Protein AF-0000000080186546 (afdb_homodimer)

pLDDT: mean 91.92, std 8.45, range [25.89, 98.88]

Radius of gyration: 38.59 Å; Cα contacts (8 Å, |Δi|>4): 4621; chains: 2; bounding box: 95×131×88 Å

Organism: NCBI:txid1233

Sequence (1816 aa):
MAQLLGSESTSFTLDNMGRFLCNTLQEALDSAAQTVAGHKRDFDTIIIGGGTFGAVMAEHLFLTDITRSRRVLVLEAGPFVLPEHVQNMPFMGGAPDLRVPWVNHPALSYLGLIFAVGGRSLTWGGWSPEMLDEEMAAWPQSVQTALRPPAGEGYFAQASRQISVKETNDFIYGPLHIALRKQLHAGLNMPGNETGFTFAQLLEHPAVRYPDPGEPPLTVSLLRNWLGLPDTDTTPETVLHELFKLEAPLAVQSTTLPGFFPTNKFSAIPGLISAARLANKEADGVGPVADARKRLMVVPDCHVQELITETQPDNWVRVTGVRVWQNGVSQDILLAPPQNGRQSAAIIALGTVETTRMALTTFQQSLAGRAAQRMGTNLIAHLRTNLTIRVPRAAIVANLPPTTIPSLQSSALLIKGKSPNNKTFHFQITASGLGKLGIDSEAELFKKIPDLELIEAMRRANDSTVVITIRGIGEMTPRNPDSFIDLSTQESDFERPKAVVHLGNAKASPQEFSGSVQTNNDRTTWDAMDAVADKIALIFAGNEPFEILPNAASAIPVPAGLRAQRLAILAAFRNRRDDLGTTHHDAGTMRMGDDIADAVTNDFGRIHDTTNCYVASPALFPSLGSPNPMLTGVALGRRTGDLLNSGVLFTPDPIVSPQDETGFQPLFDGTASTFKNWTLVGPPGGGMLHLNGEMVSYGDGALRLFYYSQQAFGDFTLRLQFRIWDAANHNSGVFVRFPRPTLGLTPALQARISQRPSPEPAFDPGNPAWKPVVAGFEVQIDDNARGDAGKDFYGIKPEPDGLFKNRTGAIYKIQAGDRVWHLNFNEPAVQNYIPGPALVPGIWFEYEIVVQGNNYTVFLTNIDTGERKQTTAFQNTDPDRGLTPGFIGIQAYPGSIVAWRHIRIRTAMAQLLGSESTSFTLDNMGRFLCNTLQEALDSAAQTVAGHKRDFDTIIIGGGTFGAVMAEHLFLTDITRSRRVLVLEAGPFVLPEHVQNMPFMGGAPDLRVPWVNHPALSYLGLIFAVGGRSLTWGGWSPEMLDEEMAAWPQSVQTALRPPAGEGYFAQASRQISVKETNDFIYGPLHIALRKQLHAGLNMPGNETGFTFAQLLEHPAVRYPDPGEPPLTVSLLRNWLGLPDTDTTPETVLHELFKLEAPLAVQSTTLPGFFPTNKFSAIPGLISAARLANKEADGVGPVADARKRLMVVPDCHVQELITETQPDNWVRVTGVRVWQNGVSQDILLAPPQNGRQSAAIIALGTVETTRMALTTFQQSLAGRAAQRMGTNLIAHLRTNLTIRVPRAAIVANLPPTTIPSLQSSALLIKGKSPNNKTFHFQITASGLGKLGIDSEAELFKKIPDLELIEAMRRANDSTVVITIRGIGEMTPRNPDSFIDLSTQESDFERPKAVVHLGNAKASPQEFSGSVQTNNDRTTWDAMDAVADKIALIFAGNEPFEILPNAASAIPVPAGLRAQRLAILAAFRNRRDDLGTTHHDAGTMRMGDDIADAVTNDFGRIHDTTNCYVASPALFPSLGSPNPMLTGVALGRRTGDLLNSGVLFTPDPIVSPQDETGFQPLFDGTASTFKNWTLVGPPGGGMLHLNGEMVSYGDGALRLFYYSQQAFGDFTLRLQFRIWDAANHNSGVFVRFPRPTLGLTPALQARISQRPSPEPAFDPGNPAWKPVVAGFEVQIDDNARGDAGKDFYGIKPEPDGLFKNRTGAIYKIQAGDRVWHLNFNEPAVQNYIPGPALVPGIWFEYEIVVQGNNYTVFLTNIDTGERKQTTAFQNTDPDRGLTPGFIGIQAYPGSIVAWRHIRIRTA

Structure (mmCIF, N/CA/C/O backbone):
data_AF-0000000080186546-model_v1
#
loop_
_entity.id
_entity.type
_entity.pdbx_description
1 polymer 'Choline dehydrogenase'
#
loop_
_atom_site.group_PDB
_atom_site.id
_atom_site.type_symbol
_atom_site.label_atom_id
_atom_site.label_alt_id
_atom_site.label_comp_id
_atom_site.label_asym_id
_atom_site.label_entity_id
_atom_site.label_seq_id
_atom_site.pdbx_PDB_ins_code
_atom_site.Cartn_x
_atom_site.Cartn_y
_atom_site.Cartn_z
_atom_site.occupancy
_atom_site.B_iso_or_equiv
_atom_site.auth_seq_id
_atom_site.auth_comp_id
_atom_site.auth_asym_id
_atom_site.auth_atom_id
_atom_site.pdbx_PDB_model_num
ATOM 1 N N . MET A 1 1 ? 4.719 -32.281 10.891 1 25.89 1 MET A N 1
ATOM 2 C CA . MET A 1 1 ? 4.977 -31.031 10.211 1 25.89 1 MET A CA 1
ATOM 3 C C . MET A 1 1 ? 5.27 -29.922 11.211 1 25.89 1 MET A C 1
ATOM 5 O O . MET A 1 1 ? 4.52 -29.734 12.172 1 25.89 1 MET A O 1
ATOM 9 N N . ALA A 1 2 ? 6.555 -29.703 11.484 1 31.33 2 ALA A N 1
ATOM 10 C CA . ALA A 1 2 ? 6.809 -28.594 12.406 1 31.33 2 ALA A CA 1
ATOM 11 C C . ALA A 1 2 ? 5.828 -27.453 12.18 1 31.33 2 ALA A C 1
ATOM 13 O O . ALA A 1 2 ? 5.527 -27.109 11.039 1 31.33 2 ALA A O 1
ATOM 14 N N . GLN A 1 3 ? 5.09 -27.078 13.062 1 39.81 3 GLN A N 1
ATOM 15 C CA . GLN A 1 3 ? 4.004 -26.094 13.008 1 39.81 3 GLN A CA 1
ATOM 16 C C . GLN A 1 3 ? 4.516 -24.734 12.562 1 39.81 3 GLN A C 1
ATOM 18 O O . GLN A 1 3 ? 5.496 -24.219 13.102 1 39.81 3 GLN A O 1
ATOM 23 N N . LEU A 1 4 ? 4.527 -24.438 11.281 1 49.19 4 LEU A N 1
ATOM 24 C CA . LEU A 1 4 ? 4.812 -23.078 10.828 1 49.19 4 LEU A CA 1
ATOM 25 C C . LEU A 1 4 ? 4.48 -22.062 11.914 1 49.19 4 LEU A C 1
ATOM 27 O O . LEU A 1 4 ? 3.486 -22.203 12.625 1 49.19 4 LEU A O 1
ATOM 31 N N . LEU A 1 5 ? 5.578 -21.469 12.367 1 58.19 5 LEU A N 1
ATOM 32 C CA . LEU A 1 5 ? 5.199 -20.391 13.273 1 58.19 5 LEU A CA 1
ATOM 33 C C . LEU A 1 5 ? 3.975 -19.641 12.758 1 58.19 5 LEU A C 1
ATOM 35 O O . LEU A 1 5 ? 3.949 -19.203 11.602 1 58.19 5 LEU A O 1
ATOM 39 N N . GLY A 1 6 ? 2.955 -19.891 13.32 1 74.88 6 GLY A N 1
ATOM 40 C CA . GLY A 1 6 ? 1.718 -19.188 13.023 1 74.88 6 GLY A CA 1
ATOM 41 C C . GLY A 1 6 ? 1.828 -17.688 13.211 1 74.88 6 GLY A C 1
ATOM 42 O O . GLY A 1 6 ? 2.801 -17.203 13.789 1 74.88 6 GLY A O 1
ATOM 43 N N . SER A 1 7 ? 1.084 -16.922 12.578 1 80.75 7 SER A N 1
ATOM 44 C CA . SER A 1 7 ? 1.006 -15.477 12.797 1 80.75 7 SER A CA 1
ATOM 45 C C . SER A 1 7 ? 0.816 -15.148 14.273 1 80.75 7 SER A C 1
ATOM 47 O O . SER A 1 7 ? 0.149 -15.891 15 1 80.75 7 SER A O 1
ATOM 49 N N . GLU A 1 8 ? 1.599 -14.164 14.719 1 89.19 8 GLU A N 1
ATOM 50 C CA . GLU A 1 8 ? 1.498 -13.672 16.094 1 89.19 8 GLU A CA 1
ATOM 51 C C . GLU A 1 8 ? 0.544 -12.484 16.188 1 89.19 8 GLU A C 1
ATOM 53 O O . GLU A 1 8 ? 0.238 -11.852 15.18 1 89.19 8 GLU A O 1
ATOM 58 N N . SER A 1 9 ? 0.007 -12.281 17.406 1 91.81 9 SER A N 1
ATOM 59 C CA . SER A 1 9 ? -0.94 -11.188 17.594 1 91.81 9 SER A CA 1
ATOM 60 C C . SER A 1 9 ? -0.403 -10.148 18.562 1 91.81 9 SER A C 1
ATOM 62 O O . SER A 1 9 ? 0.367 -10.477 19.469 1 91.81 9 SER A O 1
ATOM 64 N N . THR A 1 10 ? -0.692 -8.875 18.344 1 93.5 10 THR A N 1
ATOM 65 C CA . THR A 1 10 ? -0.627 -7.824 19.344 1 93.5 10 THR A CA 1
ATOM 66 C C . THR A 1 10 ? -2.023 -7.477 19.859 1 93.5 10 THR A C 1
ATOM 68 O O . THR A 1 10 ? -2.994 -8.172 19.547 1 93.5 10 THR A O 1
ATOM 71 N N . SER A 1 11 ? -2.086 -6.383 20.672 1 92.81 11 SER A N 1
ATOM 72 C CA . SER A 1 11 ? -3.389 -5.938 21.156 1 92.81 11 SER A CA 1
ATOM 73 C C . SER A 1 11 ? -4.281 -5.484 20.016 1 92.81 11 SER A C 1
ATOM 75 O O . SER A 1 11 ? -5.508 -5.441 20.156 1 92.81 11 SER A O 1
ATOM 77 N N . PHE A 1 12 ? -3.721 -5.23 18.859 1 93.75 12 PHE A N 1
ATOM 78 C CA . PHE A 1 12 ? -4.477 -4.598 17.797 1 93.75 12 PHE A CA 1
ATOM 79 C C . PHE A 1 12 ? -4.391 -5.418 16.516 1 93.75 12 PHE A C 1
ATOM 81 O O . PHE A 1 12 ? -5.301 -5.379 15.68 1 93.75 12 PHE A O 1
ATOM 88 N N . THR A 1 13 ? -3.221 -6.121 16.328 1 92.81 13 THR A N 1
ATOM 89 C CA . THR A 1 13 ? -2.867 -6.578 14.992 1 92.81 13 THR A CA 1
ATOM 90 C C . THR A 1 13 ? -2.605 -8.078 14.984 1 92.81 13 THR A C 1
ATOM 92 O O . THR A 1 13 ? -2.004 -8.617 15.914 1 92.81 13 THR A O 1
ATOM 95 N N . LEU A 1 14 ? -3.139 -8.789 13.992 1 92.38 14 LEU A N 1
ATOM 96 C CA . LEU A 1 14 ? -2.611 -10.086 13.594 1 92.38 14 LEU A CA 1
ATOM 97 C C . LEU A 1 14 ? -1.461 -9.93 12.609 1 92.38 14 LEU A C 1
ATOM 99 O O . LEU A 1 14 ? -1.655 -9.438 11.492 1 92.38 14 LEU A O 1
ATOM 103 N N . ASP A 1 15 ? -0.272 -10.375 13.016 1 90 15 ASP A N 1
ATOM 104 C CA . ASP A 1 15 ? 0.947 -10.125 12.258 1 90 15 ASP A CA 1
ATOM 105 C C . ASP A 1 15 ? 1.146 -11.188 11.172 1 90 15 ASP A C 1
ATOM 107 O O . ASP A 1 15 ? 2.09 -11.977 11.242 1 90 15 ASP A O 1
ATOM 111 N N . ASN A 1 16 ? 0.411 -11.133 10.125 1 86.06 16 ASN A N 1
ATOM 112 C CA . ASN A 1 16 ? 0.56 -12.008 8.961 1 86.06 16 ASN A CA 1
ATOM 113 C C . ASN A 1 16 ? 1.695 -11.547 8.055 1 86.06 16 ASN A C 1
ATOM 115 O O . ASN A 1 16 ? 2.438 -12.367 7.516 1 86.06 16 ASN A O 1
ATOM 119 N N . MET A 1 17 ? 1.895 -10.289 7.961 1 88.06 17 MET A N 1
ATOM 120 C CA . MET A 1 17 ? 2.881 -9.766 7.023 1 88.06 17 MET A CA 1
ATOM 121 C C . MET A 1 17 ? 4.297 -10.07 7.496 1 88.06 17 MET A C 1
ATOM 123 O O . MET A 1 17 ? 5.145 -10.484 6.707 1 88.06 17 MET A O 1
ATOM 127 N N . GLY A 1 18 ? 4.539 -9.859 8.789 1 90.44 18 GLY A N 1
ATOM 128 C CA . GLY A 1 18 ? 5.855 -10.172 9.32 1 90.44 18 GLY A CA 1
ATOM 129 C C . GLY A 1 18 ? 6.223 -11.641 9.172 1 90.44 18 GLY A C 1
ATOM 130 O O . GLY A 1 18 ? 7.352 -11.969 8.797 1 90.44 18 GLY A O 1
ATOM 131 N N . ARG A 1 19 ? 5.285 -12.484 9.391 1 88.25 19 ARG A N 1
ATOM 132 C CA . ARG A 1 19 ? 5.535 -13.914 9.281 1 88.25 19 ARG A CA 1
ATOM 133 C C . ARG A 1 19 ? 5.77 -14.32 7.824 1 88.25 19 ARG A C 1
ATOM 135 O O . ARG A 1 19 ? 6.574 -15.203 7.543 1 88.25 19 ARG A O 1
ATOM 142 N N . PHE A 1 20 ? 5.094 -13.711 6.945 1 85.44 20 PHE A N 1
ATOM 143 C CA . PHE A 1 20 ? 5.211 -14.016 5.523 1 85.44 20 PHE A CA 1
ATOM 144 C C . PHE A 1 20 ? 6.57 -13.586 4.988 1 85.44 20 PHE A C 1
ATOM 146 O O . PHE A 1 20 ? 7.117 -14.219 4.086 1 85.44 20 PHE A O 1
ATOM 153 N N . LEU A 1 21 ? 7.113 -12.562 5.527 1 91.31 21 LEU A N 1
ATOM 154 C CA . LEU A 1 21 ? 8.359 -11.992 5.027 1 91.31 21 LEU A CA 1
ATOM 155 C C . LEU A 1 21 ? 9.562 -12.609 5.734 1 91.31 21 LEU A C 1
ATOM 157 O O . LEU A 1 21 ? 10.57 -12.914 5.098 1 91.31 21 LEU A O 1
ATOM 161 N N . CYS A 1 22 ? 9.422 -12.828 7.004 1 95.06 22 CYS A N 1
ATOM 162 C CA . CYS A 1 22 ? 10.609 -13.047 7.82 1 95.06 22 CYS A CA 1
ATOM 163 C C . CYS A 1 22 ? 10.688 -14.484 8.305 1 95.06 22 CYS A C 1
ATOM 165 O O . CYS A 1 22 ? 9.734 -15.25 8.156 1 95.06 22 CYS A O 1
ATOM 167 N N . ASN A 1 23 ? 11.82 -14.828 8.812 1 95.81 23 ASN A N 1
ATOM 168 C CA . ASN A 1 23 ? 12.141 -16.078 9.484 1 95.81 23 ASN A CA 1
ATOM 169 C C . ASN A 1 23 ? 12.781 -15.836 10.844 1 95.81 23 ASN A C 1
ATOM 171 O O . ASN A 1 23 ? 13.352 -14.766 11.086 1 95.81 23 ASN A O 1
ATOM 175 N N . THR A 1 24 ? 12.695 -16.766 11.75 1 95.12 24 THR A N 1
ATOM 176 C CA . THR A 1 24 ? 13.477 -16.703 12.977 1 95.12 24 THR A CA 1
ATOM 177 C C . THR A 1 24 ? 14.922 -17.109 12.727 1 95.12 24 THR A C 1
ATOM 179 O O . THR A 1 24 ? 15.227 -17.75 11.719 1 95.12 24 THR A O 1
ATOM 182 N N . LEU A 1 25 ? 15.812 -16.688 13.609 1 96.62 25 LEU A N 1
ATOM 183 C CA . LEU A 1 25 ? 17.203 -17.125 13.539 1 96.62 25 LEU A CA 1
ATOM 184 C C . LEU A 1 25 ? 17.312 -18.641 13.609 1 96.62 25 LEU A C 1
ATOM 186 O O . LEU A 1 25 ? 18.109 -19.25 12.891 1 96.62 25 LEU A O 1
ATOM 190 N N . GLN A 1 26 ? 16.516 -19.266 14.414 1 95.25 26 GLN A N 1
ATOM 191 C CA . GLN A 1 26 ? 16.547 -20.719 14.562 1 95.25 26 GLN A CA 1
ATOM 192 C C . GLN A 1 26 ? 16.156 -21.406 13.258 1 95.25 26 GLN A C 1
ATOM 194 O O . GLN A 1 26 ? 16.766 -22.422 12.883 1 95.25 26 GLN A O 1
ATOM 199 N N . GLU A 1 27 ? 15.094 -20.906 12.578 1 95.38 27 GLU A N 1
ATOM 200 C CA . GLU A 1 27 ? 14.711 -21.469 11.281 1 95.38 27 GLU A CA 1
ATOM 201 C C . GLU A 1 27 ? 15.867 -21.406 10.289 1 95.38 27 GLU A C 1
ATOM 203 O O . GLU A 1 27 ? 16.094 -22.359 9.539 1 95.38 27 GLU A O 1
ATOM 208 N N . ALA A 1 28 ? 16.578 -20.297 10.273 1 96.94 28 ALA A N 1
ATOM 209 C CA . ALA A 1 28 ? 17.719 -20.141 9.383 1 96.94 28 ALA A CA 1
ATOM 210 C C . ALA A 1 28 ? 18.812 -21.156 9.711 1 96.94 28 ALA A C 1
ATOM 212 O O . ALA A 1 28 ? 19.344 -21.812 8.812 1 96.94 28 ALA A O 1
ATOM 213 N N . LEU A 1 29 ? 19.125 -21.344 11.016 1 96.75 29 LEU A N 1
ATOM 214 C CA . LEU A 1 29 ? 20.172 -22.266 11.445 1 96.75 29 LEU A CA 1
ATOM 215 C C . LEU A 1 29 ? 19.781 -23.703 11.148 1 96.75 29 LEU A C 1
ATOM 217 O O . LEU A 1 29 ? 20.594 -24.484 10.633 1 96.75 29 LEU A O 1
ATOM 221 N N . ASP A 1 30 ? 18.562 -24.047 11.406 1 96.62 30 ASP A N 1
ATOM 222 C CA . ASP A 1 30 ? 18.078 -25.406 11.172 1 96.62 30 ASP A CA 1
ATOM 223 C C . ASP A 1 30 ? 18.094 -25.75 9.688 1 96.62 30 ASP A C 1
ATOM 225 O O . ASP A 1 30 ? 18.406 -26.875 9.305 1 96.62 30 ASP A O 1
ATOM 229 N N . SER A 1 31 ? 17.703 -24.812 8.906 1 96.62 31 SER A N 1
ATOM 230 C CA . SER A 1 31 ? 17.672 -25.047 7.465 1 96.62 31 SER A CA 1
ATOM 231 C C . SER A 1 31 ? 19.078 -25.281 6.918 1 96.62 31 SER A C 1
ATOM 233 O O . SER A 1 31 ? 19.266 -26.125 6.031 1 96.62 31 SER A O 1
ATOM 235 N N . ALA A 1 32 ? 20.078 -24.562 7.438 1 96.56 32 ALA A N 1
ATOM 236 C CA . ALA A 1 32 ? 21.453 -24.641 6.953 1 96.56 32 ALA A CA 1
ATOM 237 C C . ALA A 1 32 ? 22.094 -25.969 7.352 1 96.56 32 ALA A C 1
ATOM 239 O O . ALA A 1 32 ? 23.078 -26.391 6.75 1 96.56 32 ALA A O 1
ATOM 240 N N . ALA A 1 33 ? 21.547 -26.625 8.328 1 95.56 33 ALA A N 1
ATOM 241 C CA . ALA A 1 33 ? 22.078 -27.906 8.812 1 95.56 33 ALA A CA 1
ATOM 242 C C . ALA A 1 33 ? 21.562 -29.062 7.969 1 95.56 33 ALA A C 1
ATOM 244 O O . ALA A 1 33 ? 21.969 -30.219 8.164 1 95.56 33 ALA A O 1
ATOM 245 N N . GLN A 1 34 ? 20.734 -28.781 6.988 1 94.88 34 GLN A N 1
ATOM 246 C CA . GLN A 1 34 ? 20.109 -29.812 6.176 1 94.88 34 GLN A CA 1
ATOM 247 C C . GLN A 1 34 ? 20.922 -30.109 4.922 1 94.88 34 GLN A C 1
ATOM 249 O O . GLN A 1 34 ? 21.859 -29.375 4.605 1 94.88 34 GLN A O 1
ATOM 254 N N . THR A 1 35 ? 20.562 -31.234 4.312 1 93.69 35 THR A N 1
ATOM 255 C CA . THR A 1 35 ? 21 -31.594 2.973 1 93.69 35 THR A CA 1
ATOM 256 C C . THR A 1 35 ? 19.812 -31.812 2.043 1 93.69 35 THR A C 1
ATOM 258 O O . THR A 1 35 ? 18.797 -32.375 2.455 1 93.69 35 THR A O 1
ATOM 261 N N . VAL A 1 36 ? 19.953 -31.328 0.838 1 92.56 36 VAL A N 1
ATOM 262 C CA . VAL A 1 36 ? 18.953 -31.594 -0.201 1 92.56 36 VAL A CA 1
ATOM 263 C C . VAL A 1 36 ? 19.609 -32.312 -1.373 1 92.56 36 VAL A C 1
ATOM 265 O O . VAL A 1 36 ? 20.453 -31.75 -2.076 1 92.56 36 VAL A O 1
ATOM 268 N N . ALA A 1 37 ? 19.234 -33.531 -1.537 1 91.69 37 ALA A N 1
ATOM 269 C CA . ALA A 1 37 ? 19.797 -34.375 -2.605 1 91.69 37 ALA A CA 1
ATOM 270 C C . ALA A 1 37 ? 21.312 -34.375 -2.549 1 91.69 37 ALA A C 1
ATOM 272 O O . ALA A 1 37 ? 21.984 -34.094 -3.549 1 91.69 37 ALA A O 1
ATOM 273 N N . GLY A 1 38 ? 21.812 -34.562 -1.387 1 88.62 38 GLY A N 1
ATOM 274 C CA . GLY A 1 38 ? 23.25 -34.719 -1.193 1 88.62 38 GLY A CA 1
ATOM 275 C C . GLY A 1 38 ? 23.969 -33.375 -1.129 1 88.62 38 GLY A C 1
ATOM 276 O O . GLY A 1 38 ? 25.172 -33.312 -0.86 1 88.62 38 GLY A O 1
ATOM 277 N N . HIS A 1 39 ? 23.297 -32.281 -1.363 1 89.75 39 HIS A N 1
ATOM 278 C CA . HIS A 1 39 ? 23.922 -30.969 -1.336 1 89.75 39 HIS A CA 1
ATOM 279 C C . HIS A 1 39 ? 23.719 -30.297 0.015 1 89.75 39 HIS A C 1
ATOM 281 O O . HIS A 1 39 ? 22.578 -30.125 0.469 1 89.75 39 HIS A O 1
ATOM 287 N N . LYS A 1 40 ? 24.781 -29.844 0.587 1 92.38 40 LYS A N 1
ATOM 288 C CA . LYS A 1 40 ? 24.688 -29.047 1.803 1 92.38 40 LYS A CA 1
ATOM 289 C C . LYS A 1 40 ? 24 -27.719 1.527 1 92.38 40 LYS A C 1
ATOM 291 O O . LYS A 1 40 ? 24.125 -27.156 0.438 1 92.38 40 LYS A O 1
ATOM 296 N N . ARG A 1 41 ? 23.328 -27.234 2.51 1 96.31 41 ARG A N 1
ATOM 297 C CA . ARG A 1 41 ? 22.484 -26.062 2.27 1 96.31 41 ARG A CA 1
ATOM 298 C C . ARG A 1 41 ? 22.938 -24.891 3.131 1 96.31 41 ARG A C 1
ATOM 300 O O . ARG A 1 41 ? 22.094 -24.141 3.637 1 96.31 41 ARG A O 1
ATOM 307 N N . ASP A 1 42 ? 24.25 -24.781 3.334 1 96.94 42 ASP A N 1
ATOM 308 C CA . ASP A 1 42 ? 24.828 -23.594 3.957 1 96.94 42 ASP A CA 1
ATOM 309 C C . ASP A 1 42 ? 24.531 -22.344 3.127 1 96.94 42 ASP A C 1
ATOM 311 O O . ASP A 1 42 ? 24.172 -22.438 1.95 1 96.94 42 ASP A O 1
ATOM 315 N N . PHE A 1 43 ? 24.641 -21.234 3.752 1 98.31 43 PHE A N 1
ATOM 316 C CA . PHE A 1 43 ? 24.391 -20 3.029 1 98.31 43 PHE A CA 1
ATOM 317 C C . PHE A 1 43 ? 25.594 -19.609 2.174 1 98.31 43 PHE A C 1
ATOM 319 O O . PHE A 1 43 ? 26.734 -19.641 2.648 1 98.31 43 PHE A O 1
ATOM 326 N N . ASP A 1 44 ? 25.312 -19.281 0.927 1 97.94 44 ASP A N 1
ATOM 327 C CA . ASP A 1 44 ? 26.344 -18.859 -0.012 1 97.94 44 ASP A CA 1
ATOM 328 C C . ASP A 1 44 ? 26.656 -17.375 0.165 1 97.94 44 ASP A C 1
ATOM 330 O O . ASP A 1 44 ? 27.75 -16.922 -0.169 1 97.94 44 ASP A O 1
ATOM 334 N N . THR A 1 45 ? 25.688 -16.641 0.58 1 98.62 45 THR A N 1
ATOM 335 C CA . THR A 1 45 ? 25.875 -15.211 0.859 1 98.62 45 THR A CA 1
ATOM 336 C C . THR A 1 45 ? 25.156 -14.82 2.146 1 98.62 45 THR A C 1
ATOM 338 O O . THR A 1 45 ? 24.031 -15.258 2.395 1 98.62 45 THR A O 1
ATOM 341 N N . ILE A 1 46 ? 25.812 -14.086 2.977 1 98.88 46 ILE A N 1
ATOM 342 C CA . ILE A 1 46 ? 25.188 -13.422 4.113 1 98.88 46 ILE A CA 1
ATOM 343 C C . ILE A 1 46 ? 25.25 -11.906 3.924 1 98.88 46 ILE A C 1
ATOM 345 O O . ILE A 1 46 ? 26.328 -11.336 3.758 1 98.88 46 ILE A O 1
ATOM 349 N N . ILE A 1 47 ? 24.094 -11.289 3.869 1 98.88 47 ILE A N 1
ATOM 350 C CA . ILE A 1 47 ? 23.984 -9.844 3.771 1 98.88 47 ILE A CA 1
ATOM 351 C C . ILE A 1 47 ? 23.734 -9.25 5.156 1 98.88 47 ILE A C 1
ATOM 353 O O . ILE A 1 47 ? 22.734 -9.578 5.809 1 98.88 47 ILE A O 1
ATOM 357 N N . ILE A 1 48 ? 24.625 -8.422 5.582 1 98.75 48 ILE A N 1
ATOM 358 C CA . ILE A 1 48 ? 24.516 -7.742 6.871 1 98.75 48 ILE A CA 1
ATOM 359 C C . ILE A 1 48 ? 23.797 -6.41 6.695 1 98.75 48 ILE A C 1
ATOM 361 O O . ILE A 1 48 ? 24.391 -5.43 6.242 1 98.75 48 ILE A O 1
ATOM 365 N N . GLY A 1 49 ? 22.516 -6.398 7.164 1 98.25 49 GLY A N 1
ATOM 366 C CA . GLY A 1 49 ? 21.641 -5.258 6.969 1 98.25 49 GLY A CA 1
ATOM 367 C C . GLY A 1 49 ? 20.578 -5.496 5.906 1 98.25 49 GLY A C 1
ATOM 368 O O . GLY A 1 49 ? 20.906 -5.711 4.738 1 98.25 49 GLY A O 1
ATOM 369 N N . GLY A 1 50 ? 19.359 -5.52 6.324 1 97.94 50 GLY A N 1
ATOM 370 C CA . GLY A 1 50 ? 18.234 -5.605 5.41 1 97.94 50 GLY A CA 1
ATOM 371 C C . GLY A 1 50 ? 17.625 -4.258 5.074 1 97.94 50 GLY A C 1
ATOM 372 O O . GLY A 1 50 ? 16.438 -4.16 4.773 1 97.94 50 GLY A O 1
ATOM 373 N N . GLY A 1 51 ? 18.453 -3.164 5.199 1 96.94 51 GLY A N 1
ATOM 374 C CA . GLY A 1 51 ? 18 -1.836 4.809 1 96.94 51 GLY A CA 1
ATOM 375 C C . GLY A 1 51 ? 17.906 -1.657 3.305 1 96.94 51 GLY A C 1
ATOM 376 O O . GLY A 1 51 ? 17.609 -2.611 2.578 1 96.94 51 GLY A O 1
ATOM 377 N N . THR A 1 52 ? 18.141 -0.492 2.773 1 96.75 52 THR A N 1
ATOM 378 C CA . THR A 1 52 ? 17.938 -0.14 1.374 1 96.75 52 THR A CA 1
ATOM 379 C C . THR A 1 52 ? 18.797 -1.017 0.463 1 96.75 52 THR A C 1
ATOM 381 O O . THR A 1 52 ? 18.266 -1.766 -0.361 1 96.75 52 THR A O 1
ATOM 384 N N . PHE A 1 53 ? 20.016 -0.961 0.647 1 97.88 53 PHE A N 1
ATOM 385 C CA . PHE A 1 53 ? 20.922 -1.548 -0.336 1 97.88 53 PHE A CA 1
ATOM 386 C C . PHE A 1 53 ? 21.094 -3.045 -0.097 1 97.88 53 PHE A C 1
ATOM 388 O O . PHE A 1 53 ? 21.359 -3.801 -1.03 1 97.88 53 PHE A O 1
ATOM 395 N N . GLY A 1 54 ? 20.906 -3.457 1.189 1 98.38 54 GLY A N 1
ATOM 396 C CA . GLY A 1 54 ? 20.844 -4.891 1.434 1 98.38 54 GLY A CA 1
ATOM 397 C C . GLY A 1 54 ? 19.672 -5.559 0.756 1 98.38 54 GLY A C 1
ATOM 398 O O . GLY A 1 54 ? 19.797 -6.652 0.208 1 98.38 54 GLY A O 1
ATOM 399 N N . ALA A 1 55 ? 18.562 -4.918 0.816 1 97.69 55 ALA A N 1
ATOM 400 C CA . ALA A 1 55 ? 17.359 -5.438 0.164 1 97.69 55 ALA A CA 1
ATOM 401 C C . ALA A 1 55 ? 17.547 -5.492 -1.351 1 97.69 55 ALA A C 1
ATOM 403 O O . ALA A 1 55 ? 17.141 -6.465 -1.995 1 97.69 55 ALA A O 1
ATOM 404 N N . VAL A 1 56 ? 18.125 -4.465 -1.907 1 96.81 56 VAL A N 1
ATOM 405 C CA . VAL A 1 56 ? 18.391 -4.402 -3.342 1 96.81 56 VAL A CA 1
ATOM 406 C C . VAL A 1 56 ? 19.312 -5.547 -3.748 1 96.81 56 VAL A C 1
ATOM 408 O O . VAL A 1 56 ? 19.062 -6.234 -4.742 1 96.81 56 VAL A O 1
ATOM 411 N N . MET A 1 57 ? 20.359 -5.742 -2.943 1 97.31 57 MET A N 1
ATOM 412 C CA . MET A 1 57 ? 21.328 -6.809 -3.205 1 97.31 57 MET A CA 1
ATOM 413 C C . MET A 1 57 ? 20.656 -8.18 -3.115 1 97.31 57 MET A C 1
ATOM 415 O O . MET A 1 57 ? 20.859 -9.031 -3.98 1 97.31 57 MET A O 1
ATOM 419 N N . ALA A 1 58 ? 19.891 -8.367 -2.119 1 98.38 58 ALA A N 1
ATOM 420 C CA . ALA A 1 58 ? 19.219 -9.648 -1.899 1 98.38 58 ALA A CA 1
ATOM 421 C C . ALA A 1 58 ? 18.297 -9.992 -3.061 1 98.38 58 ALA A C 1
ATOM 423 O O . ALA A 1 58 ? 18.312 -11.117 -3.566 1 98.38 58 ALA A O 1
ATOM 424 N N . GLU A 1 59 ? 17.484 -9.047 -3.463 1 96.69 59 GLU A N 1
ATOM 425 C CA . GLU A 1 59 ? 16.562 -9.242 -4.578 1 96.69 59 GLU A CA 1
ATOM 426 C C . GLU A 1 59 ? 17.312 -9.602 -5.855 1 96.69 59 GLU A C 1
ATOM 428 O O . GLU A 1 59 ? 16.938 -10.547 -6.559 1 96.69 59 GLU A O 1
ATOM 433 N N . HIS A 1 60 ? 18.344 -8.805 -6.133 1 97.38 60 HIS A N 1
ATOM 434 C CA . HIS A 1 60 ? 19.078 -8.984 -7.379 1 97.38 60 HIS A CA 1
ATOM 435 C C . HIS A 1 60 ? 19.781 -10.336 -7.41 1 97.38 60 HIS A C 1
ATOM 437 O O . HIS A 1 60 ? 19.734 -11.039 -8.422 1 97.38 60 HIS A O 1
ATOM 443 N N . LEU A 1 61 ? 20.484 -10.688 -6.309 1 97.94 61 LEU A N 1
ATOM 444 C CA . LEU A 1 61 ? 21.172 -11.969 -6.223 1 97.94 61 LEU A CA 1
ATOM 445 C C . LEU A 1 61 ? 20.188 -13.125 -6.406 1 97.94 61 LEU A C 1
ATOM 447 O O . LEU A 1 61 ? 20.484 -14.094 -7.109 1 97.94 61 LEU A O 1
ATOM 451 N N . PHE A 1 62 ? 19.047 -13.023 -5.785 1 97.19 62 PHE A N 1
ATOM 452 C CA . PHE A 1 62 ? 18.031 -14.07 -5.855 1 97.19 62 PHE A CA 1
ATOM 453 C C . PHE A 1 62 ? 17.516 -14.227 -7.277 1 97.19 62 PHE A C 1
ATOM 455 O O . PHE A 1 62 ? 17.484 -15.336 -7.809 1 97.19 62 PHE A O 1
ATOM 462 N N . LEU A 1 63 ? 17.109 -13.141 -7.949 1 94.75 63 LEU A N 1
ATOM 463 C CA . LEU A 1 63 ? 16.406 -13.18 -9.227 1 94.75 63 LEU A CA 1
ATOM 464 C C . LEU A 1 63 ? 17.359 -13.586 -10.352 1 94.75 63 LEU A C 1
ATOM 466 O O . LEU A 1 63 ? 16.922 -14.211 -11.328 1 94.75 63 LEU A O 1
ATOM 470 N N . THR A 1 64 ? 18.641 -13.289 -10.195 1 94.06 64 THR A N 1
ATOM 471 C CA . THR A 1 64 ? 19.547 -13.523 -11.312 1 94.06 64 THR A CA 1
ATOM 472 C C . THR A 1 64 ? 20.406 -14.766 -11.062 1 94.06 64 THR A C 1
ATOM 474 O O . THR A 1 64 ? 21.375 -15.008 -11.781 1 94.06 64 THR A O 1
ATOM 477 N N . ASP A 1 65 ? 20.141 -15.477 -10.023 1 95.5 65 ASP A N 1
ATOM 478 C CA . ASP A 1 65 ? 20.812 -16.75 -9.758 1 95.5 65 ASP A CA 1
ATOM 479 C C . ASP A 1 65 ? 20.469 -17.797 -10.812 1 95.5 65 ASP A C 1
ATOM 481 O O . ASP A 1 65 ? 19.406 -18.406 -10.75 1 95.5 65 ASP A O 1
ATOM 485 N N . ILE A 1 66 ? 21.391 -18.156 -11.695 1 91.12 66 ILE A N 1
ATOM 486 C CA . ILE A 1 66 ? 21.125 -19.078 -12.789 1 91.12 66 ILE A CA 1
ATOM 487 C C . ILE A 1 66 ? 21.172 -20.516 -12.281 1 91.12 66 ILE A C 1
ATOM 489 O O . ILE A 1 66 ? 20.719 -21.438 -12.953 1 91.12 66 ILE A O 1
ATOM 493 N N . THR A 1 67 ? 21.797 -20.734 -11.086 1 92.94 67 THR A N 1
ATOM 494 C CA . THR A 1 67 ? 21.922 -22.094 -10.547 1 92.94 67 THR A CA 1
ATOM 495 C C . THR A 1 67 ? 20.625 -22.547 -9.891 1 92.94 67 THR A C 1
ATOM 497 O O . THR A 1 67 ? 20.391 -23.734 -9.695 1 92.94 67 THR A O 1
ATOM 500 N N . ARG A 1 68 ? 19.828 -21.562 -9.461 1 93.88 68 ARG A N 1
ATOM 501 C CA . ARG A 1 68 ? 18.594 -21.812 -8.727 1 93.88 68 ARG A CA 1
ATOM 502 C C . ARG A 1 68 ? 18.859 -22.594 -7.453 1 93.88 68 ARG A C 1
ATOM 504 O O . ARG A 1 68 ? 18.031 -23.422 -7.043 1 93.88 68 ARG A O 1
ATOM 511 N N . SER A 1 69 ? 20.031 -22.391 -6.867 1 94.88 69 SER A N 1
ATOM 512 C CA . SER A 1 69 ? 20.406 -23.188 -5.711 1 94.88 69 SER A CA 1
ATOM 513 C C . SER A 1 69 ? 20.984 -22.328 -4.602 1 94.88 69 SER A C 1
ATOM 515 O O . SER A 1 69 ? 20.938 -22.703 -3.428 1 94.88 69 SER A O 1
ATOM 517 N N . ARG A 1 70 ? 21.625 -21.266 -4.965 1 96.56 70 ARG A N 1
ATOM 518 C CA . ARG A 1 70 ? 22.359 -20.453 -3.996 1 96.56 70 ARG A CA 1
ATOM 519 C C . ARG A 1 70 ? 21.422 -19.891 -2.932 1 96.56 70 ARG A C 1
ATOM 521 O O . ARG A 1 70 ? 20.281 -19.516 -3.227 1 96.56 70 ARG A O 1
ATOM 528 N N . ARG A 1 71 ? 21.984 -19.828 -1.755 1 97.75 71 ARG A N 1
ATOM 529 C CA . ARG A 1 71 ? 21.156 -19.391 -0.631 1 97.75 71 ARG A CA 1
ATOM 530 C C . ARG A 1 71 ? 21.672 -18.047 -0.087 1 97.75 71 ARG A C 1
ATOM 532 O O . ARG A 1 71 ? 22.859 -17.891 0.179 1 97.75 71 ARG A O 1
ATOM 539 N N . VAL A 1 72 ? 20.734 -17.109 0.067 1 98.75 72 VAL A N 1
ATOM 540 C CA . VAL A 1 72 ? 21.016 -15.766 0.573 1 98.75 72 VAL A CA 1
ATOM 541 C C . VAL A 1 72 ? 20.359 -15.586 1.944 1 98.75 72 VAL A C 1
ATOM 543 O O . VAL A 1 72 ? 19.172 -15.828 2.107 1 98.75 72 VAL A O 1
ATOM 546 N N . LEU A 1 73 ? 21.125 -15.258 2.938 1 98.88 73 LEU A N 1
ATOM 547 C CA . LEU A 1 73 ? 20.609 -14.906 4.258 1 98.88 73 LEU A CA 1
ATOM 548 C C . LEU A 1 73 ? 20.734 -13.406 4.504 1 98.88 73 LEU A C 1
ATOM 550 O O . LEU A 1 73 ? 21.828 -12.844 4.41 1 98.88 73 LEU A O 1
ATOM 554 N N . VAL A 1 74 ? 19.609 -12.727 4.742 1 98.88 74 VAL A N 1
ATOM 555 C CA . VAL A 1 74 ? 19.594 -11.312 5.082 1 98.88 74 VAL A CA 1
ATOM 556 C C . VAL A 1 74 ? 19.375 -11.141 6.586 1 98.88 74 VAL A C 1
ATOM 558 O O . VAL A 1 74 ? 18.375 -11.602 7.133 1 98.88 74 VAL A O 1
ATOM 561 N N . LEU A 1 75 ? 20.312 -10.531 7.242 1 98.75 75 LEU A N 1
ATOM 562 C CA . LEU A 1 75 ? 20.234 -10.242 8.672 1 98.75 75 LEU A CA 1
ATOM 563 C C . LEU A 1 75 ? 19.953 -8.758 8.906 1 98.75 75 LEU A C 1
ATOM 565 O O . LEU A 1 75 ? 20.672 -7.902 8.391 1 98.75 75 LEU A O 1
ATOM 569 N N . GLU A 1 76 ? 18.891 -8.422 9.609 1 97.94 76 GLU A N 1
ATOM 570 C CA . GLU A 1 76 ? 18.516 -7.043 9.906 1 97.94 76 GLU A CA 1
ATOM 571 C C . GLU A 1 76 ? 18.375 -6.816 11.406 1 97.94 76 GLU A C 1
ATOM 573 O O . GLU A 1 76 ? 17.703 -7.59 12.094 1 97.94 76 GLU A O 1
ATOM 578 N N . ALA A 1 77 ? 19 -5.723 11.906 1 96.75 77 ALA A N 1
ATOM 579 C CA . ALA A 1 77 ? 19.016 -5.414 13.328 1 96.75 77 ALA A CA 1
ATOM 580 C C . ALA A 1 77 ? 17.641 -4.973 13.812 1 96.75 77 ALA A C 1
ATOM 582 O O . ALA A 1 77 ? 17.281 -5.164 14.984 1 96.75 77 ALA A O 1
ATOM 583 N N . GLY A 1 78 ? 16.859 -4.332 12.969 1 95.5 78 GLY A N 1
ATOM 584 C CA . GLY A 1 78 ? 15.539 -3.844 13.344 1 95.5 78 GLY A CA 1
ATOM 585 C C . GLY A 1 78 ? 14.414 -4.762 12.914 1 95.5 78 GLY A C 1
ATOM 586 O O . GLY A 1 78 ? 14.641 -5.727 12.172 1 95.5 78 GLY A O 1
ATOM 587 N N . PRO A 1 79 ? 13.195 -4.531 13.367 1 95.44 79 PRO A N 1
ATOM 588 C CA . PRO A 1 79 ? 12.016 -5.324 13.023 1 95.44 79 PRO A CA 1
ATOM 589 C C . PRO A 1 79 ? 11.43 -4.961 11.656 1 95.44 79 PRO A C 1
ATOM 591 O O . PRO A 1 79 ? 11.914 -4.035 11.008 1 95.44 79 PRO A O 1
ATOM 594 N N . PHE A 1 80 ? 10.453 -5.773 11.227 1 94.69 80 PHE A N 1
ATOM 595 C CA . PHE A 1 80 ? 9.531 -5.34 10.188 1 94.69 80 PHE A CA 1
ATOM 596 C C . PHE A 1 80 ? 8.57 -4.277 10.719 1 94.69 80 PHE A C 1
ATOM 598 O O . PHE A 1 80 ? 8.031 -4.418 11.82 1 94.69 80 PHE A O 1
ATOM 605 N N . VAL A 1 81 ? 8.359 -3.178 9.922 1 92.19 81 VAL A N 1
ATOM 606 C CA . VAL A 1 81 ? 7.496 -2.109 10.406 1 92.19 81 VAL A CA 1
ATOM 607 C C . VAL A 1 81 ? 6.453 -1.768 9.344 1 92.19 81 VAL A C 1
ATOM 609 O O . VAL A 1 81 ? 5.258 -1.678 9.641 1 92.19 81 VAL A O 1
ATOM 612 N N . LEU A 1 82 ? 6.887 -1.567 8.094 1 91.12 82 LEU A N 1
ATOM 613 C CA . LEU A 1 82 ? 6.027 -1.19 6.973 1 91.12 82 LEU A CA 1
ATOM 614 C C . LEU A 1 82 ? 6.32 -2.049 5.75 1 91.12 82 LEU A C 1
ATOM 616 O O . LEU A 1 82 ? 7.473 -2.391 5.484 1 91.12 82 LEU A O 1
ATOM 620 N N . PRO A 1 83 ? 5.324 -2.324 4.945 1 90.5 83 PRO A N 1
ATOM 621 C CA . PRO A 1 83 ? 5.531 -3.168 3.768 1 90.5 83 PRO A CA 1
ATOM 622 C C . PRO A 1 83 ? 5.93 -2.365 2.531 1 90.5 83 PRO A C 1
ATOM 624 O O . PRO A 1 83 ? 6.27 -2.945 1.497 1 90.5 83 PRO A O 1
ATOM 627 N N . GLU A 1 84 ? 5.887 -1.058 2.564 1 92 84 GLU A N 1
ATOM 628 C CA . GLU A 1 84 ? 6.242 -0.155 1.473 1 92 84 GLU A CA 1
ATOM 629 C C . GLU A 1 84 ? 6.578 1.239 1.996 1 92 84 GLU A C 1
ATOM 631 O O . GLU A 1 84 ? 6.609 1.462 3.209 1 92 84 GLU A O 1
ATOM 636 N N . HIS A 1 85 ? 6.918 2.16 1.096 1 93 85 HIS A N 1
ATOM 637 C CA . HIS A 1 85 ? 7.188 3.537 1.498 1 93 85 HIS A CA 1
ATOM 638 C C . HIS A 1 85 ? 6.031 4.113 2.307 1 93 85 HIS A C 1
ATOM 640 O O . HIS A 1 85 ? 4.863 3.891 1.972 1 93 85 HIS A O 1
ATOM 646 N N . VAL A 1 86 ? 6.348 4.859 3.328 1 91.5 86 VAL A N 1
ATOM 647 C CA . VAL A 1 86 ? 5.355 5.383 4.258 1 91.5 86 VAL A CA 1
ATOM 648 C C . VAL A 1 86 ? 4.316 6.211 3.5 1 91.5 86 VAL A C 1
ATOM 650 O O . VAL A 1 86 ? 3.133 6.195 3.838 1 91.5 86 VAL A O 1
ATOM 653 N N . GLN A 1 87 ? 4.719 6.906 2.432 1 90.06 87 GLN A N 1
ATOM 654 C CA . GLN A 1 87 ? 3.84 7.805 1.689 1 90.06 87 GLN A CA 1
ATOM 655 C C . GLN A 1 87 ? 2.908 7.023 0.767 1 90.06 87 GLN A C 1
ATOM 657 O O . GLN A 1 87 ? 1.941 7.578 0.24 1 90.06 87 GLN A O 1
ATOM 662 N N . ASN A 1 88 ? 3.184 5.715 0.534 1 89.81 88 ASN A N 1
ATOM 663 C CA . ASN A 1 88 ? 2.297 4.863 -0.248 1 89.81 88 ASN A CA 1
ATOM 664 C C . ASN A 1 88 ? 1.141 4.336 0.597 1 89.81 88 ASN A C 1
ATOM 666 O O . ASN A 1 88 ? 0.267 3.629 0.089 1 89.81 88 ASN A O 1
ATOM 670 N N . MET A 1 89 ? 1.106 4.629 1.806 1 85.81 89 MET A N 1
ATOM 671 C CA . MET A 1 89 ? 0.102 4.121 2.734 1 85.81 89 MET A CA 1
ATOM 672 C C . MET A 1 89 ? -0.878 5.219 3.133 1 85.81 89 MET A C 1
ATOM 674 O O . MET A 1 89 ? -0.556 6.402 3.051 1 85.81 89 MET A O 1
ATOM 678 N N . PRO A 1 90 ? -2.053 4.641 3.426 1 74.56 90 PRO A N 1
ATOM 679 C CA . PRO A 1 90 ? -2.959 5.695 3.881 1 74.56 90 PRO A CA 1
ATOM 680 C C . PRO A 1 90 ? -2.375 6.523 5.023 1 74.56 90 PRO A C 1
ATOM 682 O O . PRO A 1 90 ? -1.433 6.086 5.688 1 74.56 90 PRO A O 1
ATOM 685 N N . PHE A 1 91 ? -2.627 7.801 5.078 1 60.09 91 PHE A N 1
ATOM 686 C CA . PHE A 1 91 ? -2.014 8.805 5.941 1 60.09 91 PHE A CA 1
ATOM 687 C C . PHE A 1 91 ? -1.718 8.219 7.316 1 60.09 91 PHE A C 1
ATOM 689 O O . PHE A 1 91 ? -2.613 8.125 8.164 1 60.09 91 PHE A O 1
ATOM 696 N N . MET A 1 92 ? -0.822 7.145 7.285 1 59.41 92 MET A N 1
ATOM 697 C CA . MET A 1 92 ? -0.495 6.613 8.609 1 59.41 92 MET A CA 1
ATOM 698 C C . MET A 1 92 ? 0.61 7.43 9.266 1 59.41 92 MET A C 1
ATOM 700 O O . MET A 1 92 ? 1.453 8.008 8.578 1 59.41 92 MET A O 1
ATOM 704 N N . GLY A 1 93 ? 0.451 8.406 10.031 1 54.19 93 GLY A N 1
ATOM 705 C CA . GLY A 1 93 ? 1.223 9.289 10.891 1 54.19 93 GLY A CA 1
ATOM 706 C C . GLY A 1 93 ? 2.598 8.742 11.227 1 54.19 93 GLY A C 1
ATOM 707 O O . GLY A 1 93 ? 3.424 9.445 11.812 1 54.19 93 GLY A O 1
ATOM 708 N N . GLY A 1 94 ? 3.152 7.574 10.844 1 58.72 94 GLY A N 1
ATOM 709 C CA . GLY A 1 94 ? 4.336 7.422 11.672 1 58.72 94 GLY A CA 1
ATOM 710 C C . GLY A 1 94 ? 5.438 6.621 11.008 1 58.72 94 GLY A C 1
ATOM 711 O O . GLY A 1 94 ? 5.328 5.398 10.875 1 58.72 94 GLY A O 1
ATOM 712 N N . ALA A 1 95 ? 6.309 7.496 10.32 1 65.25 95 ALA A N 1
ATOM 713 C CA . ALA A 1 95 ? 7.59 6.887 9.969 1 65.25 95 ALA A CA 1
ATOM 714 C C . ALA A 1 95 ? 8.25 6.262 11.195 1 65.25 95 ALA A C 1
ATOM 716 O O . ALA A 1 95 ? 8.062 6.73 12.32 1 65.25 95 ALA A O 1
ATOM 717 N N . PRO A 1 96 ? 8.758 5.062 10.969 1 73.19 96 PRO A N 1
ATOM 718 C CA . PRO A 1 96 ? 9.562 4.566 12.086 1 73.19 96 PRO A CA 1
ATOM 719 C C . PRO A 1 96 ? 10.594 5.59 12.57 1 73.19 96 PRO A C 1
ATOM 721 O O . PRO A 1 96 ? 11.102 6.379 11.766 1 73.19 96 PRO A O 1
ATOM 724 N N . ASP A 1 97 ? 10.852 5.543 13.781 1 74 97 ASP A N 1
ATOM 725 C CA . ASP A 1 97 ? 11.797 6.488 14.375 1 74 97 ASP A CA 1
ATOM 726 C C . ASP A 1 97 ? 13.219 6.219 13.898 1 74 97 ASP A C 1
ATOM 728 O O . ASP A 1 97 ? 13.586 5.066 13.656 1 74 97 ASP A O 1
ATOM 732 N N . LEU A 1 98 ? 13.898 7.324 13.766 1 72.94 98 LEU A N 1
ATOM 733 C CA . LEU A 1 98 ? 15.336 7.223 13.547 1 72.94 98 LEU A CA 1
ATOM 734 C C . LEU A 1 98 ? 16.062 6.902 14.844 1 72.94 98 LEU A C 1
ATOM 736 O O . LEU A 1 98 ? 15.664 7.363 15.914 1 72.94 98 LEU A O 1
ATOM 740 N N . ARG A 1 99 ? 17.047 6.129 14.719 1 84.19 99 ARG A N 1
ATOM 741 C CA . ARG A 1 99 ? 17.953 5.824 15.82 1 84.19 99 ARG A CA 1
ATOM 742 C C . ARG A 1 99 ? 19.375 6.266 15.508 1 84.19 99 ARG A C 1
ATOM 744 O O . ARG A 1 99 ? 19.828 6.172 14.359 1 84.19 99 ARG A O 1
ATOM 751 N N . VAL A 1 100 ? 20.016 6.852 16.5 1 83.25 100 VAL A N 1
ATOM 752 C CA . VAL A 1 100 ? 21.422 7.238 16.359 1 83.25 100 VAL A CA 1
ATOM 753 C C . VAL A 1 100 ? 22.297 6.293 17.172 1 83.25 100 VAL A C 1
ATOM 755 O O . VAL A 1 100 ? 22.547 6.523 18.359 1 83.25 100 VAL A O 1
ATOM 758 N N . PRO A 1 101 ? 22.875 5.266 16.516 1 86.25 101 PRO A N 1
ATOM 759 C CA . PRO A 1 101 ? 23.656 4.277 17.266 1 86.25 101 PRO A CA 1
ATOM 760 C C . PRO A 1 101 ? 25.125 4.668 17.438 1 86.25 101 PRO A C 1
ATOM 762 O O . PRO A 1 101 ? 25.938 3.854 17.859 1 86.25 101 PRO A O 1
ATOM 765 N N . TRP A 1 102 ? 25.531 5.891 17.062 1 92.5 102 TRP A N 1
ATOM 766 C CA . TRP A 1 102 ? 26.922 6.355 17.125 1 92.5 102 TRP A CA 1
ATOM 767 C C . TRP A 1 102 ? 27.031 7.613 17.984 1 92.5 102 TRP A C 1
ATOM 769 O O . TRP A 1 102 ? 26.031 8.141 18.469 1 92.5 102 TRP A O 1
ATOM 779 N N . VAL A 1 103 ? 28.281 7.965 18.156 1 91.38 103 VAL A N 1
ATOM 780 C CA . VAL A 1 103 ? 28.578 9.203 18.875 1 91.38 103 VAL A CA 1
ATOM 781 C C . VAL A 1 103 ? 29 10.281 17.891 1 91.38 103 VAL A C 1
ATOM 783 O O . VAL A 1 103 ? 29.734 10.008 16.938 1 91.38 103 VAL A O 1
ATOM 786 N N . ASN A 1 104 ? 28.547 11.406 18 1 86.69 104 ASN A N 1
ATOM 787 C CA . ASN A 1 104 ? 29 12.539 17.203 1 86.69 104 ASN A CA 1
ATOM 788 C C . ASN A 1 104 ? 29.016 13.828 18.016 1 86.69 104 ASN A C 1
ATOM 790 O O . ASN A 1 104 ? 28.406 13.891 19.094 1 86.69 104 ASN A O 1
ATOM 794 N N . HIS A 1 105 ? 29.812 14.727 17.5 1 77.81 105 HIS A N 1
ATOM 795 C CA . HIS A 1 105 ? 29.844 16.031 18.156 1 77.81 105 HIS A CA 1
ATOM 796 C C . HIS A 1 105 ? 28.453 16.656 18.188 1 77.81 105 HIS A C 1
ATOM 798 O O . HIS A 1 105 ? 27.703 16.578 17.219 1 77.81 105 HIS A O 1
ATOM 804 N N . PRO A 1 106 ? 28.172 17.297 19.281 1 71.81 106 PRO A N 1
ATOM 805 C CA . PRO A 1 106 ? 26.828 17.859 19.453 1 71.81 106 PRO A CA 1
ATOM 806 C C . PRO A 1 106 ? 26.484 18.906 18.391 1 71.81 106 PRO A C 1
ATOM 808 O O . PRO A 1 106 ? 25.312 19.109 18.078 1 71.81 106 PRO A O 1
ATOM 811 N N . ALA A 1 107 ? 27.531 19.531 17.875 1 72.31 107 ALA A N 1
ATOM 812 C CA . ALA A 1 107 ? 27.281 20.547 16.859 1 72.31 107 ALA A CA 1
ATOM 813 C C . ALA A 1 107 ? 26.781 19.938 15.562 1 72.31 107 ALA A C 1
ATOM 815 O O . ALA A 1 107 ? 26.266 20.641 14.688 1 72.31 107 ALA A O 1
ATOM 816 N N . LEU A 1 108 ? 26.969 18.594 15.656 1 77.62 108 LEU A N 1
ATOM 817 C CA . LEU A 1 108 ? 26.5 17.859 14.477 1 77.62 108 LEU A CA 1
ATOM 818 C C . LEU A 1 108 ? 25.125 17.266 14.727 1 77.62 108 LEU A C 1
ATOM 820 O O . LEU A 1 108 ? 24.844 16.75 15.805 1 77.62 108 LEU A O 1
ATOM 824 N N . SER A 1 109 ? 24.016 17.594 14.203 1 79.81 109 SER A N 1
ATOM 825 C CA . SER A 1 109 ? 22.719 16.938 14.266 1 79.81 109 SER A CA 1
ATOM 826 C C . SER A 1 109 ? 22.641 15.75 13.312 1 79.81 109 SER A C 1
ATOM 828 O O . SER A 1 109 ? 21.719 15.648 12.5 1 79.81 109 SER A O 1
ATOM 830 N N . TYR A 1 110 ? 23.75 14.977 13.523 1 80.56 110 TYR A N 1
ATOM 831 C CA . TYR A 1 110 ? 23.844 13.852 12.602 1 80.56 110 TYR A CA 1
ATOM 832 C C . TYR A 1 110 ? 22.766 12.82 12.891 1 80.56 110 TYR A C 1
ATOM 834 O O . TYR A 1 110 ? 22.891 12.016 13.82 1 80.56 110 TYR A O 1
ATOM 842 N N . LEU A 1 111 ? 21.719 12.891 12.07 1 77.31 111 LEU A N 1
ATOM 843 C CA . LEU A 1 111 ? 20.531 12.062 12.281 1 77.31 111 LEU A CA 1
ATOM 844 C C . LEU A 1 111 ? 20.828 10.602 11.961 1 77.31 111 LEU A C 1
ATOM 846 O O . LEU A 1 111 ? 21.844 10.297 11.336 1 77.31 111 LEU A O 1
ATOM 850 N N . GLY A 1 112 ? 20.094 9.688 12.602 1 82.25 112 GLY A N 1
ATOM 851 C CA . GLY A 1 112 ? 20.406 8.273 12.727 1 82.25 112 GLY A CA 1
ATOM 852 C C . GLY A 1 112 ? 19.781 7.43 11.633 1 82.25 112 GLY A C 1
ATOM 853 O O . GLY A 1 112 ? 19.672 7.863 10.484 1 82.25 112 GLY A O 1
ATOM 854 N N . LEU A 1 113 ? 19.75 6.215 11.773 1 87.12 113 LEU A N 1
ATOM 855 C CA . LEU A 1 113 ? 19.297 5.141 10.898 1 87.12 113 LEU A CA 1
ATOM 856 C C . LEU A 1 113 ? 17.891 4.688 11.273 1 87.12 113 LEU A C 1
ATOM 858 O O . LEU A 1 113 ? 17.438 4.914 12.398 1 87.12 113 LEU A O 1
ATOM 862 N N . ILE A 1 114 ? 17.219 4.312 10.328 1 91.12 114 ILE A N 1
ATOM 863 C CA . ILE A 1 114 ? 16 3.557 10.594 1 91.12 114 ILE A CA 1
ATOM 864 C C . ILE A 1 114 ? 16.344 2.078 10.773 1 91.12 114 ILE A C 1
ATOM 866 O O . ILE A 1 114 ? 16.75 1.41 9.828 1 91.12 114 ILE A O 1
ATOM 870 N N . PHE A 1 115 ? 16.219 1.658 11.984 1 92.5 115 PHE A N 1
ATOM 871 C CA . PHE A 1 115 ? 16.391 0.234 12.258 1 92.5 115 PHE A CA 1
ATOM 872 C C . PHE A 1 115 ? 15.117 -0.532 11.914 1 92.5 115 PHE A C 1
ATOM 874 O O . PHE A 1 115 ? 14.273 -0.772 12.781 1 92.5 115 PHE A O 1
ATOM 881 N N . ALA A 1 116 ? 14.992 -0.967 10.719 1 95.06 116 ALA A N 1
ATOM 882 C CA . ALA A 1 116 ? 13.859 -1.739 10.211 1 95.06 116 ALA A CA 1
ATOM 883 C C . ALA A 1 116 ? 14.195 -2.381 8.867 1 95.06 116 ALA A C 1
ATOM 885 O O . ALA A 1 116 ? 15.055 -1.884 8.133 1 95.06 116 ALA A O 1
ATOM 886 N N . VAL A 1 117 ? 13.508 -3.463 8.547 1 96.31 117 VAL A N 1
ATOM 887 C CA . VAL A 1 117 ? 13.625 -4.023 7.203 1 96.31 117 VAL A CA 1
ATOM 888 C C . VAL A 1 117 ? 13.227 -2.973 6.168 1 96.31 117 VAL A C 1
ATOM 890 O O . VAL A 1 117 ? 12.172 -2.352 6.277 1 96.31 117 VAL A O 1
ATOM 893 N N . GLY A 1 118 ? 14.047 -2.686 5.238 1 95.75 118 GLY A N 1
ATOM 894 C CA . GLY A 1 118 ? 13.836 -1.651 4.238 1 95.75 118 GLY A CA 1
ATOM 895 C C . GLY A 1 118 ? 14.641 -0.393 4.5 1 95.75 118 GLY A C 1
ATOM 896 O O . GLY A 1 118 ? 14.898 0.388 3.582 1 95.75 118 GLY A O 1
ATOM 897 N N . GLY A 1 119 ? 14.984 -0.142 5.801 1 95.75 119 GLY A N 1
ATOM 898 C CA . GLY A 1 119 ? 15.844 0.967 6.184 1 95.75 119 GLY A CA 1
ATOM 899 C C . GLY A 1 119 ? 15.312 2.316 5.742 1 95.75 119 GLY A C 1
ATOM 900 O O . GLY A 1 119 ? 14.109 2.562 5.805 1 95.75 119 GLY A O 1
ATOM 901 N N . ARG A 1 120 ? 16.156 3.168 5.359 1 94 120 ARG A N 1
ATOM 902 C CA . ARG A 1 120 ? 15.805 4.562 5.098 1 94 120 ARG A CA 1
ATOM 903 C C . ARG A 1 120 ? 14.977 4.688 3.82 1 94 120 ARG A C 1
ATOM 905 O O . ARG A 1 120 ? 14.352 5.723 3.578 1 94 120 ARG A O 1
ATOM 912 N N . SER A 1 121 ? 14.945 3.617 2.949 1 95.75 121 SER A N 1
ATOM 913 C CA . SER A 1 121 ? 14.102 3.678 1.761 1 95.75 121 SER A CA 1
ATOM 914 C C . SER A 1 121 ? 12.625 3.752 2.135 1 95.75 121 SER A C 1
ATOM 916 O O . SER A 1 121 ? 11.781 4.082 1.296 1 95.75 121 SER A O 1
ATOM 918 N N . LEU A 1 122 ? 12.273 3.486 3.391 1 93.81 122 LEU A N 1
ATOM 919 C CA . LEU A 1 122 ? 10.898 3.539 3.871 1 93.81 122 LEU A CA 1
ATOM 920 C C . LEU A 1 122 ? 10.391 4.977 3.916 1 93.81 122 LEU A C 1
ATOM 922 O O . LEU A 1 122 ? 9.18 5.211 3.881 1 93.81 122 LEU A O 1
ATOM 926 N N . THR A 1 123 ? 11.359 5.992 3.992 1 92.56 123 THR A N 1
ATOM 927 C CA . THR A 1 123 ? 10.891 7.344 4.266 1 92.56 123 THR A CA 1
ATOM 928 C C . THR A 1 123 ? 11.633 8.359 3.4 1 92.56 123 THR A C 1
ATOM 930 O O . THR A 1 123 ? 11.438 9.57 3.545 1 92.56 123 THR A O 1
ATOM 933 N N . TRP A 1 124 ? 12.5 7.953 2.521 1 94 124 TRP A N 1
ATOM 934 C CA . TRP A 1 124 ? 13.328 8.883 1.764 1 94 124 TRP A CA 1
ATOM 935 C C . TRP A 1 124 ? 12.477 9.75 0.841 1 94 124 TRP A C 1
ATOM 937 O O . TRP A 1 124 ? 11.281 9.484 0.654 1 94 124 TRP A O 1
ATOM 947 N N . GLY A 1 125 ? 13.039 10.781 0.265 1 92 125 GLY A N 1
ATOM 948 C CA . GLY A 1 125 ? 12.281 11.789 -0.474 1 92 125 GLY A CA 1
ATOM 949 C C . GLY A 1 125 ? 12.039 11.398 -1.921 1 92 125 GLY A C 1
ATOM 950 O O . GLY A 1 125 ? 11.188 11.984 -2.588 1 92 125 GLY A O 1
ATOM 951 N N . GLY A 1 126 ? 12.758 10.484 -2.502 1 94.06 126 GLY A N 1
ATOM 952 C CA . GLY A 1 126 ? 12.492 9.969 -3.836 1 94.06 126 GLY A CA 1
ATOM 953 C C . GLY A 1 126 ? 13.281 10.688 -4.918 1 94.06 126 GLY A C 1
ATOM 954 O O . GLY A 1 126 ? 13.242 10.297 -6.086 1 94.06 126 GLY A O 1
ATOM 955 N N . TRP A 1 127 ? 14.023 11.789 -4.613 1 95.62 127 TRP A N 1
ATOM 956 C CA . TRP A 1 127 ? 14.797 12.539 -5.594 1 95.62 127 TRP A CA 1
ATOM 957 C C . TRP A 1 127 ? 15.977 11.711 -6.109 1 95.62 127 TRP A C 1
ATOM 959 O O . TRP A 1 127 ? 16.766 11.195 -5.324 1 95.62 127 TRP A O 1
ATOM 969 N N . SER A 1 128 ? 16.094 11.602 -7.453 1 95.75 128 SER A N 1
ATOM 970 C CA . SER A 1 128 ? 17.062 10.648 -7.98 1 95.75 128 SER A CA 1
ATOM 971 C C . SER A 1 128 ? 17.812 11.234 -9.18 1 95.75 128 SER A C 1
ATOM 973 O O . SER A 1 128 ? 17.875 10.602 -10.234 1 95.75 128 SER A O 1
ATOM 975 N N . PRO A 1 129 ? 18.391 12.391 -9 1 96 129 PRO A N 1
ATOM 976 C CA . PRO A 1 129 ? 19.25 12.867 -10.094 1 96 129 PRO A CA 1
ATOM 977 C C . PRO A 1 129 ? 20.453 11.961 -10.336 1 96 129 PRO A C 1
ATOM 979 O O . PRO A 1 129 ? 20.984 11.367 -9.391 1 96 129 PRO A O 1
ATOM 982 N N . GLU A 1 130 ? 20.875 11.906 -11.523 1 96.06 130 GLU A N 1
ATOM 983 C CA . GLU A 1 130 ? 22.031 11.094 -11.898 1 96.06 130 GLU A CA 1
ATOM 984 C C . GLU A 1 130 ? 23.312 11.914 -11.852 1 96.06 130 GLU A C 1
ATOM 986 O O . GLU A 1 130 ? 23.312 13.109 -12.133 1 96.06 130 GLU A O 1
ATOM 991 N N . MET A 1 131 ? 24.453 11.312 -11.555 1 97 131 MET A N 1
ATOM 992 C CA . MET A 1 131 ? 25.75 11.969 -11.5 1 97 131 MET A CA 1
ATOM 993 C C . MET A 1 131 ? 26.203 12.414 -12.883 1 97 131 MET A C 1
ATOM 995 O O . MET A 1 131 ? 26.031 11.68 -13.859 1 97 131 MET A O 1
ATOM 999 N N . LEU A 1 132 ? 26.797 13.602 -12.906 1 96.44 132 LEU A N 1
ATOM 1000 C CA . LEU A 1 132 ? 27.516 14.055 -14.094 1 96.44 132 LEU A CA 1
ATOM 1001 C C . LEU A 1 132 ? 28.891 13.391 -14.172 1 96.44 132 LEU A C 1
ATOM 1003 O O . LEU A 1 132 ? 29.406 12.883 -13.172 1 96.44 132 LEU A O 1
ATOM 1007 N N . ASP A 1 133 ? 29.5 13.438 -15.344 1 94.5 133 ASP A N 1
ATOM 1008 C CA . ASP A 1 133 ? 30.828 12.867 -15.508 1 94.5 133 ASP A CA 1
ATOM 1009 C C . ASP A 1 133 ? 31.828 13.555 -14.586 1 94.5 133 ASP A C 1
ATOM 1011 O O . ASP A 1 133 ? 32.688 12.891 -13.992 1 94.5 133 ASP A O 1
ATOM 1015 N N . GLU A 1 134 ? 31.75 14.758 -14.477 1 94.06 134 GLU A N 1
ATOM 1016 C CA . GLU A 1 134 ? 32.688 15.508 -13.641 1 94.06 134 GLU A CA 1
ATOM 1017 C C . GLU A 1 134 ? 32.531 15.141 -12.172 1 94.06 134 GLU A C 1
ATOM 1019 O O . GLU A 1 134 ? 33.469 15.203 -11.406 1 94.06 134 GLU A O 1
ATOM 1024 N N . GLU A 1 135 ? 31.328 14.758 -11.758 1 96.69 135 GLU A N 1
ATOM 1025 C CA . GLU A 1 135 ? 31.062 14.359 -10.375 1 96.69 135 GLU A CA 1
ATOM 1026 C C . GLU A 1 135 ? 31.672 12.984 -10.078 1 96.69 135 GLU A C 1
ATOM 1028 O O . GLU A 1 135 ? 31.922 12.648 -8.914 1 96.69 135 GLU A O 1
ATOM 1033 N N . MET A 1 136 ? 31.984 12.203 -11.125 1 95.75 136 MET A N 1
ATOM 1034 C CA . MET A 1 136 ? 32.562 10.875 -10.977 1 95.75 136 MET A CA 1
ATOM 1035 C C . MET A 1 136 ? 34.031 10.875 -11.359 1 95.75 136 MET A C 1
ATOM 1037 O O . MET A 1 136 ? 34.625 9.812 -11.539 1 95.75 136 MET A O 1
ATOM 1041 N N . ALA A 1 137 ? 34.625 11.984 -11.508 1 93.94 137 ALA A N 1
ATOM 1042 C CA . ALA A 1 137 ? 36 12.094 -12.039 1 93.94 137 ALA A CA 1
ATOM 1043 C C . ALA A 1 137 ? 36.969 11.266 -11.219 1 93.94 137 ALA A C 1
ATOM 1045 O O . ALA A 1 137 ? 37.938 10.719 -11.758 1 93.94 137 ALA A O 1
ATOM 1046 N N . ALA A 1 138 ? 36.781 11.172 -9.922 1 92.94 138 ALA A N 1
ATOM 1047 C CA . ALA A 1 138 ? 37.688 10.484 -9.023 1 92.94 138 ALA A CA 1
ATOM 1048 C C . ALA A 1 138 ? 37.375 8.992 -8.953 1 92.94 138 ALA A C 1
ATOM 1050 O O . ALA A 1 138 ? 38.094 8.234 -8.289 1 92.94 138 ALA A O 1
ATOM 1051 N N . TRP A 1 139 ? 36.375 8.539 -9.602 1 97.56 139 TRP A N 1
ATOM 1052 C CA . TRP A 1 139 ? 35.969 7.145 -9.555 1 97.56 139 TRP A CA 1
ATOM 1053 C C . TRP A 1 139 ? 36.812 6.281 -10.469 1 97.56 139 TRP A C 1
ATOM 1055 O O . TRP A 1 139 ? 37.406 6.785 -11.438 1 97.56 139 TRP A O 1
ATOM 1065 N N . PRO A 1 140 ? 36.938 4.973 -10.172 1 97.25 140 PRO A N 1
ATOM 1066 C CA . PRO A 1 140 ? 37.625 4.098 -11.117 1 97.25 140 PRO A CA 1
ATOM 1067 C C . PRO A 1 140 ? 3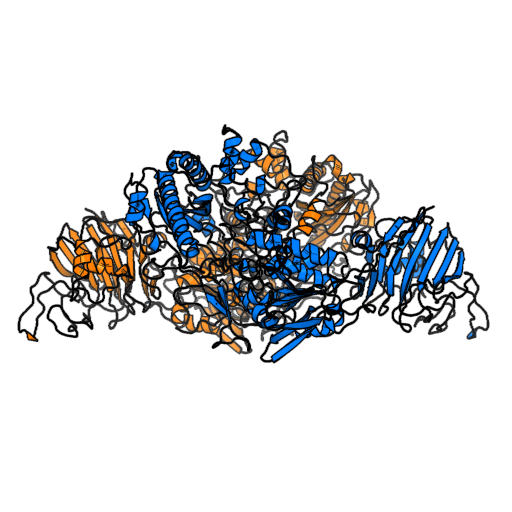7 4.141 -12.516 1 97.25 140 PRO A C 1
ATOM 1069 O O . PRO A 1 140 ? 35.781 4.18 -12.656 1 97.25 140 PRO A O 1
ATOM 1072 N N . GLN A 1 141 ? 37.875 4.102 -13.484 1 96.31 141 GLN A N 1
ATOM 1073 C CA . GLN A 1 141 ? 37.406 4.199 -14.867 1 96.31 141 GLN A CA 1
ATOM 1074 C C . GLN A 1 141 ? 36.469 3.047 -15.227 1 96.31 141 GLN A C 1
ATOM 1076 O O . GLN A 1 141 ? 35.5 3.229 -15.969 1 96.31 141 GLN A O 1
ATOM 1081 N N . SER A 1 142 ? 36.781 1.921 -14.742 1 96.62 142 SER A N 1
ATOM 1082 C CA . SER A 1 142 ? 35.938 0.751 -15.008 1 96.62 142 SER A CA 1
ATOM 1083 C C . SER A 1 142 ? 34.531 0.948 -14.477 1 96.62 142 SER A C 1
ATOM 1085 O O . SER A 1 142 ? 33.562 0.513 -15.102 1 96.62 142 SER A O 1
ATOM 1087 N N . VAL A 1 143 ? 34.406 1.596 -13.344 1 97.81 143 VAL A N 1
ATOM 1088 C CA . VAL A 1 143 ? 33.094 1.846 -12.734 1 97.81 143 VAL A CA 1
ATOM 1089 C C . VAL A 1 143 ? 32.344 2.885 -13.555 1 97.81 143 VAL A C 1
ATOM 1091 O O . VAL A 1 143 ? 31.156 2.705 -13.852 1 97.81 143 VAL A O 1
ATOM 1094 N N . GLN A 1 144 ? 33 3.951 -13.945 1 97.38 144 GLN A N 1
ATOM 1095 C CA . GLN A 1 144 ? 32.406 4.992 -14.758 1 97.38 144 GLN A CA 1
ATOM 1096 C C . GLN A 1 144 ? 31.797 4.41 -16.031 1 97.38 144 GLN A C 1
ATOM 1098 O O . GLN A 1 144 ? 30.641 4.691 -16.375 1 97.38 144 GLN A O 1
ATOM 1103 N N . THR A 1 145 ? 32.594 3.562 -16.672 1 97.06 145 THR A N 1
ATOM 1104 C CA . THR A 1 145 ? 32.188 2.955 -17.938 1 97.06 145 THR A CA 1
ATOM 1105 C C . THR A 1 145 ? 31 2.008 -17.734 1 97.06 145 THR A C 1
ATOM 1107 O O . THR A 1 145 ? 30.109 1.929 -18.578 1 97.06 145 THR A O 1
ATOM 1110 N N . ALA A 1 146 ? 31.016 1.305 -16.656 1 97.25 146 ALA A N 1
ATOM 1111 C CA . ALA A 1 146 ? 29.938 0.364 -16.375 1 97.25 146 ALA A CA 1
ATOM 1112 C C . ALA A 1 146 ? 28.641 1.101 -16.062 1 97.25 146 ALA A C 1
ATOM 1114 O O . ALA A 1 146 ? 27.562 0.651 -16.438 1 97.25 146 ALA A O 1
ATOM 1115 N N . LEU A 1 147 ? 28.75 2.146 -15.312 1 97.56 147 LEU A N 1
ATOM 1116 C CA . LEU A 1 147 ? 27.562 2.906 -14.914 1 97.56 147 LEU A CA 1
ATOM 1117 C C . LEU A 1 147 ? 26.906 3.572 -16.125 1 97.56 147 LEU A C 1
ATOM 1119 O O . LEU A 1 147 ? 25.688 3.512 -16.281 1 97.56 147 LEU A O 1
ATOM 1123 N N . ARG A 1 148 ? 27.688 4.18 -16.969 1 95.62 148 ARG A N 1
ATOM 1124 C CA . ARG A 1 148 ? 27.219 4.84 -18.188 1 95.62 148 ARG A CA 1
ATOM 1125 C C . ARG A 1 148 ? 28.125 4.508 -19.375 1 95.62 148 ARG A C 1
ATOM 1127 O O . ARG A 1 148 ? 28.953 5.324 -19.766 1 95.62 148 ARG A O 1
ATOM 1134 N N . PRO A 1 149 ? 27.875 3.432 -20.031 1 94.25 149 PRO A N 1
ATOM 1135 C CA . PRO A 1 149 ? 28.703 3.068 -21.172 1 94.25 149 PRO A CA 1
ATOM 1136 C C . PRO A 1 149 ? 28.453 3.955 -22.391 1 94.25 149 PRO A C 1
ATOM 1138 O O . PRO A 1 149 ? 27.359 4.523 -22.531 1 94.25 149 PRO A O 1
ATOM 1141 N N . PRO A 1 150 ? 29.438 4.051 -23.172 1 88.56 150 PRO A N 1
ATOM 1142 C CA . PRO A 1 150 ? 29.25 4.836 -24.406 1 88.56 150 PRO A CA 1
ATOM 1143 C C . PRO A 1 150 ? 28.141 4.289 -25.297 1 88.56 150 PRO A C 1
ATOM 1145 O O . PRO A 1 150 ? 27.5 5.051 -26.016 1 88.56 150 PRO A O 1
ATOM 1148 N N . ALA A 1 151 ? 28.031 3.012 -25.234 1 81.94 151 ALA A N 1
ATOM 1149 C CA . ALA A 1 151 ? 26.969 2.35 -25.984 1 81.94 151 ALA A CA 1
ATOM 1150 C C . ALA A 1 151 ? 26.297 1.257 -25.156 1 81.94 151 ALA A C 1
ATOM 1152 O O . ALA A 1 151 ? 26.953 0.613 -24.328 1 81.94 151 ALA A O 1
ATOM 1153 N N . GLY A 1 152 ? 25.062 1.178 -25.375 1 78.56 152 GLY A N 1
ATOM 1154 C CA . GLY A 1 152 ? 24.328 0.142 -24.672 1 78.56 152 GLY A CA 1
ATOM 1155 C C . GLY A 1 152 ? 23.766 0.602 -23.344 1 78.56 152 GLY A C 1
ATOM 1156 O O . GLY A 1 152 ? 23.875 1.776 -22.984 1 78.56 152 GLY A O 1
ATOM 1157 N N . GLU A 1 153 ? 23.188 -0.398 -22.672 1 87 153 GLU A N 1
ATOM 1158 C CA . GLU A 1 153 ? 22.547 -0.108 -21.391 1 87 153 GLU A CA 1
ATOM 1159 C C . GLU A 1 153 ? 23.516 -0.266 -20.234 1 87 153 GLU A C 1
ATOM 1161 O O . GLU A 1 153 ? 24.156 -1.315 -20.078 1 87 153 GLU A O 1
ATOM 1166 N N . GLY A 1 154 ? 23.797 0.713 -19.484 1 94.44 154 GLY A N 1
ATOM 1167 C CA . GLY A 1 154 ? 24.609 0.646 -18.281 1 94.44 154 GLY A CA 1
ATOM 1168 C C . GLY A 1 154 ? 23.797 0.468 -17.016 1 94.44 154 GLY A C 1
ATOM 1169 O O . GLY A 1 154 ? 22.594 0.251 -17.078 1 94.44 154 GLY A O 1
ATOM 1170 N N . TYR A 1 155 ? 24.438 0.5 -15.891 1 97.12 155 TYR A N 1
ATOM 1171 C CA . TYR A 1 155 ? 23.781 0.207 -14.617 1 97.12 155 TYR A CA 1
ATOM 1172 C C . TYR A 1 155 ? 22.938 1.388 -14.164 1 97.12 155 TYR A C 1
ATOM 1174 O O . TYR A 1 155 ? 21.984 1.217 -13.391 1 97.12 155 TYR A O 1
ATOM 1182 N N . PHE A 1 156 ? 23.219 2.641 -14.609 1 96.56 156 PHE A N 1
ATOM 1183 C CA . PHE A 1 156 ? 22.328 3.764 -14.328 1 96.56 156 PHE A CA 1
ATOM 1184 C C . PHE A 1 156 ? 20.969 3.559 -14.984 1 96.56 156 PHE A C 1
ATOM 1186 O O . PHE A 1 156 ? 19.938 3.834 -14.383 1 96.56 156 PHE A O 1
ATOM 1193 N N . ALA A 1 157 ? 21.016 3.094 -16.219 1 93.69 157 ALA A N 1
ATOM 1194 C CA . ALA A 1 157 ? 19.75 2.824 -16.922 1 93.69 157 ALA A CA 1
ATOM 1195 C C . ALA A 1 157 ? 18.953 1.751 -16.203 1 93.69 157 ALA A C 1
ATOM 1197 O O . ALA A 1 157 ? 17.75 1.907 -15.992 1 93.69 157 ALA A O 1
ATOM 1198 N N . GLN A 1 158 ? 19.578 0.667 -15.789 1 92.88 158 GLN A N 1
ATOM 1199 C CA . GLN A 1 158 ? 18.922 -0.419 -15.078 1 92.88 158 GLN A CA 1
ATOM 1200 C C . GLN A 1 158 ? 18.344 0.062 -13.75 1 92.88 158 GLN A C 1
ATOM 1202 O O . GLN A 1 158 ? 17.203 -0.247 -13.414 1 92.88 158 GLN A O 1
ATOM 1207 N N . ALA A 1 159 ? 19.188 0.766 -13.023 1 95.5 159 ALA A N 1
ATOM 1208 C CA . ALA A 1 159 ? 18.766 1.275 -11.727 1 95.5 159 ALA A CA 1
ATOM 1209 C C . ALA A 1 159 ? 17.609 2.262 -11.875 1 95.5 159 ALA A C 1
ATOM 1211 O O . ALA A 1 159 ? 16.719 2.305 -11.031 1 95.5 159 ALA A O 1
ATOM 1212 N N . SER A 1 160 ? 17.656 3.094 -12.93 1 93.56 160 SER A N 1
ATOM 1213 C CA . SER A 1 160 ? 16.578 4.051 -13.188 1 93.56 160 SER A CA 1
ATOM 1214 C C . SER A 1 160 ? 15.242 3.344 -13.406 1 93.56 160 SER A C 1
ATOM 1216 O O . SER A 1 160 ? 14.203 3.822 -12.961 1 93.56 160 SER A O 1
ATOM 1218 N N . ARG A 1 161 ? 15.266 2.205 -14.047 1 89.88 161 ARG A N 1
ATOM 1219 C CA . ARG A 1 161 ? 14.055 1.416 -14.25 1 89.88 161 ARG A CA 1
ATOM 1220 C C . ARG A 1 161 ? 13.602 0.763 -12.945 1 89.88 161 ARG A C 1
ATOM 1222 O O . ARG A 1 161 ? 12.414 0.75 -12.633 1 89.88 161 ARG A O 1
ATOM 1229 N N . GLN A 1 162 ? 14.531 0.289 -12.242 1 91.38 162 GLN A N 1
ATOM 1230 C CA . GLN A 1 162 ? 14.203 -0.422 -11.008 1 91.38 162 GLN A CA 1
ATOM 1231 C C . GLN A 1 162 ? 13.523 0.503 -10 1 91.38 162 GLN A C 1
ATOM 1233 O O . GLN A 1 162 ? 12.57 0.106 -9.336 1 91.38 162 GLN A O 1
ATOM 1238 N N . ILE A 1 163 ? 14.055 1.747 -9.883 1 92.94 163 ILE A N 1
ATOM 1239 C CA . ILE A 1 163 ? 13.484 2.625 -8.867 1 92.94 163 ILE A CA 1
ATOM 1240 C C . ILE A 1 163 ? 12.414 3.514 -9.484 1 92.94 163 ILE A C 1
ATOM 1242 O O . ILE A 1 163 ? 11.875 4.402 -8.828 1 92.94 163 ILE A O 1
ATOM 1246 N N . SER A 1 164 ? 12.164 3.398 -10.844 1 88.12 164 SER A N 1
ATOM 1247 C CA . SER A 1 164 ? 11.039 3.963 -11.586 1 88.12 164 SER A CA 1
ATOM 1248 C C . SER A 1 164 ? 11.273 5.438 -11.906 1 88.12 164 SER A C 1
ATOM 1250 O O . SER A 1 164 ? 10.32 6.188 -12.125 1 88.12 164 SER A O 1
ATOM 1252 N N . VAL A 1 165 ? 12.43 5.879 -11.852 1 87.12 165 VAL A N 1
ATOM 1253 C CA . VAL A 1 165 ? 12.695 7.281 -12.156 1 87.12 165 VAL A CA 1
ATOM 1254 C C . VAL A 1 165 ? 12.641 7.508 -13.664 1 87.12 165 VAL A C 1
ATOM 1256 O O . VAL A 1 165 ? 12.492 8.641 -14.125 1 87.12 165 VAL A O 1
ATOM 1259 N N . LYS A 1 166 ? 12.766 6.453 -14.422 1 75.06 166 LYS A N 1
ATOM 1260 C CA . LYS A 1 166 ? 12.695 6.531 -15.883 1 75.06 166 LYS A CA 1
ATOM 1261 C C . LYS A 1 166 ? 11.266 6.793 -16.344 1 75.06 166 LYS A C 1
ATOM 1263 O O . LYS A 1 166 ? 11.055 7.246 -17.469 1 75.06 166 LYS A O 1
ATOM 1268 N N . GLU A 1 167 ? 10.352 6.547 -15.414 1 63.56 167 GLU A N 1
ATOM 1269 C CA . GLU A 1 167 ? 8.961 6.676 -15.844 1 63.56 167 GLU A CA 1
ATOM 1270 C C . GLU A 1 167 ? 8.625 8.125 -16.203 1 63.56 167 GLU A C 1
ATOM 1272 O O . GLU A 1 167 ? 9.25 9.055 -15.688 1 63.56 167 GLU A O 1
ATOM 1277 N N . THR A 1 168 ? 7.699 8.18 -17.141 1 61.44 168 THR A N 1
ATOM 1278 C CA . THR A 1 168 ? 7.355 9.492 -17.688 1 61.44 168 THR A CA 1
ATOM 1279 C C . THR A 1 168 ? 6.875 10.422 -16.578 1 61.44 168 THR A C 1
ATOM 1281 O O . THR A 1 168 ? 6.453 9.969 -15.516 1 61.44 168 THR A O 1
ATOM 1284 N N . ASN A 1 169 ? 7.129 11.641 -16.766 1 65.06 169 ASN A N 1
ATOM 1285 C CA . ASN A 1 169 ? 6.73 12.688 -15.836 1 65.06 169 ASN A CA 1
ATOM 1286 C C . ASN A 1 169 ? 5.211 12.75 -15.688 1 65.06 169 ASN A C 1
ATOM 1288 O O . ASN A 1 169 ? 4.617 13.82 -15.797 1 65.06 169 ASN A O 1
ATOM 1292 N N . ASP A 1 170 ? 4.699 11.594 -15.438 1 76 170 ASP A N 1
ATOM 1293 C CA . ASP A 1 170 ? 3.24 11.562 -15.406 1 76 170 ASP A CA 1
ATOM 1294 C C . ASP A 1 170 ? 2.715 11.75 -13.984 1 76 170 ASP A C 1
ATOM 1296 O O . ASP A 1 170 ? 1.502 11.789 -13.766 1 76 170 ASP A O 1
ATOM 1300 N N . PHE A 1 171 ? 3.555 11.93 -13.078 1 85.19 171 PHE A N 1
ATOM 1301 C CA . PHE A 1 171 ? 3.176 12.109 -11.688 1 85.19 171 PHE A CA 1
ATOM 1302 C C . PHE A 1 171 ? 2.947 13.586 -11.375 1 85.19 171 PHE A C 1
ATOM 1304 O O . PHE A 1 171 ? 2.061 13.93 -10.586 1 85.19 171 PHE A O 1
ATOM 1311 N N . ILE A 1 172 ? 3.762 14.406 -11.977 1 90.62 172 ILE A N 1
ATOM 1312 C CA . ILE A 1 172 ? 3.643 15.844 -11.781 1 90.62 172 ILE A CA 1
ATOM 1313 C C . ILE A 1 172 ? 3.238 16.516 -13.094 1 90.62 172 ILE A C 1
ATOM 1315 O O . ILE A 1 172 ? 3.969 16.438 -14.086 1 90.62 172 ILE A O 1
ATOM 1319 N N . TYR A 1 173 ? 2.193 17.203 -13.102 1 88.75 173 TYR A N 1
ATOM 1320 C CA . TYR A 1 173 ? 1.657 17.938 -14.25 1 88.75 173 TYR A CA 1
ATOM 1321 C C . TYR A 1 173 ? 0.69 19.031 -13.797 1 88.75 173 TYR A C 1
ATOM 1323 O O . TYR A 1 173 ? 0.526 19.266 -12.602 1 88.75 173 TYR A O 1
ATOM 1331 N N . GLY A 1 174 ? 0.107 19.734 -14.75 1 88.5 174 GLY A N 1
ATOM 1332 C CA . GLY A 1 174 ? -0.903 20.719 -14.406 1 88.5 174 GLY A CA 1
ATOM 1333 C C . GLY A 1 174 ? -0.429 22.156 -14.594 1 88.5 174 GLY A C 1
ATOM 1334 O O . GLY A 1 174 ? 0.697 22.375 -15.039 1 88.5 174 GLY A O 1
ATOM 1335 N N . PRO A 1 175 ? -1.254 23.062 -14.25 1 91.69 175 PRO A N 1
ATOM 1336 C CA . PRO A 1 175 ? -0.997 24.469 -14.602 1 91.69 175 PRO A CA 1
ATOM 1337 C C . PRO A 1 175 ? 0.202 25.047 -13.859 1 91.69 175 PRO A C 1
ATOM 1339 O O . PRO A 1 175 ? 1.021 25.75 -14.453 1 91.69 175 PRO A O 1
ATOM 1342 N N . LEU A 1 176 ? 0.288 24.75 -12.578 1 94.88 176 LEU A N 1
ATOM 1343 C CA . LEU A 1 176 ? 1.393 25.297 -11.805 1 94.88 176 LEU A CA 1
ATOM 1344 C C . LEU A 1 176 ? 2.732 24.797 -12.328 1 94.88 176 LEU A C 1
ATOM 1346 O O . LEU A 1 176 ? 3.691 25.562 -12.438 1 94.88 176 LEU A O 1
ATOM 1350 N N . HIS A 1 177 ? 2.766 23.516 -12.648 1 95.25 177 HIS A N 1
ATOM 1351 C CA . HIS A 1 177 ? 3.996 22.891 -13.125 1 95.25 177 HIS A CA 1
ATOM 1352 C C . HIS A 1 177 ? 4.43 23.484 -14.469 1 95.25 177 HIS A C 1
ATOM 1354 O O . HIS A 1 177 ? 5.605 23.797 -14.656 1 95.25 177 HIS A O 1
ATOM 1360 N N . ILE A 1 178 ? 3.502 23.656 -15.352 1 94.25 178 ILE A N 1
ATOM 1361 C CA . ILE A 1 178 ? 3.77 24.234 -16.672 1 94.25 178 ILE A CA 1
ATOM 1362 C C . ILE A 1 178 ? 4.273 25.672 -16.5 1 94.25 178 ILE A C 1
ATOM 1364 O O . ILE A 1 178 ? 5.27 26.062 -17.125 1 94.25 178 ILE A O 1
ATOM 1368 N N . ALA A 1 179 ? 3.664 26.391 -15.664 1 96.06 179 ALA A N 1
ATOM 1369 C CA . ALA A 1 179 ? 3.988 27.812 -15.484 1 96.06 179 ALA A CA 1
ATOM 1370 C C . ALA A 1 179 ? 5.379 27.969 -14.875 1 96.06 179 ALA A C 1
ATOM 1372 O O . ALA A 1 179 ? 6.184 28.766 -15.367 1 96.06 179 ALA A O 1
ATOM 1373 N N . LEU A 1 180 ? 5.625 27.234 -13.844 1 97.69 180 LEU A N 1
ATOM 1374 C CA . LEU A 1 180 ? 6.898 27.391 -13.148 1 97.69 180 LEU A CA 1
ATOM 1375 C C . LEU A 1 180 ? 8.055 26.891 -14.008 1 97.69 180 LEU A C 1
ATOM 1377 O O . LEU A 1 180 ? 9.141 27.484 -13.992 1 97.69 180 LEU A O 1
ATOM 1381 N N . ARG A 1 181 ? 7.844 25.797 -14.703 1 97.19 181 ARG A N 1
ATOM 1382 C CA . ARG A 1 181 ? 8.883 25.281 -15.602 1 97.19 181 ARG A CA 1
ATOM 1383 C C . ARG A 1 181 ? 9.242 26.312 -16.656 1 97.19 181 ARG A C 1
ATOM 1385 O O . ARG A 1 181 ? 10.422 26.562 -16.922 1 97.19 181 ARG A O 1
ATOM 1392 N N . LYS A 1 182 ? 8.242 26.891 -17.281 1 96.31 182 LYS A N 1
ATOM 1393 C CA . LYS A 1 182 ? 8.453 27.922 -18.297 1 96.31 182 LYS A CA 1
ATOM 1394 C C . LYS A 1 182 ? 9.164 29.125 -17.703 1 96.31 182 LYS A C 1
ATOM 1396 O O . LYS A 1 182 ? 10.078 29.672 -18.328 1 96.31 182 LYS A O 1
ATOM 1401 N N . GLN A 1 183 ? 8.75 29.547 -16.594 1 97.81 183 GLN A N 1
ATOM 1402 C CA . GLN A 1 183 ? 9.328 30.719 -15.945 1 97.81 183 GLN A CA 1
ATOM 1403 C C . GLN A 1 183 ? 10.781 30.484 -15.562 1 97.81 183 GLN A C 1
ATOM 1405 O O . GLN A 1 183 ? 11.625 31.359 -15.727 1 97.81 183 GLN A O 1
ATOM 1410 N N . LEU A 1 184 ? 11.039 29.359 -15 1 98.44 184 LEU A N 1
ATOM 1411 C CA . LEU A 1 184 ? 12.406 29.016 -14.625 1 98.44 184 LEU A CA 1
ATOM 1412 C C . LEU A 1 184 ? 13.312 28.969 -15.852 1 98.44 184 LEU A C 1
ATOM 1414 O O . LEU A 1 184 ? 14.422 29.5 -15.82 1 98.44 184 LEU A O 1
ATOM 1418 N N . HIS A 1 185 ? 12.852 28.328 -16.922 1 98.19 185 HIS A N 1
ATOM 1419 C CA . HIS A 1 185 ? 13.625 28.25 -18.156 1 98.19 185 HIS A CA 1
ATOM 1420 C C . HIS A 1 185 ? 13.953 29.641 -18.688 1 98.19 185 HIS A C 1
ATOM 1422 O O . HIS A 1 185 ? 15.102 29.922 -19 1 98.19 185 HIS A O 1
ATOM 1428 N N . ALA A 1 186 ? 12.953 30.484 -18.781 1 97.12 186 ALA A N 1
ATOM 1429 C CA . ALA A 1 186 ? 13.148 31.844 -19.297 1 97.12 186 ALA A CA 1
ATOM 1430 C C . ALA A 1 186 ? 14.102 32.625 -18.406 1 97.12 186 ALA A C 1
ATOM 1432 O O . ALA A 1 186 ? 14.984 33.344 -18.891 1 97.12 186 ALA A O 1
ATOM 1433 N N . GLY A 1 187 ? 13.883 32.5 -17.125 1 97.62 187 GLY A N 1
ATOM 1434 C CA . GLY A 1 187 ? 14.711 33.219 -16.172 1 97.62 187 GLY A CA 1
ATOM 1435 C C . GLY A 1 187 ? 16.172 32.812 -16.234 1 97.62 187 GLY A C 1
ATOM 1436 O O . GLY A 1 187 ? 17.062 33.656 -16.141 1 97.62 187 GLY A O 1
ATOM 1437 N N . LEU A 1 188 ? 16.453 31.547 -16.344 1 97.5 188 LEU A N 1
ATOM 1438 C CA . LEU A 1 188 ? 17.828 31.031 -16.359 1 97.5 188 LEU A CA 1
ATOM 1439 C C . LEU A 1 188 ? 18.547 31.438 -17.625 1 97.5 188 LEU A C 1
ATOM 1441 O O . LEU A 1 188 ? 19.781 31.391 -17.688 1 97.5 188 LEU A O 1
ATOM 1445 N N . ASN A 1 189 ? 17.812 31.781 -18.656 1 95.81 189 ASN A N 1
ATOM 1446 C CA . ASN A 1 189 ? 18.422 32.219 -19.906 1 95.81 189 ASN A CA 1
ATOM 1447 C C . ASN A 1 189 ? 18.672 33.719 -19.906 1 95.81 189 ASN A C 1
ATOM 1449 O O . ASN A 1 189 ? 19.25 34.25 -20.859 1 95.81 189 ASN A O 1
ATOM 1453 N N . MET A 1 190 ? 18.344 34.406 -18.875 1 95.12 190 MET A N 1
ATOM 1454 C CA . MET A 1 190 ? 18.641 35.844 -18.75 1 95.12 190 MET A CA 1
ATOM 1455 C C . MET A 1 190 ? 20.047 36.031 -18.188 1 95.12 190 MET A C 1
ATOM 1457 O O . MET A 1 190 ? 20.469 35.344 -17.281 1 95.12 190 MET A O 1
ATOM 1461 N N . PRO A 1 191 ? 20.75 37.062 -18.734 1 93.88 191 PRO A N 1
ATOM 1462 C CA . PRO A 1 191 ? 22.078 37.344 -18.188 1 93.88 191 PRO A CA 1
ATOM 1463 C C . PRO A 1 191 ? 22.062 37.656 -16.703 1 93.88 191 PRO A C 1
ATOM 1465 O O . PRO A 1 191 ? 21.156 38.344 -16.219 1 93.88 191 PRO A O 1
ATOM 1468 N N . GLY A 1 192 ? 23 37.094 -16.031 1 91.94 192 GLY A N 1
ATOM 1469 C CA . GLY A 1 192 ? 23.109 37.344 -14.602 1 91.94 192 GLY A CA 1
ATOM 1470 C C . GLY A 1 192 ? 22.531 36.219 -13.758 1 91.94 192 GLY A C 1
ATOM 1471 O O . GLY A 1 192 ? 22.75 36.188 -12.547 1 91.94 192 GLY A O 1
ATOM 1472 N N . ASN A 1 193 ? 21.797 35.281 -14.383 1 95.12 193 ASN A N 1
ATOM 1473 C CA . ASN A 1 193 ? 21.156 34.219 -13.648 1 95.12 193 ASN A CA 1
ATOM 1474 C C . ASN A 1 193 ? 21.844 32.875 -13.883 1 95.12 193 ASN A C 1
ATOM 1476 O O . ASN A 1 193 ? 21.234 31.812 -13.742 1 95.12 193 ASN A O 1
ATOM 1480 N N . GLU A 1 194 ? 23.109 32.938 -14.273 1 94 194 GLU A N 1
ATOM 1481 C CA . GLU A 1 194 ? 23.859 31.719 -14.57 1 94 194 GLU A CA 1
ATOM 1482 C C . GLU A 1 194 ? 24 30.844 -13.328 1 94 194 GLU A C 1
ATOM 1484 O O . GLU A 1 194 ? 24.234 31.344 -12.227 1 94 194 GLU A O 1
ATOM 1489 N N . THR A 1 195 ? 23.859 29.531 -13.516 1 96.62 195 THR A N 1
ATOM 1490 C CA . THR A 1 195 ? 24.016 28.578 -12.43 1 96.62 195 THR A CA 1
ATOM 1491 C C . THR A 1 195 ? 25.406 27.938 -12.469 1 96.62 195 THR A C 1
ATOM 1493 O O . THR A 1 195 ? 25.766 27.172 -11.57 1 96.62 195 THR A O 1
ATOM 1496 N N . GLY A 1 196 ? 26.172 28.25 -13.453 1 95.94 196 GLY A N 1
ATOM 1497 C CA . GLY A 1 196 ? 27.469 27.609 -13.656 1 95.94 196 GLY A CA 1
ATOM 1498 C C . GLY A 1 196 ? 27.438 26.531 -14.719 1 95.94 196 GLY A C 1
ATOM 1499 O O . GLY A 1 196 ? 28.5 26.125 -15.227 1 95.94 196 GLY A O 1
ATOM 1500 N N . PHE A 1 197 ? 26.297 26 -15.117 1 96.56 197 PHE A N 1
ATOM 1501 C CA . PHE A 1 197 ? 26.109 25.062 -16.219 1 96.56 197 PHE A CA 1
ATOM 1502 C C . PHE A 1 197 ? 25.203 25.656 -17.281 1 96.56 197 PHE A C 1
ATOM 1504 O O . PHE A 1 197 ? 24.25 26.375 -16.969 1 96.56 197 PHE A O 1
ATOM 1511 N N . THR A 1 198 ? 25.531 25.328 -18.562 1 95.38 198 THR A N 1
ATOM 1512 C CA . THR A 1 198 ? 24.562 25.531 -19.625 1 95.38 198 THR A CA 1
ATOM 1513 C C . THR A 1 198 ? 23.609 24.328 -19.75 1 95.38 198 THR A C 1
ATOM 1515 O O . THR A 1 198 ? 23.906 23.25 -19.234 1 95.38 198 THR A O 1
ATOM 1518 N N . PHE A 1 199 ? 22.484 24.578 -20.359 1 96.44 199 PHE A N 1
ATOM 1519 C CA . PHE A 1 199 ? 21.547 23.469 -20.562 1 96.44 199 PHE A CA 1
ATOM 1520 C C . PHE A 1 199 ? 22.203 22.344 -21.344 1 96.44 199 PHE A C 1
ATOM 1522 O O . PHE A 1 199 ? 21.906 21.172 -21.125 1 96.44 199 PHE A O 1
ATOM 1529 N N . ALA A 1 200 ? 23.125 22.625 -22.219 1 94.94 200 ALA A N 1
ATOM 1530 C CA . ALA A 1 200 ? 23.812 21.625 -23.047 1 94.94 200 ALA A CA 1
ATOM 1531 C C . ALA A 1 200 ? 24.688 20.719 -22.172 1 94.94 200 ALA A C 1
ATOM 1533 O O . ALA A 1 200 ? 24.922 19.562 -22.531 1 94.94 200 ALA A O 1
ATOM 1534 N N . GLN A 1 201 ? 25.094 21.188 -21.078 1 95.5 201 GLN A N 1
ATOM 1535 C CA . GLN A 1 201 ? 26 20.438 -20.203 1 95.5 201 GLN A CA 1
ATOM 1536 C C . GLN A 1 201 ? 25.219 19.547 -19.234 1 95.5 201 GLN A C 1
ATOM 1538 O O . GLN A 1 201 ? 25.797 18.703 -18.562 1 95.5 201 GLN A O 1
ATOM 1543 N N . LEU A 1 202 ? 23.969 19.766 -19.172 1 95.94 202 LEU A N 1
ATOM 1544 C CA . LEU A 1 202 ? 23.125 18.969 -18.297 1 95.94 202 LEU A CA 1
ATOM 1545 C C . LEU A 1 202 ? 22.656 17.688 -19 1 95.94 202 LEU A C 1
ATOM 1547 O O . LEU A 1 202 ? 22.594 17.641 -20.219 1 95.94 202 LEU A O 1
ATOM 1551 N N . LEU A 1 203 ? 22.344 16.688 -18.203 1 93.81 203 LEU A N 1
ATOM 1552 C CA . LEU A 1 203 ? 21.844 15.414 -18.734 1 93.81 203 LEU A CA 1
ATOM 1553 C C . LEU A 1 203 ? 20.375 15.523 -19.109 1 93.81 203 LEU A C 1
ATOM 1555 O O . LEU A 1 203 ? 19.609 16.234 -18.453 1 93.81 203 LEU A O 1
ATOM 1559 N N . GLU A 1 204 ? 20.047 14.75 -20.094 1 92.25 204 GLU A N 1
ATOM 1560 C CA . GLU A 1 204 ? 18.625 14.555 -20.359 1 92.25 204 GLU A CA 1
ATOM 1561 C C . GLU A 1 204 ? 17.922 13.852 -19.203 1 92.25 204 GLU A C 1
ATOM 1563 O O . GLU A 1 204 ? 18.547 13.047 -18.5 1 92.25 204 GLU A O 1
ATOM 1568 N N . HIS A 1 205 ? 16.625 14.211 -19.031 1 92 205 HIS A N 1
ATOM 1569 C CA . HIS A 1 205 ? 15.82 13.438 -18.094 1 92 205 HIS A CA 1
ATOM 1570 C C . HIS A 1 205 ? 15.859 11.945 -18.438 1 92 205 HIS A C 1
ATOM 1572 O O . HIS A 1 205 ? 15.867 11.578 -19.609 1 92 205 HIS A O 1
ATOM 1578 N N . PRO A 1 206 ? 15.82 11.031 -17.391 1 89.81 206 PRO A N 1
ATOM 1579 C CA . PRO A 1 206 ? 15.953 9.594 -17.656 1 89.81 206 PRO A CA 1
ATOM 1580 C C . PRO A 1 206 ? 14.891 9.07 -18.609 1 89.81 206 PRO A C 1
ATOM 1582 O O . PRO A 1 206 ? 15.156 8.148 -19.391 1 89.81 206 PRO A O 1
ATOM 1585 N N . ALA A 1 207 ? 13.727 9.586 -18.641 1 86.56 207 ALA A N 1
ATOM 1586 C CA . ALA A 1 207 ? 12.648 9.156 -19.531 1 86.56 207 ALA A CA 1
ATOM 1587 C C . ALA A 1 207 ? 13.039 9.344 -21 1 86.56 207 ALA A C 1
ATOM 1589 O O . ALA A 1 207 ? 12.602 8.578 -21.875 1 86.56 207 ALA A O 1
ATOM 1590 N N . VAL A 1 208 ? 13.852 10.344 -21.25 1 88.94 208 VAL A N 1
ATOM 1591 C CA . VAL A 1 208 ? 14.297 10.664 -22.594 1 88.94 208 VAL A CA 1
ATOM 1592 C C . VAL A 1 208 ? 15.602 9.922 -22.891 1 88.94 208 VAL A C 1
ATOM 1594 O O . VAL A 1 208 ? 15.812 9.445 -24.016 1 88.94 208 VAL A O 1
ATOM 1597 N N . ARG A 1 209 ? 16.406 9.773 -21.922 1 88.38 209 ARG A N 1
ATOM 1598 C CA . ARG A 1 209 ? 17.766 9.266 -22.078 1 88.38 209 ARG A CA 1
ATOM 1599 C C . ARG A 1 209 ? 17.766 7.746 -22.234 1 88.38 209 ARG A C 1
ATOM 1601 O O . ARG A 1 209 ? 18.578 7.191 -22.969 1 88.38 209 ARG A O 1
ATOM 1608 N N . TYR A 1 210 ? 16.812 7.07 -21.5 1 88.12 210 TYR A N 1
ATOM 1609 C CA . TYR A 1 210 ? 16.844 5.613 -21.422 1 88.12 210 TYR A CA 1
ATOM 1610 C C . TYR A 1 210 ? 15.547 5.027 -21.984 1 88.12 210 TYR A C 1
ATOM 1612 O O . TYR A 1 210 ? 14.773 4.406 -21.234 1 88.12 210 TYR A O 1
ATOM 1620 N N . PRO A 1 211 ? 15.312 5.082 -23.219 1 77.94 211 PRO A N 1
ATOM 1621 C CA . PRO A 1 211 ? 14.102 4.465 -23.766 1 77.94 211 PRO A CA 1
ATOM 1622 C C . PRO A 1 211 ? 14.062 2.953 -23.547 1 77.94 211 PRO A C 1
ATOM 1624 O O . PRO A 1 211 ? 15.102 2.289 -23.641 1 77.94 211 PRO A O 1
ATOM 1627 N N . ASP A 1 212 ? 12.867 2.451 -23.188 1 71.25 212 ASP A N 1
ATOM 1628 C CA . ASP A 1 212 ? 12.703 1.008 -23.047 1 71.25 212 ASP A CA 1
ATOM 1629 C C . ASP A 1 212 ? 12.664 0.315 -24.406 1 71.25 212 ASP A C 1
ATOM 1631 O O . ASP A 1 212 ? 12.258 0.913 -25.406 1 71.25 212 ASP A O 1
ATOM 1635 N N . PRO A 1 213 ? 13.164 -0.923 -24.391 1 63.5 213 PRO A N 1
ATOM 1636 C CA . PRO A 1 213 ? 13.031 -1.667 -25.641 1 63.5 213 PRO A CA 1
ATOM 1637 C C . PRO A 1 213 ? 11.586 -1.783 -26.109 1 63.5 213 PRO A C 1
ATOM 1639 O O . PRO A 1 213 ? 10.695 -2.086 -25.312 1 63.5 213 PRO A O 1
ATOM 1642 N N . GLY A 1 214 ? 11.336 -1.429 -27.328 1 64.69 214 GLY A N 1
ATOM 1643 C CA . GLY A 1 214 ? 10.008 -1.548 -27.891 1 64.69 214 GLY A CA 1
ATOM 1644 C C . GLY A 1 214 ? 9.219 -0.252 -27.859 1 64.69 214 GLY A C 1
ATOM 1645 O O . GLY A 1 214 ? 8.141 -0.153 -28.453 1 64.69 214 GLY A O 1
ATOM 1646 N N . GLU A 1 215 ? 9.711 0.703 -27.078 1 71.44 215 GLU A N 1
ATOM 1647 C CA . GLU A 1 215 ? 9.039 1.997 -27.047 1 71.44 215 GLU A CA 1
ATOM 1648 C C . GLU A 1 215 ? 9.18 2.727 -28.375 1 71.44 215 GLU A C 1
ATOM 1650 O O . GLU A 1 215 ? 10.203 2.59 -29.062 1 71.44 215 GLU A O 1
ATOM 1655 N N . PRO A 1 216 ? 8.125 3.387 -28.75 1 72.19 216 PRO A N 1
ATOM 1656 C CA . PRO A 1 216 ? 8.25 4.18 -29.969 1 72.19 216 PRO A CA 1
ATOM 1657 C C . PRO A 1 216 ? 9.352 5.234 -29.875 1 72.19 216 PRO A C 1
ATOM 1659 O O . PRO A 1 216 ? 9.711 5.664 -28.781 1 72.19 216 PRO A O 1
ATOM 1662 N N . PRO A 1 217 ? 9.859 5.547 -31.062 1 78.75 217 PRO A N 1
ATOM 1663 C CA . PRO A 1 217 ? 10.875 6.602 -31.062 1 78.75 217 PRO A CA 1
ATOM 1664 C C . PRO A 1 217 ? 10.352 7.922 -30.484 1 78.75 217 PRO A C 1
ATOM 1666 O O . PRO A 1 217 ? 9.172 8.234 -30.641 1 78.75 217 PRO A O 1
ATOM 1669 N N . LEU A 1 218 ? 11.242 8.586 -29.875 1 83.81 218 LEU A N 1
ATOM 1670 C CA . LEU A 1 218 ? 10.898 9.883 -29.297 1 83.81 218 LEU A CA 1
ATOM 1671 C C . LEU A 1 218 ? 10.641 10.914 -30.391 1 83.81 218 LEU A C 1
ATOM 1673 O O . LEU A 1 218 ? 11.5 11.148 -31.25 1 83.81 218 LEU A O 1
ATOM 1677 N N . THR A 1 219 ? 9.445 11.469 -30.5 1 89.31 219 THR A N 1
ATOM 1678 C CA . THR A 1 219 ? 9.07 12.492 -31.469 1 89.31 219 THR A CA 1
ATOM 1679 C C . THR A 1 219 ? 8.812 13.828 -30.766 1 89.31 219 THR A C 1
ATOM 1681 O O . THR A 1 219 ? 8.641 13.867 -29.547 1 89.31 219 THR A O 1
ATOM 1684 N N . VAL A 1 220 ? 8.773 14.844 -31.562 1 92.25 220 VAL A N 1
ATOM 1685 C CA . VAL A 1 220 ? 8.469 16.188 -31.062 1 92.25 220 VAL A CA 1
ATOM 1686 C C . VAL A 1 220 ? 7.062 16.203 -30.469 1 92.25 220 VAL A C 1
ATOM 1688 O O . VAL A 1 220 ? 6.824 16.844 -29.438 1 92.25 220 VAL A O 1
ATOM 1691 N N . SER A 1 221 ? 6.215 15.477 -31.078 1 88.94 221 SER A N 1
ATOM 1692 C CA . SER A 1 221 ? 4.836 15.406 -30.609 1 88.94 221 SER A CA 1
ATOM 1693 C C . SER A 1 221 ? 4.754 14.719 -29.25 1 88.94 221 SER A C 1
ATOM 1695 O O . SER A 1 221 ? 3.98 15.133 -28.391 1 88.94 221 SER A O 1
ATOM 1697 N N . LEU A 1 222 ? 5.508 13.711 -29.109 1 85.94 222 LEU A N 1
ATOM 1698 C CA . LEU A 1 222 ? 5.523 12.984 -27.828 1 85.94 222 LEU A CA 1
ATOM 1699 C C . LEU A 1 222 ? 6.109 13.852 -26.719 1 85.94 222 LEU A C 1
ATOM 1701 O O . LEU A 1 222 ? 5.613 13.836 -25.594 1 85.94 222 LEU A O 1
ATOM 1705 N N . LEU A 1 223 ? 7.18 14.547 -27.047 1 89.88 223 LEU A N 1
ATOM 1706 C CA . LEU A 1 223 ? 7.801 15.438 -26.062 1 89.88 223 LEU A CA 1
ATOM 1707 C C . LEU A 1 223 ? 6.816 16.516 -25.609 1 89.88 223 LEU A C 1
ATOM 1709 O O . LEU A 1 223 ? 6.73 16.812 -24.422 1 89.88 223 LEU A O 1
ATOM 1713 N N . ARG A 1 224 ? 6.062 17.062 -26.562 1 91.5 224 ARG A N 1
ATOM 1714 C CA . ARG A 1 224 ? 5.07 18.078 -26.234 1 91.5 224 ARG A CA 1
ATOM 1715 C C . ARG A 1 224 ? 3.992 17.531 -25.312 1 91.5 224 ARG A C 1
ATOM 1717 O O . ARG A 1 224 ? 3.607 18.172 -24.344 1 91.5 224 ARG A O 1
ATOM 1724 N N . ASN A 1 225 ? 3.598 16.359 -25.656 1 86.25 225 ASN A N 1
ATOM 1725 C CA . ASN A 1 225 ? 2.578 15.703 -24.844 1 86.25 225 ASN A CA 1
ATOM 1726 C C . ASN A 1 225 ? 3.068 15.453 -23.422 1 86.25 225 ASN A C 1
ATOM 1728 O O . ASN A 1 225 ? 2.34 15.695 -22.469 1 86.25 225 ASN A O 1
ATOM 1732 N N . TRP A 1 226 ? 4.277 15.008 -23.297 1 87.38 226 TRP A N 1
ATOM 1733 C CA . TRP A 1 226 ? 4.848 14.688 -22 1 87.38 226 TRP A CA 1
ATOM 1734 C C . TRP A 1 226 ? 5.023 15.945 -21.156 1 87.38 226 TRP A C 1
ATOM 1736 O O . TRP A 1 226 ? 4.988 15.891 -19.922 1 87.38 226 TRP A O 1
ATOM 1746 N N . LEU A 1 227 ? 5.152 17.047 -21.797 1 91.62 227 LEU A N 1
ATOM 1747 C CA . LEU A 1 227 ? 5.375 18.312 -21.109 1 91.62 227 LEU A CA 1
ATOM 1748 C C . LEU A 1 227 ? 4.055 19.016 -20.828 1 91.62 227 LEU A C 1
ATOM 1750 O O . LEU A 1 227 ? 4.035 20.078 -20.219 1 91.62 227 LEU A O 1
ATOM 1754 N N . GLY A 1 228 ? 2.945 18.438 -21.297 1 87.12 228 GLY A N 1
ATOM 1755 C CA . GLY A 1 228 ? 1.627 19.016 -21.078 1 87.12 228 GLY A CA 1
ATOM 1756 C C . GLY A 1 228 ? 1.34 20.219 -21.953 1 87.12 228 GLY A C 1
ATOM 1757 O O . GLY A 1 228 ? 0.573 21.109 -21.578 1 87.12 228 GLY A O 1
ATOM 1758 N N . LEU A 1 229 ? 1.972 20.281 -23.062 1 90 229 LEU A N 1
ATOM 1759 C CA . LEU A 1 229 ? 1.758 21.391 -24 1 90 229 LEU A CA 1
ATOM 1760 C C . LEU A 1 229 ? 0.713 21 -25.047 1 90 229 LEU A C 1
ATOM 1762 O O . LEU A 1 229 ? 0.613 19.844 -25.453 1 90 229 LEU A O 1
ATOM 1766 N N . PRO A 1 230 ? -0.041 21.984 -25.484 1 86.94 230 PRO A N 1
ATOM 1767 C CA . PRO A 1 230 ? -1.055 21.688 -26.5 1 86.94 230 PRO A CA 1
ATOM 1768 C C . PRO A 1 230 ? -0.447 21.312 -27.859 1 86.94 230 PRO A C 1
ATOM 1770 O O . PRO A 1 230 ? 0.693 21.688 -28.141 1 86.94 230 PRO A O 1
ATOM 1773 N N . ASP A 1 231 ? -1.199 20.766 -28.656 1 82.88 231 ASP A N 1
ATOM 1774 C CA . ASP A 1 231 ? -0.762 20.328 -29.984 1 82.88 231 ASP A CA 1
ATOM 1775 C C . ASP A 1 231 ? -0.39 21.531 -30.859 1 82.88 231 ASP A C 1
ATOM 1777 O O . ASP A 1 231 ? 0.422 21.406 -31.781 1 82.88 231 ASP A O 1
ATOM 1781 N N . THR A 1 232 ? -0.946 22.641 -30.562 1 87.31 232 THR A N 1
ATOM 1782 C CA . THR A 1 232 ? -0.728 23.844 -31.359 1 87.31 232 THR A CA 1
ATOM 1783 C C . THR A 1 232 ? 0.557 24.547 -30.938 1 87.31 232 THR A C 1
ATOM 1785 O O . THR A 1 232 ? 0.975 25.516 -31.578 1 87.31 232 THR A O 1
ATOM 1788 N N . ASP A 1 233 ? 1.207 23.969 -29.875 1 89.94 233 ASP A N 1
ATOM 1789 C CA . ASP A 1 233 ? 2.441 24.578 -29.375 1 89.94 233 ASP A CA 1
ATOM 1790 C C . ASP A 1 233 ? 3.551 24.484 -30.422 1 89.94 233 ASP A C 1
ATOM 1792 O O . ASP A 1 233 ? 3.682 23.469 -31.109 1 89.94 233 ASP A O 1
ATOM 1796 N N . THR A 1 234 ? 4.32 25.609 -30.625 1 91.75 234 THR A N 1
ATOM 1797 C CA . THR A 1 234 ? 5.348 25.672 -31.672 1 91.75 234 THR A CA 1
ATOM 1798 C C . THR A 1 234 ? 6.738 25.75 -31.047 1 91.75 234 THR A C 1
ATOM 1800 O O . THR A 1 234 ? 7.695 26.156 -31.703 1 91.75 234 THR A O 1
ATOM 1803 N N . THR A 1 235 ? 6.902 25.391 -29.812 1 94.31 235 THR A N 1
ATOM 1804 C CA . THR A 1 235 ? 8.203 25.391 -29.156 1 94.31 235 THR A CA 1
ATOM 1805 C C . THR A 1 235 ? 9.188 24.5 -29.922 1 94.31 235 THR A C 1
ATOM 1807 O O . THR A 1 235 ? 8.875 23.344 -30.219 1 94.31 235 THR A O 1
ATOM 1810 N N . PRO A 1 236 ? 10.422 25 -30.266 1 95.31 236 PRO A N 1
ATOM 1811 C CA . PRO A 1 236 ? 11.406 24.203 -30.984 1 95.31 236 PRO A CA 1
ATOM 1812 C C . PRO A 1 236 ? 11.859 22.969 -30.188 1 95.31 236 PRO A C 1
ATOM 1814 O O . PRO A 1 236 ? 11.914 23.016 -28.953 1 95.31 236 PRO A O 1
ATOM 1817 N N . GLU A 1 237 ? 12.281 21.984 -30.891 1 95.12 237 GLU A N 1
ATOM 1818 C CA . GLU A 1 237 ? 12.664 20.719 -30.281 1 95.12 237 GLU A CA 1
ATOM 1819 C C . GLU A 1 237 ? 13.789 20.906 -29.266 1 95.12 237 GLU A C 1
ATOM 1821 O O . GLU A 1 237 ? 13.773 20.297 -28.188 1 95.12 237 GLU A O 1
ATOM 1826 N N . THR A 1 238 ? 14.758 21.719 -29.594 1 95.31 238 THR A N 1
ATOM 1827 C CA . THR A 1 238 ? 15.883 21.969 -28.703 1 95.31 238 THR A CA 1
ATOM 1828 C C . THR A 1 238 ? 15.406 22.531 -27.375 1 95.31 238 THR A C 1
ATOM 1830 O O . THR A 1 238 ? 15.914 22.156 -26.312 1 95.31 238 THR A O 1
ATOM 1833 N N . VAL A 1 239 ? 14.406 23.359 -27.453 1 96.25 239 VAL A N 1
ATOM 1834 C CA . VAL A 1 239 ? 13.875 24 -26.234 1 96.25 239 VAL A CA 1
ATOM 1835 C C . VAL A 1 239 ? 13.039 22.984 -25.469 1 96.25 239 VAL A C 1
ATOM 1837 O O . VAL A 1 239 ? 13.031 22.984 -24.234 1 96.25 239 VAL A O 1
ATOM 1840 N N . LEU A 1 240 ? 12.352 22.094 -26.219 1 95.25 240 LEU A N 1
ATOM 1841 C CA . LEU A 1 240 ? 11.602 21.031 -25.547 1 95.25 240 LEU A CA 1
ATOM 1842 C C . LEU A 1 240 ? 12.531 20.172 -24.703 1 95.25 240 LEU A C 1
ATOM 1844 O O . LEU A 1 240 ? 12.188 19.797 -23.578 1 95.25 240 LEU A O 1
ATOM 1848 N N . HIS A 1 241 ? 13.68 19.891 -25.203 1 95 241 HIS A N 1
ATOM 1849 C CA . HIS A 1 241 ? 14.664 19.109 -24.469 1 95 241 HIS A CA 1
ATOM 1850 C C . HIS A 1 241 ? 15.148 19.859 -23.234 1 95 241 HIS A C 1
ATOM 1852 O O . HIS A 1 241 ? 15.344 19.266 -22.172 1 95 241 HIS A O 1
ATOM 1858 N N . GLU A 1 242 ? 15.367 21.141 -23.406 1 96.56 242 GLU A N 1
ATOM 1859 C CA . GLU A 1 242 ? 15.797 21.953 -22.266 1 96.56 242 GLU A CA 1
ATOM 1860 C C . GLU A 1 242 ? 14.734 21.969 -21.172 1 96.56 242 GLU A C 1
ATOM 1862 O O . GLU A 1 242 ? 15.055 21.875 -19.984 1 96.56 242 GLU A O 1
ATOM 1867 N N . LEU A 1 243 ? 13.445 22.078 -21.594 1 95.19 243 LEU A N 1
ATOM 1868 C CA . LEU A 1 243 ? 12.352 22.031 -20.641 1 95.19 243 LEU A CA 1
ATOM 1869 C C . LEU A 1 243 ? 12.312 20.703 -19.906 1 95.19 243 LEU A C 1
ATOM 1871 O O . LEU A 1 243 ? 12.055 20.656 -18.688 1 95.19 243 LEU A O 1
ATOM 1875 N N . PHE A 1 244 ? 12.633 19.672 -20.609 1 92.69 244 PHE A N 1
ATOM 1876 C CA . PHE A 1 244 ? 12.617 18.344 -20 1 92.69 244 PHE A CA 1
ATOM 1877 C C . PHE A 1 244 ? 13.742 18.203 -18.984 1 92.69 244 PHE A C 1
ATOM 1879 O O . PHE A 1 244 ? 13.609 17.484 -18 1 92.69 244 PHE A O 1
ATOM 1886 N N . LYS A 1 245 ? 14.836 18.875 -19.234 1 95.12 245 LYS A N 1
ATOM 1887 C CA . LYS A 1 245 ? 15.977 18.812 -18.328 1 95.12 245 LYS A CA 1
ATOM 1888 C C . LYS A 1 245 ? 15.641 19.453 -16.984 1 95.12 245 LYS A C 1
ATOM 1890 O O . LYS A 1 245 ? 16.344 19.234 -15.992 1 95.12 245 LYS A O 1
ATOM 1895 N N . LEU A 1 246 ? 14.523 20.219 -16.938 1 96.38 246 LEU A N 1
ATOM 1896 C CA . LEU A 1 246 ? 14.102 20.891 -15.703 1 96.38 246 LEU A CA 1
ATOM 1897 C C . LEU A 1 246 ? 13.141 20 -14.914 1 96.38 246 LEU A C 1
ATOM 1899 O O . LEU A 1 246 ? 12.836 20.297 -13.75 1 96.38 246 LEU A O 1
ATOM 1903 N N . GLU A 1 247 ? 12.617 18.906 -15.531 1 95.31 247 GLU A N 1
ATOM 1904 C CA . GLU A 1 247 ? 11.727 17.984 -14.828 1 95.31 247 GLU A CA 1
ATOM 1905 C C . GLU A 1 247 ? 12.453 17.266 -13.703 1 95.31 247 GLU A C 1
ATOM 1907 O O . GLU A 1 247 ? 13.57 16.781 -13.891 1 95.31 247 GLU A O 1
ATOM 1912 N N . ALA A 1 248 ? 11.828 17.219 -12.516 1 94.94 248 ALA A N 1
ATOM 1913 C CA . ALA A 1 248 ? 12.43 16.531 -11.383 1 94.94 248 ALA A CA 1
ATOM 1914 C C . ALA A 1 248 ? 12.484 15.023 -11.633 1 94.94 248 ALA A C 1
ATOM 1916 O O . ALA A 1 248 ? 11.469 14.391 -11.914 1 94.94 248 ALA A O 1
ATOM 1917 N N . PRO A 1 249 ? 13.672 14.43 -11.641 1 95.19 249 PRO A N 1
ATOM 1918 C CA . PRO A 1 249 ? 13.734 12.961 -11.656 1 95.19 249 PRO A CA 1
ATOM 1919 C C . PRO A 1 249 ? 13.312 12.344 -10.32 1 95.19 249 PRO A C 1
ATOM 1921 O O . PRO A 1 249 ? 14.094 12.336 -9.367 1 95.19 249 PRO A O 1
ATOM 1924 N N . LEU A 1 250 ? 12.109 11.852 -10.234 1 94.38 250 LEU A N 1
ATOM 1925 C CA . LEU A 1 250 ? 11.539 11.305 -9.008 1 94.38 250 LEU A CA 1
ATOM 1926 C C . LEU A 1 250 ? 11.359 9.797 -9.125 1 94.38 250 LEU A C 1
ATOM 1928 O O . LEU A 1 250 ? 10.969 9.289 -10.18 1 94.38 250 LEU A O 1
ATOM 1932 N N . ALA A 1 251 ? 11.695 9.062 -8.055 1 94.25 251 ALA A N 1
ATOM 1933 C CA . ALA A 1 251 ? 11.516 7.617 -8 1 94.25 251 ALA A CA 1
ATOM 1934 C C . ALA A 1 251 ? 10.062 7.254 -7.727 1 94.25 251 ALA A C 1
ATOM 1936 O O . ALA A 1 251 ? 9.75 6.648 -6.695 1 94.25 251 ALA A O 1
ATOM 1937 N N . VAL A 1 252 ? 9.18 7.605 -8.625 1 91.75 252 VAL A N 1
ATOM 1938 C CA . VAL A 1 252 ? 7.734 7.41 -8.523 1 91.75 252 VAL A CA 1
ATOM 1939 C C . VAL A 1 252 ? 7.207 6.777 -9.812 1 91.75 252 VAL A C 1
ATOM 1941 O O . VAL A 1 252 ? 7.527 7.23 -10.914 1 91.75 252 VAL A O 1
ATOM 1944 N N . GLN A 1 253 ? 6.438 5.691 -9.641 1 86.88 253 GLN A N 1
ATOM 1945 C CA . GLN A 1 253 ? 5.719 5.07 -10.75 1 86.88 253 GLN A CA 1
ATOM 1946 C C . GLN A 1 253 ? 4.223 5.371 -10.672 1 86.88 253 GLN A C 1
ATOM 1948 O O . GLN A 1 253 ? 3.547 4.934 -9.734 1 86.88 253 GLN A O 1
ATOM 1953 N N . SER A 1 254 ? 3.715 6.074 -11.586 1 80.81 254 SER A N 1
ATOM 1954 C CA . SER A 1 254 ? 2.297 6.414 -11.539 1 80.81 254 SER A CA 1
ATOM 1955 C C . SER A 1 254 ? 1.496 5.574 -12.531 1 80.81 254 SER A C 1
ATOM 1957 O O . SER A 1 254 ? 0.272 5.477 -12.414 1 80.81 254 SER A O 1
ATOM 1959 N N . THR A 1 255 ? 2.107 4.996 -13.531 1 77.31 255 THR A N 1
ATOM 1960 C CA . THR A 1 255 ? 1.497 4.094 -14.508 1 77.31 255 THR A CA 1
ATOM 1961 C C . THR A 1 255 ? 2.416 2.91 -14.797 1 77.31 255 THR A C 1
ATOM 1963 O O . THR A 1 255 ? 3.639 3.029 -14.703 1 77.31 255 THR A O 1
ATOM 1966 N N . THR A 1 256 ? 1.825 1.764 -15.117 1 81.5 256 THR A N 1
ATOM 1967 C CA . THR A 1 256 ? 2.566 0.561 -15.477 1 81.5 256 THR A CA 1
ATOM 1968 C C . THR A 1 256 ? 1.845 -0.21 -16.578 1 81.5 256 THR A C 1
ATOM 1970 O O . THR A 1 256 ? 1.168 0.386 -17.422 1 81.5 256 THR A O 1
ATOM 1973 N N . LEU A 1 257 ? 2.02 -1.538 -16.719 1 80.88 257 LEU A N 1
ATOM 1974 C CA . LEU A 1 257 ? 1.383 -2.355 -17.75 1 80.88 257 LEU A CA 1
ATOM 1975 C C . LEU A 1 257 ? -0.104 -2.531 -17.469 1 80.88 257 LEU A C 1
ATOM 1977 O O . LEU A 1 257 ? -0.527 -2.482 -16.312 1 80.88 257 LEU A O 1
ATOM 1981 N N . PRO A 1 258 ? -0.842 -2.711 -18.594 1 85 258 PRO A N 1
ATOM 1982 C CA . PRO A 1 258 ? -2.281 -2.893 -18.391 1 85 258 PRO A CA 1
ATOM 1983 C C . PRO A 1 258 ? -2.598 -4 -17.375 1 85 258 PRO A C 1
ATOM 1985 O O . PRO A 1 258 ? -2 -5.078 -17.438 1 85 258 PRO A O 1
ATOM 1988 N N . GLY A 1 259 ? -3.41 -3.678 -16.516 1 87.19 259 GLY A N 1
ATOM 1989 C CA . GLY A 1 259 ? -3.881 -4.664 -15.547 1 87.19 259 GLY A CA 1
ATOM 1990 C C . GLY A 1 259 ? -3.055 -4.695 -14.281 1 87.19 259 GLY A C 1
ATOM 1991 O O . GLY A 1 259 ? -3.439 -5.34 -13.297 1 87.19 259 GLY A O 1
ATOM 1992 N N . PHE A 1 260 ? -1.972 -3.955 -14.234 1 87.25 260 PHE A N 1
ATOM 1993 C CA . PHE A 1 260 ? -1.119 -3.951 -13.047 1 87.25 260 PHE A CA 1
ATOM 1994 C C . PHE A 1 260 ? -1.213 -2.619 -12.32 1 87.25 260 PHE A C 1
ATOM 1996 O O . PHE A 1 260 ? -1.475 -1.583 -12.938 1 87.25 260 PHE A O 1
ATOM 2003 N N . PHE A 1 261 ? -0.983 -2.666 -11.008 1 89.25 261 PHE A N 1
ATOM 2004 C CA . PHE A 1 261 ? -0.979 -1.464 -10.18 1 89.25 261 PHE A CA 1
ATOM 2005 C C . PHE A 1 261 ? 0.421 -0.869 -10.094 1 89.25 261 PHE A C 1
ATOM 2007 O O . PHE A 1 261 ? 1.405 -1.601 -9.969 1 89.25 261 PHE A O 1
ATOM 2014 N N . PRO A 1 262 ? 0.495 0.49 -10.195 1 87.5 262 PRO A N 1
ATOM 2015 C CA . PRO A 1 262 ? 1.807 1.107 -9.984 1 87.5 262 PRO A CA 1
ATOM 2016 C C . PRO A 1 262 ? 2.303 0.964 -8.547 1 87.5 262 PRO A C 1
ATOM 2018 O O . PRO A 1 262 ? 1.497 0.862 -7.621 1 87.5 262 PRO A O 1
ATOM 2021 N N . THR A 1 263 ? 3.604 1.025 -8.367 1 86.12 263 THR A N 1
ATOM 2022 C CA . THR A 1 263 ? 4.199 0.89 -7.043 1 86.12 263 THR A CA 1
ATOM 2023 C C . THR A 1 263 ? 4.219 2.232 -6.316 1 86.12 263 THR A C 1
ATOM 2025 O O . THR A 1 263 ? 4.449 2.289 -5.109 1 86.12 263 THR A O 1
ATOM 2028 N N . ASN A 1 264 ? 3.91 3.383 -7.047 1 90.38 264 ASN A N 1
ATOM 2029 C CA . ASN A 1 264 ? 3.986 4.723 -6.477 1 90.38 264 ASN A CA 1
ATOM 2030 C C . ASN A 1 264 ? 5.414 5.078 -6.074 1 90.38 264 ASN A C 1
ATOM 2032 O O . ASN A 1 264 ? 6.336 4.988 -6.887 1 90.38 264 ASN A O 1
ATOM 2036 N N . LYS A 1 265 ? 5.727 5.426 -4.883 1 94.38 265 LYS A N 1
ATOM 2037 C CA . LYS A 1 265 ? 7.086 5.793 -4.492 1 94.38 265 LYS A CA 1
ATOM 2038 C C . LYS A 1 265 ? 7.922 4.555 -4.18 1 94.38 265 LYS A C 1
ATOM 2040 O O . LYS A 1 265 ? 7.465 3.646 -3.482 1 94.38 265 LYS A O 1
ATOM 2045 N N . PHE A 1 266 ? 9.078 4.637 -4.625 1 94.12 266 PHE A N 1
ATOM 2046 C CA . PHE A 1 266 ? 9.969 3.49 -4.48 1 94.12 266 PHE A CA 1
ATOM 2047 C C . PHE A 1 266 ? 10.422 3.334 -3.037 1 94.12 266 PHE A C 1
ATOM 2049 O O . PHE A 1 266 ? 10.766 4.32 -2.379 1 94.12 266 PHE A O 1
ATOM 2056 N N . SER A 1 267 ? 10.43 2.123 -2.596 1 94.75 267 SER A N 1
ATOM 2057 C CA . SER A 1 267 ? 11.195 1.588 -1.473 1 94.75 267 SER A CA 1
ATOM 2058 C C . SER A 1 267 ? 11.75 0.202 -1.79 1 94.75 267 SER A C 1
ATOM 2060 O O . SER A 1 267 ? 11.219 -0.497 -2.66 1 94.75 267 SER A O 1
ATOM 2062 N N . ALA A 1 268 ? 12.789 -0.183 -1.142 1 96.12 268 ALA A N 1
ATOM 2063 C CA . ALA A 1 268 ? 13.461 -1.436 -1.478 1 96.12 268 ALA A CA 1
ATOM 2064 C C . ALA A 1 268 ? 12.695 -2.635 -0.92 1 96.12 268 ALA A C 1
ATOM 2066 O O . ALA A 1 268 ? 12.922 -3.771 -1.34 1 96.12 268 ALA A O 1
ATOM 2067 N N . ILE A 1 269 ? 11.773 -2.436 -0.046 1 94.56 269 ILE A N 1
ATOM 2068 C CA . ILE A 1 269 ? 11.188 -3.523 0.729 1 94.56 269 ILE A CA 1
ATOM 2069 C C . ILE A 1 269 ? 10.25 -4.344 -0.157 1 94.56 269 ILE A C 1
ATOM 2071 O O . ILE A 1 269 ? 10.195 -5.57 -0.047 1 94.56 269 ILE A O 1
ATOM 2075 N N . PRO A 1 270 ? 9.398 -3.719 -1.069 1 93.62 270 PRO A N 1
ATOM 2076 C CA . PRO A 1 270 ? 8.531 -4.551 -1.911 1 93.62 270 PRO A CA 1
ATOM 2077 C C . PRO A 1 270 ? 9.312 -5.57 -2.734 1 93.62 270 PRO A C 1
ATOM 2079 O O . PRO A 1 270 ? 8.867 -6.707 -2.906 1 93.62 270 PRO A O 1
ATOM 2082 N N . GLY A 1 271 ? 10.461 -5.141 -3.256 1 93.5 271 GLY A N 1
ATOM 2083 C CA . GLY A 1 271 ? 11.305 -6.082 -3.971 1 93.5 271 GLY A CA 1
ATOM 2084 C C . GLY A 1 271 ? 11.781 -7.23 -3.105 1 93.5 271 GLY A C 1
ATOM 2085 O O . GLY A 1 271 ? 11.797 -8.383 -3.545 1 93.5 271 GLY A O 1
ATOM 2086 N N . LEU A 1 272 ? 12.195 -6.918 -1.895 1 96.25 272 LEU A N 1
ATOM 2087 C CA . LEU A 1 272 ? 12.633 -7.949 -0.964 1 96.25 272 LEU A CA 1
ATOM 2088 C C . LEU A 1 272 ? 11.492 -8.898 -0.625 1 96.25 272 LEU A C 1
ATOM 2090 O O . LEU A 1 272 ? 11.695 -10.117 -0.561 1 96.25 272 LEU A O 1
ATOM 2094 N N . ILE A 1 273 ? 10.312 -8.367 -0.407 1 93.56 273 ILE A N 1
ATOM 2095 C CA . ILE A 1 273 ? 9.141 -9.188 -0.107 1 93.56 273 ILE A CA 1
ATOM 2096 C C . ILE A 1 273 ? 8.852 -10.125 -1.275 1 93.56 273 ILE A C 1
ATOM 2098 O O . ILE A 1 273 ? 8.617 -11.32 -1.077 1 93.56 273 ILE A O 1
ATOM 2102 N N . SER A 1 274 ? 8.867 -9.594 -2.465 1 91.69 274 SER A N 1
ATOM 2103 C CA . SER A 1 274 ? 8.625 -10.414 -3.646 1 91.69 274 SER A CA 1
ATOM 2104 C C . SER A 1 274 ? 9.609 -11.57 -3.73 1 91.69 274 SER A C 1
ATOM 2106 O O . SER A 1 274 ? 9.219 -12.711 -3.986 1 91.69 274 SER A O 1
ATOM 2108 N N . ALA A 1 275 ? 10.891 -11.266 -3.51 1 94.31 275 ALA A N 1
ATOM 2109 C CA . ALA A 1 275 ? 11.922 -12.297 -3.547 1 94.31 275 ALA A CA 1
ATOM 2110 C C . ALA A 1 275 ? 11.688 -13.352 -2.465 1 94.31 275 ALA A C 1
ATOM 2112 O O . ALA A 1 275 ? 11.789 -14.547 -2.721 1 94.31 275 ALA A O 1
ATOM 2113 N N . ALA A 1 276 ? 11.391 -12.883 -1.293 1 93.75 276 ALA A N 1
ATOM 2114 C CA . ALA A 1 276 ? 11.156 -13.797 -0.178 1 93.75 276 ALA A CA 1
ATOM 2115 C C . ALA A 1 276 ? 9.953 -14.695 -0.454 1 93.75 276 ALA A C 1
ATOM 2117 O O . ALA A 1 276 ? 9.961 -15.883 -0.119 1 93.75 276 ALA A O 1
ATOM 2118 N N . ARG A 1 277 ? 8.953 -14.18 -1.037 1 90.19 277 ARG A N 1
ATOM 2119 C CA . ARG A 1 277 ? 7.75 -14.961 -1.327 1 90.19 277 ARG A CA 1
ATOM 2120 C C . ARG A 1 277 ? 8.008 -15.969 -2.439 1 90.19 277 ARG A C 1
ATOM 2122 O O . ARG A 1 277 ? 7.469 -17.078 -2.416 1 90.19 277 ARG A O 1
ATOM 2129 N N . LEU A 1 278 ? 8.734 -15.547 -3.424 1 90.38 278 LEU A N 1
ATOM 2130 C CA . LEU A 1 278 ? 9.133 -16.5 -4.461 1 90.38 278 LEU A CA 1
ATOM 2131 C C . LEU A 1 278 ? 9.953 -17.641 -3.871 1 90.38 278 LEU A C 1
ATOM 2133 O O . LEU A 1 278 ? 9.766 -18.797 -4.242 1 90.38 278 LEU A O 1
ATOM 2137 N N . ALA A 1 279 ? 10.836 -17.25 -2.963 1 94.56 279 ALA A N 1
ATOM 2138 C CA . ALA A 1 279 ? 11.625 -18.281 -2.293 1 94.56 279 ALA A CA 1
ATOM 2139 C C . ALA A 1 279 ? 10.727 -19.25 -1.533 1 94.56 279 ALA A C 1
ATOM 2141 O O . ALA A 1 279 ? 10.969 -20.453 -1.537 1 94.56 279 ALA A O 1
ATOM 2142 N N . ASN A 1 280 ? 9.75 -18.734 -0.908 1 91 280 ASN A N 1
ATOM 2143 C CA . ASN A 1 280 ? 8.805 -19.578 -0.181 1 91 280 ASN A CA 1
ATOM 2144 C C . ASN A 1 280 ? 8.023 -20.484 -1.125 1 91 280 ASN A C 1
ATOM 2146 O O . ASN A 1 280 ? 7.785 -21.656 -0.811 1 91 280 ASN A O 1
ATOM 2150 N N . LYS A 1 281 ? 7.609 -19.938 -2.201 1 86.69 281 LYS A N 1
ATOM 2151 C CA . LYS A 1 281 ? 6.883 -20.734 -3.182 1 86.69 281 LYS A CA 1
ATOM 2152 C C . LYS A 1 281 ? 7.754 -21.875 -3.719 1 86.69 281 LYS A C 1
ATOM 2154 O O . LYS A 1 281 ? 7.285 -23 -3.879 1 86.69 281 LYS A O 1
ATOM 2159 N N . GLU A 1 282 ? 8.945 -21.594 -3.984 1 90.06 282 GLU A N 1
ATOM 2160 C CA . GLU A 1 282 ? 9.891 -22.594 -4.48 1 90.06 282 GLU A CA 1
ATOM 2161 C C . GLU A 1 282 ? 10.133 -23.688 -3.441 1 90.06 282 GLU A C 1
ATOM 2163 O O . GLU A 1 282 ? 10.312 -24.844 -3.791 1 90.06 282 GLU A O 1
ATOM 2168 N N . ALA A 1 283 ? 10.18 -23.234 -2.227 1 91.31 283 ALA A N 1
ATOM 2169 C CA . ALA A 1 283 ? 10.445 -24.188 -1.152 1 91.31 283 ALA A CA 1
ATOM 2170 C C . ALA A 1 283 ? 9.289 -25.172 -1.006 1 91.31 283 ALA A C 1
ATOM 2172 O O . ALA A 1 283 ? 9.508 -26.344 -0.645 1 91.31 283 ALA A O 1
ATOM 2173 N N . ASP A 1 284 ? 8.023 -24.656 -1.244 1 88.38 284 ASP A N 1
ATOM 2174 C CA . ASP A 1 284 ? 6.809 -25.469 -1.234 1 88.38 284 ASP A CA 1
ATOM 2175 C C . ASP A 1 284 ? 6.664 -26.219 0.088 1 88.38 284 ASP A C 1
ATOM 2177 O O . ASP A 1 284 ? 6.562 -27.453 0.103 1 88.38 284 ASP A O 1
ATOM 2181 N N . GLY A 1 285 ? 6.566 -25.641 1.164 1 85.31 285 GLY A N 1
ATOM 2182 C CA . GLY A 1 285 ? 6.379 -26.25 2.471 1 85.31 285 GLY A CA 1
ATOM 2183 C C . GLY A 1 285 ? 6.922 -25.406 3.607 1 85.31 285 GLY A C 1
ATOM 2184 O O . GLY A 1 285 ? 7.328 -24.25 3.396 1 85.31 285 GLY A O 1
ATOM 2185 N N . VAL A 1 286 ? 6.84 -25.953 4.812 1 85.19 286 VAL A N 1
ATOM 2186 C CA . VAL A 1 286 ? 7.324 -25.297 6.02 1 85.19 286 VAL A CA 1
ATOM 2187 C C . VAL A 1 286 ? 8.211 -26.25 6.816 1 85.19 286 VAL A C 1
ATOM 2189 O O . VAL A 1 286 ? 8.203 -27.453 6.566 1 85.19 286 VAL A O 1
ATOM 2192 N N . GLY A 1 287 ? 9.031 -25.672 7.723 1 89.88 287 GLY A N 1
ATOM 2193 C CA . GLY A 1 287 ? 9.914 -26.484 8.547 1 89.88 287 GLY A CA 1
ATOM 2194 C C . GLY A 1 287 ? 11.32 -26.609 7.977 1 89.88 287 GLY A C 1
ATOM 2195 O O . GLY A 1 287 ? 11.578 -26.141 6.863 1 89.88 287 GLY A O 1
ATOM 2196 N N . PRO A 1 288 ? 12.156 -27.25 8.688 1 92.75 288 PRO A N 1
ATOM 2197 C CA . PRO A 1 288 ? 13.578 -27.25 8.328 1 92.75 288 PRO A CA 1
ATOM 2198 C C . PRO A 1 288 ? 13.836 -27.859 6.949 1 92.75 288 PRO A C 1
ATOM 2200 O O . PRO A 1 288 ? 14.672 -27.344 6.195 1 92.75 288 PRO A O 1
ATOM 2203 N N . VAL A 1 289 ? 13.156 -28.891 6.574 1 90.88 289 VAL A N 1
ATOM 2204 C CA . VAL A 1 289 ? 13.391 -29.578 5.312 1 90.88 289 VAL A CA 1
ATOM 2205 C C . VAL A 1 289 ? 12.938 -28.703 4.148 1 90.88 289 VAL A C 1
ATOM 2207 O O . VAL A 1 289 ? 13.656 -28.547 3.156 1 90.88 289 VAL A O 1
ATOM 2210 N N . ALA A 1 290 ? 11.758 -28.141 4.285 1 92.25 290 ALA A N 1
ATOM 2211 C CA . ALA A 1 290 ? 11.273 -27.234 3.254 1 92.25 290 ALA A CA 1
ATOM 2212 C C . ALA A 1 290 ? 12.117 -25.969 3.199 1 92.25 290 ALA A C 1
ATOM 2214 O O . ALA A 1 290 ? 12.445 -25.469 2.113 1 92.25 290 ALA A O 1
ATOM 2215 N N . ASP A 1 291 ? 12.531 -25.484 4.387 1 95 291 ASP A N 1
ATOM 2216 C CA . ASP A 1 291 ? 13.32 -24.25 4.465 1 95 291 ASP A CA 1
ATOM 2217 C C . ASP A 1 291 ? 14.695 -24.438 3.828 1 95 291 ASP A C 1
ATOM 2219 O O . ASP A 1 291 ? 15.297 -23.484 3.344 1 95 291 ASP A O 1
ATOM 2223 N N . ALA A 1 292 ? 15.133 -25.641 3.848 1 96.12 292 ALA A N 1
ATOM 2224 C CA . ALA A 1 292 ? 16.422 -25.938 3.225 1 96.12 292 ALA A CA 1
ATOM 2225 C C . ALA A 1 292 ? 16.359 -25.703 1.717 1 96.12 292 ALA A C 1
ATOM 2227 O O . ALA A 1 292 ? 17.406 -25.531 1.072 1 96.12 292 ALA A O 1
ATOM 2228 N N . ARG A 1 293 ? 15.203 -25.703 1.166 1 95.38 293 ARG A N 1
ATOM 2229 C CA . ARG A 1 293 ? 15.031 -25.453 -0.263 1 95.38 293 ARG A CA 1
ATOM 2230 C C . ARG A 1 293 ? 14.836 -23.969 -0.549 1 95.38 293 ARG A C 1
ATOM 2232 O O . ARG A 1 293 ? 14.82 -23.547 -1.709 1 95.38 293 ARG A O 1
ATOM 2239 N N . LYS A 1 294 ? 14.734 -23.141 0.527 1 95.75 294 LYS A N 1
ATOM 2240 C CA . LYS A 1 294 ? 14.602 -21.688 0.345 1 95.75 294 LYS A CA 1
ATOM 2241 C C . LYS A 1 294 ? 15.93 -21.062 -0.086 1 95.75 294 LYS A C 1
ATOM 2243 O O . LYS A 1 294 ? 16.953 -21.266 0.566 1 95.75 294 LYS A O 1
ATOM 2248 N N . ARG A 1 295 ? 15.812 -20.266 -1.083 1 97.38 295 ARG A N 1
ATOM 2249 C CA . ARG A 1 295 ? 17.031 -19.641 -1.578 1 97.38 295 ARG A CA 1
ATOM 2250 C C . ARG A 1 295 ? 17.266 -18.297 -0.921 1 97.38 295 ARG A C 1
ATOM 2252 O O . ARG A 1 295 ? 18.344 -17.703 -1.051 1 97.38 295 ARG A O 1
ATOM 2259 N N . LEU A 1 296 ? 16.234 -17.75 -0.225 1 98.19 296 LEU A N 1
ATOM 2260 C CA . LEU A 1 296 ? 16.359 -16.469 0.447 1 98.19 296 LEU A CA 1
ATOM 2261 C C . LEU A 1 296 ? 15.609 -16.469 1.773 1 98.19 296 LEU A C 1
ATOM 2263 O O . LEU A 1 296 ? 14.453 -16.891 1.838 1 98.19 296 LEU A O 1
ATOM 2267 N N . MET A 1 297 ? 16.25 -16.125 2.812 1 98.12 297 MET A N 1
ATOM 2268 C CA . MET A 1 297 ? 15.648 -15.992 4.137 1 98.12 297 MET A CA 1
ATOM 2269 C C . MET A 1 297 ? 15.992 -14.641 4.75 1 98.12 297 MET A C 1
ATOM 2271 O O . MET A 1 297 ? 17.109 -14.156 4.613 1 98.12 297 MET A O 1
ATOM 2275 N N . VAL A 1 298 ? 15.039 -13.984 5.387 1 98.19 298 VAL A N 1
ATOM 2276 C CA . VAL A 1 298 ? 15.211 -12.711 6.082 1 98.19 298 VAL A CA 1
ATOM 2277 C C . VAL A 1 298 ? 15 -12.914 7.582 1 98.19 298 VAL A C 1
ATOM 2279 O O . VAL A 1 298 ? 13.969 -13.43 8.008 1 98.19 298 VAL A O 1
ATOM 2282 N N . VAL A 1 299 ? 15.969 -12.531 8.398 1 98.12 299 VAL A N 1
ATOM 2283 C CA . VAL A 1 299 ? 15.883 -12.633 9.852 1 98.12 299 VAL A CA 1
ATOM 2284 C C . VAL A 1 299 ? 15.93 -11.242 10.469 1 98.12 299 VAL A C 1
ATOM 2286 O O . VAL A 1 299 ? 16.984 -10.594 10.484 1 98.12 299 VAL A O 1
ATOM 2289 N N . PRO A 1 300 ? 14.828 -10.742 10.992 1 97.12 300 PRO A N 1
ATOM 2290 C CA . PRO A 1 300 ? 14.812 -9.445 11.664 1 97.12 300 PRO A CA 1
ATOM 2291 C C . PRO A 1 300 ? 15.281 -9.523 13.117 1 97.12 300 PRO A C 1
ATOM 2293 O O . PRO A 1 300 ? 15.516 -10.617 13.633 1 97.12 300 PRO A O 1
ATOM 2296 N N . ASP A 1 301 ? 15.484 -8.336 13.758 1 95.5 301 ASP A N 1
ATOM 2297 C CA . ASP A 1 301 ? 15.898 -8.227 15.148 1 95.5 301 ASP A CA 1
ATOM 2298 C C . ASP A 1 301 ? 17.141 -9.07 15.43 1 95.5 301 ASP A C 1
ATOM 2300 O O . ASP A 1 301 ? 17.188 -9.812 16.406 1 95.5 301 ASP A O 1
ATOM 2304 N N . CYS A 1 302 ? 18.062 -9.047 14.539 1 96.94 302 CYS A N 1
ATOM 2305 C CA . CYS A 1 302 ? 19.297 -9.797 14.609 1 96.94 302 CYS A CA 1
ATOM 2306 C C . CYS A 1 302 ? 20.5 -8.891 14.32 1 96.94 302 CYS A C 1
ATOM 2308 O O . CYS A 1 302 ? 20.781 -8.586 13.164 1 96.94 302 CYS A O 1
ATOM 2310 N N . HIS A 1 303 ? 21.203 -8.562 15.352 1 96.94 303 HIS A N 1
ATOM 2311 C CA . HIS A 1 303 ? 22.328 -7.625 15.227 1 96.94 303 HIS A CA 1
ATOM 2312 C C . HIS A 1 303 ? 23.641 -8.367 14.984 1 96.94 303 HIS A C 1
ATOM 2314 O O . HIS A 1 303 ? 24 -9.266 15.742 1 96.94 303 HIS A O 1
ATOM 2320 N N . VAL A 1 304 ? 24.344 -8.023 13.953 1 98.31 304 VAL A N 1
ATOM 2321 C CA . VAL A 1 304 ? 25.656 -8.609 13.695 1 98.31 304 VAL A CA 1
ATOM 2322 C C . VAL A 1 304 ? 26.734 -7.84 14.469 1 98.31 304 VAL A C 1
ATOM 2324 O O . VAL A 1 304 ? 26.891 -6.633 14.281 1 98.31 304 VAL A O 1
ATOM 2327 N N . GLN A 1 305 ? 27.484 -8.516 15.273 1 97.62 305 GLN A N 1
ATOM 2328 C CA . GLN A 1 305 ? 28.531 -7.91 16.094 1 97.62 305 GLN A CA 1
ATOM 2329 C C . GLN A 1 305 ? 29.828 -7.746 15.312 1 97.62 305 GLN A C 1
ATOM 2331 O O . GLN A 1 305 ? 30.5 -6.723 15.438 1 97.62 305 GLN A O 1
ATOM 2336 N N . GLU A 1 306 ? 30.234 -8.719 14.586 1 97.75 306 GLU A N 1
ATOM 2337 C CA . GLU A 1 306 ? 31.453 -8.742 13.789 1 97.75 306 GLU A CA 1
ATOM 2338 C C . GLU A 1 306 ? 31.453 -9.914 12.812 1 97.75 306 GLU A C 1
ATOM 2340 O O . GLU A 1 306 ? 30.594 -10.789 12.891 1 97.75 306 GLU A O 1
ATOM 2345 N N . LEU A 1 307 ? 32.406 -9.852 11.836 1 98.44 307 LEU A N 1
ATOM 2346 C CA . LEU A 1 307 ? 32.625 -10.977 10.938 1 98.44 307 LEU A CA 1
ATOM 2347 C C . LEU A 1 307 ? 33.688 -11.922 11.492 1 98.44 307 LEU A C 1
ATOM 2349 O O . LEU A 1 307 ? 34.594 -11.492 12.203 1 98.44 307 LEU A O 1
ATOM 2353 N N . ILE A 1 308 ? 33.469 -13.172 11.211 1 98.19 308 ILE A N 1
ATOM 2354 C CA . ILE A 1 308 ? 34.5 -14.172 11.562 1 98.19 308 ILE A CA 1
ATOM 2355 C C . ILE A 1 308 ? 35.5 -14.32 10.414 1 98.19 308 ILE A C 1
ATOM 2357 O O . ILE A 1 308 ? 35.094 -14.609 9.281 1 98.19 308 ILE A O 1
ATOM 2361 N N . THR A 1 309 ? 36.781 -14.141 10.688 1 97.31 309 THR A N 1
ATOM 2362 C CA . THR A 1 309 ? 37.781 -14.094 9.633 1 97.31 309 THR A CA 1
ATOM 2363 C C . THR A 1 309 ? 38.844 -15.172 9.844 1 97.31 309 THR A C 1
ATOM 2365 O O . THR A 1 309 ? 39.031 -15.656 10.969 1 97.31 309 THR A O 1
ATOM 2368 N N . GLU A 1 310 ? 39.406 -15.555 8.734 1 95.62 310 GLU A N 1
ATOM 2369 C CA . GLU A 1 310 ? 40.531 -16.453 8.688 1 95.62 310 GLU A CA 1
ATOM 2370 C C . GLU A 1 310 ? 41.625 -15.93 7.758 1 95.62 310 GLU A C 1
ATOM 2372 O O . GLU A 1 310 ? 41.375 -15.609 6.598 1 95.62 310 GLU A O 1
ATOM 2377 N N . THR A 1 311 ? 42.875 -15.805 8.281 1 95.12 311 THR A N 1
ATOM 2378 C CA . THR A 1 311 ? 44 -15.43 7.43 1 95.12 311 THR A CA 1
ATOM 2379 C C . THR A 1 311 ? 44.5 -16.625 6.633 1 95.12 311 THR A C 1
ATOM 2381 O O . THR A 1 311 ? 44.875 -17.656 7.215 1 95.12 311 THR A O 1
ATOM 2384 N N . GLN A 1 312 ? 44.625 -16.406 5.402 1 93.62 312 GLN A N 1
ATOM 2385 C CA . GLN A 1 312 ? 45.062 -17.469 4.508 1 93.62 312 GLN A CA 1
ATOM 2386 C C . GLN A 1 312 ? 46.562 -17.531 4.406 1 93.62 312 GLN A C 1
ATOM 2388 O O . GLN A 1 312 ? 47.25 -16.609 4.82 1 93.62 312 GLN A O 1
ATOM 2393 N N . PRO A 1 313 ? 47.094 -18.609 3.836 1 92.56 313 PRO A N 1
ATOM 2394 C CA . PRO A 1 313 ? 48.531 -18.734 3.719 1 92.56 313 PRO A CA 1
ATOM 2395 C C . PRO A 1 313 ? 49.188 -17.641 2.875 1 92.56 313 PRO A C 1
ATOM 2397 O O . PRO A 1 313 ? 50.312 -17.25 3.109 1 92.56 313 PRO A O 1
ATOM 2400 N N . ASP A 1 314 ? 48.469 -17.125 1.985 1 92.5 314 ASP A N 1
ATOM 2401 C CA . ASP A 1 314 ? 48.969 -16.062 1.139 1 92.5 314 ASP A CA 1
ATOM 2402 C C . ASP A 1 314 ? 48.75 -14.695 1.783 1 92.5 314 ASP A C 1
ATOM 2404 O O . ASP A 1 314 ? 48.938 -13.664 1.132 1 92.5 314 ASP A O 1
ATOM 2408 N N . ASN A 1 315 ? 48.281 -14.688 2.986 1 91.56 315 ASN A N 1
ATOM 2409 C CA . ASN A 1 315 ? 48.094 -13.516 3.84 1 91.56 315 ASN A CA 1
ATOM 2410 C C . ASN A 1 315 ? 46.781 -12.789 3.527 1 91.56 315 ASN A C 1
ATOM 2412 O O . ASN A 1 315 ? 46.438 -11.797 4.176 1 91.56 315 ASN A O 1
ATOM 2416 N N . TRP A 1 316 ? 46.094 -13.305 2.498 1 94.75 316 TRP A N 1
ATOM 2417 C CA . TRP A 1 316 ? 44.75 -12.773 2.301 1 94.75 316 TRP A CA 1
ATOM 2418 C C . TRP A 1 316 ? 43.812 -13.203 3.434 1 94.75 316 TRP A C 1
ATOM 2420 O O . TRP A 1 316 ? 44.062 -14.195 4.113 1 94.75 316 TRP A O 1
ATOM 2430 N N . VAL A 1 317 ? 42.812 -12.375 3.709 1 97.12 317 VAL A N 1
ATOM 2431 C CA . VAL A 1 317 ? 41.844 -12.664 4.773 1 97.12 317 VAL A CA 1
ATOM 2432 C C . VAL A 1 317 ? 40.531 -13.141 4.172 1 97.12 317 VAL A C 1
ATOM 2434 O O . VAL A 1 317 ? 40 -12.508 3.264 1 97.12 317 VAL A O 1
ATOM 2437 N N . ARG A 1 318 ? 40.062 -14.219 4.641 1 97.19 318 ARG A N 1
ATOM 2438 C CA . ARG A 1 318 ? 38.781 -14.75 4.223 1 97.19 318 ARG A CA 1
ATOM 2439 C C . ARG A 1 318 ? 37.75 -14.648 5.344 1 97.19 318 ARG A C 1
ATOM 2441 O O . ARG A 1 318 ? 38.062 -14.914 6.508 1 97.19 318 ARG A O 1
ATOM 2448 N N . VAL A 1 319 ? 36.562 -14.18 5.02 1 98.31 319 VAL A N 1
ATOM 2449 C CA . VAL A 1 319 ? 35.438 -14.211 5.953 1 98.31 319 VAL A CA 1
ATOM 2450 C C . VAL A 1 319 ? 34.781 -15.578 5.918 1 98.31 319 VAL A C 1
ATOM 2452 O O . VAL A 1 319 ? 34.406 -16.062 4.848 1 98.31 319 VAL A O 1
ATOM 2455 N N . THR A 1 320 ? 34.562 -16.203 7.086 1 98.19 320 THR A N 1
ATOM 2456 C CA . THR A 1 320 ? 34.031 -17.562 7.145 1 98.19 320 THR A CA 1
ATOM 2457 C C . THR A 1 320 ? 32.625 -17.547 7.762 1 98.19 320 THR A C 1
ATOM 2459 O O . THR A 1 320 ? 31.953 -18.578 7.766 1 98.19 320 THR A O 1
ATOM 2462 N N . GLY A 1 321 ? 32.219 -16.516 8.289 1 98.31 321 GLY A N 1
ATOM 2463 C CA . GLY A 1 321 ? 30.891 -16.375 8.898 1 98.31 321 GLY A CA 1
ATOM 2464 C C . GLY A 1 321 ? 30.703 -15.055 9.617 1 98.31 321 GLY A C 1
ATOM 2465 O O . GLY A 1 321 ? 31.453 -14.109 9.398 1 98.31 321 GLY A O 1
ATOM 2466 N N . VAL A 1 322 ? 29.547 -14.969 10.375 1 98.62 322 VAL A N 1
ATOM 2467 C CA . VAL A 1 322 ? 29.25 -13.773 11.164 1 98.62 322 VAL A CA 1
ATOM 2468 C C . VAL A 1 322 ? 28.891 -14.172 12.594 1 98.62 322 VAL A C 1
ATOM 2470 O O . VAL A 1 322 ? 28.391 -15.273 12.828 1 98.62 322 VAL A O 1
ATOM 2473 N N . ARG A 1 323 ? 29.234 -13.289 13.586 1 97.75 323 ARG A N 1
ATOM 2474 C CA . ARG A 1 323 ? 28.766 -13.398 14.969 1 97.75 323 ARG A CA 1
ATOM 2475 C C . ARG A 1 323 ? 27.594 -12.461 15.227 1 97.75 323 ARG A C 1
ATOM 2477 O O . ARG A 1 323 ? 27.703 -11.25 15.008 1 97.75 323 ARG A O 1
ATOM 2484 N N . VAL A 1 324 ? 26.391 -13.008 15.633 1 98.25 324 VAL A N 1
ATOM 2485 C CA . VAL A 1 324 ? 25.188 -12.211 15.797 1 98.25 324 VAL A CA 1
ATOM 2486 C C . VAL A 1 324 ? 24.797 -12.148 17.266 1 98.25 324 VAL A C 1
ATOM 2488 O O . VAL A 1 324 ? 25.219 -12.992 18.062 1 98.25 324 VAL A O 1
ATOM 2491 N N . TRP A 1 325 ? 24.172 -11.062 17.594 1 96.12 325 TRP A N 1
ATOM 2492 C CA . TRP A 1 325 ? 23.594 -10.836 18.906 1 96.12 325 TRP A CA 1
ATOM 2493 C C . TRP A 1 325 ? 22.062 -10.828 18.844 1 96.12 325 TRP A C 1
ATOM 2495 O O . TRP A 1 325 ? 21.469 -9.992 18.156 1 96.12 325 TRP A O 1
ATOM 2505 N N . GLN A 1 326 ? 21.406 -11.75 19.406 1 90.75 326 GLN A N 1
ATOM 2506 C CA . GLN A 1 326 ? 19.938 -11.781 19.531 1 90.75 326 GLN A CA 1
ATOM 2507 C C . GLN A 1 326 ? 19.516 -12.328 20.891 1 90.75 326 GLN A C 1
ATOM 2509 O O . GLN A 1 326 ? 20.062 -13.312 21.375 1 90.75 326 GLN A O 1
ATOM 2514 N N . ASN A 1 327 ? 18.578 -11.703 21.469 1 88.94 327 ASN A N 1
ATOM 2515 C CA . ASN A 1 327 ? 18 -12.078 22.75 1 88.94 327 ASN A CA 1
ATOM 2516 C C . ASN A 1 327 ? 19.078 -12.195 23.828 1 88.94 327 ASN A C 1
ATOM 2518 O O . ASN A 1 327 ? 19.094 -13.156 24.609 1 88.94 327 ASN A O 1
ATOM 2522 N N . GLY A 1 328 ? 20.109 -11.484 23.844 1 90.38 328 GLY A N 1
ATOM 2523 C CA . GLY A 1 328 ? 21.094 -11.391 24.906 1 90.38 328 GLY A CA 1
ATOM 2524 C C . GLY A 1 328 ? 22.25 -12.375 24.75 1 90.38 328 GLY A C 1
ATOM 2525 O O . GLY A 1 328 ? 23.078 -12.508 25.641 1 90.38 328 GLY A O 1
ATOM 2526 N N . VAL A 1 329 ? 22.312 -13.023 23.641 1 93.31 329 VAL A N 1
ATOM 2527 C CA . VAL A 1 329 ? 23.359 -14.031 23.469 1 93.31 329 VAL A CA 1
ATOM 2528 C C . VAL A 1 329 ? 24.016 -13.859 22.109 1 93.31 329 VAL A C 1
ATOM 2530 O O . VAL A 1 329 ? 23.375 -13.438 21.156 1 93.31 329 VAL A O 1
ATOM 2533 N N . SER A 1 330 ? 25.375 -14.195 22.047 1 96.06 330 SER A N 1
ATOM 2534 C CA . SER A 1 330 ? 26.125 -14.227 20.797 1 96.06 330 SER A CA 1
ATOM 2535 C C . SER A 1 330 ? 26.078 -15.617 20.156 1 96.06 330 SER A C 1
ATOM 2537 O O . SER A 1 330 ? 26.156 -16.625 20.859 1 96.06 330 SER A O 1
ATOM 2539 N N . GLN A 1 331 ? 25.891 -15.625 18.891 1 95.69 331 GLN A N 1
ATOM 2540 C CA . GLN A 1 331 ? 25.875 -16.875 18.125 1 95.69 331 GLN A CA 1
ATOM 2541 C C . GLN A 1 331 ? 26.562 -16.688 16.781 1 95.69 331 GLN A C 1
ATOM 2543 O O . GLN A 1 331 ? 26.438 -15.641 16.141 1 95.69 331 GLN A O 1
ATOM 2548 N N . ASP A 1 332 ? 27.234 -17.781 16.328 1 97.56 332 ASP A N 1
ATOM 2549 C CA . ASP A 1 332 ? 27.922 -17.719 15.047 1 97.56 332 ASP A CA 1
ATOM 2550 C C . ASP A 1 332 ? 27.078 -18.344 13.938 1 97.56 332 ASP A C 1
ATOM 2552 O O . ASP A 1 332 ? 26.391 -19.344 14.148 1 97.56 332 ASP A O 1
ATOM 2556 N N . ILE A 1 333 ? 26.969 -17.75 12.805 1 98.06 333 ILE A N 1
ATOM 2557 C CA . ILE A 1 333 ? 26.422 -18.281 11.562 1 98.06 333 ILE A CA 1
ATOM 2558 C C . ILE A 1 333 ? 27.531 -18.422 10.523 1 98.06 333 ILE A C 1
ATOM 2560 O O . ILE A 1 333 ? 28.172 -17.438 10.156 1 98.06 333 ILE A O 1
ATOM 2564 N N . LEU A 1 334 ? 27.719 -19.531 10.008 1 97.62 334 LEU A N 1
ATOM 2565 C CA . LEU A 1 334 ? 28.844 -19.781 9.117 1 97.62 334 LEU A CA 1
ATOM 2566 C C . LEU A 1 334 ? 28.422 -19.719 7.656 1 97.62 334 LEU A C 1
ATOM 2568 O O . LEU A 1 334 ? 27.25 -19.984 7.332 1 97.62 334 LEU A O 1
ATOM 2572 N N . LEU A 1 335 ? 29.344 -19.328 6.781 1 98.12 335 LEU A N 1
ATOM 2573 C CA . LEU A 1 335 ? 29.203 -19.375 5.332 1 98.12 335 LEU A CA 1
ATOM 2574 C C . LEU A 1 335 ? 29.578 -20.75 4.781 1 98.12 335 LEU A C 1
ATOM 2576 O O . LEU A 1 335 ? 30.328 -21.484 5.41 1 98.12 335 LEU A O 1
ATOM 2580 N N . ALA A 1 336 ? 29.031 -20.984 3.598 1 97.06 336 ALA A N 1
ATOM 2581 C CA . ALA A 1 336 ? 29.422 -22.188 2.893 1 97.06 336 ALA A CA 1
ATOM 2582 C C . ALA A 1 336 ? 30.922 -22.188 2.609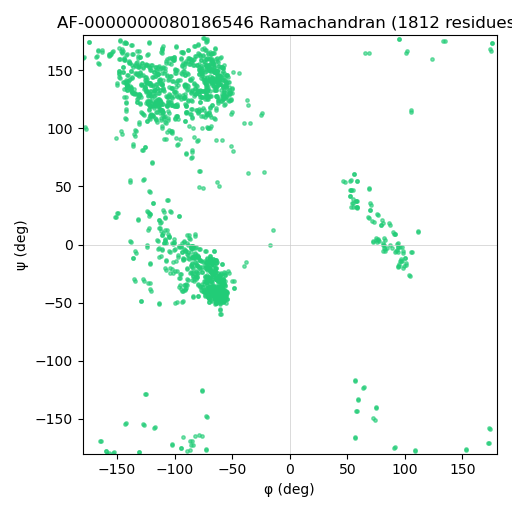 1 97.06 336 ALA A C 1
ATOM 2584 O O . ALA A 1 336 ? 31.5 -21.156 2.268 1 97.06 336 ALA A O 1
ATOM 2585 N N . PRO A 1 337 ? 31.578 -23.297 2.775 1 94.81 337 PRO A N 1
ATOM 2586 C CA . PRO A 1 337 ? 33 -23.359 2.459 1 94.81 337 PRO A CA 1
ATOM 2587 C C . PRO A 1 337 ? 33.281 -23.219 0.964 1 94.81 337 PRO A C 1
ATOM 2589 O O . PRO A 1 337 ? 32.406 -23.438 0.142 1 94.81 337 PRO A O 1
ATOM 2592 N N . PRO A 1 338 ? 34.5 -22.812 0.615 1 93.62 338 PRO A N 1
ATOM 2593 C CA . PRO A 1 338 ? 34.844 -22.719 -0.803 1 93.62 338 PRO A CA 1
ATOM 2594 C C . PRO A 1 338 ? 34.781 -24.062 -1.524 1 93.62 338 PRO A C 1
ATOM 2596 O O . PRO A 1 338 ? 35.094 -25.094 -0.936 1 93.62 338 PRO A O 1
ATOM 2599 N N . GLN A 1 339 ? 34.375 -23.969 -2.785 1 87.44 339 GLN A N 1
ATOM 2600 C CA . GLN A 1 339 ? 34.281 -25.141 -3.637 1 87.44 339 GLN A CA 1
ATOM 2601 C C . GLN A 1 339 ? 34.531 -24.781 -5.102 1 87.44 339 GLN A C 1
ATOM 2603 O O . GLN A 1 339 ? 34 -23.781 -5.594 1 87.44 339 GLN A O 1
ATOM 2608 N N . ASN A 1 340 ? 35.281 -25.625 -5.828 1 81.5 340 ASN A N 1
ATOM 2609 C CA . ASN A 1 340 ? 35.5 -25.5 -7.266 1 81.5 340 ASN A CA 1
ATOM 2610 C C . ASN A 1 340 ? 36.062 -24.125 -7.641 1 81.5 340 ASN A C 1
ATOM 2612 O O . ASN A 1 340 ? 35.562 -23.484 -8.562 1 81.5 340 ASN A O 1
ATOM 2616 N N . GLY A 1 341 ? 36.969 -23.562 -6.859 1 86.88 341 GLY A N 1
ATOM 2617 C CA . GLY A 1 341 ? 37.594 -22.281 -7.152 1 86.88 341 GLY A CA 1
ATOM 2618 C C . GLY A 1 341 ? 36.656 -21.109 -6.887 1 86.88 341 GLY A C 1
ATOM 2619 O O . GLY A 1 341 ? 36.969 -19.969 -7.238 1 86.88 341 GLY A O 1
ATOM 2620 N N . ARG A 1 342 ? 35.531 -21.391 -6.395 1 94.06 342 ARG A N 1
ATOM 2621 C CA . ARG A 1 342 ? 34.531 -20.375 -6.035 1 94.06 342 ARG A CA 1
ATOM 2622 C C . ARG A 1 342 ? 34.375 -20.281 -4.52 1 94.06 342 ARG A C 1
ATOM 2624 O O . ARG A 1 342 ? 34.938 -21.078 -3.779 1 94.06 342 ARG A O 1
ATOM 2631 N N . GLN A 1 343 ? 33.688 -19.328 -4.043 1 94.69 343 GLN A N 1
ATOM 2632 C CA . GLN A 1 343 ? 33.562 -19.172 -2.602 1 94.69 343 GLN A CA 1
ATOM 2633 C C . GLN A 1 343 ? 32.281 -18.391 -2.26 1 94.69 343 GLN A C 1
ATOM 2635 O O . GLN A 1 343 ? 31.641 -17.828 -3.146 1 94.69 343 GLN A O 1
ATOM 2640 N N . SER A 1 344 ? 31.922 -18.5 -0.995 1 97.75 344 SER A N 1
ATOM 2641 C CA . SER A 1 344 ? 30.812 -17.703 -0.444 1 97.75 344 SER A CA 1
ATOM 2642 C C . SER A 1 344 ? 31.234 -16.266 -0.211 1 97.75 344 SER A C 1
ATOM 2644 O O . SER A 1 344 ? 32.406 -15.922 -0.34 1 97.75 344 SER A O 1
ATOM 2646 N N . ALA A 1 345 ? 30.203 -15.422 0.06 1 98.5 345 ALA A N 1
ATOM 2647 C CA . ALA A 1 345 ? 30.531 -14.008 0.225 1 98.5 345 ALA A CA 1
ATOM 2648 C C . ALA A 1 345 ? 29.75 -13.398 1.384 1 98.5 345 ALA A C 1
ATOM 2650 O O . ALA A 1 345 ? 28.594 -13.766 1.617 1 98.5 345 ALA A O 1
ATOM 2651 N N . ALA A 1 346 ? 30.391 -12.539 2.094 1 98.75 346 ALA A N 1
ATOM 2652 C CA . ALA A 1 346 ? 29.734 -11.648 3.047 1 98.75 346 ALA A CA 1
ATOM 2653 C C . ALA A 1 346 ? 29.594 -10.242 2.475 1 98.75 346 ALA A C 1
ATOM 2655 O O . ALA A 1 346 ? 30.516 -9.719 1.855 1 98.75 346 ALA A O 1
ATOM 2656 N N . ILE A 1 347 ? 28.422 -9.617 2.613 1 98.88 347 ILE A N 1
ATOM 2657 C CA . ILE A 1 347 ? 28.156 -8.289 2.082 1 98.88 347 ILE A CA 1
ATOM 2658 C C . ILE A 1 347 ? 27.734 -7.352 3.215 1 98.88 347 ILE A C 1
ATOM 2660 O O . ILE A 1 347 ? 26.719 -7.574 3.861 1 98.88 347 ILE A O 1
ATOM 2664 N N . ILE A 1 348 ? 28.5 -6.332 3.494 1 98.75 348 ILE A N 1
ATOM 2665 C CA . ILE A 1 348 ? 28.156 -5.32 4.488 1 98.75 348 ILE A CA 1
ATOM 2666 C C . ILE A 1 348 ? 27.297 -4.238 3.846 1 98.75 348 ILE A C 1
ATOM 2668 O O . ILE A 1 348 ? 27.766 -3.48 2.996 1 98.75 348 ILE A O 1
ATOM 2672 N N . ALA A 1 349 ? 26.047 -4.137 4.23 1 98.5 349 ALA A N 1
ATOM 2673 C CA . ALA A 1 349 ? 25.094 -3.176 3.68 1 98.5 349 ALA A CA 1
ATOM 2674 C C . ALA A 1 349 ? 24.422 -2.363 4.789 1 98.5 349 ALA A C 1
ATOM 2676 O O . ALA A 1 349 ? 23.203 -2.281 4.852 1 98.5 349 ALA A O 1
ATOM 2677 N N . LEU A 1 350 ? 25.219 -1.722 5.602 1 97.25 350 LEU A N 1
ATOM 2678 C CA . LEU A 1 350 ? 24.75 -1.054 6.812 1 97.25 350 LEU A CA 1
ATOM 2679 C C . LEU A 1 350 ? 24.828 0.461 6.66 1 97.25 350 LEU A C 1
ATOM 2681 O O . LEU A 1 350 ? 25.047 1.176 7.645 1 97.25 350 LEU A O 1
ATOM 2685 N N . GLY A 1 351 ? 24.734 0.984 5.461 1 94.94 351 GLY A N 1
ATOM 2686 C CA . GLY A 1 351 ? 24.969 2.406 5.258 1 94.94 351 GLY A CA 1
ATOM 2687 C C . GLY A 1 351 ? 26.422 2.795 5.344 1 94.94 351 GLY A C 1
ATOM 2688 O O . GLY A 1 351 ? 27.297 2.025 4.945 1 94.94 351 GLY A O 1
ATOM 2689 N N . THR A 1 352 ? 26.703 4 5.754 1 96.56 352 THR A N 1
ATOM 2690 C CA . THR A 1 352 ? 28.094 4.453 5.742 1 96.56 352 THR A CA 1
ATOM 2691 C C . THR A 1 352 ? 28.719 4.316 7.125 1 96.56 352 THR A C 1
ATOM 2693 O O . THR A 1 352 ? 29.766 3.684 7.281 1 96.56 352 THR A O 1
ATOM 2696 N N . VAL A 1 353 ? 28.047 4.809 8.156 1 96.06 353 VAL A N 1
ATOM 2697 C CA . VAL A 1 353 ? 28.625 4.867 9.492 1 96.06 353 VAL A CA 1
ATOM 2698 C C . VAL A 1 353 ? 28.75 3.459 10.07 1 96.06 353 VAL A C 1
ATOM 2700 O O . VAL A 1 353 ? 29.828 3.039 10.484 1 96.06 353 VAL A O 1
ATOM 2703 N N . GLU A 1 354 ? 27.672 2.719 9.992 1 96.75 354 GLU A N 1
ATOM 2704 C CA . GLU A 1 354 ? 27.688 1.392 10.594 1 96.75 354 GLU A CA 1
ATOM 2705 C C . GLU A 1 354 ? 28.516 0.411 9.773 1 96.75 354 GLU A C 1
ATOM 2707 O O . GLU A 1 354 ? 29.125 -0.508 10.328 1 96.75 354 GLU A O 1
ATOM 2712 N N . THR A 1 355 ? 28.562 0.584 8.484 1 97.69 355 THR A N 1
ATOM 2713 C CA . THR A 1 355 ? 29.484 -0.2 7.664 1 97.69 355 THR A CA 1
ATOM 2714 C C . THR A 1 355 ? 30.922 0.003 8.117 1 97.69 355 THR A C 1
ATOM 2716 O O . THR A 1 355 ? 31.672 -0.96 8.25 1 97.69 355 THR A O 1
ATOM 2719 N N . THR A 1 356 ? 31.281 1.242 8.328 1 97.56 356 THR A N 1
ATOM 2720 C CA . THR A 1 356 ? 32.625 1.577 8.773 1 97.56 356 THR A CA 1
ATOM 2721 C C . THR A 1 356 ? 32.906 0.996 10.156 1 97.56 356 THR A C 1
ATOM 2723 O O . THR A 1 356 ? 33.969 0.416 10.391 1 97.56 356 THR A O 1
ATOM 2726 N N . ARG A 1 357 ? 31.922 1.162 11.031 1 97.19 357 ARG A N 1
ATOM 2727 C CA . ARG A 1 357 ? 32.062 0.597 12.367 1 97.19 357 ARG A CA 1
ATOM 2728 C C . ARG A 1 357 ? 32.312 -0.903 12.305 1 97.19 357 ARG A C 1
ATOM 2730 O O . ARG A 1 357 ? 33.25 -1.403 12.953 1 97.19 357 ARG A O 1
ATOM 2737 N N . MET A 1 358 ? 31.531 -1.597 11.547 1 97 358 MET A N 1
ATOM 2738 C CA . MET A 1 358 ? 31.656 -3.045 11.398 1 97 358 MET A CA 1
ATOM 2739 C C . MET A 1 358 ? 33 -3.426 10.812 1 97 358 MET A C 1
ATOM 2741 O O . MET A 1 358 ? 33.656 -4.355 11.297 1 97 358 MET A O 1
ATOM 2745 N N . ALA A 1 359 ? 33.406 -2.738 9.797 1 97.88 359 ALA A N 1
ATOM 2746 C CA . ALA A 1 359 ? 34.656 -3.023 9.141 1 97.88 359 ALA A CA 1
ATOM 2747 C C . ALA A 1 359 ? 35.844 -2.814 10.086 1 97.88 359 ALA A C 1
ATOM 2749 O O . ALA A 1 359 ? 36.719 -3.668 10.195 1 97.88 359 ALA A O 1
ATOM 2750 N N . LEU A 1 360 ? 35.875 -1.686 10.789 1 96.94 360 LEU A N 1
ATOM 2751 C CA . LEU A 1 360 ? 36.938 -1.388 11.727 1 96.94 360 LEU A CA 1
ATOM 2752 C C . LEU A 1 360 ? 36.969 -2.414 12.859 1 96.94 360 LEU A C 1
ATOM 2754 O O . LEU A 1 360 ? 38.062 -2.873 13.25 1 96.94 360 LEU A O 1
ATOM 2758 N N . THR A 1 361 ? 35.844 -2.711 13.367 1 96.56 361 THR A N 1
ATOM 2759 C CA . THR A 1 361 ? 35.719 -3.686 14.445 1 96.56 361 THR A CA 1
ATOM 2760 C C . THR A 1 361 ? 36.25 -5.047 14 1 96.56 361 THR A C 1
ATOM 2762 O O . THR A 1 361 ? 36.938 -5.734 14.766 1 96.56 361 THR A O 1
ATOM 2765 N N . THR A 1 362 ? 36 -5.445 12.828 1 97.5 362 THR A N 1
ATOM 2766 C CA . THR A 1 362 ? 36.344 -6.766 12.305 1 97.5 362 THR A CA 1
ATOM 2767 C C . THR A 1 362 ? 37.812 -6.832 11.891 1 97.5 362 THR A C 1
ATOM 2769 O O . THR A 1 362 ? 38.5 -7.805 12.195 1 97.5 362 THR A O 1
ATOM 2772 N N . PHE A 1 363 ? 38.344 -5.797 11.18 1 96.31 363 PHE A N 1
ATOM 2773 C CA . PHE A 1 363 ? 39.562 -5.953 10.398 1 96.31 363 PHE A CA 1
ATOM 2774 C C . PHE A 1 363 ? 40.719 -5.164 11.016 1 96.31 363 PHE A C 1
ATOM 2776 O O . PHE A 1 363 ? 41.844 -5.195 10.516 1 96.31 363 PHE A O 1
ATOM 2783 N N . GLN A 1 364 ? 40.406 -4.453 12.055 1 89.19 364 GLN A N 1
ATOM 2784 C CA . GLN A 1 364 ? 41.438 -3.605 12.648 1 89.19 364 GLN A CA 1
ATOM 2785 C C . GLN A 1 364 ? 42.75 -4.387 12.859 1 89.19 364 GLN A C 1
ATOM 2787 O O . GLN A 1 364 ? 43.844 -3.842 12.695 1 89.19 364 GLN A O 1
ATOM 2792 N N . GLN A 1 365 ? 42.656 -5.617 13.219 1 86.88 365 GLN A N 1
ATOM 2793 C CA . GLN A 1 365 ? 43.844 -6.434 13.484 1 86.88 365 GLN A CA 1
ATOM 2794 C C . GLN A 1 365 ? 44.25 -7.211 12.234 1 86.88 365 GLN A C 1
ATOM 2796 O O . GLN A 1 365 ? 45.375 -7.086 11.773 1 86.88 365 GLN A O 1
ATOM 2801 N N . SER A 1 366 ? 43.375 -7.871 11.602 1 85.5 366 SER A N 1
ATOM 2802 C CA . SER A 1 366 ? 43.688 -8.805 10.523 1 85.5 366 SER A CA 1
ATOM 2803 C C . SER A 1 366 ? 44.188 -8.062 9.281 1 85.5 366 SER A C 1
ATOM 2805 O O . SER A 1 366 ? 44.875 -8.641 8.445 1 85.5 366 SER A O 1
ATOM 2807 N N . LEU A 1 367 ? 43.875 -6.809 9.148 1 90.25 367 LEU A N 1
ATOM 2808 C CA . LEU A 1 367 ? 44.344 -6.02 8.008 1 90.25 367 LEU A CA 1
ATOM 2809 C C . LEU A 1 367 ? 45.125 -4.812 8.469 1 90.25 367 LEU A C 1
ATOM 2811 O O . LEU A 1 367 ? 45.156 -3.779 7.793 1 90.25 367 LEU A O 1
ATOM 2815 N N . ALA A 1 368 ? 45.688 -4.973 9.602 1 85.06 368 ALA A N 1
ATOM 2816 C CA . ALA A 1 368 ? 46.531 -3.91 10.156 1 85.06 368 ALA A CA 1
ATOM 2817 C C . ALA A 1 368 ? 47.656 -3.52 9.188 1 85.06 368 ALA A C 1
ATOM 2819 O O . ALA A 1 368 ? 48.25 -4.383 8.555 1 85.06 368 ALA A O 1
ATOM 2820 N N . GLY A 1 369 ? 47.875 -2.164 9.047 1 83.25 369 GLY A N 1
ATOM 2821 C CA . GLY A 1 369 ? 48.875 -1.651 8.141 1 83.25 369 GLY A CA 1
ATOM 2822 C C . GLY A 1 369 ? 48.469 -1.726 6.684 1 83.25 369 GLY A C 1
ATOM 2823 O O . GLY A 1 369 ? 49.281 -1.428 5.797 1 83.25 369 GLY A O 1
ATOM 2824 N N . ARG A 1 370 ? 47.344 -2.098 6.383 1 92.12 370 ARG A N 1
ATOM 2825 C CA . ARG A 1 370 ? 46.781 -2.219 5.047 1 92.12 370 ARG A CA 1
ATOM 2826 C C . ARG A 1 370 ? 45.469 -1.431 4.938 1 92.12 370 ARG A C 1
ATOM 2828 O O . ARG A 1 370 ? 45.438 -0.237 5.246 1 92.12 370 ARG A O 1
ATOM 2835 N N . ALA A 1 371 ? 44.5 -2.156 4.461 1 91.5 371 ALA A N 1
ATOM 2836 C CA . ALA A 1 371 ? 43.25 -1.441 4.199 1 91.5 371 ALA A CA 1
ATOM 2837 C C . ALA A 1 371 ? 42.688 -0.833 5.48 1 91.5 371 ALA A C 1
ATOM 2839 O O . ALA A 1 371 ? 42.031 0.216 5.441 1 91.5 371 ALA A O 1
ATOM 2840 N N . ALA A 1 372 ? 42.875 -1.483 6.652 1 92.56 372 ALA A N 1
ATOM 2841 C CA . ALA A 1 372 ? 42.312 -1.047 7.926 1 92.56 372 ALA A CA 1
ATOM 2842 C C . ALA A 1 372 ? 42.719 0.379 8.258 1 92.56 372 ALA A C 1
ATOM 2844 O O . ALA A 1 372 ? 41.969 1.134 8.875 1 92.56 372 ALA A O 1
ATOM 2845 N N . GLN A 1 373 ? 43.938 0.799 7.809 1 92.38 373 GLN A N 1
ATOM 2846 C CA . GLN A 1 373 ? 44.469 2.119 8.117 1 92.38 373 GLN A CA 1
ATOM 2847 C C . GLN A 1 373 ? 43.719 3.209 7.344 1 92.38 373 GLN A C 1
ATOM 2849 O O . GLN A 1 373 ? 43.781 4.387 7.711 1 92.38 373 GLN A O 1
ATOM 2854 N N . ARG A 1 374 ? 43.125 2.814 6.316 1 95 374 ARG A N 1
ATOM 2855 C CA . ARG A 1 374 ? 42.438 3.781 5.445 1 95 374 ARG A CA 1
ATOM 2856 C C . ARG A 1 374 ? 40.938 3.82 5.715 1 95 374 ARG A C 1
ATOM 2858 O O . ARG A 1 374 ? 40.25 4.758 5.305 1 95 374 ARG A O 1
ATOM 2865 N N . MET A 1 375 ? 40.438 2.812 6.434 1 96.94 375 MET A N 1
ATOM 2866 C CA . MET A 1 375 ? 39.031 2.768 6.754 1 96.94 375 MET A CA 1
ATOM 2867 C C . MET A 1 375 ? 38.625 3.967 7.605 1 96.94 375 MET A C 1
ATOM 2869 O O . MET A 1 375 ? 39.344 4.371 8.508 1 96.94 375 MET A O 1
ATOM 2873 N N . GLY A 1 376 ? 37.406 4.527 7.227 1 97.31 376 GLY A N 1
ATOM 2874 C CA . GLY A 1 376 ? 36.844 5.598 8.031 1 97.31 376 GLY A CA 1
ATOM 2875 C C . GLY A 1 376 ? 37.219 6.98 7.523 1 97.31 376 GLY A C 1
ATOM 2876 O O . GLY A 1 376 ? 36.562 7.969 7.871 1 97.31 376 GLY A O 1
ATOM 2877 N N . THR A 1 377 ? 38.25 7.09 6.727 1 96.75 377 THR A N 1
ATOM 2878 C CA . THR A 1 377 ? 38.625 8.383 6.16 1 96.75 377 THR A CA 1
ATOM 2879 C C . THR A 1 377 ? 37.719 8.719 4.969 1 96.75 377 THR A C 1
ATOM 2881 O O . THR A 1 377 ? 37 7.859 4.473 1 96.75 377 THR A O 1
ATOM 2884 N N . ASN A 1 378 ? 37.719 10.008 4.547 1 97.44 378 ASN A N 1
ATOM 2885 C CA . ASN A 1 378 ? 36.969 10.5 3.385 1 97.44 378 ASN A CA 1
ATOM 2886 C C . ASN A 1 378 ? 35.469 10.492 3.631 1 97.44 378 ASN A C 1
ATOM 2888 O O . ASN A 1 378 ? 34.688 10.211 2.719 1 97.44 378 ASN A O 1
ATOM 2892 N N . LEU A 1 379 ? 35.094 10.656 4.887 1 96.56 379 LEU A N 1
ATOM 2893 C CA . LEU A 1 379 ? 33.656 10.836 5.125 1 96.56 379 LEU A CA 1
ATOM 2894 C C . LEU A 1 379 ? 33.156 12.086 4.422 1 96.56 379 LEU A C 1
ATOM 2896 O O . LEU A 1 379 ? 33.719 13.172 4.566 1 96.56 379 LEU A O 1
ATOM 2900 N N . ILE A 1 380 ? 32.156 11.898 3.619 1 95.5 380 ILE A N 1
ATOM 2901 C CA . ILE A 1 380 ? 31.516 12.992 2.896 1 95.5 380 ILE A CA 1
ATOM 2902 C C . ILE A 1 380 ? 30.016 12.992 3.182 1 95.5 380 ILE A C 1
ATOM 2904 O O . ILE A 1 380 ? 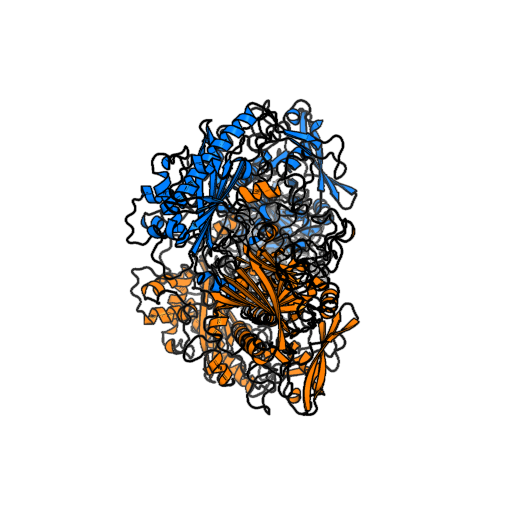29.406 11.938 3.373 1 95.5 380 ILE A O 1
ATOM 2908 N N . ALA A 1 381 ? 29.406 14.141 3.33 1 94.75 381 ALA A N 1
ATOM 2909 C CA . ALA A 1 381 ? 27.969 14.359 3.4 1 94.75 381 ALA A CA 1
ATOM 2910 C C . ALA A 1 381 ? 27.516 15.398 2.377 1 94.75 381 ALA A C 1
ATOM 2912 O O . ALA A 1 381 ? 28.109 15.523 1.304 1 94.75 381 ALA A O 1
ATOM 2913 N N . HIS A 1 382 ? 26.391 16.078 2.615 1 96.88 382 HIS A N 1
ATOM 2914 C CA . HIS A 1 382 ? 25.938 17.141 1.727 1 96.88 382 HIS A CA 1
ATOM 2915 C C . HIS A 1 382 ? 25.719 18.438 2.492 1 96.88 382 HIS A C 1
ATOM 2917 O O . HIS A 1 382 ? 25.359 18.422 3.672 1 96.88 382 HIS A O 1
ATOM 2923 N N . LEU A 1 383 ? 26.047 19.469 1.772 1 97.25 383 LEU A N 1
ATOM 2924 C CA . LEU A 1 383 ? 25.578 20.781 2.182 1 97.25 383 LEU A CA 1
ATOM 2925 C C . LEU A 1 383 ? 24.109 20.969 1.81 1 97.25 383 LEU A C 1
ATOM 2927 O O . LEU A 1 383 ? 23.688 20.594 0.713 1 97.25 383 LEU A O 1
ATOM 2931 N N . ARG A 1 384 ? 23.328 21.438 2.752 1 97.12 384 ARG A N 1
ATOM 2932 C CA . ARG A 1 384 ? 21.922 21.625 2.404 1 97.12 384 ARG A CA 1
ATOM 2933 C C . ARG A 1 384 ? 21.406 22.984 2.873 1 97.12 384 ARG A C 1
ATOM 2935 O O . ARG A 1 384 ? 21.688 23.391 4 1 97.12 384 ARG A O 1
ATOM 2942 N N . THR A 1 385 ? 20.797 23.688 1.991 1 96.44 385 THR A N 1
ATOM 2943 C CA . THR A 1 385 ? 20.094 24.922 2.266 1 96.44 385 THR A CA 1
ATOM 2944 C C . THR A 1 385 ? 18.625 24.812 1.863 1 96.44 385 THR A C 1
ATOM 2946 O O . THR A 1 385 ? 18.297 24.219 0.833 1 96.44 385 THR A O 1
ATOM 2949 N N . ASN A 1 386 ? 17.75 25.344 2.688 1 96.31 386 ASN A N 1
ATOM 2950 C CA . ASN A 1 386 ? 16.328 25.438 2.354 1 96.31 386 ASN A CA 1
ATOM 2951 C C . ASN A 1 386 ? 15.844 26.875 2.312 1 96.31 386 ASN A C 1
ATOM 2953 O O . ASN A 1 386 ? 15.789 27.547 3.346 1 96.31 386 ASN A O 1
ATOM 2957 N N . LEU A 1 387 ? 15.539 27.344 1.145 1 96.88 387 LEU A N 1
ATOM 2958 C CA . LEU A 1 387 ? 14.914 28.656 0.971 1 96.88 387 LEU A CA 1
ATOM 2959 C C . LEU A 1 387 ? 13.461 28.516 0.526 1 96.88 387 LEU A C 1
ATOM 2961 O O . LEU A 1 387 ? 13.195 28.047 -0.586 1 96.88 387 LEU A O 1
ATOM 2965 N N . THR A 1 388 ? 12.539 28.812 1.396 1 97.06 388 THR A N 1
ATOM 2966 C CA . THR A 1 388 ? 11.117 28.75 1.078 1 97.06 388 THR A CA 1
ATOM 2967 C C . THR A 1 388 ? 10.531 30.156 0.92 1 97.06 388 THR A C 1
ATOM 2969 O O . THR A 1 388 ? 10.719 31.016 1.786 1 97.06 388 THR A O 1
ATOM 2972 N N . ILE A 1 389 ? 9.898 30.344 -0.168 1 97.06 389 ILE A N 1
ATOM 2973 C CA . ILE A 1 389 ? 9.289 31.641 -0.418 1 97.06 389 ILE A CA 1
ATOM 2974 C C . ILE A 1 389 ? 7.805 31.469 -0.718 1 97.06 389 ILE A C 1
ATOM 2976 O O . ILE A 1 389 ? 7.363 30.391 -1.098 1 97.06 389 ILE A O 1
ATOM 2980 N N . ARG A 1 390 ? 7.051 32.406 -0.491 1 96.75 390 ARG A N 1
ATOM 2981 C CA . ARG A 1 390 ? 5.652 32.5 -0.901 1 96.75 390 ARG A CA 1
ATOM 2982 C C . ARG A 1 390 ? 5.453 33.688 -1.859 1 96.75 390 ARG A C 1
ATOM 2984 O O . ARG A 1 390 ? 5.75 34.844 -1.518 1 96.75 390 ARG A O 1
ATOM 2991 N N . VAL A 1 391 ? 4.992 33.438 -3.047 1 97.25 391 VAL A N 1
ATOM 2992 C CA . VAL A 1 391 ? 4.75 34.469 -4.051 1 97.25 391 VAL A CA 1
ATOM 2993 C C . VAL A 1 391 ? 3.258 34.562 -4.363 1 97.25 391 VAL A C 1
ATOM 2995 O O . VAL A 1 391 ? 2.535 33.562 -4.223 1 97.25 391 VAL A O 1
ATOM 2998 N N . PRO A 1 392 ? 2.789 35.75 -4.719 1 96.19 392 PRO A N 1
ATOM 2999 C CA . PRO A 1 392 ? 1.391 35.844 -5.148 1 96.19 392 PRO A CA 1
ATOM 3000 C C . PRO A 1 392 ? 1.149 35.156 -6.5 1 96.19 392 PRO A C 1
ATOM 3002 O O . PRO A 1 392 ? 2.062 35.094 -7.328 1 96.19 392 PRO A O 1
ATOM 3005 N N . ARG A 1 393 ? -0.019 34.688 -6.699 1 95.06 393 ARG A N 1
ATOM 3006 C CA . ARG A 1 393 ? -0.41 34.094 -7.977 1 95.06 393 ARG A CA 1
ATOM 3007 C C . ARG A 1 393 ? -0.036 35.031 -9.133 1 95.06 393 ARG A C 1
ATOM 3009 O O . ARG A 1 393 ? 0.334 34.531 -10.211 1 95.06 393 ARG A O 1
ATOM 3016 N N . ALA A 1 394 ? -0.04 36.312 -8.953 1 95.38 394 ALA A N 1
ATOM 3017 C CA . ALA A 1 394 ? 0.269 37.312 -9.961 1 95.38 394 ALA A CA 1
ATOM 3018 C C . ALA A 1 394 ? 1.685 37.125 -10.5 1 95.38 394 ALA A C 1
ATOM 3020 O O . ALA A 1 394 ? 1.964 37.469 -11.656 1 95.38 394 ALA A O 1
ATOM 3021 N N . ALA A 1 395 ? 2.535 36.562 -9.727 1 96.94 395 ALA A N 1
ATOM 3022 C CA . ALA A 1 395 ? 3.938 36.406 -10.102 1 96.94 395 ALA A CA 1
ATOM 3023 C C . ALA A 1 395 ? 4.086 35.406 -11.25 1 96.94 395 ALA A C 1
ATOM 3025 O O . ALA A 1 395 ? 5.082 35.438 -11.977 1 96.94 395 ALA A O 1
ATOM 3026 N N . ILE A 1 396 ? 3.123 34.531 -11.445 1 96.19 396 ILE A N 1
ATOM 3027 C CA . ILE A 1 396 ? 3.299 33.469 -12.422 1 96.19 396 ILE A CA 1
ATOM 3028 C C . ILE A 1 396 ? 2.162 33.5 -13.445 1 96.19 396 ILE A C 1
ATOM 3030 O O . ILE A 1 396 ? 2.111 32.688 -14.359 1 96.19 396 ILE A O 1
ATOM 3034 N N . VAL A 1 397 ? 1.209 34.406 -13.352 1 94.62 397 VAL A N 1
ATOM 3035 C CA . VAL A 1 397 ? -0.049 34.438 -14.094 1 94.62 397 VAL A CA 1
ATOM 3036 C C . VAL A 1 397 ? 0.232 34.469 -15.594 1 94.62 397 VAL A C 1
ATOM 3038 O O . VAL A 1 397 ? -0.511 33.875 -16.391 1 94.62 397 VAL A O 1
ATOM 3041 N N . ALA A 1 398 ? 1.271 35.125 -15.984 1 93.75 398 ALA A N 1
ATOM 3042 C CA . ALA A 1 398 ? 1.605 35.25 -17.406 1 93.75 398 ALA A CA 1
ATOM 3043 C C . ALA A 1 398 ? 1.946 33.906 -18.031 1 93.75 398 ALA A C 1
ATOM 3045 O O . ALA A 1 398 ? 1.839 33.75 -19.25 1 93.75 398 ALA A O 1
ATOM 3046 N N . ASN A 1 399 ? 2.365 32.969 -17.234 1 94.19 399 ASN A N 1
ATOM 3047 C CA . ASN A 1 399 ? 2.816 31.672 -17.734 1 94.19 399 ASN A CA 1
ATOM 3048 C C . ASN A 1 399 ? 1.776 30.578 -17.5 1 94.19 399 ASN A C 1
ATOM 3050 O O . ASN A 1 399 ? 1.954 29.438 -17.922 1 94.19 399 ASN A O 1
ATOM 3054 N N . LEU A 1 400 ? 0.699 30.891 -16.781 1 93.88 400 LEU A N 1
ATOM 3055 C CA . LEU A 1 400 ? -0.331 29.906 -16.484 1 93.88 400 LEU A CA 1
ATOM 3056 C C . LEU A 1 400 ? -1.123 29.547 -17.734 1 93.88 400 LEU A C 1
ATOM 3058 O O . LEU A 1 400 ? -1.597 30.438 -18.453 1 93.88 400 LEU A O 1
ATOM 3062 N N . PRO A 1 401 ? -1.239 28.281 -18.016 1 90.88 401 PRO A N 1
ATOM 3063 C CA . PRO A 1 401 ? -2.125 27.906 -19.125 1 90.88 401 PRO A CA 1
ATOM 3064 C C . PRO A 1 401 ? -3.602 28.094 -18.781 1 90.88 401 PRO A C 1
ATOM 3066 O O . PRO A 1 401 ? -3.961 28.219 -17.609 1 90.88 401 PRO A O 1
ATOM 3069 N N . PRO A 1 402 ? -4.395 28.156 -19.859 1 83.19 402 PRO A N 1
ATOM 3070 C CA . PRO A 1 402 ? -5.832 28.188 -19.578 1 83.19 402 PRO A CA 1
ATOM 3071 C C . PRO A 1 402 ? -6.316 26.922 -18.859 1 83.19 402 PRO A C 1
ATOM 3073 O O . PRO A 1 402 ? -5.902 25.812 -19.203 1 83.19 402 PRO A O 1
ATOM 3076 N N . THR A 1 403 ? -6.887 27.172 -17.766 1 77.62 403 THR A N 1
ATOM 3077 C CA . THR A 1 403 ? -7.391 26.016 -17.031 1 77.62 403 THR A CA 1
ATOM 3078 C C . THR A 1 403 ? -8.828 26.25 -16.578 1 77.62 403 THR A C 1
ATOM 3080 O O . THR A 1 403 ? -9.266 27.391 -16.422 1 77.62 403 THR A O 1
ATOM 3083 N N . THR A 1 404 ? -9.562 25.109 -16.422 1 74.06 404 THR A N 1
ATOM 3084 C CA . THR A 1 404 ? -10.961 25.172 -16 1 74.06 404 THR A CA 1
ATOM 3085 C C . THR A 1 404 ? -11.07 25.031 -14.492 1 74.06 404 THR A C 1
ATOM 3087 O O . THR A 1 404 ? -12.156 25.188 -13.93 1 74.06 404 THR A O 1
ATOM 3090 N N . ILE A 1 405 ? -9.945 24.734 -13.773 1 76.88 405 ILE A N 1
ATOM 3091 C CA . ILE A 1 405 ? -10.008 24.594 -12.32 1 76.88 405 ILE A CA 1
ATOM 3092 C C . ILE A 1 405 ? -9.203 25.703 -11.656 1 76.88 405 ILE A C 1
ATOM 3094 O O . ILE A 1 405 ? -8.164 26.125 -12.172 1 76.88 405 ILE A O 1
ATOM 3098 N N . PRO A 1 406 ? -9.695 26.109 -10.508 1 81.19 406 PRO A N 1
ATOM 3099 C CA . PRO A 1 406 ? -9.023 27.219 -9.836 1 81.19 406 PRO A CA 1
ATOM 3100 C C . PRO A 1 406 ? -7.742 26.797 -9.125 1 81.19 406 PRO A C 1
ATOM 3102 O O . PRO A 1 406 ? -6.852 27.609 -8.898 1 81.19 406 PRO A O 1
ATOM 3105 N N . SER A 1 407 ? -7.688 25.516 -8.859 1 87.44 407 SER A N 1
ATOM 3106 C CA . SER A 1 407 ? -6.527 25.031 -8.125 1 87.44 407 SER A CA 1
ATOM 3107 C C . SER A 1 407 ? -5.27 25.062 -8.984 1 87.44 407 SER A C 1
ATOM 3109 O O . SER A 1 407 ? -5.301 24.703 -10.164 1 87.44 407 SER A O 1
ATOM 3111 N N . LEU A 1 408 ? -4.219 25.578 -8.414 1 89.62 408 LEU A N 1
ATOM 3112 C CA . LEU A 1 408 ? -2.943 25.625 -9.125 1 89.62 408 LEU A CA 1
ATOM 3113 C C . LEU A 1 408 ? -2.23 24.281 -9.055 1 89.62 408 LEU A C 1
ATOM 3115 O O . LEU A 1 408 ? -1.374 23.984 -9.891 1 89.62 408 LEU A O 1
ATOM 3119 N N . GLN A 1 409 ? -2.486 23.547 -8.008 1 90.19 409 GLN A N 1
ATOM 3120 C CA . GLN A 1 409 ? -1.954 22.203 -7.848 1 90.19 409 GLN A CA 1
ATOM 3121 C C . GLN A 1 409 ? -0.473 22.234 -7.484 1 90.19 409 GLN A C 1
ATOM 3123 O O . GLN A 1 409 ? -0.058 23 -6.613 1 90.19 409 GLN A O 1
ATOM 3128 N N . SER A 1 410 ? 0.416 21.312 -8.023 1 93.31 410 SER A N 1
ATOM 3129 C CA . SER A 1 410 ? 1.771 21.156 -7.5 1 93.31 410 SER A CA 1
ATOM 3130 C C . SER A 1 410 ? 2.799 21.172 -8.625 1 93.31 410 SER A C 1
ATOM 3132 O O . SER A 1 410 ? 2.439 21.109 -9.805 1 93.31 410 SER A O 1
ATOM 3134 N N . SER A 1 411 ? 4.004 21.312 -8.25 1 95.5 411 SER A N 1
ATOM 3135 C CA . SER A 1 411 ? 5.133 21.297 -9.172 1 95.5 411 SER A CA 1
ATOM 3136 C C . SER A 1 411 ? 6.383 20.719 -8.508 1 95.5 411 SER A C 1
ATOM 3138 O O . SER A 1 411 ? 6.535 20.812 -7.289 1 95.5 411 SER A O 1
ATOM 3140 N N . ALA A 1 412 ? 7.227 20.094 -9.242 1 95.81 412 ALA A N 1
ATOM 3141 C CA . ALA A 1 412 ? 8.555 19.656 -8.844 1 95.81 412 ALA A CA 1
ATOM 3142 C C . ALA A 1 412 ? 9.555 19.812 -9.984 1 95.81 412 ALA A C 1
ATOM 3144 O O . ALA A 1 412 ? 9.359 19.266 -11.07 1 95.81 412 ALA A O 1
ATOM 3145 N N . LEU A 1 413 ? 10.602 20.547 -9.797 1 96.94 413 LEU A N 1
ATOM 3146 C CA . LEU A 1 413 ? 11.625 20.844 -10.789 1 96.94 413 LEU A CA 1
ATOM 3147 C C . LEU A 1 413 ? 13.023 20.625 -10.219 1 96.94 413 LEU A C 1
ATOM 3149 O O . LEU A 1 413 ? 13.188 20.5 -9 1 96.94 413 LEU A O 1
ATOM 3153 N N . LEU A 1 414 ? 13.969 20.484 -11.062 1 97.25 414 LEU A N 1
ATOM 3154 C CA . LEU A 1 414 ? 15.367 20.344 -10.664 1 97.25 414 LEU A CA 1
ATOM 3155 C C . LEU A 1 414 ? 16.281 21.109 -11.609 1 97.25 414 LEU A C 1
ATOM 3157 O O . LEU A 1 414 ? 16.078 21.094 -12.828 1 97.25 414 LEU A O 1
ATOM 3161 N N . ILE A 1 415 ? 17.297 21.766 -11.094 1 97.94 415 ILE A N 1
ATOM 3162 C CA . ILE A 1 415 ? 18.344 22.391 -11.898 1 97.94 415 ILE A CA 1
ATOM 3163 C C . ILE A 1 415 ? 19.688 22.234 -11.203 1 97.94 415 ILE A C 1
ATOM 3165 O O . ILE A 1 415 ? 19.781 22.344 -9.977 1 97.94 415 ILE A O 1
ATOM 3169 N N . LYS A 1 416 ? 20.719 21.859 -11.914 1 97.75 416 LYS A N 1
ATOM 3170 C CA . LYS A 1 416 ? 22.062 21.719 -11.383 1 97.75 416 LYS A CA 1
ATOM 3171 C C . LYS A 1 416 ? 22.875 23 -11.578 1 97.75 416 LYS A C 1
ATOM 3173 O O . LYS A 1 416 ? 22.562 23.797 -12.469 1 97.75 416 LYS A O 1
ATOM 3178 N N . GLY A 1 417 ? 23.859 23.203 -10.719 1 97.88 417 GLY A N 1
ATOM 3179 C CA . GLY A 1 417 ? 24.797 24.297 -10.82 1 97.88 417 GLY A CA 1
ATOM 3180 C C . GLY A 1 417 ? 26.203 23.906 -10.43 1 97.88 417 GLY A C 1
ATOM 3181 O O . GLY A 1 417 ? 26.469 22.766 -10.062 1 97.88 417 GLY A O 1
ATOM 3182 N N . LYS A 1 418 ? 27.078 24.859 -10.648 1 97.69 418 LYS A N 1
ATOM 3183 C CA . LYS A 1 418 ? 28.5 24.656 -10.375 1 97.69 418 LYS A CA 1
ATOM 3184 C C . LYS A 1 418 ? 29.125 25.922 -9.781 1 97.69 418 LYS A C 1
ATOM 3186 O O . LYS A 1 418 ? 28.859 27.031 -10.258 1 97.69 418 LYS A O 1
ATOM 3191 N N . SER A 1 419 ? 29.859 25.734 -8.758 1 97.25 419 SER A N 1
ATOM 3192 C CA . SER A 1 419 ? 30.578 26.828 -8.102 1 97.25 419 SER A CA 1
ATOM 3193 C C . SER A 1 419 ? 31.875 27.141 -8.828 1 97.25 419 SER A C 1
ATOM 3195 O O . SER A 1 419 ? 32.406 26.312 -9.57 1 97.25 419 SER A O 1
ATOM 3197 N N . PRO A 1 420 ? 32.438 28.359 -8.547 1 94.44 420 PRO A N 1
ATOM 3198 C CA . PRO A 1 420 ? 33.688 28.75 -9.188 1 94.44 420 PRO A CA 1
ATOM 3199 C C . PRO A 1 420 ? 34.844 27.812 -8.828 1 94.44 420 PRO A C 1
ATOM 3201 O O . PRO A 1 420 ? 35.812 27.688 -9.602 1 94.44 420 PRO A O 1
ATOM 3204 N N . ASN A 1 421 ? 34.812 27.188 -7.707 1 95.94 421 ASN A N 1
ATOM 3205 C CA . ASN A 1 421 ? 35.844 26.234 -7.312 1 95.94 421 ASN A CA 1
ATOM 3206 C C . ASN A 1 421 ? 35.594 24.859 -7.922 1 95.94 421 ASN A C 1
ATOM 3208 O O . ASN A 1 421 ? 36.156 23.859 -7.457 1 95.94 421 ASN A O 1
ATOM 3212 N N . ASN A 1 422 ? 34.688 24.703 -8.797 1 94.88 422 ASN A N 1
ATOM 3213 C CA . ASN A 1 422 ? 34.406 23.547 -9.641 1 94.88 422 ASN A CA 1
ATOM 3214 C C . ASN A 1 422 ? 33.656 22.484 -8.875 1 94.88 422 ASN A C 1
ATOM 3216 O O . ASN A 1 422 ? 33.625 21.312 -9.281 1 94.88 422 ASN A O 1
ATOM 3220 N N . LYS A 1 423 ? 33.062 22.797 -7.738 1 97.06 423 LYS A N 1
ATOM 3221 C CA . LYS A 1 423 ? 32.188 21.891 -7.027 1 97.06 423 LYS A CA 1
ATOM 3222 C C . LYS A 1 423 ? 30.734 22.062 -7.5 1 97.06 423 LYS A C 1
ATOM 3224 O O . LYS A 1 423 ? 30.328 23.172 -7.887 1 97.06 423 LYS A O 1
ATOM 3229 N N . THR A 1 424 ? 30.016 21 -7.473 1 98.06 424 THR A N 1
ATOM 3230 C CA . THR A 1 424 ? 28.688 21.016 -8.062 1 98.06 424 THR A CA 1
ATOM 3231 C C . THR A 1 424 ? 27.625 21.062 -6.973 1 98.06 424 THR A C 1
ATOM 3233 O O . THR A 1 424 ? 27.891 20.719 -5.816 1 98.06 424 THR A O 1
ATOM 3236 N N . PHE A 1 425 ? 26.484 21.531 -7.258 1 98.44 425 PHE A N 1
ATOM 3237 C CA . PHE A 1 425 ? 25.266 21.516 -6.453 1 98.44 425 PHE A CA 1
ATOM 3238 C C . PHE A 1 425 ? 24.031 21.391 -7.34 1 98.44 425 PHE A C 1
ATOM 3240 O O . PHE A 1 425 ? 24.141 21.406 -8.57 1 98.44 425 PHE A O 1
ATOM 3247 N N . HIS A 1 426 ? 22.891 21.094 -6.777 1 98.56 426 HIS A N 1
ATOM 3248 C CA . HIS A 1 426 ? 21.609 21.156 -7.492 1 98.56 426 HIS A CA 1
ATOM 3249 C C . HIS A 1 426 ? 20.5 21.672 -6.594 1 98.56 426 HIS A C 1
ATOM 3251 O O . HIS A 1 426 ? 20.688 21.797 -5.379 1 98.56 426 HIS A O 1
ATOM 3257 N N . PHE A 1 427 ? 19.422 22.078 -7.23 1 98.56 427 PHE A N 1
ATOM 3258 C CA . PHE A 1 427 ? 18.25 22.562 -6.508 1 98.56 427 PHE A CA 1
ATOM 3259 C C . PHE A 1 427 ? 17.031 21.672 -6.762 1 98.56 427 PHE A C 1
ATOM 3261 O O . PHE A 1 427 ? 16.672 21.438 -7.914 1 98.56 427 PHE A O 1
ATOM 3268 N N . GLN A 1 428 ? 16.516 21.156 -5.672 1 97.69 428 GLN A N 1
ATOM 3269 C CA . GLN A 1 428 ? 15.203 20.516 -5.668 1 97.69 428 GLN A CA 1
ATOM 3270 C C . GLN A 1 428 ? 14.094 21.531 -5.367 1 97.69 428 GLN A C 1
ATOM 3272 O O . GLN A 1 428 ? 13.984 22.016 -4.242 1 97.69 428 GLN A O 1
ATOM 3277 N N . ILE A 1 429 ? 13.266 21.75 -6.367 1 98.12 429 ILE A N 1
ATOM 3278 C CA . ILE A 1 429 ? 12.273 22.812 -6.246 1 98.12 429 ILE A CA 1
ATOM 3279 C C . ILE A 1 429 ? 10.875 22.219 -6.18 1 98.12 429 ILE A C 1
ATOM 3281 O O . ILE A 1 429 ? 10.438 21.531 -7.109 1 98.12 429 ILE A O 1
ATOM 3285 N N . THR A 1 430 ? 10.188 22.391 -5.078 1 96.88 430 THR A N 1
ATOM 3286 C CA . THR A 1 430 ? 8.797 21.984 -4.922 1 96.88 430 THR A CA 1
ATOM 3287 C C . THR A 1 430 ? 7.891 23.188 -4.727 1 96.88 430 THR A C 1
ATOM 3289 O O . THR A 1 430 ? 8.305 24.188 -4.148 1 96.88 430 THR A O 1
ATOM 3292 N N . ALA A 1 431 ? 6.719 23.047 -5.23 1 97.12 431 ALA A N 1
ATOM 3293 C CA . ALA A 1 431 ? 5.773 24.156 -5.105 1 97.12 431 ALA A CA 1
ATOM 3294 C C . ALA A 1 431 ? 4.34 23.641 -5 1 97.12 431 ALA A C 1
ATOM 3296 O O . ALA A 1 431 ? 4.004 22.609 -5.566 1 97.12 431 ALA A O 1
ATOM 3297 N N . SER A 1 432 ? 3.561 24.344 -4.277 1 94.94 432 SER A N 1
ATOM 3298 C CA . SER A 1 432 ? 2.129 24.094 -4.148 1 94.94 432 SER A CA 1
ATOM 3299 C C . SER A 1 432 ? 1.332 25.391 -4.176 1 94.94 432 SER A C 1
ATOM 3301 O O . SER A 1 432 ? 1.743 26.391 -3.582 1 94.94 432 SER A O 1
ATOM 3303 N N . GLY A 1 433 ? 0.286 25.328 -4.918 1 92.81 433 GLY A N 1
ATOM 3304 C CA . GLY A 1 433 ? -0.688 26.406 -4.773 1 92.81 433 GLY A CA 1
ATOM 3305 C C . GLY A 1 433 ? -1.468 26.328 -3.475 1 92.81 433 GLY A C 1
ATOM 3306 O O . GLY A 1 433 ? -1.987 25.266 -3.115 1 92.81 433 GLY A O 1
ATOM 3307 N N . LEU A 1 434 ? -1.498 27.422 -2.789 1 89.12 434 LEU A N 1
ATOM 3308 C CA . LEU A 1 434 ? -2.15 27.453 -1.485 1 89.12 434 LEU A CA 1
ATOM 3309 C C . LEU A 1 434 ? -2.871 28.781 -1.271 1 89.12 434 LEU A C 1
ATOM 3311 O O . LEU A 1 434 ? -2.758 29.703 -2.092 1 89.12 434 LEU A O 1
ATOM 3315 N N . GLY A 1 435 ? -3.562 28.812 -0.195 1 83.56 435 GLY A N 1
ATOM 3316 C CA . GLY A 1 435 ? -4.184 30.062 0.212 1 83.56 435 GLY A CA 1
ATOM 3317 C C . GLY A 1 435 ? -3.193 31.078 0.739 1 83.56 435 GLY A C 1
ATOM 3318 O O . GLY A 1 435 ? -1.985 30.828 0.744 1 83.56 435 GLY A O 1
ATOM 3319 N N . LYS A 1 436 ? -3.686 32.156 1.178 1 77.81 436 LYS A N 1
ATOM 3320 C CA . LYS A 1 436 ? -2.918 33.344 1.504 1 77.81 436 LYS A CA 1
ATOM 3321 C C . LYS A 1 436 ? -1.851 33.062 2.553 1 77.81 436 LYS A C 1
ATOM 3323 O O . LYS A 1 436 ? -0.786 33.656 2.555 1 77.81 436 LYS A O 1
ATOM 3328 N N . LEU A 1 437 ? -2.084 32.125 3.424 1 72 437 LEU A N 1
ATOM 3329 C CA . LEU A 1 437 ? -1.113 31.891 4.488 1 72 437 LEU A CA 1
ATOM 3330 C C . LEU A 1 437 ? -0.592 30.469 4.445 1 72 437 LEU A C 1
ATOM 3332 O O . LEU A 1 437 ? -0.116 29.938 5.457 1 72 437 LEU A O 1
ATOM 3336 N N . GLY A 1 438 ? -0.648 29.922 3.256 1 81.12 438 GLY A N 1
ATOM 3337 C CA . GLY A 1 438 ? -0.059 28.594 3.098 1 81.12 438 GLY A CA 1
ATOM 3338 C C . GLY A 1 438 ? 1.443 28.578 3.309 1 81.12 438 GLY A C 1
ATOM 3339 O O . GLY A 1 438 ? 2.125 29.562 3.01 1 81.12 438 GLY A O 1
ATOM 3340 N N . ILE A 1 439 ? 1.976 27.422 3.844 1 84.44 439 ILE A N 1
ATOM 3341 C CA . ILE A 1 439 ? 3.396 27.438 4.172 1 84.44 439 ILE A CA 1
ATOM 3342 C C . ILE A 1 439 ? 4.066 26.172 3.643 1 84.44 439 ILE A C 1
ATOM 3344 O O . ILE A 1 439 ? 5.289 26.031 3.723 1 84.44 439 ILE A O 1
ATOM 3348 N N . ASP A 1 440 ? 3.328 25.219 3.127 1 86.62 440 ASP A N 1
ATOM 3349 C CA . ASP A 1 440 ? 3.891 23.922 2.77 1 86.62 440 ASP A CA 1
ATOM 3350 C C . ASP A 1 440 ? 3.98 23.766 1.254 1 86.62 440 ASP A C 1
ATOM 3352 O O . ASP A 1 440 ? 2.967 23.547 0.585 1 86.62 440 ASP A O 1
ATOM 3356 N N . SER A 1 441 ? 5.129 23.766 0.786 1 86.19 441 SER A N 1
ATOM 3357 C CA . SER A 1 441 ? 5.344 23.625 -0.652 1 86.19 441 SER A CA 1
ATOM 3358 C C . SER A 1 441 ? 5.027 22.219 -1.13 1 86.19 441 SER A C 1
ATOM 3360 O O . SER A 1 441 ? 4.922 21.969 -2.334 1 86.19 441 SER A O 1
ATOM 3362 N N . GLU A 1 442 ? 4.887 21.266 -0.214 1 83.81 442 GLU A N 1
ATOM 3363 C CA . GLU A 1 442 ? 4.594 19.891 -0.58 1 83.81 442 GLU A CA 1
ATOM 3364 C C . GLU A 1 442 ? 3.205 19.469 -0.1 1 83.81 442 GLU A C 1
ATOM 3366 O O . GLU A 1 442 ? 2.939 18.281 0.09 1 83.81 442 GLU A O 1
ATOM 3371 N N . ALA A 1 443 ? 2.375 20.406 0.149 1 77.5 443 ALA A N 1
ATOM 3372 C CA . ALA A 1 443 ? 1.027 20.156 0.653 1 77.5 443 ALA A CA 1
ATOM 3373 C C . ALA A 1 443 ? 0.261 19.219 -0.272 1 77.5 443 ALA A C 1
ATOM 3375 O O . ALA A 1 443 ? -0.59 18.453 0.181 1 77.5 443 ALA A O 1
ATOM 3376 N N . GLU A 1 444 ? 0.602 19.188 -1.512 1 78.56 444 GLU A N 1
ATOM 3377 C CA . GLU A 1 444 ? -0.116 18.406 -2.508 1 78.56 444 GLU A CA 1
ATOM 3378 C C . GLU A 1 444 ? 0.821 17.438 -3.225 1 78.56 444 GLU A C 1
ATOM 3380 O O . GLU A 1 444 ? 0.647 17.156 -4.414 1 78.56 444 GLU A O 1
ATOM 3385 N N . LEU A 1 445 ? 1.829 17.047 -2.527 1 84.5 445 LEU A N 1
ATOM 3386 C CA . LEU A 1 445 ? 2.773 16.125 -3.148 1 84.5 445 LEU A CA 1
ATOM 3387 C C . LEU A 1 445 ? 2.926 14.852 -2.312 1 84.5 445 LEU A C 1
ATOM 3389 O O . LEU A 1 445 ? 2.898 14.906 -1.081 1 84.5 445 LEU A O 1
ATOM 3393 N N . PHE A 1 446 ? 2.996 13.711 -2.975 1 86.56 446 PHE A N 1
ATOM 3394 C CA . PHE A 1 446 ? 3.512 12.461 -2.432 1 86.56 446 PHE A CA 1
ATOM 3395 C C . PHE A 1 446 ? 2.584 11.914 -1.354 1 86.56 446 PHE A C 1
ATOM 3397 O O . PHE A 1 446 ? 3.035 11.531 -0.272 1 86.56 446 PHE A O 1
ATOM 3404 N N . LYS A 1 447 ? 1.32 11.859 -1.648 1 84.38 447 LYS A N 1
ATOM 3405 C CA . LYS A 1 447 ? 0.37 11.352 -0.664 1 84.38 447 LYS A CA 1
ATOM 3406 C C . LYS A 1 447 ? -0.754 10.57 -1.339 1 84.38 447 LYS A C 1
ATOM 3408 O O . LYS A 1 447 ? -1.153 10.891 -2.461 1 84.38 447 LYS A O 1
ATOM 3413 N N . LYS A 1 448 ? -1.296 9.656 -0.605 1 84.5 448 LYS A N 1
ATOM 3414 C CA . LYS A 1 448 ? -2.525 8.953 -0.954 1 84.5 448 LYS A CA 1
ATOM 3415 C C . LYS A 1 448 ? -3.729 9.555 -0.231 1 84.5 448 LYS A C 1
ATOM 3417 O O . LYS A 1 448 ? -3.734 9.648 0.998 1 84.5 448 LYS A O 1
ATOM 3422 N N . ILE A 1 449 ? -4.676 10.016 -1.031 1 80.19 449 ILE A N 1
ATOM 3423 C CA . ILE A 1 449 ? -5.875 10.602 -0.439 1 80.19 449 ILE A CA 1
ATOM 3424 C C . ILE A 1 449 ? -7.074 9.695 -0.71 1 80.19 449 ILE A C 1
ATOM 3426 O O . ILE A 1 449 ? -7.703 9.789 -1.767 1 80.19 449 ILE A O 1
ATOM 3430 N N . PRO A 1 450 ? -7.43 8.93 0.267 1 72.88 450 PRO A N 1
ATOM 3431 C CA . PRO A 1 450 ? -8.523 7.984 0.022 1 72.88 450 PRO A CA 1
ATOM 3432 C C . PRO A 1 450 ? -9.898 8.625 0.159 1 72.88 450 PRO A C 1
ATOM 3434 O O . PRO A 1 450 ? -10.906 8.039 -0.245 1 72.88 450 PRO A O 1
ATOM 3437 N N . ASP A 1 451 ? -9.977 9.867 0.714 1 82.19 451 ASP A N 1
ATOM 3438 C CA . ASP A 1 451 ? -11.25 10.523 1.029 1 82.19 451 ASP A CA 1
ATOM 3439 C C . ASP A 1 451 ? -11.734 11.367 -0.146 1 82.19 451 ASP A C 1
ATOM 3441 O O . ASP A 1 451 ? -11.023 12.25 -0.62 1 82.19 451 ASP A O 1
ATOM 3445 N N . LEU A 1 452 ? -12.992 11.086 -0.523 1 76.25 452 LEU A N 1
ATOM 3446 C CA . LEU A 1 452 ? -13.594 11.805 -1.645 1 76.25 452 LEU A CA 1
ATOM 3447 C C . LEU A 1 452 ? -13.719 13.289 -1.342 1 76.25 452 LEU A C 1
ATOM 3449 O O . LEU A 1 452 ? -13.422 14.125 -2.197 1 76.25 452 LEU A O 1
ATOM 3453 N N . GLU A 1 453 ? -14.117 13.57 -0.182 1 77.88 453 GLU A N 1
ATOM 3454 C CA . GLU A 1 453 ? -14.375 14.945 0.214 1 77.88 453 GLU A CA 1
ATOM 3455 C C . GLU A 1 453 ? -13.094 15.781 0.168 1 77.88 453 GLU A C 1
ATOM 3457 O O . GLU A 1 453 ? -13.102 16.906 -0.328 1 77.88 453 GLU A O 1
ATOM 3462 N N . LEU A 1 454 ? -12.031 15.188 0.581 1 79.75 454 LEU A N 1
ATOM 3463 C CA . LEU A 1 454 ? -10.75 15.883 0.576 1 79.75 454 LEU A CA 1
ATOM 3464 C C . LEU A 1 454 ? -10.25 16.078 -0.849 1 79.75 454 LEU A C 1
ATOM 3466 O O . LEU A 1 454 ? -9.727 17.141 -1.185 1 79.75 454 LEU A O 1
ATOM 3470 N N . ILE A 1 455 ? -10.375 15.148 -1.683 1 78.81 455 ILE A N 1
ATOM 3471 C CA . ILE A 1 455 ? -9.938 15.25 -3.072 1 78.81 455 ILE A CA 1
ATOM 3472 C C . ILE A 1 455 ? -10.719 16.359 -3.777 1 78.81 455 ILE A C 1
ATOM 3474 O O . ILE A 1 455 ? -10.148 17.141 -4.543 1 78.81 455 ILE A O 1
ATOM 3478 N N . GLU A 1 456 ? -12.008 16.375 -3.516 1 79.81 456 GLU A N 1
ATOM 3479 C CA . GLU A 1 456 ? -12.852 17.391 -4.133 1 79.81 456 GLU A CA 1
ATOM 3480 C C . GLU A 1 456 ? -12.484 18.797 -3.629 1 79.81 456 GLU A C 1
ATOM 3482 O O . GLU A 1 456 ? -12.469 19.75 -4.398 1 79.81 456 GLU A O 1
ATOM 3487 N N . ALA A 1 457 ? -12.172 18.859 -2.367 1 79.31 457 ALA A N 1
ATOM 3488 C CA . ALA A 1 457 ? -11.742 20.141 -1.797 1 79.31 457 ALA A CA 1
ATOM 3489 C C . ALA A 1 457 ? -10.445 20.625 -2.441 1 79.31 457 ALA A C 1
ATOM 3491 O O . ALA A 1 457 ? -10.297 21.812 -2.727 1 79.31 457 ALA A O 1
ATOM 3492 N N . MET A 1 458 ? -9.57 19.781 -2.709 1 80.69 458 MET A N 1
ATOM 3493 C CA . MET A 1 458 ? -8.297 20.125 -3.338 1 80.69 458 MET A CA 1
ATOM 3494 C C . MET A 1 458 ? -8.508 20.578 -4.777 1 80.69 458 MET A C 1
ATOM 3496 O O . MET A 1 458 ? -7.863 21.531 -5.23 1 80.69 458 MET A O 1
ATOM 3500 N N . ARG A 1 459 ? -9.375 19.938 -5.406 1 78.12 459 ARG A N 1
ATOM 3501 C CA . ARG A 1 459 ? -9.688 20.281 -6.789 1 78.12 459 ARG A CA 1
ATOM 3502 C C . ARG A 1 459 ? -10.281 21.688 -6.875 1 78.12 459 ARG A C 1
ATOM 3504 O O . ARG A 1 459 ? -10.047 22.406 -7.848 1 78.12 459 ARG A O 1
ATOM 3511 N N . ARG A 1 460 ? -10.992 22.156 -5.801 1 79.31 460 ARG A N 1
ATOM 3512 C CA . ARG A 1 460 ? -11.734 23.422 -5.836 1 79.31 460 ARG A CA 1
ATOM 3513 C C . ARG A 1 460 ? -10.961 24.531 -5.129 1 79.31 460 ARG A C 1
ATOM 3515 O O . ARG A 1 460 ? -11.43 25.656 -5.043 1 79.31 460 ARG A O 1
ATOM 3522 N N . ALA A 1 461 ? -9.875 24.156 -4.68 1 81.19 461 ALA A N 1
ATOM 3523 C CA . ALA A 1 461 ? -9.109 25.156 -3.934 1 81.19 461 ALA A CA 1
ATOM 3524 C C . ALA A 1 461 ? -8.844 26.391 -4.785 1 81.19 461 ALA A C 1
ATOM 3526 O O . ALA A 1 461 ? -8.547 26.281 -5.977 1 81.19 461 ALA A O 1
ATOM 3527 N N . ASN A 1 462 ? -9.125 27.547 -4.219 1 82.62 462 ASN A N 1
ATOM 3528 C CA . ASN A 1 462 ? -8.844 28.828 -4.867 1 82.62 462 ASN A CA 1
ATOM 3529 C C . ASN A 1 462 ? -7.527 29.422 -4.375 1 82.62 462 ASN A C 1
ATOM 3531 O O . ASN A 1 462 ? -7.523 30.328 -3.539 1 82.62 462 ASN A O 1
ATOM 3535 N N . ASP A 1 463 ? -6.48 29.016 -5.012 1 88.31 463 ASP A N 1
ATOM 3536 C CA . ASP A 1 463 ? -5.129 29.359 -4.578 1 88.31 463 ASP A CA 1
ATOM 3537 C C . ASP A 1 463 ? -4.777 30.797 -4.934 1 88.31 463 ASP A C 1
ATOM 3539 O O . ASP A 1 463 ? -4.918 31.203 -6.09 1 88.31 463 ASP A O 1
ATOM 3543 N N . SER A 1 464 ? -4.355 31.531 -3.965 1 92.06 464 SER A N 1
ATOM 3544 C CA . SER A 1 464 ? -3.984 32.938 -4.207 1 92.06 464 SER A CA 1
ATOM 3545 C C . SER A 1 464 ? -2.473 33.125 -4.141 1 92.06 464 SER A C 1
ATOM 3547 O O . SER A 1 464 ? -1.95 34.156 -4.566 1 92.06 464 SER A O 1
ATOM 3549 N N . THR A 1 465 ? -1.808 32.156 -3.629 1 94.75 465 THR A N 1
ATOM 3550 C CA . THR A 1 465 ? -0.354 32.188 -3.52 1 94.75 465 THR A CA 1
ATOM 3551 C C . THR A 1 465 ? 0.263 30.859 -3.922 1 94.75 465 THR A C 1
ATOM 3553 O O . THR A 1 465 ? -0.451 29.875 -4.113 1 94.75 465 THR A O 1
ATOM 3556 N N . VAL A 1 466 ? 1.529 30.875 -4.172 1 96.38 466 VAL A N 1
ATOM 3557 C CA . VAL A 1 466 ? 2.342 29.688 -4.41 1 96.38 466 VAL A CA 1
ATOM 3558 C C . VAL A 1 466 ? 3.5 29.641 -3.416 1 96.38 466 VAL A C 1
ATOM 3560 O O . VAL A 1 466 ? 4.23 30.625 -3.262 1 96.38 466 VAL A O 1
ATOM 3563 N N . VAL A 1 467 ? 3.543 28.578 -2.689 1 97.06 467 VAL A N 1
ATOM 3564 C CA . VAL A 1 467 ? 4.703 28.375 -1.831 1 97.06 467 VAL A CA 1
ATOM 3565 C C . VAL A 1 467 ? 5.73 27.5 -2.553 1 97.06 467 VAL A C 1
ATOM 3567 O O . VAL A 1 467 ? 5.395 26.422 -3.057 1 97.06 467 VAL A O 1
ATOM 3570 N N . ILE A 1 468 ? 6.926 28 -2.643 1 98 468 ILE A N 1
ATOM 3571 C CA . ILE A 1 468 ? 8.008 27.344 -3.377 1 98 468 ILE A CA 1
ATOM 3572 C C . ILE A 1 468 ? 9.188 27.094 -2.443 1 98 468 ILE A C 1
ATOM 3574 O O . ILE A 1 468 ? 9.688 28.031 -1.806 1 98 468 ILE A O 1
ATOM 3578 N N . THR A 1 469 ? 9.578 25.891 -2.34 1 98.06 469 THR A N 1
ATOM 3579 C CA . THR A 1 469 ? 10.812 25.578 -1.629 1 98.06 469 THR A CA 1
ATOM 3580 C C . THR A 1 469 ? 11.938 25.266 -2.611 1 98.06 469 THR A C 1
ATOM 3582 O O . THR A 1 469 ? 11.797 24.391 -3.467 1 98.06 469 THR A O 1
ATOM 3585 N N . ILE A 1 470 ? 12.992 26.016 -2.506 1 98.19 470 ILE A N 1
ATOM 3586 C CA . ILE A 1 470 ? 14.227 25.812 -3.25 1 98.19 470 ILE A CA 1
ATOM 3587 C C . ILE A 1 470 ? 15.273 25.172 -2.344 1 98.19 470 ILE A C 1
ATOM 3589 O O . ILE A 1 470 ? 15.992 25.875 -1.624 1 98.19 470 ILE A O 1
ATOM 3593 N N . ARG A 1 471 ? 15.391 23.891 -2.455 1 98 471 ARG A N 1
ATOM 3594 C CA . ARG A 1 471 ? 16.312 23.141 -1.618 1 98 471 ARG A CA 1
ATOM 3595 C C . ARG A 1 471 ? 17.625 22.859 -2.359 1 98 471 ARG A C 1
ATOM 3597 O O . ARG A 1 471 ? 17.641 22.094 -3.332 1 98 471 ARG A O 1
ATOM 3604 N N . GLY A 1 472 ? 18.625 23.531 -1.853 1 98.12 472 GLY A N 1
ATOM 3605 C CA . GLY A 1 472 ? 19.938 23.312 -2.432 1 98.12 472 GLY A CA 1
ATOM 3606 C C . GLY A 1 472 ? 20.703 22.172 -1.777 1 98.12 472 GLY A C 1
ATOM 3607 O O . GLY A 1 472 ? 20.703 22.047 -0.551 1 98.12 472 GLY A O 1
ATOM 3608 N N . ILE A 1 473 ? 21.266 21.328 -2.604 1 98.31 473 ILE A N 1
ATOM 3609 C CA . ILE A 1 473 ? 22.125 20.25 -2.168 1 98.31 473 ILE A CA 1
ATOM 3610 C C . ILE A 1 473 ? 23.5 20.391 -2.826 1 98.31 473 ILE A C 1
ATOM 3612 O O . ILE A 1 473 ? 23.609 20.359 -4.055 1 98.31 473 ILE A O 1
ATOM 3616 N N . GLY A 1 474 ? 24.5 20.547 -1.983 1 98.06 474 GLY A N 1
ATOM 3617 C CA . GLY A 1 474 ? 25.844 20.75 -2.5 1 98.06 474 GLY A CA 1
ATOM 3618 C C . GLY A 1 474 ? 26.812 19.656 -2.09 1 98.06 474 GLY A C 1
ATOM 3619 O O . GLY A 1 474 ? 26.719 19.109 -0.986 1 98.06 474 GLY A O 1
ATOM 3620 N N . GLU A 1 475 ? 27.734 19.422 -2.969 1 97.19 475 GLU A N 1
ATOM 3621 C CA . GLU A 1 475 ? 28.719 18.391 -2.674 1 97.19 475 GLU A CA 1
ATOM 3622 C C . GLU A 1 475 ? 29.75 18.891 -1.659 1 97.19 475 GLU A C 1
ATOM 3624 O O . GLU A 1 475 ? 30.016 20.078 -1.579 1 97.19 475 GLU A O 1
ATOM 3629 N N . MET A 1 476 ? 30.234 18.016 -0.862 1 96.94 476 MET A N 1
ATOM 3630 C CA . MET A 1 476 ? 31.359 18.281 0.031 1 96.94 476 MET A CA 1
ATOM 3631 C C . MET A 1 476 ? 32.656 17.75 -0.565 1 96.94 476 MET A C 1
ATOM 3633 O O . MET A 1 476 ? 32.656 16.766 -1.301 1 96.94 476 MET A O 1
ATOM 3637 N N . THR A 1 477 ? 33.719 18.422 -0.217 1 97.38 477 THR A N 1
ATOM 3638 C CA . THR A 1 477 ? 35.031 18.078 -0.758 1 97.38 477 THR A CA 1
ATOM 3639 C C . THR A 1 477 ? 35.531 16.766 -0.19 1 97.38 477 THR A C 1
ATOM 3641 O O . THR A 1 477 ? 35.562 16.578 1.029 1 97.38 477 THR A O 1
ATOM 3644 N N . PRO A 1 478 ? 35.906 15.828 -1.054 1 96.69 478 PRO A N 1
ATOM 3645 C CA . PRO A 1 478 ? 36.438 14.555 -0.576 1 96.69 478 PRO A CA 1
ATOM 3646 C C . PRO A 1 478 ? 37.812 14.695 0.073 1 96.69 478 PRO A C 1
ATOM 3648 O O . PRO A 1 478 ? 38.438 15.75 -0.04 1 96.69 478 PRO A O 1
ATOM 3651 N N . ARG A 1 479 ? 38.219 13.633 0.794 1 96.44 479 ARG A N 1
ATOM 3652 C CA . ARG A 1 479 ? 39.531 13.523 1.422 1 96.44 479 ARG A CA 1
ATOM 3653 C C . ARG A 1 479 ? 39.75 14.672 2.402 1 96.44 479 ARG A C 1
ATOM 3655 O O . ARG A 1 479 ? 40.844 15.242 2.453 1 96.44 479 ARG A O 1
ATOM 3662 N N . ASN A 1 480 ? 38.75 15.094 2.984 1 97.56 480 ASN A N 1
ATOM 3663 C CA . ASN A 1 480 ? 38.844 16.109 4.027 1 97.56 480 ASN A CA 1
ATOM 3664 C C . ASN A 1 480 ? 39.375 15.539 5.336 1 97.56 480 ASN A C 1
ATOM 3666 O O . ASN A 1 480 ? 38.719 14.68 5.945 1 97.56 480 ASN A O 1
ATOM 3670 N N . PRO A 1 481 ? 40.531 16 5.809 1 97.31 481 PRO A N 1
ATOM 3671 C CA . PRO A 1 481 ? 41.094 15.43 7.031 1 97.31 481 PRO A CA 1
ATOM 3672 C C . PRO A 1 481 ? 40.25 15.719 8.266 1 97.31 481 PRO A C 1
ATOM 3674 O O . PRO A 1 481 ? 40.406 15.086 9.312 1 97.31 481 PRO A O 1
ATOM 3677 N N . ASP A 1 482 ? 39.25 16.641 8.195 1 96.44 482 ASP A N 1
ATOM 3678 C CA . ASP A 1 482 ? 38.344 16.938 9.305 1 96.44 482 ASP A CA 1
ATOM 3679 C C . ASP A 1 482 ? 37.188 15.953 9.359 1 96.44 482 ASP A C 1
ATOM 3681 O O . ASP A 1 482 ? 36.406 15.953 10.312 1 96.44 482 ASP A O 1
ATOM 3685 N N . SER A 1 483 ? 37.031 15.141 8.352 1 96.12 483 SER A N 1
ATOM 3686 C CA . SER A 1 483 ? 35.844 14.289 8.195 1 96.12 483 SER A CA 1
ATOM 3687 C C . SER A 1 483 ? 36.219 12.812 8.125 1 96.12 483 SER A C 1
ATOM 3689 O O . SER A 1 483 ? 36.719 12.352 7.102 1 96.12 483 SER A O 1
ATOM 3691 N N . PHE A 1 484 ? 35.938 12.094 9.133 1 96.44 484 PHE A N 1
ATOM 3692 C CA . PHE A 1 484 ? 36.312 10.688 9.227 1 96.44 484 PHE A CA 1
ATOM 3693 C C . PHE A 1 484 ? 35.5 9.992 10.32 1 96.44 484 PHE A C 1
ATOM 3695 O O . PHE A 1 484 ? 34.75 10.648 11.047 1 96.44 484 PHE A O 1
ATOM 3702 N N . ILE A 1 485 ? 35.5 8.688 10.352 1 96.44 485 ILE A N 1
ATOM 3703 C CA . ILE A 1 485 ? 34.844 7.879 11.375 1 96.44 485 ILE A CA 1
ATOM 3704 C C . ILE A 1 485 ? 35.875 7.008 12.086 1 96.44 485 ILE A C 1
ATOM 3706 O O . ILE A 1 485 ? 36.719 6.402 11.438 1 96.44 485 ILE A O 1
ATOM 3710 N N . ASP A 1 486 ? 35.844 6.988 13.367 1 95.12 486 ASP A N 1
ATOM 3711 C CA . ASP A 1 486 ? 36.688 6.07 14.141 1 95.12 486 ASP A CA 1
ATOM 3712 C C . ASP A 1 486 ? 35.844 5.34 15.195 1 95.12 486 ASP A C 1
ATOM 3714 O O . ASP A 1 486 ? 34.625 5.398 15.18 1 95.12 486 ASP A O 1
ATOM 3718 N N . LEU A 1 487 ? 36.438 4.477 16.016 1 96.31 487 LEU A N 1
ATOM 3719 C CA . LEU A 1 487 ? 35.75 3.709 17.047 1 96.31 487 LEU A CA 1
ATOM 3720 C C . LEU A 1 487 ? 35.844 4.402 18.391 1 96.31 487 LEU A C 1
ATOM 3722 O O . LEU A 1 487 ? 36.906 4.973 18.719 1 96.31 487 LEU A O 1
ATOM 3726 N N . SER A 1 488 ? 34.812 4.328 19.062 1 96.19 488 SER A N 1
ATOM 3727 C CA . SER A 1 488 ? 34.781 4.891 20.406 1 96.19 488 SER A CA 1
ATOM 3728 C C . SER A 1 488 ? 35.625 4.062 21.375 1 96.19 488 SER A C 1
ATOM 3730 O O . SER A 1 488 ? 35.625 2.83 21.297 1 96.19 488 SER A O 1
ATOM 3732 N N . THR A 1 489 ? 36.344 4.711 22.297 1 94.44 489 THR A N 1
ATOM 3733 C CA . THR A 1 489 ? 37.062 4.02 23.359 1 94.44 489 THR A CA 1
ATOM 3734 C C . THR A 1 489 ? 36.219 3.99 24.641 1 94.44 489 THR A C 1
ATOM 3736 O O . THR A 1 489 ? 36.594 3.328 25.609 1 94.44 489 THR A O 1
ATOM 3739 N N . GLN A 1 490 ? 35.094 4.562 24.672 1 93.75 490 GLN A N 1
ATOM 3740 C CA . GLN A 1 490 ? 34.344 4.766 25.906 1 93.75 490 GLN A CA 1
ATOM 3741 C C . GLN A 1 490 ? 32.969 4.09 25.828 1 93.75 490 GLN A C 1
ATOM 3743 O O . GLN A 1 490 ? 32.469 3.598 26.828 1 93.75 490 GLN A O 1
ATOM 3748 N N . GLU A 1 491 ? 32.375 4.164 24.656 1 94.81 491 GLU A N 1
ATOM 3749 C CA . GLU A 1 491 ? 30.984 3.684 24.531 1 94.81 491 GLU A CA 1
ATOM 3750 C C . GLU A 1 491 ? 30.922 2.432 23.656 1 94.81 491 GLU A C 1
ATOM 3752 O O . GLU A 1 491 ? 31.672 2.305 22.688 1 94.81 491 GLU A O 1
ATOM 3757 N N . SER A 1 492 ? 30.062 1.505 24.062 1 94.31 492 SER A N 1
ATOM 3758 C CA . SER A 1 492 ? 29.859 0.272 23.297 1 94.31 492 SER A CA 1
ATOM 3759 C C . SER A 1 492 ? 28.375 0.009 23.078 1 94.31 492 SER A C 1
ATOM 3761 O O . SER A 1 492 ? 27.516 0.591 23.766 1 94.31 492 SER A O 1
ATOM 3763 N N . ASP A 1 493 ? 28.062 -0.64 22.125 1 93 493 ASP A N 1
ATOM 3764 C CA . ASP A 1 493 ? 26.75 -1.19 21.812 1 93 493 ASP A CA 1
ATOM 3765 C C . ASP A 1 493 ? 26.859 -2.633 21.328 1 93 493 ASP A C 1
ATOM 3767 O O . ASP A 1 493 ? 27.688 -2.943 20.469 1 93 493 ASP A O 1
ATOM 3771 N N . PHE A 1 494 ? 26.078 -3.549 21.875 1 94.19 494 PHE A N 1
ATOM 3772 C CA . PHE A 1 494 ? 26.109 -4.977 21.594 1 94.19 494 PHE A CA 1
ATOM 3773 C C . PHE A 1 494 ? 27.516 -5.539 21.797 1 94.19 494 PHE A C 1
ATOM 3775 O O . PHE A 1 494 ? 28 -6.324 20.984 1 94.19 494 PHE A O 1
ATOM 3782 N N . GLU A 1 495 ? 28.188 -5 22.781 1 94 495 GLU A N 1
ATOM 3783 C CA . GLU A 1 495 ? 29.484 -5.441 23.266 1 94 495 GLU A CA 1
ATOM 3784 C C . GLU A 1 495 ? 30.594 -5.105 22.281 1 94 495 GLU A C 1
ATOM 3786 O O . GLU A 1 495 ? 31.641 -5.766 22.25 1 94 495 GLU A O 1
ATOM 3791 N N . ARG A 1 496 ? 30.391 -4.207 21.422 1 96.06 496 ARG A N 1
ATOM 3792 C CA . ARG A 1 496 ? 31.391 -3.668 20.5 1 96.06 496 ARG A CA 1
ATOM 3793 C C . ARG A 1 496 ? 31.438 -2.146 20.578 1 96.06 496 ARG A C 1
ATOM 3795 O O . ARG A 1 496 ? 30.422 -1.501 20.859 1 96.06 496 ARG A O 1
ATOM 3802 N N . PRO A 1 497 ? 32.594 -1.546 20.281 1 96.56 497 PRO A N 1
ATOM 3803 C CA . PRO A 1 497 ? 32.688 -0.085 20.344 1 96.56 497 PRO A CA 1
ATOM 3804 C C . PRO A 1 497 ? 31.719 0.601 19.375 1 96.56 497 PRO A C 1
ATOM 3806 O O . PRO A 1 497 ? 31.547 0.139 18.25 1 96.56 497 PRO A O 1
ATOM 3809 N N . LYS A 1 498 ? 31.141 1.702 19.797 1 96.69 498 LYS A N 1
ATOM 3810 C CA . LYS A 1 498 ? 30.359 2.539 18.891 1 96.69 498 LYS A CA 1
ATOM 3811 C C . LYS A 1 498 ? 31.266 3.293 17.922 1 96.69 498 LYS A C 1
ATOM 3813 O O . LYS A 1 498 ? 32.469 3.445 18.172 1 96.69 498 LYS A O 1
ATOM 3818 N N . ALA A 1 499 ? 30.703 3.732 16.828 1 96.38 499 ALA A N 1
ATOM 3819 C CA . ALA A 1 499 ? 31.406 4.641 15.938 1 96.38 499 ALA A CA 1
ATOM 3820 C C . ALA A 1 499 ? 31.422 6.059 16.484 1 96.38 499 ALA A C 1
ATOM 3822 O O . ALA A 1 499 ? 30.5 6.465 17.203 1 96.38 499 ALA A O 1
ATOM 3823 N N . VAL A 1 500 ? 32.438 6.781 16.219 1 96.19 500 VAL A N 1
ATOM 3824 C CA . VAL A 1 500 ? 32.531 8.219 16.453 1 96.19 500 VAL A CA 1
ATOM 3825 C C . VAL A 1 500 ? 32.594 8.961 15.125 1 96.19 500 VAL A C 1
ATOM 3827 O O . VAL A 1 500 ? 33.531 8.742 14.344 1 96.19 500 VAL A O 1
ATOM 3830 N N . VAL A 1 501 ? 31.703 9.844 14.891 1 95.62 501 VAL A N 1
ATOM 3831 C CA . VAL A 1 501 ? 31.594 10.523 13.602 1 95.62 501 VAL A CA 1
ATOM 3832 C C . VAL A 1 501 ? 32.188 11.93 13.719 1 95.62 501 VAL A C 1
ATOM 3834 O O . VAL A 1 501 ? 31.75 12.719 14.562 1 95.62 501 VAL A O 1
ATOM 3837 N N . HIS A 1 502 ? 33.125 12.219 12.82 1 93.94 502 HIS A N 1
ATOM 3838 C CA . HIS A 1 502 ? 33.719 13.547 12.695 1 93.94 502 HIS A CA 1
ATOM 3839 C C . HIS A 1 502 ? 33.406 14.156 11.328 1 93.94 502 HIS A C 1
ATOM 3841 O O . HIS A 1 502 ? 33.625 13.508 10.297 1 93.94 502 HIS A O 1
ATOM 3847 N N . LEU A 1 503 ? 33 15.367 11.344 1 93.44 503 LEU A N 1
ATOM 3848 C CA . LEU A 1 503 ? 32.719 16.078 10.102 1 93.44 503 LEU A CA 1
ATOM 3849 C C . LEU A 1 503 ? 33.25 17.5 10.164 1 93.44 503 LEU A C 1
ATOM 3851 O O . LEU A 1 503 ? 33.125 18.172 11.188 1 93.44 503 LEU A O 1
ATOM 3855 N N . GLY A 1 504 ? 33.969 17.859 9.031 1 93.62 504 GLY A N 1
ATOM 3856 C CA . GLY A 1 504 ? 34.344 19.266 8.938 1 93.62 504 GLY A CA 1
ATOM 3857 C C . GLY A 1 504 ? 33.125 20.188 9.023 1 93.62 504 GLY A C 1
ATOM 3858 O O . GLY A 1 504 ? 32.25 20.156 8.156 1 93.62 504 GLY A O 1
ATOM 3859 N N . ASN A 1 505 ? 33.094 21.062 9.992 1 92.81 505 ASN A N 1
ATOM 3860 C CA . ASN A 1 505 ? 31.938 21.891 10.258 1 92.81 505 ASN A CA 1
ATOM 3861 C C . ASN A 1 505 ? 31.922 23.156 9.406 1 92.81 505 ASN A C 1
ATOM 3863 O O . ASN A 1 505 ? 32.156 24.25 9.906 1 92.81 505 ASN A O 1
ATOM 3867 N N . ALA A 1 506 ? 31.516 23 8.234 1 94.94 506 ALA A N 1
ATOM 3868 C CA . ALA A 1 506 ? 31.5 24.109 7.285 1 94.94 506 ALA A CA 1
ATOM 3869 C C . ALA A 1 506 ? 30.438 25.125 7.656 1 94.94 506 ALA A C 1
ATOM 3871 O O . ALA A 1 506 ? 30.469 26.266 7.18 1 94.94 506 ALA A O 1
ATOM 3872 N N . LYS A 1 507 ? 29.469 24.75 8.438 1 94.06 507 LYS A N 1
ATOM 3873 C CA . LYS A 1 507 ? 28.422 25.688 8.836 1 94.06 507 LYS A CA 1
ATOM 3874 C C . LYS A 1 507 ? 28.953 26.719 9.836 1 94.06 507 LYS A C 1
ATOM 3876 O O . LYS A 1 507 ? 28.516 27.875 9.844 1 94.06 507 LYS A O 1
ATOM 3881 N N . ALA A 1 508 ? 29.906 26.297 10.648 1 93 508 ALA A N 1
ATOM 3882 C CA . ALA A 1 508 ? 30.516 27.203 11.625 1 93 508 ALA A CA 1
ATOM 3883 C C . ALA A 1 508 ? 31.375 28.25 10.93 1 93 508 ALA A C 1
ATOM 3885 O O . ALA A 1 508 ? 31.969 27.984 9.891 1 93 508 ALA A O 1
ATOM 3886 N N . SER A 1 509 ? 31.453 29.422 11.555 1 91.94 509 SER A N 1
ATOM 3887 C CA . SER A 1 509 ? 32.344 30.438 11.031 1 91.94 509 SER A CA 1
ATOM 3888 C C . SER A 1 509 ? 33.812 30.016 11.156 1 91.94 509 SER A C 1
ATOM 3890 O O . SER A 1 509 ? 34.156 29.188 12.008 1 91.94 509 SER A O 1
ATOM 3892 N N . PRO A 1 510 ? 34.625 30.594 10.258 1 92.69 510 PRO A N 1
ATOM 3893 C CA . PRO A 1 510 ? 36.062 30.266 10.359 1 92.69 510 PRO A CA 1
ATOM 3894 C C . PRO A 1 510 ? 36.625 30.578 11.734 1 92.69 510 PRO A C 1
ATOM 3896 O O . PRO A 1 510 ? 37.594 29.938 12.156 1 92.69 510 PRO A O 1
ATOM 3899 N N . GLN A 1 511 ? 36.062 31.469 12.484 1 93.31 511 GLN A N 1
ATOM 3900 C CA . GLN A 1 511 ? 36.531 31.797 13.836 1 93.31 511 GLN A CA 1
ATOM 3901 C C . GLN A 1 511 ? 36.156 30.688 14.82 1 93.31 511 GLN A C 1
ATOM 3903 O O . GLN A 1 511 ? 36.938 30.359 15.711 1 93.31 511 GLN A O 1
ATOM 3908 N N . GLU A 1 512 ? 34.969 30.156 14.633 1 91.62 512 GLU A N 1
ATOM 3909 C CA . GLU A 1 512 ? 34.5 29.094 15.5 1 91.62 512 GLU A CA 1
ATOM 3910 C C . GLU A 1 512 ? 35.156 27.766 15.156 1 91.62 512 GLU A C 1
ATOM 3912 O O . GLU A 1 512 ? 35.469 26.969 16.047 1 91.62 512 GLU A O 1
ATOM 3917 N N . PHE A 1 513 ? 35.406 27.484 13.875 1 94 513 PHE A N 1
ATOM 3918 C CA . PHE A 1 513 ? 36.031 26.281 13.344 1 94 513 PHE A CA 1
ATOM 3919 C C . PHE A 1 513 ? 36.875 26.609 12.117 1 94 513 PHE A C 1
ATOM 3921 O O . PHE A 1 513 ? 36.344 26.734 11.008 1 94 513 PHE A O 1
ATOM 3928 N N . SER A 1 514 ? 38.156 26.812 12.312 1 94.94 514 SER A N 1
ATOM 3929 C CA . SER A 1 514 ? 39 27.219 11.211 1 94.94 514 SER A CA 1
ATOM 3930 C C . SER A 1 514 ? 38.938 26.234 10.047 1 94.94 514 SER A C 1
ATOM 3932 O O . SER A 1 514 ? 38.781 26.641 8.891 1 94.94 514 SER A O 1
ATOM 3934 N N . GLY A 1 515 ? 38.906 24.953 10.375 1 94.12 515 GLY A N 1
ATOM 3935 C CA . GLY A 1 515 ? 38.75 23.875 9.414 1 94.12 515 GLY A CA 1
ATOM 3936 C C . GLY A 1 515 ? 39.906 23.734 8.453 1 94.12 515 GLY A C 1
ATOM 3937 O O . GLY A 1 515 ? 40.719 24.656 8.312 1 94.12 515 GLY A O 1
ATOM 3938 N N . SER A 1 516 ? 40.031 22.672 7.773 1 97.56 516 SER A N 1
ATOM 3939 C CA . SER A 1 516 ? 41 22.375 6.73 1 97.56 516 SER A CA 1
ATOM 3940 C C . SER A 1 516 ? 40.688 23.141 5.453 1 97.56 516 SER A C 1
ATOM 3942 O O . SER A 1 516 ? 39.719 23.906 5.395 1 97.56 516 SER A O 1
ATOM 3944 N N . VAL A 1 517 ? 41.625 22.969 4.453 1 97.38 517 VAL A N 1
ATOM 3945 C CA . VAL A 1 517 ? 41.438 23.562 3.137 1 97.38 517 VAL A CA 1
ATOM 3946 C C . VAL A 1 517 ? 40.156 23.016 2.52 1 97.38 517 VAL A C 1
ATOM 3948 O O . VAL A 1 517 ? 39.406 23.766 1.878 1 97.38 517 VAL A O 1
ATOM 3951 N N . GLN A 1 518 ? 39.906 21.797 2.742 1 97.31 518 GLN A N 1
ATOM 3952 C CA . GLN A 1 518 ? 38.688 21.141 2.211 1 97.31 518 GLN A CA 1
ATOM 3953 C C . GLN A 1 518 ? 37.438 21.719 2.85 1 97.31 518 GLN A C 1
ATOM 3955 O O . GLN A 1 518 ? 36.438 21.969 2.16 1 97.31 518 GLN A O 1
ATOM 3960 N N . THR A 1 519 ? 37.438 21.922 4.16 1 97.38 519 THR A N 1
ATOM 3961 C CA . THR A 1 519 ? 36.281 22.516 4.855 1 97.38 519 THR A CA 1
ATOM 3962 C C . THR A 1 519 ? 36.031 23.922 4.344 1 97.38 519 THR A C 1
ATOM 3964 O O . THR A 1 519 ? 34.875 24.312 4.164 1 97.38 519 THR A O 1
ATOM 3967 N N . ASN A 1 520 ? 37.062 24.625 4.117 1 97.5 520 ASN A N 1
ATOM 3968 C CA . ASN A 1 520 ? 36.875 25.984 3.607 1 97.5 520 ASN A CA 1
ATOM 3969 C C . ASN A 1 520 ? 36.406 25.984 2.162 1 97.5 520 ASN A C 1
ATOM 3971 O O . ASN A 1 520 ? 35.656 26.875 1.754 1 97.5 520 ASN A O 1
ATOM 3975 N N . ASN A 1 521 ? 36.844 25.047 1.35 1 97.75 521 ASN A N 1
ATOM 3976 C CA . ASN A 1 521 ? 36.281 24.859 0.015 1 97.75 521 ASN A CA 1
ATOM 3977 C C . ASN A 1 521 ? 34.781 24.609 0.069 1 97.75 521 ASN A C 1
ATOM 3979 O O . ASN A 1 521 ? 34.062 25.094 -0.783 1 97.75 521 ASN A O 1
ATOM 3983 N N . ASP A 1 522 ? 34.375 23.812 1.042 1 97.81 522 ASP A N 1
ATOM 3984 C CA . ASP A 1 522 ? 32.938 23.547 1.235 1 97.81 522 ASP A CA 1
ATOM 3985 C C . ASP A 1 522 ? 32.188 24.844 1.55 1 97.81 522 ASP A C 1
ATOM 3987 O O . ASP A 1 522 ? 31.062 25.031 1.08 1 97.81 522 ASP A O 1
ATOM 3991 N N . ARG A 1 523 ? 32.781 25.719 2.355 1 97.56 523 ARG A N 1
ATOM 3992 C CA . ARG A 1 523 ? 32.156 27.016 2.65 1 97.56 523 ARG A CA 1
ATOM 3993 C C . ARG A 1 523 ? 31.969 27.828 1.377 1 97.56 523 ARG A C 1
ATOM 3995 O O . ARG A 1 523 ? 30.906 28.438 1.181 1 97.56 523 ARG A O 1
ATOM 4002 N N . THR A 1 524 ? 32.938 27.781 0.517 1 97.69 524 THR A N 1
ATOM 4003 C CA . THR A 1 524 ? 32.875 28.5 -0.749 1 97.69 524 THR A CA 1
ATOM 4004 C C . THR A 1 524 ? 31.766 27.953 -1.632 1 97.69 524 THR A C 1
ATOM 4006 O O . THR A 1 524 ? 31.016 28.719 -2.238 1 97.69 524 THR A O 1
ATOM 4009 N N . THR A 1 525 ? 31.719 26.688 -1.69 1 98 525 THR A N 1
ATOM 4010 C CA . THR A 1 525 ? 30.672 26.031 -2.461 1 98 525 THR A CA 1
ATOM 4011 C C . THR A 1 525 ? 29.281 26.406 -1.924 1 98 525 THR A C 1
ATOM 4013 O O . THR A 1 525 ? 28.375 26.688 -2.697 1 98 525 THR A O 1
ATOM 4016 N N . TRP A 1 526 ? 29.172 26.359 -0.595 1 98.06 526 TRP A N 1
ATOM 4017 C CA . TRP A 1 526 ? 27.891 26.641 0.053 1 98.06 526 TRP A CA 1
ATOM 4018 C C . TRP A 1 526 ? 27.438 28.062 -0.23 1 98.06 526 TRP A C 1
ATOM 4020 O O . TRP A 1 526 ? 26.266 28.297 -0.526 1 98.06 526 TRP A O 1
ATOM 4030 N N . ASP A 1 527 ? 28.328 29.016 -0.232 1 97.06 527 ASP A N 1
ATOM 4031 C CA . ASP A 1 527 ? 28.031 30.422 -0.535 1 97.06 527 ASP A CA 1
ATOM 4032 C C . ASP A 1 527 ? 27.562 30.578 -1.978 1 97.06 527 ASP A C 1
ATOM 4034 O O . ASP A 1 527 ? 26.594 31.297 -2.244 1 97.06 527 ASP A O 1
ATOM 4038 N N . ALA A 1 528 ? 28.266 29.906 -2.861 1 97.5 528 ALA A N 1
ATOM 4039 C CA . ALA A 1 528 ? 27.891 29.984 -4.27 1 97.5 528 ALA A CA 1
ATOM 4040 C C . ALA A 1 528 ? 26.5 29.406 -4.496 1 97.5 528 ALA A C 1
ATOM 4042 O O . ALA A 1 528 ? 25.703 29.953 -5.262 1 97.5 528 ALA A O 1
ATOM 4043 N N . MET A 1 529 ? 26.25 28.25 -3.867 1 98.06 529 MET A N 1
ATOM 4044 C CA . MET A 1 529 ? 24.953 27.594 -3.963 1 98.06 529 MET A CA 1
ATOM 4045 C C . MET A 1 529 ? 23.844 28.5 -3.439 1 98.06 529 MET A C 1
ATOM 4047 O O . MET A 1 529 ? 22.797 28.641 -4.074 1 98.06 529 MET A O 1
ATOM 4051 N N . ASP A 1 530 ? 24.062 29.156 -2.309 1 97.5 530 ASP A N 1
ATOM 4052 C CA . ASP A 1 530 ? 23.078 30.047 -1.702 1 97.5 530 ASP A CA 1
ATOM 4053 C C . ASP A 1 530 ? 22.812 31.25 -2.594 1 97.5 530 ASP A C 1
ATOM 4055 O O . ASP A 1 530 ? 21.672 31.703 -2.699 1 97.5 530 ASP A O 1
ATOM 4059 N N . ALA A 1 531 ? 23.812 31.734 -3.205 1 96.12 531 ALA A N 1
ATOM 4060 C CA . ALA A 1 531 ? 23.656 32.875 -4.105 1 96.12 531 ALA A CA 1
ATOM 4061 C C . ALA A 1 531 ? 22.766 32.5 -5.297 1 96.12 531 ALA A C 1
ATOM 4063 O O . ALA A 1 531 ? 21.953 33.312 -5.746 1 96.12 531 ALA A O 1
ATOM 4064 N N . VAL A 1 532 ? 22.984 31.344 -5.812 1 97 532 VAL A N 1
ATOM 4065 C CA . VAL A 1 532 ? 22.172 30.906 -6.938 1 97 532 VAL A CA 1
ATOM 4066 C C . VAL A 1 532 ? 20.719 30.703 -6.48 1 97 532 VAL A C 1
ATOM 4068 O O . VAL A 1 532 ? 19.781 31 -7.223 1 97 532 VAL A O 1
ATOM 4071 N N . ALA A 1 533 ? 20.531 30.172 -5.285 1 97.38 533 ALA A N 1
ATOM 4072 C CA . ALA A 1 533 ? 19.188 30.016 -4.742 1 97.38 533 ALA A CA 1
ATOM 4073 C C . ALA A 1 533 ? 18.453 31.344 -4.723 1 97.38 533 ALA A C 1
ATOM 4075 O O . ALA A 1 533 ? 17.25 31.406 -5.012 1 97.38 533 ALA A O 1
ATOM 4076 N N . ASP A 1 534 ? 19.125 32.406 -4.371 1 96.5 534 ASP A N 1
ATOM 4077 C CA . ASP A 1 534 ? 18.531 33.719 -4.363 1 96.5 534 ASP A CA 1
ATOM 4078 C C . ASP A 1 534 ? 18.078 34.125 -5.762 1 96.5 534 ASP A C 1
ATOM 4080 O O . ASP A 1 534 ? 17 34.719 -5.926 1 96.5 534 ASP A O 1
ATOM 4084 N N . LYS A 1 535 ? 18.922 33.875 -6.746 1 95.94 535 LYS A N 1
ATOM 4085 C CA . LYS A 1 535 ? 18.578 34.188 -8.125 1 95.94 535 LYS A CA 1
ATOM 4086 C C . LYS A 1 535 ? 17.297 33.438 -8.547 1 95.94 535 LYS A C 1
ATOM 4088 O O . LYS A 1 535 ? 16.422 34.031 -9.188 1 95.94 535 LYS A O 1
ATOM 4093 N N . ILE A 1 536 ? 17.203 32.156 -8.211 1 97.56 536 ILE A N 1
ATOM 4094 C CA . ILE A 1 536 ? 16.047 31.344 -8.57 1 97.56 536 ILE A CA 1
ATOM 4095 C C . ILE A 1 536 ? 14.797 31.875 -7.879 1 97.56 536 ILE A C 1
ATOM 4097 O O . ILE A 1 536 ? 13.727 31.953 -8.484 1 97.56 536 ILE A O 1
ATOM 4101 N N . ALA A 1 537 ? 14.93 32.219 -6.602 1 97.25 537 ALA A N 1
ATOM 4102 C CA . ALA A 1 537 ? 13.812 32.812 -5.871 1 97.25 537 ALA A CA 1
ATOM 4103 C C . ALA A 1 537 ? 13.281 34.062 -6.59 1 97.25 537 ALA A C 1
ATOM 4105 O O . ALA A 1 537 ? 12.07 34.25 -6.723 1 97.25 537 ALA A O 1
ATOM 4106 N N . LEU A 1 538 ? 14.164 34.875 -7.043 1 96.31 538 LEU A N 1
ATOM 4107 C CA . LEU A 1 538 ? 13.789 36.125 -7.719 1 96.31 538 LEU A CA 1
ATOM 4108 C C . LEU A 1 538 ? 13.156 35.844 -9.078 1 96.31 538 LEU A C 1
ATOM 4110 O O . LEU A 1 538 ? 12.258 36.562 -9.516 1 96.31 538 LEU A O 1
ATOM 4114 N N . ILE A 1 539 ? 13.664 34.812 -9.742 1 97.19 539 ILE A N 1
ATOM 4115 C CA . ILE A 1 539 ? 13.039 34.406 -10.992 1 97.19 539 ILE A CA 1
ATOM 4116 C C . ILE A 1 539 ? 11.57 34.062 -10.75 1 97.19 539 ILE A C 1
ATOM 4118 O O . ILE A 1 539 ? 10.695 34.531 -11.484 1 97.19 539 ILE A O 1
ATOM 4122 N N . PHE A 1 540 ? 11.266 33.312 -9.719 1 97.88 540 PHE A N 1
ATOM 4123 C CA . PHE A 1 540 ? 9.906 32.875 -9.445 1 97.88 540 PHE A CA 1
ATOM 4124 C C . PHE A 1 540 ? 9.062 34.062 -8.938 1 97.88 540 PHE A C 1
ATOM 4126 O O . PHE A 1 540 ? 7.859 34.125 -9.203 1 97.88 540 PHE A O 1
ATOM 4133 N N . ALA A 1 541 ? 9.672 34.969 -8.234 1 96.62 541 ALA A N 1
ATOM 4134 C CA . ALA A 1 541 ? 8.938 36.094 -7.703 1 96.62 541 ALA A CA 1
ATOM 4135 C C . ALA A 1 541 ? 8.578 37.094 -8.812 1 96.62 541 ALA A C 1
ATOM 4137 O O . ALA A 1 541 ? 7.594 37.812 -8.703 1 96.62 541 ALA A O 1
ATOM 4138 N N . GLY A 1 542 ? 9.438 37.062 -9.828 1 93.31 542 GLY A N 1
ATOM 4139 C CA . GLY A 1 542 ? 9.234 38.062 -10.867 1 93.31 542 GLY A CA 1
ATOM 4140 C C . GLY A 1 542 ? 9.32 39.5 -10.344 1 93.31 542 GLY A C 1
ATOM 4141 O O . GLY A 1 542 ? 10.273 39.844 -9.648 1 93.31 542 GLY A O 1
ATOM 4142 N N . ASN A 1 543 ? 8.359 40.312 -10.742 1 91.56 543 ASN A N 1
ATOM 4143 C CA . ASN A 1 543 ? 8.344 41.719 -10.297 1 91.56 543 ASN A CA 1
ATOM 4144 C C . ASN A 1 543 ? 7.309 41.938 -9.203 1 91.56 543 ASN A C 1
ATOM 4146 O O . ASN A 1 543 ? 6.789 43.062 -9.055 1 91.56 543 ASN A O 1
ATOM 4150 N N . GLU A 1 544 ? 7.031 40.906 -8.461 1 96 544 GLU A N 1
ATOM 4151 C CA . GLU A 1 544 ? 6.051 41 -7.383 1 96 544 GLU A CA 1
ATOM 4152 C C . GLU A 1 544 ? 6.723 40.969 -6.016 1 96 544 GLU A C 1
ATOM 4154 O O . GLU A 1 544 ? 7.797 40.375 -5.867 1 96 544 GLU A O 1
ATOM 4159 N N . PRO A 1 545 ? 6.105 41.656 -5.02 1 95.06 545 PRO A N 1
ATOM 4160 C CA . PRO A 1 545 ? 6.582 41.406 -3.658 1 95.06 545 PRO A CA 1
ATOM 4161 C C . PRO A 1 545 ? 6.34 39.969 -3.213 1 95.06 545 PRO A C 1
ATOM 4163 O O . PRO A 1 545 ? 5.422 39.312 -3.707 1 95.06 545 PRO A O 1
ATOM 4166 N N . PHE A 1 546 ? 7.148 39.469 -2.402 1 95.5 546 PHE A N 1
ATOM 4167 C CA . PHE A 1 546 ? 6.988 38.125 -1.908 1 95.5 546 PHE A CA 1
ATOM 4168 C C . PHE A 1 546 ? 7.504 38 -0.479 1 95.5 546 PHE A C 1
ATOM 4170 O O . PHE A 1 546 ? 7.844 39 0.151 1 95.5 546 PHE A O 1
ATOM 4177 N N . GLU A 1 547 ? 7.352 36.844 0.152 1 95.44 547 GLU A N 1
ATOM 4178 C CA . GLU A 1 547 ? 7.816 36.562 1.512 1 95.44 547 GLU A CA 1
ATOM 4179 C C . GLU A 1 547 ? 8.805 35.406 1.55 1 95.44 547 GLU A C 1
ATOM 4181 O O . GLU A 1 547 ? 8.641 34.438 0.815 1 95.44 547 GLU A O 1
ATOM 4186 N N . ILE A 1 548 ? 9.867 35.562 2.318 1 95.56 548 ILE A N 1
ATOM 4187 C CA . ILE A 1 548 ? 10.695 34.438 2.717 1 95.56 548 ILE A CA 1
ATOM 4188 C C . ILE A 1 548 ? 10.117 33.781 3.969 1 95.56 548 ILE A C 1
ATOM 4190 O O . ILE A 1 548 ? 9.742 34.5 4.918 1 95.56 548 ILE A O 1
ATOM 4194 N N . LEU A 1 549 ? 9.984 32.469 3.928 1 94.75 549 LEU A N 1
ATOM 4195 C CA . LEU A 1 549 ? 9.438 31.719 5.051 1 94.75 549 LEU A CA 1
ATOM 4196 C C . LEU A 1 549 ? 10.539 30.906 5.738 1 94.75 549 LEU A C 1
ATOM 4198 O O . LEU A 1 549 ? 10.758 29.75 5.406 1 94.75 549 LEU A O 1
ATOM 4202 N N . PRO A 1 550 ? 11.18 31.547 6.766 1 90.44 550 PRO A N 1
ATOM 4203 C CA . PRO A 1 550 ? 12.25 30.812 7.453 1 90.44 550 PRO A CA 1
ATOM 4204 C C . PRO A 1 550 ? 11.734 29.578 8.195 1 90.44 550 PRO A C 1
ATOM 4206 O O . PRO A 1 550 ? 12.453 28.594 8.312 1 90.44 550 PRO A O 1
ATOM 4209 N N . ASN A 1 551 ? 10.648 29.641 8.773 1 85.88 551 ASN A N 1
ATOM 4210 C CA . ASN A 1 551 ? 9.945 28.562 9.461 1 85.88 551 ASN A CA 1
ATOM 4211 C C . ASN A 1 551 ? 8.438 28.781 9.469 1 85.88 551 ASN A C 1
ATOM 4213 O O . ASN A 1 551 ? 7.949 29.75 8.867 1 85.88 551 ASN A O 1
ATOM 4217 N N . ALA A 1 552 ? 7.789 27.875 10.086 1 77.88 552 ALA A N 1
ATOM 4218 C CA . ALA A 1 552 ? 6.328 27.922 10.062 1 77.88 552 ALA A CA 1
ATOM 4219 C C . ALA A 1 552 ? 5.801 29.125 10.82 1 77.88 552 ALA A C 1
ATOM 4221 O O . ALA A 1 552 ? 4.688 29.594 10.562 1 77.88 552 ALA A O 1
ATOM 4222 N N . ALA A 1 553 ? 6.566 29.734 11.648 1 80.25 553 ALA A N 1
ATOM 4223 C CA . ALA A 1 553 ? 6.086 30.766 12.562 1 80.25 553 ALA A CA 1
ATOM 4224 C C . ALA A 1 553 ? 6.574 32.156 12.148 1 80.25 553 ALA A C 1
ATOM 4226 O O . ALA A 1 553 ? 6.277 33.156 12.805 1 80.25 553 ALA A O 1
ATOM 4227 N N . SER A 1 554 ? 7.246 32.188 11 1 87.5 554 SER A N 1
ATOM 4228 C CA . SER A 1 554 ? 7.863 33.469 10.664 1 87.5 554 SER A CA 1
ATOM 4229 C C . SER A 1 554 ? 7.836 33.719 9.164 1 87.5 554 SER A C 1
ATOM 4231 O O . SER A 1 554 ? 7.895 32.781 8.367 1 87.5 554 SER A O 1
ATOM 4233 N N . ALA A 1 555 ? 7.742 35 8.797 1 91.75 555 ALA A N 1
ATOM 4234 C CA . ALA A 1 555 ? 7.805 35.469 7.41 1 91.75 555 ALA A CA 1
ATOM 4235 C C . ALA A 1 555 ? 8.578 36.781 7.301 1 91.75 555 ALA A C 1
ATOM 4237 O O . ALA A 1 555 ? 8.461 37.656 8.164 1 91.75 555 ALA A O 1
ATOM 4238 N N . ILE A 1 556 ? 9.398 36.906 6.332 1 93.44 556 ILE A N 1
ATOM 4239 C CA . ILE A 1 556 ? 10.156 38.094 6.027 1 93.44 556 ILE A CA 1
ATOM 4240 C C . ILE A 1 556 ? 9.664 38.719 4.715 1 93.44 556 ILE A C 1
ATOM 4242 O O . ILE A 1 556 ? 9.906 38.156 3.639 1 93.44 556 ILE A O 1
ATOM 4246 N N . PRO A 1 557 ? 8.961 39.844 4.762 1 92.75 557 PRO A N 1
ATOM 4247 C CA . PRO A 1 557 ? 8.5 40.469 3.523 1 92.75 557 PRO A CA 1
ATOM 4248 C C . PRO A 1 557 ? 9.648 41 2.662 1 92.75 557 PRO A C 1
ATOM 4250 O O . PRO A 1 557 ? 10.617 41.531 3.189 1 92.75 557 PRO A O 1
ATOM 4253 N N . VAL A 1 558 ? 9.555 40.75 1.427 1 95 558 VAL A N 1
ATOM 4254 C CA . VAL A 1 558 ? 10.516 41.25 0.445 1 95 558 VAL A CA 1
ATOM 4255 C C . VAL A 1 558 ? 9.812 42.156 -0.568 1 95 558 VAL A C 1
ATOM 4257 O O . VAL A 1 558 ? 8.898 41.719 -1.268 1 95 558 VAL A O 1
ATOM 4260 N N . PRO A 1 559 ? 10.203 43.406 -0.664 1 92.25 559 PRO A N 1
ATOM 4261 C CA . PRO A 1 559 ? 9.547 44.312 -1.616 1 92.25 559 PRO A CA 1
ATOM 4262 C C . PRO A 1 559 ? 9.828 43.938 -3.07 1 92.25 559 PRO A C 1
ATOM 4264 O O . PRO A 1 559 ? 10.812 43.25 -3.357 1 92.25 559 PRO A O 1
ATOM 4267 N N . ALA A 1 560 ? 8.953 44.406 -3.941 1 91.69 560 ALA A N 1
ATOM 4268 C CA . ALA A 1 560 ? 9.125 44.188 -5.375 1 91.69 560 ALA A CA 1
ATOM 4269 C C . ALA A 1 560 ? 10.422 44.812 -5.875 1 91.69 560 ALA A C 1
ATOM 4271 O O . ALA A 1 560 ? 10.805 45.906 -5.418 1 91.69 560 ALA A O 1
ATOM 4272 N N . GLY A 1 561 ? 11.016 44.156 -6.828 1 84.19 561 GLY A N 1
ATOM 4273 C CA . GLY A 1 561 ? 12.148 44.75 -7.527 1 84.19 561 GLY A CA 1
ATOM 4274 C C . GLY A 1 561 ? 13.453 44.594 -6.77 1 84.19 561 GLY A C 1
ATOM 4275 O O . GLY A 1 561 ? 14.484 45.094 -7.195 1 84.19 561 GLY A O 1
ATOM 4276 N N . LEU A 1 562 ? 13.391 43.969 -5.613 1 82.12 562 LEU A N 1
ATOM 4277 C CA . LEU A 1 562 ? 14.617 43.781 -4.855 1 82.12 562 LEU A CA 1
ATOM 4278 C C . LEU A 1 562 ? 15.602 42.906 -5.637 1 82.12 562 LEU A C 1
ATOM 4280 O O . LEU A 1 562 ? 15.203 41.969 -6.312 1 82.12 562 LEU A O 1
ATOM 4284 N N . ARG A 1 563 ? 16.906 43.281 -5.527 1 78.12 563 ARG A N 1
ATOM 4285 C CA . ARG A 1 563 ? 17.969 42.531 -6.184 1 78.12 563 ARG A CA 1
ATOM 4286 C C . ARG A 1 563 ? 18.484 41.406 -5.281 1 78.12 563 ARG A C 1
ATOM 4288 O O . ARG A 1 563 ? 18.344 41.469 -4.059 1 78.12 563 ARG A O 1
ATOM 4295 N N . ALA A 1 564 ? 19.172 40.375 -5.82 1 75.88 564 ALA A N 1
ATOM 4296 C CA . ALA A 1 564 ? 19.609 39.188 -5.133 1 75.88 564 ALA A CA 1
ATOM 4297 C C . ALA A 1 564 ? 20.531 39.5 -3.959 1 75.88 564 ALA A C 1
ATOM 4299 O O . ALA A 1 564 ? 20.406 38.906 -2.883 1 75.88 564 ALA A O 1
ATOM 4300 N N . GLN A 1 565 ? 21.391 40.406 -4.078 1 73.38 565 GLN A N 1
ATOM 4301 C CA . GLN A 1 565 ? 22.359 40.75 -3.039 1 73.38 565 GLN A CA 1
ATOM 4302 C C . GLN A 1 565 ? 21.656 41.281 -1.8 1 73.38 565 GLN A C 1
ATOM 4304 O O . GLN A 1 565 ? 22.078 41.031 -0.673 1 73.38 565 GLN A O 1
ATOM 4309 N N . ARG A 1 566 ? 20.625 41.844 -2.012 1 79 566 ARG A N 1
ATOM 4310 C CA . ARG A 1 566 ? 19.859 42.406 -0.9 1 79 566 ARG A CA 1
ATOM 4311 C C . ARG A 1 566 ? 19.031 41.344 -0.207 1 79 566 ARG A C 1
ATOM 4313 O O . ARG A 1 566 ? 18.734 41.469 0.983 1 79 566 ARG A O 1
ATOM 4320 N N . LEU A 1 567 ? 18.766 40.344 -0.913 1 86.19 567 LEU A N 1
ATOM 4321 C CA . LEU A 1 567 ? 18.031 39.219 -0.315 1 86.19 567 LEU A CA 1
ATOM 4322 C C . LEU A 1 567 ? 18.844 38.531 0.766 1 86.19 567 LEU A C 1
ATOM 4324 O O . LEU A 1 567 ? 18.312 38.156 1.808 1 86.19 567 LEU A O 1
ATOM 4328 N N . ALA A 1 568 ? 20.125 38.438 0.549 1 86.94 568 ALA A N 1
ATOM 4329 C CA . ALA A 1 568 ? 21.031 37.781 1.491 1 86.94 568 ALA A CA 1
ATOM 4330 C C . ALA A 1 568 ? 21.156 38.594 2.783 1 86.94 568 ALA A C 1
ATOM 4332 O O . ALA A 1 568 ? 21.469 38.031 3.84 1 86.94 568 ALA A O 1
ATOM 4333 N N . ILE A 1 569 ? 20.875 39.875 2.629 1 85.81 569 ILE A N 1
ATOM 4334 C CA . ILE A 1 569 ? 20.906 40.719 3.809 1 85.81 569 ILE A CA 1
ATOM 4335 C C . ILE A 1 569 ? 19.641 40.5 4.633 1 85.81 569 ILE A C 1
ATOM 4337 O O . ILE A 1 569 ? 19.703 40.438 5.863 1 85.81 569 ILE A O 1
ATOM 4341 N N . LEU A 1 570 ? 18.562 40.344 3.99 1 85.75 570 LEU A N 1
ATOM 4342 C CA . LEU A 1 570 ? 17.281 40.156 4.66 1 85.75 570 LEU A CA 1
ATOM 4343 C C . LEU A 1 570 ? 17.219 38.781 5.281 1 85.75 570 LEU A C 1
ATOM 4345 O O . LEU A 1 570 ? 16.656 38.594 6.367 1 85.75 570 LEU A O 1
ATOM 4349 N N . ALA A 1 571 ? 17.766 37.844 4.617 1 89 571 ALA A N 1
ATOM 4350 C CA . ALA A 1 571 ? 17.797 36.438 5.07 1 89 571 ALA A CA 1
ATOM 4351 C C . ALA A 1 571 ? 19.188 35.844 4.891 1 89 571 ALA A C 1
ATOM 4353 O O . ALA A 1 571 ? 19.484 35.25 3.854 1 89 571 ALA A O 1
ATOM 4354 N N . ALA A 1 572 ? 19.844 35.969 5.965 1 91.19 572 ALA A N 1
ATOM 4355 C CA . ALA A 1 572 ? 21.25 35.562 5.91 1 91.19 572 ALA A CA 1
ATOM 4356 C C . ALA A 1 572 ? 21.375 34.062 5.547 1 91.19 572 ALA A C 1
ATOM 4358 O O . ALA A 1 572 ? 20.578 33.25 5.996 1 91.19 572 ALA A O 1
ATOM 4359 N N . PHE A 1 573 ? 22.422 33.75 4.762 1 93.38 573 PHE A N 1
ATOM 4360 C CA . PHE A 1 573 ? 22.672 32.375 4.305 1 93.38 573 PHE A CA 1
ATOM 4361 C C . PHE A 1 573 ? 22.734 31.422 5.484 1 93.38 573 PHE A C 1
ATOM 4363 O O . PHE A 1 573 ? 22.125 30.344 5.445 1 93.38 573 PHE A O 1
ATOM 4370 N N . ARG A 1 574 ? 23.328 31.75 6.512 1 90.75 574 ARG A N 1
ATOM 4371 C CA . ARG A 1 574 ? 23.562 30.875 7.656 1 90.75 574 ARG A CA 1
ATOM 4372 C C . ARG A 1 574 ? 22.25 30.422 8.281 1 90.75 574 ARG A C 1
ATOM 4374 O O . ARG A 1 574 ? 22.156 29.312 8.82 1 90.75 574 ARG A O 1
ATOM 4381 N N . ASN A 1 575 ? 21.234 31.234 8.172 1 90.88 575 ASN A N 1
ATOM 4382 C CA . ASN A 1 575 ? 19.953 30.953 8.82 1 90.88 575 ASN A CA 1
ATOM 4383 C C . ASN A 1 575 ? 19.109 29.969 8.016 1 90.88 575 ASN A C 1
ATOM 4385 O O . ASN A 1 575 ? 18.078 29.484 8.492 1 90.88 575 ASN A O 1
ATOM 4389 N N . ARG A 1 576 ? 19.469 29.641 6.875 1 94.44 576 ARG A N 1
ATOM 4390 C CA . ARG A 1 576 ? 18.703 28.719 6.031 1 94.44 576 ARG A CA 1
ATOM 4391 C C . ARG A 1 576 ? 19.469 27.422 5.785 1 94.44 576 ARG A C 1
ATOM 4393 O O . ARG A 1 576 ? 19.031 26.562 5.023 1 94.44 576 ARG A O 1
ATOM 4400 N N . ARG A 1 577 ? 20.609 27.312 6.391 1 95.38 577 ARG A N 1
ATOM 4401 C CA . ARG A 1 577 ? 21.469 26.141 6.223 1 95.38 577 ARG A CA 1
ATOM 4402 C C . ARG A 1 577 ? 21.156 25.078 7.281 1 95.38 577 ARG A C 1
ATOM 4404 O O . ARG A 1 577 ? 21.047 25.406 8.469 1 95.38 577 ARG A O 1
ATOM 4411 N N . ASP A 1 578 ? 20.953 23.891 6.871 1 93.5 578 ASP A N 1
ATOM 4412 C CA . ASP A 1 578 ? 20.797 22.781 7.801 1 93.5 578 ASP A CA 1
ATOM 4413 C C . ASP A 1 578 ? 22.141 22.375 8.406 1 93.5 578 ASP A C 1
ATOM 4415 O O . ASP A 1 578 ? 23.188 22.625 7.812 1 93.5 578 ASP A O 1
ATOM 4419 N N . ASP A 1 579 ? 22.031 21.781 9.57 1 91.69 579 ASP A N 1
ATOM 4420 C CA . ASP A 1 579 ? 23.234 21.188 10.148 1 91.69 579 ASP A CA 1
ATOM 4421 C C . ASP A 1 579 ? 23.75 20.047 9.281 1 91.69 579 ASP A C 1
ATOM 4423 O O . ASP A 1 579 ? 22.969 19.359 8.617 1 91.69 579 ASP A O 1
ATOM 4427 N N . LEU A 1 580 ? 25.078 19.938 9.32 1 90.19 580 LEU A N 1
ATOM 4428 C CA . LEU A 1 580 ? 25.672 18.844 8.555 1 90.19 580 LEU A CA 1
ATOM 4429 C C . LEU A 1 580 ? 25.266 17.5 9.133 1 90.19 580 LEU A C 1
ATOM 4431 O O . LEU A 1 580 ? 25.188 17.328 10.352 1 90.19 580 LEU A O 1
ATOM 4435 N N . GLY A 1 581 ? 24.984 16.562 8.297 1 86.31 581 GLY A N 1
ATOM 4436 C CA . GLY A 1 581 ? 24.594 15.227 8.703 1 86.31 581 GLY A CA 1
ATOM 4437 C C . GLY A 1 581 ? 23.094 15.008 8.688 1 86.31 581 GLY A C 1
ATOM 4438 O O . GLY A 1 581 ? 22.625 13.875 8.82 1 86.31 581 GLY A O 1
ATOM 4439 N N . THR A 1 582 ? 22.297 16.016 8.43 1 87.06 582 THR A N 1
ATOM 4440 C CA . THR A 1 582 ? 20.844 15.906 8.5 1 87.06 582 THR A CA 1
ATOM 4441 C C . THR A 1 582 ? 20.266 15.438 7.164 1 87.06 582 THR A C 1
ATOM 4443 O O . THR A 1 582 ? 19.078 15.102 7.074 1 87.06 582 THR A O 1
ATOM 4446 N N . THR A 1 583 ? 21.016 15.305 6.102 1 84.88 583 THR A N 1
ATOM 4447 C CA . THR A 1 583 ? 20.547 14.891 4.789 1 84.88 583 THR A CA 1
ATOM 4448 C C . THR A 1 583 ? 20.484 13.367 4.691 1 84.88 583 THR A C 1
ATOM 4450 O O . THR A 1 583 ? 19.859 12.82 3.771 1 84.88 583 THR A O 1
ATOM 4453 N N . HIS A 1 584 ? 21.172 12.672 5.52 1 85.38 584 HIS A N 1
ATOM 4454 C CA . HIS A 1 584 ? 21.234 11.211 5.523 1 85.38 584 HIS A CA 1
ATOM 4455 C C . HIS A 1 584 ? 21.969 10.695 4.289 1 85.38 584 HIS A C 1
ATOM 4457 O O . HIS A 1 584 ? 21.719 9.578 3.838 1 85.38 584 HIS A O 1
ATOM 4463 N N . HIS A 1 585 ? 22.828 11.539 3.668 1 92.81 585 HIS A N 1
ATOM 4464 C CA . HIS A 1 585 ? 23.578 11.195 2.459 1 92.81 585 HIS A CA 1
ATOM 4465 C C . HIS A 1 585 ? 25.047 10.945 2.771 1 92.81 585 HIS A C 1
ATOM 4467 O O . HIS A 1 585 ? 25.922 11.375 2.023 1 92.81 585 HIS A O 1
ATOM 4473 N N . ASP A 1 586 ? 25.359 10.328 3.855 1 93.94 586 ASP A N 1
ATOM 4474 C CA . ASP A 1 586 ? 26.75 10.055 4.195 1 93.94 586 ASP A CA 1
ATOM 4475 C C . ASP A 1 586 ? 27.344 8.992 3.27 1 93.94 586 ASP A C 1
ATOM 4477 O O . ASP A 1 586 ? 26.672 8.031 2.902 1 93.94 586 ASP A O 1
ATOM 4481 N N . ALA A 1 587 ? 28.656 9.219 2.902 1 97 587 ALA A N 1
ATOM 4482 C CA . ALA A 1 587 ? 29.297 8.328 1.942 1 97 587 ALA A CA 1
ATOM 4483 C C . ALA A 1 587 ? 30.812 8.359 2.092 1 97 587 ALA A C 1
ATOM 4485 O O . ALA A 1 587 ? 31.359 9.211 2.799 1 97 587 ALA A O 1
ATOM 4486 N N . GLY A 1 588 ? 31.5 7.363 1.541 1 97.75 588 GLY A N 1
ATOM 4487 C CA . GLY A 1 588 ? 32.875 7.504 1.091 1 97.75 588 GLY A CA 1
ATOM 4488 C C . GLY A 1 588 ? 33.875 6.832 2.014 1 97.75 588 GLY A C 1
ATOM 4489 O O . GLY A 1 588 ? 35.031 6.699 1.671 1 97.75 588 GLY A O 1
ATOM 4490 N N . THR A 1 589 ? 33.5 6.289 3.184 1 97.94 589 THR A N 1
ATOM 4491 C CA . THR A 1 589 ? 34.438 5.883 4.219 1 97.94 589 THR A CA 1
ATOM 4492 C C . THR A 1 589 ? 35.062 4.527 3.887 1 97.94 589 THR A C 1
ATOM 4494 O O . THR A 1 589 ? 36 4.078 4.57 1 97.94 589 THR A O 1
ATOM 4497 N N . MET A 1 590 ? 34.531 3.865 2.914 1 98.31 590 MET A N 1
ATOM 4498 C CA . MET A 1 590 ? 35.062 2.633 2.352 1 98.31 590 MET A CA 1
ATOM 4499 C C . MET A 1 590 ? 35.344 2.793 0.861 1 98.31 590 MET A C 1
ATOM 4501 O O . MET A 1 590 ? 35.094 1.883 0.074 1 98.31 590 MET A O 1
ATOM 4505 N N . ARG A 1 591 ? 35.938 3.861 0.483 1 97.44 591 ARG A N 1
ATOM 4506 C CA . ARG A 1 591 ? 36 4.336 -0.897 1 97.44 591 ARG A CA 1
ATOM 4507 C C . ARG A 1 591 ? 36.688 3.332 -1.8 1 97.44 591 ARG A C 1
ATOM 4509 O O . ARG A 1 591 ? 37.719 2.742 -1.408 1 97.44 591 ARG A O 1
ATOM 4516 N N . MET A 1 592 ? 36.219 3.25 -3.021 1 97.25 592 MET A N 1
ATOM 4517 C CA . MET A 1 592 ? 36.781 2.379 -4.055 1 97.25 592 MET A CA 1
ATOM 4518 C C . MET A 1 592 ? 37.969 3.049 -4.75 1 97.25 592 MET A C 1
ATOM 4520 O O . MET A 1 592 ? 38.031 4.277 -4.832 1 97.25 592 MET A O 1
ATOM 4524 N N . GLY A 1 593 ? 38.75 2.219 -5.234 1 95.75 593 GLY A N 1
ATOM 4525 C CA . GLY A 1 593 ? 39.875 2.662 -6.047 1 95.75 593 GLY A CA 1
ATOM 4526 C C . GLY A 1 593 ? 40.719 1.517 -6.574 1 95.75 593 GLY A C 1
ATOM 4527 O O . GLY A 1 593 ? 40.688 0.415 -6.023 1 95.75 593 GLY A O 1
ATOM 4528 N N . ASP A 1 594 ? 41.438 1.838 -7.582 1 91.19 594 ASP A N 1
ATOM 4529 C CA . ASP A 1 594 ? 42.281 0.83 -8.227 1 91.19 594 ASP A CA 1
ATOM 4530 C C . ASP A 1 594 ? 43.625 0.688 -7.504 1 91.19 594 ASP A C 1
ATOM 4532 O O . ASP A 1 594 ? 44.281 -0.351 -7.602 1 91.19 594 ASP A O 1
ATOM 4536 N N . ASP A 1 595 ? 43.969 1.702 -6.832 1 92.25 595 ASP A N 1
ATOM 4537 C CA . ASP A 1 595 ? 45.25 1.694 -6.102 1 92.25 595 ASP A CA 1
ATOM 4538 C C . ASP A 1 595 ? 45.062 1.155 -4.688 1 92.25 595 ASP A C 1
ATOM 4540 O O . ASP A 1 595 ? 44.5 1.835 -3.826 1 92.25 595 ASP A O 1
ATOM 4544 N N . ILE A 1 596 ? 45.656 0.04 -4.441 1 91.31 596 ILE A N 1
ATOM 4545 C CA . ILE A 1 596 ? 45.5 -0.662 -3.17 1 91.31 596 ILE A CA 1
ATOM 4546 C C . ILE A 1 596 ? 46.094 0.164 -2.045 1 91.31 596 ILE A C 1
ATOM 4548 O O . ILE A 1 596 ? 45.688 0.06 -0.889 1 91.31 596 ILE A O 1
ATOM 4552 N N . ALA A 1 597 ? 47.031 0.99 -2.363 1 92.06 597 ALA A N 1
ATOM 4553 C CA . ALA A 1 597 ? 47.719 1.784 -1.349 1 92.06 597 ALA A CA 1
ATOM 4554 C C . ALA A 1 597 ? 46.906 3.016 -0.968 1 92.06 597 ALA A C 1
ATOM 4556 O O . ALA A 1 597 ? 47.188 3.66 0.047 1 92.06 597 ALA A O 1
ATOM 4557 N N . ASP A 1 598 ? 45.938 3.227 -1.699 1 93.31 598 ASP A N 1
ATOM 4558 C CA . ASP A 1 598 ? 45.188 4.461 -1.478 1 93.31 598 ASP A CA 1
ATOM 4559 C C . ASP A 1 598 ? 43.719 4.168 -1.152 1 93.31 598 ASP A C 1
ATOM 4561 O O . ASP A 1 598 ? 43.062 4.953 -0.471 1 93.31 598 ASP A O 1
ATOM 4565 N N . ALA A 1 599 ? 43.188 3.096 -1.746 1 96.06 599 ALA A N 1
ATOM 4566 C CA . ALA A 1 599 ? 41.75 2.803 -1.636 1 96.06 599 ALA A CA 1
ATOM 4567 C C . ALA A 1 599 ? 41.5 1.723 -0.589 1 96.06 599 ALA A C 1
ATOM 4569 O O . ALA A 1 599 ? 42.438 1.063 -0.124 1 96.06 599 ALA A O 1
ATOM 4570 N N . VAL A 1 600 ? 40.219 1.653 -0.125 1 97.75 600 VAL A N 1
ATOM 4571 C CA . VAL A 1 600 ? 39.812 0.641 0.849 1 97.75 600 VAL A CA 1
ATOM 4572 C C . VAL A 1 600 ? 39.25 -0.58 0.126 1 97.75 600 VAL A C 1
ATOM 4574 O O . VAL A 1 600 ? 39.5 -1.718 0.541 1 97.75 600 VAL A O 1
ATOM 4577 N N . THR A 1 601 ? 38.469 -0.387 -0.942 1 98.19 601 THR A N 1
ATOM 4578 C CA . THR A 1 601 ? 37.844 -1.456 -1.711 1 98.19 601 THR A CA 1
ATOM 4579 C C . THR A 1 601 ? 38.25 -1.364 -3.184 1 98.19 601 THR A C 1
ATOM 4581 O O . THR A 1 601 ? 38.75 -0.33 -3.637 1 98.19 601 THR A O 1
ATOM 4584 N N . ASN A 1 602 ? 38.031 -2.432 -3.906 1 97.56 602 ASN A N 1
ATOM 4585 C CA . ASN A 1 602 ? 38.25 -2.406 -5.348 1 97.56 602 ASN A CA 1
ATOM 4586 C C . ASN A 1 602 ? 37 -1.885 -6.094 1 97.56 602 ASN A C 1
ATOM 4588 O O . ASN A 1 602 ? 36.062 -1.393 -5.473 1 97.56 602 ASN A O 1
ATOM 4592 N N . ASP A 1 603 ? 37.031 -1.959 -7.375 1 97.38 603 ASP A N 1
ATOM 4593 C CA . ASP A 1 603 ? 36.031 -1.314 -8.203 1 97.38 603 ASP A CA 1
ATOM 4594 C C . ASP A 1 603 ? 34.688 -2.061 -8.117 1 97.38 603 ASP A C 1
ATOM 4596 O O . ASP A 1 603 ? 33.656 -1.578 -8.617 1 97.38 603 ASP A O 1
ATOM 4600 N N . PHE A 1 604 ? 34.625 -3.229 -7.422 1 97.88 604 PHE A N 1
ATOM 4601 C CA . PHE A 1 604 ? 33.375 -3.951 -7.227 1 97.88 604 PHE A CA 1
ATOM 4602 C C . PHE A 1 604 ? 32.906 -3.873 -5.773 1 97.88 604 PHE A C 1
ATOM 4604 O O . PHE A 1 604 ? 31.922 -4.5 -5.391 1 97.88 604 PHE A O 1
ATOM 4611 N N . GLY A 1 605 ? 33.625 -3.18 -4.938 1 98.19 605 GLY A N 1
ATOM 4612 C CA . GLY A 1 605 ? 33.281 -2.986 -3.543 1 98.19 605 GLY A CA 1
ATOM 4613 C C . GLY A 1 605 ? 33.844 -4.047 -2.623 1 98.19 605 GLY A C 1
ATOM 4614 O O . GLY A 1 605 ? 33.406 -4.18 -1.475 1 98.19 605 GLY A O 1
ATOM 4615 N N . ARG A 1 606 ? 34.75 -4.891 -3.121 1 98.19 606 ARG A N 1
ATOM 4616 C CA . ARG A 1 606 ? 35.406 -5.84 -2.25 1 98.19 606 ARG A CA 1
ATOM 4617 C C . ARG A 1 606 ? 36.5 -5.148 -1.432 1 98.19 606 ARG A C 1
ATOM 4619 O O . ARG A 1 606 ? 37.344 -4.422 -1.98 1 98.19 606 ARG A O 1
ATOM 4626 N N . ILE A 1 607 ? 36.562 -5.375 -0.153 1 98.12 607 ILE A N 1
ATOM 4627 C CA . ILE A 1 607 ? 37.594 -4.805 0.69 1 98.12 607 ILE A CA 1
ATOM 4628 C C . ILE A 1 607 ? 38.969 -5.355 0.272 1 98.12 607 ILE A C 1
ATOM 4630 O O . ILE A 1 607 ? 39.125 -6.574 0.177 1 98.12 607 ILE A O 1
ATOM 4634 N N . HIS A 1 608 ? 39.906 -4.492 0.023 1 96.69 608 HIS A N 1
ATOM 4635 C CA . HIS A 1 608 ? 41.25 -4.918 -0.392 1 96.69 608 HIS A CA 1
ATOM 4636 C C . HIS A 1 608 ? 41.844 -5.883 0.619 1 96.69 608 HIS A C 1
ATOM 4638 O O . HIS A 1 608 ? 41.625 -5.75 1.824 1 96.69 608 HIS A O 1
ATOM 4644 N N . ASP A 1 609 ? 42.531 -6.926 0.171 1 93.56 609 ASP A N 1
ATOM 4645 C CA . ASP A 1 609 ? 43.281 -7.93 0.938 1 93.56 609 ASP A CA 1
ATOM 4646 C C . ASP A 1 609 ? 42.312 -8.945 1.558 1 93.56 609 ASP A C 1
ATOM 4648 O O . ASP A 1 609 ? 42.719 -9.789 2.359 1 93.56 609 ASP A O 1
ATOM 4652 N N . THR A 1 610 ? 41 -8.852 1.295 1 97.19 610 THR A N 1
ATOM 4653 C CA . THR A 1 610 ? 40.062 -9.93 1.57 1 97.19 610 THR A CA 1
ATOM 4654 C C . THR A 1 610 ? 39.719 -10.688 0.292 1 97.19 610 THR A C 1
ATOM 4656 O O . THR A 1 610 ? 39.906 -10.164 -0.811 1 97.19 610 THR A O 1
ATOM 4659 N N . THR A 1 611 ? 39.25 -11.906 0.451 1 96.25 611 THR A N 1
ATOM 4660 C CA . THR A 1 611 ? 38.938 -12.695 -0.738 1 96.25 611 THR A CA 1
ATOM 4661 C C . THR A 1 611 ? 37.438 -12.625 -1.053 1 96.25 611 THR A C 1
ATOM 4663 O O . THR A 1 611 ? 37.031 -12.844 -2.195 1 96.25 611 THR A O 1
ATOM 4666 N N . ASN A 1 612 ? 36.625 -12.32 -0.02 1 98.12 612 ASN A N 1
ATOM 4667 C CA . ASN A 1 612 ? 35.188 -12.539 -0.257 1 98.12 612 ASN A CA 1
ATOM 4668 C C . ASN A 1 612 ? 34.312 -11.578 0.564 1 98.12 612 ASN A C 1
ATOM 4670 O O . ASN A 1 612 ? 33.188 -11.906 0.917 1 98.12 612 ASN A O 1
ATOM 4674 N N . CYS A 1 613 ? 34.812 -10.406 0.991 1 98.56 613 CYS A N 1
ATOM 4675 C CA . CYS A 1 613 ? 34.031 -9.445 1.754 1 98.56 613 CYS A CA 1
ATOM 4676 C C . CYS A 1 613 ? 33.75 -8.195 0.925 1 98.56 613 CYS A C 1
ATOM 4678 O O . CYS A 1 613 ? 34.656 -7.508 0.493 1 98.56 613 CYS A O 1
ATOM 4680 N N . TYR A 1 614 ? 32.469 -7.906 0.731 1 98.75 614 TYR A N 1
ATOM 4681 C CA . TYR A 1 614 ? 32.062 -6.812 -0.138 1 98.75 614 TYR A CA 1
ATOM 4682 C C . TYR A 1 614 ? 31.234 -5.781 0.637 1 98.75 614 TYR A C 1
ATOM 4684 O O . TYR A 1 614 ? 30.625 -6.102 1.658 1 98.75 614 TYR A O 1
ATOM 4692 N N . VAL A 1 615 ? 31.25 -4.559 0.146 1 98.69 615 VAL A N 1
ATOM 4693 C CA . VAL A 1 615 ? 30.453 -3.463 0.675 1 98.69 615 VAL A CA 1
ATOM 4694 C C . VAL A 1 615 ? 29.391 -3.049 -0.354 1 98.69 615 VAL A C 1
ATOM 4696 O O . VAL A 1 615 ? 29.688 -2.971 -1.55 1 98.69 615 VAL A O 1
ATOM 4699 N N . ALA A 1 616 ? 28.156 -2.895 0.098 1 97.81 616 ALA A N 1
ATOM 4700 C CA . ALA A 1 616 ? 27.062 -2.406 -0.749 1 97.81 616 ALA A CA 1
ATOM 4701 C C . ALA A 1 616 ? 26.375 -1.209 -0.11 1 97.81 616 ALA A C 1
ATOM 4703 O O . ALA A 1 616 ? 25.328 -1.359 0.529 1 97.81 616 ALA A O 1
ATOM 4704 N N . SER A 1 617 ? 26.844 -0.089 -0.27 1 96.56 617 SER A N 1
ATOM 4705 C CA . SER A 1 617 ? 26.297 1.158 0.265 1 96.56 617 SER A CA 1
ATOM 4706 C C . SER A 1 617 ? 27.078 2.363 -0.253 1 96.56 617 SER A C 1
ATOM 4708 O O . SER A 1 617 ? 28.109 2.207 -0.91 1 96.56 617 SER A O 1
ATOM 4710 N N . PRO A 1 618 ? 26.594 3.562 0.07 1 97.5 618 PRO A N 1
ATOM 4711 C CA . PRO A 1 618 ? 27.297 4.773 -0.361 1 97.5 618 PRO A CA 1
ATOM 4712 C C . PRO A 1 618 ? 28.672 4.926 0.292 1 97.5 618 PRO A C 1
ATOM 4714 O O . PRO A 1 618 ? 29.469 5.77 -0.125 1 97.5 618 PRO A O 1
ATOM 4717 N N . ALA A 1 619 ? 29 4.035 1.227 1 98.19 619 ALA A N 1
ATOM 4718 C CA . ALA A 1 619 ? 30.344 4.039 1.799 1 98.19 619 ALA A CA 1
ATOM 4719 C C . ALA A 1 619 ? 31.406 3.834 0.717 1 98.19 619 ALA A C 1
ATOM 4721 O O . ALA A 1 619 ? 32.562 4.207 0.897 1 98.19 619 ALA A O 1
ATOM 4722 N N . LEU A 1 620 ? 31.031 3.391 -0.381 1 98.31 620 LEU A N 1
ATOM 4723 C CA . LEU A 1 620 ? 31.922 3.02 -1.472 1 98.31 620 LEU A CA 1
ATOM 4724 C C . LEU A 1 620 ? 32.344 4.246 -2.273 1 98.31 620 LEU A C 1
ATOM 4726 O O . LEU A 1 620 ? 33.281 4.188 -3.057 1 98.31 620 LEU A O 1
ATOM 4730 N N . PHE A 1 621 ? 31.688 5.383 -2.152 1 98.38 621 PHE A N 1
ATOM 4731 C CA . PHE A 1 621 ? 31.797 6.48 -3.102 1 98.38 621 PHE A CA 1
ATOM 4732 C C . PHE A 1 621 ? 33.094 7.258 -2.883 1 98.38 621 PHE A C 1
ATOM 4734 O O . PHE A 1 621 ? 33.281 7.84 -1.815 1 98.38 621 PHE A O 1
ATOM 4741 N N . PRO A 1 622 ? 33.906 7.344 -3.945 1 97.69 622 PRO A N 1
ATOM 4742 C CA . PRO A 1 622 ? 35.062 8.242 -3.814 1 97.69 622 PRO A CA 1
ATOM 4743 C C . PRO A 1 622 ? 34.656 9.703 -3.672 1 97.69 622 PRO A C 1
ATOM 4745 O O . PRO A 1 622 ? 35.312 10.469 -2.973 1 97.69 622 PRO A O 1
ATOM 4748 N N . SER A 1 623 ? 33.719 10.062 -4.383 1 97.5 623 SER A N 1
ATOM 4749 C CA . SER A 1 623 ? 33.031 11.352 -4.324 1 97.5 623 SER A CA 1
ATOM 4750 C C . SER A 1 623 ? 31.531 11.195 -4.414 1 97.5 623 SER A C 1
ATOM 4752 O O . SER A 1 623 ? 31.031 10.18 -4.914 1 97.5 623 SER A O 1
ATOM 4754 N N . LEU A 1 624 ? 30.875 12.125 -3.854 1 96.06 624 LEU A N 1
ATOM 4755 C CA . LEU A 1 624 ? 29.422 11.992 -3.793 1 96.06 624 LEU A CA 1
ATOM 4756 C C . LEU A 1 624 ? 28.75 12.852 -4.859 1 96.06 624 LEU A C 1
ATOM 4758 O O . LEU A 1 624 ? 27.672 12.531 -5.332 1 96.06 624 LEU A O 1
ATOM 4762 N N . GLY A 1 625 ? 29.453 13.938 -5.316 1 96.5 625 GLY A N 1
ATOM 4763 C CA . GLY A 1 625 ? 28.719 14.906 -6.121 1 96.5 625 GLY A CA 1
ATOM 4764 C C . GLY A 1 625 ? 27.5 15.477 -5.418 1 96.5 625 GLY A C 1
ATOM 4765 O O . GLY A 1 625 ? 27.359 15.336 -4.199 1 96.5 625 GLY A O 1
ATOM 4766 N N . SER A 1 626 ? 26.641 16.141 -6.172 1 97.44 626 SER A N 1
ATOM 4767 C CA . SER A 1 626 ? 25.469 16.75 -5.551 1 97.44 626 SER A CA 1
ATOM 4768 C C . SER A 1 626 ? 24.297 15.781 -5.516 1 97.44 626 SER A C 1
ATOM 4770 O O . SER A 1 626 ? 23.359 15.961 -4.734 1 97.44 626 SER A O 1
ATOM 4772 N N . PRO A 1 627 ? 24.281 14.695 -6.379 1 97.38 627 PRO A N 1
ATOM 4773 C CA . PRO A 1 627 ? 23.094 13.828 -6.441 1 97.38 627 PRO A CA 1
ATOM 4774 C C . PRO A 1 627 ? 22.906 13 -5.172 1 97.38 627 PRO A C 1
ATOM 4776 O O . PRO A 1 627 ? 23.875 12.641 -4.512 1 97.38 627 PRO A O 1
ATOM 4779 N N . ASN A 1 628 ? 21.656 12.719 -4.883 1 96 628 ASN A N 1
ATOM 4780 C CA . ASN A 1 628 ? 21.328 11.758 -3.84 1 96 628 ASN A CA 1
ATOM 4781 C C . ASN A 1 628 ? 21.938 10.391 -4.121 1 96 628 ASN A C 1
ATOM 4783 O O . ASN A 1 628 ? 22.078 9.992 -5.277 1 96 628 ASN A O 1
ATOM 4787 N N . PRO A 1 629 ? 22.203 9.664 -3.1 1 96.62 629 PRO A N 1
ATOM 4788 C CA . PRO A 1 629 ? 23.016 8.461 -3.287 1 96.62 629 PRO A CA 1
ATOM 4789 C C . PRO A 1 629 ? 22.203 7.25 -3.729 1 96.62 629 PRO A C 1
ATOM 4791 O O . PRO A 1 629 ? 22.766 6.227 -4.117 1 96.62 629 PRO A O 1
ATOM 4794 N N . MET A 1 630 ? 20.906 7.289 -3.701 1 96.5 630 MET A N 1
ATOM 4795 C CA . MET A 1 630 ? 20.047 6.125 -3.908 1 96.5 630 MET A CA 1
ATOM 4796 C C . MET A 1 630 ? 20.281 5.516 -5.285 1 96.5 630 MET A C 1
ATOM 4798 O O . MET A 1 630 ? 20.547 4.32 -5.406 1 96.5 630 MET A O 1
ATOM 4802 N N . LEU A 1 631 ? 20.141 6.297 -6.363 1 97.12 631 LEU A N 1
ATOM 4803 C CA . LEU A 1 631 ? 20.25 5.797 -7.727 1 97.12 631 LEU A CA 1
ATOM 4804 C C . LEU A 1 631 ? 21.609 5.137 -7.953 1 97.12 631 LEU A C 1
ATOM 4806 O O . LEU A 1 631 ? 21.672 4.02 -8.469 1 97.12 631 LEU A O 1
ATOM 4810 N N . THR A 1 632 ? 22.625 5.805 -7.539 1 98 632 THR A N 1
ATOM 4811 C CA . THR A 1 632 ? 23.984 5.309 -7.738 1 98 632 THR A CA 1
ATOM 4812 C C . THR A 1 632 ? 24.234 4.066 -6.887 1 98 632 THR A C 1
ATOM 4814 O O . THR A 1 632 ? 24.859 3.107 -7.344 1 98 632 THR A O 1
ATOM 4817 N N . GLY A 1 633 ? 23.75 4.156 -5.641 1 97.88 633 GLY A N 1
ATOM 4818 C CA . GLY A 1 633 ? 23.891 2.988 -4.781 1 97.88 633 GLY A CA 1
ATOM 4819 C C . GLY A 1 633 ? 23.219 1.749 -5.344 1 97.88 633 GLY A C 1
ATOM 4820 O O . GLY A 1 633 ? 23.781 0.653 -5.281 1 97.88 633 GLY A O 1
ATOM 4821 N N . VAL A 1 634 ? 22.047 1.863 -5.875 1 97.5 634 VAL A N 1
ATOM 4822 C CA . VAL A 1 634 ? 21.328 0.752 -6.473 1 97.5 634 VAL A CA 1
ATOM 4823 C C . VAL A 1 634 ? 22.078 0.238 -7.699 1 97.5 634 VAL A C 1
ATOM 4825 O O . VAL A 1 634 ? 22.203 -0.974 -7.891 1 97.5 634 VAL A O 1
ATOM 4828 N N . ALA A 1 635 ? 22.578 1.175 -8.508 1 97.94 635 ALA A N 1
ATOM 4829 C CA . ALA A 1 635 ? 23.359 0.801 -9.688 1 97.94 635 ALA A CA 1
ATOM 4830 C C . ALA A 1 635 ? 24.578 -0.028 -9.305 1 97.94 635 ALA A C 1
ATOM 4832 O O . ALA A 1 635 ? 24.859 -1.062 -9.914 1 97.94 635 ALA A O 1
ATOM 4833 N N . LEU A 1 636 ? 25.297 0.412 -8.289 1 98.25 636 LEU A N 1
ATOM 4834 C CA . LEU A 1 636 ? 26.484 -0.303 -7.832 1 98.25 636 LEU A CA 1
ATOM 4835 C C . LEU A 1 636 ? 26.109 -1.662 -7.25 1 98.25 636 LEU A C 1
ATOM 4837 O O . LEU A 1 636 ? 26.828 -2.643 -7.434 1 98.25 636 LEU A O 1
ATOM 4841 N N . GLY A 1 637 ? 25.031 -1.661 -6.504 1 97.5 637 GLY A N 1
ATOM 4842 C CA . GLY A 1 637 ? 24.547 -2.932 -5.98 1 97.5 637 GLY A CA 1
ATOM 4843 C C . GLY A 1 637 ? 24.281 -3.959 -7.062 1 97.5 637 GLY A C 1
ATOM 4844 O O . GLY A 1 637 ? 24.656 -5.121 -6.93 1 97.5 637 GLY A O 1
ATOM 4845 N N . ARG A 1 638 ? 23.625 -3.562 -8.109 1 96.88 638 ARG A N 1
ATOM 4846 C CA . ARG A 1 638 ? 23.359 -4.465 -9.227 1 96.88 638 ARG A CA 1
ATOM 4847 C C . ARG A 1 638 ? 24.641 -4.949 -9.875 1 96.88 638 ARG A C 1
ATOM 4849 O O . ARG A 1 638 ? 24.781 -6.133 -10.195 1 96.88 638 ARG A O 1
ATOM 4856 N N . ARG A 1 639 ? 25.594 -4.027 -10.039 1 98 639 ARG A N 1
ATOM 4857 C CA . ARG A 1 639 ? 26.875 -4.379 -10.633 1 98 639 ARG A CA 1
ATOM 4858 C C . ARG A 1 639 ? 27.609 -5.422 -9.781 1 98 639 ARG A C 1
ATOM 4860 O O . ARG A 1 639 ? 28.094 -6.422 -10.312 1 98 639 ARG A O 1
ATOM 4867 N N . THR A 1 640 ? 27.688 -5.172 -8.492 1 98.38 640 THR A N 1
ATOM 4868 C CA . THR A 1 640 ? 28.312 -6.117 -7.578 1 98.38 640 THR A CA 1
ATOM 4869 C C . THR A 1 640 ? 27.578 -7.453 -7.59 1 98.38 640 THR A C 1
ATOM 4871 O O . THR A 1 640 ? 28.203 -8.516 -7.574 1 98.38 640 THR A O 1
ATOM 4874 N N . GLY A 1 641 ? 26.297 -7.41 -7.578 1 97.88 641 GLY A N 1
ATOM 4875 C CA . GLY A 1 641 ? 25.516 -8.633 -7.645 1 97.88 641 GLY A CA 1
ATOM 4876 C C . GLY A 1 641 ? 25.812 -9.461 -8.883 1 97.88 641 GLY A C 1
ATOM 4877 O O . GLY A 1 641 ? 25.906 -10.688 -8.805 1 97.88 641 GLY A O 1
ATOM 4878 N N . ASP A 1 642 ? 25.938 -8.781 -10.008 1 97.5 642 ASP A N 1
ATOM 4879 C CA . ASP A 1 642 ? 26.25 -9.477 -11.25 1 97.5 642 ASP A CA 1
ATOM 4880 C C . ASP A 1 642 ? 27.609 -10.164 -11.156 1 97.5 642 ASP A C 1
ATOM 4882 O O . ASP A 1 642 ? 27.781 -11.297 -11.609 1 97.5 642 ASP A O 1
ATOM 4886 N N . LEU A 1 643 ? 28.562 -9.5 -10.586 1 97.62 643 LEU A N 1
ATOM 4887 C CA . LEU A 1 643 ? 29.891 -10.102 -10.391 1 97.62 643 LEU A CA 1
ATOM 4888 C C . LEU A 1 643 ? 29.781 -11.344 -9.516 1 97.62 643 LEU A C 1
ATOM 4890 O O . LEU A 1 643 ? 30.359 -12.391 -9.836 1 97.62 643 LEU A O 1
ATOM 4894 N N . LEU A 1 644 ? 29.125 -11.211 -8.375 1 98.12 644 LEU A N 1
ATOM 4895 C CA . LEU A 1 644 ? 29.016 -12.312 -7.426 1 98.12 644 LEU A CA 1
ATOM 4896 C C . LEU A 1 644 ? 28.359 -13.531 -8.086 1 98.12 644 LEU A C 1
ATOM 4898 O O . LEU A 1 644 ? 28.891 -14.641 -8.008 1 98.12 644 LEU A O 1
ATOM 4902 N N . ASN A 1 645 ? 27.312 -13.344 -8.758 1 96.5 645 ASN A N 1
ATOM 4903 C CA . ASN A 1 645 ? 26.578 -14.438 -9.383 1 96.5 645 ASN A CA 1
ATOM 4904 C C . ASN A 1 645 ? 27.344 -15.047 -10.539 1 96.5 645 ASN A C 1
ATOM 4906 O O . ASN A 1 645 ? 27.234 -16.25 -10.82 1 96.5 645 ASN A O 1
ATOM 4910 N N . SER A 1 646 ? 28.172 -14.281 -11.203 1 94.69 646 SER A N 1
ATOM 4911 C CA . SER A 1 646 ? 28.828 -14.773 -12.414 1 94.69 646 SER A CA 1
ATOM 4912 C C . SER A 1 646 ? 30.219 -15.32 -12.109 1 94.69 646 SER A C 1
ATOM 4914 O O . SER A 1 646 ? 30.703 -16.219 -12.789 1 94.69 646 SER A O 1
ATOM 4916 N N . GLY A 1 647 ? 30.844 -14.766 -11.047 1 93.88 647 GLY A N 1
ATOM 4917 C CA . GLY A 1 647 ? 32.281 -15.07 -10.992 1 93.88 647 GLY A CA 1
ATOM 4918 C C . GLY A 1 647 ? 32.75 -15.445 -9.602 1 93.88 647 GLY A C 1
ATOM 4919 O O . GLY A 1 647 ? 33.875 -15.93 -9.438 1 93.88 647 GLY A O 1
ATOM 4920 N N . VAL A 1 648 ? 31.984 -15.258 -8.586 1 96.94 648 VAL A N 1
ATOM 4921 C CA . VAL A 1 648 ? 32.5 -15.445 -7.23 1 96.94 648 VAL A CA 1
ATOM 4922 C C . VAL A 1 648 ? 31.797 -16.641 -6.574 1 96.94 648 VAL A C 1
ATOM 4924 O O . VAL A 1 648 ? 32.469 -17.562 -6.082 1 96.94 648 VAL A O 1
ATOM 4927 N N . LEU A 1 649 ? 30.531 -16.641 -6.621 1 97 649 LEU A N 1
ATOM 4928 C CA . LEU A 1 649 ? 29.75 -17.672 -5.938 1 97 649 LEU A CA 1
ATOM 4929 C C . LEU A 1 649 ? 29.812 -18.984 -6.691 1 97 649 LEU A C 1
ATOM 4931 O O . LEU A 1 649 ? 30.156 -19.016 -7.879 1 97 649 LEU A O 1
ATOM 4935 N N . PHE A 1 650 ? 29.469 -19.938 -5.98 1 92 650 PHE A N 1
ATOM 4936 C CA . PHE A 1 650 ? 29.547 -21.297 -6.508 1 92 650 PHE A CA 1
ATOM 4937 C C . PHE A 1 650 ? 28.766 -21.422 -7.809 1 92 650 PHE A C 1
ATOM 4939 O O . PHE A 1 650 ? 27.688 -20.844 -7.945 1 92 650 PHE A O 1
ATOM 4946 N N . THR A 1 651 ? 29.328 -22.094 -8.773 1 86.94 651 THR A N 1
ATOM 4947 C CA . THR A 1 651 ? 28.672 -22.484 -10.023 1 86.94 651 THR A CA 1
ATOM 4948 C C . THR A 1 651 ? 28.891 -23.969 -10.312 1 86.94 651 THR A C 1
ATOM 4950 O O . THR A 1 651 ? 30.031 -24.453 -10.242 1 86.94 651 THR A O 1
ATOM 4953 N N . PRO A 1 652 ? 27.844 -24.578 -10.57 1 82.31 652 PRO A N 1
ATOM 4954 C CA . PRO A 1 652 ? 28.016 -26 -10.891 1 82.31 652 PRO A CA 1
ATOM 4955 C C . PRO A 1 652 ? 28.703 -26.219 -12.234 1 82.31 652 PRO A C 1
ATOM 4957 O O . PRO A 1 652 ? 28.719 -25.328 -13.078 1 82.31 652 PRO A O 1
ATOM 4960 N N . ASP A 1 653 ? 29.25 -27.406 -12.367 1 77.75 653 ASP A N 1
ATOM 4961 C CA . ASP A 1 653 ? 29.828 -27.797 -13.648 1 77.75 653 ASP A CA 1
ATOM 4962 C C . ASP A 1 653 ? 28.75 -27.859 -14.734 1 77.75 653 ASP A C 1
ATOM 4964 O O . ASP A 1 653 ? 27.609 -28.266 -14.469 1 77.75 653 ASP A O 1
ATOM 4968 N N . PRO A 1 654 ? 29.078 -27.328 -15.898 1 74.31 654 PRO A N 1
ATOM 4969 C CA . PRO A 1 654 ? 28.094 -27.406 -16.984 1 74.31 654 PRO A CA 1
ATOM 4970 C C . PRO A 1 654 ? 27.641 -28.844 -17.266 1 74.31 654 PRO A C 1
ATOM 4972 O O . PRO A 1 654 ? 28.453 -29.766 -17.188 1 74.31 654 PRO A O 1
ATOM 4975 N N . ILE A 1 655 ? 26.453 -29.125 -17.281 1 69.81 655 ILE A N 1
ATOM 4976 C CA . ILE A 1 655 ? 25.891 -30.453 -17.5 1 69.81 655 ILE A CA 1
ATOM 4977 C C . ILE A 1 655 ? 26.094 -30.875 -18.953 1 69.81 655 ILE A C 1
ATOM 4979 O O . ILE A 1 655 ? 26.391 -32.031 -19.219 1 69.81 655 ILE A O 1
ATOM 4983 N N . VAL A 1 656 ? 25.781 -29.969 -20.016 1 60.97 656 VAL A N 1
ATOM 4984 C CA . VAL A 1 656 ? 25.672 -30.453 -21.391 1 60.97 656 VAL A CA 1
ATOM 4985 C C . VAL A 1 656 ? 27.062 -30.797 -21.922 1 60.97 656 VAL A C 1
ATOM 4987 O O . VAL A 1 656 ? 28 -30.016 -21.766 1 60.97 656 VAL A O 1
ATOM 4990 N N . SER A 1 657 ? 27.141 -32.094 -22.078 1 57.19 657 SER A N 1
ATOM 4991 C CA . SER A 1 657 ? 28.328 -32.562 -22.781 1 57.19 657 SER A CA 1
ATOM 4992 C C . SER A 1 657 ? 28.531 -31.812 -24.094 1 57.19 657 SER A C 1
ATOM 4994 O O . SER A 1 657 ? 27.578 -31.641 -24.859 1 57.19 657 SER A O 1
ATOM 4996 N N . PRO A 1 658 ? 29.547 -31.047 -24.156 1 52.03 658 PRO A N 1
ATOM 4997 C CA . PRO A 1 658 ? 29.984 -30.406 -25.406 1 52.03 658 PRO A CA 1
ATOM 4998 C C . PRO A 1 658 ? 29.828 -31.328 -26.625 1 52.03 658 PRO A C 1
ATOM 5000 O O . PRO A 1 658 ? 30.047 -30.891 -27.75 1 52.03 658 PRO A O 1
ATOM 5003 N N . GLN A 1 659 ? 29.641 -32.562 -26.359 1 51.53 659 GLN A N 1
ATOM 5004 C CA . GLN A 1 659 ? 29.734 -33.375 -27.578 1 51.53 659 GLN A CA 1
ATOM 5005 C C . GLN A 1 659 ? 28.469 -33.25 -28.406 1 51.53 659 GLN A C 1
ATOM 5007 O O . GLN A 1 659 ? 27.359 -33.375 -27.875 1 51.53 659 GLN A O 1
ATOM 5012 N N . ASP A 1 660 ? 28.594 -32.656 -29.438 1 60.25 660 ASP A N 1
ATOM 5013 C CA . ASP A 1 660 ? 27.578 -32.5 -30.484 1 60.25 660 ASP A CA 1
ATOM 5014 C C . ASP A 1 660 ? 26.969 -33.844 -30.844 1 60.25 660 ASP A C 1
ATOM 5016 O O . ASP A 1 660 ? 27.641 -34.719 -31.438 1 60.25 660 ASP A O 1
ATOM 5020 N N . GLU A 1 661 ? 26 -34.312 -30.016 1 81.19 661 GLU A N 1
ATOM 5021 C CA . GLU A 1 661 ? 25.234 -35.469 -30.469 1 81.19 661 GLU A CA 1
ATOM 5022 C C . GLU A 1 661 ? 24.297 -35.125 -31.609 1 81.19 661 GLU A C 1
ATOM 5024 O O . GLU A 1 661 ? 23.281 -34.469 -31.406 1 81.19 661 GLU A O 1
ATOM 5029 N N . THR A 1 662 ? 24.812 -35.5 -32.75 1 83.19 662 THR A N 1
ATOM 5030 C CA . THR A 1 662 ? 24.125 -35.125 -33.969 1 83.19 662 THR A CA 1
ATOM 5031 C C . THR A 1 662 ? 22.656 -35.531 -33.906 1 83.19 662 THR A C 1
ATOM 5033 O O . THR A 1 662 ? 22.328 -36.688 -33.594 1 83.19 662 THR A O 1
ATOM 5036 N N . GLY A 1 663 ? 21.828 -34.594 -34.094 1 90.31 663 GLY A N 1
ATOM 5037 C CA . GLY A 1 663 ? 20.391 -34.844 -34.219 1 90.31 663 GLY A CA 1
ATOM 5038 C C . GLY A 1 663 ? 19.641 -34.688 -32.938 1 90.31 663 GLY A C 1
ATOM 5039 O O . GLY A 1 663 ? 18.406 -34.594 -32.938 1 90.31 663 GLY A O 1
ATOM 5040 N N . PHE A 1 664 ? 20.344 -34.719 -31.766 1 94 664 PHE A N 1
ATOM 5041 C CA . PHE A 1 664 ? 19.641 -34.625 -30.484 1 94 664 PHE A CA 1
ATOM 5042 C C . PHE A 1 664 ? 19.328 -33.156 -30.156 1 94 664 PHE A C 1
ATOM 5044 O O . PHE A 1 664 ? 20.156 -32.281 -30.391 1 94 664 PHE A O 1
ATOM 5051 N N . GLN A 1 665 ? 18.156 -32.938 -29.688 1 92.56 665 GLN A N 1
ATOM 5052 C CA . GLN A 1 665 ? 17.734 -31.641 -29.141 1 92.56 665 GLN A CA 1
ATOM 5053 C C . GLN A 1 665 ? 17.516 -31.719 -27.625 1 92.56 665 GLN A C 1
ATOM 5055 O O . GLN A 1 665 ? 16.969 -32.719 -27.141 1 92.56 665 GLN A O 1
ATOM 5060 N N . PRO A 1 666 ? 17.984 -30.703 -26.922 1 93.56 666 PRO A N 1
ATOM 5061 C CA . PRO A 1 666 ? 17.812 -30.75 -25.469 1 93.56 666 PRO A CA 1
ATOM 5062 C C . PRO A 1 666 ? 16.359 -30.531 -25.047 1 93.56 666 PRO A C 1
ATOM 5064 O O . PRO A 1 666 ? 15.672 -29.656 -25.578 1 93.56 666 PRO A O 1
ATOM 5067 N N . LEU A 1 667 ? 15.906 -31.344 -24.125 1 96.06 667 LEU A N 1
ATOM 5068 C CA . LEU A 1 667 ? 14.656 -31.109 -23.406 1 96.06 667 LEU A CA 1
ATOM 5069 C C . LEU A 1 667 ? 14.914 -30.422 -22.078 1 96.06 667 LEU A C 1
ATOM 5071 O O . LEU A 1 667 ? 14.078 -29.672 -21.594 1 96.06 667 LEU A O 1
ATOM 5075 N N . PHE A 1 668 ? 16.016 -30.781 -21.438 1 95.56 668 PHE A N 1
ATOM 5076 C CA . PHE A 1 668 ? 16.516 -30.125 -20.234 1 95.56 668 PHE A CA 1
ATOM 5077 C C . PHE A 1 668 ? 18.047 -30.047 -20.266 1 95.56 668 PHE A C 1
ATOM 5079 O O . PHE A 1 668 ? 18.734 -31.062 -20.234 1 95.56 668 PHE A O 1
ATOM 5086 N N . ASP A 1 669 ? 18.531 -28.812 -20.297 1 92.56 669 ASP A N 1
ATOM 5087 C CA . ASP A 1 669 ? 19.969 -28.609 -20.438 1 92.56 669 ASP A CA 1
ATOM 5088 C C . ASP A 1 669 ? 20.547 -28.031 -19.156 1 92.56 669 ASP A C 1
ATOM 5090 O O . ASP A 1 669 ? 21.672 -27.5 -19.156 1 92.56 669 ASP A O 1
ATOM 5094 N N . GLY A 1 670 ? 19.75 -28.031 -18.094 1 92.88 670 GLY A N 1
ATOM 5095 C CA . GLY A 1 670 ? 20.219 -27.547 -16.812 1 92.88 670 GLY A CA 1
ATOM 5096 C C . GLY A 1 670 ? 19.859 -26.094 -16.547 1 92.88 670 GLY A C 1
ATOM 5097 O O . GLY A 1 670 ? 20.062 -25.594 -15.438 1 92.88 670 GLY A O 1
ATOM 5098 N N . THR A 1 671 ? 19.219 -25.438 -17.5 1 91.69 671 THR A N 1
ATOM 5099 C CA . THR A 1 671 ? 18.906 -24.016 -17.359 1 91.69 671 THR A CA 1
ATOM 5100 C C . THR A 1 671 ? 17.438 -23.828 -16.938 1 91.69 671 THR A C 1
ATOM 5102 O O . THR A 1 671 ? 16.609 -24.719 -17.141 1 91.69 671 THR A O 1
ATOM 5105 N N . ALA A 1 672 ? 17.219 -22.672 -16.375 1 89.81 672 ALA A N 1
ATOM 5106 C CA . ALA A 1 672 ? 15.852 -22.312 -15.992 1 89.81 672 ALA A CA 1
ATOM 5107 C C . ALA A 1 672 ? 14.93 -22.234 -17.203 1 89.81 672 ALA A C 1
ATOM 5109 O O . ALA A 1 672 ? 13.75 -22.578 -17.125 1 89.81 672 ALA A O 1
ATOM 5110 N N . SER A 1 673 ? 15.477 -21.859 -18.328 1 89.5 673 SER A N 1
ATOM 5111 C CA . SER A 1 673 ? 14.695 -21.703 -19.547 1 89.5 673 SER A CA 1
ATOM 5112 C C . SER A 1 673 ? 14.117 -23.047 -20 1 89.5 673 SER A C 1
ATOM 5114 O O . SER A 1 673 ? 12.969 -23.109 -20.438 1 89.5 673 SER A O 1
ATOM 5116 N N . THR A 1 674 ? 14.922 -24.062 -19.891 1 93.12 674 THR A N 1
ATOM 5117 C CA . THR A 1 674 ? 14.43 -25.375 -20.312 1 93.12 674 THR A CA 1
ATOM 5118 C C . THR A 1 674 ? 13.656 -26.062 -19.188 1 93.12 674 THR A C 1
ATOM 5120 O O . THR A 1 674 ? 12.797 -26.906 -19.438 1 93.12 674 THR A O 1
ATOM 5123 N N . PHE A 1 675 ? 13.953 -25.672 -17.938 1 94.5 675 PHE A N 1
ATOM 5124 C CA . PHE A 1 675 ? 13.203 -26.219 -16.812 1 94.5 675 PHE A CA 1
ATOM 5125 C C . PHE A 1 675 ? 11.734 -25.812 -16.891 1 94.5 675 PHE A C 1
ATOM 5127 O O . PHE A 1 675 ? 10.852 -26.609 -16.578 1 94.5 675 PHE A O 1
ATOM 5134 N N . LYS A 1 676 ? 11.484 -24.672 -17.344 1 90.31 676 LYS A N 1
ATOM 5135 C CA . LYS A 1 676 ? 10.133 -24.125 -17.406 1 90.31 676 LYS A CA 1
ATOM 5136 C C . LYS A 1 676 ? 9.289 -24.844 -18.438 1 90.31 676 LYS A C 1
ATOM 5138 O O . LYS A 1 676 ? 8.062 -24.719 -18.453 1 90.31 676 LYS A O 1
ATOM 5143 N N . ASN A 1 677 ? 9.922 -25.594 -19.297 1 93.56 677 ASN A N 1
ATOM 5144 C CA . ASN A 1 677 ? 9.211 -26.344 -20.344 1 93.56 677 ASN A CA 1
ATOM 5145 C C . ASN A 1 677 ? 8.562 -27.609 -19.781 1 93.56 677 ASN A C 1
ATOM 5147 O O . ASN A 1 677 ? 7.852 -28.312 -20.5 1 93.56 677 ASN A O 1
ATOM 5151 N N . TRP A 1 678 ? 8.836 -27.797 -18.547 1 95.62 678 TRP A N 1
ATOM 5152 C CA . TRP A 1 678 ? 8.266 -28.953 -17.875 1 95.62 678 TRP A CA 1
ATOM 5153 C C . TRP A 1 678 ? 7.152 -28.547 -16.922 1 95.62 678 TRP A C 1
ATOM 5155 O O . TRP A 1 678 ? 7.203 -27.469 -16.328 1 95.62 678 TRP A O 1
ATOM 5165 N N . THR A 1 679 ? 6.133 -29.359 -16.797 1 93.31 679 THR A N 1
ATOM 5166 C CA . THR A 1 679 ? 4.973 -29.047 -15.969 1 93.31 679 THR A CA 1
ATOM 5167 C C . THR A 1 679 ? 4.727 -30.156 -14.945 1 93.31 679 THR A C 1
ATOM 5169 O O . THR A 1 679 ? 4.742 -31.344 -15.289 1 93.31 679 THR A O 1
ATOM 5172 N N . LEU A 1 680 ? 4.539 -29.734 -13.703 1 93.12 680 LEU A N 1
ATOM 5173 C CA . LEU A 1 680 ? 4.211 -30.672 -12.633 1 93.12 680 LEU A CA 1
ATOM 5174 C C . LEU A 1 680 ? 2.713 -30.938 -12.586 1 93.12 680 LEU A C 1
ATOM 5176 O O . LEU A 1 680 ? 1.905 -30.016 -12.672 1 93.12 680 LEU A O 1
ATOM 5180 N N . VAL A 1 681 ? 2.34 -32.188 -12.516 1 91.62 681 VAL A N 1
ATOM 5181 C CA . VAL A 1 681 ? 0.947 -32.594 -12.336 1 91.62 681 VAL A CA 1
ATOM 5182 C C . VAL A 1 681 ? 0.828 -33.531 -11.141 1 91.62 681 VAL A C 1
ATOM 5184 O O . VAL A 1 681 ? 1.702 -34.375 -10.922 1 91.62 681 VAL A O 1
ATOM 5187 N N . GLY A 1 682 ? -0.175 -33.344 -10.375 1 89.44 682 GLY A N 1
ATOM 5188 C CA . GLY A 1 682 ? -0.401 -34.125 -9.18 1 89.44 682 GLY A CA 1
ATOM 5189 C C . GLY A 1 682 ? -0.756 -33.312 -7.965 1 89.44 682 GLY A C 1
ATOM 5190 O O . GLY A 1 682 ? -0.808 -32.062 -8.039 1 89.44 682 GLY A O 1
ATOM 5191 N N . PRO A 1 683 ? -1.078 -33.938 -6.855 1 87.5 683 PRO A N 1
ATOM 5192 C CA . PRO A 1 683 ? -1.472 -33.219 -5.645 1 87.5 683 PRO A CA 1
ATOM 5193 C C . PRO A 1 683 ? -0.3 -32.5 -4.98 1 87.5 683 PRO A C 1
ATOM 5195 O O . PRO A 1 683 ? 0.859 -32.781 -5.293 1 87.5 683 PRO A O 1
ATOM 5198 N N . PRO A 1 684 ? -0.576 -31.594 -4.098 1 84.5 684 PRO A N 1
ATOM 5199 C CA . PRO A 1 684 ? 0.489 -30.891 -3.379 1 84.5 684 PRO A CA 1
ATOM 5200 C C . PRO A 1 684 ? 1.285 -31.797 -2.455 1 84.5 684 PRO A C 1
ATOM 5202 O O . PRO A 1 684 ? 0.84 -32.906 -2.146 1 84.5 684 PRO A O 1
ATOM 5205 N N . GLY A 1 685 ? 2.389 -31.344 -2.043 1 84.06 685 GLY A N 1
ATOM 5206 C CA . GLY A 1 685 ? 3.199 -32.062 -1.065 1 84.06 685 GLY A CA 1
ATOM 5207 C C . GLY A 1 685 ? 4.488 -32.594 -1.646 1 84.06 685 GLY A C 1
ATOM 5208 O O . GLY A 1 685 ? 5.18 -33.406 -0.999 1 84.06 685 GLY A O 1
ATOM 5209 N N . GLY A 1 686 ? 4.816 -32.188 -2.811 1 89.94 686 GLY A N 1
ATOM 5210 C CA . GLY A 1 686 ? 6.047 -32.594 -3.473 1 89.94 686 GLY A CA 1
ATOM 5211 C C . GLY A 1 686 ? 6.16 -32.062 -4.891 1 89.94 686 GLY A C 1
ATOM 5212 O O . GLY A 1 686 ? 5.227 -31.453 -5.41 1 89.94 686 GLY A O 1
ATOM 5213 N N . GLY A 1 687 ? 7.32 -32.312 -5.43 1 92.94 687 GLY A N 1
ATOM 5214 C CA . GLY A 1 687 ? 7.52 -31.828 -6.789 1 92.94 687 GLY A CA 1
ATOM 5215 C C . GLY A 1 687 ? 8.938 -32 -7.285 1 92.94 687 GLY A C 1
ATOM 5216 O O . GLY A 1 687 ? 9.594 -33 -6.953 1 92.94 687 GLY A O 1
ATOM 5217 N N . MET A 1 688 ? 9.281 -31.219 -8.25 1 95.5 688 MET A N 1
ATOM 5218 C CA . MET A 1 688 ? 10.602 -31.219 -8.867 1 95.5 688 MET A CA 1
ATOM 5219 C C . MET A 1 688 ? 11.305 -29.875 -8.648 1 95.5 688 MET A C 1
ATOM 5221 O O . MET A 1 688 ? 10.758 -28.828 -8.992 1 95.5 688 MET A O 1
ATOM 5225 N N . LEU A 1 689 ? 12.445 -29.953 -8.039 1 95.19 689 LEU A N 1
ATOM 5226 C CA . LEU A 1 689 ? 13.227 -28.781 -7.711 1 95.19 689 LEU A CA 1
ATOM 5227 C C . LEU A 1 689 ? 14.336 -28.562 -8.734 1 95.19 689 LEU A C 1
ATOM 5229 O O . LEU A 1 689 ? 15 -29.516 -9.156 1 95.19 689 LEU A O 1
ATOM 5233 N N . HIS A 1 690 ? 14.508 -27.312 -9.281 1 95 690 HIS A N 1
ATOM 5234 C CA . HIS A 1 690 ? 15.695 -26.953 -10.039 1 95 690 HIS A CA 1
ATOM 5235 C C . HIS A 1 690 ? 16.859 -26.625 -9.109 1 95 690 HIS A C 1
ATOM 5237 O O . HIS A 1 690 ? 16.797 -25.672 -8.336 1 95 690 HIS A O 1
ATOM 5243 N N . LEU A 1 691 ? 17.859 -27.391 -9.125 1 94.81 691 LEU A N 1
ATOM 5244 C CA . LEU A 1 691 ? 18.953 -27.297 -8.18 1 94.81 691 LEU A CA 1
ATOM 5245 C C . LEU A 1 691 ? 20.297 -27.578 -8.867 1 94.81 691 LEU A C 1
ATOM 5247 O O . LEU A 1 691 ? 20.562 -28.703 -9.266 1 94.81 691 LEU A O 1
ATOM 5251 N N . ASN A 1 692 ? 21.109 -26.516 -9.047 1 93.19 692 ASN A N 1
ATOM 5252 C CA . ASN A 1 692 ? 22.453 -26.656 -9.617 1 93.19 692 ASN A CA 1
ATOM 5253 C C . ASN A 1 692 ? 22.406 -27.297 -11 1 93.19 692 ASN A C 1
ATOM 5255 O O . ASN A 1 692 ? 23.203 -28.203 -11.289 1 93.19 692 ASN A O 1
ATOM 5259 N N . GLY A 1 693 ? 21.406 -26.938 -11.75 1 92 693 GLY A N 1
ATOM 5260 C CA . GLY A 1 693 ? 21.281 -27.453 -13.102 1 92 693 GLY A CA 1
ATOM 5261 C C . GLY A 1 693 ? 20.641 -28.828 -13.164 1 92 693 GLY A C 1
ATOM 5262 O O . GLY A 1 693 ? 20.578 -29.438 -14.234 1 92 693 GLY A O 1
ATOM 5263 N N . GLU A 1 694 ? 20.219 -29.344 -12.086 1 94.5 694 GLU A N 1
ATOM 5264 C CA . GLU A 1 694 ? 19.531 -30.641 -12 1 94.5 694 GLU A CA 1
ATOM 5265 C C . GLU A 1 694 ? 18.047 -30.469 -11.711 1 94.5 694 GLU A C 1
ATOM 5267 O O . GLU A 1 694 ? 17.625 -29.422 -11.234 1 94.5 694 GLU A O 1
ATOM 5272 N N . MET A 1 695 ? 17.281 -31.531 -12.078 1 95.56 695 MET A N 1
ATOM 5273 C CA . MET A 1 695 ? 15.922 -31.703 -11.578 1 95.56 695 MET A CA 1
ATOM 5274 C C . MET A 1 695 ? 15.883 -32.719 -10.438 1 95.56 695 MET A C 1
ATOM 5276 O O . MET A 1 695 ? 16.25 -33.875 -10.609 1 95.56 695 MET A O 1
ATOM 5280 N N . VAL A 1 696 ? 15.453 -32.25 -9.328 1 96.19 696 VAL A N 1
ATOM 5281 C CA . VAL A 1 696 ? 15.508 -33.125 -8.156 1 96.19 696 VAL A CA 1
ATOM 5282 C C . VAL A 1 696 ? 14.102 -33.312 -7.594 1 96.19 696 VAL A C 1
ATOM 5284 O O . VAL A 1 696 ? 13.438 -32.344 -7.223 1 96.19 696 VAL A O 1
ATOM 5287 N N . SER A 1 697 ? 13.688 -34.531 -7.508 1 95.88 697 SER A N 1
ATOM 5288 C CA . SER A 1 697 ? 12.383 -34.781 -6.91 1 95.88 697 SER A CA 1
ATOM 5289 C C . SER A 1 697 ? 12.43 -34.656 -5.395 1 95.88 697 SER A C 1
ATOM 5291 O O . SER A 1 697 ? 13.461 -34.875 -4.773 1 95.88 697 SER A O 1
ATOM 5293 N N . TYR A 1 698 ? 11.367 -34.156 -4.828 1 93.31 698 TYR A N 1
ATOM 5294 C CA . TYR A 1 698 ? 11.242 -34.031 -3.381 1 93.31 698 TYR A CA 1
ATOM 5295 C C . TYR A 1 698 ? 9.797 -34.25 -2.941 1 93.31 698 TYR A C 1
ATOM 5297 O O . TYR A 1 698 ? 8.883 -34.281 -3.768 1 93.31 698 TYR A O 1
ATOM 5305 N N . GLY A 1 699 ? 9.602 -34.469 -1.58 1 90 699 GLY A N 1
ATOM 5306 C CA . GLY A 1 699 ? 8.273 -34.562 -0.988 1 90 699 GLY A CA 1
ATOM 5307 C C . GLY A 1 699 ? 7.824 -36 -0.723 1 90 699 GLY A C 1
ATOM 5308 O O . GLY A 1 699 ? 8.438 -36.938 -1.214 1 90 699 GLY A O 1
ATOM 5309 N N . ASP A 1 700 ? 6.789 -36.125 0.086 1 85.12 700 ASP A N 1
ATOM 5310 C CA . ASP A 1 700 ? 6.309 -37.438 0.499 1 85.12 700 ASP A CA 1
ATOM 5311 C C . ASP A 1 700 ? 4.84 -37.625 0.122 1 85.12 700 ASP A C 1
ATOM 5313 O O . ASP A 1 700 ? 4.211 -38.625 0.529 1 85.12 700 ASP A O 1
ATOM 5317 N N . GLY A 1 701 ? 4.457 -36.781 -0.667 1 77.44 701 GLY A N 1
ATOM 5318 C CA . GLY A 1 701 ? 3.053 -36.844 -1.039 1 77.44 701 GLY A CA 1
ATOM 5319 C C . GLY A 1 701 ? 2.746 -37.906 -2.059 1 77.44 701 GLY A C 1
ATOM 5320 O O . GLY A 1 701 ? 3.578 -38.781 -2.311 1 77.44 701 GLY A O 1
ATOM 5321 N N . ALA A 1 702 ? 1.598 -37.875 -2.729 1 84 702 ALA A N 1
ATOM 5322 C CA . ALA A 1 702 ? 1.073 -38.875 -3.678 1 84 702 ALA A CA 1
ATOM 5323 C C . ALA A 1 702 ? 1.852 -38.812 -4.992 1 84 702 ALA A C 1
ATOM 5325 O O . ALA A 1 702 ? 2.834 -38.094 -5.117 1 84 702 ALA A O 1
ATOM 5326 N N . LEU A 1 703 ? 1.494 -39.812 -5.902 1 89.25 703 LEU A N 1
ATOM 5327 C CA . LEU A 1 703 ? 2.127 -39.906 -7.215 1 89.25 703 LEU A CA 1
ATOM 5328 C C . LEU A 1 703 ? 2.07 -38.562 -7.945 1 89.25 703 LEU A C 1
ATOM 5330 O O . LEU A 1 703 ? 1.019 -37.906 -7.988 1 89.25 703 LEU A O 1
ATOM 5334 N N . ARG A 1 704 ? 3.238 -38.156 -8.438 1 94.19 704 ARG A N 1
ATOM 5335 C CA . ARG A 1 704 ? 3.318 -36.938 -9.227 1 94.19 704 ARG A CA 1
ATOM 5336 C C . ARG A 1 704 ? 4.129 -37.188 -10.5 1 94.19 704 ARG A C 1
ATOM 5338 O O . ARG A 1 704 ? 4.863 -38.156 -10.609 1 94.19 704 ARG A O 1
ATOM 5345 N N . LEU A 1 705 ? 3.844 -36.312 -11.461 1 95.38 705 LEU A N 1
ATOM 5346 C CA . LEU A 1 705 ? 4.48 -36.406 -12.766 1 95.38 705 LEU A CA 1
ATOM 5347 C C . LEU A 1 705 ? 5.031 -35.031 -13.18 1 95.38 705 LEU A C 1
ATOM 5349 O O . LEU A 1 705 ? 4.348 -34.031 -13.047 1 95.38 705 LEU A O 1
ATOM 5353 N N . PHE A 1 706 ? 6.266 -35.031 -13.523 1 97.12 706 PHE A N 1
ATOM 5354 C CA . PHE A 1 706 ? 6.883 -33.844 -14.156 1 97.12 706 PHE A CA 1
ATOM 5355 C C . PHE A 1 706 ? 7.145 -34.125 -15.633 1 97.12 706 PHE A C 1
ATOM 5357 O O . PHE A 1 706 ? 8.07 -34.844 -15.984 1 97.12 706 PHE A O 1
ATOM 5364 N N . TYR A 1 707 ? 6.336 -33.562 -16.562 1 96.94 707 TYR A N 1
ATOM 5365 C CA . TYR A 1 707 ? 6.434 -33.969 -17.969 1 96.94 707 TYR A CA 1
ATOM 5366 C C . TYR A 1 707 ? 6.785 -32.781 -18.859 1 96.94 707 TYR A C 1
ATOM 5368 O O . TYR A 1 707 ? 6.516 -31.641 -18.516 1 96.94 707 TYR A O 1
ATOM 5376 N N . TYR A 1 708 ? 7.492 -33.031 -19.984 1 97.19 708 TYR A N 1
ATOM 5377 C CA . TYR A 1 708 ? 7.777 -32.031 -21 1 97.19 708 TYR A CA 1
ATOM 5378 C C . TYR A 1 708 ? 6.508 -31.609 -21.734 1 97.19 708 TYR A C 1
ATOM 5380 O O . TYR A 1 708 ? 6.02 -32.312 -22.609 1 97.19 708 TYR A O 1
ATOM 5388 N N . SER A 1 709 ? 6.07 -30.391 -21.5 1 93.56 709 SER A N 1
ATOM 5389 C CA . SER A 1 709 ? 4.699 -30.031 -21.828 1 93.56 709 SER A CA 1
ATOM 5390 C C . SER A 1 709 ? 4.637 -29.266 -23.156 1 93.56 709 SER A C 1
ATOM 5392 O O . SER A 1 709 ? 3.559 -28.875 -23.609 1 93.56 709 SER A O 1
ATOM 5394 N N . GLN A 1 710 ? 5.727 -29.062 -23.844 1 91.62 710 GLN A N 1
ATOM 5395 C CA . GLN A 1 710 ? 5.758 -28.188 -25.016 1 91.62 710 GLN A CA 1
ATOM 5396 C C . GLN A 1 710 ? 5.25 -28.922 -26.266 1 91.62 710 GLN A C 1
ATOM 5398 O O . GLN A 1 710 ? 4.738 -28.297 -27.188 1 91.62 710 GLN A O 1
ATOM 5403 N N . GLN A 1 711 ? 5.406 -30.25 -26.281 1 92.62 711 GLN A N 1
ATOM 5404 C CA . GLN A 1 711 ? 4.961 -31.016 -27.438 1 92.62 711 GLN A CA 1
ATOM 5405 C C . GLN A 1 711 ? 4.957 -32.5 -27.156 1 92.62 711 GLN A C 1
ATOM 5407 O O . GLN A 1 711 ? 5.582 -32.969 -26.203 1 92.62 711 GLN A O 1
ATOM 5412 N N . ALA A 1 712 ? 4.227 -33.219 -27.984 1 95.75 712 ALA A N 1
ATOM 5413 C CA . ALA A 1 712 ? 4.273 -34.688 -28.031 1 95.75 712 ALA A CA 1
ATOM 5414 C C . ALA A 1 712 ? 5.25 -35.156 -29.109 1 95.75 712 ALA A C 1
ATOM 5416 O O . ALA A 1 712 ? 5.625 -34.406 -30 1 95.75 712 ALA A O 1
ATOM 5417 N N . PHE A 1 713 ? 5.668 -36.406 -28.953 1 97.38 713 PHE A N 1
ATOM 5418 C CA . PHE A 1 713 ? 6.691 -36.938 -29.859 1 97.38 713 PHE A CA 1
ATOM 5419 C C . PHE A 1 713 ? 6.23 -38.219 -30.531 1 97.38 713 PHE A C 1
ATOM 5421 O O . PHE A 1 713 ? 5.574 -39.062 -29.906 1 97.38 713 PHE A O 1
ATOM 5428 N N . GLY A 1 714 ? 6.578 -38.312 -31.812 1 97.19 714 GLY A N 1
ATOM 5429 C CA . GLY A 1 714 ? 6.43 -39.594 -32.469 1 97.19 714 GLY A CA 1
ATOM 5430 C C . GLY A 1 714 ? 7.504 -40.594 -32.094 1 97.19 714 GLY A C 1
ATOM 5431 O O . GLY A 1 714 ? 7.711 -40.875 -30.906 1 97.19 714 GLY A O 1
ATOM 5432 N N . ASP A 1 715 ? 8.25 -41.188 -33.094 1 98 715 ASP A N 1
ATOM 5433 C CA . ASP A 1 715 ? 9.383 -42.062 -32.844 1 98 715 ASP A CA 1
ATOM 5434 C C . ASP A 1 715 ? 10.602 -41.281 -32.375 1 98 715 ASP A C 1
ATOM 5436 O O . ASP A 1 715 ? 10.867 -40.188 -32.906 1 98 715 ASP A O 1
ATOM 5440 N N . PHE A 1 716 ? 11.32 -41.844 -31.391 1 98.12 716 PHE A N 1
ATOM 5441 C CA . PHE A 1 716 ? 12.445 -41.062 -30.875 1 98.12 716 PHE A CA 1
ATOM 5442 C C . PHE A 1 716 ? 13.469 -42 -30.219 1 98.12 716 PHE A C 1
ATOM 5444 O O . PHE A 1 716 ? 13.18 -43.156 -29.938 1 98.12 716 PHE A O 1
ATOM 5451 N N . THR A 1 717 ? 14.641 -41.5 -30.031 1 98 717 THR A N 1
ATOM 5452 C CA . THR A 1 717 ? 15.648 -41.938 -29.078 1 98 717 THR A CA 1
ATOM 5453 C C . THR A 1 717 ? 15.828 -40.875 -27.969 1 98 717 THR A C 1
ATOM 5455 O O . THR A 1 717 ? 16.172 -39.719 -28.25 1 98 717 THR A O 1
ATOM 5458 N N . LEU A 1 718 ? 15.5 -41.25 -26.734 1 98 718 LEU A N 1
ATOM 5459 C CA . LEU A 1 718 ? 15.594 -40.375 -25.562 1 98 718 LEU A CA 1
ATOM 5460 C C . LEU A 1 718 ? 16.781 -40.781 -24.688 1 98 718 LEU A C 1
ATOM 5462 O O . LEU A 1 718 ? 16.953 -41.938 -24.359 1 98 718 LEU A O 1
ATOM 5466 N N . ARG A 1 719 ? 17.594 -39.844 -24.406 1 97 719 ARG A N 1
ATOM 5467 C CA . ARG A 1 719 ? 18.688 -40.031 -23.453 1 97 719 ARG A CA 1
ATOM 5468 C C . ARG A 1 719 ? 18.531 -39.125 -22.25 1 97 719 ARG A C 1
ATOM 5470 O O . ARG A 1 719 ? 18.203 -37.938 -22.391 1 97 719 ARG A O 1
ATOM 5477 N N . LEU A 1 720 ? 18.609 -39.688 -21.062 1 97.06 720 LEU A N 1
ATOM 5478 C CA . LEU A 1 720 ? 18.578 -38.875 -19.859 1 97.06 720 LEU A CA 1
ATOM 5479 C C . LEU A 1 720 ? 19.422 -39.5 -18.75 1 97.06 720 LEU A C 1
ATOM 5481 O O . LEU A 1 720 ? 19.531 -40.719 -18.672 1 97.06 720 LEU A O 1
ATOM 5485 N N . GLN A 1 721 ? 20.031 -38.688 -18.031 1 96.81 721 GLN A N 1
ATOM 5486 C CA . GLN A 1 721 ? 20.859 -39.156 -16.922 1 96.81 721 GLN A CA 1
ATOM 5487 C C . GLN A 1 721 ? 20.125 -38.969 -15.586 1 96.81 721 GLN A C 1
ATOM 5489 O O . GLN A 1 721 ? 19.391 -38 -15.391 1 96.81 721 GLN A O 1
ATOM 5494 N N . PHE A 1 722 ? 20.281 -39.969 -14.672 1 97.88 722 PHE A N 1
ATOM 5495 C CA . PHE A 1 722 ? 19.688 -39.906 -13.344 1 97.88 722 PHE A CA 1
ATOM 5496 C C . PHE A 1 722 ? 20.641 -40.406 -12.281 1 97.88 722 PHE A C 1
ATOM 5498 O O . PHE A 1 722 ? 21.609 -41.125 -12.594 1 97.88 722 PHE A O 1
ATOM 5505 N N . ARG A 1 723 ? 20.391 -39.938 -11.055 1 96.38 723 ARG A N 1
ATOM 5506 C CA . ARG A 1 723 ? 21.203 -40.312 -9.898 1 96.38 723 ARG A CA 1
ATOM 5507 C C . ARG A 1 723 ? 20.328 -40.5 -8.664 1 96.38 723 ARG A C 1
ATOM 5509 O O . ARG A 1 723 ? 19.391 -39.719 -8.43 1 96.38 723 ARG A O 1
ATOM 5516 N N . ILE A 1 724 ? 20.594 -41.562 -7.887 1 97.19 724 ILE A N 1
ATOM 5517 C CA . ILE A 1 724 ? 19.859 -41.781 -6.648 1 97.19 724 ILE A CA 1
ATOM 5518 C C . ILE A 1 724 ? 20.719 -41.375 -5.453 1 97.19 724 ILE A C 1
ATOM 5520 O O . ILE A 1 724 ? 21.938 -41.281 -5.57 1 97.19 724 ILE A O 1
ATOM 5524 N N . TRP A 1 725 ? 20.062 -41.156 -4.367 1 94.25 725 TRP A N 1
ATOM 5525 C CA . TRP A 1 725 ? 20.797 -40.719 -3.18 1 94.25 725 TRP A CA 1
ATOM 5526 C C . TRP A 1 725 ? 20.594 -41.688 -2.025 1 94.25 725 TRP A C 1
ATOM 5528 O O . TRP A 1 725 ? 21.344 -41.688 -1.045 1 94.25 725 TRP A O 1
ATOM 5538 N N . ASP A 1 726 ? 19.594 -42.531 -2.146 1 94.25 726 ASP A N 1
ATOM 5539 C CA . ASP A 1 726 ? 19.25 -43.5 -1.119 1 94.25 726 ASP A CA 1
ATOM 5540 C C . ASP A 1 726 ? 19.031 -44.906 -1.727 1 94.25 726 ASP A C 1
ATOM 5542 O O . ASP A 1 726 ? 18.109 -45.094 -2.523 1 94.25 726 ASP A O 1
ATOM 5546 N N . ALA A 1 727 ? 19.75 -45.875 -1.283 1 94.56 727 ALA A N 1
ATOM 5547 C CA . ALA A 1 727 ? 19.672 -47.25 -1.827 1 94.56 727 ALA A CA 1
ATOM 5548 C C . ALA A 1 727 ? 18.359 -47.906 -1.418 1 94.56 727 ALA A C 1
ATOM 5550 O O . ALA A 1 727 ? 17.859 -48.781 -2.131 1 94.56 727 ALA A O 1
ATOM 5551 N N . ALA A 1 728 ? 17.922 -47.438 -0.318 1 93.31 728 ALA A N 1
ATOM 5552 C CA . ALA A 1 728 ? 16.703 -48.062 0.2 1 93.31 728 ALA A CA 1
ATOM 5553 C C . ALA A 1 728 ? 15.453 -47.469 -0.437 1 93.31 728 ALA A C 1
ATOM 5555 O O . ALA A 1 728 ? 14.445 -48.125 -0.619 1 93.31 728 ALA A O 1
ATOM 5556 N N . ASN A 1 729 ? 15.516 -46.188 -0.801 1 92.5 729 ASN A N 1
ATOM 5557 C CA . ASN A 1 729 ? 14.359 -45.469 -1.348 1 92.5 729 ASN A CA 1
ATOM 5558 C C . ASN A 1 729 ? 14.727 -44.656 -2.592 1 92.5 729 ASN A C 1
ATOM 5560 O O . ASN A 1 729 ? 15.141 -43.5 -2.488 1 92.5 729 ASN A O 1
ATOM 5564 N N . HIS A 1 730 ? 14.484 -45.188 -3.721 1 96.38 730 HIS A N 1
ATOM 5565 C CA . HIS A 1 730 ? 14.859 -44.5 -4.953 1 96.38 730 HIS A CA 1
ATOM 5566 C C . HIS A 1 730 ? 13.906 -44.844 -6.09 1 96.38 730 HIS A C 1
ATOM 5568 O O . HIS A 1 730 ? 14.312 -44.906 -7.254 1 96.38 730 HIS A O 1
ATOM 5574 N N . ASN A 1 731 ? 12.672 -45.188 -5.672 1 95.56 731 ASN A N 1
ATOM 5575 C CA . ASN A 1 731 ? 11.664 -45.5 -6.684 1 95.56 731 ASN A CA 1
ATOM 5576 C C . ASN A 1 731 ? 11.352 -44.281 -7.555 1 95.56 731 ASN A C 1
ATOM 5578 O O . ASN A 1 731 ? 11.156 -43.188 -7.043 1 95.56 731 ASN A O 1
ATOM 5582 N N . SER A 1 732 ? 11.422 -44.406 -8.836 1 96.94 732 SER A N 1
ATOM 5583 C CA . SER A 1 732 ? 11.078 -43.438 -9.859 1 96.94 732 SER A CA 1
ATOM 5584 C C . SER A 1 732 ? 10.953 -44.094 -11.234 1 96.94 732 SER A C 1
ATOM 5586 O O . SER A 1 732 ? 10.922 -45.312 -11.344 1 96.94 732 SER A O 1
ATOM 5588 N N . GLY A 1 733 ? 10.867 -43.25 -12.266 1 97.88 733 GLY A N 1
ATOM 5589 C CA . GLY A 1 733 ? 10.75 -43.812 -13.602 1 97.88 733 GLY A CA 1
ATOM 5590 C C . GLY A 1 733 ? 10.523 -42.781 -14.672 1 97.88 733 GLY A C 1
ATOM 5591 O O . GLY A 1 733 ? 10.328 -41.594 -14.359 1 97.88 733 GLY A O 1
ATOM 5592 N N . VAL A 1 734 ? 10.664 -43.25 -15.906 1 98.62 734 VAL A N 1
ATOM 5593 C CA . VAL A 1 734 ? 10.445 -42.406 -17.078 1 98.62 734 VAL A CA 1
ATOM 5594 C C . VAL A 1 734 ? 9.219 -42.906 -17.844 1 98.62 734 VAL A C 1
ATOM 5596 O O . VAL A 1 734 ? 9.188 -44.031 -18.297 1 98.62 734 VAL A O 1
ATOM 5599 N N . PHE A 1 735 ? 8.25 -42.031 -17.953 1 98.44 735 PHE A N 1
ATOM 5600 C CA . PHE A 1 735 ? 7.051 -42.375 -18.719 1 98.44 735 PHE A CA 1
ATOM 5601 C C . PHE A 1 735 ? 7.199 -41.938 -20.172 1 98.44 735 PHE A C 1
ATOM 5603 O O . PHE A 1 735 ? 7.723 -40.844 -20.453 1 98.44 735 PHE A O 1
ATOM 5610 N N . VAL A 1 736 ? 6.789 -42.781 -21.078 1 98.31 736 VAL A N 1
ATOM 5611 C CA . VAL A 1 736 ? 6.848 -42.438 -22.5 1 98.31 736 VAL A CA 1
ATOM 5612 C C . VAL A 1 736 ? 5.523 -42.812 -23.172 1 98.31 736 VAL A C 1
ATOM 5614 O O . VAL A 1 736 ? 4.789 -43.656 -22.688 1 98.31 736 VAL A O 1
ATOM 5617 N N . ARG A 1 737 ? 5.188 -42.156 -24.234 1 97.75 737 ARG A N 1
ATOM 5618 C CA . ARG A 1 737 ? 4.07 -42.438 -25.125 1 97.75 737 ARG A CA 1
ATOM 5619 C C . ARG A 1 737 ? 2.744 -42.406 -24.375 1 97.75 737 ARG A C 1
ATOM 5621 O O . ARG A 1 737 ? 1.958 -43.375 -24.484 1 97.75 737 ARG A O 1
ATOM 5628 N N . PHE A 1 738 ? 2.473 -41.312 -23.703 1 96.94 738 PHE A N 1
ATOM 5629 C CA . PHE A 1 738 ? 1.187 -41.094 -23.047 1 96.94 738 PHE A CA 1
ATOM 5630 C C . PHE A 1 738 ? 0.56 -39.781 -23.531 1 96.94 738 PHE A C 1
ATOM 5632 O O . PHE A 1 738 ? 1.261 -38.906 -24.031 1 96.94 738 PHE A O 1
ATOM 5639 N N . PRO A 1 739 ? -0.74 -39.688 -23.469 1 94.81 739 PRO A N 1
ATOM 5640 C CA . PRO A 1 739 ? -1.386 -38.438 -23.859 1 94.81 739 PRO A CA 1
ATOM 5641 C C . PRO A 1 739 ? -1.18 -37.312 -22.828 1 94.81 739 PRO A C 1
ATOM 5643 O O . PRO A 1 739 ? -0.705 -37.594 -21.719 1 94.81 739 PRO A O 1
ATOM 5646 N N . ARG A 1 740 ? -1.53 -36.062 -23.266 1 93.31 740 ARG A N 1
ATOM 5647 C CA . ARG A 1 740 ? -1.477 -34.969 -22.312 1 93.31 740 ARG A CA 1
ATOM 5648 C C . ARG A 1 740 ? -2.275 -35.281 -21.062 1 93.31 740 ARG A C 1
ATOM 5650 O O . ARG A 1 740 ? -3.461 -35.594 -21.141 1 93.31 740 ARG A O 1
ATOM 5657 N N . PRO A 1 741 ? -1.635 -35.094 -19.938 1 92.19 741 PRO A N 1
ATOM 5658 C CA . PRO A 1 741 ? -2.256 -35.562 -18.688 1 92.19 741 PRO A CA 1
ATOM 5659 C C . PRO A 1 741 ? -3.559 -34.812 -18.375 1 92.19 741 PRO A C 1
ATOM 5661 O O . PRO A 1 741 ? -4.406 -35.344 -17.656 1 92.19 741 PRO A O 1
ATOM 5664 N N . THR A 1 742 ? -3.754 -33.656 -18.875 1 88.38 742 THR A N 1
ATOM 5665 C CA . THR A 1 742 ? -4.938 -32.875 -18.562 1 88.38 742 THR A CA 1
ATOM 5666 C C . THR A 1 742 ? -6.137 -33.344 -19.375 1 88.38 742 THR A C 1
ATOM 5668 O O . THR A 1 742 ? -7.27 -32.938 -19.125 1 88.38 742 THR A O 1
ATOM 5671 N N . LEU A 1 743 ? -5.895 -34.156 -20.328 1 90.5 743 LEU A N 1
ATOM 5672 C CA . LEU A 1 743 ? -6.98 -34.688 -21.156 1 90.5 743 LEU A CA 1
ATOM 5673 C C . LEU A 1 743 ? -7.559 -35.938 -20.562 1 90.5 743 LEU A C 1
ATOM 5675 O O . LEU A 1 743 ? -6.871 -36.656 -19.812 1 90.5 743 LEU A O 1
ATOM 5679 N N . GLY A 1 744 ? -8.773 -36.281 -20.906 1 87.25 744 GLY A N 1
ATOM 5680 C CA . GLY A 1 744 ? -9.398 -37.531 -20.438 1 87.25 744 GLY A CA 1
ATOM 5681 C C . GLY A 1 744 ? -8.867 -38.75 -21.125 1 87.25 744 GLY A C 1
ATOM 5682 O O . GLY A 1 744 ? -8.281 -38.688 -22.203 1 87.25 744 GLY A O 1
ATOM 5683 N N . LEU A 1 745 ? -9.047 -39.906 -20.438 1 91.75 745 LEU A N 1
ATOM 5684 C CA . LEU A 1 745 ? -8.688 -41.188 -21.047 1 91.75 745 LEU A CA 1
ATOM 5685 C C . LEU A 1 745 ? -9.625 -41.531 -22.188 1 91.75 745 LEU A C 1
ATOM 5687 O O . LEU A 1 745 ? -10.766 -41.062 -22.219 1 91.75 745 LEU A O 1
ATOM 5691 N N . THR A 1 746 ? -9.164 -42.344 -23.125 1 91.62 746 THR A N 1
ATOM 5692 C CA . THR A 1 746 ? -10.039 -42.875 -24.172 1 91.62 746 THR A CA 1
ATOM 5693 C C . THR A 1 746 ? -11.148 -43.75 -23.562 1 91.62 746 THR A C 1
ATOM 5695 O O . THR A 1 746 ? -10.992 -44.281 -22.469 1 91.62 746 THR A O 1
ATOM 5698 N N . PRO A 1 747 ? -12.203 -43.875 -24.312 1 91.19 747 PRO A N 1
ATOM 5699 C CA . PRO A 1 747 ? -13.289 -44.719 -23.812 1 91.19 747 PRO A CA 1
ATOM 5700 C C . PRO A 1 747 ? -12.844 -46.156 -23.516 1 91.19 747 PRO A C 1
ATOM 5702 O O . PRO A 1 747 ? -13.281 -46.75 -22.516 1 91.19 747 PRO A O 1
ATOM 5705 N N . ALA A 1 748 ? -12 -46.688 -24.312 1 94.06 748 ALA A N 1
ATOM 5706 C CA . ALA A 1 748 ? -11.516 -48.062 -24.125 1 94.06 748 ALA A CA 1
ATOM 5707 C C . ALA A 1 748 ? -10.734 -48.188 -22.812 1 94.06 748 ALA A C 1
ATOM 5709 O O . ALA A 1 748 ? -10.922 -49.125 -22.062 1 94.06 748 ALA A O 1
ATOM 5710 N N . LEU A 1 749 ? -9.859 -47.25 -22.562 1 94.56 749 LEU A N 1
ATOM 5711 C CA . LEU A 1 749 ? -9.055 -47.281 -21.359 1 94.56 749 LEU A CA 1
ATOM 5712 C C . LEU A 1 749 ? -9.906 -47 -20.125 1 94.56 749 LEU A C 1
ATOM 5714 O O . LEU A 1 749 ? -9.68 -47.562 -19.062 1 94.56 749 LEU A O 1
ATOM 5718 N N . GLN A 1 750 ? -10.867 -46.094 -20.281 1 92.06 750 GLN A N 1
ATOM 5719 C CA . GLN A 1 750 ? -11.797 -45.812 -19.188 1 92.06 750 GLN A CA 1
ATOM 5720 C C . GLN A 1 750 ? -12.586 -47.062 -18.812 1 92.06 750 GLN A C 1
ATOM 5722 O O . GLN A 1 750 ? -12.758 -47.344 -17.625 1 92.06 750 GLN A O 1
ATOM 5727 N N . ALA A 1 751 ? -13.062 -47.781 -19.812 1 93 751 ALA A N 1
ATOM 5728 C CA . ALA A 1 751 ? -13.797 -49 -19.594 1 93 751 ALA A CA 1
ATOM 5729 C C . ALA A 1 751 ? -12.914 -50.031 -18.906 1 93 751 ALA A C 1
ATOM 5731 O O . ALA A 1 751 ? -13.367 -50.781 -18.016 1 93 751 ALA A O 1
ATOM 5732 N N . ARG A 1 752 ? -11.742 -50.094 -19.266 1 93 752 ARG A N 1
ATOM 5733 C CA . ARG A 1 752 ? -10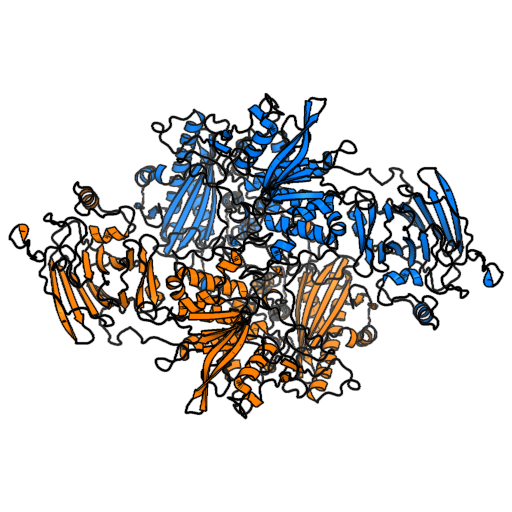.789 -51.062 -18.703 1 93 752 ARG A CA 1
ATOM 5734 C C . ARG A 1 752 ? -10.555 -50.812 -17.219 1 93 752 ARG A C 1
ATOM 5736 O O . ARG A 1 752 ? -10.617 -51.75 -16.406 1 93 752 ARG A O 1
ATOM 5743 N N . ILE A 1 753 ? -10.258 -49.562 -16.859 1 91.94 753 ILE A N 1
ATOM 5744 C CA . ILE A 1 753 ? -9.914 -49.25 -15.477 1 91.94 753 ILE A CA 1
ATOM 5745 C C . ILE A 1 753 ? -11.148 -49.375 -14.594 1 91.94 753 ILE A C 1
ATOM 5747 O O . ILE A 1 753 ? -11.039 -49.562 -13.383 1 91.94 753 ILE A O 1
ATOM 5751 N N . SER A 1 754 ? -12.336 -49.312 -15.242 1 90.31 754 SER A N 1
ATOM 5752 C CA . SER A 1 754 ? -13.586 -49.344 -14.484 1 90.31 754 SER A CA 1
ATOM 5753 C C . SER A 1 754 ? -14.016 -50.781 -14.219 1 90.31 754 SER A C 1
ATOM 5755 O O . SER A 1 754 ? -15.008 -51.031 -13.531 1 90.31 754 SER A O 1
ATOM 5757 N N . GLN A 1 755 ? -13.281 -51.719 -14.695 1 87.94 755 GLN A N 1
ATOM 5758 C CA . GLN A 1 755 ? -13.602 -53.125 -14.453 1 87.94 755 GLN A CA 1
ATOM 5759 C C . GLN A 1 755 ? -13.461 -53.469 -12.969 1 87.94 755 GLN A C 1
ATOM 5761 O O . GLN A 1 755 ? -12.773 -52.781 -12.227 1 87.94 755 GLN A O 1
ATOM 5766 N N . ARG A 1 756 ? -14.32 -54.562 -12.594 1 84.31 756 ARG A N 1
ATOM 5767 C CA . ARG A 1 756 ? -14.258 -55.062 -11.227 1 84.31 756 ARG A CA 1
ATOM 5768 C C . ARG A 1 756 ? -13.906 -56.531 -11.211 1 84.31 7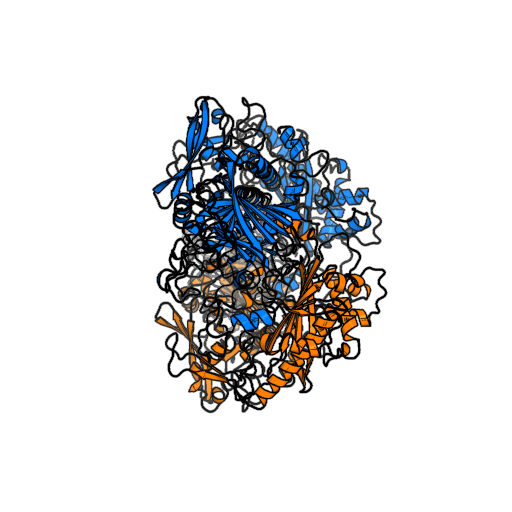56 ARG A C 1
ATOM 5770 O O . ARG A 1 756 ? -14.688 -57.375 -11.68 1 84.31 756 ARG A O 1
ATOM 5777 N N . PRO A 1 757 ? -12.68 -56.938 -10.727 1 79.88 757 PRO A N 1
ATOM 5778 C CA . PRO A 1 757 ? -11.688 -56.031 -10.125 1 79.88 757 PRO A CA 1
ATOM 5779 C C . PRO A 1 757 ? -10.953 -55.219 -11.164 1 79.88 757 PRO A C 1
ATOM 5781 O O . PRO A 1 757 ? -10.719 -55.656 -12.289 1 79.88 757 PRO A O 1
ATOM 5784 N N . SER A 1 758 ? -10.523 -54.031 -10.719 1 82.5 758 SER A N 1
ATOM 5785 C CA . SER A 1 758 ? -9.797 -53.156 -11.633 1 82.5 758 SER A CA 1
ATOM 5786 C C . SER A 1 758 ? -8.375 -53.656 -11.859 1 82.5 758 SER A C 1
ATOM 5788 O O . SER A 1 758 ? -7.711 -54.094 -10.922 1 82.5 758 SER A O 1
ATOM 5790 N N . PRO A 1 759 ? -7.875 -53.562 -13.047 1 79.69 759 PRO A N 1
ATOM 5791 C CA . PRO A 1 759 ? -6.461 -53.875 -13.281 1 79.69 759 PRO A CA 1
ATOM 5792 C C . PRO A 1 759 ? -5.52 -52.875 -12.617 1 79.69 759 PRO A C 1
ATOM 5794 O O . PRO A 1 759 ? -4.32 -53.125 -12.484 1 79.69 759 PRO A O 1
ATOM 5797 N N . GLU A 1 760 ? -6.047 -51.75 -12.25 1 84.25 760 GLU A N 1
ATOM 5798 C CA . GLU A 1 760 ? -5.309 -50.719 -11.516 1 84.25 760 GLU A CA 1
ATOM 5799 C C . GLU A 1 760 ? -6.051 -50.312 -10.258 1 84.25 760 GLU A C 1
ATOM 5801 O O . GLU A 1 760 ? -6.586 -49.188 -10.188 1 84.25 760 GLU A O 1
ATOM 5806 N N . PRO A 1 761 ? -5.926 -51.062 -9.234 1 78.44 761 PRO A N 1
ATOM 5807 C CA . PRO A 1 761 ? -6.738 -50.812 -8.039 1 78.44 761 PRO A CA 1
ATOM 5808 C C . PRO A 1 761 ? -6.395 -49.5 -7.355 1 78.44 761 PRO A C 1
ATOM 5810 O O . PRO A 1 761 ? -7.238 -48.906 -6.664 1 78.44 761 PRO A O 1
ATOM 5813 N N . ALA A 1 762 ? -5.234 -49.031 -7.535 1 81.19 762 ALA A N 1
ATOM 5814 C CA . ALA A 1 762 ? -4.809 -47.812 -6.848 1 81.19 762 ALA A CA 1
ATOM 5815 C C . ALA A 1 762 ? -5.098 -46.562 -7.688 1 81.19 762 ALA A C 1
ATOM 5817 O O . ALA A 1 762 ? -4.793 -45.438 -7.277 1 81.19 762 ALA A O 1
ATOM 5818 N N . PHE A 1 763 ? -5.715 -46.781 -8.812 1 88.44 763 PHE A N 1
ATOM 5819 C CA . PHE A 1 763 ? -5.977 -45.688 -9.719 1 88.44 763 PHE A CA 1
ATOM 5820 C C . PHE A 1 763 ? -6.828 -44.625 -9.047 1 88.44 763 PHE A C 1
ATOM 5822 O O . PHE A 1 763 ? -7.902 -44.906 -8.516 1 88.44 763 PHE A O 1
ATOM 5829 N N . ASP A 1 764 ? -6.301 -43.375 -9.039 1 88.88 764 ASP A N 1
ATOM 5830 C CA . ASP A 1 764 ? -7.016 -42.188 -8.547 1 88.88 764 ASP A CA 1
ATOM 5831 C C . ASP A 1 764 ? -7.477 -41.312 -9.695 1 88.88 764 ASP A C 1
ATOM 5833 O O . ASP A 1 764 ? -6.668 -40.594 -10.289 1 88.88 764 ASP A O 1
ATOM 5837 N N . PRO A 1 765 ? -8.742 -41.312 -9.961 1 85.31 765 PRO A N 1
ATOM 5838 C CA . PRO A 1 765 ? -9.234 -40.531 -11.086 1 85.31 765 PRO A CA 1
ATOM 5839 C C . PRO A 1 765 ? -9.008 -39.031 -10.891 1 85.31 765 PRO A C 1
ATOM 5841 O O . PRO A 1 765 ? -9.008 -38.281 -11.867 1 85.31 765 PRO A O 1
ATOM 5844 N N . GLY A 1 766 ? -8.812 -38.625 -9.633 1 85.62 766 GLY A N 1
ATOM 5845 C CA . GLY A 1 766 ? -8.609 -37.219 -9.352 1 85.62 766 GLY A CA 1
ATOM 5846 C C . GLY A 1 766 ? -7.164 -36.781 -9.5 1 85.62 766 GLY A C 1
ATOM 5847 O O . GLY A 1 766 ? -6.852 -35.594 -9.406 1 85.62 766 GLY A O 1
ATOM 5848 N N . ASN A 1 767 ? -6.293 -37.688 -9.789 1 90.75 767 ASN A N 1
ATOM 5849 C CA . ASN A 1 767 ? -4.867 -37.406 -9.953 1 90.75 767 ASN A CA 1
ATOM 5850 C C . ASN A 1 767 ? -4.402 -37.688 -11.383 1 90.75 767 ASN A C 1
ATOM 5852 O O . ASN A 1 767 ? -4.168 -38.812 -11.758 1 90.75 767 ASN A O 1
ATOM 5856 N N . PRO A 1 768 ? -4.164 -36.562 -12.094 1 91.75 768 PRO A N 1
ATOM 5857 C CA . PRO A 1 768 ? -3.803 -36.719 -13.5 1 91.75 768 PRO A CA 1
ATOM 5858 C C . PRO A 1 768 ? -2.473 -37.469 -13.695 1 91.75 768 PRO A C 1
ATOM 5860 O O . PRO A 1 768 ? -2.178 -37.938 -14.789 1 91.75 768 PRO A O 1
ATOM 5863 N N . ALA A 1 769 ? -1.725 -37.594 -12.68 1 92.94 769 ALA A N 1
ATOM 5864 C CA . ALA A 1 769 ? -0.429 -38.25 -12.781 1 92.94 769 ALA A CA 1
ATOM 5865 C C . ALA A 1 769 ? -0.6 -39.75 -13.031 1 92.94 769 ALA A C 1
ATOM 5867 O O . ALA A 1 769 ? 0.352 -40.438 -13.422 1 92.94 769 ALA A O 1
ATOM 5868 N N . TRP A 1 770 ? -1.772 -40.25 -12.922 1 92.94 770 TRP A N 1
ATOM 5869 C CA . TRP A 1 770 ? -2.041 -41.656 -13.148 1 92.94 770 TRP A CA 1
ATOM 5870 C C . TRP A 1 770 ? -2.262 -41.938 -14.625 1 92.94 770 TRP A C 1
ATOM 5872 O O . TRP A 1 770 ? -2.215 -43.094 -15.062 1 92.94 770 TRP A O 1
ATOM 5882 N N . LYS A 1 771 ? -2.5 -40.969 -15.375 1 92.88 771 LYS A N 1
ATOM 5883 C CA . LYS A 1 771 ? -2.846 -41.156 -16.781 1 92.88 771 LYS A CA 1
ATOM 5884 C C . LYS A 1 771 ? -1.693 -41.812 -17.547 1 92.88 771 LYS A C 1
ATOM 5886 O O . LYS A 1 771 ? -1.899 -42.75 -18.312 1 92.88 771 LYS A O 1
ATOM 5891 N N . PRO A 1 772 ? -0.489 -41.375 -17.359 1 95.12 772 PRO A N 1
ATOM 5892 C CA . PRO A 1 772 ? 0.613 -42.062 -18.031 1 95.12 772 PRO A CA 1
ATOM 5893 C C . PRO A 1 772 ? 0.744 -43.5 -17.594 1 95.12 772 PRO A C 1
ATOM 5895 O O . PRO A 1 772 ? 1.165 -44.375 -18.375 1 95.12 772 PRO A O 1
ATOM 5898 N N . VAL A 1 773 ? 0.361 -43.812 -16.391 1 93.56 773 VAL A N 1
ATOM 5899 C CA . VAL A 1 773 ? 0.43 -45.188 -15.883 1 93.56 773 VAL A CA 1
ATOM 5900 C C . VAL A 1 773 ? -0.52 -46.094 -16.672 1 93.56 773 VAL A C 1
ATOM 5902 O O . VAL A 1 773 ? -0.172 -47.219 -17 1 93.56 773 VAL A O 1
ATOM 5905 N N . VAL A 1 774 ? -1.631 -45.5 -17 1 94.19 774 VAL A N 1
ATOM 5906 C CA . VAL A 1 774 ? -2.703 -46.25 -17.609 1 94.19 774 VAL A CA 1
ATOM 5907 C C . VAL A 1 774 ? -2.545 -46.25 -19.125 1 94.19 774 VAL A C 1
ATOM 5909 O O . VAL A 1 774 ? -2.855 -47.219 -19.797 1 94.19 774 VAL A O 1
ATOM 5912 N N . ALA A 1 775 ? -2.072 -45.188 -19.641 1 96.69 775 ALA A N 1
ATOM 5913 C CA . ALA A 1 775 ? -2.16 -44.969 -21.094 1 96.69 775 ALA A CA 1
ATOM 5914 C C . ALA A 1 775 ? -0.79 -45.125 -21.75 1 96.69 775 ALA A C 1
ATOM 5916 O O . ALA A 1 775 ? -0.691 -45.281 -22.969 1 96.69 775 ALA A O 1
ATOM 5917 N N . GLY A 1 776 ? 0.227 -44.969 -20.984 1 97.5 776 GLY A N 1
ATOM 5918 C CA . GLY A 1 776 ? 1.583 -45.062 -21.516 1 97.5 776 GLY A CA 1
ATOM 5919 C C . GLY A 1 776 ? 2.381 -46.219 -20.922 1 97.5 776 GLY A C 1
ATOM 5920 O O . GLY A 1 776 ? 1.821 -47.25 -20.609 1 97.5 776 GLY A O 1
ATOM 5921 N N . PHE A 1 777 ? 3.719 -46.094 -20.984 1 98.06 777 PHE A N 1
ATOM 5922 C CA . PHE A 1 777 ? 4.625 -47.094 -20.406 1 98.06 777 PHE A CA 1
ATOM 5923 C C . PHE A 1 777 ? 5.695 -46.406 -19.562 1 98.06 777 PHE A C 1
ATOM 5925 O O . PHE A 1 777 ? 6.102 -45.281 -19.859 1 98.06 777 PHE A O 1
ATOM 5932 N N . GLU A 1 778 ? 6.098 -47.062 -18.5 1 98.06 778 GLU A N 1
ATOM 5933 C CA . GLU A 1 778 ? 7.109 -46.562 -17.578 1 98.06 778 GLU A CA 1
ATOM 5934 C C . GLU A 1 778 ? 8.383 -47.406 -17.641 1 98.06 778 GLU A C 1
ATOM 5936 O O . GLU A 1 778 ? 8.328 -48.625 -17.516 1 98.06 778 GLU A O 1
ATOM 5941 N N . VAL A 1 779 ? 9.461 -46.781 -17.953 1 98.69 779 VAL A N 1
ATOM 5942 C CA . VAL A 1 779 ? 10.75 -47.406 -17.719 1 98.69 779 VAL A CA 1
ATOM 5943 C C . VAL A 1 779 ? 11.156 -47.219 -16.25 1 98.69 779 VAL A C 1
ATOM 5945 O O . VAL A 1 779 ? 11.5 -46.125 -15.828 1 98.69 779 VAL A O 1
ATOM 5948 N N . GLN A 1 780 ? 11.258 -48.25 -15.547 1 97.94 780 GLN A N 1
ATOM 5949 C CA . GLN A 1 780 ? 11.305 -48.25 -14.094 1 97.94 780 GLN A CA 1
ATOM 5950 C C . GLN A 1 780 ? 12.688 -47.875 -13.578 1 97.94 780 GLN A C 1
ATOM 5952 O O . GLN A 1 780 ? 13.695 -48.156 -14.242 1 97.94 780 GLN A O 1
ATOM 5957 N N . ILE A 1 781 ? 12.688 -47.219 -12.453 1 98.38 781 ILE A N 1
ATOM 5958 C CA . ILE A 1 781 ? 13.852 -47.062 -11.594 1 98.38 781 ILE A CA 1
ATOM 5959 C C . ILE A 1 781 ? 13.531 -47.562 -10.188 1 98.38 781 ILE A C 1
ATOM 5961 O O . ILE A 1 781 ? 12.781 -46.906 -9.453 1 98.38 781 ILE A O 1
ATOM 5965 N N . ASP A 1 782 ? 14.016 -48.656 -9.812 1 97.56 782 ASP A N 1
ATOM 5966 C CA . ASP A 1 782 ? 13.93 -49.281 -8.492 1 97.56 782 ASP A CA 1
ATOM 5967 C C . ASP A 1 782 ? 14.719 -50.594 -8.453 1 97.56 782 ASP A C 1
ATOM 5969 O O . ASP A 1 782 ? 14.195 -51.656 -8.789 1 97.56 782 ASP A O 1
ATOM 5973 N N . ASP A 1 783 ? 15.82 -50.562 -7.934 1 96 783 ASP A N 1
ATOM 5974 C CA . ASP A 1 783 ? 16.641 -51.75 -7.887 1 96 783 ASP A CA 1
ATOM 5975 C C . ASP A 1 783 ? 16.109 -52.75 -6.863 1 96 783 ASP A C 1
ATOM 5977 O O . ASP A 1 783 ? 16.453 -53.938 -6.898 1 96 783 ASP A O 1
ATOM 5981 N N . ASN A 1 784 ? 15.336 -52.25 -5.961 1 94 784 ASN A N 1
ATOM 5982 C CA . ASN A 1 784 ? 14.742 -53.125 -4.969 1 94 784 ASN A CA 1
ATOM 5983 C C . ASN A 1 784 ? 13.508 -53.844 -5.52 1 94 784 ASN A C 1
ATOM 5985 O O . ASN A 1 784 ? 13.062 -54.844 -4.957 1 94 784 ASN A O 1
ATOM 5989 N N . ALA A 1 785 ? 12.984 -53.312 -6.578 1 94.75 785 ALA A N 1
ATOM 5990 C CA . ALA A 1 785 ? 11.797 -53.906 -7.211 1 94.75 785 ALA A CA 1
ATOM 5991 C C . ALA A 1 785 ? 10.719 -54.219 -6.176 1 94.75 785 ALA A C 1
ATOM 5993 O O . ALA A 1 785 ? 10.227 -55.344 -6.09 1 94.75 785 ALA A O 1
ATOM 5994 N N . ARG A 1 786 ? 10.414 -53.156 -5.438 1 90.5 786 ARG A N 1
ATOM 5995 C CA . ARG A 1 786 ? 9.43 -53.344 -4.379 1 90.5 786 ARG A CA 1
ATOM 5996 C C . ARG A 1 786 ? 8.062 -53.719 -4.961 1 90.5 786 ARG A C 1
ATOM 5998 O O . ARG A 1 786 ? 7.625 -53.094 -5.938 1 90.5 786 ARG A O 1
ATOM 6005 N N . GLY A 1 787 ? 7.523 -54.719 -4.344 1 86.25 787 GLY A N 1
ATOM 6006 C CA . GLY A 1 787 ? 6.203 -55.156 -4.773 1 86.25 787 GLY A CA 1
ATOM 6007 C C . GLY A 1 787 ? 5.086 -54.281 -4.246 1 86.25 787 GLY A C 1
ATOM 6008 O O . GLY A 1 787 ? 5.254 -53.594 -3.238 1 86.25 787 GLY A O 1
ATOM 6009 N N . ASP A 1 788 ? 3.98 -54.188 -4.969 1 79.19 788 ASP A N 1
ATOM 6010 C CA . ASP A 1 788 ? 2.809 -53.438 -4.539 1 79.19 788 ASP A CA 1
ATOM 6011 C C . ASP A 1 788 ? 2.17 -54.062 -3.303 1 79.19 788 ASP A C 1
ATOM 6013 O O . ASP A 1 788 ? 2.207 -55.312 -3.135 1 79.19 788 ASP A O 1
ATOM 6017 N N . ALA A 1 789 ? 1.69 -53.219 -2.418 1 71.12 789 ALA A N 1
ATOM 6018 C CA . ALA A 1 789 ? 1 -53.719 -1.226 1 71.12 789 ALA A CA 1
ATOM 6019 C C . ALA A 1 789 ? -0.247 -54.5 -1.599 1 71.12 789 ALA A C 1
ATOM 6021 O O . ALA A 1 789 ? -0.677 -55.375 -0.849 1 71.12 789 ALA A O 1
ATOM 6022 N N . GLY A 1 790 ? -0.758 -54.156 -2.812 1 65.56 790 GLY A N 1
ATOM 6023 C CA . GLY A 1 790 ? -1.921 -54.906 -3.268 1 65.56 790 GLY A CA 1
ATOM 6024 C C . GLY A 1 790 ? -1.561 -56.188 -4.016 1 65.56 790 GLY A C 1
ATOM 6025 O O . GLY A 1 790 ? -0.401 -56.594 -4.016 1 65.56 790 GLY A O 1
ATOM 6026 N N . LYS A 1 791 ? -2.609 -56.938 -4.547 1 60.62 791 LYS A N 1
ATOM 6027 C CA . LYS A 1 791 ? -2.455 -58.219 -5.199 1 60.62 791 LYS A CA 1
ATOM 6028 C C . LYS A 1 791 ? -1.824 -58.062 -6.578 1 60.62 791 LYS A C 1
ATOM 6030 O O . LYS A 1 791 ? -2.088 -57.094 -7.285 1 60.62 791 LYS A O 1
ATOM 6035 N N . ASP A 1 792 ? -0.833 -58.938 -6.801 1 64.44 792 ASP A N 1
ATOM 6036 C CA . ASP A 1 792 ? -0.303 -58.969 -8.156 1 64.44 792 ASP A CA 1
ATOM 6037 C C . ASP A 1 792 ? -1.268 -59.688 -9.102 1 64.44 792 ASP A C 1
ATOM 6039 O O . ASP A 1 792 ? -2.359 -60.094 -8.688 1 64.44 792 ASP A O 1
ATOM 6043 N N . PHE A 1 793 ? -0.987 -59.781 -10.43 1 64.69 793 PHE A N 1
ATOM 6044 C CA . PHE A 1 793 ? -1.779 -60.375 -11.492 1 64.69 793 PHE A CA 1
ATOM 6045 C C . PHE A 1 793 ? -2.15 -61.812 -11.133 1 64.69 793 PHE A C 1
ATOM 6047 O O . PHE A 1 793 ? -3.219 -62.312 -11.508 1 64.69 793 PHE A O 1
ATOM 6054 N N . TYR A 1 794 ? -1.335 -62.469 -10.211 1 73.12 794 TYR A N 1
ATOM 6055 C CA . TYR A 1 794 ? -1.52 -63.875 -9.953 1 73.12 794 TYR A CA 1
ATOM 6056 C C . TYR A 1 794 ? -2.066 -64.125 -8.555 1 73.12 794 TYR A C 1
ATOM 6058 O O . TYR A 1 794 ? -2.121 -65.25 -8.086 1 73.12 794 TYR A O 1
ATOM 6066 N N . GLY A 1 795 ? -2.436 -63.031 -7.891 1 69.56 795 GLY A N 1
ATOM 6067 C CA . GLY A 1 795 ? -3.197 -63.156 -6.656 1 69.56 795 GLY A CA 1
ATOM 6068 C C . GLY A 1 795 ? -2.328 -63.156 -5.414 1 69.56 795 GLY A C 1
ATOM 6069 O O . GLY A 1 795 ? -2.82 -63.375 -4.305 1 69.56 795 GLY A O 1
ATOM 6070 N N . ILE A 1 796 ? -1.019 -63.094 -5.598 1 73.75 796 ILE A N 1
ATOM 6071 C CA . ILE A 1 796 ? -0.14 -63.031 -4.438 1 73.75 796 ILE A CA 1
ATOM 6072 C C . ILE A 1 796 ? -0.229 -61.625 -3.797 1 73.75 796 ILE A C 1
ATOM 6074 O O . ILE A 1 796 ? -0.128 -60.625 -4.488 1 73.75 796 ILE A O 1
ATOM 6078 N N . LYS A 1 797 ? -0.539 -61.531 -2.463 1 77 797 LYS A N 1
ATOM 6079 C CA . LYS A 1 797 ? -0.62 -60.312 -1.675 1 77 797 LYS A CA 1
ATOM 6080 C C . LYS A 1 797 ? 0.21 -60.406 -0.399 1 77 797 LYS A C 1
ATOM 6082 O O . LYS A 1 797 ? -0.048 -61.281 0.443 1 77 797 LYS A O 1
ATOM 6087 N N . PRO A 1 798 ? 1.306 -59.562 -0.337 1 80.12 798 PRO A N 1
ATOM 6088 C CA . PRO A 1 798 ? 1.76 -58.531 -1.278 1 80.12 798 PRO A CA 1
ATOM 6089 C C . PRO A 1 798 ? 2.604 -59.094 -2.414 1 80.12 798 PRO A C 1
ATOM 6091 O O . PRO A 1 798 ? 3.113 -60.219 -2.307 1 80.12 798 PRO A O 1
ATOM 6094 N N . GLU A 1 799 ? 2.637 -58.344 -3.402 1 83.12 799 GLU A N 1
ATOM 6095 C CA . GLU A 1 799 ? 3.543 -58.719 -4.48 1 83.12 799 GLU A CA 1
ATOM 6096 C C . GLU A 1 799 ? 4.98 -58.844 -3.98 1 83.12 799 GLU A C 1
ATOM 6098 O O . GLU A 1 799 ? 5.457 -57.969 -3.248 1 83.12 799 GLU A O 1
ATOM 6103 N N . PRO A 1 800 ? 5.688 -59.938 -4.336 1 85.31 800 PRO A N 1
ATOM 6104 C CA . PRO A 1 800 ? 7.059 -60.094 -3.842 1 85.31 800 PRO A CA 1
ATOM 6105 C C . PRO A 1 800 ? 8.016 -59.031 -4.391 1 85.31 800 PRO A C 1
ATOM 6107 O O . PRO A 1 800 ? 7.871 -58.625 -5.539 1 85.31 800 PRO A O 1
ATOM 6110 N N . ASP A 1 801 ? 8.984 -58.688 -3.605 1 89.81 801 ASP A N 1
ATOM 6111 C CA . ASP A 1 801 ? 10.07 -57.812 -4.055 1 89.81 801 ASP A CA 1
ATOM 6112 C C . ASP A 1 801 ? 10.992 -58.531 -5.031 1 89.81 801 ASP A C 1
ATOM 6114 O O . ASP A 1 801 ? 10.992 -59.75 -5.094 1 89.81 801 ASP A O 1
ATOM 6118 N N . GLY A 1 802 ? 11.641 -57.781 -5.859 1 91.31 802 GLY A N 1
ATOM 6119 C CA . GLY A 1 802 ? 12.742 -58.344 -6.637 1 91.31 802 GLY A CA 1
ATOM 6120 C C . GLY A 1 802 ? 12.328 -58.844 -8 1 91.31 802 GLY A C 1
ATOM 6121 O O . GLY A 1 802 ? 13.148 -59.375 -8.75 1 91.31 802 GLY A O 1
ATOM 6122 N N . LEU A 1 803 ? 11.086 -58.719 -8.328 1 93.38 803 LEU A N 1
ATOM 6123 C CA . LEU A 1 803 ? 10.609 -59.188 -9.625 1 93.38 803 LEU A CA 1
ATOM 6124 C C . LEU A 1 803 ? 11.242 -58.406 -10.766 1 93.38 803 LEU A C 1
ATOM 6126 O O . LEU A 1 803 ? 11.43 -57.188 -10.664 1 93.38 803 LEU A O 1
ATOM 6130 N N . PHE A 1 804 ? 11.547 -59.094 -11.844 1 95.38 804 PHE A N 1
ATOM 6131 C CA . PHE A 1 804 ? 12.148 -58.5 -13.016 1 95.38 804 PHE A CA 1
ATOM 6132 C C . PHE A 1 804 ? 11.258 -57.375 -13.57 1 95.38 804 PHE A C 1
ATOM 6134 O O . PHE A 1 804 ? 11.734 -56.312 -13.922 1 95.38 804 PHE A O 1
ATOM 6141 N N . LYS A 1 805 ? 9.992 -57.562 -13.609 1 95.44 805 LYS A N 1
ATOM 6142 C CA . LYS A 1 805 ? 9.047 -56.625 -14.219 1 95.44 805 LYS A CA 1
ATOM 6143 C C . LYS A 1 805 ? 8.953 -55.344 -13.406 1 95.44 805 LYS A C 1
ATOM 6145 O O . LYS A 1 805 ? 8.406 -54.344 -13.883 1 95.44 805 LYS A O 1
ATOM 6150 N N . ASN A 1 806 ? 9.516 -55.344 -12.164 1 95.25 806 ASN A N 1
ATOM 6151 C CA . ASN A 1 806 ? 9.469 -54.156 -11.297 1 95.25 806 ASN A CA 1
ATOM 6152 C C . ASN A 1 806 ? 10.852 -53.562 -11.094 1 95.25 806 ASN A C 1
ATOM 6154 O O . ASN A 1 806 ? 11.031 -52.688 -10.25 1 95.25 806 ASN A O 1
ATOM 6158 N N . ARG A 1 807 ? 11.773 -53.938 -11.852 1 96.94 807 ARG A N 1
ATOM 6159 C CA . ARG A 1 807 ? 13.156 -53.562 -11.57 1 96.94 807 ARG A CA 1
ATOM 6160 C C . ARG A 1 807 ? 13.641 -52.5 -12.531 1 96.94 807 ARG A C 1
ATOM 6162 O O . ARG A 1 807 ? 13.07 -52.312 -13.609 1 96.94 807 ARG A O 1
ATOM 6169 N N . THR A 1 808 ? 14.688 -51.781 -12.172 1 98.38 808 THR A N 1
ATOM 6170 C CA . THR A 1 808 ? 15.281 -50.719 -12.969 1 98.38 808 THR A CA 1
ATOM 6171 C C . THR A 1 808 ? 15.555 -51.188 -14.391 1 98.38 808 THR A C 1
ATOM 6173 O O . THR A 1 808 ? 16.203 -52.219 -14.594 1 98.38 808 THR A O 1
ATOM 6176 N N . GLY A 1 809 ? 14.984 -50.438 -15.32 1 98.38 809 GLY A N 1
ATOM 6177 C CA . GLY A 1 809 ? 15.242 -50.719 -16.719 1 98.38 809 GLY A CA 1
ATOM 6178 C C . GLY A 1 809 ? 14.133 -51.531 -17.375 1 98.38 809 GLY A C 1
ATOM 6179 O O . GLY A 1 809 ? 14.07 -51.625 -18.594 1 98.38 809 GLY A O 1
ATOM 6180 N N . ALA A 1 810 ? 13.312 -52.188 -16.625 1 98.38 810 ALA A N 1
ATOM 6181 C CA . ALA A 1 810 ? 12.172 -52.906 -17.156 1 98.38 810 ALA A CA 1
ATOM 6182 C C . ALA A 1 810 ? 11.031 -51.969 -17.531 1 98.38 810 ALA A C 1
ATOM 6184 O O . ALA A 1 810 ? 10.977 -50.844 -17.062 1 98.38 810 ALA A O 1
ATOM 6185 N N . ILE A 1 811 ? 10.258 -52.375 -18.516 1 98.38 811 ILE A N 1
ATOM 6186 C CA . ILE A 1 811 ? 8.945 -51.75 -18.641 1 98.38 811 ILE A CA 1
ATOM 6187 C C . ILE A 1 811 ? 8.055 -52.219 -17.484 1 98.38 811 ILE A C 1
ATOM 6189 O O . ILE A 1 811 ? 7.676 -53.375 -17.406 1 98.38 811 ILE A O 1
ATOM 6193 N N . TYR A 1 812 ? 7.695 -51.344 -16.625 1 96.12 812 TYR A N 1
ATOM 6194 C CA . TYR A 1 812 ? 7.074 -51.625 -15.344 1 96.12 812 TYR A CA 1
ATOM 6195 C C . TYR A 1 812 ? 5.785 -52.406 -15.516 1 96.12 812 TYR A C 1
ATOM 6197 O O . TYR A 1 812 ? 4.926 -52.031 -16.328 1 96.12 812 TYR A O 1
ATOM 6205 N N . LYS A 1 813 ? 5.605 -53.5 -14.867 1 92.12 813 LYS A N 1
ATOM 6206 C CA . LYS A 1 813 ? 4.449 -54.375 -14.703 1 92.12 813 LYS A CA 1
ATOM 6207 C C . LYS A 1 813 ? 4.164 -55.156 -15.992 1 92.12 813 LYS A C 1
ATOM 6209 O O . LYS A 1 813 ? 3.143 -55.812 -16.094 1 92.12 813 LYS A O 1
ATOM 6214 N N . ILE A 1 814 ? 4.973 -55 -17.016 1 95 814 ILE A N 1
ATOM 6215 C CA . ILE A 1 814 ? 4.906 -55.906 -18.156 1 95 814 ILE A CA 1
ATOM 6216 C C . ILE A 1 814 ? 5.633 -57.219 -17.844 1 95 814 ILE A C 1
ATOM 6218 O O . ILE A 1 814 ? 6.781 -57.188 -17.391 1 95 814 ILE A O 1
ATOM 6222 N N . GLN A 1 815 ? 5.051 -58.281 -18.109 1 94.44 815 GLN A N 1
ATOM 6223 C CA . GLN A 1 815 ? 5.582 -59.594 -17.734 1 94.44 815 GLN A CA 1
ATOM 6224 C C . GLN A 1 815 ? 6.973 -59.812 -18.328 1 94.44 815 GLN A C 1
ATOM 6226 O O . GLN A 1 815 ? 7.191 -59.562 -19.516 1 94.44 815 GLN A O 1
ATOM 6231 N N . ALA A 1 816 ? 7.859 -60.344 -17.469 1 96 816 ALA A N 1
ATOM 6232 C CA . ALA A 1 816 ? 9.258 -60.469 -17.859 1 96 816 ALA A CA 1
ATOM 6233 C C . ALA A 1 816 ? 9.789 -61.844 -17.562 1 96 816 ALA A C 1
ATOM 6235 O O . ALA A 1 816 ? 10.992 -62.031 -17.344 1 96 816 ALA A O 1
ATOM 6236 N N . GLY A 1 817 ? 8.906 -62.844 -17.422 1 93.94 817 GLY A N 1
ATOM 6237 C CA . GLY A 1 817 ? 9.312 -64.188 -17.203 1 93.94 817 GLY A CA 1
ATOM 6238 C C . GLY A 1 817 ? 9.547 -64.562 -15.75 1 93.94 817 GLY A C 1
ATOM 6239 O O . GLY A 1 817 ? 10.195 -65.562 -15.43 1 93.94 817 GLY A O 1
ATOM 6240 N N . ASP A 1 818 ? 9.055 -63.781 -14.93 1 93.19 818 ASP A N 1
ATOM 6241 C CA . ASP A 1 818 ? 9.234 -64 -13.492 1 93.19 818 ASP A CA 1
ATOM 6242 C C . ASP A 1 818 ? 8.594 -65.312 -13.039 1 93.19 818 ASP A C 1
ATOM 6244 O O . ASP A 1 818 ? 7.578 -65.75 -13.602 1 93.19 818 ASP A O 1
ATOM 6248 N N . ARG A 1 819 ? 9.164 -65.938 -12 1 90.31 819 ARG A N 1
ATOM 6249 C CA . ARG A 1 819 ? 8.633 -67.125 -11.438 1 90.31 819 ARG A CA 1
ATOM 6250 C C . ARG A 1 819 ? 7.426 -66.875 -10.539 1 90.31 819 ARG A C 1
ATOM 6252 O O . ARG A 1 819 ? 7.469 -66 -9.695 1 90.31 819 ARG A O 1
ATOM 6259 N N . VAL A 1 820 ? 6.383 -67.562 -10.82 1 88.5 820 VAL A N 1
ATOM 6260 C CA . VAL A 1 820 ? 5.211 -67.562 -9.945 1 88.5 820 VAL A CA 1
ATOM 6261 C C . VAL A 1 820 ? 5.246 -68.812 -9.062 1 88.5 820 VAL A C 1
ATOM 6263 O O . VAL A 1 820 ? 4.68 -69.875 -9.414 1 88.5 820 VAL A O 1
ATOM 6266 N N . TRP A 1 821 ? 5.789 -68.75 -7.965 1 84.12 821 TRP A N 1
ATOM 6267 C CA . TRP A 1 821 ? 6.195 -69.875 -7.141 1 84.12 821 TRP A CA 1
ATOM 6268 C C . TRP A 1 821 ? 4.98 -70.688 -6.703 1 84.12 821 TRP A C 1
ATOM 6270 O O . TRP A 1 821 ? 4.992 -71.938 -6.777 1 84.12 821 TRP A O 1
ATOM 6280 N N . HIS A 1 822 ? 3.967 -69.938 -6.184 1 81.94 822 HIS A N 1
ATOM 6281 C CA . HIS A 1 822 ? 2.85 -70.688 -5.59 1 81.94 822 HIS A CA 1
ATOM 6282 C C . HIS A 1 822 ? 2.045 -71.438 -6.652 1 81.94 822 HIS A C 1
ATOM 6284 O O . HIS A 1 822 ? 1.28 -72.375 -6.332 1 81.94 822 HIS A O 1
ATOM 6290 N N . LEU A 1 823 ? 2.201 -71.062 -7.871 1 88.81 823 LEU A N 1
ATOM 6291 C CA . LEU A 1 823 ? 1.523 -71.75 -8.953 1 88.81 823 LEU A CA 1
ATOM 6292 C C . LEU A 1 823 ? 2.514 -72.562 -9.766 1 88.81 823 LEU A C 1
ATOM 6294 O O . LEU A 1 823 ? 2.137 -73.188 -10.766 1 88.81 823 LEU A O 1
ATOM 6298 N N . ASN A 1 824 ? 3.717 -72.562 -9.352 1 87.69 824 ASN A N 1
ATOM 6299 C CA . ASN A 1 824 ? 4.816 -73.375 -9.852 1 87.69 824 ASN A CA 1
ATOM 6300 C C . ASN A 1 824 ? 4.988 -73.25 -11.359 1 87.69 824 ASN A C 1
ATOM 6302 O O . ASN A 1 824 ? 5.02 -74.25 -12.086 1 87.69 824 ASN A O 1
ATOM 6306 N N . PHE A 1 825 ? 4.984 -72 -11.906 1 91.5 825 PHE A N 1
ATOM 6307 C CA . PHE A 1 825 ? 5.281 -71.688 -13.312 1 91.5 825 PHE A CA 1
ATOM 6308 C C . PHE A 1 825 ? 5.977 -70.375 -13.461 1 91.5 825 PHE A C 1
ATOM 6310 O O . PHE A 1 825 ? 6.117 -69.625 -12.492 1 91.5 825 PHE A O 1
ATOM 6317 N N . ASN A 1 826 ? 6.484 -70.125 -14.602 1 92.06 826 ASN A N 1
ATOM 6318 C CA . ASN A 1 826 ? 7.012 -68.812 -14.969 1 92.06 826 ASN A CA 1
ATOM 6319 C C . ASN A 1 826 ? 6.02 -68 -15.836 1 92.06 826 ASN A C 1
ATOM 6321 O O . ASN A 1 826 ? 5.402 -68.562 -16.734 1 92.06 826 ASN A O 1
ATOM 6325 N N . GLU A 1 827 ? 5.797 -66.812 -15.484 1 91.38 827 GLU A N 1
ATOM 6326 C CA . GLU A 1 827 ? 4.938 -66 -16.344 1 91.38 827 GLU A CA 1
ATOM 6327 C C . GLU A 1 827 ? 5.566 -65.812 -17.719 1 91.38 827 GLU A C 1
ATOM 6329 O O . GLU A 1 827 ? 6.77 -66 -17.891 1 91.38 827 GLU A O 1
ATOM 6334 N N . PRO A 1 828 ? 4.715 -65.438 -18.719 1 92.81 828 PRO A N 1
ATOM 6335 C CA . PRO A 1 828 ? 5.27 -65.188 -20.047 1 92.81 828 PRO A CA 1
ATOM 6336 C C . PRO A 1 828 ? 6.254 -64.062 -20.078 1 92.81 828 PRO A C 1
ATOM 6338 O O . PRO A 1 828 ? 6.094 -63.062 -19.328 1 92.81 828 PRO A O 1
ATOM 6341 N N . ALA A 1 829 ? 7.242 -64.125 -20.875 1 94.88 829 ALA A N 1
ATOM 6342 C CA . ALA A 1 829 ? 8.18 -63.031 -21.094 1 94.88 829 ALA A CA 1
ATOM 6343 C C . ALA A 1 829 ? 7.707 -62.125 -22.234 1 94.88 829 ALA A C 1
ATOM 6345 O O . ALA A 1 829 ? 8.227 -62.219 -23.344 1 94.88 829 ALA A O 1
ATOM 6346 N N . VAL A 1 830 ? 6.801 -61.344 -21.891 1 96.38 830 VAL A N 1
ATOM 6347 C CA . VAL A 1 830 ? 6.27 -60.375 -22.859 1 96.38 830 VAL A CA 1
ATOM 6348 C C . VAL A 1 830 ? 7.336 -59.344 -23.188 1 96.38 830 VAL A C 1
ATOM 6350 O O . VAL A 1 830 ? 7.371 -58.812 -24.312 1 96.38 830 VAL A O 1
ATOM 6353 N N . GLN A 1 831 ? 8.211 -59 -22.266 1 97.69 831 GLN A N 1
ATOM 6354 C CA . GLN A 1 831 ? 9.445 -58.25 -22.5 1 97.69 831 GLN A CA 1
ATOM 6355 C C . GLN A 1 831 ? 10.672 -59.125 -22.234 1 97.69 831 GLN A C 1
ATOM 6357 O O . GLN A 1 831 ? 10.656 -59.969 -21.344 1 97.69 831 GLN A O 1
ATOM 6362 N N . ASN A 1 832 ? 11.703 -58.938 -23.062 1 98 832 ASN A N 1
ATOM 6363 C CA . ASN A 1 832 ? 12.992 -59.562 -22.75 1 98 832 ASN A CA 1
ATOM 6364 C C . ASN A 1 832 ? 13.828 -58.656 -21.844 1 98 832 ASN A C 1
ATOM 6366 O O . ASN A 1 832 ? 14.367 -57.656 -22.281 1 98 832 ASN A O 1
ATOM 6370 N N . TYR A 1 833 ? 13.836 -59 -20.594 1 97.94 833 TYR A N 1
ATOM 6371 C CA . TYR A 1 833 ? 14.5 -58.156 -19.609 1 97.94 833 TYR A CA 1
ATOM 6372 C C . TYR A 1 833 ? 15.773 -58.844 -19.094 1 97.94 833 TYR A C 1
ATOM 6374 O O . TYR A 1 833 ? 15.766 -60.031 -18.781 1 97.94 833 TYR A O 1
ATOM 6382 N N . ILE A 1 834 ? 16.891 -58.125 -19.031 1 97.12 834 ILE A N 1
ATOM 6383 C CA . ILE A 1 834 ? 18.156 -58.5 -18.406 1 97.12 834 ILE A CA 1
ATOM 6384 C C . ILE A 1 834 ? 18.625 -57.375 -17.484 1 97.12 834 ILE A C 1
ATOM 6386 O O . ILE A 1 834 ? 18.781 -56.219 -17.906 1 97.12 834 ILE A O 1
ATOM 6390 N N . PRO A 1 835 ? 18.812 -57.688 -16.188 1 96.25 835 PRO A N 1
ATOM 6391 C CA . PRO A 1 835 ? 19.219 -56.625 -15.258 1 96.25 835 PRO A CA 1
ATOM 6392 C C . PRO A 1 835 ? 20.484 -55.906 -15.711 1 96.25 835 PRO A C 1
ATOM 6394 O O . PRO A 1 835 ? 21.422 -56.531 -16.219 1 96.25 835 PRO A O 1
ATOM 6397 N N . GLY A 1 836 ? 20.469 -54.625 -15.625 1 96.81 836 GLY A N 1
ATOM 6398 C CA . GLY A 1 836 ? 21.641 -53.812 -15.891 1 96.81 836 GLY A CA 1
ATOM 6399 C C . GLY A 1 836 ? 22.531 -53.625 -14.672 1 96.81 836 GLY A C 1
ATOM 6400 O O . GLY A 1 836 ? 22.391 -54.344 -13.68 1 96.81 836 GLY A O 1
ATOM 6401 N N . PRO A 1 837 ? 23.5 -52.688 -14.805 1 97.38 837 PRO A N 1
ATOM 6402 C CA . PRO A 1 837 ? 24.344 -52.406 -13.641 1 97.38 837 PRO A CA 1
ATOM 6403 C C . PRO A 1 837 ? 23.531 -51.969 -12.43 1 97.38 837 PRO A C 1
ATOM 6405 O O . PRO A 1 837 ? 22.562 -51.219 -12.57 1 97.38 837 PRO A O 1
ATOM 6408 N N . ALA A 1 838 ? 24 -52.406 -11.242 1 96.81 838 ALA A N 1
ATOM 6409 C CA . ALA A 1 838 ? 23.312 -52.031 -10.008 1 96.81 838 ALA A CA 1
ATOM 6410 C C . ALA A 1 838 ? 23.453 -50.531 -9.75 1 96.81 838 ALA A C 1
ATOM 6412 O O . ALA A 1 838 ? 24.516 -49.938 -9.984 1 96.81 838 ALA A O 1
ATOM 6413 N N . LEU A 1 839 ? 22.359 -49.938 -9.305 1 97.25 839 LEU A N 1
ATOM 6414 C CA . LEU A 1 839 ? 22.406 -48.531 -8.984 1 97.25 839 LEU A CA 1
ATOM 6415 C C . LEU A 1 839 ? 23.234 -48.25 -7.738 1 97.25 839 LEU A C 1
ATOM 6417 O O . LEU A 1 839 ? 23.203 -49.031 -6.789 1 97.25 839 LEU A O 1
ATOM 6421 N N . VAL A 1 840 ? 24.031 -47.219 -7.77 1 96.94 840 VAL A N 1
ATOM 6422 C CA . VAL A 1 840 ? 24.891 -46.812 -6.672 1 96.94 840 VAL A CA 1
ATOM 6423 C C . VAL A 1 840 ? 24.594 -45.344 -6.309 1 96.94 840 VAL A C 1
ATOM 6425 O O . VAL A 1 840 ? 24.641 -44.469 -7.168 1 96.94 840 VAL A O 1
ATOM 6428 N N . PRO A 1 841 ? 24.188 -45.094 -4.988 1 96 841 PRO A N 1
ATOM 6429 C CA . PRO A 1 841 ? 23.938 -43.688 -4.594 1 96 841 PRO A CA 1
ATOM 6430 C C . PRO A 1 841 ? 25.078 -42.75 -4.957 1 96 841 PRO A C 1
ATOM 6432 O O . PRO A 1 841 ? 26.25 -43.094 -4.746 1 96 841 PRO A O 1
ATOM 6435 N N . GLY A 1 842 ? 24.703 -41.656 -5.602 1 94.5 842 GLY A N 1
ATOM 6436 C CA . GLY A 1 842 ? 25.688 -40.625 -5.898 1 94.5 842 GLY A CA 1
ATOM 6437 C C . GLY A 1 842 ? 26.266 -40.75 -7.293 1 94.5 842 GLY A C 1
ATOM 6438 O O . GLY A 1 842 ? 26.891 -39.812 -7.793 1 94.5 842 GLY A O 1
ATOM 6439 N N . ILE A 1 843 ? 26.031 -41.938 -7.953 1 95.88 843 ILE A N 1
ATOM 6440 C CA . ILE A 1 843 ? 26.594 -42.188 -9.273 1 95.88 843 ILE A CA 1
ATOM 6441 C C . ILE A 1 843 ? 25.547 -41.906 -10.344 1 95.88 843 ILE A C 1
ATOM 6443 O O . ILE A 1 843 ? 24.375 -42.25 -10.18 1 95.88 843 ILE A O 1
ATOM 6447 N N . TRP A 1 844 ? 26.078 -41.25 -11.461 1 96 844 TRP A N 1
ATOM 6448 C CA . TRP A 1 844 ? 25.172 -40.969 -12.57 1 96 844 TRP A CA 1
ATOM 6449 C C . TRP A 1 844 ? 25.016 -42.188 -13.469 1 96 844 TRP A C 1
ATOM 6451 O O . TRP A 1 844 ? 25.984 -42.875 -13.781 1 96 844 TRP A O 1
ATOM 6461 N N . PHE A 1 845 ? 23.812 -42.438 -13.789 1 97.88 845 PHE A N 1
ATOM 6462 C CA . PHE A 1 845 ? 23.438 -43.438 -14.781 1 97.88 845 PHE A CA 1
ATOM 6463 C C . PHE A 1 845 ? 22.734 -42.781 -15.969 1 97.88 845 PHE A C 1
ATOM 6465 O O . PHE A 1 845 ? 22.203 -41.688 -15.852 1 97.88 845 PHE A O 1
ATOM 6472 N N . GLU A 1 846 ? 22.828 -43.406 -17.125 1 97.19 846 GLU A N 1
ATOM 6473 C CA . GLU A 1 846 ? 22.141 -42.875 -18.297 1 97.19 846 GLU A CA 1
ATOM 6474 C C . GLU A 1 846 ? 21.188 -43.938 -18.891 1 97.19 846 GLU A C 1
ATOM 6476 O O . GLU A 1 846 ? 21.594 -45.062 -19.125 1 97.19 846 GLU A O 1
ATOM 6481 N N . TYR A 1 847 ? 20 -43.594 -19.094 1 98.38 847 TYR A N 1
ATOM 6482 C CA . TYR A 1 847 ? 19.062 -44.375 -19.906 1 98.38 847 TYR A CA 1
ATOM 6483 C C . TYR A 1 847 ? 19.141 -43.938 -21.375 1 98.38 847 TYR A C 1
ATOM 6485 O O . TYR A 1 847 ? 19.297 -42.75 -21.672 1 98.38 847 TYR A O 1
ATOM 6493 N N . GLU A 1 848 ? 19.141 -44.812 -22.203 1 98.25 848 GLU A N 1
ATOM 6494 C CA . GLU A 1 848 ? 18.766 -44.625 -23.609 1 98.25 848 GLU A CA 1
ATOM 6495 C C . GLU A 1 848 ? 17.516 -45.438 -23.953 1 98.25 848 GLU A C 1
ATOM 6497 O O . GLU A 1 848 ? 17.5 -46.656 -23.844 1 98.25 848 GLU A O 1
ATOM 6502 N N . ILE A 1 849 ? 16.5 -44.781 -24.234 1 98.69 849 ILE A N 1
ATOM 6503 C CA . ILE A 1 849 ? 15.203 -45.375 -24.531 1 98.69 849 ILE A CA 1
ATOM 6504 C C . ILE A 1 849 ? 14.844 -45.125 -26 1 98.69 849 ILE A C 1
ATOM 6506 O O . ILE A 1 849 ? 14.68 -44 -26.422 1 98.69 849 ILE A O 1
ATOM 6510 N N . VAL A 1 850 ? 14.734 -46.156 -26.719 1 98.44 850 VAL A N 1
ATOM 6511 C CA . VAL A 1 850 ? 14.398 -46.094 -28.125 1 98.44 850 VAL A CA 1
ATOM 6512 C C . VAL A 1 850 ? 12.969 -46.562 -28.344 1 98.44 850 VAL A C 1
ATOM 6514 O O . VAL A 1 850 ? 12.625 -47.688 -27.984 1 98.44 850 VAL A O 1
ATOM 6517 N N . VAL A 1 851 ? 12.203 -45.719 -28.844 1 98.38 851 VAL A N 1
ATOM 6518 C CA . VAL A 1 851 ? 10.812 -46.062 -29.156 1 98.38 851 VAL A CA 1
ATOM 6519 C C . VAL A 1 851 ? 10.555 -45.875 -30.656 1 98.38 851 VAL A C 1
ATOM 6521 O O . VAL A 1 851 ? 10.562 -44.75 -31.156 1 98.38 851 VAL A O 1
ATOM 6524 N N . GLN A 1 852 ? 10.344 -46.938 -31.328 1 97.19 852 GLN A N 1
ATOM 6525 C CA . GLN A 1 852 ? 10.062 -46.969 -32.75 1 97.19 852 GLN A CA 1
ATOM 6526 C C . GLN A 1 852 ? 8.789 -47.75 -33.031 1 97.19 852 GLN A C 1
ATOM 6528 O O . GLN A 1 852 ? 8.805 -49 -33 1 97.19 852 GLN A O 1
ATOM 6533 N N . GLY A 1 853 ? 7.801 -46.969 -33.469 1 96.31 853 GLY A N 1
ATOM 6534 C CA . GLY A 1 853 ? 6.516 -47.656 -33.531 1 96.31 853 GLY A CA 1
ATOM 6535 C C . GLY A 1 853 ? 6.07 -48.25 -32.219 1 96.31 853 GLY A C 1
ATOM 6536 O O . GLY A 1 853 ? 5.953 -47.531 -31.219 1 96.31 853 GLY A O 1
ATOM 6537 N N . ASN A 1 854 ? 5.957 -49.594 -32.25 1 97.38 854 ASN A N 1
ATOM 6538 C CA . ASN A 1 854 ? 5.523 -50.281 -31.047 1 97.38 854 ASN A CA 1
ATOM 6539 C C . ASN A 1 854 ? 6.688 -51 -30.359 1 97.38 854 ASN A C 1
ATOM 6541 O O . ASN A 1 854 ? 6.484 -51.75 -29.422 1 97.38 854 ASN A O 1
ATOM 6545 N N . ASN A 1 855 ? 7.863 -50.75 -30.828 1 98.12 855 ASN A N 1
ATOM 6546 C CA . ASN A 1 855 ? 9.047 -51.406 -30.266 1 98.12 855 ASN A CA 1
ATOM 6547 C C . ASN A 1 855 ? 9.781 -50.469 -29.297 1 98.12 855 ASN A C 1
ATOM 6549 O O . ASN A 1 855 ? 10.078 -49.312 -29.625 1 98.12 855 ASN A O 1
ATOM 6553 N N . TYR A 1 856 ? 10.047 -50.938 -28.094 1 98.5 856 TYR A N 1
ATOM 6554 C CA . TYR A 1 856 ? 10.766 -50.219 -27.047 1 98.5 856 TYR A CA 1
ATOM 6555 C C . TYR A 1 856 ? 12.07 -50.938 -26.719 1 98.5 856 TYR A C 1
ATOM 6557 O O . TYR A 1 856 ? 12.086 -52.156 -26.469 1 98.5 856 TYR A O 1
ATOM 6565 N N . THR A 1 857 ? 13.156 -50.281 -26.797 1 98.75 857 THR A N 1
ATOM 6566 C CA . THR A 1 857 ? 14.461 -50.781 -26.375 1 98.75 857 THR A CA 1
ATOM 6567 C C . THR A 1 857 ? 15.078 -49.875 -25.312 1 98.75 857 THR A C 1
ATOM 6569 O O . THR A 1 857 ? 15.086 -48.656 -25.484 1 98.75 857 THR A O 1
ATOM 6572 N N . VAL A 1 858 ? 15.539 -50.438 -24.203 1 98.81 858 VAL A N 1
ATOM 6573 C CA . VAL A 1 858 ? 16.094 -49.656 -23.109 1 98.81 858 VAL A CA 1
ATOM 6574 C C . VAL A 1 858 ? 17.531 -50.062 -22.844 1 98.81 858 VAL A C 1
ATOM 6576 O O . VAL A 1 858 ? 17.828 -51.25 -22.734 1 98.81 858 VAL A O 1
ATOM 6579 N N . PHE A 1 859 ? 18.406 -49.125 -22.812 1 98.75 859 PHE A N 1
ATOM 6580 C CA . PHE A 1 859 ? 19.781 -49.312 -22.375 1 98.75 859 PHE A CA 1
ATOM 6581 C C . PHE A 1 859 ? 20.047 -48.562 -21.078 1 98.75 859 PHE A C 1
ATOM 6583 O O . PHE A 1 859 ? 19.531 -47.469 -20.859 1 98.75 859 PHE A O 1
ATOM 6590 N N . LEU A 1 860 ? 20.781 -49.188 -20.172 1 98.69 860 LEU A N 1
ATOM 6591 C CA . LEU A 1 860 ? 21.266 -48.562 -18.953 1 98.69 860 LEU A CA 1
ATOM 6592 C C . LEU A 1 860 ? 22.781 -48.531 -18.906 1 98.69 860 LEU A C 1
ATOM 6594 O O . LEU A 1 860 ? 23.438 -49.562 -19.094 1 98.69 860 LEU A O 1
ATOM 6598 N N . THR A 1 861 ? 23.328 -47.344 -18.672 1 98.25 861 THR A N 1
ATOM 6599 C CA . THR A 1 861 ? 24.766 -47.188 -18.625 1 98.25 861 THR A CA 1
ATOM 6600 C C . THR A 1 861 ? 25.188 -46.594 -17.281 1 98.25 861 THR A C 1
ATOM 6602 O O . THR A 1 861 ? 24.656 -45.562 -16.844 1 98.25 861 THR A O 1
ATOM 6605 N N . ASN A 1 862 ? 26.031 -47.281 -16.609 1 97.94 862 ASN A N 1
ATOM 6606 C CA . ASN A 1 862 ? 26.766 -46.656 -15.523 1 97.94 862 ASN A CA 1
ATOM 6607 C C . ASN A 1 862 ? 27.844 -45.719 -16.031 1 97.94 862 ASN A C 1
ATOM 6609 O O . ASN A 1 862 ? 28.875 -46.188 -16.562 1 97.94 862 ASN A O 1
ATOM 6613 N N . ILE A 1 863 ? 27.703 -44.5 -15.875 1 94.88 863 ILE A N 1
ATOM 6614 C CA . ILE A 1 863 ? 28.562 -43.5 -16.5 1 94.88 863 ILE A CA 1
ATOM 6615 C C . ILE A 1 863 ? 29.969 -43.594 -15.891 1 94.88 863 ILE A C 1
ATOM 6617 O O . ILE A 1 863 ? 30.969 -43.344 -16.562 1 94.88 863 ILE A O 1
ATOM 6621 N N . ASP A 1 864 ? 30.125 -44 -14.656 1 94.81 864 ASP A N 1
ATOM 6622 C CA . ASP A 1 864 ? 31.406 -44.062 -13.953 1 94.81 864 ASP A CA 1
ATOM 6623 C C . ASP A 1 864 ? 32.25 -45.219 -14.461 1 94.81 864 ASP A C 1
ATOM 6625 O O . ASP A 1 864 ? 33.438 -45.031 -14.789 1 94.81 864 ASP A O 1
ATOM 6629 N N . THR A 1 865 ? 31.641 -46.375 -14.641 1 96.31 865 THR A N 1
ATOM 6630 C CA . THR A 1 865 ? 32.375 -47.594 -15.039 1 96.31 865 THR A CA 1
ATOM 6631 C C . THR A 1 865 ? 32.344 -47.781 -16.547 1 96.31 865 THR A C 1
ATOM 6633 O O . THR A 1 865 ? 33.156 -48.5 -17.109 1 96.31 865 THR A O 1
ATOM 6636 N N . GLY A 1 866 ? 31.312 -47.219 -17.141 1 95.38 866 GLY A N 1
ATOM 6637 C CA . GLY A 1 866 ? 31.141 -47.406 -18.578 1 95.38 866 GLY A CA 1
ATOM 6638 C C . GLY A 1 866 ? 30.344 -48.625 -18.922 1 95.38 866 GLY A C 1
ATOM 6639 O O . GLY A 1 866 ? 30.047 -48.875 -20.094 1 95.38 866 GLY A O 1
ATOM 6640 N N . GLU A 1 867 ? 29.938 -49.438 -17.922 1 97.62 867 GLU A N 1
ATOM 6641 C CA . GLU A 1 867 ? 29.156 -50.625 -18.172 1 97.62 867 GLU A CA 1
ATOM 6642 C C . GLU A 1 867 ? 27.797 -50.281 -18.766 1 97.62 867 GLU A C 1
ATOM 6644 O O . GLU A 1 867 ? 27.031 -49.5 -18.188 1 97.62 867 GLU A O 1
ATOM 6649 N N . ARG A 1 868 ? 27.562 -50.719 -19.922 1 97.56 868 ARG A N 1
ATOM 6650 C CA . ARG A 1 868 ? 26.312 -50.5 -20.641 1 97.56 868 ARG A CA 1
ATOM 6651 C C . ARG A 1 868 ? 25.609 -51.844 -20.938 1 97.56 868 ARG A C 1
ATOM 6653 O O . ARG A 1 868 ? 26.266 -52.781 -21.359 1 97.56 868 ARG A O 1
ATOM 6660 N N . LYS A 1 869 ? 24.312 -51.906 -20.672 1 98.12 869 LYS A N 1
ATOM 6661 C CA . LYS A 1 869 ? 23.531 -53.125 -20.906 1 98.12 869 LYS A CA 1
ATOM 6662 C C . LYS A 1 869 ? 22.172 -52.781 -21.531 1 98.12 869 LYS A C 1
ATOM 6664 O O . LYS A 1 869 ? 21.531 -51.812 -21.125 1 98.12 869 LYS A O 1
ATOM 6669 N N . GLN A 1 870 ? 21.828 -53.5 -22.578 1 98.5 870 GLN A N 1
ATOM 6670 C CA . GLN A 1 870 ? 20.422 -53.469 -22.984 1 98.5 870 GLN A CA 1
ATOM 6671 C C . GLN A 1 870 ? 19.547 -54.25 -21.984 1 98.5 870 GLN A C 1
ATOM 6673 O O . GLN A 1 870 ? 19.578 -55.469 -21.938 1 98.5 870 GLN A O 1
ATOM 6678 N N . THR A 1 871 ? 18.75 -53.531 -21.312 1 98.62 871 THR A N 1
ATOM 6679 C CA . THR A 1 871 ? 18 -54.188 -20.234 1 98.62 871 THR A CA 1
ATOM 6680 C C . THR A 1 871 ? 16.688 -54.75 -20.766 1 98.62 871 THR A C 1
ATOM 6682 O O . THR A 1 871 ? 16.156 -55.719 -20.219 1 98.62 871 THR A O 1
ATOM 6685 N N . THR A 1 872 ? 16.172 -54.094 -21.781 1 98.12 872 THR A N 1
ATOM 6686 C CA . THR A 1 872 ? 14.828 -54.5 -22.172 1 98.12 872 THR A CA 1
ATOM 6687 C C . THR A 1 872 ? 14.648 -54.406 -23.688 1 98.12 872 THR A C 1
ATOM 6689 O O . THR A 1 872 ? 15.141 -53.469 -24.328 1 98.12 872 THR A O 1
ATOM 6692 N N . ALA A 1 873 ? 13.984 -55.344 -24.312 1 98.25 873 ALA A N 1
ATOM 6693 C CA . ALA A 1 873 ? 13.305 -55.281 -25.594 1 98.25 873 ALA A CA 1
ATOM 6694 C C . ALA A 1 873 ? 11.828 -55.656 -25.453 1 98.25 873 ALA A C 1
ATOM 6696 O O . ALA A 1 873 ? 11.484 -56.719 -24.969 1 98.25 873 ALA A O 1
ATOM 6697 N N . PHE A 1 874 ? 10.984 -54.75 -25.844 1 98.38 874 PHE A N 1
ATOM 6698 C CA . PHE A 1 874 ? 9.547 -54.906 -25.641 1 98.38 874 PHE A CA 1
ATOM 6699 C C . PHE A 1 874 ? 8.781 -54.469 -26.891 1 98.38 874 PHE A C 1
ATOM 6701 O O . PHE A 1 874 ? 9.062 -53.406 -27.469 1 98.38 874 PHE A O 1
ATOM 6708 N N . GLN A 1 875 ? 7.895 -55.281 -27.344 1 97.88 875 GLN A N 1
ATOM 6709 C CA . GLN A 1 875 ? 6.965 -54.938 -28.422 1 97.88 875 GLN A CA 1
ATOM 6710 C C . GLN A 1 875 ? 5.539 -54.812 -27.891 1 97.88 875 GLN A C 1
ATOM 6712 O O . GLN A 1 875 ? 4.949 -55.781 -27.422 1 97.88 875 GLN A O 1
ATOM 6717 N N . ASN A 1 876 ? 5.051 -53.625 -27.953 1 97.69 876 ASN A N 1
ATOM 6718 C CA . ASN A 1 876 ? 3.699 -53.375 -27.469 1 97.69 876 ASN A CA 1
ATOM 6719 C C . ASN A 1 876 ? 2.645 -53.969 -28.391 1 97.69 876 ASN A C 1
ATOM 6721 O O . ASN A 1 876 ? 2.625 -53.656 -29.594 1 97.69 876 ASN A O 1
ATOM 6725 N N . THR A 1 877 ? 1.765 -54.75 -27.844 1 95.62 877 THR A N 1
ATOM 6726 C CA . THR A 1 877 ? 0.674 -55.312 -28.609 1 95.62 877 THR A CA 1
ATOM 6727 C C . THR A 1 877 ? -0.673 -54.781 -28.141 1 95.62 877 THR A C 1
ATOM 6729 O O . THR A 1 877 ? -1.718 -55.125 -28.688 1 95.62 877 THR A O 1
ATOM 6732 N N . ASP A 1 878 ? -0.643 -54 -27.125 1 95.5 878 ASP A N 1
ATOM 6733 C CA . ASP A 1 878 ? -1.863 -53.344 -26.641 1 95.5 878 ASP A CA 1
ATOM 6734 C C . ASP A 1 878 ? -2.24 -52.156 -27.516 1 95.5 878 ASP A C 1
ATOM 6736 O O . ASP A 1 878 ? -1.548 -51.156 -27.516 1 95.5 878 ASP A O 1
ATOM 6740 N N . PRO A 1 879 ? -3.359 -52.219 -28.172 1 94.81 879 PRO A N 1
ATOM 6741 C CA . PRO A 1 879 ? -3.684 -51.156 -29.109 1 94.81 879 PRO A CA 1
ATOM 6742 C C . PRO A 1 879 ? -4.121 -49.844 -28.422 1 94.81 879 PRO A C 1
ATOM 6744 O O . PRO A 1 879 ? -4.195 -48.812 -29.062 1 94.81 879 PRO A O 1
ATOM 6747 N N . ASP A 1 880 ? -4.438 -49.906 -27.125 1 95.19 880 ASP A N 1
ATOM 6748 C CA . ASP A 1 880 ? -4.969 -48.75 -26.438 1 95.19 880 ASP A CA 1
ATOM 6749 C C . ASP A 1 880 ? -3.863 -48 -25.688 1 95.19 880 ASP A C 1
ATOM 6751 O O . ASP A 1 880 ? -4.066 -46.875 -25.234 1 95.19 880 ASP A O 1
ATOM 6755 N N . ARG A 1 881 ? -2.703 -48.531 -25.562 1 96.38 881 ARG A N 1
ATOM 6756 C CA . ARG A 1 881 ? -1.593 -47.906 -24.844 1 96.38 881 ARG A CA 1
ATOM 6757 C C . ARG A 1 881 ? -0.461 -47.531 -25.797 1 96.38 881 ARG A C 1
ATOM 6759 O O . ARG A 1 881 ? -0.315 -48.125 -26.859 1 96.38 881 ARG A O 1
ATOM 6766 N N . GLY A 1 882 ? 0.298 -46.531 -25.406 1 96.88 882 GLY A N 1
ATOM 6767 C CA . GLY A 1 882 ? 1.496 -46.156 -26.141 1 96.88 882 GLY A CA 1
ATOM 6768 C C . GLY A 1 882 ? 1.197 -45.531 -27.5 1 96.88 882 GLY A C 1
ATOM 6769 O O . GLY A 1 882 ? 1.941 -45.75 -28.453 1 96.88 882 GLY A O 1
ATOM 6770 N N . LEU A 1 883 ? 0.133 -44.781 -27.547 1 94.44 883 LEU A N 1
ATOM 6771 C CA . LEU A 1 883 ? -0.276 -44.188 -28.797 1 94.44 883 LEU A CA 1
ATOM 6772 C C . LEU A 1 883 ? 0.673 -43.062 -29.203 1 94.44 883 LEU A C 1
ATOM 6774 O O . LEU A 1 883 ? 1.188 -42.344 -28.344 1 94.44 883 LEU A O 1
ATOM 6778 N N . THR A 1 884 ? 0.958 -42.875 -30.469 1 94.19 884 THR A N 1
ATOM 6779 C CA . THR A 1 884 ? 1.815 -41.844 -31.031 1 94.19 884 THR A CA 1
ATOM 6780 C C . THR A 1 884 ? 0.981 -40.75 -31.719 1 94.19 884 THR A C 1
ATOM 6782 O O . THR A 1 884 ? -0.042 -41.062 -32.344 1 94.19 884 THR A O 1
ATOM 6785 N N . PRO A 1 885 ? 1.31 -39.5 -31.641 1 95.5 885 PRO A N 1
ATOM 6786 C CA . PRO A 1 885 ? 2.408 -39.031 -30.797 1 95.5 885 PRO A CA 1
ATOM 6787 C C . PRO A 1 885 ? 2.027 -38.969 -29.312 1 95.5 885 PRO A C 1
ATOM 6789 O O . PRO A 1 885 ? 0.841 -38.906 -28.984 1 95.5 885 PRO A O 1
ATOM 6792 N N . GLY A 1 886 ? 3.053 -39.094 -28.406 1 96.88 886 GLY A N 1
ATOM 6793 C CA . GLY A 1 886 ? 2.836 -39 -26.969 1 96.88 886 GLY A CA 1
ATOM 6794 C C . GLY A 1 886 ? 3.887 -38.188 -26.25 1 96.88 886 GLY A C 1
ATOM 6795 O O . GLY A 1 886 ? 4.875 -37.75 -26.859 1 96.88 886 GLY A O 1
ATOM 6796 N N . PHE A 1 887 ? 3.615 -37.938 -24.969 1 97.56 887 PHE A N 1
ATOM 6797 C CA . PHE A 1 887 ? 4.484 -37.125 -24.156 1 97.56 887 PHE A CA 1
ATOM 6798 C C . PHE A 1 887 ? 5.5 -37.969 -23.391 1 97.56 887 PHE A C 1
ATOM 6800 O O . PHE A 1 887 ? 5.418 -39.188 -23.406 1 97.56 887 PHE A O 1
ATOM 6807 N N . ILE A 1 888 ? 6.496 -37.25 -22.875 1 98 888 ILE A N 1
ATOM 6808 C CA . ILE A 1 888 ? 7.52 -37.844 -22.016 1 98 888 ILE A CA 1
ATOM 6809 C C . ILE A 1 888 ? 7.426 -37.219 -20.625 1 98 888 ILE A C 1
ATOM 6811 O O . ILE A 1 888 ? 7.191 -36.031 -20.484 1 98 888 ILE A O 1
ATOM 6815 N N . GLY A 1 889 ? 7.555 -38.031 -19.547 1 98.06 889 GLY A N 1
ATOM 6816 C CA . GLY A 1 889 ? 7.473 -37.5 -18.203 1 98.06 889 GLY A CA 1
ATOM 6817 C C . GLY A 1 889 ? 8.359 -38.25 -17.219 1 98.06 889 GLY A C 1
ATOM 6818 O O . GLY A 1 889 ? 8.805 -39.375 -17.5 1 98.06 889 GLY A O 1
ATOM 6819 N N . ILE A 1 890 ? 8.672 -37.656 -16.141 1 98.12 890 ILE A N 1
ATOM 6820 C CA . ILE A 1 890 ? 9.469 -38.219 -15.055 1 98.12 890 ILE A CA 1
ATOM 6821 C C . ILE A 1 890 ? 8.609 -38.344 -13.797 1 98.12 890 ILE A C 1
ATOM 6823 O O . ILE A 1 890 ? 7.895 -37.406 -13.43 1 98.12 890 ILE A O 1
ATOM 6827 N N . GLN A 1 891 ? 8.711 -39.438 -13.172 1 96.31 891 GLN A N 1
ATOM 6828 C CA . GLN A 1 891 ? 7.953 -39.688 -11.953 1 96.31 891 GLN A CA 1
ATOM 6829 C C . GLN A 1 891 ? 8.641 -39.062 -10.742 1 96.31 891 GLN A C 1
ATOM 6831 O O . GLN A 1 891 ? 9.852 -39.219 -10.562 1 96.31 891 GLN A O 1
ATOM 6836 N N . ALA A 1 892 ? 7.898 -38.344 -9.984 1 94.12 892 ALA A N 1
ATOM 6837 C CA . ALA A 1 892 ? 8.297 -37.969 -8.633 1 94.12 892 ALA A CA 1
ATOM 6838 C C . ALA A 1 892 ? 7.562 -38.812 -7.594 1 94.12 892 ALA A C 1
ATOM 6840 O O . ALA A 1 892 ? 6.438 -38.5 -7.211 1 94.12 892 ALA A O 1
ATOM 6841 N N . TYR A 1 893 ? 8.227 -39.844 -7.16 1 92.12 893 TYR A N 1
ATOM 6842 C CA . TYR A 1 893 ? 7.633 -40.812 -6.238 1 92.12 893 TYR A CA 1
ATOM 6843 C C . TYR A 1 893 ? 7.793 -40.375 -4.793 1 92.12 893 TYR A C 1
ATOM 6845 O O . TYR A 1 893 ? 8.836 -39.812 -4.422 1 92.12 893 TYR A O 1
ATOM 6853 N N . PRO A 1 894 ? 6.77 -40.625 -3.973 1 88.69 894 PRO A N 1
ATOM 6854 C CA . PRO A 1 894 ? 6.828 -40.188 -2.582 1 88.69 894 PRO A CA 1
ATOM 6855 C C . PRO A 1 894 ? 8.039 -40.719 -1.832 1 88.69 894 PRO A C 1
ATOM 6857 O O . PRO A 1 894 ? 8.273 -41.938 -1.838 1 88.69 894 PRO A O 1
ATOM 6860 N N . GLY A 1 895 ? 8.742 -39.781 -1.267 1 89.38 895 GLY A N 1
ATOM 6861 C CA . GLY A 1 895 ? 9.836 -40.156 -0.388 1 89.38 895 GLY A CA 1
ATOM 6862 C C . GLY A 1 895 ? 11.109 -40.531 -1.136 1 89.38 895 GLY A C 1
ATOM 6863 O O . GLY A 1 895 ? 12.117 -40.875 -0.522 1 89.38 895 GLY A O 1
ATOM 6864 N N . SER A 1 896 ? 11.102 -40.5 -2.428 1 93.19 896 SER A N 1
ATOM 6865 C CA . SER A 1 896 ? 12.273 -40.844 -3.236 1 93.19 896 SER A CA 1
ATOM 6866 C C . SER A 1 896 ? 12.922 -39.594 -3.824 1 93.19 896 SER A C 1
ATOM 6868 O O . SER A 1 896 ? 12.281 -38.844 -4.566 1 93.19 896 SER A O 1
ATOM 6870 N N . ILE A 1 897 ? 14.164 -39.406 -3.502 1 94.5 897 ILE A N 1
ATOM 6871 C CA . ILE A 1 897 ? 14.914 -38.312 -4.055 1 94.5 897 ILE A CA 1
ATOM 6872 C C . ILE A 1 897 ? 15.797 -38.781 -5.203 1 94.5 897 ILE A C 1
ATOM 6874 O O . ILE A 1 897 ? 16.781 -39.5 -4.977 1 94.5 897 ILE A O 1
ATOM 6878 N N . VAL A 1 898 ? 15.445 -38.438 -6.391 1 97 898 VAL A N 1
ATOM 6879 C CA . VAL A 1 898 ? 16.188 -38.781 -7.602 1 97 898 VAL A CA 1
ATOM 6880 C C . VAL A 1 898 ? 16.5 -37.5 -8.398 1 97 898 VAL A C 1
ATOM 6882 O O . VAL A 1 898 ? 15.641 -36.625 -8.523 1 97 898 VAL A O 1
ATOM 6885 N N . ALA A 1 899 ? 17.703 -37.375 -8.844 1 96.69 899 ALA A N 1
ATOM 6886 C CA . ALA A 1 899 ? 18.125 -36.219 -9.633 1 96.69 899 ALA A CA 1
ATOM 6887 C C . ALA A 1 899 ? 18.234 -36.562 -11.117 1 96.69 899 ALA A C 1
ATOM 6889 O O . ALA A 1 899 ? 18.594 -37.688 -11.469 1 96.69 899 ALA A O 1
ATOM 6890 N N . TRP A 1 900 ? 17.906 -35.625 -11.977 1 97 900 TRP A N 1
ATOM 6891 C CA . TRP A 1 900 ? 17.953 -35.812 -13.422 1 97 900 TRP A CA 1
ATOM 6892 C C . TRP A 1 900 ? 18.734 -34.656 -14.078 1 97 900 TRP A C 1
ATOM 6894 O O . TRP A 1 900 ? 18.703 -33.531 -13.609 1 97 900 TRP A O 1
ATOM 6904 N N . ARG A 1 901 ? 19.453 -34.938 -15.133 1 95.75 901 ARG A N 1
ATOM 6905 C CA . ARG A 1 901 ? 20.141 -33.938 -15.922 1 95.75 901 ARG A CA 1
ATOM 6906 C C . ARG A 1 901 ? 20.328 -34.406 -17.359 1 95.75 901 ARG A C 1
ATOM 6908 O O . ARG A 1 901 ? 20.047 -35.562 -17.688 1 95.75 901 ARG A O 1
ATOM 6915 N N . HIS A 1 902 ? 20.688 -33.531 -18.266 1 94.69 902 HIS A N 1
ATOM 6916 C CA . HIS A 1 902 ? 21.078 -33.812 -19.641 1 94.69 902 HIS A CA 1
ATOM 6917 C C . HIS A 1 902 ? 20.031 -34.656 -20.359 1 94.69 902 HIS A C 1
ATOM 6919 O O . HIS A 1 902 ? 20.328 -35.719 -20.875 1 94.69 902 HIS A O 1
ATOM 6925 N N . ILE A 1 903 ? 18.859 -34.219 -20.375 1 96.5 903 ILE A N 1
ATOM 6926 C CA . ILE A 1 903 ? 17.766 -34.906 -21.062 1 96.5 903 ILE A CA 1
ATOM 6927 C C . ILE A 1 903 ? 17.672 -34.375 -22.5 1 96.5 903 ILE A C 1
ATOM 6929 O O . ILE A 1 903 ? 17.5 -33.188 -22.734 1 96.5 903 ILE A O 1
ATOM 6933 N N . ARG A 1 904 ? 17.812 -35.219 -23.438 1 95.69 904 ARG A N 1
ATOM 6934 C CA . ARG A 1 904 ? 17.781 -34.844 -24.844 1 95.69 904 ARG A CA 1
ATOM 6935 C C . ARG A 1 904 ? 17.109 -35.938 -25.688 1 95.69 904 ARG A C 1
ATOM 6937 O O . ARG A 1 904 ? 17.031 -37.094 -25.281 1 95.69 904 ARG A O 1
ATOM 6944 N N . ILE A 1 905 ? 16.688 -35.562 -26.828 1 96.94 905 ILE A N 1
ATOM 6945 C CA . ILE A 1 905 ? 15.859 -36.438 -27.641 1 96.94 905 ILE A CA 1
ATOM 6946 C C . ILE A 1 905 ? 16.234 -36.281 -29.125 1 96.94 905 ILE A C 1
ATOM 6948 O O . ILE A 1 905 ? 16.625 -35.219 -29.547 1 96.94 905 ILE A O 1
ATOM 6952 N N . ARG A 1 906 ? 16.25 -37.344 -29.875 1 96.62 906 ARG A N 1
ATOM 6953 C CA . ARG A 1 906 ? 16.375 -37.375 -31.328 1 96.62 906 ARG A CA 1
ATOM 6954 C C . ARG A 1 906 ? 15.133 -38 -31.969 1 96.62 906 ARG A C 1
ATOM 6956 O O . ARG A 1 906 ? 14.82 -39.156 -31.703 1 96.62 906 ARG A O 1
ATOM 6963 N N . THR A 1 907 ? 14.484 -37.156 -32.75 1 94.5 907 THR A N 1
ATOM 6964 C CA . THR A 1 907 ? 13.266 -37.656 -33.375 1 94.5 907 THR A CA 1
ATOM 6965 C C . THR A 1 907 ? 13.578 -38.281 -34.75 1 94.5 907 THR A C 1
ATOM 6967 O O . THR A 1 907 ? 14.578 -37.906 -35.375 1 94.5 907 THR A O 1
ATOM 6970 N N . ALA A 1 908 ? 12.781 -39.156 -35.219 1 85 908 ALA A N 1
ATOM 6971 C CA . ALA A 1 908 ? 12.977 -39.812 -36.531 1 85 908 ALA A CA 1
ATOM 6972 C C . ALA A 1 908 ? 12.203 -39.062 -37.625 1 85 908 ALA A C 1
ATOM 6974 O O . ALA A 1 908 ? 11.156 -38.469 -37.344 1 85 908 ALA A O 1
ATOM 6975 N N . MET B 1 1 ? 2.375 13.172 30.797 1 26.11 1 MET B N 1
ATOM 6976 C CA . MET B 1 1 ? 1.805 12.773 29.516 1 26.11 1 MET B CA 1
ATOM 6977 C C . MET B 1 1 ? 1.523 11.281 29.484 1 26.11 1 MET B C 1
ATOM 6979 O O . MET B 1 1 ? 2.398 10.469 29.812 1 26.11 1 MET B O 1
ATOM 6983 N N . ALA B 1 2 ? 0.298 10.93 29.812 1 31.73 2 ALA B N 1
ATOM 6984 C CA . ALA B 1 2 ? 0.035 9.5 29.766 1 31.73 2 ALA B CA 1
ATOM 6985 C C . ALA B 1 2 ? 0.769 8.844 28.594 1 31.73 2 ALA B C 1
ATOM 6987 O O . ALA B 1 2 ? 0.811 9.398 27.5 1 31.73 2 ALA B O 1
ATOM 6988 N N . GLN B 1 3 ? 1.532 7.906 28.828 1 40.22 3 GLN B N 1
ATOM 6989 C CA . GLN B 1 3 ? 2.416 7.27 27.859 1 40.22 3 GLN B CA 1
ATOM 6990 C C . GLN B 1 3 ? 1.619 6.598 26.75 1 40.22 3 GLN B C 1
ATOM 6992 O O . GLN B 1 3 ? 0.694 5.828 27.016 1 40.22 3 GLN B O 1
ATOM 6997 N N . LEU B 1 4 ? 1.312 7.266 25.688 1 48.75 4 LEU B N 1
ATOM 6998 C CA . LEU B 1 4 ? 0.725 6.625 24.516 1 48.75 4 LEU B CA 1
ATOM 6999 C C . LEU B 1 4 ? 1.087 5.145 24.469 1 48.75 4 LEU B C 1
ATOM 7001 O O . LEU B 1 4 ? 2.203 4.762 24.828 1 48.75 4 LEU B O 1
ATOM 7005 N N . LEU B 1 5 ? 0.013 4.352 24.688 1 57.91 5 LEU B N 1
ATOM 7006 C CA . LEU B 1 5 ? 0.396 2.967 24.422 1 57.91 5 LEU B CA 1
ATOM 7007 C C . LEU B 1 5 ? 1.4 2.891 23.281 1 57.91 5 LEU B C 1
ATOM 7009 O O . LEU B 1 5 ? 1.15 3.42 22.203 1 57.91 5 LEU B O 1
ATOM 7013 N N . GLY B 1 6 ? 2.514 2.688 23.625 1 75 6 GLY B N 1
ATOM 7014 C CA . GLY B 1 6 ? 3.582 2.512 22.656 1 75 6 GLY B CA 1
ATOM 7015 C C . GLY B 1 6 ? 3.334 1.364 21.703 1 75 6 GLY B C 1
ATOM 7016 O O . GLY B 1 6 ? 2.445 0.541 21.922 1 75 6 GLY B O 1
ATOM 7017 N N . SER B 1 7 ? 3.828 1.372 20.562 1 81.75 7 SER B N 1
ATOM 7018 C CA . SER B 1 7 ? 3.777 0.268 19.609 1 81.75 7 SER B CA 1
ATOM 7019 C C . SER B 1 7 ? 4.23 -1.039 20.25 1 81.75 7 SER B C 1
ATOM 7021 O O . SER B 1 7 ? 5.113 -1.038 21.125 1 81.75 7 SER B O 1
ATOM 7023 N N . GLU B 1 8 ? 3.453 -2.09 20 1 89.62 8 GLU B N 1
ATOM 7024 C CA . GLU B 1 8 ? 3.783 -3.43 20.484 1 89.62 8 GLU B CA 1
ATOM 7025 C C . GLU B 1 8 ? 4.613 -4.191 19.453 1 89.62 8 GLU B C 1
ATOM 7027 O O . GLU B 1 8 ? 4.629 -3.84 18.266 1 89.62 8 GLU B O 1
ATOM 7032 N N . SER B 1 9 ? 5.375 -5.184 19.969 1 92.06 9 SER B N 1
ATOM 7033 C CA . SER B 1 9 ? 6.23 -5.945 19.062 1 92.06 9 SER B CA 1
ATOM 7034 C C . SER B 1 9 ? 5.812 -7.414 19.016 1 92.06 9 SER B C 1
ATOM 7036 O O . SER B 1 9 ? 5.281 -7.945 19.984 1 92.06 9 SER B O 1
ATOM 7038 N N . THR B 1 10 ? 5.934 -8.062 17.859 1 93.56 10 THR B N 1
ATOM 7039 C CA . THR B 1 10 ? 5.984 -9.516 17.719 1 93.56 10 THR B CA 1
ATOM 7040 C C . THR B 1 10 ? 7.418 -9.984 17.484 1 93.56 10 THR B C 1
ATOM 7042 O O . THR B 1 10 ? 8.359 -9.203 17.609 1 93.56 10 THR B O 1
ATOM 7045 N N . SER B 1 11 ? 7.543 -11.312 17.172 1 92.94 11 SER B N 1
ATOM 7046 C CA . SER B 1 11 ? 8.875 -11.836 16.875 1 92.94 11 SER B CA 1
ATOM 7047 C C . SER B 1 11 ? 9.453 -11.188 15.617 1 92.94 11 SER B C 1
ATOM 7049 O O . SER B 1 11 ? 10.664 -11.203 15.406 1 92.94 11 SER B O 1
ATOM 7051 N N . PHE B 1 12 ? 8.633 -10.539 14.82 1 93.88 12 PHE B N 1
ATOM 7052 C CA . PHE B 1 12 ? 9.078 -10.078 13.516 1 93.88 12 PHE B CA 1
ATOM 7053 C C . PHE B 1 12 ? 8.789 -8.594 13.328 1 93.88 12 PHE B C 1
ATOM 7055 O O . PHE B 1 12 ? 9.477 -7.914 12.57 1 93.88 12 PHE B O 1
ATOM 7062 N N . THR B 1 13 ? 7.691 -8.117 14.008 1 92.81 13 THR B N 1
ATOM 7063 C CA . THR B 1 13 ? 7.102 -6.852 13.586 1 92.81 13 THR B CA 1
ATOM 7064 C C . THR B 1 13 ? 7 -5.883 14.758 1 92.81 13 THR B C 1
ATOM 7066 O O . THR B 1 13 ? 6.68 -6.285 15.875 1 92.81 13 THR B O 1
ATOM 7069 N N . LEU B 1 14 ? 7.371 -4.621 14.555 1 92.44 14 LEU B N 1
ATOM 7070 C CA . LEU B 1 14 ? 6.902 -3.521 15.383 1 92.44 14 LEU B CA 1
ATOM 7071 C C . LEU B 1 14 ? 5.559 -2.994 14.883 1 92.44 14 LEU B C 1
ATOM 7073 O O . LEU B 1 14 ? 5.469 -2.467 13.773 1 92.44 14 LEU B O 1
ATOM 7077 N N . ASP B 1 15 ? 4.523 -3.125 15.719 1 90.06 15 ASP B N 1
ATOM 7078 C CA . ASP B 1 15 ? 3.154 -2.834 15.305 1 90.06 15 ASP B CA 1
ATOM 7079 C C . ASP B 1 15 ? 2.846 -1.345 15.438 1 90.06 15 ASP B C 1
ATOM 7081 O O . ASP B 1 15 ? 2.023 -0.95 16.266 1 90.06 15 ASP B O 1
ATOM 7085 N N . ASN B 1 16 ? 3.342 -0.541 14.562 1 86.25 16 ASN B N 1
ATOM 7086 C CA . ASN B 1 16 ? 3.037 0.884 14.5 1 86.25 16 ASN B CA 1
ATOM 7087 C C . ASN B 1 16 ? 1.691 1.141 13.828 1 86.25 16 ASN B C 1
ATOM 7089 O O . ASN B 1 16 ? 0.937 2.016 14.25 1 86.25 16 ASN B O 1
ATOM 7093 N N . MET B 1 17 ? 1.373 0.343 12.875 1 88.19 17 MET B N 1
ATOM 7094 C CA . MET B 1 17 ? 0.162 0.59 12.102 1 88.19 17 MET B CA 1
ATOM 7095 C C . MET B 1 17 ? -1.085 0.323 12.938 1 88.19 17 MET B C 1
ATOM 7097 O O . MET B 1 17 ? -2.023 1.121 12.938 1 88.19 17 MET B O 1
ATOM 7101 N N . GLY B 1 18 ? -1.079 -0.792 13.664 1 90.5 18 GLY B N 1
ATOM 7102 C CA . GLY B 1 18 ? -2.213 -1.096 14.523 1 90.5 18 GLY B CA 1
ATOM 7103 C C . GLY B 1 18 ? -2.445 -0.049 15.594 1 90.5 18 GLY B C 1
ATOM 7104 O O . GLY B 1 18 ? -3.586 0.344 15.852 1 90.5 18 GLY B O 1
ATOM 7105 N N . ARG B 1 19 ? -1.4 0.431 16.156 1 88.38 19 ARG B N 1
ATOM 7106 C CA . ARG B 1 19 ? -1.514 1.439 17.219 1 88.38 19 ARG B CA 1
ATOM 7107 C C . ARG B 1 19 ? -2.018 2.764 16.641 1 88.38 19 ARG B C 1
ATOM 7109 O O . ARG B 1 19 ? -2.764 3.484 17.312 1 88.38 19 ARG B O 1
ATOM 7116 N N . PHE B 1 20 ? -1.62 3.098 15.477 1 85.81 20 PHE B N 1
ATOM 7117 C CA . PHE B 1 20 ? -2.01 4.355 14.852 1 85.81 20 PHE B CA 1
ATOM 7118 C C . PHE B 1 20 ? -3.486 4.34 14.477 1 85.81 20 PHE B C 1
ATOM 7120 O O . PHE B 1 20 ? -4.145 5.383 14.469 1 85.81 20 PHE B O 1
ATOM 7127 N N . LEU B 1 21 ? -4.008 3.199 14.195 1 91.5 21 LEU B N 1
ATOM 7128 C CA . LEU B 1 21 ? -5.387 3.072 13.727 1 91.5 21 LEU B CA 1
ATOM 7129 C C . LEU B 1 21 ? -6.336 2.836 14.898 1 91.5 21 LEU B C 1
ATOM 7131 O O . LEU B 1 21 ? -7.418 3.424 14.961 1 91.5 21 LEU B O 1
ATOM 7135 N N . CYS B 1 22 ? -5.918 2.045 15.828 1 94.81 22 CYS B N 1
ATOM 7136 C CA . CYS B 1 22 ? -6.875 1.465 16.766 1 94.81 22 CYS B CA 1
ATOM 7137 C C . CYS B 1 22 ? -6.691 2.047 18.172 1 94.81 22 CYS B C 1
ATOM 7139 O O . CYS B 1 22 ? -5.715 2.756 18.422 1 94.81 22 CYS B O 1
ATOM 7141 N N . ASN B 1 23 ? -7.633 1.775 18.984 1 95.88 23 ASN B N 1
ATOM 7142 C CA . ASN B 1 23 ? -7.66 2.059 20.422 1 95.88 23 ASN B CA 1
ATOM 7143 C C . ASN B 1 23 ? -8.016 0.815 21.234 1 95.88 23 ASN B C 1
ATOM 7145 O O . ASN B 1 23 ? -8.625 -0.119 20.703 1 95.88 23 ASN B O 1
ATOM 7149 N N . THR B 1 24 ? -7.637 0.756 22.469 1 95.12 24 THR B N 1
ATOM 7150 C CA . THR B 1 24 ? -8.133 -0.287 23.375 1 95.12 24 THR B CA 1
ATOM 7151 C C . THR B 1 24 ? -9.547 0.023 23.828 1 95.12 24 THR B C 1
ATOM 7153 O O . THR B 1 24 ? -10 1.17 23.75 1 95.12 24 THR B O 1
ATOM 7156 N N . LEU B 1 25 ? -10.266 -1.001 24.266 1 96.69 25 LEU B N 1
ATOM 7157 C CA . LEU B 1 25 ? -11.586 -0.805 24.859 1 96.69 25 LEU B CA 1
ATOM 7158 C C . LEU B 1 25 ? -11.516 0.13 26.062 1 96.69 25 LEU B C 1
ATOM 7160 O O . LEU B 1 25 ? -12.383 0.988 26.25 1 96.69 25 LEU B O 1
ATOM 7164 N N . GLN B 1 26 ? -10.508 0.022 26.859 1 95.31 26 GLN B N 1
ATOM 7165 C CA . GLN B 1 26 ? -10.352 0.858 28.047 1 95.31 26 GLN B CA 1
ATOM 7166 C C . GLN B 1 26 ? -10.18 2.326 27.656 1 95.31 26 GLN B C 1
ATOM 7168 O O . GLN B 1 26 ? -10.742 3.209 28.312 1 95.31 26 GLN B O 1
ATOM 7173 N N . GLU B 1 27 ? -9.352 2.605 26.625 1 95.44 27 GLU B N 1
ATOM 7174 C CA . GLU B 1 27 ? -9.203 3.977 26.141 1 95.44 27 GLU B CA 1
ATOM 7175 C C . GLU B 1 27 ? -10.547 4.57 25.75 1 95.44 27 GLU B C 1
ATOM 7177 O O . GLU B 1 27 ? -10.828 5.734 26.031 1 95.44 27 GLU B O 1
ATOM 7182 N N . ALA B 1 28 ? -11.359 3.787 25.062 1 97 28 ALA B N 1
ATOM 7183 C CA . ALA B 1 28 ? -12.688 4.238 24.641 1 97 28 ALA B CA 1
ATOM 7184 C C . ALA B 1 28 ? -13.562 4.555 25.844 1 97 28 ALA B C 1
ATOM 7186 O O . ALA B 1 28 ? -14.211 5.602 25.891 1 97 28 ALA B O 1
ATOM 7187 N N . LEU B 1 29 ? -13.562 3.67 26.875 1 96.75 29 LEU B N 1
ATOM 7188 C CA . LEU B 1 29 ? -14.383 3.85 28.062 1 96.75 29 LEU B CA 1
ATOM 7189 C C . LEU B 1 29 ? -13.922 5.055 28.875 1 96.75 29 LEU B C 1
ATOM 7191 O O . LEU B 1 29 ? -14.734 5.867 29.312 1 96.75 29 LEU B O 1
ATOM 7195 N N . ASP B 1 30 ? -12.633 5.195 29.031 1 96.62 30 ASP B N 1
ATOM 7196 C CA . ASP B 1 30 ? -12.078 6.305 29.797 1 96.62 30 ASP B CA 1
ATOM 7197 C C . ASP B 1 30 ? -12.383 7.641 29.125 1 96.62 30 ASP B C 1
ATOM 7199 O O . ASP B 1 30 ? -12.656 8.633 29.797 1 96.62 30 ASP B O 1
ATOM 7203 N N . SER B 1 31 ? -12.273 7.664 27.844 1 96.69 31 SER B N 1
ATOM 7204 C CA . SER B 1 31 ? -12.539 8.898 27.109 1 96.69 31 SER B CA 1
ATOM 7205 C C . SER B 1 31 ? -13.992 9.328 27.266 1 96.69 31 SER B C 1
ATOM 7207 O O . SER B 1 31 ? -14.281 10.523 27.375 1 96.69 31 SER B O 1
ATOM 7209 N N . ALA B 1 32 ? -14.914 8.375 27.266 1 96.62 32 ALA B N 1
ATOM 7210 C CA . ALA B 1 32 ? -16.344 8.656 27.328 1 96.62 32 ALA B CA 1
ATOM 7211 C C . ALA B 1 32 ? -16.75 9.164 28.719 1 96.62 32 ALA B C 1
ATOM 7213 O O . ALA B 1 32 ? -17.797 9.789 28.875 1 96.62 32 ALA B O 1
ATOM 7214 N N . ALA B 1 33 ? -15.938 8.914 29.688 1 95.69 33 ALA B N 1
ATOM 7215 C CA . ALA B 1 33 ? -16.219 9.336 31.062 1 95.69 33 ALA B CA 1
ATOM 7216 C C . ALA B 1 33 ? -15.773 10.781 31.297 1 95.69 33 ALA B C 1
ATOM 7218 O O . ALA B 1 33 ? -16.016 11.344 32.375 1 95.69 33 ALA B O 1
ATOM 7219 N N . GLN B 1 34 ? -15.211 11.406 30.297 1 95.06 34 GLN B N 1
ATOM 7220 C CA . GLN B 1 34 ? -14.672 12.75 30.422 1 95.06 34 GLN B CA 1
ATOM 7221 C C . GLN B 1 34 ? -15.703 13.805 30.031 1 95.06 34 GLN B C 1
ATOM 7223 O O . GLN B 1 34 ? -16.766 13.469 29.484 1 95.06 34 GLN B O 1
ATOM 7228 N N . THR B 1 35 ? -15.375 15.031 30.422 1 93.88 35 THR B N 1
ATOM 7229 C CA . THR B 1 35 ? -16.062 16.219 29.953 1 93.88 35 THR B CA 1
ATOM 7230 C C . THR B 1 35 ? -15.094 17.188 29.266 1 93.88 35 THR B C 1
ATOM 7232 O O . THR B 1 35 ? -13.953 17.328 29.719 1 93.88 35 THR B O 1
ATOM 7235 N N . VAL B 1 36 ? -15.539 17.75 28.188 1 92.75 36 VAL B N 1
ATOM 7236 C CA . VAL B 1 36 ? -14.773 18.797 27.5 1 92.75 36 VAL B CA 1
ATOM 7237 C C . VAL B 1 36 ? -15.586 20.094 27.469 1 92.75 36 VAL B C 1
ATOM 7239 O O . VAL B 1 36 ? -16.609 20.156 26.781 1 92.75 36 VAL B O 1
ATOM 7242 N N . ALA B 1 37 ? -15.117 21.047 28.203 1 91.88 37 ALA B N 1
ATOM 7243 C CA . ALA B 1 37 ? -15.805 22.344 28.266 1 91.88 37 ALA B CA 1
ATOM 7244 C C . ALA B 1 37 ? -17.281 22.156 28.641 1 91.88 37 ALA B C 1
ATOM 7246 O O . ALA B 1 37 ? -18.172 22.656 27.953 1 91.88 37 ALA B O 1
ATOM 7247 N N . GLY B 1 38 ? -17.484 21.359 29.641 1 88.94 38 GLY B N 1
ATOM 7248 C CA . GLY B 1 38 ? -18.828 21.156 30.172 1 88.94 38 GLY B CA 1
ATOM 7249 C C . GLY B 1 38 ? -19.656 20.172 29.375 1 88.94 38 GLY B C 1
ATOM 7250 O O . GLY B 1 38 ? -20.766 19.828 29.781 1 88.94 38 GLY B O 1
ATOM 7251 N N . HIS B 1 39 ? -19.156 19.703 28.266 1 90.12 39 HIS B N 1
ATOM 7252 C CA . HIS B 1 39 ? -19.906 18.766 27.438 1 90.12 39 HIS B CA 1
ATOM 7253 C C . HIS B 1 39 ? -19.484 17.328 27.719 1 90.12 39 HIS B C 1
ATOM 7255 O O . HIS B 1 39 ? -18.297 16.984 27.609 1 90.12 39 HIS B O 1
ATOM 7261 N N . LYS B 1 40 ? -20.422 16.5 28 1 92.56 40 LYS B N 1
ATOM 7262 C CA . LYS B 1 40 ? -20.156 15.078 28.125 1 92.56 40 LYS B CA 1
ATOM 7263 C C . LYS B 1 40 ? -19.688 14.477 26.797 1 92.56 40 LYS B C 1
ATOM 7265 O O . LYS B 1 40 ? -20.125 14.906 25.734 1 92.56 40 LYS B O 1
ATOM 7270 N N . ARG B 1 41 ? -18.875 13.5 26.906 1 96.38 41 ARG B N 1
ATOM 7271 C CA . ARG B 1 41 ? -18.234 12.992 25.688 1 96.38 41 ARG B CA 1
ATOM 7272 C C . ARG B 1 41 ? -18.594 11.539 25.438 1 96.38 41 ARG B C 1
ATOM 7274 O O . ARG B 1 41 ? -17.766 10.742 25.016 1 96.38 41 ARG B O 1
ATOM 7281 N N . ASP B 1 42 ? -19.859 11.18 25.781 1 97 42 ASP B N 1
ATOM 7282 C CA . ASP B 1 42 ? -20.406 9.883 25.406 1 97 42 ASP B CA 1
ATOM 7283 C C . ASP B 1 42 ? -20.422 9.711 23.891 1 97 42 ASP B C 1
ATOM 7285 O O . ASP B 1 42 ? -20.328 10.695 23.156 1 97 42 ASP B O 1
ATOM 7289 N N . PHE B 1 43 ? -20.531 8.508 23.484 1 98.38 43 PHE B N 1
ATOM 7290 C CA . PHE B 1 43 ? -20.562 8.258 22.047 1 98.38 43 PHE B CA 1
ATOM 7291 C C . PHE B 1 43 ? -21.953 8.531 21.484 1 98.38 43 PHE B C 1
ATOM 7293 O O . PHE B 1 43 ? -22.953 8.078 22.047 1 98.38 43 PHE B O 1
ATOM 7300 N N . ASP B 1 44 ? -21.969 9.289 20.406 1 98 44 ASP B N 1
ATOM 7301 C CA . ASP B 1 44 ? -23.219 9.609 19.719 1 98 44 ASP B CA 1
ATOM 7302 C C . ASP B 1 44 ? -23.656 8.477 18.781 1 98 44 ASP B C 1
ATOM 7304 O O . ASP B 1 44 ? -24.828 8.336 18.484 1 98 44 ASP B O 1
ATOM 7308 N N . THR B 1 45 ? -22.703 7.773 18.281 1 98.62 45 THR B N 1
ATOM 7309 C CA . THR B 1 45 ? -22.969 6.617 17.438 1 98.62 45 THR B CA 1
ATOM 7310 C C . THR B 1 45 ? -22.031 5.461 17.781 1 98.62 45 THR B C 1
ATOM 7312 O O . THR B 1 45 ? -20.844 5.668 18.016 1 98.62 45 THR B O 1
ATOM 7315 N N . ILE B 1 46 ? -22.562 4.293 17.891 1 98.88 46 ILE B N 1
ATOM 7316 C CA . ILE B 1 46 ? -21.781 3.062 17.969 1 98.88 46 ILE B CA 1
ATOM 7317 C C . ILE B 1 46 ? -22.047 2.209 16.734 1 98.88 46 ILE B C 1
ATOM 7319 O O . ILE B 1 46 ? -23.203 1.858 16.438 1 98.88 46 ILE B O 1
ATOM 7323 N N . ILE B 1 47 ? -21.016 1.958 15.984 1 98.88 47 ILE B N 1
ATOM 7324 C CA . ILE B 1 47 ? -21.078 1.093 14.812 1 98.88 47 ILE B CA 1
ATOM 7325 C C . ILE B 1 47 ? -20.594 -0.309 15.172 1 98.88 47 ILE B C 1
ATOM 7327 O O . ILE B 1 47 ? -19.453 -0.486 15.617 1 98.88 47 ILE B O 1
ATOM 7331 N N . ILE B 1 48 ? -21.453 -1.261 15.023 1 98.75 48 ILE B N 1
ATOM 7332 C CA . ILE B 1 48 ? -21.141 -2.658 15.297 1 98.75 48 ILE B CA 1
ATOM 7333 C C . ILE B 1 48 ? -20.625 -3.33 14.031 1 98.75 48 ILE B C 1
ATOM 7335 O O . ILE B 1 48 ? -21.391 -3.695 13.148 1 98.75 48 ILE B O 1
ATOM 7339 N N . GLY B 1 49 ? -19.281 -3.568 14.039 1 98.25 49 GLY B N 1
ATOM 7340 C CA . GLY B 1 49 ? -18.578 -4.082 12.867 1 98.25 49 GLY B CA 1
ATOM 7341 C C . GLY B 1 49 ? -17.75 -3.031 12.156 1 98.25 49 GLY B C 1
ATOM 7342 O O . GLY B 1 49 ? -18.297 -2.041 11.656 1 98.25 49 GLY B O 1
ATOM 7343 N N . GLY B 1 50 ? -16.484 -3.215 12.156 1 97.94 50 GLY B N 1
ATOM 7344 C CA . GLY B 1 50 ? -15.578 -2.363 11.406 1 97.94 50 GLY B CA 1
ATOM 7345 C C . GLY B 1 50 ? -15.211 -2.936 10.047 1 97.94 50 GLY B C 1
ATOM 7346 O O . GLY B 1 50 ? -14.125 -2.668 9.531 1 97.94 50 GLY B O 1
ATOM 7347 N N . GLY B 1 51 ? -16.094 -3.816 9.492 1 96.94 51 GLY B N 1
ATOM 7348 C CA . GLY B 1 51 ? -15.891 -4.348 8.156 1 96.94 51 GLY B CA 1
ATOM 7349 C C . GLY B 1 51 ? -16.141 -3.326 7.059 1 96.94 51 GLY B C 1
ATOM 7350 O O . GLY B 1 51 ? -15.922 -2.131 7.262 1 96.94 51 GLY B O 1
ATOM 7351 N N . THR B 1 52 ? -16.609 -3.721 5.906 1 96.81 52 THR B N 1
ATOM 7352 C CA . THR B 1 52 ? -16.75 -2.883 4.723 1 96.81 52 THR B CA 1
ATOM 7353 C C . THR B 1 52 ? -17.672 -1.707 4.992 1 96.81 52 THR B C 1
ATOM 7355 O O . THR B 1 52 ? -17.266 -0.549 4.926 1 96.81 52 THR B O 1
ATOM 7358 N N . PHE B 1 53 ? -18.844 -1.988 5.344 1 97.88 53 PHE B N 1
ATOM 7359 C CA . PHE B 1 53 ? -19.859 -0.952 5.363 1 97.88 53 PHE B CA 1
ATOM 7360 C C . PHE B 1 53 ? -19.812 -0.168 6.672 1 97.88 53 PHE B C 1
ATOM 7362 O O . PHE B 1 53 ? -20.203 1.001 6.715 1 97.88 53 PHE B O 1
ATOM 7369 N N . GLY B 1 54 ? -19.328 -0.847 7.746 1 98.44 54 GLY B N 1
ATOM 7370 C CA . GLY B 1 54 ? -19.062 -0.088 8.961 1 98.44 54 GLY B CA 1
ATOM 7371 C C . GLY B 1 54 ? -18 0.972 8.781 1 98.44 54 GLY B C 1
ATOM 7372 O O . GLY B 1 54 ? -18.125 2.088 9.289 1 98.44 54 GLY B O 1
ATOM 7373 N N . ALA B 1 55 ? -16.969 0.614 8.094 1 97.75 55 ALA B N 1
ATOM 7374 C CA . ALA B 1 55 ? -15.891 1.561 7.812 1 97.75 55 ALA B CA 1
ATOM 7375 C C . ALA B 1 55 ? -16.391 2.715 6.945 1 97.75 55 ALA B C 1
ATOM 7377 O O . ALA B 1 55 ? -16.031 3.873 7.184 1 97.75 55 ALA B O 1
ATOM 7378 N N . VAL B 1 56 ? -17.188 2.406 5.953 1 96.94 56 VAL B N 1
ATOM 7379 C CA . VAL B 1 56 ? -17.75 3.418 5.066 1 96.94 56 VAL B CA 1
ATOM 7380 C C . VAL B 1 56 ? -18.625 4.379 5.875 1 96.94 56 VAL B C 1
ATOM 7382 O O . VAL B 1 56 ? -18.516 5.598 5.715 1 96.94 56 VAL B O 1
ATOM 7385 N N . MET B 1 57 ? -19.453 3.816 6.758 1 97.44 57 MET B N 1
ATOM 7386 C CA . MET B 1 57 ? -20.328 4.617 7.602 1 97.44 57 MET B CA 1
ATOM 7387 C C . MET B 1 57 ? -19.516 5.508 8.539 1 97.44 57 MET B C 1
ATOM 7389 O O . MET B 1 57 ? -19.812 6.695 8.68 1 97.44 57 MET B O 1
ATOM 7393 N N . ALA B 1 58 ? -18.531 4.945 9.133 1 98.38 58 ALA B N 1
ATOM 7394 C CA . ALA B 1 58 ? -17.703 5.684 10.086 1 98.38 58 ALA B CA 1
ATOM 7395 C C . ALA B 1 58 ? -17.016 6.867 9.414 1 98.38 58 ALA B C 1
ATOM 7397 O O . ALA B 1 58 ? -17.016 7.98 9.945 1 98.38 58 ALA B O 1
ATOM 7398 N N . GLU B 1 59 ? -16.406 6.633 8.266 1 96.56 59 GLU B N 1
ATOM 7399 C CA . GLU B 1 59 ? -15.734 7.688 7.516 1 96.56 59 GLU B CA 1
ATOM 7400 C C . GLU B 1 59 ? -16.703 8.805 7.148 1 96.56 59 GLU B C 1
ATOM 7402 O O . GLU B 1 59 ? -16.406 9.984 7.34 1 96.56 59 GLU B O 1
ATOM 7407 N N . HIS B 1 60 ? -17.844 8.398 6.613 1 97.44 60 HIS B N 1
ATOM 7408 C CA . HIS B 1 60 ? -18.812 9.383 6.133 1 97.44 60 HIS B CA 1
ATOM 7409 C C . HIS B 1 60 ? -19.359 10.219 7.281 1 97.44 60 HIS B C 1
ATOM 7411 O O . HIS B 1 60 ? -19.469 11.445 7.168 1 97.44 60 HIS B O 1
ATOM 7417 N N . LEU B 1 61 ? -19.766 9.562 8.391 1 97.94 61 LEU B N 1
ATOM 7418 C CA . LEU B 1 61 ? -20.281 10.273 9.555 1 97.94 61 LEU B CA 1
ATOM 7419 C C . LEU B 1 61 ? -19.25 11.258 10.094 1 97.94 61 LEU B C 1
ATOM 7421 O O . LEU B 1 61 ? -19.578 12.391 10.445 1 97.94 61 LEU B O 1
ATOM 7425 N N . PHE B 1 62 ? -18 10.836 10.141 1 97.12 62 PHE B N 1
ATOM 7426 C CA . PHE B 1 62 ? -16.922 11.672 10.656 1 97.12 62 PHE B CA 1
ATOM 7427 C C . PHE B 1 62 ? -16.719 12.898 9.773 1 97.12 62 PHE B C 1
ATOM 7429 O O . PHE B 1 62 ? -16.688 14.023 10.266 1 97.12 62 PHE B O 1
ATOM 7436 N N . LEU B 1 63 ? -16.578 12.727 8.453 1 94.62 63 LEU B N 1
ATOM 7437 C CA . LEU B 1 63 ? -16.172 13.773 7.527 1 94.62 63 LEU B CA 1
ATOM 7438 C C . LEU B 1 63 ? -17.297 14.797 7.34 1 94.62 63 LEU B C 1
ATOM 7440 O O . LEU B 1 63 ? -17.031 15.977 7.105 1 94.62 63 LEU B O 1
ATOM 7444 N N . THR B 1 64 ? -18.547 14.359 7.504 1 94.06 64 THR B N 1
ATOM 7445 C CA . THR B 1 64 ? -19.641 15.266 7.184 1 94.06 64 THR B CA 1
ATOM 7446 C C . THR B 1 64 ? -20.281 15.805 8.453 1 94.06 64 THR B C 1
ATOM 7448 O O . THR B 1 64 ? -21.359 16.406 8.406 1 94.06 64 THR B O 1
ATOM 7451 N N . ASP B 1 65 ? -19.734 15.516 9.586 1 95.5 65 ASP B N 1
ATOM 7452 C CA . ASP B 1 65 ? -20.203 16.078 10.844 1 95.5 65 ASP B CA 1
ATOM 7453 C C . ASP B 1 65 ? -19.969 17.578 10.898 1 95.5 65 ASP B C 1
ATOM 7455 O O . ASP B 1 65 ? -18.859 18.047 11.172 1 95.5 65 ASP B O 1
ATOM 7459 N N . ILE B 1 66 ? -21.031 18.406 10.812 1 91.19 66 ILE B N 1
ATOM 7460 C CA . ILE B 1 66 ? -20.922 19.859 10.766 1 91.19 66 ILE B CA 1
ATOM 7461 C C . ILE B 1 66 ? -20.703 20.406 12.172 1 91.19 66 ILE B C 1
ATOM 7463 O O . ILE B 1 66 ? -20.297 21.562 12.344 1 91.19 66 ILE B O 1
ATOM 7467 N N . THR B 1 67 ? -21.016 19.594 13.227 1 93.06 67 THR B N 1
ATOM 7468 C CA . THR B 1 67 ? -20.891 20.062 14.602 1 93.06 67 THR B CA 1
ATOM 7469 C C . THR B 1 67 ? -19.438 19.984 15.062 1 93.06 67 THR B C 1
ATOM 7471 O O . THR B 1 67 ? -19.047 20.641 16.031 1 93.06 67 THR B O 1
ATOM 7474 N N . ARG B 1 68 ? -18.688 19.109 14.422 1 94 68 ARG B N 1
ATOM 7475 C CA . ARG B 1 68 ? -17.297 18.828 14.781 1 94 68 ARG B CA 1
ATOM 7476 C C . ARG B 1 68 ? -17.188 18.359 16.234 1 94 68 ARG B C 1
ATOM 7478 O O . ARG B 1 68 ? -16.219 18.672 16.922 1 94 68 ARG B O 1
ATOM 7485 N N . SER B 1 69 ? -18.219 17.672 16.688 1 94.94 69 SER B N 1
ATOM 7486 C CA . SER B 1 69 ? -18.25 17.297 18.109 1 94.94 69 SER B CA 1
ATOM 7487 C C . SER B 1 69 ? -18.672 15.844 18.281 1 94.94 69 SER B C 1
ATOM 7489 O O . SER B 1 69 ? -18.344 15.219 19.281 1 94.94 69 SER B O 1
ATOM 7491 N N . ARG B 1 70 ? -19.469 15.352 17.391 1 96.62 70 ARG B N 1
ATOM 7492 C CA . ARG B 1 70 ? -20.062 14.031 17.562 1 96.62 70 ARG B CA 1
ATOM 7493 C C . ARG B 1 70 ? -18.984 12.945 17.594 1 96.62 70 ARG B C 1
ATOM 7495 O O . ARG B 1 70 ? -17.984 13.039 16.875 1 96.62 70 ARG B O 1
ATOM 7502 N N . ARG B 1 71 ? -19.266 11.977 18.406 1 97.81 71 ARG B N 1
ATOM 7503 C CA . ARG B 1 71 ? -18.281 10.914 18.578 1 97.81 71 ARG B CA 1
ATOM 7504 C C . ARG B 1 71 ? -18.797 9.586 18.031 1 97.81 71 ARG B C 1
ATOM 7506 O O . ARG B 1 71 ? -19.906 9.172 18.344 1 97.81 71 ARG B O 1
ATOM 7513 N N . VAL B 1 72 ? -17.969 8.945 17.219 1 98.75 72 VAL B N 1
ATOM 7514 C CA . VAL B 1 72 ? -18.25 7.664 16.594 1 98.75 72 VAL B CA 1
ATOM 7515 C C . VAL B 1 72 ? -17.344 6.582 17.172 1 98.75 72 VAL B C 1
ATOM 7517 O O . VAL B 1 72 ? -16.125 6.734 17.188 1 98.75 72 VAL B O 1
ATOM 7520 N N . LEU B 1 73 ? -17.906 5.543 17.719 1 98.88 73 LEU B N 1
ATOM 7521 C CA . LEU B 1 73 ? -17.156 4.371 18.156 1 98.88 73 LEU B CA 1
ATOM 7522 C C . LEU B 1 73 ? -17.375 3.193 17.219 1 98.88 73 LEU B C 1
ATOM 7524 O O . LEU B 1 73 ? -18.516 2.791 16.969 1 98.88 73 LEU B O 1
ATOM 7528 N N . VAL B 1 74 ? -16.312 2.68 16.609 1 98.88 74 VAL B N 1
ATOM 7529 C CA . VAL B 1 74 ? -16.375 1.497 15.758 1 98.88 74 VAL B CA 1
ATOM 7530 C C . VAL B 1 74 ? -15.852 0.281 16.531 1 98.88 74 VAL B C 1
ATOM 7532 O O . VAL B 1 74 ? -14.711 0.271 17 1 98.88 74 VAL B O 1
ATOM 7535 N N . LEU B 1 75 ? -16.688 -0.708 16.688 1 98.75 75 LEU B N 1
ATOM 7536 C CA . LEU B 1 75 ? -16.328 -1.959 17.344 1 98.75 75 LEU B CA 1
ATOM 7537 C C . LEU B 1 75 ? -16.172 -3.08 16.312 1 98.75 75 LEU B C 1
ATOM 7539 O O . LEU B 1 75 ? -17.062 -3.322 15.508 1 98.75 75 LEU B O 1
ATOM 7543 N N . GLU B 1 76 ? -15.016 -3.73 16.281 1 97.94 76 GLU B N 1
ATOM 7544 C CA . GLU B 1 76 ? -14.734 -4.82 15.352 1 97.94 76 GLU B CA 1
ATOM 7545 C C . GLU B 1 76 ? -14.297 -6.078 16.094 1 97.94 76 GLU B C 1
ATOM 7547 O O . GLU B 1 76 ? -13.414 -6.023 16.953 1 97.94 76 GLU B O 1
ATOM 7552 N N . ALA B 1 77 ? -14.898 -7.219 15.719 1 96.75 77 ALA B N 1
ATOM 7553 C CA . ALA B 1 77 ? -14.641 -8.492 16.391 1 96.75 77 ALA B CA 1
ATOM 7554 C C . ALA B 1 77 ? -13.25 -9.016 16.047 1 96.75 77 ALA B C 1
ATOM 7556 O O . ALA B 1 77 ? -12.641 -9.727 16.859 1 96.75 77 ALA B O 1
ATOM 7557 N N . GLY B 1 78 ? -12.742 -8.734 14.875 1 95.38 78 GLY B N 1
ATOM 7558 C CA . GLY B 1 78 ? -11.43 -9.211 14.461 1 95.38 78 GLY B CA 1
ATOM 7559 C C . GLY B 1 78 ? -10.336 -8.18 14.633 1 95.38 78 GLY B C 1
ATOM 7560 O O . GLY B 1 78 ? -10.609 -7.02 14.945 1 95.38 78 GLY B O 1
ATOM 7561 N N . PRO B 1 79 ? -9.086 -8.555 14.469 1 95.31 79 PRO B N 1
ATOM 7562 C CA . PRO B 1 79 ? -7.922 -7.664 14.586 1 95.31 79 PRO B CA 1
ATOM 7563 C C . PRO B 1 79 ? -7.699 -6.82 13.336 1 95.31 79 PRO B C 1
ATOM 7565 O O . PRO B 1 79 ? -8.414 -6.984 12.344 1 95.31 79 PRO B O 1
ATOM 7568 N N . PHE B 1 80 ? -6.75 -5.871 13.453 1 94.5 80 PHE B N 1
ATOM 7569 C CA . PHE B 1 80 ? -6.133 -5.281 12.273 1 94.5 80 PHE B CA 1
ATOM 7570 C C . PHE B 1 80 ? -5.191 -6.273 11.602 1 94.5 80 PHE B C 1
ATOM 7572 O O . PHE B 1 80 ? -4.414 -6.953 12.273 1 94.5 80 PHE B O 1
ATOM 7579 N N . VAL B 1 81 ? -5.285 -6.359 10.227 1 92.12 81 VAL B N 1
ATOM 7580 C CA . VAL B 1 81 ? -4.445 -7.332 9.539 1 92.12 81 VAL B CA 1
ATOM 7581 C C . VAL B 1 81 ? -3.701 -6.648 8.391 1 92.12 81 VAL B C 1
ATOM 7583 O O . VAL B 1 81 ? -2.486 -6.805 8.25 1 92.12 81 VAL B O 1
ATOM 7586 N N . LEU B 1 82 ? -4.418 -5.887 7.555 1 91.06 82 LEU B N 1
ATOM 7587 C CA . LEU B 1 82 ? -3.861 -5.207 6.391 1 91.06 82 LEU B CA 1
ATOM 7588 C C . LEU B 1 82 ? -4.324 -3.756 6.332 1 91.06 82 LEU B C 1
ATOM 7590 O O . LEU B 1 82 ? -5.469 -3.451 6.668 1 91.06 82 LEU B O 1
ATOM 7594 N N . PRO B 1 83 ? -3.496 -2.873 5.836 1 90.38 83 PRO B N 1
ATOM 7595 C CA . PRO B 1 83 ? -3.873 -1.46 5.777 1 90.38 83 PRO B CA 1
ATOM 7596 C C . PRO B 1 83 ? -4.613 -1.101 4.488 1 90.38 83 PRO B C 1
ATOM 7598 O O . PRO B 1 83 ? -5.121 0.016 4.355 1 90.38 83 PRO B O 1
ATOM 7601 N N . GLU B 1 84 ? -4.676 -1.98 3.518 1 92.06 84 GLU B N 1
ATOM 7602 C CA . GLU B 1 84 ? -5.352 -1.79 2.24 1 92.06 84 GLU B CA 1
ATOM 7603 C C . GLU B 1 84 ? -5.719 -3.129 1.604 1 92.06 84 GLU B C 1
ATOM 7605 O O . GLU B 1 84 ? -5.516 -4.184 2.207 1 92.06 84 GLU B O 1
ATOM 7610 N N . HIS B 1 85 ? -6.34 -3.084 0.422 1 93.44 85 HIS B N 1
ATOM 7611 C CA . HIS B 1 85 ? -6.656 -4.312 -0.295 1 93.44 85 HIS B CA 1
ATOM 7612 C C . HIS B 1 85 ? -5.422 -5.188 -0.469 1 93.44 85 HIS B C 1
ATOM 7614 O O . HIS B 1 85 ? -4.336 -4.684 -0.766 1 93.44 85 HIS B O 1
ATOM 7620 N N . VAL B 1 86 ? -5.586 -6.477 -0.314 1 91.75 86 VAL B N 1
ATOM 7621 C CA . VAL B 1 86 ? -4.48 -7.426 -0.342 1 91.75 86 VAL B CA 1
ATOM 7622 C C . VAL B 1 86 ? -3.721 -7.297 -1.661 1 91.75 86 VAL B C 1
ATOM 7624 O O . VAL B 1 86 ? -2.494 -7.418 -1.692 1 91.75 86 VAL B O 1
ATOM 7627 N N . GLN B 1 87 ? -4.402 -6.996 -2.76 1 90.31 87 GLN B N 1
ATOM 7628 C CA . GLN B 1 87 ? -3.801 -6.941 -4.09 1 90.31 87 GLN B CA 1
ATOM 7629 C C . GLN B 1 87 ? -3.004 -5.656 -4.277 1 90.31 87 GLN B C 1
ATOM 7631 O O . GLN B 1 87 ? -2.225 -5.535 -5.227 1 90.31 87 GLN B O 1
ATOM 7636 N N . ASN B 1 88 ? -3.186 -4.641 -3.389 1 90.12 88 ASN B N 1
ATOM 7637 C CA . ASN B 1 88 ? -2.395 -3.416 -3.426 1 90.12 88 ASN B CA 1
ATOM 7638 C C . ASN B 1 88 ? -1.041 -3.602 -2.744 1 90.12 88 ASN B C 1
ATOM 7640 O O . ASN B 1 88 ? -0.219 -2.684 -2.725 1 90.12 88 ASN B O 1
ATOM 7644 N N . MET B 1 89 ? -0.794 -4.703 -2.217 1 86.19 89 MET B N 1
ATOM 7645 C CA . MET B 1 89 ? 0.421 -4.984 -1.46 1 86.19 89 MET B CA 1
ATOM 7646 C C . MET B 1 89 ? 1.312 -5.969 -2.207 1 86.19 89 MET B C 1
ATOM 7648 O O . MET B 1 89 ? 0.834 -6.727 -3.055 1 86.19 89 MET B O 1
ATOM 7652 N N . PRO B 1 90 ? 2.555 -5.668 -1.914 1 73.75 90 PRO B N 1
ATOM 7653 C CA . PRO B 1 90 ? 3.4 -6.629 -2.625 1 73.75 90 PRO B CA 1
ATOM 7654 C C . PRO B 1 90 ? 3.004 -8.078 -2.352 1 73.75 90 PRO B C 1
ATOM 7656 O O . PRO B 1 90 ? 2.412 -8.375 -1.31 1 73.75 90 PRO B O 1
ATOM 7659 N N . PHE B 1 91 ? 2.697 -8.914 -3.215 1 59 91 PHE B N 1
ATOM 7660 C CA . PHE B 1 91 ? 2.098 -10.242 -3.221 1 59 91 PHE B CA 1
ATOM 7661 C C . PHE B 1 91 ? 2.285 -10.93 -1.872 1 59 91 PHE B C 1
ATOM 7663 O O . PHE B 1 91 ? 3.352 -11.484 -1.593 1 59 91 PHE B O 1
ATOM 7670 N N . MET B 1 92 ? 1.695 -10.289 -0.854 1 59.59 92 MET B N 1
ATOM 7671 C CA . MET B 1 92 ? 1.836 -10.953 0.437 1 59.59 92 MET B CA 1
ATOM 7672 C C . MET B 1 92 ? 0.963 -12.203 0.502 1 59.59 92 MET B C 1
ATOM 7674 O O . MET B 1 92 ? -0.027 -12.312 -0.223 1 59.59 92 MET B O 1
ATOM 7678 N N . GLY B 1 93 ? 1.422 -13.398 0.846 1 55.12 93 GLY B N 1
ATOM 7679 C CA . GLY B 1 93 ? 1.004 -14.758 1.146 1 55.12 93 GLY B CA 1
ATOM 7680 C C . GLY B 1 93 ? -0.487 -14.891 1.395 1 55.12 93 GLY B C 1
ATOM 7681 O O . GLY B 1 93 ? -0.963 -15.938 1.831 1 55.12 93 GLY B O 1
ATOM 7682 N N . GLY B 1 94 ? -1.325 -13.883 1.084 1 60.94 94 GLY B N 1
ATOM 7683 C CA . GLY B 1 94 ? -2.721 -14.289 1.042 1 60.94 94 GLY B CA 1
ATOM 7684 C C . GLY B 1 94 ? -3.609 -13.477 1.959 1 60.94 94 GLY B C 1
ATOM 7685 O O . GLY B 1 94 ? -3.117 -12.672 2.752 1 60.94 94 GLY B O 1
ATOM 7686 N N . ALA B 1 95 ? -4.773 -13.445 1.778 1 64.81 95 ALA B N 1
ATOM 7687 C CA . ALA B 1 95 ? -5.926 -12.875 2.471 1 64.81 95 ALA B CA 1
ATOM 7688 C C . ALA B 1 95 ? -6.098 -13.5 3.852 1 64.81 95 ALA B C 1
ATOM 7690 O O . ALA B 1 95 ? -5.703 -14.641 4.074 1 64.81 95 ALA B O 1
ATOM 7691 N N . PRO B 1 96 ? -6.391 -12.602 4.844 1 71.06 96 PRO B N 1
ATOM 7692 C CA . PRO B 1 96 ? -6.848 -13.234 6.082 1 71.06 96 PRO B CA 1
ATOM 7693 C C . PRO B 1 96 ? -7.863 -14.352 5.832 1 71.06 96 PRO B C 1
ATOM 7695 O O . PRO B 1 96 ? -8.648 -14.266 4.883 1 71.06 96 PRO B O 1
ATOM 7698 N N . ASP B 1 97 ? -7.812 -15.312 6.664 1 72.5 97 ASP B N 1
ATOM 7699 C CA . ASP B 1 97 ? -8.711 -16.453 6.508 1 72.5 97 ASP B CA 1
ATOM 7700 C C . ASP B 1 97 ? -10.164 -16.047 6.758 1 72.5 97 ASP B C 1
ATOM 7702 O O . ASP B 1 97 ? -10.438 -15.188 7.594 1 72.5 97 ASP B O 1
ATOM 7706 N N . LEU B 1 98 ? -10.977 -16.672 5.988 1 72.31 98 LEU B N 1
ATOM 7707 C CA . LEU B 1 98 ? -12.406 -16.578 6.254 1 72.31 98 LEU B CA 1
ATOM 7708 C C . LEU B 1 98 ? -12.797 -17.438 7.453 1 72.31 98 LEU B C 1
ATOM 7710 O O . LEU B 1 98 ? -12.227 -18.5 7.672 1 72.31 98 LEU B O 1
ATOM 7714 N N . ARG B 1 99 ? -13.695 -16.906 8.195 1 82.94 99 ARG B N 1
ATOM 7715 C CA . ARG B 1 99 ? -14.297 -17.641 9.297 1 82.94 99 ARG B CA 1
ATOM 7716 C C . ARG B 1 99 ? -15.805 -17.812 9.094 1 82.94 99 ARG B C 1
ATOM 7718 O O . ARG B 1 99 ? -16.469 -16.922 8.562 1 82.94 99 ARG B O 1
ATOM 7725 N N . VAL B 1 100 ? -16.281 -19.016 9.375 1 82.62 100 VAL B N 1
ATOM 7726 C CA . VAL B 1 100 ? -17.703 -19.281 9.32 1 82.62 100 VAL B CA 1
ATOM 7727 C C . VAL B 1 100 ? -18.266 -19.359 10.734 1 82.62 100 VAL B C 1
ATOM 7729 O O . VAL B 1 100 ? -18.281 -20.422 11.359 1 82.62 100 VAL B O 1
ATOM 7732 N N . PRO B 1 101 ? -18.875 -18.25 11.219 1 85.88 101 PRO B N 1
ATOM 7733 C CA . PRO B 1 101 ? -19.344 -18.25 12.609 1 85.88 101 PRO B CA 1
ATOM 7734 C C . PRO B 1 101 ? -20.766 -18.766 12.75 1 85.88 101 PRO B C 1
ATOM 7736 O O . PRO B 1 101 ? -21.375 -18.641 13.82 1 85.88 101 PRO B O 1
ATOM 7739 N N . TRP B 1 102 ? -21.391 -19.312 11.695 1 92.38 102 TRP B N 1
ATOM 7740 C CA . TRP B 1 102 ? -22.766 -19.797 11.695 1 92.38 102 TRP B CA 1
ATOM 7741 C C . TRP B 1 102 ? -22.828 -21.266 11.297 1 92.38 102 TRP B C 1
ATOM 7743 O O . TRP B 1 102 ? -21.812 -21.875 10.984 1 92.38 102 TRP B O 1
ATOM 7753 N N . VAL B 1 103 ? -24.047 -21.75 11.43 1 91.69 103 VAL B N 1
ATOM 7754 C CA . VAL B 1 103 ? -24.312 -23.109 11.016 1 91.69 103 VAL B CA 1
ATOM 7755 C C . VAL B 1 103 ? -25.047 -23.125 9.68 1 91.69 103 VAL B C 1
ATOM 7757 O O . VAL B 1 103 ? -25.922 -22.281 9.438 1 91.69 103 VAL B O 1
ATOM 7760 N N . ASN B 1 104 ? -24.688 -23.906 8.797 1 87.31 104 ASN B N 1
ATOM 7761 C CA . ASN B 1 104 ? -25.406 -24.078 7.543 1 87.31 104 ASN B CA 1
ATOM 7762 C C . ASN B 1 104 ? -25.359 -25.547 7.086 1 87.31 104 ASN B C 1
ATOM 7764 O O . ASN B 1 104 ? -24.547 -26.328 7.578 1 87.31 104 ASN B O 1
ATOM 7768 N N . HIS B 1 105 ? -26.344 -25.797 6.242 1 78.81 105 HIS B N 1
ATOM 7769 C CA . HIS B 1 105 ? -26.344 -27.141 5.672 1 78.81 105 HIS B CA 1
ATOM 7770 C C . HIS B 1 105 ? -25.062 -27.438 4.918 1 78.81 105 HIS B C 1
ATOM 7772 O O . HIS B 1 105 ? -24.531 -26.562 4.211 1 78.81 105 HIS B O 1
ATOM 7778 N N . PRO B 1 106 ? -24.594 -28.641 5.051 1 73.31 106 PRO B N 1
ATOM 7779 C CA . PRO B 1 106 ? -23.297 -29 4.441 1 73.31 106 PRO B CA 1
ATOM 7780 C C . PRO B 1 106 ? -23.312 -28.828 2.922 1 73.31 106 PRO B C 1
ATOM 7782 O O . PRO B 1 106 ? -22.25 -28.609 2.318 1 73.31 106 PRO B O 1
ATOM 7785 N N . ALA B 1 107 ? -24.5 -28.953 2.359 1 73.44 107 ALA B N 1
ATOM 7786 C CA . ALA B 1 107 ? -24.578 -28.844 0.905 1 73.44 107 ALA B CA 1
ATOM 7787 C C . ALA B 1 107 ? -24.297 -27.406 0.452 1 73.44 107 ALA B C 1
ATOM 7789 O O . ALA B 1 107 ? -24.062 -27.172 -0.733 1 73.44 107 ALA B O 1
ATOM 7790 N N . LEU B 1 108 ? -24.344 -26.625 1.56 1 78.38 108 LEU B N 1
ATOM 7791 C CA . LEU B 1 108 ? -24.062 -25.219 1.27 1 78.38 108 LEU B CA 1
ATOM 7792 C C . LEU B 1 108 ? -22.594 -24.891 1.547 1 78.38 108 LEU B C 1
ATOM 7794 O O . LEU B 1 108 ? -22.047 -25.328 2.557 1 78.38 108 LEU B O 1
ATOM 7798 N N . SER B 1 109 ? -21.656 -24.656 0.721 1 80.44 109 SER B N 1
ATOM 7799 C CA . SER B 1 109 ? -20.297 -24.172 0.948 1 80.44 109 SER B CA 1
ATOM 7800 C C . SER B 1 109 ? -20.281 -22.672 1.248 1 80.44 109 SER B C 1
ATOM 7802 O O . SER B 1 109 ? -19.547 -21.906 0.619 1 80.44 109 SER B O 1
ATOM 7804 N N . TYR B 1 110 ? -21.234 -22.422 2.217 1 81.44 110 TYR B N 1
ATOM 7805 C CA . TYR B 1 110 ? -21.391 -21 2.523 1 81.44 110 TYR B CA 1
ATOM 7806 C C . TYR B 1 110 ? -20.156 -20.453 3.229 1 81.44 110 TYR B C 1
ATOM 7808 O O . TYR B 1 110 ? -19.953 -20.719 4.418 1 81.44 110 TYR B O 1
ATOM 7816 N N . LEU B 1 111 ? -19.328 -19.734 2.418 1 77.69 111 LEU B N 1
ATOM 7817 C CA . LEU B 1 111 ? -18.047 -19.234 2.908 1 77.69 111 LEU B CA 1
ATOM 7818 C C . LEU B 1 111 ? -18.266 -18.047 3.85 1 77.69 111 LEU B C 1
ATOM 7820 O O . LEU B 1 111 ? -19.312 -17.406 3.826 1 77.69 111 LEU B O 1
ATOM 7824 N N . GLY B 1 112 ? -17.5 -17.922 4.914 1 82.38 112 GLY B N 1
ATOM 7825 C CA . GLY B 1 112 ? -17.625 -17.125 6.121 1 82.38 112 GLY B CA 1
ATOM 7826 C C . GLY B 1 112 ? -17.156 -15.695 5.938 1 82.38 112 GLY B C 1
ATOM 7827 O O . GLY B 1 112 ? -17.359 -15.102 4.879 1 82.38 112 GLY B O 1
ATOM 7828 N N . LEU B 1 113 ? -16.953 -15.016 6.883 1 87.25 113 LEU B N 1
ATOM 7829 C CA . LEU B 1 113 ? -16.578 -13.617 7.039 1 87.25 113 LEU B CA 1
ATOM 7830 C C . LEU B 1 113 ? -15.086 -13.477 7.297 1 87.25 113 LEU B C 1
ATOM 7832 O O . LEU B 1 113 ? -14.43 -14.422 7.734 1 87.25 113 LEU B O 1
ATOM 7836 N N . ILE B 1 114 ? -14.602 -12.453 6.836 1 91.12 114 ILE B N 1
ATOM 7837 C CA . ILE B 1 114 ? -13.281 -12.039 7.301 1 91.12 114 ILE B CA 1
ATOM 7838 C C . ILE B 1 114 ? -13.406 -11.242 8.594 1 91.12 114 ILE B C 1
ATOM 7840 O O . ILE B 1 114 ? -13.953 -10.133 8.602 1 91.12 114 ILE B O 1
ATOM 7844 N N . PHE B 1 115 ? -12.992 -11.859 9.641 1 92.5 115 PHE B N 1
ATOM 7845 C CA . PHE B 1 115 ? -12.938 -11.148 10.906 1 92.5 115 PHE B CA 1
ATOM 7846 C C . PHE B 1 115 ? -11.695 -10.273 10.984 1 92.5 115 PHE B C 1
ATOM 7848 O O . PHE B 1 115 ? -10.664 -10.688 11.516 1 92.5 115 PHE B O 1
ATOM 7855 N N . ALA B 1 116 ? -11.789 -9.07 10.547 1 95.06 116 ALA B N 1
ATOM 7856 C CA . ALA B 1 116 ? -10.719 -8.078 10.555 1 95.06 116 ALA B CA 1
ATOM 7857 C C . ALA B 1 116 ? -11.266 -6.684 10.266 1 95.06 116 ALA B C 1
ATOM 7859 O O . ALA B 1 116 ? -12.305 -6.535 9.625 1 95.06 116 ALA B O 1
ATOM 7860 N N . VAL B 1 117 ? -10.539 -5.66 10.719 1 96.25 117 VAL B N 1
ATOM 7861 C CA . VAL B 1 117 ? -10.883 -4.297 10.32 1 96.25 117 VAL B CA 1
ATOM 7862 C C . VAL B 1 117 ? -10.844 -4.172 8.805 1 96.25 117 VAL B C 1
ATOM 7864 O O . VAL B 1 117 ? -9.852 -4.555 8.172 1 96.25 117 VAL B O 1
ATOM 7867 N N . GLY B 1 118 ? -11.867 -3.74 8.188 1 95.62 118 GLY B N 1
ATOM 7868 C CA . GLY B 1 118 ? -11.984 -3.645 6.742 1 95.62 118 GLY B CA 1
ATOM 7869 C C . GLY B 1 118 ? -12.852 -4.738 6.141 1 95.62 118 GLY B C 1
ATOM 7870 O O . GLY B 1 118 ? -13.383 -4.582 5.039 1 95.62 118 GLY B O 1
ATOM 7871 N N . GLY B 1 119 ? -12.922 -5.914 6.84 1 95.56 119 GLY B N 1
ATOM 7872 C CA . GLY B 1 119 ? -13.797 -7.008 6.438 1 95.56 119 GLY B CA 1
ATOM 7873 C C . GLY B 1 119 ? -13.516 -7.508 5.031 1 95.56 119 GLY B C 1
ATOM 7874 O O . GLY B 1 119 ? -12.359 -7.594 4.617 1 95.56 119 GLY B O 1
ATOM 7875 N N . ARG B 1 120 ? -14.5 -7.863 4.34 1 93.94 120 ARG B N 1
ATOM 7876 C CA . ARG B 1 120 ? -14.367 -8.539 3.053 1 93.94 120 ARG B CA 1
ATOM 7877 C C . ARG B 1 120 ? -13.852 -7.586 1.98 1 93.94 120 ARG B C 1
ATOM 7879 O O . ARG B 1 120 ? -13.406 -8.016 0.917 1 93.94 120 ARG B O 1
ATOM 7886 N N . SER B 1 121 ? -13.906 -6.227 2.24 1 95.69 121 SER B N 1
ATOM 7887 C CA . SER B 1 121 ? -13.352 -5.289 1.266 1 95.69 121 SER B CA 1
ATOM 7888 C C . SER B 1 121 ? -11.844 -5.477 1.119 1 95.69 121 SER B C 1
ATOM 7890 O O . SER B 1 121 ? -11.242 -4.984 0.161 1 95.69 121 SER B O 1
ATOM 7892 N N . LEU B 1 122 ? -11.195 -6.207 2.021 1 93.81 122 LEU B N 1
ATOM 7893 C CA . LEU B 1 122 ? -9.766 -6.469 1.981 1 93.81 122 LEU B CA 1
ATOM 7894 C C . LEU B 1 122 ? -9.414 -7.391 0.82 1 93.81 122 LEU B C 1
ATOM 7896 O O . LEU B 1 122 ? -8.266 -7.406 0.359 1 93.81 122 LEU B O 1
ATOM 7900 N N . THR B 1 123 ? -10.438 -8.203 0.323 1 92.62 123 THR B N 1
ATOM 7901 C CA . THR B 1 123 ? -10.062 -9.25 -0.615 1 92.62 123 THR B CA 1
ATOM 7902 C C . THR B 1 123 ? -11.07 -9.336 -1.762 1 92.62 123 THR B C 1
ATOM 7904 O O . THR B 1 123 ? -10.953 -10.211 -2.629 1 92.62 123 THR B O 1
ATOM 7907 N N . TRP B 1 124 ? -12.055 -8.508 -1.818 1 94 124 TRP B N 1
ATOM 7908 C CA . TRP B 1 124 ? -13.109 -8.633 -2.814 1 94 124 TRP B CA 1
ATOM 7909 C C . TRP B 1 124 ? -12.562 -8.414 -4.219 1 94 124 TRP B C 1
ATOM 7911 O O . TRP B 1 124 ? -11.43 -7.977 -4.391 1 94 124 TRP B O 1
ATOM 7921 N N . GLY B 1 125 ? -13.344 -8.711 -5.23 1 92.44 125 GLY B N 1
ATOM 7922 C CA . GLY B 1 125 ? -12.867 -8.734 -6.605 1 92.44 125 GLY B CA 1
ATOM 7923 C C . GLY B 1 125 ? -12.906 -7.371 -7.273 1 92.44 125 GLY B C 1
ATOM 7924 O O . GLY B 1 125 ? -12.281 -7.16 -8.312 1 92.44 125 GLY B O 1
ATOM 7925 N N . GLY B 1 126 ? -13.625 -6.41 -6.793 1 94.5 126 GLY B N 1
ATOM 7926 C CA . GLY B 1 126 ? -13.609 -5.043 -7.293 1 94.5 126 GLY B CA 1
ATOM 7927 C C . GLY B 1 126 ? -14.672 -4.781 -8.344 1 94.5 126 GLY B C 1
ATOM 7928 O O . GLY B 1 126 ? -14.844 -3.646 -8.797 1 94.5 126 GLY B O 1
ATOM 7929 N N . TRP B 1 127 ? -15.445 -5.797 -8.797 1 95.88 127 TRP B N 1
ATOM 7930 C CA . TRP B 1 127 ? -16.484 -5.629 -9.805 1 95.88 127 TRP B CA 1
ATOM 7931 C C . TRP B 1 127 ? -17.656 -4.82 -9.258 1 95.88 127 TRP B C 1
ATOM 7933 O O . TRP B 1 127 ? -18.219 -5.156 -8.211 1 95.88 127 TRP B O 1
ATOM 7943 N N . SER B 1 128 ? -18.047 -3.754 -9.984 1 96 128 SER B N 1
ATOM 7944 C CA . SER B 1 128 ? -19.016 -2.834 -9.398 1 96 128 SER B CA 1
ATOM 7945 C C . SER B 1 128 ? -20.047 -2.387 -10.422 1 96 128 SER B C 1
ATOM 7947 O O . SER B 1 128 ? -20.297 -1.188 -10.586 1 96 128 SER B O 1
ATOM 7949 N N . PRO B 1 129 ? -20.703 -3.332 -11.039 1 96.19 129 PRO B N 1
ATOM 7950 C CA . PRO B 1 129 ? -21.812 -2.906 -11.898 1 96.19 129 PRO B CA 1
ATOM 7951 C C . PRO B 1 129 ? -22.953 -2.254 -11.109 1 96.19 129 PRO B C 1
ATOM 7953 O O . PRO B 1 129 ? -23.203 -2.623 -9.961 1 96.19 129 PRO B O 1
ATOM 7956 N N . GLU B 1 130 ? -23.594 -1.367 -11.719 1 96.25 130 GLU B N 1
ATOM 7957 C CA . GLU B 1 130 ? -24.719 -0.664 -11.102 1 96.25 130 GLU B CA 1
ATOM 7958 C C . GLU B 1 130 ? -26.047 -1.361 -11.398 1 96.25 130 GLU B C 1
ATOM 7960 O O . GLU B 1 130 ? -26.219 -1.932 -12.477 1 96.25 130 GLU B O 1
ATOM 7965 N N . MET B 1 131 ? -27.031 -1.303 -10.516 1 97.06 131 MET B N 1
ATOM 7966 C CA . MET B 1 131 ? -28.344 -1.908 -10.688 1 97.06 131 MET B CA 1
ATOM 7967 C C . MET B 1 131 ? -29.125 -1.202 -11.789 1 97.06 131 MET B C 1
ATOM 7969 O O . MET B 1 131 ? -29.094 0.025 -11.898 1 97.06 131 MET B O 1
ATOM 7973 N N . LEU B 1 132 ? -29.828 -2.02 -12.57 1 96.44 132 LEU B N 1
ATOM 7974 C CA . LEU B 1 132 ? -30.828 -1.498 -13.492 1 96.44 132 LEU B CA 1
ATOM 7975 C C . LEU B 1 132 ? -32.125 -1.139 -12.75 1 96.44 132 LEU B C 1
ATOM 7977 O O . LEU B 1 132 ? -32.344 -1.608 -11.633 1 96.44 132 LEU B O 1
ATOM 7981 N N . ASP B 1 133 ? -32.938 -0.342 -13.375 1 94.5 133 ASP B N 1
ATOM 7982 C CA . ASP B 1 133 ? -34.219 0.022 -12.766 1 94.5 133 ASP B CA 1
ATOM 7983 C C . ASP B 1 133 ? -35.062 -1.216 -12.477 1 94.5 133 ASP B C 1
ATOM 7985 O O . ASP B 1 133 ? -35.719 -1.312 -11.422 1 94.5 133 ASP B O 1
ATOM 7989 N N . GLU B 1 134 ? -35.094 -2.082 -13.336 1 94.06 134 GLU B N 1
ATOM 7990 C CA . GLU B 1 134 ? -35.875 -3.289 -13.172 1 94.06 134 GLU B CA 1
ATOM 7991 C C . GLU B 1 134 ? -35.375 -4.141 -12.008 1 94.06 134 GLU B C 1
ATOM 7993 O O . GLU B 1 134 ? -36.156 -4.844 -11.359 1 94.06 134 GLU B O 1
ATOM 7998 N N . GLU B 1 135 ? -34.094 -4.074 -11.719 1 96.69 135 GLU B N 1
ATOM 7999 C CA . GLU B 1 135 ? -33.5 -4.824 -10.617 1 96.69 135 GLU B CA 1
ATOM 8000 C C . GLU B 1 135 ? -33.875 -4.211 -9.273 1 96.69 135 GLU B C 1
ATOM 8002 O O . GLU B 1 135 ? -33.844 -4.887 -8.242 1 96.69 135 GLU B O 1
ATOM 8007 N N . MET B 1 136 ? -34.344 -2.947 -9.266 1 95.75 136 MET B N 1
ATOM 8008 C CA . MET B 1 136 ? -34.719 -2.24 -8.047 1 95.75 136 MET B CA 1
ATOM 8009 C C . MET B 1 136 ? -36.25 -2.096 -7.965 1 95.75 136 MET B C 1
ATOM 8011 O O . MET B 1 136 ? -36.75 -1.326 -7.152 1 95.75 136 MET B O 1
ATOM 8015 N N . ALA B 1 137 ? -36.969 -2.775 -8.758 1 93.94 137 ALA B N 1
ATOM 8016 C CA . ALA B 1 137 ? -38.406 -2.582 -8.883 1 93.94 137 ALA B CA 1
ATOM 8017 C C . ALA B 1 137 ? -39.094 -2.75 -7.535 1 93.94 137 ALA B C 1
ATOM 8019 O O . ALA B 1 137 ? -40.094 -2.078 -7.258 1 93.94 137 ALA B O 1
ATOM 8020 N N . ALA B 1 138 ? -38.625 -3.637 -6.695 1 93.06 138 ALA B N 1
ATOM 8021 C CA . ALA B 1 138 ? -39.25 -3.943 -5.418 1 93.06 138 ALA B CA 1
ATOM 8022 C C . ALA B 1 138 ? -38.781 -2.99 -4.324 1 93.06 138 ALA B C 1
ATOM 8024 O O . ALA B 1 138 ? -39.25 -3.062 -3.186 1 93.06 138 ALA B O 1
ATOM 8025 N N . TRP B 1 139 ? -37.906 -2.105 -4.613 1 97.56 139 TRP B N 1
ATOM 8026 C CA . TRP B 1 139 ? -37.344 -1.188 -3.627 1 97.56 139 TRP B CA 1
ATOM 8027 C C . TRP B 1 139 ? -38.281 -0.022 -3.367 1 97.56 139 TRP B C 1
ATOM 8029 O O . TRP B 1 139 ? -39.125 0.314 -4.215 1 97.56 139 TRP B O 1
ATOM 8039 N N . PRO B 1 140 ? -38.188 0.601 -2.172 1 97.25 140 PRO B N 1
ATOM 8040 C CA . PRO B 1 140 ? -38.969 1.819 -1.959 1 97.25 140 PRO B CA 1
ATOM 8041 C C . PRO B 1 140 ? -38.688 2.896 -3.002 1 97.25 140 PRO B C 1
ATOM 8043 O O . PRO B 1 140 ? -37.531 3.096 -3.385 1 97.25 140 PRO B O 1
ATOM 8046 N N . GLN B 1 141 ? -39.719 3.566 -3.396 1 96.31 141 GLN B N 1
ATOM 8047 C CA . GLN B 1 141 ? -39.594 4.582 -4.434 1 96.31 141 GLN B CA 1
ATOM 8048 C C . GLN B 1 141 ? -38.656 5.695 -3.998 1 96.31 141 GLN B C 1
ATOM 8050 O O . GLN B 1 141 ? -37.875 6.23 -4.812 1 96.31 141 GLN B O 1
ATOM 8055 N N . SER B 1 142 ? -38.719 6.043 -2.787 1 96.62 142 SER B N 1
ATOM 8056 C CA . SER B 1 142 ? -37.844 7.09 -2.262 1 96.62 142 SER B CA 1
ATOM 8057 C C . SER B 1 142 ? -36.375 6.703 -2.387 1 96.62 142 SER B C 1
ATOM 8059 O O . SER B 1 142 ? -35.531 7.555 -2.67 1 96.62 142 SER B O 1
ATOM 8061 N N . VAL B 1 143 ? -36.062 5.441 -2.186 1 97.81 143 VAL B N 1
ATOM 8062 C CA . VAL B 1 143 ? -34.688 4.953 -2.279 1 97.81 143 VAL B CA 1
ATOM 8063 C C . VAL B 1 143 ? -34.25 4.961 -3.736 1 97.81 143 VAL B C 1
ATOM 8065 O O . VAL B 1 143 ? -33.156 5.426 -4.047 1 97.81 143 VAL B O 1
ATOM 8068 N N . GLN B 1 144 ? -35.094 4.484 -4.633 1 97.38 144 GLN B N 1
ATOM 8069 C CA . GLN B 1 144 ? -34.781 4.469 -6.055 1 97.38 144 GLN B CA 1
ATOM 8070 C C . GLN B 1 144 ? -34.406 5.867 -6.551 1 97.38 144 GLN B C 1
ATOM 8072 O O . GLN B 1 144 ? -33.406 6.055 -7.223 1 97.38 144 GLN B O 1
ATOM 8077 N N . THR B 1 145 ? -35.25 6.824 -6.141 1 97.06 145 THR B N 1
ATOM 8078 C CA . THR B 1 145 ? -35.062 8.211 -6.566 1 97.06 145 THR B CA 1
ATOM 8079 C C . THR B 1 145 ? -33.781 8.789 -5.988 1 97.06 145 THR B C 1
ATOM 8081 O O . THR B 1 145 ? -33.094 9.562 -6.652 1 97.06 145 THR B O 1
ATOM 8084 N N . ALA B 1 146 ? -33.469 8.445 -4.789 1 97.25 146 ALA B N 1
ATOM 8085 C CA . ALA B 1 146 ? -32.281 8.961 -4.148 1 97.25 146 ALA B CA 1
ATOM 8086 C C . ALA B 1 146 ? -31.016 8.367 -4.781 1 97.25 146 ALA B C 1
ATOM 8088 O O . ALA B 1 146 ? -30 9.047 -4.918 1 97.25 146 ALA B O 1
ATOM 8089 N N . LEU B 1 147 ? -31.062 7.113 -5.066 1 97.62 147 LEU B N 1
ATOM 8090 C CA . LEU B 1 147 ? -29.906 6.43 -5.645 1 97.62 147 LEU B CA 1
ATOM 8091 C C . LEU B 1 147 ? -29.609 6.965 -7.039 1 97.62 147 LEU B C 1
ATOM 8093 O O . LEU B 1 147 ? -28.453 7.246 -7.359 1 97.62 147 LEU B O 1
ATOM 8097 N N . ARG B 1 148 ? -30.594 7.121 -7.859 1 95.69 148 ARG B N 1
ATOM 8098 C CA . ARG B 1 148 ? -30.469 7.645 -9.219 1 95.69 148 ARG B CA 1
ATOM 8099 C C . ARG B 1 148 ? -31.562 8.656 -9.516 1 95.69 148 ARG B C 1
ATOM 8101 O O . ARG B 1 148 ? -32.531 8.344 -10.203 1 95.69 148 ARG B O 1
ATOM 8108 N N . PRO B 1 149 ? -31.375 9.891 -9.164 1 94.44 149 PRO B N 1
ATOM 8109 C CA . PRO B 1 149 ? -32.406 10.906 -9.43 1 94.44 149 PRO B CA 1
ATOM 8110 C C . PRO B 1 149 ? -32.5 11.266 -10.914 1 94.44 149 PRO B C 1
ATOM 8112 O O . PRO B 1 149 ? -31.531 11.094 -11.656 1 94.44 149 PRO B O 1
ATOM 8115 N N . PRO B 1 150 ? -33.625 11.695 -11.266 1 88.81 150 PRO B N 1
ATOM 8116 C CA . PRO B 1 150 ? -33.781 12.117 -12.664 1 88.81 150 PRO B CA 1
ATOM 8117 C C . PRO B 1 150 ? -32.844 13.25 -13.055 1 88.81 150 PRO B C 1
ATOM 8119 O O . PRO B 1 150 ? -32.438 13.352 -14.211 1 88.81 150 PRO B O 1
ATOM 8122 N N . ALA B 1 151 ? -32.594 14.055 -12.086 1 82.69 151 ALA B N 1
ATOM 8123 C CA . ALA B 1 151 ? -31.656 15.156 -12.297 1 82.69 151 ALA B CA 1
ATOM 8124 C C . ALA B 1 151 ? -30.719 15.32 -11.109 1 82.69 151 ALA B C 1
ATOM 8126 O O . ALA B 1 151 ? -31.109 15.062 -9.961 1 82.69 151 ALA B O 1
ATOM 8127 N N . GLY B 1 152 ? -29.562 15.641 -11.445 1 78.88 152 GLY B N 1
ATOM 8128 C CA . GLY B 1 152 ? -28.578 15.875 -10.391 1 78.88 152 GLY B CA 1
ATOM 8129 C C . GLY B 1 152 ? -27.797 14.625 -10.023 1 78.88 152 GLY B C 1
ATOM 8130 O O . GLY B 1 152 ? -27.953 13.578 -10.656 1 78.88 152 GLY B O 1
ATOM 8131 N N . GLU B 1 153 ? -26.984 14.82 -8.984 1 87.06 153 GLU B N 1
ATOM 8132 C CA . GLU B 1 153 ? -26.125 13.734 -8.539 1 87.06 153 GLU B CA 1
ATOM 8133 C C . GLU B 1 153 ? -26.812 12.875 -7.48 1 87.06 153 GLU B C 1
ATOM 8135 O O . GLU B 1 153 ? -27.266 13.391 -6.465 1 87.06 153 GLU B O 1
ATOM 8140 N N . GLY B 1 154 ? -27.016 11.648 -7.684 1 94.56 154 GLY B N 1
ATOM 8141 C CA . GLY B 1 154 ? -27.547 10.711 -6.699 1 94.56 154 GLY B CA 1
ATOM 8142 C C . GLY B 1 154 ? -26.469 9.961 -5.953 1 94.56 154 GLY B C 1
ATOM 8143 O O . GLY B 1 154 ? -25.281 10.273 -6.09 1 94.56 154 GLY B O 1
ATOM 8144 N N . TYR B 1 155 ? -26.844 9.031 -5.129 1 97.25 155 TYR B N 1
ATOM 8145 C CA . TYR B 1 155 ? -25.906 8.336 -4.262 1 97.25 155 TYR B CA 1
ATOM 8146 C C . TYR B 1 155 ? -25.094 7.301 -5.043 1 97.25 155 TYR B C 1
ATOM 8148 O O . TYR B 1 155 ? -24 6.926 -4.641 1 97.25 155 TYR B O 1
ATOM 8156 N N . PHE B 1 156 ? -25.594 6.793 -6.207 1 96.69 156 PHE B N 1
ATOM 8157 C CA . PHE B 1 156 ? -24.781 5.934 -7.066 1 96.69 156 PHE B CA 1
ATOM 8158 C C . PHE B 1 156 ? -23.578 6.691 -7.617 1 96.69 156 PHE B C 1
ATOM 8160 O O . PHE B 1 156 ? -22.469 6.16 -7.664 1 96.69 156 PHE B O 1
ATOM 8167 N N . ALA B 1 157 ? -23.844 7.914 -8.039 1 93.94 157 ALA B N 1
ATOM 8168 C CA . ALA B 1 157 ? -22.75 8.734 -8.539 1 93.94 157 ALA B CA 1
ATOM 8169 C C . ALA B 1 157 ? -21.703 8.977 -7.461 1 93.94 157 ALA B C 1
ATOM 8171 O O . ALA B 1 157 ? -20.5 8.836 -7.711 1 93.94 157 ALA B O 1
ATOM 8172 N N . GLN B 1 158 ? -22.125 9.312 -6.25 1 93.06 158 GLN B N 1
ATOM 8173 C CA . GLN B 1 158 ? -21.203 9.562 -5.141 1 93.06 158 GLN B CA 1
ATOM 8174 C C . GLN B 1 158 ? -20.422 8.305 -4.793 1 93.06 158 GLN B C 1
ATOM 8176 O O . GLN B 1 158 ? -19.203 8.359 -4.602 1 93.06 158 GLN B O 1
ATOM 8181 N N . ALA B 1 159 ? -21.156 7.215 -4.688 1 95.69 159 ALA B N 1
ATOM 8182 C CA . ALA B 1 159 ? -20.516 5.945 -4.348 1 95.69 159 ALA B CA 1
ATOM 8183 C C . ALA B 1 159 ? -19.531 5.523 -5.43 1 95.69 159 ALA B C 1
ATOM 8185 O O . ALA B 1 159 ? -18.484 4.953 -5.133 1 95.69 159 ALA B O 1
ATOM 8186 N N . SER B 1 160 ? -19.875 5.77 -6.707 1 93.94 160 SER B N 1
ATOM 8187 C CA . SER B 1 160 ? -18.984 5.438 -7.82 1 93.94 160 SER B CA 1
ATOM 8188 C C . SER B 1 160 ? -17.672 6.191 -7.715 1 93.94 160 SER B C 1
ATOM 8190 O O . SER B 1 160 ? -16.609 5.641 -8.016 1 93.94 160 SER B O 1
ATOM 8192 N N . ARG B 1 161 ? -17.703 7.414 -7.262 1 90.25 161 ARG B N 1
ATOM 8193 C CA . ARG B 1 161 ? -16.484 8.195 -7.059 1 90.25 161 ARG B CA 1
ATOM 8194 C C . ARG B 1 161 ? -15.711 7.691 -5.852 1 90.25 161 ARG B C 1
ATOM 8196 O O . ARG B 1 161 ? -14.484 7.582 -5.898 1 90.25 161 ARG B O 1
ATOM 8203 N N . GLN B 1 162 ? -16.422 7.383 -4.855 1 91.69 162 GLN B N 1
ATOM 8204 C CA . GLN B 1 162 ? -15.766 6.957 -3.621 1 91.69 162 GLN B CA 1
ATOM 8205 C C . GLN B 1 162 ? -14.992 5.66 -3.828 1 91.69 162 GLN B C 1
ATOM 8207 O O . GLN B 1 162 ? -13.875 5.508 -3.316 1 91.69 162 GLN B O 1
ATOM 8212 N N . ILE B 1 163 ? -15.594 4.711 -4.57 1 93.25 163 ILE B N 1
ATOM 8213 C CA . ILE B 1 163 ? -14.922 3.426 -4.711 1 93.25 163 ILE B CA 1
ATOM 8214 C C . ILE B 1 163 ? -14.094 3.41 -5.996 1 93.25 163 ILE B C 1
ATOM 8216 O O . ILE B 1 163 ? -13.516 2.385 -6.359 1 93.25 163 ILE B O 1
ATOM 8220 N N . SER B 1 164 ? -14.141 4.527 -6.809 1 88.19 164 SER B N 1
ATOM 8221 C CA . SER B 1 164 ? -13.266 4.816 -7.938 1 88.19 164 SER B CA 1
ATOM 8222 C C . SER B 1 164 ? -13.703 4.055 -9.188 1 88.19 164 SER B C 1
ATOM 8224 O O . SER B 1 164 ? -12.891 3.785 -10.07 1 88.19 164 SER B O 1
ATOM 8226 N N . VAL B 1 165 ? -14.867 3.65 -9.25 1 87.88 165 VAL B N 1
ATOM 8227 C CA . VAL B 1 165 ? -15.336 2.938 -10.43 1 87.88 165 VAL B CA 1
ATOM 8228 C C . VAL B 1 165 ? -15.625 3.936 -11.547 1 87.88 165 VAL B C 1
ATOM 8230 O O . VAL B 1 165 ? -15.688 3.561 -12.727 1 87.88 165 VAL B O 1
ATOM 8233 N N . LYS B 1 166 ? -15.805 5.176 -11.219 1 75.56 166 LYS B N 1
ATOM 8234 C CA . LYS B 1 166 ? -16.062 6.23 -12.195 1 75.56 166 LYS B CA 1
ATOM 8235 C C . LYS B 1 166 ? -14.812 6.578 -12.984 1 75.56 166 LYS B C 1
ATOM 8237 O O . LYS B 1 166 ? -14.891 7.168 -14.062 1 75.56 166 LYS B O 1
ATOM 8242 N N . GLU B 1 167 ? -13.672 6.102 -12.445 1 65.81 167 GLU B N 1
ATOM 8243 C CA . GLU B 1 167 ? -12.414 6.488 -13.086 1 65.81 167 GLU B CA 1
ATOM 8244 C C . GLU B 1 167 ? -12.312 5.91 -14.492 1 65.81 167 GLU B C 1
ATOM 8246 O O . GLU B 1 167 ? -12.891 4.863 -14.789 1 65.81 167 GLU B O 1
ATOM 8251 N N . THR B 1 168 ? -11.609 6.648 -15.258 1 63.94 168 THR B N 1
ATOM 8252 C CA . THR B 1 168 ? -11.484 6.293 -16.672 1 63.94 168 THR B CA 1
ATOM 8253 C C . THR B 1 168 ? -10.953 4.871 -16.828 1 63.94 168 THR B C 1
ATOM 8255 O O . THR B 1 168 ? -10.336 4.332 -15.906 1 63.94 168 THR B O 1
ATOM 8258 N N . ASN B 1 169 ? -11.391 4.277 -17.766 1 66.75 169 ASN B N 1
ATOM 8259 C CA . ASN B 1 169 ? -10.953 2.922 -18.094 1 66.75 169 ASN B CA 1
ATOM 8260 C C . ASN B 1 169 ? -9.469 2.875 -18.438 1 66.75 169 ASN B C 1
ATOM 8262 O O . ASN B 1 169 ? -9.078 2.305 -19.453 1 66.75 169 ASN B O 1
ATOM 8266 N N . ASP B 1 170 ? -8.711 3.4 -17.531 1 76.12 170 ASP B N 1
ATOM 8267 C CA . ASP B 1 170 ? -7.289 3.525 -17.828 1 76.12 170 ASP B CA 1
ATOM 8268 C C . ASP B 1 170 ? -6.488 2.412 -17.156 1 76.12 170 ASP B C 1
ATOM 8270 O O . ASP B 1 170 ? -5.258 2.381 -17.25 1 76.12 170 ASP B O 1
ATOM 8274 N N . PHE B 1 171 ? -7.148 1.545 -16.562 1 85.38 171 PHE B N 1
ATOM 8275 C CA . PHE B 1 171 ? -6.496 0.43 -15.883 1 85.38 171 PHE B CA 1
ATOM 8276 C C . PHE B 1 171 ? -6.352 -0.762 -16.828 1 85.38 171 PHE B C 1
ATOM 8278 O O . PHE B 1 171 ? -5.352 -1.478 -16.781 1 85.38 171 PHE B O 1
ATOM 8285 N N . ILE B 1 172 ? -7.348 -0.956 -17.625 1 90.69 172 ILE B N 1
ATOM 8286 C CA . ILE B 1 172 ? -7.328 -2.043 -18.594 1 90.69 172 ILE B CA 1
ATOM 8287 C C . ILE B 1 172 ? -7.297 -1.47 -20 1 90.69 172 ILE B C 1
ATOM 8289 O O . ILE B 1 172 ? -8.227 -0.778 -20.422 1 90.69 172 ILE B O 1
ATOM 8293 N N . TYR B 1 173 ? -6.348 -1.804 -20.75 1 88.81 173 TYR B N 1
ATOM 8294 C CA . TYR B 1 173 ? -6.148 -1.375 -22.125 1 88.81 173 TYR B CA 1
ATOM 8295 C C . TYR B 1 173 ? -5.219 -2.328 -22.875 1 88.81 173 TYR B C 1
ATOM 8297 O O . TYR B 1 173 ? -4.828 -3.367 -22.328 1 88.81 173 TYR B O 1
ATOM 8305 N N . GLY B 1 174 ? -4.922 -2.018 -24.125 1 88.62 174 GLY B N 1
ATOM 8306 C CA . GLY B 1 174 ? -3.963 -2.826 -24.859 1 88.62 174 GLY B CA 1
ATOM 8307 C C . GLY B 1 174 ? -4.605 -3.668 -25.938 1 88.62 174 GLY B C 1
ATOM 8308 O O . GLY B 1 174 ? -5.816 -3.6 -26.156 1 88.62 174 GLY B O 1
ATOM 8309 N N . PRO B 1 175 ? -3.811 -4.445 -26.594 1 91.69 175 PRO B N 1
ATOM 8310 C CA . PRO B 1 175 ? -4.273 -5.129 -27.797 1 91.69 175 PRO B CA 1
ATOM 8311 C C . PRO B 1 175 ? -5.332 -6.188 -27.516 1 91.69 175 PRO B C 1
ATOM 8313 O O . PRO B 1 175 ? -6.328 -6.285 -28.234 1 91.69 175 PRO B O 1
ATOM 8316 N N . LEU B 1 176 ? -5.113 -6.953 -26.469 1 94.88 176 LEU B N 1
ATOM 8317 C CA . LEU B 1 176 ? -6.074 -8.008 -26.156 1 94.88 176 LEU B CA 1
ATOM 8318 C C . LEU B 1 176 ? -7.438 -7.418 -25.812 1 94.88 176 LEU B C 1
ATOM 8320 O O . LEU B 1 176 ? -8.469 -7.934 -26.25 1 94.88 176 LEU B O 1
ATOM 8324 N N . HIS B 1 177 ? -7.414 -6.344 -25.062 1 95.31 177 HIS B N 1
ATOM 8325 C CA . HIS B 1 177 ? -8.648 -5.703 -24.625 1 95.31 177 HIS B CA 1
ATOM 8326 C C . HIS B 1 177 ? -9.422 -5.129 -25.812 1 95.31 177 HIS B C 1
ATOM 8328 O O . HIS B 1 177 ? -10.633 -5.305 -25.922 1 95.31 177 HIS B O 1
ATOM 8334 N N . ILE B 1 178 ? -8.719 -4.484 -26.703 1 94.44 178 ILE B N 1
ATOM 8335 C CA . ILE B 1 178 ? -9.32 -3.912 -27.906 1 94.44 178 ILE B CA 1
ATOM 8336 C C . ILE B 1 178 ? -9.922 -5.023 -28.766 1 94.44 178 ILE B C 1
ATOM 8338 O O . ILE B 1 178 ? -11.062 -4.914 -29.219 1 94.44 178 ILE B O 1
ATOM 8342 N N . ALA B 1 179 ? -9.227 -6.066 -28.906 1 96.12 179 ALA B N 1
ATOM 8343 C CA . ALA B 1 179 ? -9.641 -7.16 -29.781 1 96.12 179 ALA B CA 1
ATOM 8344 C C . ALA B 1 179 ? -10.875 -7.863 -29.234 1 96.12 179 ALA B C 1
ATOM 8346 O O . ALA B 1 179 ? -11.844 -8.094 -29.953 1 96.12 179 ALA B O 1
ATOM 8347 N N . LEU B 1 180 ? -10.82 -8.18 -27.969 1 97.75 180 LEU B N 1
ATOM 8348 C CA . LEU B 1 180 ? -11.922 -8.93 -27.375 1 97.75 180 LEU B CA 1
ATOM 8349 C C . LEU B 1 180 ? -13.18 -8.07 -27.297 1 97.75 180 LEU B C 1
ATOM 8351 O O . LEU B 1 180 ? -14.289 -8.578 -27.484 1 97.75 180 LEU B O 1
ATOM 8355 N N . ARG B 1 181 ? -13.016 -6.805 -26.953 1 97.38 181 ARG B N 1
ATOM 8356 C CA . ARG B 1 181 ? -14.164 -5.906 -26.906 1 97.38 181 ARG B CA 1
ATOM 8357 C C . ARG B 1 181 ? -14.852 -5.82 -28.266 1 97.38 181 ARG B C 1
ATOM 8359 O O . ARG B 1 181 ? -16.078 -5.91 -28.359 1 97.38 181 ARG B O 1
ATOM 8366 N N . LYS B 1 182 ? -14.062 -5.629 -29.297 1 96.38 182 LYS B N 1
ATOM 8367 C CA . LYS B 1 182 ? -14.594 -5.559 -30.656 1 96.38 182 LYS B CA 1
ATOM 8368 C C . LYS B 1 182 ? -15.273 -6.867 -31.047 1 96.38 182 LYS B C 1
ATOM 8370 O O . LYS B 1 182 ? -16.359 -6.852 -31.656 1 96.38 182 LYS B O 1
ATOM 8375 N N . GLN B 1 183 ? -14.688 -7.941 -30.75 1 97.75 183 GLN B N 1
ATOM 8376 C CA . GLN B 1 183 ? -15.219 -9.258 -31.094 1 97.75 183 GLN B CA 1
ATOM 8377 C C . GLN B 1 183 ? -16.531 -9.523 -30.359 1 97.75 183 GLN B C 1
ATOM 8379 O O . GLN B 1 183 ? -17.469 -10.062 -30.938 1 97.75 183 GLN B O 1
ATOM 8384 N N . LEU B 1 184 ? -16.531 -9.234 -29.109 1 98.44 184 LEU B N 1
ATOM 8385 C CA . LEU B 1 184 ? -17.75 -9.43 -28.312 1 98.44 184 LEU B CA 1
ATOM 8386 C C . LEU B 1 184 ? -18.891 -8.578 -28.859 1 98.44 184 LEU B C 1
ATOM 8388 O O . LEU B 1 184 ? -20.016 -9.055 -29 1 98.44 184 LEU B O 1
ATOM 8392 N N . HIS B 1 185 ? -18.609 -7.309 -29.141 1 98.19 185 HIS B N 1
ATOM 8393 C CA . HIS B 1 185 ? -19.625 -6.406 -29.688 1 98.19 185 HIS B CA 1
ATOM 8394 C C . HIS B 1 185 ? -20.203 -6.949 -31 1 98.19 185 HIS B C 1
ATOM 8396 O O . HIS B 1 185 ? -21.422 -7.02 -31.156 1 98.19 185 HIS B O 1
ATOM 8402 N N . ALA B 1 186 ? -19.328 -7.336 -31.906 1 97.12 186 ALA B N 1
ATOM 8403 C CA . ALA B 1 186 ? -19.766 -7.867 -33.188 1 97.12 186 ALA B CA 1
ATOM 8404 C C . ALA B 1 186 ? -20.578 -9.148 -33.031 1 97.12 186 ALA B C 1
ATOM 8406 O O . ALA B 1 186 ? -21.609 -9.328 -33.688 1 97.12 186 ALA B O 1
ATOM 8407 N N . GLY B 1 187 ? -20.078 -9.984 -32.188 1 97.56 187 GLY B N 1
ATOM 8408 C CA . GLY B 1 187 ? -20.75 -11.25 -31.938 1 97.56 187 GLY B CA 1
ATOM 8409 C C . GLY B 1 187 ? -22.141 -11.086 -31.344 1 97.56 187 GLY B C 1
ATOM 8410 O O . GLY B 1 187 ? -23.062 -11.797 -31.734 1 97.56 187 GLY B O 1
ATOM 8411 N N . LEU B 1 188 ? -22.328 -10.195 -30.422 1 97.5 188 LEU B N 1
ATOM 8412 C CA . LEU B 1 188 ? -23.594 -9.992 -29.734 1 97.5 188 LEU B CA 1
ATOM 8413 C C . LEU B 1 188 ? -24.625 -9.375 -30.688 1 97.5 188 LEU B C 1
ATOM 8415 O O . LEU B 1 188 ? -25.828 -9.422 -30.422 1 97.5 188 LEU B O 1
ATOM 8419 N N . ASN B 1 189 ? -24.156 -8.758 -31.75 1 95.81 189 ASN B N 1
ATOM 8420 C CA . ASN B 1 189 ? -25.062 -8.164 -32.719 1 95.81 189 ASN B CA 1
ATOM 8421 C C . ASN B 1 189 ? -25.453 -9.172 -33.812 1 95.81 189 ASN B C 1
ATOM 8423 O O . ASN B 1 189 ? -26.281 -8.867 -34.656 1 95.81 189 ASN B O 1
ATOM 8427 N N . MET B 1 190 ? -24.969 -10.367 -33.719 1 95.12 190 MET B N 1
ATOM 8428 C CA . MET B 1 190 ? -25.391 -11.43 -34.656 1 95.12 190 MET B CA 1
ATOM 8429 C C . MET B 1 190 ? -26.656 -12.117 -34.156 1 95.12 190 MET B C 1
ATOM 8431 O O . MET B 1 190 ? -26.812 -12.359 -32.969 1 95.12 190 MET B O 1
ATOM 8435 N N . PRO B 1 191 ? -27.547 -12.453 -35.094 1 93.81 191 PRO B N 1
ATOM 8436 C CA . PRO B 1 191 ? -28.75 -13.18 -34.688 1 93.81 191 PRO B CA 1
ATOM 8437 C C . PRO B 1 191 ? -28.453 -14.5 -33.969 1 93.81 191 PRO B C 1
ATOM 8439 O O . PRO B 1 191 ? -27.531 -15.219 -34.375 1 93.81 191 PRO B O 1
ATOM 8442 N N . GLY B 1 192 ? -29.156 -14.727 -32.938 1 91.88 192 GLY B N 1
ATOM 8443 C CA . GLY B 1 192 ? -28.969 -15.969 -32.219 1 91.88 192 GLY B CA 1
ATOM 8444 C C . GLY B 1 192 ? -28.109 -15.805 -30.969 1 91.88 192 GLY B C 1
ATOM 8445 O O . GLY B 1 192 ? -28.078 -16.688 -30.109 1 91.88 192 GLY B O 1
ATOM 8446 N N . ASN B 1 193 ? -27.453 -14.656 -30.812 1 95.06 193 ASN B N 1
ATOM 8447 C CA . ASN B 1 193 ? -26.562 -14.43 -29.688 1 95.06 193 ASN B CA 1
ATOM 8448 C C . ASN B 1 193 ? -27.156 -13.445 -28.688 1 95.06 193 ASN B C 1
ATOM 8450 O O . ASN B 1 193 ? -26.422 -12.805 -27.938 1 95.06 193 ASN B O 1
ATOM 8454 N N . GLU B 1 194 ? -28.469 -13.312 -28.703 1 93.94 194 GLU B N 1
ATOM 8455 C CA . GLU B 1 194 ? -29.141 -12.375 -27.812 1 93.94 194 GLU B CA 1
ATOM 8456 C C . GLU B 1 194 ? -28.922 -12.742 -26.344 1 93.94 194 GLU B C 1
ATOM 8458 O O . GLU B 1 194 ? -28.953 -13.922 -25.984 1 93.94 194 GLU B O 1
ATOM 8463 N N . THR B 1 195 ? -28.703 -11.727 -25.516 1 96.62 195 THR B N 1
ATOM 8464 C CA . THR B 1 195 ? -28.516 -11.93 -24.078 1 96.62 195 THR B CA 1
ATOM 8465 C C . THR B 1 195 ? -29.812 -11.617 -23.328 1 96.62 195 THR B C 1
ATOM 8467 O O . THR B 1 195 ? -29.891 -11.828 -22.109 1 96.62 195 THR B O 1
ATOM 8470 N N . GLY B 1 196 ? -30.812 -11.156 -24 1 95.94 196 GLY B N 1
ATOM 8471 C CA . GLY B 1 196 ? -32.062 -10.719 -23.375 1 95.94 196 GLY B CA 1
ATOM 8472 C C . GLY B 1 196 ? -32.156 -9.211 -23.234 1 95.94 196 GLY B C 1
ATOM 8473 O O . GLY B 1 196 ? -33.25 -8.672 -23.031 1 95.94 196 GLY B O 1
ATOM 8474 N N . PHE B 1 197 ? -31.062 -8.453 -23.359 1 96.62 197 PHE B N 1
ATOM 8475 C CA . PHE B 1 197 ? -31.016 -6.992 -23.375 1 96.62 197 PHE B CA 1
ATOM 8476 C C . PHE B 1 197 ? -30.438 -6.488 -24.688 1 96.62 197 PHE B C 1
ATOM 8478 O O . PHE B 1 197 ? -29.516 -7.098 -25.25 1 96.62 197 PHE B O 1
ATOM 8485 N N . THR B 1 198 ? -30.984 -5.352 -25.156 1 95.38 198 THR B N 1
ATOM 8486 C CA . THR B 1 198 ? -30.297 -4.59 -26.203 1 95.38 198 THR B CA 1
ATOM 8487 C C . THR B 1 198 ? -29.281 -3.627 -25.578 1 95.38 198 THR B C 1
ATOM 8489 O O . THR B 1 198 ? -29.359 -3.316 -24.391 1 95.38 198 THR B O 1
ATOM 8492 N N . PHE B 1 199 ? -28.344 -3.209 -26.391 1 96.38 199 PHE B N 1
ATOM 8493 C CA . PHE B 1 199 ? -27.375 -2.25 -25.891 1 96.38 199 PHE B CA 1
ATOM 8494 C C . PHE B 1 199 ? -28.062 -0.984 -25.391 1 96.38 199 PHE B C 1
ATOM 8496 O O . PHE B 1 199 ? -27.594 -0.349 -24.453 1 96.38 199 PHE B O 1
ATOM 8503 N N . ALA B 1 200 ? -29.172 -0.602 -25.953 1 94.94 200 ALA B N 1
ATOM 8504 C CA . ALA B 1 200 ? -29.906 0.597 -25.578 1 94.94 200 ALA B CA 1
ATOM 8505 C C . ALA B 1 200 ? -30.484 0.462 -24.172 1 94.94 200 ALA B C 1
ATOM 8507 O O . ALA B 1 200 ? -30.688 1.461 -23.469 1 94.94 200 ALA B O 1
ATOM 8508 N N . GLN B 1 201 ? -30.703 -0.713 -23.734 1 95.5 201 GLN B N 1
ATOM 8509 C CA . GLN B 1 201 ? -31.312 -0.968 -22.438 1 95.5 201 GLN B CA 1
ATOM 8510 C C . GLN B 1 201 ? -30.25 -1.024 -21.328 1 95.5 201 GLN B C 1
ATOM 8512 O O . GLN B 1 201 ? -30.578 -1.021 -20.141 1 95.5 201 GLN B O 1
ATOM 8517 N N . LEU B 1 202 ? -29.062 -1.085 -21.719 1 95.94 202 LEU B N 1
ATOM 8518 C CA . LEU B 1 202 ? -27.969 -1.143 -20.75 1 95.94 202 LEU B CA 1
ATOM 8519 C C . LEU B 1 202 ? -27.531 0.26 -20.344 1 95.94 202 LEU B C 1
ATOM 8521 O O . LEU B 1 202 ? -27.703 1.217 -21.094 1 95.94 202 LEU B O 1
ATOM 8525 N N . LEU B 1 203 ? -26.953 0.368 -19.156 1 93.88 203 LEU B N 1
ATOM 8526 C CA . LEU B 1 203 ? -26.453 1.646 -18.656 1 93.88 203 LEU B CA 1
ATOM 8527 C C . LEU B 1 203 ? -25.109 1.998 -19.281 1 93.88 203 LEU B C 1
ATOM 8529 O O . LEU B 1 203 ? -24.312 1.11 -19.578 1 93.88 203 LEU B O 1
ATOM 8533 N N . GLU B 1 204 ? -24.922 3.27 -19.391 1 92.44 204 GLU B N 1
ATOM 8534 C CA . GLU B 1 204 ? -23.578 3.73 -19.719 1 92.44 204 GLU B CA 1
ATOM 8535 C C . GLU B 1 204 ? -22.578 3.387 -18.609 1 92.44 204 GLU B C 1
ATOM 8537 O O . GLU B 1 204 ? -22.953 3.322 -17.438 1 92.44 204 GLU B O 1
ATOM 8542 N N . HIS B 1 205 ? -21.328 3.16 -19.078 1 92.31 205 HIS B N 1
ATOM 8543 C CA . HIS B 1 205 ? -20.25 3.041 -18.078 1 92.31 205 HIS B CA 1
ATOM 8544 C C . HIS B 1 205 ? -20.219 4.262 -17.172 1 92.31 205 HIS B C 1
ATOM 8546 O O . HIS B 1 205 ? -20.438 5.387 -17.625 1 92.31 205 HIS B O 1
ATOM 8552 N N . PRO B 1 206 ? -19.859 4.086 -15.852 1 90.25 206 PRO B N 1
ATOM 8553 C CA . PRO B 1 206 ? -19.891 5.203 -14.906 1 90.25 206 PRO B CA 1
ATOM 8554 C C . PRO B 1 206 ? -19.016 6.371 -15.344 1 90.25 206 PRO B C 1
ATOM 8556 O O . PRO B 1 206 ? -19.344 7.531 -15.078 1 90.25 206 PRO B O 1
ATOM 8559 N N . ALA B 1 207 ? -17.938 6.176 -16 1 87.06 207 ALA B N 1
ATOM 8560 C CA . ALA B 1 207 ? -17.031 7.234 -16.469 1 87.06 207 ALA B CA 1
ATOM 8561 C C . ALA B 1 207 ? -17.75 8.172 -17.438 1 87.06 207 ALA B C 1
ATOM 8563 O O . ALA B 1 207 ? -17.422 9.359 -17.516 1 87.06 207 ALA B O 1
ATOM 8564 N N . VAL B 1 208 ? -18.703 7.629 -18.156 1 89.56 208 VAL B N 1
ATOM 8565 C CA . VAL B 1 208 ? -19.453 8.391 -19.141 1 89.56 208 VAL B CA 1
ATOM 8566 C C . VAL B 1 208 ? -20.703 8.969 -18.5 1 89.56 208 VAL B C 1
ATOM 8568 O O . VAL B 1 208 ? -21.094 10.102 -18.797 1 89.56 208 VAL B O 1
ATOM 8571 N N . ARG B 1 209 ? -21.266 8.258 -17.609 1 88.31 209 ARG B N 1
ATOM 8572 C CA . ARG B 1 209 ? -22.562 8.578 -17.031 1 88.31 209 ARG B CA 1
ATOM 8573 C C . ARG B 1 209 ? -22.453 9.688 -15.984 1 88.31 209 ARG B C 1
ATOM 8575 O O . ARG B 1 209 ? -23.344 10.523 -15.852 1 88.31 209 ARG B O 1
ATOM 8582 N N . TYR B 1 210 ? -21.312 9.648 -15.219 1 88.31 210 TYR B N 1
ATOM 8583 C CA . TYR B 1 210 ? -21.156 10.555 -14.086 1 88.31 210 TYR B CA 1
ATOM 8584 C C . TYR B 1 210 ? -19.938 11.461 -14.273 1 88.31 210 TYR B C 1
ATOM 8586 O O . TYR B 1 210 ? -18.969 11.367 -13.523 1 88.31 210 TYR B O 1
ATOM 8594 N N . PRO B 1 211 ? -19.984 12.375 -15.141 1 78.44 211 PRO B N 1
ATOM 8595 C CA . PRO B 1 211 ? -18.844 13.289 -15.281 1 78.44 211 PRO B CA 1
ATOM 8596 C C . PRO B 1 211 ? -18.594 14.109 -14.016 1 78.44 211 PRO B C 1
ATOM 8598 O O . PRO B 1 211 ? -19.531 14.516 -13.336 1 78.44 211 PRO B O 1
ATOM 8601 N N . ASP B 1 212 ? -17.297 14.273 -13.68 1 71.62 212 ASP B N 1
ATOM 8602 C CA . ASP B 1 212 ? -16.938 15.102 -12.539 1 71.62 212 ASP B CA 1
ATOM 8603 C C . ASP B 1 212 ? -17.141 16.578 -12.852 1 71.62 212 ASP B C 1
ATOM 8605 O O . ASP B 1 212 ? -17.031 17 -14.008 1 71.62 212 ASP B O 1
ATOM 8609 N N . PRO B 1 213 ? -17.469 17.328 -11.789 1 63.75 213 PRO B N 1
ATOM 8610 C CA . PRO B 1 213 ? -17.562 18.766 -12.016 1 63.75 213 PRO B CA 1
ATOM 8611 C C . PRO B 1 213 ? -16.25 19.359 -12.555 1 63.75 213 PRO B C 1
ATOM 8613 O O . PRO B 1 213 ? -15.172 19.031 -12.047 1 63.75 213 PRO B O 1
ATOM 8616 N N . GLY B 1 214 ? -16.328 20.078 -13.625 1 64.56 214 GLY B N 1
ATOM 8617 C CA . GLY B 1 214 ? -15.156 20.734 -14.195 1 64.56 214 GLY B CA 1
ATOM 8618 C C . GLY B 1 214 ? -14.516 19.938 -15.32 1 64.56 214 GLY B C 1
ATOM 8619 O O . GLY B 1 214 ? -13.617 20.438 -16 1 64.56 214 GLY B O 1
ATOM 8620 N N . GLU B 1 215 ? -14.93 18.688 -15.453 1 71.62 215 GLU B N 1
ATOM 8621 C CA . GLU B 1 215 ? -14.398 17.891 -16.562 1 71.62 215 GLU B CA 1
ATOM 8622 C C . GLU B 1 215 ? -14.914 18.422 -17.906 1 71.62 215 GLU B C 1
ATOM 8624 O O . GLU B 1 215 ? -16.031 18.922 -17.984 1 71.62 215 GLU B O 1
ATOM 8629 N N . PRO B 1 216 ? -14.039 18.375 -18.859 1 72.12 216 PRO B N 1
ATOM 8630 C CA . PRO B 1 216 ? -14.516 18.781 -20.188 1 72.12 216 PRO B CA 1
ATOM 8631 C C . PRO B 1 216 ? -15.672 17.906 -20.688 1 72.12 216 PRO B C 1
ATOM 8633 O O . PRO B 1 216 ? -15.82 16.766 -20.234 1 72.12 216 PRO B O 1
ATOM 8636 N N . PRO B 1 217 ? -16.469 18.547 -21.531 1 78.75 217 PRO B N 1
ATOM 8637 C CA . PRO B 1 217 ? -17.562 17.75 -22.109 1 78.75 217 PRO B CA 1
ATOM 8638 C C . PRO B 1 217 ? -17.062 16.516 -22.844 1 78.75 217 PRO B C 1
ATOM 8640 O O . PRO B 1 217 ? -15.977 16.531 -23.438 1 78.75 217 PRO B O 1
ATOM 8643 N N . LEU B 1 218 ? -17.859 15.508 -22.781 1 84.06 218 LEU B N 1
ATOM 8644 C CA . LEU B 1 218 ? -17.531 14.266 -23.469 1 84.06 218 LEU B CA 1
ATOM 8645 C C . LEU B 1 218 ? -17.609 14.445 -24.984 1 84.06 218 LEU B C 1
ATOM 8647 O O . LEU B 1 218 ? -18.641 14.867 -25.5 1 84.06 218 LEU B O 1
ATOM 8651 N N . THR B 1 219 ? -16.531 14.266 -25.719 1 89.38 219 THR B N 1
ATOM 8652 C CA . THR B 1 219 ? -16.484 14.359 -27.172 1 89.38 219 THR B CA 1
ATOM 8653 C C . THR B 1 219 ? -16.219 12.992 -27.781 1 89.38 219 THR B C 1
ATOM 8655 O O . THR B 1 219 ? -15.781 12.062 -27.094 1 89.38 219 THR B O 1
ATOM 8658 N N . VAL B 1 220 ? -16.453 12.914 -29.078 1 92.38 220 VAL B N 1
ATOM 8659 C CA . VAL B 1 220 ? -16.188 11.695 -29.828 1 92.38 220 VAL B CA 1
ATOM 8660 C C . VAL B 1 220 ? -14.695 11.375 -29.766 1 92.38 220 VAL B C 1
ATOM 8662 O O . VAL B 1 220 ? -14.312 10.211 -29.656 1 92.38 220 VAL B O 1
ATOM 8665 N N . SER B 1 221 ? -13.93 12.391 -29.781 1 88.94 221 SER B N 1
ATOM 8666 C CA . SER B 1 221 ? -12.477 12.219 -29.734 1 88.94 221 SER B CA 1
ATOM 8667 C C . SER B 1 221 ? -12.039 11.648 -28.391 1 88.94 221 SER B C 1
ATOM 8669 O O . SER B 1 221 ? -11.148 10.805 -28.328 1 88.94 221 SER B O 1
ATOM 8671 N N . LEU B 1 222 ? -12.633 12.125 -27.375 1 86.19 222 LEU B N 1
ATOM 8672 C CA . LEU B 1 222 ? -12.297 11.648 -26.031 1 86.19 222 LEU B CA 1
ATOM 8673 C C . LEU B 1 222 ? -12.719 10.188 -25.859 1 86.19 222 LEU B C 1
ATOM 8675 O O . LEU B 1 222 ? -11.992 9.398 -25.25 1 86.19 222 LEU B O 1
ATOM 8679 N N . LEU B 1 223 ? -13.906 9.867 -26.344 1 90.19 223 LEU B N 1
ATOM 8680 C CA . LEU B 1 223 ? -14.391 8.492 -26.281 1 90.19 223 LEU B CA 1
ATOM 8681 C C . LEU B 1 223 ? -13.445 7.543 -27.016 1 90.19 223 LEU B C 1
ATOM 8683 O O . LEU B 1 223 ? -13.133 6.457 -26.516 1 90.19 223 LEU B O 1
ATOM 8687 N N . ARG B 1 224 ? -12.969 7.969 -28.188 1 91.69 224 ARG B N 1
ATOM 8688 C CA . ARG B 1 224 ? -12.039 7.16 -28.969 1 91.69 224 ARG B CA 1
ATOM 8689 C C . ARG B 1 224 ? -10.742 6.934 -28.203 1 91.69 224 ARG B C 1
ATOM 8691 O O . ARG B 1 224 ? -10.227 5.816 -28.172 1 91.69 224 ARG B O 1
ATOM 8698 N N . ASN B 1 225 ? -10.312 7.996 -27.625 1 86.56 225 ASN B N 1
ATOM 8699 C CA . ASN B 1 225 ? -9.078 7.914 -26.859 1 86.56 225 ASN B CA 1
ATOM 8700 C C . ASN B 1 225 ? -9.227 6.961 -25.672 1 86.56 225 ASN B C 1
ATOM 8702 O O . ASN B 1 225 ? -8.336 6.145 -25.406 1 86.56 225 ASN B O 1
ATOM 8706 N N . TRP B 1 226 ? -10.32 7.043 -24.984 1 87.62 226 TRP B N 1
ATOM 8707 C CA . TRP B 1 226 ? -10.555 6.219 -23.797 1 87.62 226 TRP B CA 1
ATOM 8708 C C . TRP B 1 226 ? -10.688 4.746 -24.188 1 87.62 226 TRP B C 1
ATOM 8710 O O . TRP B 1 226 ? -10.383 3.863 -23.375 1 87.62 226 TRP B O 1
ATOM 8720 N N . LEU B 1 227 ? -11.07 4.504 -25.391 1 91.81 227 LEU B N 1
ATOM 8721 C CA . LEU B 1 227 ? -11.266 3.137 -25.875 1 91.81 227 LEU B CA 1
ATOM 8722 C C . LEU B 1 227 ? -9.984 2.594 -26.5 1 91.81 227 LEU B C 1
ATOM 8724 O O . LEU B 1 227 ? -9.945 1.438 -26.922 1 91.81 227 LEU B O 1
ATOM 8728 N N . GLY B 1 228 ? -8.953 3.424 -26.609 1 87.44 228 GLY B N 1
ATOM 8729 C CA . GLY B 1 228 ? -7.68 3.012 -27.188 1 87.44 228 GLY B CA 1
ATOM 8730 C C . GLY B 1 228 ? -7.711 2.924 -28.703 1 87.44 228 GLY B C 1
ATOM 8731 O O . GLY B 1 228 ? -6.969 2.141 -29.297 1 87.44 228 GLY B O 1
ATOM 8732 N N . LEU B 1 229 ? -8.578 3.652 -29.312 1 90.12 229 LEU B N 1
ATOM 8733 C CA . LEU B 1 229 ? -8.68 3.666 -30.766 1 90.12 229 LEU B CA 1
ATOM 8734 C C . LEU B 1 229 ? -7.855 4.805 -31.359 1 90.12 229 LEU B C 1
ATOM 8736 O O . LEU B 1 229 ? -7.727 5.867 -30.75 1 90.12 229 LEU B O 1
ATOM 8740 N N . PRO B 1 230 ? -7.316 4.574 -32.531 1 87 230 PRO B N 1
ATOM 8741 C CA . PRO B 1 230 ? -6.523 5.641 -33.156 1 87 230 PRO B CA 1
ATOM 8742 C C . PRO B 1 230 ? -7.371 6.828 -33.594 1 87 230 PRO B C 1
ATOM 8744 O O . PRO B 1 230 ? -8.578 6.688 -33.812 1 87 230 PRO B O 1
ATOM 8747 N N . ASP B 1 231 ? -6.758 7.871 -33.844 1 82.94 231 ASP B N 1
ATOM 8748 C CA . ASP B 1 231 ? -7.43 9.102 -34.25 1 82.94 231 ASP B CA 1
ATOM 8749 C C . ASP B 1 231 ? -8.102 8.938 -35.625 1 82.94 231 ASP B C 1
ATOM 8751 O O . ASP B 1 231 ? -9.078 9.625 -35.906 1 82.94 231 ASP B O 1
ATOM 8755 N N . THR B 1 232 ? -7.605 8.039 -36.375 1 87.5 232 THR B N 1
ATOM 8756 C CA . THR B 1 232 ? -8.109 7.84 -37.719 1 87.5 232 THR B CA 1
ATOM 8757 C C . THR B 1 232 ? -9.336 6.93 -37.719 1 87.5 232 THR B C 1
ATOM 8759 O O . THR B 1 232 ? -9.977 6.734 -38.75 1 87.5 232 THR B O 1
ATOM 8762 N N . ASP B 1 233 ? -9.68 6.426 -36.5 1 89.94 233 ASP B N 1
ATOM 8763 C CA . ASP B 1 233 ? -10.828 5.535 -36.375 1 89.94 233 ASP B CA 1
ATOM 8764 C C . ASP B 1 233 ? -12.125 6.266 -36.719 1 89.94 233 ASP B C 1
ATOM 8766 O O . ASP B 1 233 ? -12.305 7.43 -36.344 1 89.94 233 ASP B O 1
ATOM 8770 N N . THR B 1 234 ? -13.031 5.621 -37.531 1 91.81 234 THR B N 1
ATOM 8771 C CA . THR B 1 234 ? -14.258 6.254 -38 1 91.81 234 THR B CA 1
ATOM 8772 C C . THR B 1 234 ? -15.484 5.594 -37.375 1 91.81 234 THR B C 1
ATOM 8774 O O . THR B 1 234 ? -16.594 5.73 -37.875 1 91.81 234 THR B O 1
ATOM 8777 N N . THR B 1 235 ? -15.336 4.891 -36.281 1 94.31 235 THR B N 1
ATOM 8778 C CA . THR B 1 235 ? -16.469 4.273 -35.594 1 94.31 235 THR B CA 1
ATOM 8779 C C . THR B 1 235 ? -17.484 5.328 -35.188 1 94.31 235 THR B C 1
ATOM 8781 O O . THR B 1 235 ? -17.141 6.34 -34.594 1 94.31 235 THR B O 1
ATOM 8784 N N . PRO B 1 236 ? -18.812 5.125 -35.531 1 95.31 236 PRO B N 1
ATOM 8785 C CA . PRO B 1 236 ? -19.844 6.094 -35.156 1 95.31 236 PRO B CA 1
ATOM 8786 C C . PRO B 1 236 ? -19.984 6.258 -33.656 1 95.31 236 PRO B C 1
ATOM 8788 O O . PRO B 1 236 ? -19.781 5.297 -32.906 1 95.31 236 PRO B O 1
ATOM 8791 N N . GLU B 1 237 ? -20.438 7.383 -33.25 1 95.12 237 GLU B N 1
ATOM 8792 C CA . GLU B 1 237 ? -20.562 7.723 -31.828 1 95.12 237 GLU B CA 1
ATOM 8793 C C . GLU B 1 237 ? -21.438 6.723 -31.094 1 95.12 237 GLU B C 1
ATOM 8795 O O . GLU B 1 237 ? -21.141 6.316 -29.969 1 95.12 237 GLU B O 1
ATOM 8800 N N . THR B 1 238 ? -22.531 6.344 -31.703 1 95.31 238 THR B N 1
ATOM 8801 C CA . THR B 1 238 ? -23.469 5.402 -31.078 1 95.31 238 THR B CA 1
ATOM 8802 C C . THR B 1 238 ? -22.766 4.082 -30.766 1 95.31 238 THR B C 1
ATOM 8804 O O . THR B 1 238 ? -23 3.486 -29.719 1 95.31 238 THR B O 1
ATOM 8807 N N . VAL B 1 239 ? -21.906 3.691 -31.672 1 96.25 239 VAL B N 1
ATOM 8808 C CA . VAL B 1 239 ? -21.188 2.432 -31.5 1 96.25 239 VAL B CA 1
ATOM 8809 C C . VAL B 1 239 ? -20.094 2.594 -30.438 1 96.25 239 VAL B C 1
ATOM 8811 O O . VAL B 1 239 ? -19.828 1.665 -29.672 1 96.25 239 VAL B O 1
ATOM 8814 N N . LEU B 1 240 ? -19.516 3.805 -30.391 1 95.5 240 LEU B N 1
ATOM 8815 C CA . LEU B 1 240 ? -18.531 4.07 -29.344 1 95.5 240 LEU B CA 1
ATOM 8816 C C . LEU B 1 240 ? -19.172 3.912 -27.953 1 95.5 240 LEU B C 1
ATOM 8818 O O . LEU B 1 240 ? -18.562 3.34 -27.047 1 95.5 240 LEU B O 1
ATOM 8822 N N . HIS B 1 241 ? -20.359 4.359 -27.812 1 95.12 241 HIS B N 1
ATOM 8823 C CA . HIS B 1 241 ? -21.078 4.219 -26.547 1 95.12 241 HIS B CA 1
ATOM 8824 C C . HIS B 1 241 ? -21.359 2.752 -26.234 1 95.12 241 HIS B C 1
ATOM 8826 O O . HIS B 1 241 ? -21.266 2.328 -25.094 1 95.12 241 HIS B O 1
ATOM 8832 N N . GLU B 1 242 ? -21.734 2.02 -27.266 1 96.69 242 GLU B N 1
ATOM 8833 C CA . GLU B 1 242 ? -21.984 0.596 -27.062 1 96.69 242 GLU B CA 1
ATOM 8834 C C . GLU B 1 242 ? -20.719 -0.13 -26.625 1 96.69 242 GLU B C 1
ATOM 8836 O O . GLU B 1 242 ? -20.766 -0.988 -25.75 1 96.69 242 GLU B O 1
ATOM 8841 N N . LEU B 1 243 ? -19.578 0.244 -27.234 1 95.44 243 LEU B N 1
ATOM 8842 C CA . LEU B 1 243 ? -18.297 -0.344 -26.859 1 95.44 243 LEU B CA 1
ATOM 8843 C C . LEU B 1 243 ? -17.969 -0.018 -25.406 1 95.44 243 LEU B C 1
ATOM 8845 O O . LEU B 1 243 ? -17.453 -0.868 -24.672 1 95.44 243 LEU B O 1
ATOM 8849 N N . PHE B 1 244 ? -18.312 1.156 -25.016 1 92.94 244 PHE B N 1
ATOM 8850 C CA . PHE B 1 244 ? -18.047 1.572 -23.641 1 92.94 244 PHE B CA 1
ATOM 8851 C C . PHE B 1 244 ? -18.906 0.801 -22.656 1 92.94 244 PHE B C 1
ATOM 8853 O O . PHE B 1 244 ? -18.484 0.548 -21.516 1 92.94 244 PHE B O 1
ATOM 8860 N N . LYS B 1 245 ? -20.078 0.433 -23.078 1 95.31 245 LYS B N 1
ATOM 8861 C CA . LYS B 1 245 ? -20.984 -0.324 -22.219 1 95.31 245 LYS B CA 1
ATOM 8862 C C . LYS B 1 245 ? -20.438 -1.717 -21.938 1 95.31 245 LYS B C 1
ATOM 8864 O O . LYS B 1 245 ? -20.891 -2.391 -21 1 95.31 245 LYS B O 1
ATOM 8869 N N . LEU B 1 246 ? -19.406 -2.143 -22.719 1 96.62 246 LEU B N 1
ATOM 8870 C CA . LEU B 1 246 ? -18.812 -3.457 -22.531 1 96.62 246 LEU B CA 1
ATOM 8871 C C . LEU B 1 246 ? -17.609 -3.375 -21.578 1 96.62 246 LEU B C 1
ATOM 8873 O O . LEU B 1 246 ? -17.094 -4.402 -21.141 1 96.62 246 LEU B O 1
ATOM 8877 N N . GLU B 1 247 ? -17.125 -2.139 -21.266 1 95.62 247 GLU B N 1
ATOM 8878 C CA . GLU B 1 247 ? -16.031 -1.973 -20.328 1 95.62 247 GLU B CA 1
ATOM 8879 C C . GLU B 1 247 ? -16.422 -2.414 -18.922 1 95.62 247 GLU B C 1
ATOM 8881 O O . GLU B 1 247 ? -17.5 -2.068 -18.438 1 95.62 247 GLU B O 1
ATOM 8886 N N . ALA B 1 248 ? -15.555 -3.213 -18.281 1 95.19 248 ALA B N 1
ATOM 8887 C CA . ALA B 1 248 ? -15.828 -3.664 -16.922 1 95.19 248 ALA B CA 1
ATOM 8888 C C . ALA B 1 248 ? -15.781 -2.5 -15.938 1 95.19 248 ALA B C 1
ATOM 8890 O O . ALA B 1 248 ? -14.781 -1.779 -15.867 1 95.19 248 ALA B O 1
ATOM 8891 N N . PRO B 1 249 ? -16.875 -2.225 -15.242 1 95.44 249 PRO B N 1
ATOM 8892 C CA . PRO B 1 249 ? -16.797 -1.264 -14.141 1 95.44 249 PRO B CA 1
ATOM 8893 C C . PRO B 1 249 ? -16.031 -1.814 -12.938 1 95.44 249 PRO B C 1
ATOM 8895 O O . PRO B 1 249 ? -16.594 -2.6 -12.164 1 95.44 249 PRO B O 1
ATOM 8898 N N . LEU B 1 250 ? -14.797 -1.444 -12.781 1 94.75 250 LEU B N 1
ATOM 8899 C CA . LEU B 1 250 ? -13.922 -1.945 -11.727 1 94.75 250 LEU B CA 1
ATOM 8900 C C . LEU B 1 250 ? -13.625 -0.853 -10.711 1 94.75 250 LEU B C 1
ATOM 8902 O O . LEU B 1 250 ? -13.422 0.307 -11.078 1 94.75 250 LEU B O 1
ATOM 8906 N N . ALA B 1 251 ? -13.641 -1.213 -9.422 1 94.62 251 ALA B N 1
ATOM 8907 C CA . ALA B 1 251 ? -13.312 -0.286 -8.344 1 94.62 251 ALA B CA 1
ATOM 8908 C C . ALA B 1 251 ? -11.805 -0.106 -8.219 1 94.62 251 ALA B C 1
ATOM 8910 O O . ALA B 1 251 ? -11.219 -0.452 -7.191 1 94.62 251 ALA B O 1
ATOM 8911 N N . VAL B 1 252 ? -11.172 0.429 -9.242 1 92.19 252 VAL B N 1
ATOM 8912 C CA . VAL B 1 252 ? -9.734 0.634 -9.344 1 92.19 252 VAL B CA 1
ATOM 8913 C C . VAL B 1 252 ? -9.445 2.07 -9.773 1 92.19 252 VAL B C 1
ATOM 8915 O O . VAL B 1 252 ? -10.023 2.564 -10.742 1 92.19 252 VAL B O 1
ATOM 8918 N N . GLN B 1 253 ? -8.57 2.736 -9 1 87.44 253 GLN B N 1
ATOM 8919 C CA . GLN B 1 253 ? -8.055 4.051 -9.375 1 87.44 253 GLN B CA 1
ATOM 8920 C C . GLN B 1 253 ? -6.621 3.951 -9.883 1 87.44 253 GLN B C 1
ATOM 8922 O O . GLN B 1 253 ? -5.707 3.619 -9.117 1 87.44 253 GLN B O 1
ATOM 8927 N N . SER B 1 254 ? -6.406 4.215 -11.086 1 81.5 254 SER B N 1
ATOM 8928 C CA . SER B 1 254 ? -5.059 4.105 -11.633 1 81.5 254 SER B CA 1
ATOM 8929 C C . SER B 1 254 ? -4.414 5.48 -11.781 1 81.5 254 SER B C 1
ATOM 8931 O O . SER B 1 254 ? -3.191 5.59 -11.898 1 81.5 254 SER B O 1
ATOM 8933 N N . THR B 1 255 ? -5.172 6.543 -11.836 1 77.94 255 THR B N 1
ATOM 8934 C CA . THR B 1 255 ? -4.703 7.922 -11.898 1 77.94 255 THR B CA 1
ATOM 8935 C C . THR B 1 255 ? -5.531 8.82 -10.984 1 77.94 255 THR B C 1
ATOM 8937 O O . THR B 1 255 ? -6.703 8.539 -10.734 1 77.94 255 THR B O 1
ATOM 8940 N N . THR B 1 256 ? -4.91 9.875 -10.453 1 81.94 256 THR B N 1
ATOM 8941 C CA . THR B 1 256 ? -5.578 10.867 -9.609 1 81.94 256 THR B CA 1
ATOM 8942 C C . THR B 1 256 ? -5.043 12.266 -9.891 1 81.94 256 THR B C 1
ATOM 8944 O O . THR B 1 256 ? -4.652 12.578 -11.016 1 81.94 256 THR B O 1
ATOM 8947 N N . LEU B 1 257 ? -5.086 13.234 -8.938 1 81.38 257 LEU B N 1
ATOM 8948 C CA . LEU B 1 257 ? -4.605 14.602 -9.109 1 81.38 257 LEU B CA 1
ATOM 8949 C C . LEU B 1 257 ? -3.08 14.641 -9.125 1 81.38 257 LEU B C 1
ATOM 8951 O O . LEU B 1 257 ? -2.424 13.781 -8.523 1 81.38 257 LEU B O 1
ATOM 8955 N N . PRO B 1 258 ? -2.59 15.672 -9.859 1 85.38 258 PRO B N 1
ATOM 8956 C CA . PRO B 1 258 ? -1.129 15.766 -9.914 1 85.38 258 PRO B CA 1
ATOM 8957 C C . PRO B 1 258 ? -0.49 15.781 -8.523 1 85.38 258 PRO B C 1
ATOM 8959 O O . PRO B 1 258 ? -0.977 16.469 -7.621 1 85.38 258 PRO B O 1
ATOM 8962 N N . GLY B 1 259 ? 0.449 15 -8.398 1 87.69 259 GLY B N 1
ATOM 8963 C CA . GLY B 1 259 ? 1.216 14.977 -7.164 1 87.69 259 GLY B CA 1
ATOM 8964 C C . GLY B 1 259 ? 0.693 13.969 -6.156 1 87.69 259 GLY B C 1
ATOM 8965 O O . GLY B 1 259 ? 1.345 13.695 -5.145 1 87.69 259 GLY B O 1
ATOM 8966 N N . PHE B 1 260 ? -0.425 13.336 -6.441 1 87.5 260 PHE B N 1
ATOM 8967 C CA . PHE B 1 260 ? -0.992 12.367 -5.516 1 87.5 260 PHE B CA 1
ATOM 8968 C C . PHE B 1 260 ? -0.879 10.953 -6.074 1 87.5 260 PHE B C 1
ATOM 8970 O O . PHE B 1 260 ? -0.854 10.758 -7.293 1 87.5 260 PHE B O 1
ATOM 8977 N N . PHE B 1 261 ? -0.822 9.969 -5.172 1 89.25 261 PHE B N 1
ATOM 8978 C CA . PHE B 1 261 ? -0.766 8.562 -5.555 1 89.25 261 PHE B CA 1
ATOM 8979 C C . PHE B 1 261 ? -2.168 7.969 -5.648 1 89.25 261 PHE B C 1
ATOM 8981 O O . PHE B 1 261 ? -3.023 8.25 -4.809 1 89.25 261 PHE B O 1
ATOM 8988 N N . PRO B 1 262 ? -2.395 7.156 -6.727 1 87.94 262 PRO B N 1
ATOM 8989 C CA . PRO B 1 262 ? -3.684 6.461 -6.777 1 87.94 262 PRO B CA 1
ATOM 8990 C C . PRO B 1 262 ? -3.834 5.418 -5.672 1 87.94 262 PRO B C 1
ATOM 8992 O O . PRO B 1 262 ? -2.838 4.867 -5.195 1 87.94 262 PRO B O 1
ATOM 8995 N N . THR B 1 263 ? -5.07 5.102 -5.32 1 86.56 263 THR B N 1
ATOM 8996 C CA . THR B 1 263 ? -5.344 4.129 -4.27 1 86.56 263 THR B CA 1
ATOM 8997 C C . THR B 1 263 ? -5.336 2.707 -4.828 1 86.56 263 THR B C 1
ATOM 8999 O O . THR B 1 263 ? -5.297 1.737 -4.07 1 86.56 263 THR B O 1
ATOM 9002 N N . ASN B 1 264 ? -5.328 2.541 -6.203 1 90.62 264 ASN B N 1
ATOM 9003 C CA . ASN B 1 264 ? -5.406 1.232 -6.844 1 90.62 264 ASN B CA 1
ATOM 9004 C C . ASN B 1 264 ? -6.738 0.545 -6.555 1 90.62 264 ASN B C 1
ATOM 9006 O O . ASN B 1 264 ? -7.805 1.119 -6.793 1 90.62 264 ASN B O 1
ATOM 9010 N N . LYS B 1 265 ? -6.816 -0.603 -6.008 1 94.5 265 LYS B N 1
ATOM 9011 C CA . LYS B 1 265 ? -8.086 -1.278 -5.746 1 94.5 265 LYS B CA 1
ATOM 9012 C C . LYS B 1 265 ? -8.703 -0.792 -4.441 1 94.5 265 LYS B C 1
ATOM 9014 O O . LYS B 1 265 ? -8.016 -0.681 -3.424 1 94.5 265 LYS B O 1
ATOM 9019 N N . PHE B 1 266 ? -9.938 -0.618 -4.535 1 94.38 266 PHE B N 1
ATOM 9020 C CA . PHE B 1 266 ? -10.656 -0.065 -3.395 1 94.38 266 PHE B CA 1
ATOM 9021 C C . PHE B 1 266 ? -10.766 -1.094 -2.277 1 94.38 266 PHE B C 1
ATOM 9023 O O . PHE B 1 266 ? -11.047 -2.268 -2.533 1 94.38 266 PHE B O 1
ATOM 9030 N N . SER B 1 267 ? -10.562 -0.646 -1.102 1 94.62 267 SER B N 1
ATOM 9031 C CA . SER B 1 267 ? -11.023 -1.213 0.163 1 94.62 267 SER B CA 1
ATOM 9032 C C . SER B 1 267 ? -11.484 -0.122 1.124 1 94.62 267 SER B C 1
ATOM 9034 O O . SER B 1 267 ? -11.086 1.038 0.988 1 94.62 267 SER B O 1
ATOM 9036 N N . ALA B 1 268 ? -12.297 -0.464 2.051 1 96.19 268 ALA B N 1
ATOM 9037 C CA . ALA B 1 268 ? -12.898 0.541 2.926 1 96.19 268 ALA B CA 1
ATOM 9038 C C . ALA B 1 268 ? -11.914 0.984 4.004 1 96.19 268 ALA B C 1
ATOM 9040 O O . ALA B 1 268 ? -12.102 2.023 4.641 1 96.19 268 ALA B O 1
ATOM 9041 N N . ILE B 1 269 ? -10.836 0.301 4.199 1 94.5 269 ILE B N 1
ATOM 9042 C CA . ILE B 1 269 ? -9.984 0.491 5.367 1 94.5 269 ILE B CA 1
ATOM 9043 C C . ILE B 1 269 ? -9.188 1.782 5.219 1 94.5 269 ILE B C 1
ATOM 9045 O O . ILE B 1 269 ? -8.977 2.508 6.195 1 94.5 269 ILE B O 1
ATOM 9049 N N . PRO B 1 270 ? -8.625 2.137 3.992 1 93.62 270 PRO B N 1
ATOM 9050 C CA . PRO B 1 270 ? -7.879 3.396 3.891 1 93.62 270 PRO B CA 1
ATOM 9051 C C . PRO B 1 270 ? -8.711 4.605 4.32 1 93.62 270 PRO B C 1
ATOM 9053 O O . PRO B 1 270 ? -8.188 5.516 4.965 1 93.62 270 PRO B O 1
ATOM 9056 N N . GLY B 1 271 ? -9.977 4.617 3.93 1 93.5 271 GLY B N 1
ATOM 9057 C CA . GLY B 1 271 ? -10.859 5.688 4.379 1 93.5 271 GLY B CA 1
ATOM 9058 C C . GLY B 1 271 ? -11.008 5.742 5.887 1 93.5 271 GLY B C 1
ATOM 9059 O O . GLY B 1 271 ? -10.992 6.82 6.48 1 93.5 271 GLY B O 1
ATOM 9060 N N . LEU B 1 272 ? -11.164 4.586 6.5 1 96.31 272 LEU B N 1
ATOM 9061 C CA . LEU B 1 272 ? -11.273 4.516 7.949 1 96.31 272 LEU B CA 1
ATOM 9062 C C . LEU B 1 272 ? -9.992 4.992 8.617 1 96.31 272 LEU B C 1
ATOM 9064 O O . LEU B 1 272 ? -10.039 5.719 9.617 1 96.31 272 LEU B O 1
ATOM 9068 N N . ILE B 1 273 ? -8.844 4.602 8.078 1 93.62 273 ILE B N 1
ATOM 9069 C CA . ILE B 1 273 ? -7.555 5.02 8.617 1 93.62 273 ILE B CA 1
ATOM 9070 C C . ILE B 1 273 ? -7.434 6.539 8.531 1 93.62 273 ILE B C 1
ATOM 9072 O O . ILE B 1 273 ? -7.031 7.191 9.5 1 93.62 273 ILE B O 1
ATOM 9076 N N . SER B 1 274 ? -7.77 7.09 7.398 1 91.5 274 SER B N 1
ATOM 9077 C CA . SER B 1 274 ? -7.703 8.539 7.227 1 91.5 274 SER B CA 1
ATOM 9078 C C . SER B 1 274 ? -8.555 9.258 8.258 1 91.5 274 SER B C 1
ATOM 9080 O O . SER B 1 274 ? -8.109 10.227 8.875 1 91.5 274 SER B O 1
ATOM 9082 N N . ALA B 1 275 ? -9.781 8.773 8.453 1 94.25 275 ALA B N 1
ATOM 9083 C CA . ALA B 1 275 ? -10.68 9.375 9.43 1 94.25 275 ALA B CA 1
ATOM 9084 C C . ALA B 1 275 ? -10.109 9.266 10.844 1 94.25 275 ALA B C 1
ATOM 9086 O O . ALA B 1 275 ? -10.133 10.234 11.609 1 94.25 275 ALA B O 1
ATOM 9087 N N . ALA B 1 276 ? -9.617 8.109 11.164 1 93.75 276 ALA B N 1
ATOM 9088 C CA . ALA B 1 276 ? -9.055 7.891 12.492 1 93.75 276 ALA B CA 1
ATOM 9089 C C . ALA B 1 276 ? -7.852 8.797 12.727 1 93.75 276 ALA B C 1
ATOM 9091 O O . ALA B 1 276 ? -7.668 9.32 13.828 1 93.75 276 ALA B O 1
ATOM 9092 N N . ARG B 1 277 ? -7.055 9.008 11.742 1 90.44 277 ARG B N 1
ATOM 9093 C CA . ARG B 1 277 ? -5.867 9.844 11.891 1 90.44 277 ARG B CA 1
ATOM 9094 C C . ARG B 1 277 ? -6.246 11.32 11.992 1 90.44 277 ARG B C 1
ATOM 9096 O O . ARG B 1 277 ? -5.594 12.078 12.711 1 90.44 277 ARG B O 1
ATOM 9103 N N . LEU B 1 278 ? -7.219 11.703 11.227 1 90.06 278 LEU B N 1
ATOM 9104 C CA . LEU B 1 278 ? -7.727 13.062 11.375 1 90.06 278 LEU B CA 1
ATOM 9105 C C . LEU B 1 278 ? -8.273 13.289 12.773 1 90.06 278 LEU B C 1
ATOM 9107 O O . LEU B 1 278 ? -8.055 14.352 13.367 1 90.06 278 LEU B O 1
ATOM 9111 N N . ALA B 1 279 ? -8.977 12.266 13.25 1 94.38 279 ALA B N 1
ATOM 9112 C CA . ALA B 1 279 ? -9.492 12.359 14.617 1 94.38 279 ALA B CA 1
ATOM 9113 C C . ALA B 1 279 ? -8.359 12.516 15.625 1 94.38 279 ALA B C 1
ATOM 9115 O O . ALA B 1 279 ? -8.461 13.281 16.578 1 94.38 279 ALA B O 1
ATOM 9116 N N . ASN B 1 280 ? -7.316 11.805 15.406 1 91 280 ASN B N 1
ATOM 9117 C CA . ASN B 1 280 ? -6.156 11.906 16.281 1 91 280 ASN B CA 1
ATOM 9118 C C . ASN B 1 280 ? -5.508 13.289 16.203 1 91 280 ASN B C 1
ATOM 9120 O O . ASN B 1 280 ? -5.078 13.836 17.219 1 91 280 ASN B O 1
ATOM 9124 N N . LYS B 1 281 ? -5.41 13.773 15.031 1 86.5 281 LYS B N 1
ATOM 9125 C CA . LYS B 1 281 ? -4.836 15.102 14.859 1 86.5 281 LYS B CA 1
ATOM 9126 C C . LYS B 1 281 ? -5.68 16.156 15.562 1 86.5 281 LYS B C 1
ATOM 9128 O O . LYS B 1 281 ? -5.141 17.062 16.203 1 86.5 281 LYS B O 1
ATOM 9133 N N . GLU B 1 282 ? -6.926 16.062 15.461 1 89.81 282 GLU B N 1
ATOM 9134 C CA . GLU B 1 282 ? -7.84 17 16.109 1 89.81 282 GLU B CA 1
ATOM 9135 C C . GLU B 1 282 ? -7.738 16.906 17.625 1 89.81 282 GLU B C 1
ATOM 9137 O O . GLU B 1 282 ? -7.867 17.906 18.328 1 89.81 282 GLU B O 1
ATOM 9142 N N . ALA B 1 283 ? -7.559 15.695 18.062 1 91.25 283 ALA B N 1
ATOM 9143 C CA . ALA B 1 283 ? -7.477 15.484 19.5 1 91.25 283 ALA B CA 1
ATOM 9144 C C . ALA B 1 283 ? -6.227 16.141 20.078 1 91.25 283 ALA B C 1
ATOM 9146 O O . ALA B 1 283 ? -6.238 16.609 21.219 1 91.25 283 ALA B O 1
ATOM 9147 N N . ASP B 1 284 ? -5.102 16.109 19.266 1 88.25 284 ASP B N 1
ATOM 9148 C CA . ASP B 1 284 ? -3.84 16.75 19.609 1 88.25 284 ASP B CA 1
ATOM 9149 C C . ASP B 1 284 ? -3.326 16.266 20.969 1 88.25 284 ASP B C 1
ATOM 9151 O O . ASP B 1 284 ? -3.094 17.062 21.875 1 88.25 284 ASP B O 1
ATOM 9155 N N . GLY B 1 285 ? -3.059 15.078 21.172 1 85.38 285 GLY B N 1
ATOM 9156 C CA . GLY B 1 285 ? -2.527 14.516 22.406 1 85.38 285 GLY B CA 1
ATOM 9157 C C . GLY B 1 285 ? -2.889 13.055 22.609 1 85.38 285 GLY B C 1
ATOM 9158 O O . GLY B 1 285 ? -3.447 12.422 21.703 1 85.38 285 GLY B O 1
ATOM 9159 N N . VAL B 1 286 ? -2.498 12.523 23.75 1 85.31 286 VAL B N 1
ATOM 9160 C CA . VAL B 1 286 ? -2.773 11.133 24.125 1 85.31 286 VAL B CA 1
ATOM 9161 C C . VAL B 1 286 ? -3.361 11.086 25.531 1 85.31 286 VAL B C 1
ATOM 9163 O O . VAL B 1 286 ? -3.287 12.062 26.281 1 85.31 286 VAL B O 1
ATOM 9166 N N . GLY B 1 287 ? -4.012 9.953 25.844 1 90 287 GLY B N 1
ATOM 9167 C CA . GLY B 1 287 ? -4.613 9.781 27.156 1 90 287 GLY B CA 1
ATOM 9168 C C . GLY B 1 287 ? -6.086 10.141 27.203 1 90 287 GLY B C 1
ATOM 9169 O O . GLY B 1 287 ? -6.629 10.648 26.219 1 90 287 GLY B O 1
ATOM 9170 N N . PRO B 1 288 ? -6.688 9.953 28.312 1 92.88 288 PRO B N 1
ATOM 9171 C CA . PRO B 1 288 ? -8.141 10.086 28.406 1 92.88 288 PRO B CA 1
ATOM 9172 C C . PRO B 1 288 ? -8.633 11.484 28.047 1 92.88 288 PRO B C 1
ATOM 9174 O O . PRO B 1 288 ? -9.656 11.633 27.375 1 92.88 288 PRO B O 1
ATOM 9177 N N . VAL B 1 289 ? -7.949 12.508 28.438 1 91 289 VAL B N 1
ATOM 9178 C CA . VAL B 1 289 ? -8.383 13.883 28.219 1 91 289 VAL B CA 1
ATOM 9179 C C . VAL B 1 289 ? -8.281 14.227 26.734 1 91 289 VAL B C 1
ATOM 9181 O O . VAL B 1 289 ? -9.211 14.805 26.156 1 91 289 VAL B O 1
ATOM 9184 N N . ALA B 1 290 ? -7.16 13.875 26.141 1 92.38 290 ALA B N 1
ATOM 9185 C CA . ALA B 1 290 ? -7.004 14.094 24.703 1 92.38 290 ALA B CA 1
ATOM 9186 C C . ALA B 1 290 ? -7.969 13.227 23.906 1 92.38 290 ALA B C 1
ATOM 9188 O O . ALA B 1 290 ? -8.57 13.688 22.938 1 92.38 290 ALA B O 1
ATOM 9189 N N . ASP B 1 291 ? -8.164 11.977 24.375 1 95.06 291 ASP B N 1
ATOM 9190 C CA . ASP B 1 291 ? -9.039 11.039 23.688 1 95.06 291 ASP B CA 1
ATOM 9191 C C . ASP B 1 291 ? -10.492 11.508 23.719 1 95.06 291 ASP B C 1
ATOM 9193 O O . ASP B 1 291 ? -11.281 11.18 22.828 1 95.06 291 ASP B O 1
ATOM 9197 N N . ALA B 1 292 ? -10.797 12.242 24.734 1 96.19 292 ALA B N 1
ATOM 9198 C CA . ALA B 1 292 ? -12.156 12.773 24.844 1 96.19 292 ALA B CA 1
ATOM 9199 C C . ALA B 1 292 ? -12.453 13.758 23.719 1 96.19 292 ALA B C 1
ATOM 9201 O O . ALA B 1 292 ? -13.609 14.023 23.406 1 96.19 292 ALA B O 1
ATOM 9202 N N . ARG B 1 293 ? -11.445 14.281 23.125 1 95.38 293 ARG B N 1
ATOM 9203 C CA . ARG B 1 293 ? -11.609 15.211 22.016 1 95.38 293 ARG B CA 1
ATOM 9204 C C . ARG B 1 293 ? -11.633 14.477 20.672 1 95.38 293 ARG B C 1
ATOM 9206 O O . ARG B 1 293 ? -11.914 15.078 19.625 1 95.38 293 ARG B O 1
ATOM 9213 N N . LYS B 1 294 ? -11.391 13.125 20.688 1 95.75 294 LYS B N 1
ATOM 9214 C CA . LYS B 1 294 ? -11.453 12.336 19.469 1 95.75 294 LYS B CA 1
ATOM 9215 C C . LYS B 1 294 ? -12.898 12.117 19.016 1 95.75 294 LYS B C 1
ATOM 9217 O O . LYS B 1 294 ? -13.734 11.656 19.812 1 95.75 294 LYS B O 1
ATOM 9222 N N . ARG B 1 295 ? -13.086 12.359 17.781 1 97.38 295 ARG B N 1
ATOM 9223 C CA . ARG B 1 295 ? -14.453 12.203 17.281 1 97.38 295 ARG B CA 1
ATOM 9224 C C . ARG B 1 295 ? -14.672 10.805 16.719 1 97.38 295 ARG B C 1
ATOM 9226 O O . ARG B 1 295 ? -15.812 10.414 16.438 1 97.38 295 ARG B O 1
ATOM 9233 N N . LEU B 1 296 ? -13.578 10.023 16.531 1 98.19 296 LEU B N 1
ATOM 9234 C CA . LEU B 1 296 ? -13.703 8.664 16.016 1 98.19 296 LEU B CA 1
ATOM 9235 C C . LEU B 1 296 ? -12.68 7.742 16.672 1 98.19 296 LEU B C 1
ATOM 9237 O O . LEU B 1 296 ? -11.5 8.086 16.781 1 98.19 296 LEU B O 1
ATOM 9241 N N . MET B 1 297 ? -13.117 6.676 17.203 1 98.19 297 MET B N 1
ATOM 9242 C CA . MET B 1 297 ? -12.258 5.652 17.797 1 98.19 297 MET B CA 1
ATOM 9243 C C . MET B 1 297 ? -12.602 4.273 17.25 1 98.19 297 MET B C 1
ATOM 9245 O O . MET B 1 297 ? -13.773 3.953 17.047 1 98.19 297 MET B O 1
ATOM 9249 N N . VAL B 1 298 ? -11.602 3.463 16.938 1 98.25 298 VAL B N 1
ATOM 9250 C CA . VAL B 1 298 ? -11.75 2.092 16.469 1 98.25 298 VAL B CA 1
ATOM 9251 C C . VAL B 1 298 ? -11.203 1.119 17.5 1 98.25 298 VAL B C 1
ATOM 9253 O O . VAL B 1 298 ? -10.047 1.231 17.922 1 98.25 298 VAL B O 1
ATOM 9256 N N . VAL B 1 299 ? -12 0.163 17.938 1 98.19 299 VAL B N 1
ATOM 9257 C CA . VAL B 1 299 ? -11.586 -0.851 18.906 1 98.19 299 VAL B CA 1
ATOM 9258 C C . VAL B 1 299 ? -11.648 -2.232 18.266 1 98.19 299 VAL B C 1
ATOM 9260 O O . VAL B 1 299 ? -12.734 -2.766 18.016 1 98.19 299 VAL B O 1
ATOM 9263 N N . PRO B 1 300 ? -10.523 -2.848 17.984 1 97.12 300 PRO B N 1
ATOM 9264 C CA . PRO B 1 300 ? -10.5 -4.203 17.422 1 97.12 300 PRO B CA 1
ATOM 9265 C C . PRO B 1 300 ? -10.633 -5.281 18.5 1 97.12 300 PRO B C 1
ATOM 9267 O O . PRO B 1 300 ? -10.633 -4.973 19.688 1 97.12 300 PRO B O 1
ATOM 9270 N N . ASP B 1 301 ? -10.82 -6.555 18.047 1 95.44 301 ASP B N 1
ATOM 9271 C CA . ASP B 1 301 ? -10.93 -7.715 18.938 1 95.44 301 ASP B CA 1
ATOM 9272 C C . ASP B 1 301 ? -11.984 -7.484 20.016 1 95.44 301 ASP B C 1
ATOM 9274 O O . ASP B 1 301 ? -11.742 -7.742 21.188 1 95.44 301 ASP B O 1
ATOM 9278 N N . CYS B 1 302 ? -13.07 -6.926 19.641 1 97 302 CYS B N 1
ATOM 9279 C CA . CYS B 1 302 ? -14.188 -6.602 20.516 1 97 302 CYS B CA 1
ATOM 9280 C C . CYS B 1 302 ? -15.508 -7.094 19.938 1 97 302 CYS B C 1
ATOM 9282 O O . CYS B 1 302 ? -16.078 -6.449 19.047 1 97 302 CYS B O 1
ATOM 9284 N N . HIS B 1 303 ? -16 -8.164 20.469 1 96.88 303 HIS B N 1
ATOM 9285 C CA . HIS B 1 303 ? -17.219 -8.789 19.938 1 96.88 303 HIS B CA 1
ATOM 9286 C C . HIS B 1 303 ? -18.453 -8.25 20.641 1 96.88 303 HIS B C 1
ATOM 9288 O O . HIS B 1 303 ? -18.547 -8.258 21.875 1 96.88 303 HIS B O 1
ATOM 9294 N N . VAL B 1 304 ? -19.422 -7.766 19.906 1 98.38 304 VAL B N 1
ATOM 9295 C CA . VAL B 1 304 ? -20.688 -7.32 20.469 1 98.38 304 VAL B CA 1
ATOM 9296 C C . VAL B 1 304 ? -21.641 -8.508 20.609 1 98.38 304 VAL B C 1
ATOM 9298 O O . VAL B 1 304 ? -21.953 -9.172 19.625 1 98.38 304 VAL B O 1
ATOM 9301 N N . GLN B 1 305 ? -22.125 -8.742 21.781 1 97.62 305 GLN B N 1
ATOM 9302 C CA . GLN B 1 305 ? -23.031 -9.859 22.078 1 97.62 305 GLN B CA 1
ATOM 9303 C C . GLN B 1 305 ? -24.469 -9.5 21.75 1 97.62 305 GLN B C 1
ATOM 9305 O O . GLN B 1 305 ? -25.219 -10.32 21.203 1 97.62 305 GLN B O 1
ATOM 9310 N N . GLU B 1 306 ? -24.922 -8.359 22.109 1 97.75 306 GLU B N 1
ATOM 9311 C CA . GLU B 1 306 ? -26.281 -7.863 21.891 1 97.75 306 GLU B CA 1
ATOM 9312 C C . GLU B 1 306 ? -26.375 -6.363 22.156 1 97.75 306 GLU B C 1
ATOM 9314 O O . GLU B 1 306 ? -25.422 -5.762 22.672 1 97.75 306 GLU B O 1
ATOM 9319 N N . LEU B 1 307 ? -27.516 -5.766 21.719 1 98.5 307 LEU B N 1
ATOM 9320 C CA . LEU B 1 307 ? -27.812 -4.375 22.047 1 98.5 307 LEU B CA 1
ATOM 9321 C C . LEU B 1 307 ? -28.609 -4.277 23.328 1 98.5 307 LEU B C 1
ATOM 9323 O O . LEU B 1 307 ? -29.391 -5.176 23.656 1 98.5 307 LEU B O 1
ATOM 9327 N N . ILE B 1 308 ? -28.328 -3.215 24.047 1 98.19 308 ILE B N 1
ATOM 9328 C CA . ILE B 1 308 ? -29.125 -2.92 25.234 1 98.19 308 ILE B CA 1
ATOM 9329 C C . ILE B 1 308 ? -30.328 -2.061 24.859 1 98.19 308 ILE B C 1
ATOM 9331 O O . ILE B 1 308 ? -30.172 -0.986 24.266 1 98.19 308 ILE B O 1
ATOM 9335 N N . THR B 1 309 ? -31.578 -2.516 25.172 1 97.31 309 THR B N 1
ATOM 9336 C CA . THR B 1 309 ? -32.781 -1.85 24.688 1 97.31 309 THR B CA 1
ATOM 9337 C C . THR B 1 309 ? -33.656 -1.408 25.859 1 97.31 309 THR B C 1
ATOM 9339 O O . THR B 1 309 ? -33.531 -1.949 26.969 1 97.31 309 THR B O 1
ATOM 9342 N N . GLU B 1 310 ? -34.375 -0.378 25.578 1 95.62 310 GLU B N 1
ATOM 9343 C CA . GLU B 1 310 ? -35.406 0.135 26.484 1 95.62 310 GLU B CA 1
ATOM 9344 C C . GLU B 1 310 ? -36.719 0.379 25.734 1 95.62 310 GLU B C 1
ATOM 9346 O O . GLU B 1 310 ? -36.75 1.067 24.719 1 95.62 310 GLU B O 1
ATOM 9351 N N . THR B 1 311 ? -37.844 -0.218 26.234 1 95.06 311 THR B N 1
ATOM 9352 C CA . THR B 1 311 ? -39.156 0.069 25.672 1 95.06 311 THR B CA 1
ATOM 9353 C C . THR B 1 311 ? -39.688 1.402 26.188 1 95.06 311 THR B C 1
ATOM 9355 O O . THR B 1 311 ? -39.812 1.601 27.391 1 95.06 311 THR B O 1
ATOM 9358 N N . GLN B 1 312 ? -40.094 2.17 25.266 1 93.75 312 GLN B N 1
ATOM 9359 C CA . GLN B 1 312 ? -40.594 3.502 25.609 1 93.75 312 GLN B CA 1
ATOM 9360 C C . GLN B 1 312 ? -42.094 3.469 25.922 1 93.75 312 GLN B C 1
ATOM 9362 O O . GLN B 1 312 ? -42.75 2.482 25.625 1 93.75 312 GLN B O 1
ATOM 9367 N N . PRO B 1 313 ? -42.594 4.547 26.484 1 92.62 313 PRO B N 1
ATOM 9368 C CA . PRO B 1 313 ? -44.031 4.586 26.828 1 92.62 313 PRO B CA 1
ATOM 9369 C C . PRO B 1 313 ? -44.938 4.434 25.609 1 92.62 313 PRO B C 1
ATOM 9371 O O . PRO B 1 313 ? -46.031 3.9 25.734 1 92.62 313 PRO B O 1
ATOM 9374 N N . ASP B 1 314 ? -44.5 4.848 24.516 1 92.56 314 ASP B N 1
ATOM 9375 C CA . ASP B 1 314 ? -45.281 4.73 23.297 1 92.56 314 ASP B CA 1
ATOM 9376 C C . ASP B 1 314 ? -45.062 3.375 22.625 1 92.56 314 ASP B C 1
ATOM 9378 O O . ASP B 1 314 ? -45.469 3.172 21.484 1 92.56 314 ASP B O 1
ATOM 9382 N N . ASN B 1 315 ? -44.312 2.508 23.266 1 91.62 315 ASN B N 1
ATOM 9383 C CA . ASN B 1 315 ? -44.094 1.121 22.875 1 91.62 315 ASN B CA 1
ATOM 9384 C C . ASN B 1 315 ? -42.969 1.009 21.844 1 91.62 315 ASN B C 1
ATOM 9386 O O . ASN B 1 315 ? -42.594 -0.094 21.422 1 91.62 315 ASN B O 1
ATOM 9390 N N . TRP B 1 316 ? -42.438 2.188 21.453 1 94.81 316 TRP B N 1
ATOM 9391 C CA . TRP B 1 316 ? -41.25 2.119 20.641 1 94.81 316 TRP B CA 1
ATOM 9392 C C . TRP B 1 316 ? -40.062 1.638 21.469 1 94.81 316 TRP B C 1
ATOM 9394 O O . TRP B 1 316 ? -40.062 1.752 22.688 1 94.81 316 TRP B O 1
ATOM 9404 N N . VAL B 1 317 ? -39.094 0.994 20.797 1 97.12 317 VAL B N 1
ATOM 9405 C CA . VAL B 1 317 ? -37.906 0.472 21.469 1 97.12 317 VAL B CA 1
ATOM 9406 C C . VAL B 1 317 ? -36.719 1.362 21.156 1 97.12 317 VAL B C 1
ATOM 9408 O O . VAL B 1 317 ? -36.438 1.686 20 1 97.12 317 VAL B O 1
ATOM 9411 N N . ARG B 1 318 ? -36.031 1.762 22.172 1 97.19 318 ARG B N 1
ATOM 9412 C CA . ARG B 1 318 ? -34.812 2.547 22.016 1 97.19 318 ARG B CA 1
ATOM 9413 C C . ARG B 1 318 ? -33.594 1.732 22.406 1 97.19 318 ARG B C 1
ATOM 9415 O O . ARG B 1 318 ? -33.625 1.006 23.406 1 97.19 318 ARG B O 1
ATOM 9422 N N . VAL B 1 319 ? -32.562 1.789 21.594 1 98.31 319 VAL B N 1
ATOM 9423 C CA . VAL B 1 319 ? -31.25 1.215 21.953 1 98.31 319 VAL B CA 1
ATOM 9424 C C . VAL B 1 319 ? -30.469 2.203 22.812 1 98.31 319 VAL B C 1
ATOM 9426 O O . VAL B 1 319 ? -30.281 3.359 22.438 1 98.31 319 VAL B O 1
ATOM 9429 N N . THR B 1 320 ? -29.969 1.752 23.969 1 98.19 320 THR B N 1
ATOM 9430 C CA . THR B 1 320 ? -29.281 2.646 24.906 1 98.19 320 THR B CA 1
ATOM 9431 C C . THR B 1 320 ? -27.797 2.314 24.984 1 98.19 320 THR B C 1
ATOM 9433 O O . THR B 1 320 ? -27.031 3.047 25.609 1 98.19 320 THR B O 1
ATOM 9436 N N . GLY B 1 321 ? -27.375 1.278 24.438 1 98.31 321 GLY B N 1
ATOM 9437 C CA . GLY B 1 321 ? -25.984 0.86 24.422 1 98.31 321 GLY B CA 1
ATOM 9438 C C . GLY B 1 321 ? -25.781 -0.524 23.844 1 98.31 321 GLY B C 1
ATOM 9439 O O . GLY B 1 321 ? -26.656 -1.052 23.156 1 98.31 321 GLY B O 1
ATOM 9440 N N . VAL B 1 322 ? -24.5 -1.046 24 1 98.62 322 VAL B N 1
ATOM 9441 C CA . VAL B 1 322 ? -24.172 -2.385 23.531 1 98.62 322 VAL B CA 1
ATOM 9442 C C . VAL B 1 322 ? -23.469 -3.164 24.641 1 98.62 322 VAL B C 1
ATOM 9444 O O . VAL B 1 322 ? -22.812 -2.574 25.5 1 98.62 322 VAL B O 1
ATOM 9447 N N . ARG B 1 323 ? -23.672 -4.516 24.688 1 97.81 323 ARG B N 1
ATOM 9448 C CA . ARG B 1 323 ? -22.922 -5.438 25.531 1 97.81 323 ARG B CA 1
ATOM 9449 C C . ARG B 1 323 ? -21.828 -6.137 24.734 1 97.81 323 ARG B C 1
ATOM 9451 O O . ARG B 1 323 ? -22.094 -6.77 23.703 1 97.81 323 ARG B O 1
ATOM 9458 N N . VAL B 1 324 ? -20.516 -5.949 25.125 1 98.25 324 VAL B N 1
ATOM 9459 C CA . VAL B 1 324 ? -19.391 -6.48 24.359 1 98.25 324 VAL B CA 1
ATOM 9460 C C . VAL B 1 324 ? -18.703 -7.594 25.156 1 98.25 324 VAL B C 1
ATOM 9462 O O . VAL B 1 324 ? -18.844 -7.672 26.375 1 98.25 324 VAL B O 1
ATOM 9465 N N . TRP B 1 325 ? -18.125 -8.469 24.406 1 96.06 325 TRP B N 1
ATOM 9466 C CA . TRP B 1 325 ? -17.312 -9.555 24.938 1 96.06 325 TRP B CA 1
ATOM 9467 C C . TRP B 1 325 ? -15.844 -9.359 24.547 1 96.06 325 TRP B C 1
ATOM 9469 O O . TRP B 1 325 ? -15.5 -9.344 23.359 1 96.06 325 TRP B O 1
ATOM 9479 N N . GLN B 1 326 ? -14.984 -9.117 25.453 1 90.69 326 GLN B N 1
ATOM 9480 C CA . GLN B 1 326 ? -13.539 -9.047 25.234 1 90.69 326 GLN B CA 1
ATOM 9481 C C . GLN B 1 326 ? -12.773 -9.672 26.391 1 90.69 326 GLN B C 1
ATOM 9483 O O . GLN B 1 326 ? -13.102 -9.438 27.562 1 90.69 326 GLN B O 1
ATOM 9488 N N . ASN B 1 327 ? -11.789 -10.414 26.078 1 88.88 327 ASN B N 1
ATOM 9489 C CA . ASN B 1 327 ? -10.914 -11.078 27.031 1 88.88 327 ASN B CA 1
ATOM 9490 C C . ASN B 1 327 ? -11.711 -11.914 28.031 1 88.88 327 ASN B C 1
ATOM 9492 O O . ASN B 1 327 ? -11.453 -11.859 29.234 1 88.88 327 ASN B O 1
ATOM 9496 N N . GLY B 1 328 ? -12.797 -12.492 27.734 1 90.44 328 GLY B N 1
ATOM 9497 C CA . GLY B 1 328 ? -13.539 -13.445 28.547 1 90.44 328 GLY B CA 1
ATOM 9498 C C . GLY B 1 328 ? -14.578 -12.797 29.438 1 90.44 328 GLY B C 1
ATOM 9499 O O . GLY B 1 328 ? -15.18 -13.469 30.281 1 90.44 328 GLY B O 1
ATOM 9500 N N . VAL B 1 329 ? -14.805 -11.547 29.25 1 93.38 329 VAL B N 1
ATOM 9501 C CA . VAL B 1 329 ? -15.742 -10.859 30.125 1 93.38 329 VAL B CA 1
ATOM 9502 C C . VAL B 1 329 ? -16.703 -10.016 29.297 1 93.38 329 VAL B C 1
ATOM 9504 O O . VAL B 1 329 ? -16.344 -9.5 28.234 1 93.38 329 VAL B O 1
ATOM 9507 N N . SER B 1 330 ? -18 -9.883 29.797 1 96.06 330 SER B N 1
ATOM 9508 C CA . SER B 1 330 ? -19 -8.992 29.203 1 96.06 330 SER B CA 1
ATOM 9509 C C . SER B 1 330 ? -18.953 -7.609 29.844 1 96.06 330 SER B C 1
ATOM 9511 O O . SER B 1 330 ? -18.75 -7.48 31.047 1 96.06 330 SER B O 1
ATOM 9513 N N . GLN B 1 331 ? -19.016 -6.633 29.016 1 95.62 331 GLN B N 1
ATOM 9514 C CA . GLN B 1 331 ? -19.047 -5.246 29.469 1 95.62 331 GLN B CA 1
ATOM 9515 C C . GLN B 1 331 ? -20.016 -4.414 28.641 1 95.62 331 GLN B C 1
ATOM 9517 O O . GLN B 1 331 ? -20.141 -4.621 27.438 1 95.62 331 GLN B O 1
ATOM 9522 N N . ASP B 1 332 ? -20.672 -3.432 29.328 1 97.56 332 ASP B N 1
ATOM 9523 C CA . ASP B 1 332 ? -21.625 -2.576 28.625 1 97.56 332 ASP B CA 1
ATOM 9524 C C . ASP B 1 332 ? -20.969 -1.258 28.203 1 97.56 332 ASP B C 1
ATOM 9526 O O . ASP B 1 332 ? -20.156 -0.695 28.953 1 97.56 332 ASP B O 1
ATOM 9530 N N . ILE B 1 333 ? -21.188 -0.783 27.047 1 98.06 333 ILE B N 1
ATOM 9531 C CA . ILE B 1 333 ? -20.859 0.547 26.547 1 98.06 333 ILE B CA 1
ATOM 9532 C C . ILE B 1 333 ? -22.141 1.312 26.234 1 98.06 333 ILE B C 1
ATOM 9534 O O . ILE B 1 333 ? -22.953 0.876 25.422 1 98.06 333 ILE B O 1
ATOM 9538 N N . LEU B 1 334 ? -22.312 2.41 26.781 1 97.69 334 LEU B N 1
ATOM 9539 C CA . LEU B 1 334 ? -23.578 3.137 26.672 1 97.69 334 LEU B CA 1
ATOM 9540 C C . LEU B 1 334 ? -23.484 4.227 25.609 1 97.69 334 LEU B C 1
ATOM 9542 O O . LEU B 1 334 ? -22.406 4.762 25.359 1 97.69 334 LEU B O 1
ATOM 9546 N N . LEU B 1 335 ? -24.625 4.539 24.984 1 98.19 335 LEU B N 1
ATOM 9547 C CA . LEU B 1 335 ? -24.797 5.664 24.062 1 98.19 335 LEU B CA 1
ATOM 9548 C C . LEU B 1 335 ? -25.125 6.938 24.828 1 98.19 335 LEU B C 1
ATOM 9550 O O . LEU B 1 335 ? -25.641 6.879 25.953 1 98.19 335 LEU B O 1
ATOM 9554 N N . ALA B 1 336 ? -24.828 8.031 24.156 1 97.12 336 ALA B N 1
ATOM 9555 C CA . ALA B 1 336 ? -25.25 9.32 24.719 1 97.12 336 ALA B CA 1
ATOM 9556 C C . ALA B 1 336 ? -26.766 9.391 24.859 1 97.12 336 ALA B C 1
ATOM 9558 O O . ALA B 1 336 ? -27.5 8.906 24 1 97.12 336 ALA B O 1
ATOM 9559 N N . PRO B 1 337 ? -27.25 9.914 25.938 1 94.94 337 PRO B N 1
ATOM 9560 C CA . PRO B 1 337 ? -28.703 10.055 26.094 1 94.94 337 PRO B CA 1
ATOM 9561 C C . PRO B 1 337 ? -29.312 11.062 25.125 1 94.94 337 PRO B C 1
ATOM 9563 O O . PRO B 1 337 ? -28.594 11.906 24.578 1 94.94 337 PRO B O 1
ATOM 9566 N N . PRO B 1 338 ? -30.594 10.945 24.875 1 93.81 338 PRO B N 1
ATOM 9567 C CA . PRO B 1 338 ? -31.266 11.906 23.984 1 93.81 338 PRO B CA 1
ATOM 9568 C C . PRO B 1 338 ? -31.219 13.336 24.531 1 93.81 338 PRO B C 1
ATOM 9570 O O . PRO B 1 338 ? -31.297 13.539 25.75 1 93.81 338 PRO B O 1
ATOM 9573 N N . GLN B 1 339 ? -31.094 14.258 23.578 1 87.62 339 GLN B N 1
ATOM 9574 C CA . GLN B 1 339 ? -31.062 15.68 23.906 1 87.62 339 GLN B CA 1
ATOM 9575 C C . GLN B 1 339 ? -31.641 16.516 22.781 1 87.62 339 GLN B C 1
ATOM 9577 O O . GLN B 1 339 ? -31.344 16.297 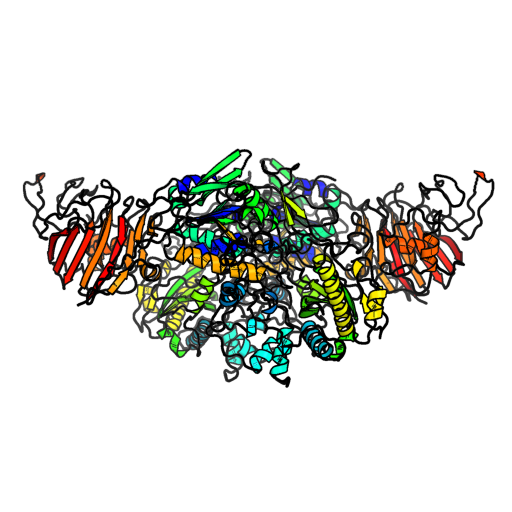21.609 1 87.62 339 GLN B O 1
ATOM 9582 N N . ASN B 1 340 ? -32.469 17.547 23.109 1 81.81 340 ASN B N 1
ATOM 9583 C CA . ASN B 1 340 ? -32.969 18.531 22.156 1 81.81 340 ASN B CA 1
ATOM 9584 C C . ASN B 1 340 ? -33.75 17.859 21.031 1 81.81 340 ASN B C 1
ATOM 9586 O O . ASN B 1 340 ? -33.531 18.172 19.859 1 81.81 340 ASN B O 1
ATOM 9590 N N . GLY B 1 341 ? -34.531 16.812 21.297 1 87.06 341 GLY B N 1
ATOM 9591 C CA . GLY B 1 341 ? -35.312 16.141 20.266 1 87.06 341 GLY B CA 1
ATOM 9592 C C . GLY B 1 341 ? -34.5 15.258 19.359 1 87.06 341 GLY B C 1
ATOM 9593 O O . GLY B 1 341 ? -35 14.75 18.359 1 87.06 341 GLY B O 1
ATOM 9594 N N . ARG B 1 342 ? -33.25 15.172 19.641 1 94.12 342 ARG B N 1
ATOM 9595 C CA . ARG B 1 342 ? -32.312 14.336 18.891 1 94.12 342 ARG B CA 1
ATOM 9596 C C . ARG B 1 342 ? -31.844 13.148 19.734 1 94.12 342 ARG B C 1
ATOM 9598 O O . ARG B 1 342 ? -32.156 13.062 20.922 1 94.12 342 ARG B O 1
ATOM 9605 N N . GLN B 1 343 ? -31.203 12.234 19.172 1 94.81 343 GLN B N 1
ATOM 9606 C CA . GLN B 1 343 ? -30.75 11.07 19.922 1 94.81 343 GLN B CA 1
ATOM 9607 C C . GLN B 1 343 ? -29.547 10.414 19.266 1 94.81 343 GLN B C 1
ATOM 9609 O O . GLN B 1 343 ? -29.156 10.781 18.156 1 94.81 343 GLN B O 1
ATOM 9614 N N . SER B 1 344 ? -28.906 9.578 20.062 1 97.81 344 SER B N 1
ATOM 9615 C CA . SER B 1 344 ? -27.797 8.758 19.578 1 97.81 344 SER B CA 1
ATOM 9616 C C . SER B 1 344 ? -28.297 7.598 18.719 1 97.81 344 SER B C 1
ATOM 9618 O O . SER B 1 344 ? -29.516 7.359 18.641 1 97.81 344 SER B O 1
ATOM 9620 N N . ALA B 1 345 ? -27.328 6.938 18.047 1 98.56 345 ALA B N 1
ATOM 9621 C CA . ALA B 1 345 ? -27.75 5.859 17.156 1 98.56 345 ALA B CA 1
ATOM 9622 C C . ALA B 1 345 ? -26.797 4.668 17.25 1 98.56 345 ALA B C 1
ATOM 9624 O O . ALA B 1 345 ? -25.594 4.844 17.406 1 98.56 345 ALA B O 1
ATOM 9625 N N . ALA B 1 346 ? -27.375 3.506 17.188 1 98.75 346 ALA B N 1
ATOM 9626 C CA . ALA B 1 346 ? -26.625 2.27 16.969 1 98.75 346 ALA B CA 1
ATOM 9627 C C . ALA B 1 346 ? -26.75 1.793 15.531 1 98.75 346 ALA B C 1
ATOM 9629 O O . ALA B 1 346 ? -27.844 1.825 14.953 1 98.75 346 ALA B O 1
ATOM 9630 N N . ILE B 1 347 ? -25.656 1.391 14.891 1 98.88 347 ILE B N 1
ATOM 9631 C CA . ILE B 1 347 ? -25.641 0.942 13.5 1 98.88 347 ILE B CA 1
ATOM 9632 C C . ILE B 1 347 ? -25.094 -0.478 13.422 1 98.88 347 ILE B C 1
ATOM 9634 O O . ILE B 1 347 ? -23.938 -0.719 13.758 1 98.88 347 ILE B O 1
ATOM 9638 N N . ILE B 1 348 ? -25.875 -1.428 13.008 1 98.81 348 ILE B N 1
ATOM 9639 C CA . ILE B 1 348 ? -25.438 -2.803 12.797 1 98.81 348 ILE B CA 1
ATOM 9640 C C . ILE B 1 348 ? -24.844 -2.947 11.398 1 98.81 348 ILE B C 1
ATOM 9642 O O . ILE B 1 348 ? -25.578 -2.85 10.398 1 98.81 348 ILE B O 1
ATOM 9646 N N . ALA B 1 349 ? -23.562 -3.178 11.281 1 98.56 349 ALA B N 1
ATOM 9647 C CA . ALA B 1 349 ? -22.859 -3.305 10.008 1 98.56 349 ALA B CA 1
ATOM 9648 C C . ALA B 1 349 ? -22.062 -4.605 9.953 1 98.56 349 ALA B C 1
ATOM 9650 O O . ALA B 1 349 ? -20.859 -4.594 9.664 1 98.56 349 ALA B O 1
ATOM 9651 N N . LEU B 1 350 ? -22.734 -5.703 10.148 1 97.25 350 LEU B N 1
ATOM 9652 C CA . LEU B 1 350 ? -22.094 -7.004 10.305 1 97.25 350 LEU B CA 1
ATOM 9653 C C . LEU B 1 350 ? -22.375 -7.895 9.094 1 97.25 350 LEU B C 1
ATOM 9655 O O . LEU B 1 350 ? -22.453 -9.117 9.219 1 97.25 350 LEU B O 1
ATOM 9659 N N . GLY B 1 351 ? -22.562 -7.332 7.93 1 95 351 GLY B N 1
ATOM 9660 C CA . GLY B 1 351 ? -22.984 -8.133 6.785 1 95 351 GLY B CA 1
ATOM 9661 C C . GLY B 1 351 ? -24.422 -8.578 6.859 1 95 351 GLY B C 1
ATOM 9662 O O . GLY B 1 351 ? -25.281 -7.852 7.359 1 95 351 GLY B O 1
ATOM 9663 N N . THR B 1 352 ? -24.734 -9.711 6.297 1 96.69 352 THR B N 1
ATOM 9664 C CA . THR B 1 352 ? -26.125 -10.133 6.246 1 96.69 352 THR B CA 1
ATOM 9665 C C . THR B 1 352 ? -26.422 -11.141 7.352 1 96.69 352 THR B C 1
ATOM 9667 O O . THR B 1 352 ? -27.344 -10.938 8.148 1 96.69 352 THR B O 1
ATOM 9670 N N . VAL B 1 353 ? -25.609 -12.18 7.48 1 96.12 353 VAL B N 1
ATOM 9671 C CA . VAL B 1 353 ? -25.891 -13.273 8.398 1 96.12 353 VAL B CA 1
ATOM 9672 C C . VAL B 1 353 ? -25.734 -12.797 9.844 1 96.12 353 VAL B C 1
ATOM 9674 O O . VAL B 1 353 ? -26.656 -12.938 10.656 1 96.12 353 VAL B O 1
ATOM 9677 N N . GLU B 1 354 ? -24.641 -12.156 10.117 1 96.81 354 GLU B N 1
ATOM 9678 C CA . GLU B 1 354 ? -24.375 -11.742 11.492 1 96.81 354 GLU B CA 1
ATOM 9679 C C . GLU B 1 354 ? -25.25 -10.555 11.891 1 96.81 354 GLU B C 1
ATOM 9681 O O . GLU B 1 354 ? -25.625 -10.422 13.062 1 96.81 354 GLU B O 1
ATOM 9686 N N . THR B 1 355 ? -25.594 -9.703 10.961 1 97.75 355 THR B N 1
ATOM 9687 C CA . THR B 1 355 ? -26.578 -8.664 11.227 1 97.75 355 THR B CA 1
ATOM 9688 C C . THR B 1 355 ? -27.906 -9.273 11.68 1 97.75 355 THR B C 1
ATOM 9690 O O . THR B 1 355 ? -28.516 -8.812 12.648 1 97.75 355 THR B O 1
ATOM 9693 N N . THR B 1 356 ? -28.344 -10.281 10.969 1 97.56 356 THR B N 1
ATOM 9694 C CA . THR B 1 356 ? -29.594 -10.961 11.289 1 97.56 356 THR B CA 1
ATOM 9695 C C . THR B 1 356 ? -29.5 -11.641 12.656 1 97.56 356 THR B C 1
ATOM 9697 O O . THR B 1 356 ? -30.422 -11.539 13.469 1 97.56 356 THR B O 1
ATOM 9700 N N . ARG B 1 357 ? -28.375 -12.312 12.859 1 97.25 357 ARG B N 1
ATOM 9701 C CA . ARG B 1 357 ? -28.141 -12.961 14.148 1 97.25 357 ARG B CA 1
ATOM 9702 C C . ARG B 1 357 ? -28.266 -11.953 15.289 1 97.25 357 ARG B C 1
ATOM 9704 O O . ARG B 1 357 ? -28.969 -12.203 16.266 1 97.25 357 ARG B O 1
ATOM 9711 N N . MET B 1 358 ? -27.594 -10.859 15.164 1 97 358 MET B N 1
ATOM 9712 C CA . MET B 1 358 ? -27.594 -9.805 16.188 1 97 358 MET B CA 1
ATOM 9713 C C . MET B 1 358 ? -29 -9.25 16.406 1 97 358 MET B C 1
ATOM 9715 O O . MET B 1 358 ? -29.422 -9.062 17.531 1 97 358 MET B O 1
ATOM 9719 N N . ALA B 1 359 ? -29.656 -8.977 15.328 1 97.88 359 ALA B N 1
ATOM 9720 C CA . ALA B 1 359 ? -31.016 -8.414 15.406 1 97.88 359 ALA B CA 1
ATOM 9721 C C . ALA B 1 359 ? -31.969 -9.383 16.109 1 97.88 359 ALA B C 1
ATOM 9723 O O . ALA B 1 359 ? -32.719 -8.984 17 1 97.88 359 ALA B O 1
ATOM 9724 N N . LEU B 1 360 ? -31.953 -10.648 15.695 1 96.94 360 LEU B N 1
ATOM 9725 C CA . LEU B 1 360 ? -32.812 -11.656 16.297 1 96.94 360 LEU B CA 1
ATOM 9726 C C . LEU B 1 360 ? -32.5 -11.836 17.781 1 96.94 360 LEU B C 1
ATOM 9728 O O . LEU B 1 360 ? -33.406 -11.938 18.609 1 96.94 360 LEU B O 1
ATOM 9732 N N . THR B 1 361 ? -31.266 -11.906 18.062 1 96.62 361 THR B N 1
ATOM 9733 C CA . THR B 1 361 ? -30.828 -12.062 19.453 1 96.62 361 THR B CA 1
ATOM 9734 C C . THR B 1 361 ? -31.297 -10.898 20.312 1 96.62 361 THR B C 1
ATOM 9736 O O . THR B 1 361 ? -31.719 -11.086 21.453 1 96.62 361 THR B O 1
ATOM 9739 N N . THR B 1 362 ? -31.25 -9.727 19.828 1 97.56 362 THR B N 1
ATOM 9740 C CA . THR B 1 362 ? -31.547 -8.5 20.562 1 97.56 362 THR B CA 1
ATOM 9741 C C . THR B 1 362 ? -33.062 -8.281 20.672 1 97.56 362 THR B C 1
ATOM 9743 O O . THR B 1 362 ? -33.562 -7.945 21.734 1 97.56 362 THR B O 1
ATOM 9746 N N . PHE B 1 363 ? -33.844 -8.484 19.562 1 96.31 363 PHE B N 1
ATOM 9747 C CA . PHE B 1 363 ? -35.188 -7.914 19.453 1 96.31 363 PHE B CA 1
ATOM 9748 C C . PHE B 1 363 ? -36.25 -9.008 19.516 1 96.31 363 PHE B C 1
ATOM 9750 O O . PHE B 1 363 ? -37.438 -8.719 19.469 1 96.31 363 PHE B O 1
ATOM 9757 N N . GLN B 1 364 ? -35.812 -10.227 19.562 1 89.25 364 GLN B N 1
ATOM 9758 C CA . GLN B 1 364 ? -36.781 -11.32 19.531 1 89.25 364 GLN B CA 1
ATOM 9759 C C . GLN B 1 364 ? -37.906 -11.094 20.531 1 89.25 364 GLN B C 1
ATOM 9761 O O . GLN B 1 364 ? -39.062 -11.43 20.25 1 89.25 364 GLN B O 1
ATOM 9766 N N . GLN B 1 365 ? -37.594 -10.555 21.656 1 87.06 365 GLN B N 1
ATOM 9767 C CA . GLN B 1 365 ? -38.625 -10.32 22.688 1 87.06 365 GLN B CA 1
ATOM 9768 C C . GLN B 1 365 ? -39.219 -8.922 22.578 1 87.06 365 GLN B C 1
ATOM 9770 O O . GLN B 1 365 ? -40.406 -8.766 22.438 1 87.06 365 GLN B O 1
ATOM 9775 N N . SER B 1 366 ? -38.406 -7.918 22.484 1 85.56 366 SER B N 1
ATOM 9776 C CA . SER B 1 366 ? -38.875 -6.531 22.578 1 85.56 366 SER B CA 1
ATOM 9777 C C . SER B 1 366 ? -39.688 -6.137 21.359 1 85.56 366 SER B C 1
ATOM 9779 O O . SER B 1 366 ? -40.5 -5.195 21.422 1 85.56 366 SER B O 1
ATOM 9781 N N . LEU B 1 367 ? -39.562 -6.832 20.25 1 90.38 367 LEU B N 1
ATOM 9782 C CA . LEU B 1 367 ? -40.312 -6.539 19.047 1 90.38 367 LEU B CA 1
ATOM 9783 C C . LEU B 1 367 ? -41.125 -7.754 18.609 1 90.38 367 LEU B C 1
ATOM 9785 O O . LEU B 1 367 ? -41.406 -7.926 17.422 1 90.38 367 LEU B O 1
ATOM 9789 N N . ALA B 1 368 ? -41.406 -8.562 19.562 1 85.25 368 ALA B N 1
ATOM 9790 C CA . ALA B 1 368 ? -42.219 -9.75 19.297 1 85.25 368 ALA B CA 1
ATOM 9791 C C . ALA B 1 368 ? -43.562 -9.383 18.641 1 85.25 368 ALA B C 1
ATOM 9793 O O . ALA B 1 368 ? -44.188 -8.406 19.031 1 85.25 368 ALA B O 1
ATOM 9794 N N . GLY B 1 369 ? -43.938 -10.188 17.578 1 83.44 369 GLY B N 1
ATOM 9795 C CA . GLY B 1 369 ? -45.188 -9.938 16.859 1 83.44 369 GLY B CA 1
ATOM 9796 C C . GLY B 1 369 ? -45.094 -8.758 15.914 1 83.44 369 GLY B C 1
ATOM 9797 O O . GLY B 1 369 ? -46.094 -8.359 15.312 1 83.44 369 GLY B O 1
ATOM 9798 N N . ARG B 1 370 ? -44.031 -8.18 15.75 1 92.19 370 ARG B N 1
ATOM 9799 C CA . ARG B 1 370 ? -43.719 -7.043 14.875 1 92.19 370 ARG B CA 1
ATOM 9800 C C . ARG B 1 370 ? -42.562 -7.352 13.938 1 92.19 370 ARG B C 1
ATOM 9802 O O . ARG B 1 370 ? -42.594 -8.359 13.227 1 92.19 370 ARG B O 1
ATOM 9809 N N . ALA B 1 371 ? -41.625 -6.422 13.977 1 91.62 371 ALA B N 1
ATOM 9810 C CA . ALA B 1 371 ? -40.562 -6.57 13 1 91.62 371 ALA B CA 1
ATOM 9811 C C . ALA B 1 371 ? -39.812 -7.875 13.227 1 91.62 371 ALA B C 1
ATOM 9813 O O . ALA B 1 371 ? -39.281 -8.469 12.273 1 91.62 371 ALA B O 1
ATOM 9814 N N . ALA B 1 372 ? -39.688 -8.352 14.484 1 92.69 372 ALA B N 1
ATOM 9815 C CA . ALA B 1 372 ? -38.906 -9.539 14.828 1 92.69 372 ALA B CA 1
ATOM 9816 C C . ALA B 1 372 ? -39.406 -10.766 14.062 1 92.69 372 ALA B C 1
ATOM 9818 O O . ALA B 1 372 ? -38.594 -11.648 13.719 1 92.69 372 ALA B O 1
ATOM 9819 N N . GLN B 1 373 ? -40.688 -10.812 13.727 1 92.5 373 GLN B N 1
ATOM 9820 C CA . GLN B 1 373 ? -41.281 -11.953 13.047 1 92.5 373 GLN B CA 1
ATOM 9821 C C . GLN B 1 373 ? -40.844 -12.016 11.586 1 92.5 373 GLN B C 1
ATOM 9823 O O . GLN B 1 373 ? -40.938 -13.07 10.945 1 92.5 373 GLN B O 1
ATOM 9828 N N . ARG B 1 374 ? -40.406 -10.93 11.102 1 95.19 374 ARG B N 1
ATOM 9829 C CA . ARG B 1 374 ? -40.062 -10.844 9.688 1 95.19 374 ARG B CA 1
ATOM 9830 C C . ARG B 1 374 ? -38.562 -10.93 9.5 1 95.19 374 ARG B C 1
ATOM 9832 O O . ARG B 1 374 ? -38.062 -11.164 8.391 1 95.19 374 ARG B O 1
ATOM 9839 N N . MET B 1 375 ? -37.812 -10.758 10.594 1 97 375 MET B N 1
ATOM 9840 C CA . MET B 1 375 ? -36.344 -10.836 10.523 1 97 375 MET B CA 1
ATOM 9841 C C . MET B 1 375 ? -35.906 -12.219 10.062 1 97 375 MET B C 1
ATOM 9843 O O . MET B 1 375 ? -36.469 -13.234 10.484 1 97 375 MET B O 1
ATOM 9847 N N . GLY B 1 376 ? -34.875 -12.195 9.141 1 97.44 376 GLY B N 1
ATOM 9848 C CA . GLY B 1 376 ? -34.25 -13.445 8.719 1 97.44 376 GLY B CA 1
ATOM 9849 C C . GLY B 1 376 ? -34.875 -14 7.449 1 97.44 376 GLY B C 1
ATOM 9850 O O . GLY B 1 376 ? -34.25 -14.844 6.781 1 97.44 376 GLY B O 1
ATOM 9851 N N . THR B 1 377 ? -36.062 -13.57 7.094 1 96.81 377 THR B N 1
ATOM 9852 C CA . THR B 1 377 ? -36.656 -14.023 5.848 1 96.81 377 THR B CA 1
ATOM 9853 C C . THR B 1 377 ? -36.094 -13.273 4.656 1 96.81 377 THR B C 1
ATOM 9855 O O . THR B 1 377 ? -35.406 -12.266 4.832 1 96.81 377 THR B O 1
ATOM 9858 N N . ASN B 1 378 ? -36.312 -13.797 3.422 1 97.5 378 ASN B N 1
ATOM 9859 C CA . ASN B 1 378 ? -35.875 -13.18 2.168 1 97.5 378 ASN B CA 1
ATOM 9860 C C . ASN B 1 378 ? -34.375 -13.211 2 1 97.5 378 ASN B C 1
ATOM 9862 O O . ASN B 1 378 ? -33.781 -12.273 1.47 1 97.5 378 ASN B O 1
ATOM 9866 N N . LEU B 1 379 ? -33.75 -14.234 2.584 1 96.69 379 LEU B N 1
ATOM 9867 C CA . LEU B 1 379 ? -32.312 -14.391 2.287 1 96.69 379 LEU B CA 1
ATOM 9868 C C . LEU B 1 379 ? -32.094 -14.641 0.8 1 96.69 379 LEU B C 1
ATOM 9870 O O . LEU B 1 379 ? -32.75 -15.516 0.211 1 96.69 379 LEU B O 1
ATOM 9874 N N . ILE B 1 380 ? -31.297 -13.812 0.219 1 95.56 380 ILE B N 1
ATOM 9875 C CA . ILE B 1 380 ? -30.938 -13.922 -1.19 1 95.56 380 ILE B CA 1
ATOM 9876 C C . ILE B 1 380 ? -29.422 -13.992 -1.337 1 95.56 380 ILE B C 1
ATOM 9878 O O . ILE B 1 380 ? -28.688 -13.406 -0.543 1 95.56 380 ILE B O 1
ATOM 9882 N N . ALA B 1 381 ? -28.922 -14.781 -2.256 1 94.81 381 ALA B N 1
ATOM 9883 C CA . ALA B 1 381 ? -27.516 -14.836 -2.686 1 94.81 381 ALA B CA 1
ATOM 9884 C C . ALA B 1 381 ? -27.406 -14.703 -4.199 1 94.81 381 ALA B C 1
ATOM 9886 O O . ALA B 1 381 ? -28.234 -14.039 -4.836 1 94.81 381 ALA B O 1
ATOM 9887 N N . HIS B 1 382 ? -26.344 -15.219 -4.797 1 96.94 382 HIS B N 1
ATOM 9888 C CA . HIS B 1 382 ? -26.203 -15.211 -6.25 1 96.94 382 HIS B CA 1
ATOM 9889 C C . HIS B 1 382 ? -25.953 -16.609 -6.785 1 96.94 382 HIS B C 1
ATOM 9891 O O . HIS B 1 382 ? -25.344 -17.453 -6.102 1 96.94 382 HIS B O 1
ATOM 9897 N N . LEU B 1 383 ? -26.516 -16.797 -7.926 1 97.25 383 LEU B N 1
ATOM 9898 C CA . LEU B 1 383 ? -26.109 -17.906 -8.758 1 97.25 383 LEU B CA 1
ATOM 9899 C C . LEU B 1 383 ? -24.781 -17.609 -9.445 1 97.25 383 LEU B C 1
ATOM 9901 O O . LEU B 1 383 ? -24.562 -16.5 -9.938 1 97.25 383 LEU B O 1
ATOM 9905 N N . ARG B 1 384 ? -23.859 -18.547 -9.383 1 97.19 384 ARG B N 1
ATOM 9906 C CA . ARG B 1 384 ? -22.594 -18.266 -10.039 1 97.19 384 ARG B CA 1
ATOM 9907 C C . ARG B 1 384 ? -22.125 -19.469 -10.867 1 97.19 384 ARG B C 1
ATOM 9909 O O . ARG B 1 384 ? -22.188 -20.609 -10.414 1 97.19 384 ARG B O 1
ATOM 9916 N N . THR B 1 385 ? -21.781 -19.203 -12.078 1 96.5 385 THR B N 1
ATOM 9917 C CA . THR B 1 385 ? -21.156 -20.156 -12.984 1 96.5 385 THR B CA 1
ATOM 9918 C C . THR B 1 385 ? -19.812 -19.641 -13.477 1 96.5 385 THR B C 1
ATOM 9920 O O . THR B 1 385 ? -19.656 -18.453 -13.758 1 96.5 385 THR B O 1
ATOM 9923 N N . ASN B 1 386 ? -18.828 -20.516 -13.555 1 96.38 386 ASN B N 1
ATOM 9924 C CA . ASN B 1 386 ? -17.531 -20.172 -14.133 1 96.38 386 ASN B CA 1
ATOM 9925 C C . ASN B 1 386 ? -17.219 -21.047 -15.344 1 96.38 386 ASN B C 1
ATOM 9927 O O . ASN B 1 386 ? -17.031 -22.266 -15.211 1 96.38 386 ASN B O 1
ATOM 9931 N N . LEU B 1 387 ? -17.219 -20.453 -16.5 1 96.88 387 LEU B N 1
ATOM 9932 C CA . LEU B 1 387 ? -16.781 -21.125 -17.719 1 96.88 387 LEU B CA 1
ATOM 9933 C C . LEU B 1 387 ? -15.445 -20.547 -18.203 1 96.88 387 LEU B C 1
ATOM 9935 O O . LEU B 1 387 ? -15.383 -19.391 -18.625 1 96.88 387 LEU B O 1
ATOM 9939 N N . THR B 1 388 ? -14.391 -21.312 -18.094 1 97.06 388 THR B N 1
ATOM 9940 C CA . THR B 1 388 ? -13.07 -20.891 -18.547 1 97.06 388 THR B CA 1
ATOM 9941 C C . THR B 1 388 ? -12.68 -21.641 -19.828 1 97.06 388 THR B C 1
ATOM 9943 O O . THR B 1 388 ? -12.766 -22.859 -19.875 1 97.06 388 THR B O 1
ATOM 9946 N N . ILE B 1 389 ? -12.312 -20.875 -20.781 1 97.06 389 ILE B N 1
ATOM 9947 C CA . ILE B 1 389 ? -11.906 -21.484 -22.047 1 97.06 389 ILE B CA 1
ATOM 9948 C C . ILE B 1 389 ? -10.508 -21 -22.422 1 97.06 389 ILE B C 1
ATOM 9950 O O . ILE B 1 389 ? -10.055 -19.953 -21.938 1 97.06 389 ILE B O 1
ATOM 9954 N N . ARG B 1 390 ? -9.82 -21.703 -23.156 1 96.75 390 ARG B N 1
ATOM 9955 C CA . ARG B 1 390 ? -8.57 -21.328 -23.797 1 96.75 390 ARG B CA 1
ATOM 9956 C C . ARG B 1 390 ? -8.695 -21.359 -25.312 1 96.75 390 ARG B C 1
ATOM 9958 O O . ARG B 1 390 ? -9.031 -22.391 -25.891 1 96.75 390 ARG B O 1
ATOM 9965 N N . VAL B 1 391 ? -8.477 -20.266 -25.984 1 97.25 391 VAL B N 1
ATOM 9966 C CA . VAL B 1 391 ? -8.562 -20.172 -27.438 1 97.25 391 VAL B CA 1
ATOM 9967 C C . VAL B 1 391 ? -7.188 -19.828 -28 1 97.25 391 VAL B C 1
ATOM 9969 O O . VAL B 1 391 ? -6.359 -19.219 -27.328 1 97.25 391 VAL B O 1
ATOM 9972 N N . PRO B 1 392 ? -6.93 -20.297 -29.219 1 96.12 392 PRO B N 1
ATOM 9973 C CA . PRO B 1 392 ? -5.672 -19.891 -29.859 1 96.12 392 PRO B CA 1
ATOM 9974 C C . PRO B 1 392 ? -5.664 -18.422 -30.25 1 96.12 392 PRO B C 1
ATOM 9976 O O . PRO B 1 392 ? -6.723 -17.844 -30.516 1 96.12 392 PRO B O 1
ATOM 9979 N N . ARG B 1 393 ? -4.527 -17.828 -30.266 1 95.06 393 ARG B N 1
ATOM 9980 C CA . ARG B 1 393 ? -4.367 -16.453 -30.719 1 95.06 393 ARG B CA 1
ATOM 9981 C C . ARG B 1 393 ? -5.074 -16.234 -32.062 1 95.06 393 ARG B C 1
ATOM 9983 O O . ARG B 1 393 ? -5.621 -15.156 -32.281 1 95.06 393 ARG B O 1
ATOM 9990 N N . ALA B 1 394 ? -5.164 -17.203 -32.906 1 95.31 394 ALA B N 1
ATOM 9991 C CA . ALA B 1 394 ? -5.781 -17.156 -34.219 1 95.31 394 ALA B CA 1
ATOM 9992 C C . ALA B 1 394 ? -7.258 -16.781 -34.125 1 95.31 394 ALA B C 1
ATOM 9994 O O . ALA B 1 394 ? -7.812 -16.172 -35.031 1 95.31 394 ALA B O 1
ATOM 9995 N N . ALA B 1 395 ? -7.848 -17.062 -33 1 96.88 395 ALA B N 1
ATOM 9996 C CA . ALA B 1 395 ? -9.273 -16.812 -32.844 1 96.88 395 ALA B CA 1
ATOM 9997 C C . ALA B 1 395 ? -9.57 -15.32 -32.781 1 96.88 395 ALA B C 1
ATOM 9999 O O . ALA B 1 395 ? -10.695 -14.891 -33.031 1 96.88 395 ALA B O 1
ATOM 10000 N N . ILE B 1 396 ? -8.586 -14.508 -32.469 1 96.19 396 ILE B N 1
ATOM 10001 C CA . ILE B 1 396 ? -8.859 -13.094 -32.219 1 96.19 396 ILE B CA 1
ATOM 10002 C C . ILE B 1 396 ? -7.984 -12.25 -33.156 1 96.19 396 ILE B C 1
ATOM 10004 O O . ILE B 1 396 ? -8.055 -11.016 -33.125 1 96.19 396 ILE B O 1
ATOM 10008 N N . VAL B 1 397 ? -7.129 -12.805 -33.969 1 94.56 397 VAL B N 1
ATOM 10009 C CA . VAL B 1 397 ? -6.07 -12.141 -34.719 1 94.56 397 VAL B CA 1
ATOM 10010 C C . VAL B 1 397 ? -6.676 -11.078 -35.625 1 94.56 397 VAL B C 1
ATOM 10012 O O . VAL B 1 397 ? -6.066 -10.031 -35.875 1 94.56 397 VAL B O 1
ATOM 10015 N N . ALA B 1 398 ? -7.832 -11.312 -36.125 1 93.75 398 ALA B N 1
ATOM 10016 C CA . ALA B 1 398 ? -8.477 -10.391 -37.062 1 93.75 398 ALA B CA 1
ATOM 10017 C C . ALA B 1 398 ? -8.812 -9.07 -36.375 1 93.75 398 ALA B C 1
ATOM 10019 O O . ALA B 1 398 ? -8.953 -8.039 -37.031 1 93.75 398 ALA B O 1
ATOM 10020 N N . ASN B 1 399 ? -8.953 -9.078 -35.094 1 94.12 399 ASN B N 1
ATOM 10021 C CA . ASN B 1 399 ? -9.367 -7.895 -34.344 1 94.12 399 ASN B CA 1
ATOM 10022 C C . ASN B 1 399 ? -8.195 -7.258 -33.594 1 94.12 399 ASN B C 1
ATOM 10024 O O . ASN B 1 399 ? -8.352 -6.207 -32.969 1 94.12 399 ASN B O 1
ATOM 10028 N N . LEU B 1 400 ? -7.023 -7.891 -33.625 1 93.94 400 LEU B N 1
ATOM 10029 C CA . LEU B 1 400 ? -5.863 -7.355 -32.906 1 93.94 400 LEU B CA 1
ATOM 10030 C C . LEU B 1 400 ? -5.332 -6.105 -33.594 1 93.94 400 LEU B C 1
ATOM 10032 O O . LEU B 1 400 ? -5.121 -6.113 -34.812 1 93.94 400 LEU B O 1
ATOM 10036 N N . PRO B 1 401 ? -5.164 -5.039 -32.844 1 90.88 401 PRO B N 1
ATOM 10037 C CA . PRO B 1 401 ? -4.512 -3.877 -33.438 1 90.88 401 PRO B CA 1
ATOM 10038 C C . PRO B 1 401 ? -3.023 -4.105 -33.719 1 90.88 401 PRO B C 1
ATOM 10040 O O . PRO B 1 401 ? -2.428 -5.027 -33.156 1 90.88 401 PRO B O 1
ATOM 10043 N N . PRO B 1 402 ? -2.498 -3.268 -34.594 1 83.31 402 PRO B N 1
ATOM 10044 C CA . PRO B 1 402 ? -1.045 -3.344 -34.781 1 83.31 402 PRO B CA 1
ATOM 10045 C C . PRO B 1 402 ? -0.288 -3.004 -33.469 1 83.31 402 PRO B C 1
ATOM 10047 O O . PRO B 1 402 ? -0.65 -2.059 -32.781 1 83.31 402 PRO B O 1
ATOM 10050 N N . THR B 1 403 ? 0.469 -3.936 -33.094 1 77.31 403 THR B N 1
ATOM 10051 C CA . THR B 1 403 ? 1.234 -3.678 -31.891 1 77.31 403 THR B CA 1
ATOM 10052 C C . THR B 1 403 ? 2.709 -4.016 -32.094 1 77.31 403 THR B C 1
ATOM 10054 O O . THR B 1 403 ? 3.047 -4.836 -32.938 1 77.31 403 THR B O 1
ATOM 10057 N N . THR B 1 404 ? 3.57 -3.309 -31.312 1 73.75 404 THR B N 1
ATOM 10058 C CA . THR B 1 404 ? 5.012 -3.518 -31.406 1 73.75 404 THR B CA 1
ATOM 10059 C C . THR B 1 404 ? 5.469 -4.547 -30.375 1 73.75 404 THR B C 1
ATOM 10061 O O . THR B 1 404 ? 6.625 -4.969 -30.375 1 73.75 404 THR B O 1
ATOM 10064 N N . ILE B 1 405 ? 4.562 -5.004 -29.453 1 76.56 405 ILE B N 1
ATOM 10065 C CA . ILE B 1 405 ? 4.949 -5.988 -28.453 1 76.56 405 ILE B CA 1
ATOM 10066 C C . ILE B 1 405 ? 4.199 -7.293 -28.688 1 76.56 405 ILE B C 1
ATOM 10068 O O . ILE B 1 405 ? 3.037 -7.281 -29.109 1 76.56 405 ILE B O 1
ATOM 10072 N N . PRO B 1 406 ? 4.871 -8.367 -28.375 1 80.62 406 PRO B N 1
ATOM 10073 C CA . PRO B 1 406 ? 4.246 -9.664 -28.641 1 80.62 406 PRO B CA 1
ATOM 10074 C C . PRO B 1 406 ? 3.209 -10.047 -27.578 1 80.62 406 PRO B C 1
ATOM 10076 O O . PRO B 1 406 ? 2.311 -10.844 -27.859 1 80.62 406 PRO B O 1
ATOM 10079 N N . SER B 1 407 ? 3.346 -9.422 -26.453 1 87.44 407 SER B N 1
ATOM 10080 C CA . SER B 1 407 ? 2.432 -9.758 -25.359 1 87.44 407 SER B CA 1
ATOM 10081 C C . SER B 1 407 ? 1.016 -9.281 -25.656 1 87.44 407 SER B C 1
ATOM 10083 O O . SER B 1 407 ? 0.823 -8.156 -26.125 1 87.44 407 SER B O 1
ATOM 10085 N N . LEU B 1 408 ? 0.078 -10.141 -25.453 1 89.81 408 LEU B N 1
ATOM 10086 C CA . LEU B 1 408 ? -1.321 -9.781 -25.656 1 89.81 408 LEU B CA 1
ATOM 10087 C C . LEU B 1 408 ? -1.866 -9.023 -24.438 1 89.81 408 LEU B C 1
ATOM 10089 O O . LEU B 1 408 ? -2.855 -8.297 -24.547 1 89.81 408 LEU B O 1
ATOM 10093 N N . GLN B 1 409 ? -1.306 -9.297 -23.297 1 90.19 409 GLN B N 1
ATOM 10094 C CA . GLN B 1 409 ? -1.654 -8.586 -22.078 1 90.19 409 GLN B CA 1
ATOM 10095 C C . GLN B 1 409 ? -3.014 -9.031 -21.547 1 90.19 409 GLN B C 1
ATOM 10097 O O . GLN B 1 409 ? -3.293 -10.227 -21.469 1 90.19 409 GLN B O 1
ATOM 10102 N N . SER B 1 410 ? -3.906 -8.125 -21.016 1 93.31 410 SER B N 1
ATOM 10103 C CA . SER B 1 410 ? -5.094 -8.555 -20.281 1 93.31 410 SER B CA 1
ATOM 10104 C C . SER B 1 410 ? -6.34 -7.816 -20.766 1 93.31 410 SER B C 1
ATOM 10106 O O . SER B 1 410 ? -6.238 -6.855 -21.531 1 93.31 410 SER B O 1
ATOM 10108 N N . SER B 1 411 ? -7.441 -8.32 -20.375 1 95.62 411 SER B N 1
ATOM 10109 C CA . SER B 1 411 ? -8.734 -7.727 -20.688 1 95.62 411 SER B CA 1
ATOM 10110 C C . SER B 1 411 ? -9.75 -7.977 -19.578 1 95.62 411 SER B C 1
ATOM 10112 O O . SER B 1 411 ? -9.641 -8.961 -18.844 1 95.62 411 SER B O 1
ATOM 10114 N N . ALA B 1 412 ? -10.664 -7.102 -19.375 1 96.06 412 ALA B N 1
ATOM 10115 C CA . ALA B 1 412 ? -11.82 -7.242 -18.516 1 96.06 412 ALA B CA 1
ATOM 10116 C C . ALA B 1 412 ? -13.055 -6.59 -19.125 1 96.06 412 ALA B C 1
ATOM 10118 O O . ALA B 1 412 ? -13.047 -5.395 -19.438 1 96.06 412 ALA B O 1
ATOM 10119 N N . LEU B 1 413 ? -14.109 -7.309 -19.328 1 97.12 413 LEU B N 1
ATOM 10120 C CA . LEU B 1 413 ? -15.352 -6.863 -19.953 1 97.12 413 LEU B CA 1
ATOM 10121 C C . LEU B 1 413 ? -16.562 -7.281 -19.125 1 97.12 413 LEU B C 1
ATOM 10123 O O . LEU B 1 413 ? -16.453 -8.133 -18.25 1 97.12 413 LEU B O 1
ATOM 10127 N N . LEU B 1 414 ? -17.656 -6.66 -19.359 1 97.44 414 LEU B N 1
ATOM 10128 C CA . LEU B 1 414 ? -18.906 -7.008 -18.703 1 97.44 414 LEU B CA 1
ATOM 10129 C C . LEU B 1 414 ? -20.078 -6.895 -19.672 1 97.44 414 LEU B C 1
ATOM 10131 O O . LEU B 1 414 ? -20.156 -5.957 -20.453 1 97.44 414 LEU B O 1
ATOM 10135 N N . ILE B 1 415 ? -21.016 -7.797 -19.609 1 98 415 ILE B N 1
ATOM 10136 C CA . ILE B 1 415 ? -22.266 -7.711 -20.359 1 98 415 ILE B CA 1
ATOM 10137 C C . ILE B 1 415 ? -23.422 -8.266 -19.516 1 98 415 ILE B C 1
ATOM 10139 O O . ILE B 1 415 ? -23.25 -9.266 -18.812 1 98 415 ILE B O 1
ATOM 10143 N N . LYS B 1 416 ? -24.531 -7.582 -19.453 1 97.75 416 LYS B N 1
ATOM 10144 C CA . LYS B 1 416 ? -25.703 -8.023 -18.719 1 97.75 416 LYS B CA 1
ATOM 10145 C C . LYS B 1 416 ? -26.672 -8.789 -19.641 1 97.75 416 LYS B C 1
ATOM 10147 O O . LYS B 1 416 ? -26.641 -8.625 -20.859 1 97.75 416 LYS B O 1
ATOM 10152 N N . GLY B 1 417 ? -27.453 -9.656 -19.031 1 97.88 417 GLY B N 1
ATOM 10153 C CA . GLY B 1 417 ? -28.5 -10.398 -19.703 1 97.88 417 GLY B CA 1
ATOM 10154 C C . GLY B 1 417 ? -29.75 -10.578 -18.875 1 97.88 417 GLY B C 1
ATOM 10155 O O . GLY B 1 417 ? -29.797 -10.141 -17.719 1 97.88 417 GLY B O 1
ATOM 10156 N N . LYS B 1 418 ? -30.734 -11.125 -19.531 1 97.69 418 LYS B N 1
ATOM 10157 C CA . LYS B 1 418 ? -32.031 -11.344 -18.906 1 97.69 418 LYS B CA 1
ATOM 10158 C C . LYS B 1 418 ? -32.656 -12.672 -19.344 1 97.69 418 LYS B C 1
ATOM 10160 O O . LYS B 1 418 ? -32.594 -13.016 -20.516 1 97.69 418 LYS B O 1
ATOM 10165 N N . SER B 1 419 ? -33.125 -13.391 -18.391 1 97.25 419 SER B N 1
ATOM 10166 C CA . SER B 1 419 ? -33.781 -14.664 -18.641 1 97.25 419 SER B CA 1
ATOM 10167 C C . SER B 1 419 ? -35.25 -14.461 -19.047 1 97.25 419 SER B C 1
ATOM 10169 O O . SER B 1 419 ? -35.812 -13.406 -18.781 1 97.25 419 SER B O 1
ATOM 10171 N N . PRO B 1 420 ? -35.844 -15.516 -19.656 1 94.38 420 PRO B N 1
ATOM 10172 C CA . PRO B 1 420 ? -37.25 -15.414 -20.078 1 94.38 420 PRO B CA 1
ATOM 10173 C C . PRO B 1 420 ? -38.188 -15.18 -18.906 1 94.38 420 PRO B C 1
ATOM 10175 O O . PRO B 1 420 ? -39.281 -14.609 -19.094 1 94.38 420 PRO B O 1
ATOM 10178 N N . ASN B 1 421 ? -37.844 -15.602 -17.734 1 95.94 421 ASN B N 1
ATOM 10179 C CA . ASN B 1 421 ? -38.656 -15.375 -16.562 1 95.94 421 ASN B CA 1
ATOM 10180 C C . ASN B 1 421 ? -38.438 -13.992 -15.961 1 95.94 421 ASN B C 1
ATOM 10182 O O . ASN B 1 421 ? -38.781 -13.742 -14.805 1 95.94 421 ASN B O 1
ATOM 10186 N N . ASN B 1 422 ? -37.719 -13.156 -16.594 1 94.81 422 ASN B N 1
ATOM 10187 C CA . ASN B 1 422 ? -37.5 -11.734 -16.328 1 94.81 422 ASN B CA 1
ATOM 10188 C C . ASN B 1 422 ? -36.5 -11.531 -15.211 1 94.81 422 ASN B C 1
ATOM 10190 O O . ASN B 1 422 ? -36.438 -10.453 -14.609 1 94.81 422 ASN B O 1
ATOM 10194 N N . LYS B 1 423 ? -35.719 -12.539 -14.859 1 97.06 423 LYS B N 1
ATOM 10195 C CA . LYS B 1 423 ? -34.594 -12.391 -13.93 1 97.06 423 LYS B CA 1
ATOM 10196 C C . LYS B 1 423 ? -33.312 -12.016 -14.672 1 97.06 423 LYS B C 1
ATOM 10198 O O . LYS B 1 423 ? -33.125 -12.406 -15.82 1 97.06 423 LYS B O 1
ATOM 10203 N N . THR B 1 424 ? -32.531 -11.258 -14.016 1 98.06 424 THR B N 1
ATOM 10204 C CA . THR B 1 424 ? -31.344 -10.703 -14.688 1 98.06 424 THR B CA 1
ATOM 10205 C C . THR B 1 424 ? -30.078 -11.438 -14.266 1 98.06 424 THR B C 1
ATOM 10207 O O . THR B 1 424 ? -30.062 -12.109 -13.227 1 98.06 424 THR B O 1
ATOM 10210 N N . PHE B 1 425 ? -29.094 -11.438 -15.047 1 98.44 425 PHE B N 1
ATOM 10211 C CA . PHE B 1 425 ? -27.734 -11.898 -14.789 1 98.44 425 PHE B CA 1
ATOM 10212 C C . PHE B 1 425 ? -26.719 -11.031 -15.523 1 98.44 425 PHE B C 1
ATOM 10214 O O . PHE B 1 425 ? -27.094 -10.141 -16.281 1 98.44 425 PHE B O 1
ATOM 10221 N N . HIS B 1 426 ? -25.453 -11.141 -15.195 1 98.56 426 HIS B N 1
ATOM 10222 C CA . HIS B 1 426 ? -24.375 -10.523 -15.961 1 98.56 426 HIS B CA 1
ATOM 10223 C C . HIS B 1 426 ? -23.156 -11.43 -16.031 1 98.56 426 HIS B C 1
ATOM 10225 O O . HIS B 1 426 ? -23.078 -12.438 -15.32 1 98.56 426 HIS B O 1
ATOM 10231 N N . PHE B 1 427 ? -22.281 -11.117 -16.953 1 98.56 427 PHE B N 1
ATOM 10232 C CA . PHE B 1 427 ? -21.031 -11.867 -17.125 1 98.56 427 PHE B CA 1
ATOM 10233 C C . PHE B 1 427 ? -19.828 -10.969 -16.875 1 98.56 427 PHE B C 1
ATOM 10235 O O . PHE B 1 427 ? -19.703 -9.906 -17.5 1 98.56 427 PHE B O 1
ATOM 10242 N N . GLN B 1 428 ? -19.031 -11.391 -15.93 1 97.81 428 GLN B N 1
ATOM 10243 C CA . GLN B 1 428 ? -17.688 -10.844 -15.734 1 97.81 428 GLN B CA 1
ATOM 10244 C C . GLN B 1 428 ? -16.656 -11.617 -16.531 1 97.81 428 GLN B C 1
ATOM 10246 O O . GLN B 1 428 ? -16.344 -12.773 -16.219 1 97.81 428 GLN B O 1
ATOM 10251 N N . ILE B 1 429 ? -16.078 -10.938 -17.516 1 98.25 429 ILE B N 1
ATOM 10252 C CA . ILE B 1 429 ? -15.195 -11.625 -18.453 1 98.25 429 ILE B CA 1
ATOM 10253 C C . ILE B 1 429 ? -13.758 -11.148 -18.266 1 98.25 429 ILE B C 1
ATOM 10255 O O . ILE B 1 429 ? -13.469 -9.961 -18.438 1 98.25 429 ILE B O 1
ATOM 10259 N N . THR B 1 430 ? -12.875 -12.023 -17.859 1 97.06 430 THR B N 1
ATOM 10260 C CA . THR B 1 430 ? -11.453 -11.734 -17.75 1 97.06 430 THR B CA 1
ATOM 10261 C C . THR B 1 430 ? -10.648 -12.578 -18.734 1 97.06 430 THR B C 1
ATOM 10263 O O . THR B 1 430 ? -11.031 -13.711 -19.031 1 97.06 430 THR B O 1
ATOM 10266 N N . ALA B 1 431 ? -9.594 -11.984 -19.188 1 97.19 431 ALA B N 1
ATOM 10267 C CA . ALA B 1 431 ? -8.766 -12.711 -20.141 1 97.19 431 ALA B CA 1
ATOM 10268 C C . ALA B 1 431 ? -7.297 -12.312 -20 1 97.19 431 ALA B C 1
ATOM 10270 O O . ALA B 1 431 ? -6.988 -11.172 -19.656 1 97.19 431 ALA B O 1
ATOM 10271 N N . SER B 1 432 ? -6.453 -13.227 -20.25 1 94.88 432 SER B N 1
ATOM 10272 C CA . SER B 1 432 ? -5.012 -13.008 -20.297 1 94.88 432 SER B CA 1
ATOM 10273 C C . SER B 1 432 ? -4.371 -13.766 -21.453 1 94.88 432 SER B C 1
ATOM 10275 O O . SER B 1 432 ? -4.734 -14.906 -21.734 1 94.88 432 SER B O 1
ATOM 10277 N N . GLY B 1 433 ? -3.508 -13.062 -22.094 1 92.88 433 GLY B N 1
ATOM 10278 C CA . GLY B 1 433 ? -2.637 -13.773 -23.016 1 92.88 433 GLY B CA 1
ATOM 10279 C C . GLY B 1 433 ? -1.591 -14.617 -22.312 1 92.88 433 GLY B C 1
ATOM 10280 O O . GLY B 1 433 ? -0.902 -14.141 -21.422 1 92.88 433 GLY B O 1
ATOM 10281 N N . LEU B 1 434 ? -1.521 -15.852 -22.719 1 89.38 434 LEU B N 1
ATOM 10282 C CA . LEU B 1 434 ? -0.609 -16.781 -22.062 1 89.38 434 LEU B CA 1
ATOM 10283 C C . LEU B 1 434 ? 0.002 -17.75 -23.078 1 89.38 434 LEU B C 1
ATOM 10285 O O . LEU B 1 434 ? -0.362 -17.719 -24.25 1 89.38 434 LEU B O 1
ATOM 10289 N N . GLY B 1 435 ? 0.892 -18.484 -22.578 1 83.75 435 GLY B N 1
ATOM 10290 C CA . GLY B 1 435 ? 1.459 -19.547 -23.391 1 83.75 435 GLY B CA 1
ATOM 10291 C C . GLY B 1 435 ? 0.509 -20.719 -23.594 1 83.75 435 GLY B C 1
ATOM 10292 O O . GLY B 1 435 ? -0.635 -20.688 -23.141 1 83.75 435 GLY B O 1
ATOM 10293 N N . LYS B 1 436 ? 0.974 -21.703 -24.234 1 78.25 436 LYS B N 1
ATOM 10294 C CA . LYS B 1 436 ? 0.179 -22.812 -24.75 1 78.25 436 LYS B CA 1
ATOM 10295 C C . LYS B 1 436 ? -0.581 -23.516 -23.641 1 78.25 436 LYS B C 1
ATOM 10297 O O . LYS B 1 436 ? -1.674 -24.031 -23.844 1 78.25 436 LYS B O 1
ATOM 10302 N N . LEU B 1 437 ? -0.071 -23.516 -22.453 1 72.75 437 LEU B N 1
ATOM 10303 C CA . LEU B 1 437 ? -0.742 -24.266 -21.391 1 72.75 437 LEU B CA 1
ATOM 10304 C C . LEU B 1 437 ? -1.124 -23.344 -20.234 1 72.75 437 LEU B C 1
ATOM 10306 O O . LEU B 1 437 ? -1.316 -23.812 -19.109 1 72.75 437 LEU B O 1
ATOM 10310 N N . GLY B 1 438 ? -1.287 -22.109 -20.609 1 81.88 438 GLY B N 1
ATOM 10311 C CA . GLY B 1 438 ? -1.765 -21.172 -19.594 1 81.88 438 GLY B CA 1
ATOM 10312 C C . GLY B 1 438 ? -3.176 -21.484 -19.125 1 81.88 438 GLY B C 1
ATOM 10313 O O . GLY B 1 438 ? -3.998 -21.984 -19.891 1 81.88 438 GLY B O 1
ATOM 10314 N N . ILE B 1 439 ? -3.455 -21.156 -17.797 1 84.81 439 ILE B N 1
ATOM 10315 C CA . ILE B 1 439 ? -4.766 -21.562 -17.297 1 84.81 439 ILE B CA 1
ATOM 10316 C C . ILE B 1 439 ? -5.406 -20.406 -16.531 1 84.81 439 ILE B C 1
ATOM 10318 O O . ILE B 1 439 ? -6.555 -20.5 -16.094 1 84.81 439 ILE B O 1
ATOM 10322 N N . ASP B 1 440 ? -4.711 -19.297 -16.328 1 86.94 440 ASP B N 1
ATOM 10323 C CA . ASP B 1 440 ? -5.199 -18.234 -15.453 1 86.94 440 ASP B CA 1
ATOM 10324 C C . ASP B 1 440 ? -5.602 -17 -16.266 1 86.94 440 ASP B C 1
ATOM 10326 O O . ASP B 1 440 ? -4.742 -16.266 -16.75 1 86.94 440 ASP B O 1
ATOM 10330 N N . SER B 1 441 ? -6.82 -16.781 -16.297 1 86.12 441 SER B N 1
ATOM 10331 C CA . SER B 1 441 ? -7.324 -15.641 -17.062 1 86.12 441 SER B CA 1
ATOM 10332 C C . SER B 1 441 ? -6.98 -14.328 -16.375 1 86.12 441 SER B C 1
ATOM 10334 O O . SER B 1 441 ? -7.117 -13.258 -16.969 1 86.12 441 SER B O 1
ATOM 10336 N N . GLU B 1 442 ? -6.543 -14.375 -15.125 1 84.5 442 GLU B N 1
ATOM 10337 C CA . GLU B 1 442 ? -6.203 -13.164 -14.383 1 84.5 442 GLU B CA 1
ATOM 10338 C C . GLU B 1 442 ? -4.707 -13.109 -14.078 1 84.5 442 GLU B C 1
ATOM 10340 O O . GLU B 1 442 ? -4.289 -12.438 -13.125 1 84.5 442 GLU B O 1
ATOM 10345 N N . ALA B 1 443 ? -3.939 -13.828 -14.812 1 78.06 443 ALA B N 1
ATOM 10346 C CA . ALA B 1 443 ? -2.496 -13.898 -14.602 1 78.06 443 ALA B CA 1
ATOM 10347 C C . ALA B 1 443 ? -1.861 -12.516 -14.648 1 78.06 443 ALA B C 1
ATOM 10349 O O . ALA B 1 443 ? -0.857 -12.266 -13.977 1 78.06 443 ALA B O 1
ATOM 10350 N N . GLU B 1 444 ? -2.463 -11.602 -15.336 1 78.19 444 GLU B N 1
ATOM 10351 C CA . GLU B 1 444 ? -1.905 -10.266 -15.531 1 78.19 444 GLU B CA 1
ATOM 10352 C C . GLU B 1 444 ? -2.875 -9.188 -15.047 1 78.19 444 GLU B C 1
ATOM 10354 O O . GLU B 1 444 ? -2.938 -8.102 -15.617 1 78.19 444 GLU B O 1
ATOM 10359 N N . LEU B 1 445 ? -3.664 -9.562 -14.094 1 85 445 LEU B N 1
ATOM 10360 C CA . LEU B 1 445 ? -4.629 -8.594 -13.586 1 85 445 LEU B CA 1
ATOM 10361 C C . LEU B 1 445 ? -4.473 -8.406 -12.078 1 85 445 LEU B C 1
ATOM 10363 O O . LEU B 1 445 ? -4.184 -9.367 -11.359 1 85 445 LEU B O 1
ATOM 10367 N N . PHE B 1 446 ? -4.574 -7.168 -11.617 1 86.88 446 PHE B N 1
ATOM 10368 C CA . PHE B 1 446 ? -4.84 -6.82 -10.227 1 86.88 446 PHE B CA 1
ATOM 10369 C C . PHE B 1 446 ? -3.65 -7.172 -9.344 1 86.88 446 PHE B C 1
ATOM 10371 O O . PHE B 1 446 ? -3.814 -7.773 -8.281 1 86.88 446 PHE B O 1
ATOM 10378 N N . LYS B 1 447 ? -2.48 -6.781 -9.766 1 84.69 447 LYS B N 1
ATOM 10379 C CA . LYS B 1 447 ? -1.292 -7.082 -8.969 1 84.69 447 LYS B CA 1
ATOM 10380 C C . LYS B 1 447 ? -0.27 -5.953 -9.062 1 84.69 447 LYS B C 1
ATOM 10382 O O . LYS B 1 447 ? -0.157 -5.293 -10.094 1 84.69 447 LYS B O 1
ATOM 10387 N N . LYS B 1 448 ? 0.516 -5.836 -8.039 1 84.44 448 LYS B N 1
ATOM 10388 C CA . LYS B 1 448 ? 1.709 -4.992 -8 1 84.44 448 LYS B CA 1
ATOM 10389 C C . LYS B 1 448 ? 2.969 -5.816 -8.266 1 84.44 448 LYS B C 1
ATOM 10391 O O . LYS B 1 448 ? 3.215 -6.816 -7.59 1 84.44 448 LYS B O 1
ATOM 10396 N N . ILE B 1 449 ? 3.674 -5.418 -9.305 1 79.5 449 ILE B N 1
ATOM 10397 C CA . ILE B 1 449 ? 4.906 -6.129 -9.625 1 79.5 449 ILE B CA 1
ATOM 10398 C C . ILE B 1 449 ? 6.109 -5.227 -9.352 1 79.5 449 ILE B C 1
ATOM 10400 O O . ILE B 1 449 ? 6.473 -4.402 -10.188 1 79.5 449 ILE B O 1
ATOM 10404 N N . PRO B 1 450 ? 6.754 -5.457 -8.25 1 71.56 450 PRO B N 1
ATOM 10405 C CA . PRO B 1 450 ? 7.859 -4.559 -7.91 1 71.56 450 PRO B CA 1
ATOM 10406 C C . PRO B 1 450 ? 9.164 -4.938 -8.602 1 71.56 450 PRO B C 1
ATOM 10408 O O . PRO B 1 450 ? 10.117 -4.152 -8.609 1 71.56 450 PRO B O 1
ATOM 10411 N N . ASP B 1 451 ? 9.227 -6.148 -9.234 1 81 451 ASP B N 1
ATOM 10412 C CA . ASP B 1 451 ? 10.461 -6.691 -9.805 1 81 451 ASP B CA 1
ATOM 10413 C C . ASP B 1 451 ? 10.602 -6.301 -11.273 1 81 451 ASP B C 1
ATOM 10415 O O . ASP B 1 451 ? 9.727 -6.602 -12.086 1 81 451 ASP B O 1
ATOM 10419 N N . LEU B 1 452 ? 11.766 -5.703 -11.562 1 75.88 452 LEU B N 1
ATOM 10420 C CA . LEU B 1 452 ? 12.039 -5.262 -12.93 1 75.88 452 LEU B CA 1
ATOM 10421 C C . LEU B 1 452 ? 12.07 -6.445 -13.883 1 75.88 452 LEU B C 1
ATOM 10423 O O . LEU B 1 452 ? 11.516 -6.379 -14.984 1 75.88 452 LEU B O 1
ATOM 10427 N N . GLU B 1 453 ? 12.688 -7.457 -13.453 1 77.31 453 GLU B N 1
ATOM 10428 C CA . GLU B 1 453 ? 12.875 -8.625 -14.305 1 77.31 453 GLU B CA 1
ATOM 10429 C C . GLU B 1 453 ? 11.539 -9.258 -14.688 1 77.31 453 GLU B C 1
ATOM 10431 O O . GLU B 1 453 ? 11.328 -9.617 -15.844 1 77.31 453 GLU B O 1
ATOM 10436 N N . LEU B 1 454 ? 10.656 -9.289 -13.75 1 79.5 454 LEU B N 1
ATOM 10437 C CA . LEU B 1 454 ? 9.344 -9.867 -14.008 1 79.5 454 LEU B CA 1
ATOM 10438 C C . LEU B 1 454 ? 8.531 -8.969 -14.93 1 79.5 454 LEU B C 1
ATOM 10440 O O . LEU B 1 454 ? 7.848 -9.461 -15.836 1 79.5 454 LEU B O 1
ATOM 10444 N N . ILE B 1 455 ? 8.57 -7.727 -14.781 1 78.81 455 ILE B N 1
ATOM 10445 C CA . ILE B 1 455 ? 7.844 -6.789 -15.625 1 78.81 455 ILE B CA 1
ATOM 10446 C C . ILE B 1 455 ? 8.336 -6.906 -17.062 1 78.81 455 ILE B C 1
ATOM 10448 O O . ILE B 1 455 ? 7.531 -6.898 -18 1 78.81 455 ILE B O 1
ATOM 10452 N N . GLU B 1 456 ? 9.641 -6.984 -17.188 1 79.38 456 GLU B N 1
ATOM 10453 C CA . GLU B 1 456 ? 10.219 -7.105 -18.531 1 79.38 456 GLU B CA 1
ATOM 10454 C C . GLU B 1 456 ? 9.828 -8.43 -19.188 1 79.38 456 GLU B C 1
ATOM 10456 O O . GLU B 1 456 ? 9.539 -8.477 -20.375 1 79.38 456 GLU B O 1
ATOM 10461 N N . ALA B 1 457 ? 9.797 -9.453 -18.375 1 79 457 ALA B N 1
ATOM 10462 C CA . ALA B 1 457 ? 9.375 -10.75 -18.891 1 79 457 ALA B CA 1
ATOM 10463 C C . ALA B 1 457 ? 7.926 -10.711 -19.375 1 79 457 ALA B C 1
ATOM 10465 O O . ALA B 1 457 ? 7.594 -11.289 -20.406 1 79 457 ALA B O 1
ATOM 10466 N N . MET B 1 458 ? 7.102 -10.055 -18.703 1 80.69 458 MET B N 1
ATOM 10467 C CA . MET B 1 458 ? 5.695 -9.938 -19.078 1 80.69 458 MET B CA 1
ATOM 10468 C C . MET B 1 458 ? 5.539 -9.133 -20.375 1 80.69 458 MET B C 1
ATOM 10470 O O . MET B 1 458 ? 4.715 -9.477 -21.219 1 80.69 458 MET B O 1
ATOM 10474 N N . ARG B 1 459 ? 6.305 -8.148 -20.453 1 77.88 459 ARG B N 1
ATOM 10475 C CA . ARG B 1 459 ? 6.27 -7.312 -21.656 1 77.88 459 ARG B CA 1
ATOM 10476 C C . ARG B 1 459 ? 6.684 -8.102 -22.891 1 77.88 459 ARG B C 1
ATOM 10478 O O . ARG B 1 459 ? 6.168 -7.871 -23.984 1 77.88 459 ARG B O 1
ATOM 10485 N N . ARG B 1 460 ? 7.555 -9.156 -22.734 1 79.25 460 ARG B N 1
ATOM 10486 C CA . ARG B 1 460 ? 8.133 -9.875 -23.859 1 79.25 460 ARG B CA 1
ATOM 10487 C C . ARG B 1 460 ? 7.43 -11.211 -24.078 1 79.25 460 ARG B C 1
ATOM 10489 O O . ARG B 1 460 ? 7.797 -11.977 -24.969 1 79.25 460 ARG B O 1
ATOM 10496 N N . ALA B 1 461 ? 6.508 -11.406 -23.281 1 81.06 461 ALA B N 1
ATOM 10497 C CA . ALA B 1 461 ? 5.836 -12.703 -23.391 1 81.06 461 ALA B CA 1
ATOM 10498 C C . ALA B 1 461 ? 5.273 -12.914 -24.797 1 81.06 461 ALA B C 1
ATOM 10500 O O . ALA B 1 461 ? 4.73 -11.984 -25.406 1 81.06 461 ALA B O 1
ATOM 10501 N N . ASN B 1 462 ? 5.555 -14.07 -25.359 1 82.25 462 ASN B N 1
ATOM 10502 C CA . ASN B 1 462 ? 5.02 -14.461 -26.656 1 82.25 462 ASN B CA 1
ATOM 10503 C C . ASN B 1 462 ? 3.793 -15.352 -26.516 1 82.25 462 ASN B C 1
ATOM 10505 O O . ASN B 1 462 ? 3.881 -16.562 -26.703 1 82.25 462 ASN B O 1
ATOM 10509 N N . ASP B 1 463 ? 2.68 -14.711 -26.375 1 88.19 463 ASP B N 1
ATOM 10510 C CA . ASP B 1 463 ? 1.431 -15.398 -26.062 1 88.19 463 ASP B CA 1
ATOM 10511 C C . ASP B 1 463 ? 0.87 -16.109 -27.281 1 88.19 463 ASP B C 1
ATOM 10513 O O . ASP B 1 463 ? 0.713 -15.508 -28.344 1 88.19 463 ASP B O 1
ATOM 10517 N N . SER B 1 464 ? 0.599 -17.375 -27.141 1 92.06 464 SER B N 1
ATOM 10518 C CA . SER B 1 464 ? 0.047 -18.141 -28.25 1 92.06 464 SER B CA 1
ATOM 10519 C C . SER B 1 464 ? -1.424 -18.469 -28.016 1 92.06 464 SER B C 1
ATOM 10521 O O . SER B 1 464 ? -2.127 -18.891 -28.938 1 92.06 464 SER B O 1
ATOM 10523 N N . THR B 1 465 ? -1.862 -18.281 -26.828 1 94.75 465 THR B N 1
ATOM 10524 C CA . THR B 1 465 ? -3.254 -18.547 -26.484 1 94.75 465 THR B CA 1
ATOM 10525 C C . THR B 1 465 ? -3.809 -17.422 -25.594 1 94.75 465 THR B C 1
ATOM 10527 O O . THR B 1 465 ? -3.061 -16.562 -25.141 1 94.75 465 THR B O 1
ATOM 10530 N N . VAL B 1 466 ? -5.105 -17.391 -25.5 1 96.38 466 VAL B N 1
ATOM 10531 C CA . VAL B 1 466 ? -5.832 -16.516 -24.594 1 96.38 466 VAL B CA 1
ATOM 10532 C C . VAL B 1 466 ? -6.734 -17.344 -23.688 1 96.38 466 VAL B C 1
ATOM 10534 O O . VAL B 1 466 ? -7.508 -18.172 -24.156 1 96.38 466 VAL B O 1
ATOM 10537 N N . VAL B 1 467 ? -6.512 -17.188 -22.422 1 97.06 467 VAL B N 1
ATOM 10538 C CA . VAL B 1 467 ? -7.434 -17.812 -21.484 1 97.06 467 VAL B CA 1
ATOM 10539 C C . VAL B 1 467 ? -8.5 -16.797 -21.062 1 97.06 467 VAL B C 1
ATOM 10541 O O . VAL B 1 467 ? -8.18 -15.688 -20.656 1 97.06 467 VAL B O 1
ATOM 10544 N N . ILE B 1 468 ? -9.734 -17.188 -21.219 1 98 468 ILE B N 1
ATOM 10545 C CA . ILE B 1 468 ? -10.875 -16.312 -20.953 1 98 468 ILE B CA 1
ATOM 10546 C C . ILE B 1 468 ? -11.805 -16.969 -19.938 1 98 468 ILE B C 1
ATOM 10548 O O . ILE B 1 468 ? -12.234 -18.109 -20.125 1 98 468 ILE B O 1
ATOM 10552 N N . THR B 1 469 ? -12.039 -16.297 -18.891 1 98.06 469 THR B N 1
ATOM 10553 C CA . THR B 1 469 ? -13.055 -16.75 -17.938 1 98.06 469 THR B CA 1
ATOM 10554 C C . THR B 1 469 ? -14.328 -15.922 -18.078 1 98.06 469 THR B C 1
ATOM 10556 O O . THR B 1 469 ? -14.289 -14.695 -17.984 1 98.06 469 THR B O 1
ATOM 10559 N N . ILE B 1 470 ? -15.406 -16.594 -18.344 1 98.25 470 ILE B N 1
ATOM 10560 C CA . ILE B 1 470 ? -16.75 -16.031 -18.391 1 98.25 470 ILE B CA 1
ATOM 10561 C C . ILE B 1 470 ? -17.5 -16.391 -17.125 1 98.25 470 ILE B C 1
ATOM 10563 O O . ILE B 1 470 ? -18.125 -17.453 -17.031 1 98.25 470 ILE B O 1
ATOM 10567 N N . ARG B 1 471 ? -17.516 -15.484 -16.203 1 98.06 471 ARG B N 1
ATOM 10568 C CA . ARG B 1 471 ? -18.156 -15.703 -14.906 1 98.06 471 ARG B CA 1
ATOM 10569 C C . ARG B 1 471 ? -19.562 -15.094 -14.883 1 98.06 471 ARG B C 1
ATOM 10571 O O . ARG B 1 471 ? -19.703 -13.875 -14.922 1 98.06 471 ARG B O 1
ATOM 10578 N N . GLY B 1 472 ? -20.5 -16.031 -14.852 1 98.12 472 GLY B N 1
ATOM 10579 C CA . GLY B 1 472 ? -21.875 -15.578 -14.766 1 98.12 472 GLY B CA 1
ATOM 10580 C C . GLY B 1 472 ? -22.359 -15.391 -13.336 1 98.12 472 GLY B C 1
ATOM 10581 O O . GLY B 1 472 ? -22.078 -16.219 -12.469 1 98.12 472 GLY B O 1
ATOM 10582 N N . ILE B 1 473 ? -23 -14.273 -13.102 1 98.31 473 ILE B N 1
ATOM 10583 C CA . ILE B 1 473 ? -23.641 -13.977 -11.828 1 98.31 473 ILE B CA 1
ATOM 10584 C C . ILE B 1 473 ? -25.125 -13.711 -12.047 1 98.31 473 ILE B C 1
ATOM 10586 O O . ILE B 1 473 ? -25.5 -12.781 -12.773 1 98.31 473 ILE B O 1
ATOM 10590 N N . GLY B 1 474 ? -25.938 -14.539 -11.43 1 98.06 474 GLY B N 1
ATOM 10591 C CA . GLY B 1 474 ? -27.375 -14.414 -11.609 1 98.06 474 GLY B CA 1
ATOM 10592 C C . GLY B 1 474 ? -28.109 -14.094 -10.328 1 98.06 474 GLY B C 1
ATOM 10593 O O . GLY B 1 474 ? -27.719 -14.555 -9.25 1 98.06 474 GLY B O 1
ATOM 10594 N N . GLU B 1 475 ? -29.172 -13.375 -10.508 1 97.19 475 GLU B N 1
ATOM 10595 C CA . GLU B 1 475 ? -29.969 -13.016 -9.336 1 97.19 475 GLU B CA 1
ATOM 10596 C C . GLU B 1 475 ? -30.797 -14.195 -8.844 1 97.19 475 GLU B C 1
ATOM 10598 O O . GLU B 1 475 ? -31.172 -15.07 -9.633 1 97.19 475 GLU B O 1
ATOM 10603 N N . MET B 1 476 ? -31 -14.273 -7.586 1 96.88 476 MET B N 1
ATOM 10604 C CA . MET B 1 476 ? -31.922 -15.219 -6.973 1 96.88 476 MET B CA 1
ATOM 10605 C C . MET B 1 476 ? -33.281 -14.555 -6.676 1 96.88 476 MET B C 1
ATOM 10607 O O . MET B 1 476 ? -33.312 -13.359 -6.395 1 96.88 476 MET B O 1
ATOM 10611 N N . THR B 1 477 ? -34.281 -15.352 -6.719 1 97.31 477 THR B N 1
ATOM 10612 C CA . THR B 1 477 ? -35.656 -14.859 -6.527 1 97.31 477 THR B CA 1
ATOM 10613 C C . THR B 1 477 ? -35.875 -14.469 -5.07 1 97.31 477 THR B C 1
ATOM 10615 O O . THR B 1 477 ? -35.656 -15.266 -4.16 1 97.31 477 THR B O 1
ATOM 10618 N N . PRO B 1 478 ? -36.312 -13.242 -4.844 1 96.75 478 PRO B N 1
ATOM 10619 C CA . PRO B 1 478 ? -36.625 -12.812 -3.473 1 96.75 478 PRO B CA 1
ATOM 10620 C C . PRO B 1 478 ? -37.844 -13.531 -2.879 1 96.75 478 PRO B C 1
ATOM 10622 O O . PRO B 1 478 ? -38.562 -14.203 -3.6 1 96.75 478 PRO B O 1
ATOM 10625 N N . ARG B 1 479 ? -37.969 -13.414 -1.532 1 96.38 479 ARG B N 1
ATOM 10626 C CA . ARG B 1 479 ? -39.094 -13.945 -0.779 1 96.38 479 ARG B CA 1
ATOM 10627 C C . ARG B 1 479 ? -39.25 -15.453 -0.972 1 96.38 479 ARG B C 1
ATOM 10629 O O . ARG B 1 479 ? -40.344 -15.969 -1.13 1 96.38 479 ARG B O 1
ATOM 10636 N N . ASN B 1 480 ? -38.188 -16.062 -1.141 1 97.62 480 ASN B N 1
ATOM 10637 C CA . ASN B 1 480 ? -38.125 -17.516 -1.232 1 97.62 480 ASN B CA 1
ATOM 10638 C C . ASN B 1 480 ? -38.312 -18.172 0.135 1 97.62 480 ASN B C 1
ATOM 10640 O O . ASN B 1 480 ? -37.469 -18.016 1.017 1 97.62 480 ASN B O 1
ATOM 10644 N N . PRO B 1 481 ? -39.375 -18.938 0.333 1 97.38 481 PRO B N 1
ATOM 10645 C CA . PRO B 1 481 ? -39.594 -19.531 1.653 1 97.38 481 PRO B CA 1
ATOM 10646 C C . PRO B 1 481 ? -38.531 -20.562 2.025 1 97.38 481 PRO B C 1
ATOM 10648 O O . PRO B 1 481 ? -38.438 -20.953 3.191 1 97.38 481 PRO B O 1
ATOM 10651 N N . ASP B 1 482 ? -37.688 -21.016 1.076 1 96.56 482 ASP B N 1
ATOM 10652 C CA . ASP B 1 482 ? -36.594 -21.969 1.348 1 96.56 482 ASP B CA 1
ATOM 10653 C C . ASP B 1 482 ? -35.375 -21.25 1.87 1 96.56 482 ASP B C 1
ATOM 10655 O O . ASP B 1 482 ? -34.406 -21.891 2.305 1 96.56 482 ASP B O 1
ATOM 10659 N N . SER B 1 483 ? -35.344 -19.953 1.813 1 96.31 483 SER B N 1
ATOM 10660 C CA . SER B 1 483 ? -34.125 -19.172 2.1 1 96.31 483 SER B CA 1
ATOM 10661 C C . SER B 1 483 ? -34.375 -18.188 3.242 1 96.31 483 SER B C 1
ATOM 10663 O O . SER B 1 483 ? -35.031 -17.156 3.061 1 96.31 483 SER B O 1
ATOM 10665 N N . PHE B 1 484 ? -33.812 -18.438 4.352 1 96.56 484 PHE B N 1
ATOM 10666 C CA . PHE B 1 484 ? -34 -17.609 5.543 1 96.56 484 PHE B CA 1
ATOM 10667 C C . PHE B 1 484 ? -32.906 -17.891 6.566 1 96.56 484 PHE B C 1
ATOM 10669 O O . PHE B 1 484 ? -32.094 -18.797 6.379 1 96.56 484 PHE B O 1
ATOM 10676 N N . ILE B 1 485 ? -32.781 -17.078 7.57 1 96.56 485 ILE B N 1
ATOM 10677 C CA . ILE B 1 485 ? -31.844 -17.25 8.68 1 96.56 485 ILE B CA 1
ATOM 10678 C C . ILE B 1 485 ? -32.594 -17.312 10 1 96.56 485 ILE B C 1
ATOM 10680 O O . ILE B 1 485 ? -33.531 -16.516 10.227 1 96.56 485 ILE B O 1
ATOM 10684 N N . ASP B 1 486 ? -32.312 -18.234 10.812 1 95.25 486 ASP B N 1
ATOM 10685 C CA . ASP B 1 486 ? -32.844 -18.281 12.164 1 95.25 486 ASP B CA 1
ATOM 10686 C C . ASP B 1 486 ? -31.75 -18.531 13.195 1 95.25 486 ASP B C 1
ATOM 10688 O O . ASP B 1 486 ? -30.562 -18.438 12.875 1 95.25 486 ASP B O 1
ATOM 10692 N N . LEU B 1 487 ? -32.062 -18.641 14.477 1 96.38 487 LEU B N 1
ATOM 10693 C CA . LEU B 1 487 ? -31.078 -18.844 15.547 1 96.38 487 LEU B CA 1
ATOM 10694 C C . LEU B 1 487 ? -30.969 -20.328 15.898 1 96.38 487 LEU B C 1
ATOM 10696 O O . LEU B 1 487 ? -31.969 -21.047 15.906 1 96.38 487 LEU B O 1
ATOM 10700 N N . SER B 1 488 ? -29.797 -20.688 16.141 1 96.25 488 SER B N 1
ATOM 10701 C CA . SER B 1 488 ? -29.547 -22.062 16.562 1 96.25 488 SER B CA 1
ATOM 10702 C C . SER B 1 488 ? -30.062 -22.328 17.969 1 96.25 488 SER B C 1
ATOM 10704 O O . SER B 1 488 ? -29.969 -21.453 18.844 1 96.25 488 SER B O 1
ATOM 10706 N N . THR B 1 489 ? -30.625 -23.5 18.203 1 94.44 489 THR B N 1
ATOM 10707 C CA . THR B 1 489 ? -31.016 -23.922 19.547 1 94.44 489 THR B CA 1
ATOM 10708 C C . THR B 1 489 ? -29.938 -24.781 20.188 1 94.44 489 THR B C 1
ATOM 10710 O O . THR B 1 489 ? -30.031 -25.109 21.375 1 94.44 489 THR B O 1
ATOM 10713 N N . GLN B 1 490 ? -28.906 -25.047 19.531 1 93.81 490 GLN B N 1
ATOM 10714 C CA . GLN B 1 490 ? -27.922 -26.031 19.984 1 93.81 490 GLN B CA 1
ATOM 10715 C C . GLN B 1 490 ? -26.547 -25.406 20.156 1 93.81 490 GLN B C 1
ATOM 10717 O O . GLN B 1 490 ? -25.781 -25.781 21.047 1 93.81 490 GLN B O 1
ATOM 10722 N N . GLU B 1 491 ? -26.203 -24.531 19.219 1 94.88 491 GLU B N 1
ATOM 10723 C CA . GLU B 1 491 ? -24.844 -23.984 19.203 1 94.88 491 GLU B CA 1
ATOM 10724 C C . GLU B 1 491 ? -24.844 -22.516 19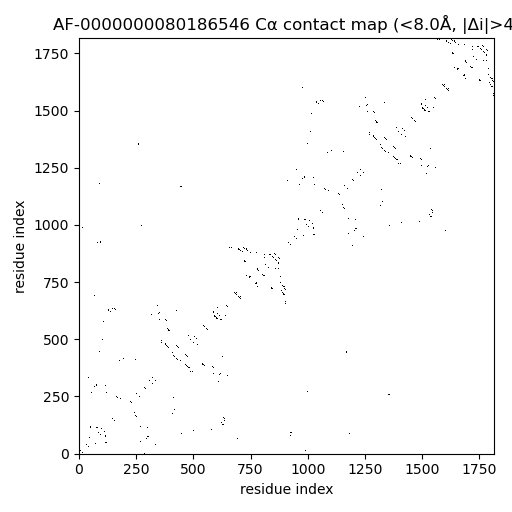.594 1 94.88 491 GLU B C 1
ATOM 10726 O O . GLU B 1 491 ? -25.766 -21.766 19.234 1 94.88 491 GLU B O 1
ATOM 10731 N N . SER B 1 492 ? -23.828 -22.125 20.344 1 94.38 492 SER B N 1
ATOM 10732 C CA . SER B 1 492 ? -23.656 -20.734 20.75 1 94.38 492 SER B CA 1
ATOM 10733 C C . SER B 1 492 ? -22.234 -20.266 20.484 1 94.38 492 SER B C 1
ATOM 10735 O O . SER B 1 492 ? -21.328 -21.078 20.297 1 94.38 492 SER B O 1
ATOM 10737 N N . ASP B 1 493 ? -22.062 -19.094 20.297 1 93.12 493 ASP B N 1
ATOM 10738 C CA . ASP B 1 493 ? -20.781 -18.375 20.219 1 93.12 493 ASP B CA 1
ATOM 10739 C C . ASP B 1 493 ? -20.844 -17.078 21.016 1 93.12 493 ASP B C 1
ATOM 10741 O O . ASP B 1 493 ? -21.797 -16.312 20.906 1 93.12 493 ASP B O 1
ATOM 10745 N N . PHE B 1 494 ? -19.875 -16.812 21.891 1 94.19 494 PHE B N 1
ATOM 10746 C CA . PHE B 1 494 ? -19.812 -15.672 22.797 1 94.19 494 PHE B CA 1
ATOM 10747 C C . PHE B 1 494 ? -21.078 -15.586 23.656 1 94.19 494 PHE B C 1
ATOM 10749 O O . PHE B 1 494 ? -21.641 -14.508 23.828 1 94.19 494 PHE B O 1
ATOM 10756 N N . GLU B 1 495 ? -21.578 -16.734 24 1 94 495 GLU B N 1
ATOM 10757 C CA . GLU B 1 495 ? -22.688 -16.938 24.922 1 94 495 GLU B CA 1
ATOM 10758 C C . GLU B 1 495 ? -24.016 -16.531 24.297 1 94 495 GLU B C 1
ATOM 10760 O O . GLU B 1 495 ? -24.969 -16.188 25.016 1 94 495 GLU B O 1
ATOM 10765 N N . ARG B 1 496 ? -24.094 -16.438 23.047 1 96.06 496 ARG B N 1
ATOM 10766 C CA . ARG B 1 496 ? -25.328 -16.203 22.297 1 96.06 496 ARG B CA 1
ATOM 10767 C C . ARG B 1 496 ? -25.516 -17.25 21.203 1 96.06 496 ARG B C 1
ATOM 10769 O O . ARG B 1 496 ? -24.547 -17.797 20.688 1 96.06 496 ARG B O 1
ATOM 10776 N N . PRO B 1 497 ? -26.766 -17.531 20.828 1 96.56 497 PRO B N 1
ATOM 10777 C CA . PRO B 1 497 ? -26.984 -18.547 19.781 1 96.56 497 PRO B CA 1
ATOM 10778 C C . PRO B 1 497 ? -26.344 -18.172 18.453 1 96.56 497 PRO B C 1
ATOM 10780 O O . PRO B 1 497 ? -26.359 -17.016 18.062 1 96.56 497 PRO B O 1
ATOM 10783 N N . LYS B 1 498 ? -25.812 -19.172 17.766 1 96.81 498 LYS B N 1
ATOM 10784 C CA . LYS B 1 498 ? -25.328 -18.969 16.406 1 96.81 498 LYS B CA 1
ATOM 10785 C C . LYS B 1 498 ? -26.5 -18.812 15.43 1 96.81 498 LYS B C 1
ATOM 10787 O O . LYS B 1 498 ? -27.625 -19.219 15.734 1 96.81 498 LYS B O 1
ATOM 10792 N N . ALA B 1 499 ? -26.234 -18.234 14.297 1 96.5 499 ALA B N 1
ATOM 10793 C CA . ALA B 1 499 ? -27.203 -18.219 13.219 1 96.5 499 ALA B CA 1
ATOM 10794 C C . ALA B 1 499 ? -27.25 -19.562 12.5 1 96.5 499 ALA B C 1
ATOM 10796 O O . ALA B 1 499 ? -26.234 -20.266 12.43 1 96.5 499 ALA B O 1
ATOM 10797 N N . VAL B 1 500 ? -28.359 -19.922 12.016 1 96.31 500 VAL B N 1
ATOM 10798 C CA . VAL B 1 500 ? -28.531 -21.047 11.102 1 96.31 500 VAL B CA 1
ATOM 10799 C C . VAL B 1 500 ? -28.969 -20.547 9.727 1 96.31 500 VAL B C 1
ATOM 10801 O O . VAL B 1 500 ? -30.016 -19.906 9.602 1 96.31 500 VAL B O 1
ATOM 10804 N N . VAL B 1 501 ? -28.234 -20.875 8.727 1 95.69 501 VAL B N 1
ATOM 10805 C CA . VAL B 1 501 ? -28.484 -20.344 7.387 1 95.69 501 VAL B CA 1
ATOM 10806 C C . VAL B 1 501 ? -29.172 -21.391 6.527 1 95.69 501 VAL B C 1
ATOM 10808 O O . VAL B 1 501 ? -28.656 -22.5 6.371 1 95.69 501 VAL B O 1
ATOM 10811 N N . HIS B 1 502 ? -30.297 -20.984 5.945 1 94.12 502 HIS B N 1
ATOM 10812 C CA . HIS B 1 502 ? -31.031 -21.828 4.996 1 94.12 502 HIS B CA 1
ATOM 10813 C C . HIS B 1 502 ? -31.094 -21.172 3.621 1 94.12 502 HIS B C 1
ATOM 10815 O O . HIS B 1 502 ? -31.469 -20 3.5 1 94.12 502 HIS B O 1
ATOM 10821 N N . LEU B 1 503 ? -30.781 -21.922 2.619 1 93.5 503 LEU B N 1
ATOM 10822 C CA . LEU B 1 503 ? -30.875 -21.438 1.247 1 93.5 503 LEU B CA 1
ATOM 10823 C C . LEU B 1 503 ? -31.531 -22.484 0.347 1 93.5 503 LEU B C 1
ATOM 10825 O O . LEU B 1 503 ? -31.25 -23.672 0.461 1 93.5 503 LEU B O 1
ATOM 10829 N N . GLY B 1 504 ? -32.5 -21.938 -0.47 1 93.81 504 GLY B N 1
ATOM 10830 C CA . GLY B 1 504 ? -33 -22.844 -1.495 1 93.81 504 GLY B CA 1
ATOM 10831 C C . GLY B 1 504 ? -31.938 -23.391 -2.398 1 93.81 504 GLY B C 1
ATOM 10832 O O . GLY B 1 504 ? -31.266 -22.656 -3.127 1 93.81 504 GLY B O 1
ATOM 10833 N N . ASN B 1 505 ? -31.766 -24.688 -2.439 1 93.06 505 ASN B N 1
ATOM 10834 C CA . ASN B 1 505 ? -30.656 -25.312 -3.143 1 93.06 505 ASN B CA 1
ATOM 10835 C C . ASN B 1 505 ? -30.969 -25.5 -4.625 1 93.06 505 ASN B C 1
ATOM 10837 O O . ASN B 1 505 ? -31.172 -26.625 -5.09 1 93.06 505 ASN B O 1
ATOM 10841 N N . ALA B 1 506 ? -30.797 -24.484 -5.332 1 95 506 ALA B N 1
ATOM 10842 C CA . ALA B 1 506 ? -31.094 -24.5 -6.762 1 95 506 ALA B CA 1
ATOM 10843 C C . ALA B 1 506 ? -30.078 -25.344 -7.527 1 95 506 ALA B C 1
ATOM 10845 O O . ALA B 1 506 ? -30.328 -25.734 -8.672 1 95 506 ALA B O 1
ATOM 10846 N N . LYS B 1 507 ? -28.938 -25.578 -6.973 1 94.25 507 LYS B N 1
ATOM 10847 C CA . LYS B 1 507 ? -27.938 -26.391 -7.652 1 94.25 507 LYS B CA 1
ATOM 10848 C C . LYS B 1 507 ? -28.344 -27.859 -7.676 1 94.25 507 LYS B C 1
ATOM 10850 O O . LYS B 1 507 ? -28.031 -28.578 -8.633 1 94.25 507 LYS B O 1
ATOM 10855 N N . ALA B 1 508 ? -29.047 -28.281 -6.637 1 93.12 508 ALA B N 1
ATOM 10856 C CA . ALA B 1 508 ? -29.516 -29.672 -6.574 1 93.12 508 ALA B CA 1
ATOM 10857 C C . ALA B 1 508 ? -30.609 -29.922 -7.609 1 93.12 508 ALA B C 1
ATOM 10859 O O . ALA B 1 508 ? -31.391 -29.031 -7.926 1 93.12 508 ALA B O 1
ATOM 10860 N N . SER B 1 509 ? -30.672 -31.172 -8.086 1 91.88 509 SER B N 1
ATOM 10861 C CA . SER B 1 509 ? -31.75 -31.531 -8.984 1 91.88 509 SER B CA 1
ATOM 10862 C C . SER B 1 509 ? -33.094 -31.484 -8.273 1 91.88 509 SER B C 1
ATOM 10864 O O . SER B 1 509 ? -33.156 -31.609 -7.047 1 91.88 509 SER B O 1
ATOM 10866 N N . PRO B 1 510 ? -34.156 -31.281 -9.094 1 92.75 510 PRO B N 1
ATOM 10867 C CA . PRO B 1 510 ? -35.469 -31.266 -8.477 1 92.75 510 PRO B CA 1
ATOM 10868 C C . PRO B 1 510 ? -35.781 -32.562 -7.715 1 92.75 510 PRO B C 1
ATOM 10870 O O . PRO B 1 510 ? -36.562 -32.562 -6.77 1 92.75 510 PRO B O 1
ATOM 10873 N N . GLN B 1 511 ? -35.156 -33.656 -8.031 1 93.31 511 GLN B N 1
ATOM 10874 C CA . GLN B 1 511 ? -35.344 -34.938 -7.336 1 93.31 511 GLN B CA 1
ATOM 10875 C C . GLN B 1 511 ? -34.656 -34.906 -5.969 1 93.31 511 GLN B C 1
ATOM 10877 O O . GLN B 1 511 ? -35.188 -35.438 -4.992 1 93.31 511 GLN B O 1
ATOM 10882 N N . GLU B 1 512 ? -33.5 -34.312 -5.941 1 91.75 512 GLU B N 1
ATOM 10883 C CA . GLU B 1 512 ? -32.75 -34.188 -4.699 1 91.75 512 GLU B CA 1
ATOM 10884 C C . GLU B 1 512 ? -33.312 -33.125 -3.779 1 91.75 512 GLU B C 1
ATOM 10886 O O . GLU B 1 512 ? -33.344 -33.312 -2.559 1 91.75 512 GLU B O 1
ATOM 10891 N N . PHE B 1 513 ? -33.812 -32 -4.324 1 94.12 513 PHE B N 1
ATOM 10892 C CA . PHE B 1 513 ? -34.438 -30.891 -3.619 1 94.12 513 PHE B CA 1
ATOM 10893 C C . PHE B 1 513 ? -35.531 -30.266 -4.453 1 94.12 513 PHE B C 1
ATOM 10895 O O . PHE B 1 513 ? -35.281 -29.453 -5.348 1 94.12 513 PHE B O 1
ATOM 10902 N N . SER B 1 514 ? -36.75 -30.641 -4.211 1 94.94 514 SER B N 1
ATOM 10903 C CA . SER B 1 514 ? -37.875 -30.172 -5.027 1 94.94 514 SER B CA 1
ATOM 10904 C C . SER B 1 514 ? -37.938 -28.656 -5.027 1 94.94 514 SER B C 1
ATOM 10906 O O . SER B 1 514 ? -38.094 -28.031 -6.086 1 94.94 514 SER B O 1
ATOM 10908 N N . GLY B 1 515 ? -37.75 -28.078 -3.865 1 94.19 515 GLY B N 1
ATOM 10909 C CA . GLY B 1 515 ? -37.656 -26.641 -3.684 1 94.19 515 GLY B CA 1
ATOM 10910 C C . GLY B 1 515 ? -39 -25.938 -3.936 1 94.19 515 GLY B C 1
ATOM 10911 O O . GLY B 1 515 ? -39.906 -26.516 -4.543 1 94.19 515 GLY B O 1
ATOM 10912 N N . SER B 1 516 ? -39.156 -24.734 -3.535 1 97.56 516 SER B N 1
ATOM 10913 C CA . SER B 1 516 ? -40.281 -23.859 -3.76 1 97.56 516 SER B CA 1
ATOM 10914 C C . SER B 1 516 ? -40.344 -23.375 -5.207 1 97.56 516 SER B C 1
ATOM 10916 O O . SER B 1 516 ? -39.469 -23.734 -6.016 1 97.56 516 SER B O 1
ATOM 10918 N N . VAL B 1 517 ? -41.438 -22.594 -5.5 1 97.38 517 VAL B N 1
ATOM 10919 C CA . VAL B 1 517 ? -41.594 -21.984 -6.816 1 97.38 517 VAL B CA 1
ATOM 10920 C C . VAL B 1 517 ? -40.406 -21.031 -7.066 1 97.38 517 VAL B C 1
ATOM 10922 O O . VAL B 1 517 ? -39.875 -20.969 -8.188 1 97.38 517 VAL B O 1
ATOM 10925 N N . GLN B 1 518 ? -40 -20.375 -6.062 1 97.38 518 GLN B N 1
ATOM 10926 C CA . GLN B 1 518 ? -38.875 -19.438 -6.172 1 97.38 518 GLN B CA 1
ATOM 10927 C C . GLN B 1 518 ? -37.594 -20.172 -6.473 1 97.38 518 GLN B C 1
ATOM 10929 O O . GLN B 1 518 ? -36.781 -19.719 -7.309 1 97.38 518 GLN B O 1
ATOM 10934 N N . THR B 1 519 ? -37.312 -21.281 -5.805 1 97.44 519 THR B N 1
ATOM 10935 C CA . THR B 1 519 ? -36.125 -22.078 -6.059 1 97.44 519 THR B CA 1
ATOM 10936 C C . THR B 1 519 ? -36.125 -22.594 -7.496 1 97.44 519 THR B C 1
ATOM 10938 O O . THR B 1 519 ? -35.062 -22.609 -8.148 1 97.44 519 THR B O 1
ATOM 10941 N N . ASN B 1 520 ? -37.219 -23 -7.941 1 97.56 520 ASN B N 1
ATOM 10942 C CA . ASN B 1 520 ? -37.312 -23.484 -9.312 1 97.56 520 ASN B CA 1
ATOM 10943 C C . ASN B 1 520 ? -37.156 -22.344 -10.32 1 97.56 520 ASN B C 1
ATOM 10945 O O . ASN B 1 520 ? -36.594 -22.562 -11.406 1 97.56 520 ASN B O 1
ATOM 10949 N N . ASN B 1 521 ? -37.688 -21.172 -10.031 1 97.75 521 ASN B N 1
ATOM 10950 C CA . ASN B 1 521 ? -37.406 -20 -10.844 1 97.75 521 ASN B CA 1
ATOM 10951 C C . ASN B 1 521 ? -35.906 -19.734 -10.953 1 97.75 521 ASN B C 1
ATOM 10953 O O . ASN B 1 521 ? -35.406 -19.344 -12.008 1 97.75 521 ASN B O 1
ATOM 10957 N N . ASP B 1 522 ? -35.188 -19.906 -9.836 1 97.88 522 ASP B N 1
ATOM 10958 C CA . ASP B 1 522 ? -33.75 -19.734 -9.828 1 97.88 522 ASP B CA 1
ATOM 10959 C C . ASP B 1 522 ? -33.062 -20.734 -10.758 1 97.88 522 ASP B C 1
ATOM 10961 O O . ASP B 1 522 ? -32.094 -20.406 -11.445 1 97.88 522 ASP B O 1
ATOM 10965 N N . ARG B 1 523 ? -33.562 -21.984 -10.789 1 97.56 523 ARG B N 1
ATOM 10966 C CA . ARG B 1 523 ? -33.031 -22.984 -11.703 1 97.56 523 ARG B CA 1
ATOM 10967 C C . ARG B 1 523 ? -33.188 -22.547 -13.156 1 97.56 523 ARG B C 1
ATOM 10969 O O . ARG B 1 523 ? -32.281 -22.688 -13.961 1 97.56 523 ARG B O 1
ATOM 10976 N N . THR B 1 524 ? -34.312 -21.969 -13.445 1 97.69 524 THR B N 1
ATOM 10977 C CA . THR B 1 524 ? -34.594 -21.484 -14.797 1 97.69 524 THR B CA 1
ATOM 10978 C C . THR B 1 524 ? -33.656 -20.359 -15.18 1 97.69 524 THR B C 1
ATOM 10980 O O . THR B 1 524 ? -33.125 -20.328 -16.297 1 97.69 524 THR B O 1
ATOM 10983 N N . THR B 1 525 ? -33.5 -19.484 -14.281 1 98 525 THR B N 1
ATOM 10984 C CA . THR B 1 525 ? -32.562 -18.375 -14.5 1 98 525 THR B CA 1
ATOM 10985 C C . THR B 1 525 ? -31.141 -18.875 -14.734 1 98 525 THR B C 1
ATOM 10987 O O . THR B 1 525 ? -30.453 -18.391 -15.633 1 98 525 THR B O 1
ATOM 10990 N N . TRP B 1 526 ? -30.75 -19.844 -13.906 1 98.06 526 TRP B N 1
ATOM 10991 C CA . TRP B 1 526 ? -29.391 -20.391 -13.977 1 98.06 526 TRP B CA 1
ATOM 10992 C C . TRP B 1 526 ? -29.156 -21.062 -15.328 1 98.06 526 TRP B C 1
ATOM 10994 O O . TRP B 1 526 ? -28.094 -20.875 -15.945 1 98.06 526 TRP B O 1
ATOM 11004 N N . ASP B 1 527 ? -30.109 -21.781 -15.844 1 97.06 527 ASP B N 1
ATOM 11005 C CA . ASP B 1 527 ? -30.031 -22.438 -17.141 1 97.06 527 ASP B CA 1
ATOM 11006 C C . ASP B 1 527 ? -29.891 -21.406 -18.266 1 97.06 527 ASP B C 1
ATOM 11008 O O . ASP B 1 527 ? -29.094 -21.594 -19.188 1 97.06 527 ASP B O 1
ATOM 11012 N N . ALA B 1 528 ? -30.719 -20.391 -18.172 1 97.5 528 ALA B N 1
ATOM 11013 C CA . ALA B 1 528 ? -30.656 -19.344 -19.188 1 97.5 528 ALA B CA 1
ATOM 11014 C C . ALA B 1 528 ? -29.297 -18.656 -19.203 1 97.5 528 ALA B C 1
ATOM 11016 O O . ALA B 1 528 ? -28.734 -18.375 -20.266 1 97.5 528 ALA B O 1
ATOM 11017 N N . MET B 1 529 ? -28.797 -18.344 -17.984 1 98.06 529 MET B N 1
ATOM 11018 C CA . MET B 1 529 ? -27.484 -17.719 -17.844 1 98.06 529 MET B CA 1
ATOM 11019 C C . MET B 1 529 ? -26.391 -18.594 -18.438 1 98.06 529 MET B C 1
ATOM 11021 O O . MET B 1 529 ? -25.531 -18.109 -19.172 1 98.06 529 MET B O 1
ATOM 11025 N N . ASP B 1 530 ? -26.438 -19.891 -18.172 1 97.5 530 ASP B N 1
ATOM 11026 C CA . ASP B 1 530 ? -25.438 -20.828 -18.672 1 97.5 530 ASP B CA 1
ATOM 11027 C C . ASP B 1 530 ? -25.484 -20.938 -20.188 1 97.5 530 ASP B C 1
ATOM 11029 O O . ASP B 1 530 ? -24.453 -21.047 -20.844 1 97.5 530 ASP B O 1
ATOM 11033 N N . ALA B 1 531 ? -26.641 -20.891 -20.719 1 96.12 531 ALA B N 1
ATOM 11034 C CA . ALA B 1 531 ? -26.797 -20.938 -22.172 1 96.12 531 ALA B CA 1
ATOM 11035 C C . ALA B 1 531 ? -26.156 -19.719 -22.828 1 96.12 531 ALA B C 1
ATOM 11037 O O . ALA B 1 531 ? -25.547 -19.844 -23.891 1 96.12 531 ALA B O 1
ATOM 11038 N N . VAL B 1 532 ? -26.359 -18.609 -22.25 1 97 532 VAL B N 1
ATOM 11039 C CA . VAL B 1 532 ? -25.766 -17.391 -22.797 1 97 532 VAL B CA 1
ATOM 11040 C C . VAL B 1 532 ? -24.25 -17.453 -22.672 1 97 532 VAL B C 1
ATOM 11042 O O . VAL B 1 532 ? -23.516 -17 -23.562 1 97 532 VAL B O 1
ATOM 11045 N N . ALA B 1 533 ? -23.75 -17.984 -21.562 1 97.38 533 ALA B N 1
ATOM 11046 C CA . ALA B 1 533 ? -22.312 -18.156 -21.406 1 97.38 533 ALA B CA 1
ATOM 11047 C C . ALA B 1 533 ? -21.719 -18.969 -22.547 1 97.38 533 ALA B C 1
ATOM 11049 O O . ALA B 1 533 ? -20.625 -18.672 -23.031 1 97.38 533 ALA B O 1
ATOM 11050 N N . ASP B 1 534 ? -22.406 -19.984 -22.969 1 96.5 534 ASP B N 1
ATOM 11051 C CA . ASP B 1 534 ? -21.953 -20.812 -24.094 1 96.5 534 ASP B CA 1
ATOM 11052 C C . ASP B 1 534 ? -21.859 -19.984 -25.375 1 96.5 534 ASP B C 1
ATOM 11054 O O . ASP B 1 534 ? -20.906 -20.141 -26.141 1 96.5 534 ASP B O 1
ATOM 11058 N N . LYS B 1 535 ? -22.859 -19.156 -25.594 1 95.94 535 LYS B N 1
ATOM 11059 C CA . LYS B 1 535 ? -22.844 -18.297 -26.766 1 95.94 535 LYS B CA 1
ATOM 11060 C C . LYS B 1 535 ? -21.641 -17.375 -26.766 1 95.94 535 LYS B C 1
ATOM 11062 O O . LYS B 1 535 ? -20.984 -17.188 -27.797 1 95.94 535 LYS B O 1
ATOM 11067 N N . ILE B 1 536 ? -21.344 -16.766 -25.609 1 97.56 536 ILE B N 1
ATOM 11068 C CA . ILE B 1 536 ? -20.203 -15.852 -25.469 1 97.56 536 ILE B CA 1
ATOM 11069 C C . ILE B 1 536 ? -18.906 -16.594 -25.719 1 97.56 536 ILE B C 1
ATOM 11071 O O . ILE B 1 536 ? -18 -16.094 -26.375 1 97.56 536 ILE B O 1
ATOM 11075 N N . ALA B 1 537 ? -18.797 -17.797 -25.156 1 97.25 537 ALA B N 1
ATOM 11076 C CA . ALA B 1 537 ? -17.609 -18.625 -25.375 1 97.25 537 ALA B CA 1
ATOM 11077 C C . ALA B 1 537 ? -17.359 -18.844 -26.875 1 97.25 537 ALA B C 1
ATOM 11079 O O . ALA B 1 537 ? -16.234 -18.734 -27.344 1 97.25 537 ALA B O 1
ATOM 11080 N N . LEU B 1 538 ? -18.406 -19.125 -27.578 1 96.31 538 LEU B N 1
ATOM 11081 C CA . LEU B 1 538 ? -18.297 -19.406 -29 1 96.31 538 LEU B CA 1
ATOM 11082 C C . LEU B 1 538 ? -17.953 -18.125 -29.781 1 96.31 538 LEU B C 1
ATOM 11084 O O . LEU B 1 538 ? -17.25 -18.188 -30.781 1 96.31 538 LEU B O 1
ATOM 11088 N N . ILE B 1 539 ? -18.484 -17.016 -29.328 1 97.12 539 ILE B N 1
ATOM 11089 C CA . ILE B 1 539 ? -18.109 -15.742 -29.922 1 97.12 539 ILE B CA 1
ATOM 11090 C C . ILE B 1 539 ? -16.594 -15.562 -29.844 1 97.12 539 ILE B C 1
ATOM 11092 O O . ILE B 1 539 ? -15.945 -15.234 -30.844 1 97.12 539 ILE B O 1
ATOM 11096 N N . PHE B 1 540 ? -16 -15.812 -28.703 1 97.81 540 PHE B N 1
ATOM 11097 C CA . PHE B 1 540 ? -14.578 -15.602 -28.5 1 97.81 540 PHE B CA 1
ATOM 11098 C C . PHE B 1 540 ? -13.766 -16.656 -29.234 1 97.81 540 PHE B C 1
ATOM 11100 O O . PHE B 1 540 ? -12.664 -16.391 -29.719 1 97.81 540 PHE B O 1
ATOM 11107 N N . ALA B 1 541 ? -14.305 -17.844 -29.344 1 96.56 541 ALA B N 1
ATOM 11108 C CA . ALA B 1 541 ? -13.586 -18.922 -30.016 1 96.56 541 ALA B CA 1
ATOM 11109 C C . ALA B 1 541 ? -13.578 -18.703 -31.531 1 96.56 541 ALA B C 1
ATOM 11111 O O . ALA B 1 541 ? -12.672 -19.172 -32.219 1 96.56 541 ALA B O 1
ATOM 11112 N N . GLY B 1 542 ? -14.617 -18.016 -31.953 1 93.19 542 GLY B N 1
ATOM 11113 C CA . GLY B 1 542 ? -14.75 -17.875 -33.406 1 93.19 542 GLY B CA 1
ATOM 11114 C C . GLY B 1 542 ? -14.859 -19.203 -34.125 1 93.19 542 GLY B C 1
ATOM 11115 O O . GLY B 1 542 ? -15.672 -20.047 -33.75 1 93.19 542 GLY B O 1
ATOM 11116 N N . ASN B 1 543 ? -14.086 -19.344 -35.188 1 91.5 543 ASN B N 1
ATOM 11117 C CA . ASN B 1 543 ? -14.117 -20.594 -35.969 1 91.5 543 ASN B CA 1
ATOM 11118 C C . ASN B 1 543 ? -12.898 -21.453 -35.688 1 91.5 543 ASN B C 1
ATOM 11120 O O . ASN B 1 543 ? -12.469 -22.234 -36.531 1 91.5 543 ASN B O 1
ATOM 11124 N N . GLU B 1 544 ? -12.375 -21.312 -34.5 1 96 544 GLU B N 1
ATOM 11125 C CA . GLU B 1 544 ? -11.195 -22.078 -34.094 1 96 544 GLU B CA 1
ATOM 11126 C C . GLU B 1 544 ? -11.547 -23.141 -33.062 1 96 544 GLU B C 1
ATOM 11128 O O . GLU B 1 544 ? -12.5 -22.984 -32.281 1 96 544 GLU B O 1
ATOM 11133 N N . PRO B 1 545 ? -10.797 -24.297 -33.125 1 95 545 PRO B N 1
ATOM 11134 C CA . PRO B 1 545 ? -10.938 -25.188 -31.969 1 95 545 PRO B CA 1
ATOM 11135 C C . PRO B 1 545 ? -10.469 -24.547 -30.656 1 95 545 PRO B C 1
ATOM 11137 O O . PRO B 1 545 ? -9.617 -23.656 -30.672 1 95 545 PRO B O 1
ATOM 11140 N N . PHE B 1 546 ? -11.031 -24.922 -29.625 1 95.44 546 PHE B N 1
ATOM 11141 C CA . PHE B 1 546 ? -10.641 -24.375 -28.328 1 95.44 546 PHE B CA 1
ATOM 11142 C C . PHE B 1 546 ? -10.812 -25.422 -27.219 1 95.44 546 PHE B C 1
ATOM 11144 O O . PHE B 1 546 ? -11.117 -26.578 -27.5 1 95.44 546 PHE B O 1
ATOM 11151 N N . GLU B 1 547 ? -10.406 -25.109 -25.984 1 95.38 547 GLU B N 1
ATOM 11152 C CA . GLU B 1 547 ? -10.539 -26 -24.844 1 95.38 547 GLU B CA 1
ATOM 11153 C C . GLU B 1 547 ? -11.367 -25.359 -23.734 1 95.38 547 GLU B C 1
ATOM 11155 O O . GLU B 1 547 ? -11.281 -24.156 -23.5 1 95.38 547 GLU B O 1
ATOM 11160 N N . ILE B 1 548 ? -12.258 -26.156 -23.141 1 95.56 548 ILE B N 1
ATOM 11161 C CA . ILE B 1 548 ? -12.867 -25.797 -21.875 1 95.56 548 ILE B CA 1
ATOM 11162 C C . ILE B 1 548 ? -11.977 -26.25 -20.719 1 95.56 548 ILE B C 1
ATOM 11164 O O . ILE B 1 548 ? -11.469 -27.375 -20.719 1 95.56 548 ILE B O 1
ATOM 11168 N N . LEU B 1 549 ? -11.711 -25.344 -19.797 1 94.75 549 LEU B N 1
ATOM 11169 C CA . LEU B 1 549 ? -10.867 -25.641 -18.641 1 94.75 549 LEU B CA 1
ATOM 11170 C C . LEU B 1 549 ? -11.703 -25.734 -17.359 1 94.75 549 LEU B C 1
ATOM 11172 O O . LEU B 1 549 ? -11.875 -24.75 -16.656 1 94.75 549 LEU B O 1
ATOM 11176 N N . PRO B 1 550 ? -12.164 -26.984 -17.062 1 90.38 550 PRO B N 1
ATOM 11177 C CA . PRO B 1 550 ? -12.977 -27.141 -15.852 1 90.38 550 PRO B CA 1
ATOM 11178 C C . PRO B 1 550 ? -12.195 -26.844 -14.57 1 90.38 550 PRO B C 1
ATOM 11180 O O . PRO B 1 550 ? -12.766 -26.344 -13.594 1 90.38 550 PRO B O 1
ATOM 11183 N N . ASN B 1 551 ? -11.016 -27.188 -14.484 1 85.94 551 ASN B N 1
ATOM 11184 C CA . ASN B 1 551 ? -10.078 -26.922 -13.398 1 85.94 551 ASN B CA 1
ATOM 11185 C C . ASN B 1 551 ? -8.641 -26.922 -13.891 1 85.94 551 ASN B C 1
ATOM 11187 O O . ASN B 1 551 ? -8.391 -27.047 -15.094 1 85.94 551 ASN B O 1
ATOM 11191 N N . ALA B 1 552 ? -7.793 -26.703 -12.969 1 77.88 552 ALA B N 1
ATOM 11192 C CA . ALA B 1 552 ? -6.387 -26.562 -13.328 1 77.88 552 ALA B CA 1
ATOM 11193 C C . ALA B 1 552 ? -5.82 -27.875 -13.875 1 77.88 552 ALA B C 1
ATOM 11195 O O . ALA B 1 552 ? -4.844 -27.859 -14.625 1 77.88 552 ALA B O 1
ATOM 11196 N N . ALA B 1 553 ? -6.426 -28.969 -13.656 1 80 553 ALA B N 1
ATOM 11197 C CA . ALA B 1 553 ? -5.852 -30.281 -13.953 1 80 553 ALA B CA 1
ATOM 11198 C C . ALA B 1 553 ? -6.555 -30.922 -15.148 1 80 553 ALA B C 1
ATOM 11200 O O . ALA B 1 553 ? -6.211 -32.031 -15.547 1 80 553 ALA B O 1
ATOM 11201 N N . SER B 1 554 ? -7.469 -30.156 -15.734 1 87.38 554 SER B N 1
ATOM 11202 C CA . SER B 1 554 ? -8.266 -30.812 -16.766 1 87.38 554 SER B CA 1
ATOM 11203 C C . SER B 1 554 ? -8.594 -29.844 -17.906 1 87.38 554 SER B C 1
ATOM 11205 O O . SER B 1 554 ? -8.75 -28.641 -17.672 1 87.38 554 SER B O 1
ATOM 11207 N N . ALA B 1 555 ? -8.711 -30.406 -19.125 1 91.69 555 ALA B N 1
ATOM 11208 C CA . ALA B 1 555 ? -9.125 -29.688 -20.312 1 91.69 555 ALA B CA 1
ATOM 11209 C C . ALA B 1 555 ? -10.023 -30.547 -21.203 1 91.69 555 ALA B C 1
ATOM 11211 O O . ALA B 1 555 ? -9.797 -31.75 -21.344 1 91.69 555 ALA B O 1
ATOM 11212 N N . ILE B 1 556 ? -11.039 -29.984 -21.719 1 93.25 556 ILE B N 1
ATOM 11213 C CA . ILE B 1 556 ? -11.961 -30.625 -22.656 1 93.25 556 ILE B CA 1
ATOM 11214 C C . ILE B 1 556 ? -11.828 -29.984 -24.031 1 93.25 556 ILE B C 1
ATOM 11216 O O . ILE B 1 556 ? -12.25 -28.844 -24.25 1 93.25 556 ILE B O 1
ATOM 11220 N N . PRO B 1 557 ? -11.25 -30.688 -25 1 92.75 557 PRO B N 1
ATOM 11221 C CA . PRO B 1 557 ? -11.141 -30.125 -26.359 1 92.75 557 PRO B CA 1
ATOM 11222 C C . PRO B 1 557 ? -12.5 -29.953 -27.031 1 92.75 557 PRO B C 1
ATOM 11224 O O . PRO B 1 557 ? -13.375 -30.797 -26.906 1 92.75 557 PRO B O 1
ATOM 11227 N N . VAL B 1 558 ? -12.656 -28.859 -27.656 1 94.94 558 VAL B N 1
ATOM 11228 C CA . VAL B 1 558 ? -13.852 -28.547 -28.422 1 94.94 558 VAL B CA 1
ATOM 11229 C C . VAL B 1 558 ? -13.477 -28.297 -29.891 1 94.94 558 VAL B C 1
ATOM 11231 O O . VAL B 1 558 ? -12.703 -27.391 -30.188 1 94.94 558 VAL B O 1
ATOM 11234 N N . PRO B 1 559 ? -14.008 -29.094 -30.812 1 92.12 559 PRO B N 1
ATOM 11235 C CA . PRO B 1 559 ? -13.664 -28.906 -32.219 1 92.12 559 PRO B CA 1
ATOM 11236 C C . PRO B 1 559 ? -14.211 -27.594 -32.781 1 92.12 559 PRO B C 1
ATOM 11238 O O . PRO B 1 559 ? -15.164 -27.031 -32.25 1 92.12 559 PRO B O 1
ATOM 11241 N N . ALA B 1 560 ? -13.602 -27.172 -33.875 1 91.56 560 ALA B N 1
ATOM 11242 C CA . ALA B 1 560 ? -14.07 -25.969 -34.562 1 91.56 560 ALA B CA 1
ATOM 11243 C C . ALA B 1 560 ? -15.492 -26.141 -35.062 1 91.56 560 ALA B C 1
ATOM 11245 O O . ALA B 1 560 ? -15.867 -27.219 -35.5 1 91.56 560 ALA B O 1
ATOM 11246 N N . GLY B 1 561 ? -16.219 -25.047 -35.031 1 84.06 561 GLY B N 1
ATOM 11247 C CA . GLY B 1 561 ? -17.531 -25.016 -35.656 1 84.06 561 GLY B CA 1
ATOM 11248 C C . GLY B 1 561 ? -18.609 -25.625 -34.812 1 84.06 561 GLY B C 1
ATOM 11249 O O . GLY B 1 561 ? -19.766 -25.75 -35.219 1 84.06 561 GLY B O 1
ATOM 11250 N N . LEU B 1 562 ? -18.25 -26.078 -33.625 1 81.75 562 LEU B N 1
ATOM 11251 C CA . LEU B 1 562 ? -19.25 -26.641 -32.75 1 81.75 562 LEU B CA 1
ATOM 11252 C C . LEU B 1 562 ? -20.297 -25.578 -32.375 1 81.75 562 LEU B C 1
ATOM 11254 O O . LEU B 1 562 ? -19.969 -24.406 -32.188 1 81.75 562 LEU B O 1
ATOM 11258 N N . ARG B 1 563 ? -21.578 -26.031 -32.312 1 77.56 563 ARG B N 1
ATOM 11259 C CA . ARG B 1 563 ? -22.688 -25.156 -31.922 1 77.56 563 ARG B CA 1
ATOM 11260 C C . ARG B 1 563 ? -22.875 -25.141 -30.406 1 77.56 563 ARG B C 1
ATOM 11262 O O . ARG B 1 563 ? -22.469 -26.078 -29.719 1 77.56 563 ARG B O 1
ATOM 11269 N N . ALA B 1 564 ? -23.547 -24.141 -29.828 1 75.69 564 ALA B N 1
ATOM 11270 C CA . ALA B 1 564 ? -23.703 -23.906 -28.391 1 75.69 564 ALA B CA 1
ATOM 11271 C C . ALA B 1 564 ? -24.375 -25.094 -27.703 1 75.69 564 ALA B C 1
ATOM 11273 O O . ALA B 1 564 ? -23.953 -25.5 -26.609 1 75.69 564 ALA B O 1
ATOM 11274 N N . GLN B 1 565 ? -25.328 -25.656 -28.25 1 73.38 565 GLN B N 1
ATOM 11275 C CA . GLN B 1 565 ? -26.062 -26.766 -27.656 1 73.38 565 GLN B CA 1
ATOM 11276 C C . GLN B 1 565 ? -25.156 -27.984 -27.438 1 73.38 565 GLN B C 1
ATOM 11278 O O . GLN B 1 565 ? -25.312 -28.703 -26.453 1 73.38 565 GLN B O 1
ATOM 11283 N N . ARG B 1 566 ? -24.25 -28.094 -28.219 1 78.69 566 ARG B N 1
ATOM 11284 C CA . ARG B 1 566 ? -23.328 -29.219 -28.109 1 78.69 566 ARG B CA 1
ATOM 11285 C C . ARG B 1 566 ? -22.266 -28.953 -27.047 1 78.69 566 ARG B C 1
ATOM 11287 O O . ARG B 1 566 ? -21.719 -29.875 -26.453 1 78.69 566 ARG B O 1
ATOM 11294 N N . LEU B 1 567 ? -22.062 -27.734 -26.781 1 86 567 LEU B N 1
ATOM 11295 C CA . LEU B 1 567 ? -21.109 -27.391 -25.75 1 86 567 LEU B CA 1
ATOM 11296 C C . LEU B 1 567 ? -21.609 -27.828 -24.375 1 86 567 LEU B C 1
ATOM 11298 O O . LEU B 1 567 ? -20.828 -28.312 -23.547 1 86 567 LEU B O 1
ATOM 11302 N N . ALA B 1 568 ? -22.891 -27.734 -24.156 1 86.62 568 ALA B N 1
ATOM 11303 C CA . ALA B 1 568 ? -23.5 -28.094 -22.875 1 86.62 568 ALA B CA 1
ATOM 11304 C C . ALA B 1 568 ? -23.422 -29.609 -22.641 1 86.62 568 ALA B C 1
ATOM 11306 O O . ALA B 1 568 ? -23.438 -30.062 -21.5 1 86.62 568 ALA B O 1
ATOM 11307 N N . ILE B 1 569 ? -23.312 -30.297 -23.766 1 85.69 569 ILE B N 1
ATOM 11308 C CA . ILE B 1 569 ? -23.156 -31.75 -23.672 1 85.69 569 ILE B CA 1
ATOM 11309 C C . ILE B 1 569 ? -21.734 -32.094 -23.266 1 85.69 569 ILE B C 1
ATOM 11311 O O . ILE B 1 569 ? -21.516 -32.969 -22.422 1 85.69 569 ILE B O 1
ATOM 11315 N N . LEU B 1 570 ? -20.797 -31.422 -23.781 1 85.81 570 LEU B N 1
ATOM 11316 C CA . LEU B 1 570 ? -19.391 -31.656 -23.484 1 85.81 570 LEU B CA 1
ATOM 11317 C C . LEU B 1 570 ? -19.062 -31.203 -22.062 1 85.81 570 LEU B C 1
ATOM 11319 O O . LEU B 1 570 ? -18.266 -31.844 -21.375 1 85.81 570 LEU B O 1
ATOM 11323 N N . ALA B 1 571 ? -19.656 -30.156 -21.672 1 89 571 ALA B N 1
ATOM 11324 C CA . ALA B 1 571 ? -19.453 -29.578 -20.328 1 89 571 ALA B CA 1
ATOM 11325 C C . ALA B 1 571 ? -20.797 -29.188 -19.703 1 89 571 ALA B C 1
ATOM 11327 O O . ALA B 1 571 ? -21.234 -28.047 -19.844 1 89 571 ALA B O 1
ATOM 11328 N N . ALA B 1 572 ? -21.219 -30.125 -18.969 1 91.25 572 ALA B N 1
ATOM 11329 C CA . ALA B 1 572 ? -22.562 -29.953 -18.406 1 91.25 572 ALA B CA 1
ATOM 11330 C C . ALA B 1 572 ? -22.609 -28.734 -17.5 1 91.25 572 ALA B C 1
ATOM 11332 O O . ALA B 1 572 ? -21.672 -28.453 -16.766 1 91.25 572 ALA B O 1
ATOM 11333 N N . PHE B 1 573 ? -23.766 -28.031 -17.516 1 93.5 573 PHE B N 1
ATOM 11334 C CA . PHE B 1 573 ? -23.984 -26.828 -16.719 1 93.5 573 PHE B CA 1
ATOM 11335 C C . PHE B 1 573 ? -23.703 -27.078 -15.25 1 93.5 573 PHE B C 1
ATOM 11337 O O . PHE B 1 573 ? -23.016 -26.281 -14.602 1 93.5 573 PHE B O 1
ATOM 11344 N N . ARG B 1 574 ? -24.062 -28.125 -14.727 1 90.75 574 ARG B N 1
ATOM 11345 C CA . ARG B 1 574 ? -23.969 -28.438 -13.305 1 90.75 574 ARG B CA 1
ATOM 11346 C C . ARG B 1 574 ? -22.5 -28.484 -12.859 1 90.75 574 ARG B C 1
ATOM 11348 O O . ARG B 1 574 ? -22.188 -28.141 -11.719 1 90.75 574 ARG B O 1
ATOM 11355 N N . ASN B 1 575 ? -21.625 -28.812 -13.75 1 90.94 575 ASN B N 1
ATOM 11356 C CA . ASN B 1 575 ? -20.219 -29 -13.414 1 90.94 575 ASN B CA 1
ATOM 11357 C C . ASN B 1 575 ? -19.469 -27.656 -13.367 1 90.94 575 ASN B C 1
ATOM 11359 O O . ASN B 1 575 ? -18.328 -27.594 -12.922 1 90.94 575 ASN B O 1
ATOM 11363 N N . ARG B 1 576 ? -20.047 -26.625 -13.75 1 94.38 576 ARG B N 1
ATOM 11364 C CA . ARG B 1 576 ? -19.406 -25.328 -13.766 1 94.38 576 ARG B CA 1
ATOM 11365 C C . ARG B 1 576 ? -20.078 -24.359 -12.789 1 94.38 576 ARG B C 1
ATOM 11367 O O . ARG B 1 576 ? -19.734 -23.188 -12.727 1 94.38 576 ARG B O 1
ATOM 11374 N N . ARG B 1 577 ? -21.031 -24.859 -12.078 1 95.44 577 ARG B N 1
ATOM 11375 C CA . ARG B 1 577 ? -21.797 -24.047 -11.125 1 95.44 577 ARG B CA 1
ATOM 11376 C C . ARG B 1 577 ? -21.172 -24.125 -9.734 1 95.44 577 ARG B C 1
ATOM 11378 O O . ARG B 1 577 ? -20.828 -25.203 -9.25 1 95.44 577 ARG B O 1
ATOM 11385 N N . ASP B 1 578 ? -20.922 -23.016 -9.141 1 93.69 578 ASP B N 1
ATOM 11386 C CA . ASP B 1 578 ? -20.469 -22.953 -7.754 1 93.69 578 ASP B CA 1
ATOM 11387 C C . ASP B 1 578 ? -21.594 -23.281 -6.789 1 93.69 578 ASP B C 1
ATOM 11389 O O . ASP B 1 578 ? -22.781 -23.078 -7.113 1 93.69 578 ASP B O 1
ATOM 11393 N N . ASP B 1 579 ? -21.188 -23.75 -5.645 1 92 579 ASP B N 1
ATOM 11394 C CA . ASP B 1 579 ? -22.188 -23.922 -4.586 1 92 579 ASP B CA 1
ATOM 11395 C C . ASP B 1 579 ? -22.75 -22.562 -4.156 1 92 579 ASP B C 1
ATOM 11397 O O . ASP B 1 579 ? -22.062 -21.547 -4.23 1 92 579 ASP B O 1
ATOM 11401 N N . LEU B 1 580 ? -24.016 -22.656 -3.758 1 90.38 580 LEU B N 1
ATOM 11402 C CA . LEU B 1 580 ? -24.641 -21.438 -3.291 1 90.38 580 LEU B CA 1
ATOM 11403 C C . LEU B 1 580 ? -23.984 -20.938 -2.01 1 90.38 580 LEU B C 1
ATOM 11405 O O . LEU B 1 580 ? -23.609 -21.734 -1.146 1 90.38 580 LEU B O 1
ATOM 11409 N N . GLY B 1 581 ? -23.812 -19.672 -1.903 1 86.38 581 GLY B N 1
ATOM 11410 C CA . GLY B 1 581 ? -23.203 -19.047 -0.733 1 86.38 581 GLY B CA 1
ATOM 11411 C C . GLY B 1 581 ? -21.734 -18.734 -0.916 1 86.38 581 GLY B C 1
ATOM 11412 O O . GLY B 1 581 ? -21.141 -18.016 -0.111 1 86.38 581 GLY B O 1
ATOM 11413 N N . THR B 1 582 ? -21.094 -19.156 -2.006 1 87.25 582 THR B N 1
ATOM 11414 C CA . THR B 1 582 ? -19.656 -19 -2.203 1 87.25 582 THR B CA 1
ATOM 11415 C C . THR B 1 582 ? -19.359 -17.625 -2.812 1 87.25 582 THR B C 1
ATOM 11417 O O . THR B 1 582 ? -18.188 -17.219 -2.873 1 87.25 582 THR B O 1
ATOM 11420 N N . THR B 1 583 ? -20.297 -16.812 -3.213 1 85.25 583 THR B N 1
ATOM 11421 C CA . THR B 1 583 ? -20.078 -15.516 -3.828 1 85.25 583 THR B CA 1
ATOM 11422 C C . THR B 1 583 ? -19.891 -14.438 -2.762 1 85.25 583 THR B C 1
ATOM 11424 O O . THR B 1 583 ? -19.453 -13.328 -3.062 1 85.25 583 THR B O 1
ATOM 11427 N N . HIS B 1 584 ? -20.297 -14.672 -1.568 1 85 584 HIS B N 1
ATOM 11428 C CA . HIS B 1 584 ? -20.219 -13.734 -0.457 1 85 584 HIS B CA 1
ATOM 11429 C C . HIS B 1 584 ? -21.156 -12.547 -0.68 1 85 584 HIS B C 1
ATOM 11431 O O . HIS B 1 584 ? -20.891 -11.445 -0.184 1 85 584 HIS B O 1
ATOM 11437 N N . HIS B 1 585 ? -22.219 -12.711 -1.511 1 92.88 585 HIS B N 1
ATOM 11438 C CA . HIS B 1 585 ? -23.156 -11.656 -1.851 1 92.88 585 HIS B CA 1
ATOM 11439 C C . HIS B 1 585 ? -24.5 -11.867 -1.146 1 92.88 585 HIS B C 1
ATOM 11441 O O . HIS B 1 585 ? -25.562 -11.672 -1.743 1 92.88 585 HIS B O 1
ATOM 11447 N N . ASP B 1 586 ? -24.5 -12.312 0.063 1 93.94 586 ASP B N 1
ATOM 11448 C CA . ASP B 1 586 ? -25.766 -12.516 0.786 1 93.94 586 ASP B CA 1
ATOM 11449 C C . ASP B 1 586 ? -26.422 -11.188 1.127 1 93.94 586 ASP B C 1
ATOM 11451 O O . ASP B 1 586 ? -25.734 -10.211 1.465 1 93.94 586 ASP B O 1
ATOM 11455 N N . ALA B 1 587 ? -27.781 -11.188 1.01 1 97.06 587 ALA B N 1
ATOM 11456 C CA . ALA B 1 587 ? -28.516 -9.938 1.22 1 97.06 587 ALA B CA 1
ATOM 11457 C C . ALA B 1 587 ? -29.969 -10.219 1.618 1 97.06 587 ALA B C 1
ATOM 11459 O O . ALA B 1 587 ? -30.438 -11.359 1.532 1 97.06 587 ALA B O 1
ATOM 11460 N N . GLY B 1 588 ? -30.641 -9.219 2.182 1 97.75 588 GLY B N 1
ATOM 11461 C CA . GLY B 1 588 ? -32.094 -9.094 2.098 1 97.75 588 GLY B CA 1
ATOM 11462 C C . GLY B 1 588 ? -32.781 -9.445 3.395 1 97.75 588 GLY B C 1
ATOM 11463 O O . GLY B 1 588 ? -34 -9.219 3.535 1 97.75 588 GLY B O 1
ATOM 11464 N N . THR B 1 589 ? -32.125 -9.938 4.449 1 98 589 THR B N 1
ATOM 11465 C CA . THR B 1 589 ? -32.781 -10.539 5.605 1 98 589 THR B CA 1
ATOM 11466 C C . THR B 1 589 ? -33.312 -9.469 6.551 1 98 589 THR B C 1
ATOM 11468 O O . THR B 1 589 ? -34 -9.773 7.52 1 98 589 THR B O 1
ATOM 11471 N N . MET B 1 590 ? -32.938 -8.25 6.324 1 98.31 590 MET B N 1
ATOM 11472 C CA . MET B 1 590 ? -33.469 -7.07 7.012 1 98.31 590 MET B CA 1
ATOM 11473 C C . MET B 1 590 ? -34.062 -6.086 6.02 1 98.31 590 MET B C 1
ATOM 11475 O O . MET B 1 590 ? -33.875 -4.875 6.148 1 98.31 590 MET B O 1
ATOM 11479 N N . ARG B 1 591 ? -34.844 -6.559 5.109 1 97.38 591 ARG B N 1
ATOM 11480 C CA . ARG B 1 591 ? -35.219 -5.84 3.898 1 97.38 591 ARG B CA 1
ATOM 11481 C C . ARG B 1 591 ? -36 -4.578 4.242 1 97.38 591 ARG B C 1
ATOM 11483 O O . ARG B 1 591 ? -36.844 -4.582 5.145 1 97.38 591 ARG B O 1
ATOM 11490 N N . MET B 1 592 ? -35.781 -3.561 3.438 1 97.25 592 MET B N 1
ATOM 11491 C CA . MET B 1 592 ? -36.469 -2.271 3.564 1 97.25 592 MET B CA 1
ATOM 11492 C C . MET B 1 592 ? -37.812 -2.301 2.889 1 97.25 592 MET B C 1
ATOM 11494 O O . MET B 1 592 ? -38.031 -3.051 1.931 1 97.25 592 MET B O 1
ATOM 11498 N N . GLY B 1 593 ? -38.625 -1.465 3.379 1 95.75 593 GLY B N 1
ATOM 11499 C CA . GLY B 1 593 ? -39.938 -1.257 2.783 1 95.75 593 GLY B CA 1
ATOM 11500 C C . GLY B 1 593 ? -40.75 -0.193 3.492 1 95.75 593 GLY B C 1
ATOM 11501 O O . GLY B 1 593 ? -40.469 0.125 4.656 1 95.75 593 GLY B O 1
ATOM 11502 N N . ASP B 1 594 ? -41.719 0.272 2.777 1 91.12 594 ASP B N 1
ATOM 11503 C CA . ASP B 1 594 ? -42.562 1.336 3.309 1 91.12 594 ASP B CA 1
ATOM 11504 C C . ASP B 1 594 ? -43.688 0.763 4.156 1 91.12 594 ASP B C 1
ATOM 11506 O O . ASP B 1 594 ? -44.25 1.459 5.008 1 91.12 594 ASP B O 1
ATOM 11510 N N . ASP B 1 595 ? -44 -0.441 3.898 1 92.38 595 ASP B N 1
ATOM 11511 C CA . ASP B 1 595 ? -45.062 -1.102 4.637 1 92.38 595 ASP B CA 1
ATOM 11512 C C . ASP B 1 595 ? -44.531 -1.795 5.887 1 92.38 595 ASP B C 1
ATOM 11514 O O . ASP B 1 595 ? -43.875 -2.83 5.793 1 92.38 595 ASP B O 1
ATOM 11518 N N . ILE B 1 596 ? -44.938 -1.309 7.008 1 91.38 596 ILE B N 1
ATOM 11519 C CA . ILE B 1 596 ? -44.406 -1.787 8.289 1 91.38 596 ILE B CA 1
ATOM 11520 C C . ILE B 1 596 ? -44.844 -3.232 8.516 1 91.38 596 ILE B C 1
ATOM 11522 O O . ILE B 1 596 ? -44.188 -3.99 9.219 1 91.38 596 ILE B O 1
ATOM 11526 N N . ALA B 1 597 ? -45.906 -3.629 7.898 1 92.19 597 ALA B N 1
ATOM 11527 C CA . ALA B 1 597 ? -46.438 -4.977 8.086 1 92.19 597 ALA B CA 1
ATOM 11528 C C . ALA B 1 597 ? -45.719 -5.988 7.223 1 92.19 597 ALA B C 1
ATOM 11530 O O . ALA B 1 597 ? -45.812 -7.199 7.43 1 92.19 597 ALA B O 1
ATOM 11531 N N . ASP B 1 598 ? -44.906 -5.484 6.391 1 93.38 598 ASP B N 1
ATOM 11532 C CA . ASP B 1 598 ? -44.281 -6.387 5.441 1 93.38 598 ASP B CA 1
ATOM 11533 C C . ASP B 1 598 ? -42.75 -6.293 5.543 1 93.38 598 ASP B C 1
ATOM 11535 O O . ASP B 1 598 ? -42.031 -7.25 5.223 1 93.38 598 ASP B O 1
ATOM 11539 N N . ALA B 1 599 ? -42.25 -5.102 5.859 1 96.19 599 ALA B N 1
ATOM 11540 C CA . ALA B 1 599 ? -40.812 -4.852 5.84 1 96.19 599 ALA B CA 1
ATOM 11541 C C . ALA B 1 599 ? -40.219 -4.906 7.246 1 96.19 599 ALA B C 1
ATOM 11543 O O . ALA B 1 599 ? -40.969 -4.91 8.234 1 96.19 599 ALA B O 1
ATOM 11544 N N . VAL B 1 600 ? -38.875 -5.078 7.316 1 97.75 600 VAL B N 1
ATOM 11545 C CA . VAL B 1 600 ? -38.188 -5.109 8.602 1 97.75 600 VAL B CA 1
ATOM 11546 C C . VAL B 1 600 ? -37.656 -3.713 8.938 1 97.75 600 VAL B C 1
ATOM 11548 O O . VAL B 1 600 ? -37.688 -3.303 10.102 1 97.75 600 VAL B O 1
ATOM 11551 N N . THR B 1 601 ? -37.156 -2.957 7.965 1 98.25 601 THR B N 1
ATOM 11552 C CA . THR B 1 601 ? -36.594 -1.619 8.148 1 98.25 601 THR B CA 1
ATOM 11553 C C . THR B 1 601 ? -37.312 -0.612 7.242 1 98.25 601 THR B C 1
ATOM 11555 O O . THR B 1 601 ? -38 -0.997 6.293 1 98.25 601 THR B O 1
ATOM 11558 N N . ASN B 1 602 ? -37.156 0.646 7.539 1 97.62 602 ASN B N 1
ATOM 11559 C CA . ASN B 1 602 ? -37.656 1.691 6.668 1 97.62 602 ASN B CA 1
ATOM 11560 C C . ASN B 1 602 ? -36.688 2.025 5.543 1 97.62 602 ASN B C 1
ATOM 11562 O O . ASN B 1 602 ? -35.688 1.331 5.359 1 97.62 602 ASN B O 1
ATOM 11566 N N . ASP B 1 603 ? -36.969 3.031 4.805 1 97.38 603 ASP B N 1
ATOM 11567 C CA . ASP B 1 603 ? -36.25 3.326 3.58 1 97.38 603 ASP B CA 1
ATOM 11568 C C . ASP B 1 603 ? -34.844 3.889 3.896 1 97.38 603 ASP B C 1
ATOM 11570 O O . ASP B 1 603 ? -34.031 4.055 2.998 1 97.38 603 ASP B O 1
ATOM 11574 N N . PHE B 1 604 ? -34.5 4.141 5.188 1 97.88 604 PHE B N 1
ATOM 11575 C CA . PHE B 1 604 ? -33.188 4.59 5.578 1 97.88 604 PHE B CA 1
ATOM 11576 C C . PHE B 1 604 ? -32.438 3.49 6.328 1 97.88 604 PHE B C 1
ATOM 11578 O O . PHE B 1 604 ? -31.328 3.709 6.82 1 97.88 604 PHE B O 1
ATOM 11585 N N . GLY B 1 605 ? -33.031 2.34 6.492 1 98.19 605 GLY B N 1
ATOM 11586 C CA . GLY B 1 605 ? -32.406 1.202 7.141 1 98.19 605 GLY B CA 1
ATOM 11587 C C . GLY B 1 605 ? -32.656 1.153 8.633 1 98.19 605 GLY B C 1
ATOM 11588 O O . GLY B 1 605 ? -31.953 0.424 9.359 1 98.19 605 GLY B O 1
ATOM 11589 N N . ARG B 1 606 ? -33.531 1.989 9.156 1 98.25 606 ARG B N 1
ATOM 11590 C CA . ARG B 1 606 ? -33.906 1.89 10.562 1 98.25 606 ARG B CA 1
ATOM 11591 C C . ARG B 1 606 ? -34.844 0.717 10.789 1 98.25 606 ARG B C 1
ATOM 11593 O O . ARG B 1 606 ? -35.844 0.572 10.086 1 98.25 606 ARG B O 1
ATOM 11600 N N . ILE B 1 607 ? -34.594 -0.099 11.773 1 98.12 607 ILE B N 1
ATOM 11601 C CA . ILE B 1 607 ? -35.5 -1.205 12.102 1 98.12 607 ILE B CA 1
ATOM 11602 C C . ILE B 1 607 ? -36.844 -0.661 12.555 1 98.12 607 ILE B C 1
ATOM 11604 O O . ILE B 1 607 ? -36.906 0.192 13.445 1 98.12 607 ILE B O 1
ATOM 11608 N N . HIS B 1 608 ? -37.906 -1.128 11.953 1 96.75 608 HIS B N 1
ATOM 11609 C CA . HIS B 1 608 ? -39.25 -0.667 12.305 1 96.75 608 HIS B CA 1
ATOM 11610 C C . HIS B 1 608 ? -39.531 -0.85 13.789 1 96.75 608 HIS B C 1
ATOM 11612 O O . HIS B 1 608 ? -39.062 -1.822 14.398 1 96.75 608 HIS B O 1
ATOM 11618 N N . ASP B 1 609 ? -40.188 0.11 14.453 1 93.62 609 ASP B N 1
ATOM 11619 C CA . ASP B 1 609 ? -40.625 0.129 15.844 1 93.62 609 ASP B CA 1
ATOM 11620 C C . ASP B 1 609 ? -39.438 0.415 16.781 1 93.62 609 ASP B C 1
ATOM 11622 O O . ASP B 1 609 ? -39.594 0.324 18 1 93.62 609 ASP B O 1
ATOM 11626 N N . THR B 1 610 ? -38.25 0.674 16.266 1 97.25 610 THR B N 1
ATOM 11627 C CA . THR B 1 610 ? -37.156 1.261 17.031 1 97.25 610 THR B CA 1
ATOM 11628 C C . THR B 1 610 ? -37.031 2.75 16.734 1 97.25 610 THR B C 1
ATOM 11630 O O . THR B 1 610 ? -37.469 3.223 15.688 1 97.25 610 THR B O 1
ATOM 11633 N N . THR B 1 611 ? -36.375 3.473 17.641 1 96.31 611 THR B N 1
ATOM 11634 C CA . THR B 1 611 ? -36.25 4.906 17.422 1 96.31 611 THR B CA 1
ATOM 11635 C C . THR B 1 611 ? -34.875 5.242 16.844 1 96.31 611 THR B C 1
ATOM 11637 O O . THR B 1 611 ? -34.719 6.281 16.203 1 96.31 611 THR B O 1
ATOM 11640 N N . ASN B 1 612 ? -33.875 4.352 17.062 1 98.12 612 ASN B N 1
ATOM 11641 C CA . ASN B 1 612 ? -32.531 4.812 16.766 1 98.12 612 ASN B CA 1
ATOM 11642 C C . ASN B 1 612 ? -31.625 3.654 16.375 1 98.12 612 ASN B C 1
ATOM 11644 O O . ASN B 1 612 ? -30.406 3.715 16.578 1 98.12 612 ASN B O 1
ATOM 11648 N N . CYS B 1 613 ? -32.125 2.516 15.875 1 98.56 613 CYS B N 1
ATOM 11649 C CA . CYS B 1 613 ? -31.312 1.387 15.453 1 98.56 613 CYS B CA 1
ATOM 11650 C C . CYS B 1 613 ? -31.344 1.22 13.945 1 98.56 613 CYS B C 1
ATOM 11652 O O . CYS B 1 613 ? -32.406 0.998 13.359 1 98.56 613 CYS B O 1
ATOM 11654 N N . TYR B 1 614 ? -30.172 1.296 13.32 1 98.75 614 TYR B N 1
ATOM 11655 C CA . TYR B 1 614 ? -30.062 1.273 11.867 1 98.75 614 TYR B CA 1
ATOM 11656 C C . TYR B 1 614 ? -29.219 0.092 11.398 1 98.75 614 TYR B C 1
ATOM 11658 O O . TYR B 1 614 ? -28.375 -0.406 12.141 1 98.75 614 TYR B O 1
ATOM 11666 N N . VAL B 1 615 ? -29.469 -0.341 10.172 1 98.69 615 VAL B N 1
ATOM 11667 C CA . VAL B 1 615 ? -28.688 -1.378 9.508 1 98.69 615 VAL B CA 1
ATOM 11668 C C . VAL B 1 615 ? -27.922 -0.776 8.328 1 98.69 615 VAL B C 1
ATOM 11670 O O . VAL B 1 615 ? -28.469 0.04 7.582 1 98.69 615 VAL B O 1
ATOM 11673 N N . ALA B 1 616 ? -26.641 -1.092 8.227 1 97.81 616 ALA B N 1
ATOM 11674 C CA . ALA B 1 616 ? -25.812 -0.672 7.094 1 97.81 616 ALA B CA 1
ATOM 11675 C C . ALA B 1 616 ? -25.125 -1.868 6.441 1 97.81 616 ALA B C 1
ATOM 11677 O O . ALA B 1 616 ? -23.953 -2.148 6.727 1 97.81 616 ALA B O 1
ATOM 11678 N N . SER B 1 617 ? -25.734 -2.525 5.605 1 96.62 617 SER B N 1
ATOM 11679 C CA . SER B 1 617 ? -25.234 -3.688 4.887 1 96.62 617 SER B CA 1
ATOM 11680 C C . SER B 1 617 ? -26.219 -4.164 3.832 1 96.62 617 SER B C 1
ATOM 11682 O O . SER B 1 617 ? -27.344 -3.668 3.762 1 96.62 617 SER B O 1
ATOM 11684 N N . PRO B 1 618 ? -25.812 -5.145 3.033 1 97.56 618 PRO B N 1
ATOM 11685 C CA . PRO B 1 618 ? -26.719 -5.684 2.01 1 97.56 618 PRO B CA 1
ATOM 11686 C C . PRO B 1 618 ? -27.922 -6.406 2.605 1 97.56 618 PRO B C 1
ATOM 11688 O O . PRO B 1 618 ? -28.875 -6.727 1.888 1 97.56 618 PRO B O 1
ATOM 11691 N N . ALA B 1 619 ? -27.953 -6.555 3.934 1 98.19 619 ALA B N 1
ATOM 11692 C CA . ALA B 1 619 ? -29.125 -7.121 4.582 1 98.19 619 ALA B CA 1
ATOM 11693 C C . ALA B 1 619 ? -30.375 -6.281 4.289 1 98.19 619 ALA B C 1
ATOM 11695 O O . ALA B 1 619 ? -31.5 -6.773 4.379 1 98.19 619 ALA B O 1
ATOM 11696 N N . LEU B 1 620 ? -30.203 -5.125 3.852 1 98.38 620 LEU B N 1
ATOM 11697 C CA . LEU B 1 620 ? -31.266 -4.152 3.643 1 98.38 620 LEU B CA 1
ATOM 11698 C C . LEU B 1 620 ? -31.969 -4.395 2.314 1 98.38 620 LEU B C 1
ATOM 11700 O O . LEU B 1 620 ? -33.062 -3.863 2.076 1 98.38 620 LEU B O 1
ATOM 11704 N N . PHE B 1 621 ? -31.422 -5.172 1.391 1 98.38 621 PHE B N 1
ATOM 11705 C CA . PHE B 1 621 ? -31.844 -5.195 -0.004 1 98.38 621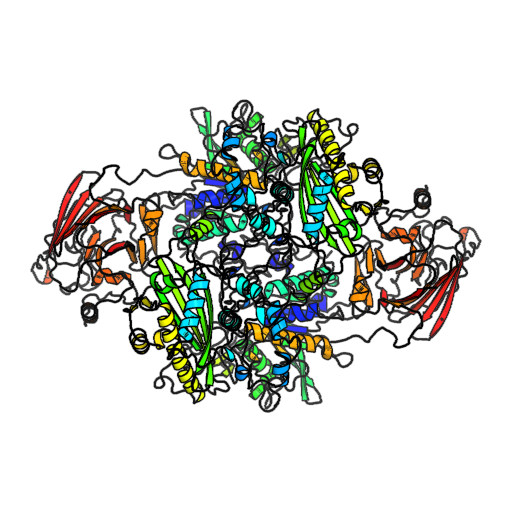 PHE B CA 1
ATOM 11706 C C . PHE B 1 621 ? -33.125 -5.992 -0.165 1 98.38 621 PHE B C 1
ATOM 11708 O O . PHE B 1 621 ? -33.156 -7.191 0.121 1 98.38 621 PHE B O 1
ATOM 11715 N N . PRO B 1 622 ? -34.156 -5.34 -0.72 1 97.69 622 PRO B N 1
ATOM 11716 C CA . PRO B 1 622 ? -35.344 -6.137 -1.058 1 97.69 622 PRO B CA 1
ATOM 11717 C C . PRO B 1 622 ? -35.062 -7.164 -2.156 1 97.69 622 PRO B C 1
ATOM 11719 O O . PRO B 1 622 ? -35.656 -8.258 -2.145 1 97.69 622 PRO B O 1
ATOM 11722 N N . SER B 1 623 ? -34.344 -6.77 -3.066 1 97.5 623 SER B N 1
ATOM 11723 C CA . SER B 1 623 ? -33.812 -7.59 -4.148 1 97.5 623 SER B CA 1
ATOM 11724 C C . SER B 1 623 ? -32.344 -7.27 -4.414 1 97.5 623 SER B C 1
ATOM 11726 O O . SER B 1 623 ? -31.859 -6.188 -4.066 1 97.5 623 SER B O 1
ATOM 11728 N N . LEU B 1 624 ? -31.688 -8.227 -4.93 1 96.12 624 LEU B N 1
ATOM 11729 C CA . LEU B 1 624 ? -30.25 -8.039 -5.105 1 96.12 624 LEU B CA 1
ATOM 11730 C C . LEU B 1 624 ? -29.922 -7.75 -6.566 1 96.12 624 LEU B C 1
ATOM 11732 O O . LEU B 1 624 ? -28.922 -7.078 -6.859 1 96.12 624 LEU B O 1
ATOM 11736 N N . GLY B 1 625 ? -30.797 -8.188 -7.512 1 96.44 625 GLY B N 1
ATOM 11737 C CA . GLY B 1 625 ? -30.375 -8.156 -8.898 1 96.44 625 GLY B CA 1
ATOM 11738 C C . GLY B 1 625 ? -29.094 -8.938 -9.148 1 96.44 625 GLY B C 1
ATOM 11739 O O . GLY B 1 625 ? -28.688 -9.75 -8.312 1 96.44 625 GLY B O 1
ATOM 11740 N N . SER B 1 626 ? -28.469 -8.727 -10.305 1 97.44 626 SER B N 1
ATOM 11741 C CA . SER B 1 626 ? -27.266 -9.469 -10.625 1 97.44 626 SER B CA 1
ATOM 11742 C C . SER B 1 626 ? -26.016 -8.75 -10.125 1 97.44 626 SER B C 1
ATOM 11744 O O . SER B 1 626 ? -24.953 -9.359 -9.977 1 97.44 626 SER B O 1
ATOM 11746 N N . PRO B 1 627 ? -26.078 -7.383 -9.859 1 97.44 627 PRO B N 1
ATOM 11747 C CA . PRO B 1 627 ? -24.859 -6.648 -9.5 1 97.44 627 PRO B CA 1
ATOM 11748 C C . PRO B 1 627 ? -24.312 -7.043 -8.133 1 97.44 627 PRO B C 1
ATOM 11750 O O . PRO B 1 627 ? -25.078 -7.395 -7.23 1 97.44 627 PRO B O 1
ATOM 11753 N N . ASN B 1 628 ? -23.016 -6.961 -8 1 96.12 628 ASN B N 1
ATOM 11754 C CA . ASN B 1 628 ? -22.375 -7.078 -6.703 1 96.12 628 ASN B CA 1
ATOM 11755 C C . ASN B 1 628 ? -22.891 -6.031 -5.719 1 96.12 628 ASN B C 1
ATOM 11757 O O . ASN B 1 628 ? -23.234 -4.918 -6.121 1 96.12 628 ASN B O 1
ATOM 11761 N N . PRO B 1 629 ? -22.859 -6.34 -4.488 1 96.69 629 PRO B N 1
ATOM 11762 C CA . PRO B 1 629 ? -23.578 -5.492 -3.529 1 96.69 629 PRO B CA 1
ATOM 11763 C C . PRO B 1 629 ? -22.75 -4.289 -3.076 1 96.69 629 PRO B C 1
ATOM 11765 O O . PRO B 1 629 ? -23.281 -3.379 -2.434 1 96.69 629 PRO B O 1
ATOM 11768 N N . MET B 1 630 ? -21.484 -4.215 -3.371 1 96.5 630 MET B N 1
ATOM 11769 C CA . MET B 1 630 ? -20.578 -3.215 -2.812 1 96.5 630 MET B CA 1
ATOM 11770 C C . MET B 1 630 ? -21.031 -1.805 -3.168 1 96.5 630 MET B C 1
ATOM 11772 O O . MET B 1 630 ? -21.203 -0.96 -2.285 1 96.5 630 MET B O 1
ATOM 11776 N N . LEU B 1 631 ? -21.203 -1.483 -4.449 1 97.25 631 LEU B N 1
ATOM 11777 C CA . LEU B 1 631 ? -21.562 -0.143 -4.906 1 97.25 631 LEU B CA 1
ATOM 11778 C C . LEU B 1 631 ? -22.859 0.329 -4.254 1 97.25 631 LEU B C 1
ATOM 11780 O O . LEU B 1 631 ? -22.922 1.44 -3.727 1 97.25 631 LEU B O 1
ATOM 11784 N N . THR B 1 632 ? -23.828 -0.518 -4.273 1 98 632 THR B N 1
ATOM 11785 C CA . THR B 1 632 ? -25.125 -0.175 -3.729 1 98 632 THR B CA 1
ATOM 11786 C C . THR B 1 632 ? -25.062 -0.027 -2.211 1 98 632 THR B C 1
ATOM 11788 O O . THR B 1 632 ? -25.672 0.882 -1.645 1 98 632 THR B O 1
ATOM 11791 N N . GLY B 1 633 ? -24.328 -0.973 -1.598 1 97.88 633 GLY B N 1
ATOM 11792 C CA . GLY B 1 633 ? -24.156 -0.868 -0.156 1 97.88 633 GLY B CA 1
ATOM 11793 C C . GLY B 1 633 ? -23.516 0.43 0.276 1 97.88 633 GLY B C 1
ATOM 11794 O O . GLY B 1 633 ? -23.922 1.044 1.26 1 97.88 633 GLY B O 1
ATOM 11795 N N . VAL B 1 634 ? -22.5 0.867 -0.407 1 97.56 634 VAL B N 1
ATOM 11796 C CA . VAL B 1 634 ? -21.812 2.115 -0.109 1 97.56 634 VAL B CA 1
ATOM 11797 C C . VAL B 1 634 ? -22.75 3.297 -0.325 1 97.56 634 VAL B C 1
ATOM 11799 O O . VAL B 1 634 ? -22.797 4.219 0.491 1 97.56 634 VAL B O 1
ATOM 11802 N N . ALA B 1 635 ? -23.516 3.244 -1.423 1 97.94 635 ALA B N 1
ATOM 11803 C CA . ALA B 1 635 ? -24.484 4.301 -1.714 1 97.94 635 ALA B CA 1
ATOM 11804 C C . ALA B 1 635 ? -25.5 4.438 -0.586 1 97.94 635 ALA B C 1
ATOM 11806 O O . ALA B 1 635 ? -25.797 5.547 -0.136 1 97.94 635 ALA B O 1
ATOM 11807 N N . LEU B 1 636 ? -26.031 3.316 -0.12 1 98.31 636 LEU B N 1
ATOM 11808 C CA . LEU B 1 636 ? -27 3.328 0.96 1 98.31 636 LEU B CA 1
ATOM 11809 C C . LEU B 1 636 ? -26.375 3.818 2.26 1 98.31 636 LEU B C 1
ATOM 11811 O O . LEU B 1 636 ? -27.016 4.527 3.037 1 98.31 636 LEU B O 1
ATOM 11815 N N . GLY B 1 637 ? -25.172 3.363 2.49 1 97.56 637 GLY B N 1
ATOM 11816 C CA . GLY B 1 637 ? -24.453 3.848 3.666 1 97.56 637 GLY B CA 1
ATOM 11817 C C . GLY B 1 637 ? -24.312 5.355 3.697 1 97.56 637 GLY B C 1
ATOM 11818 O O . GLY B 1 637 ? -24.547 5.984 4.734 1 97.56 637 GLY B O 1
ATOM 11819 N N . ARG B 1 638 ? -23.953 5.949 2.602 1 96.94 638 ARG B N 1
ATOM 11820 C CA . ARG B 1 638 ? -23.828 7.398 2.516 1 96.94 638 ARG B CA 1
ATOM 11821 C C . ARG B 1 638 ? -25.172 8.078 2.762 1 96.94 638 ARG B C 1
ATOM 11823 O O . ARG B 1 638 ? -25.25 9.078 3.477 1 96.94 638 ARG B O 1
ATOM 11830 N N . ARG B 1 639 ? -26.234 7.512 2.174 1 98.06 639 ARG B N 1
ATOM 11831 C CA . ARG B 1 639 ? -27.578 8.062 2.348 1 98.06 639 ARG B CA 1
ATOM 11832 C C . ARG B 1 639 ? -27.984 8.039 3.814 1 98.06 639 ARG B C 1
ATOM 11834 O O . ARG B 1 639 ? -28.484 9.039 4.34 1 98.06 639 ARG B O 1
ATOM 11841 N N . THR B 1 640 ? -27.812 6.898 4.457 1 98.38 640 THR B N 1
ATOM 11842 C CA . THR B 1 640 ? -28.125 6.77 5.871 1 98.38 640 THR B CA 1
ATOM 11843 C C . THR B 1 640 ? -27.281 7.719 6.711 1 98.38 640 THR B C 1
ATOM 11845 O O . THR B 1 640 ? -27.781 8.344 7.652 1 98.38 640 THR B O 1
ATOM 11848 N N . GLY B 1 641 ? -26.031 7.805 6.402 1 97.88 641 GLY B N 1
ATOM 11849 C CA . GLY B 1 641 ? -25.156 8.727 7.105 1 97.88 641 GLY B CA 1
ATOM 11850 C C . GLY B 1 641 ? -25.625 10.172 7.016 1 97.88 641 GLY B C 1
ATOM 11851 O O . GLY B 1 641 ? -25.562 10.906 8.008 1 97.88 641 GLY B O 1
ATOM 11852 N N . ASP B 1 642 ? -26.047 10.562 5.832 1 97.5 642 ASP B N 1
ATOM 11853 C CA . ASP B 1 642 ? -26.562 11.922 5.652 1 97.5 642 ASP B CA 1
ATOM 11854 C C . ASP B 1 642 ? -27.797 12.164 6.523 1 97.5 642 ASP B C 1
ATOM 11856 O O . ASP B 1 642 ? -27.922 13.234 7.129 1 97.5 642 ASP B O 1
ATOM 11860 N N . LEU B 1 643 ? -28.672 11.211 6.59 1 97.69 643 LEU B N 1
ATOM 11861 C CA . LEU B 1 643 ? -29.844 11.336 7.453 1 97.69 643 LEU B CA 1
ATOM 11862 C C . LEU B 1 643 ? -29.422 11.492 8.914 1 97.69 643 LEU B C 1
ATOM 11864 O O . LEU B 1 643 ? -29.953 12.359 9.617 1 97.69 643 LEU B O 1
ATOM 11868 N N . LEU B 1 644 ? -28.547 10.609 9.383 1 98.12 644 LEU B N 1
ATOM 11869 C CA . LEU B 1 644 ? -28.109 10.633 10.773 1 98.12 644 LEU B CA 1
ATOM 11870 C C . LEU B 1 644 ? -27.5 11.984 11.125 1 98.12 644 LEU B C 1
ATOM 11872 O O . LEU B 1 644 ? -27.891 12.602 12.125 1 98.12 644 LEU B O 1
ATOM 11876 N N . ASN B 1 645 ? -26.641 12.477 10.336 1 96.56 645 ASN B N 1
ATOM 11877 C CA . ASN B 1 645 ? -25.953 13.727 10.609 1 96.56 645 ASN B CA 1
ATOM 11878 C C . ASN B 1 645 ? -26.891 14.93 10.508 1 96.56 645 ASN B C 1
ATOM 11880 O O . ASN B 1 645 ? -26.719 15.922 11.211 1 96.56 645 ASN B O 1
ATOM 11884 N N . SER B 1 646 ? -27.922 14.836 9.695 1 94.69 646 SER B N 1
ATOM 11885 C CA . SER B 1 646 ? -28.766 16 9.453 1 94.69 646 SER B CA 1
ATOM 11886 C C . SER B 1 646 ? -29.984 15.992 10.359 1 94.69 646 SER B C 1
ATOM 11888 O O . SER B 1 646 ? -30.516 17.047 10.711 1 94.69 646 SER B O 1
ATOM 11890 N N . GLY B 1 647 ? -30.422 14.773 10.742 1 93.94 647 GLY B N 1
ATOM 11891 C CA . GLY B 1 647 ? -31.766 14.797 11.312 1 93.94 647 GLY B CA 1
ATOM 11892 C C . GLY B 1 647 ? -31.891 13.953 12.57 1 93.94 647 GLY B C 1
ATOM 11893 O O . GLY B 1 647 ? -32.875 14.039 13.289 1 93.94 647 GLY B O 1
ATOM 11894 N N . VAL B 1 648 ? -30.938 13.141 12.906 1 97 648 VAL B N 1
ATOM 11895 C CA . VAL B 1 648 ? -31.125 12.203 14 1 97 648 VAL B CA 1
ATOM 11896 C C . VAL B 1 648 ? -30.188 12.555 15.156 1 97 648 VAL B C 1
ATOM 11898 O O . VAL B 1 648 ? -30.625 12.719 16.297 1 97 648 VAL B O 1
ATOM 11901 N N . LEU B 1 649 ? -28.969 12.719 14.859 1 97 649 LEU B N 1
ATOM 11902 C CA . LEU B 1 649 ? -27.953 12.945 15.883 1 97 649 LEU B CA 1
ATOM 11903 C C . LEU B 1 649 ? -28.047 14.375 16.422 1 97 649 LEU B C 1
ATOM 11905 O O . LEU B 1 649 ? -28.625 15.25 15.773 1 97 649 LEU B O 1
ATOM 11909 N N . PHE B 1 650 ? -27.453 14.492 17.5 1 92.38 650 PHE B N 1
ATOM 11910 C CA . PHE B 1 650 ? -27.5 15.773 18.203 1 92.38 650 PHE B CA 1
ATOM 11911 C C . PHE B 1 650 ? -27.016 16.906 17.297 1 92.38 650 PHE B C 1
ATOM 11913 O O . PHE B 1 650 ? -26.062 16.734 16.547 1 92.38 650 PHE B O 1
ATOM 11920 N N . THR B 1 651 ? -27.688 18.016 17.328 1 87.25 651 THR B N 1
ATOM 11921 C CA . THR B 1 651 ? -27.297 19.266 16.688 1 87.25 651 THR B CA 1
ATOM 11922 C C . THR B 1 651 ? -27.422 20.422 17.672 1 87.25 651 THR B C 1
ATOM 11924 O O . THR B 1 651 ? -28.453 20.594 18.328 1 87.25 651 THR B O 1
ATOM 11927 N N . PRO B 1 652 ? -26.391 21.125 17.75 1 82.88 652 PRO B N 1
ATOM 11928 C CA . PRO B 1 652 ? -26.484 22.281 18.656 1 82.88 652 PRO B CA 1
ATOM 11929 C C . PRO B 1 652 ? -27.422 23.359 18.125 1 82.88 652 PRO B C 1
ATOM 11931 O O . PRO B 1 652 ? -27.703 23.406 16.922 1 82.88 652 PRO B O 1
ATOM 11934 N N . ASP B 1 653 ? -27.859 24.188 19.047 1 78.5 653 ASP B N 1
ATOM 11935 C CA . ASP B 1 653 ? -28.656 25.344 18.656 1 78.5 653 ASP B CA 1
ATOM 11936 C C . ASP B 1 653 ? -27.844 26.312 17.797 1 78.5 653 ASP B C 1
ATOM 11938 O O . ASP B 1 653 ? -26.641 26.484 18.016 1 78.5 653 ASP B O 1
ATOM 11942 N N . PRO B 1 654 ? -28.453 26.797 16.734 1 74.94 654 PRO B N 1
ATOM 11943 C CA . PRO B 1 654 ? -27.719 27.766 15.906 1 74.94 654 PRO B CA 1
ATOM 11944 C C . PRO B 1 654 ? -27.219 28.969 16.703 1 74.94 654 PRO B C 1
ATOM 11946 O O . PRO B 1 654 ? -27.891 29.438 17.625 1 74.94 654 PRO B O 1
ATOM 11949 N N . ILE B 1 655 ? -26.047 29.297 16.641 1 71.25 655 ILE B N 1
ATOM 11950 C CA . ILE B 1 655 ? -25.406 30.375 17.359 1 71.25 655 ILE B CA 1
ATOM 11951 C C . ILE B 1 655 ? -25.859 31.719 16.797 1 71.25 655 ILE B C 1
ATOM 11953 O O . ILE B 1 655 ? -26.062 32.688 17.531 1 71.25 655 ILE B O 1
ATOM 11957 N N . VAL B 1 656 ? -25.984 31.938 15.406 1 61.72 656 VAL B N 1
ATOM 11958 C CA . VAL B 1 656 ? -26.141 33.281 14.852 1 61.72 656 VAL B CA 1
ATOM 11959 C C . VAL B 1 656 ? -27.531 33.812 15.156 1 61.72 656 VAL B C 1
ATOM 11961 O O . VAL B 1 656 ? -28.531 33.094 14.961 1 61.72 656 VAL B O 1
ATOM 11964 N N . SER B 1 657 ? -27.422 34.844 16 1 57.59 657 SER B N 1
ATOM 11965 C CA . SER B 1 657 ? -28.625 35.594 16.297 1 57.59 657 SER B CA 1
ATOM 11966 C C . SER B 1 657 ? -29.359 36 15.016 1 57.59 657 SER B C 1
ATOM 11968 O O . SER B 1 657 ? -28.734 36.469 14.062 1 57.59 657 SER B O 1
ATOM 11970 N N . PRO B 1 658 ? -30.516 35.469 14.828 1 53 658 PRO B N 1
ATOM 11971 C CA . PRO B 1 658 ? -31.406 35.906 13.742 1 53 658 PRO B CA 1
ATOM 11972 C C . PRO B 1 658 ? -31.391 37.438 13.555 1 53 658 PRO B C 1
ATOM 11974 O O . PRO B 1 658 ? -31.953 37.938 12.578 1 53 658 PRO B O 1
ATOM 11977 N N . GLN B 1 659 ? -30.938 38.125 14.555 1 52.56 659 GLN B N 1
ATOM 11978 C CA . GLN B 1 659 ? -31.172 39.562 14.398 1 52.56 659 GLN B CA 1
ATOM 11979 C C . GLN B 1 659 ? -30.141 40.188 13.469 1 52.56 659 GLN B C 1
ATOM 11981 O O . GLN B 1 659 ? -28.938 39.938 13.617 1 52.56 659 GLN B O 1
ATOM 11986 N N . ASP B 1 660 ? -30.562 40.594 12.43 1 61.5 660 ASP B N 1
ATOM 11987 C CA . ASP B 1 660 ? -29.812 41.344 11.43 1 61.5 660 ASP B CA 1
ATOM 11988 C C . ASP B 1 660 ? -29.094 42.531 12.055 1 61.5 660 ASP B C 1
ATOM 11990 O O . ASP B 1 660 ? -29.734 43.469 12.539 1 61.5 660 ASP B O 1
ATOM 11994 N N . GLU B 1 661 ? -27.891 42.312 12.602 1 81.38 661 GLU B N 1
ATOM 11995 C CA . GLU B 1 661 ? -27.094 43.469 13.023 1 81.38 661 GLU B CA 1
ATOM 11996 C C . GLU B 1 661 ? -26.469 44.156 11.82 1 81.38 661 GLU B C 1
ATOM 11998 O O . GLU B 1 661 ? -25.484 43.688 11.258 1 81.38 661 GLU B O 1
ATOM 12003 N N . THR B 1 662 ? -27.172 45.219 11.5 1 83.19 662 THR B N 1
ATOM 12004 C CA . THR B 1 662 ? -26.812 45.938 10.289 1 83.19 662 THR B CA 1
ATOM 12005 C C . THR B 1 662 ? -25.328 46.312 10.305 1 83.19 662 THR B C 1
ATOM 12007 O O . THR B 1 662 ? -24.828 46.844 11.289 1 83.19 662 THR B O 1
ATOM 12010 N N . GLY B 1 663 ? -24.672 45.906 9.312 1 90.56 663 GLY B N 1
ATOM 12011 C CA . GLY B 1 663 ? -23.281 46.312 9.078 1 90.56 663 GLY B CA 1
ATOM 12012 C C . GLY B 1 663 ? -22.281 45.312 9.617 1 90.56 663 GLY B C 1
ATOM 12013 O O . GLY B 1 663 ? -21.094 45.375 9.266 1 90.56 663 GLY B O 1
ATOM 12014 N N . PHE B 1 664 ? -22.703 44.406 10.508 1 94.06 664 PHE B N 1
ATOM 12015 C CA . PHE B 1 664 ? -21.766 43.438 11.078 1 94.06 664 PHE B CA 1
ATOM 12016 C C . PHE B 1 664 ? -21.531 42.281 10.125 1 94.06 664 PHE B C 1
ATOM 12018 O O . PHE B 1 664 ? -22.484 41.781 9.5 1 94.06 664 PHE B O 1
ATOM 12025 N N . GLN B 1 665 ? -20.312 41.875 9.984 1 92.75 665 GLN B N 1
ATOM 12026 C CA . GLN B 1 665 ? -19.922 40.688 9.266 1 92.75 665 GLN B CA 1
ATOM 12027 C C . GLN B 1 665 ? -19.375 39.625 10.219 1 92.75 665 GLN B C 1
ATOM 12029 O O . GLN B 1 665 ? -18.625 39.938 11.148 1 92.75 665 GLN B O 1
ATOM 12034 N N . PRO B 1 666 ? -19.766 38.375 9.992 1 93.69 666 PRO B N 1
ATOM 12035 C CA . PRO B 1 666 ? -19.281 37.312 10.891 1 93.69 666 PRO B CA 1
ATOM 12036 C C . PRO B 1 666 ? -17.797 37 10.688 1 93.69 666 PRO B C 1
ATOM 12038 O O . PRO B 1 666 ? -17.328 36.906 9.547 1 93.69 666 PRO B O 1
ATOM 12041 N N . LEU B 1 667 ? -17.062 36.906 11.758 1 96.19 667 LEU B N 1
ATOM 12042 C CA . LEU B 1 667 ? -15.719 36.344 11.75 1 96.19 667 LEU B CA 1
ATOM 12043 C C . LEU B 1 667 ? -15.75 34.875 12.133 1 96.19 667 LEU B C 1
ATOM 12045 O O . LEU B 1 667 ? -14.898 34.094 11.688 1 96.19 667 LEU B O 1
ATOM 12049 N N . PHE B 1 668 ? -16.641 34.5 13.023 1 95.75 668 PHE B N 1
ATOM 12050 C CA . PHE B 1 668 ? -16.938 33.125 13.391 1 95.75 668 PHE B CA 1
ATOM 12051 C C . PHE B 1 668 ? -18.422 32.906 13.648 1 95.75 668 PHE B C 1
ATOM 12053 O O . PHE B 1 668 ? -18.984 33.5 14.586 1 95.75 668 PHE B O 1
ATOM 12060 N N . ASP B 1 669 ? -19.031 32.125 12.836 1 92.75 669 ASP B N 1
ATOM 12061 C CA . ASP B 1 669 ? -20.484 31.953 12.914 1 92.75 669 ASP B CA 1
ATOM 12062 C C . ASP B 1 669 ? -20.844 30.547 13.414 1 92.75 669 ASP B C 1
ATOM 12064 O O . ASP B 1 669 ? -21.969 30.094 13.258 1 92.75 669 ASP B O 1
ATOM 12068 N N . GLY B 1 670 ? -19.828 29.812 13.875 1 93.12 670 GLY B N 1
ATOM 12069 C CA . GLY B 1 670 ? -20.062 28.484 14.414 1 93.12 670 GLY B CA 1
ATOM 12070 C C . GLY B 1 670 ? -19.797 27.375 13.414 1 93.12 670 GLY B C 1
ATOM 12071 O O . GLY B 1 670 ? -19.797 26.203 13.766 1 93.12 670 GLY B O 1
ATOM 12072 N N . THR B 1 671 ? -19.438 27.734 12.195 1 91.81 671 THR B N 1
ATOM 12073 C CA . THR B 1 671 ? -19.25 26.734 11.156 1 91.81 671 THR B CA 1
ATOM 12074 C C . THR B 1 671 ? -17.766 26.453 10.945 1 91.81 671 THR B C 1
ATOM 12076 O O . THR B 1 671 ? -16.906 27.266 11.305 1 91.81 671 THR B O 1
ATOM 12079 N N . ALA B 1 672 ? -17.531 25.281 10.367 1 89.94 672 ALA B N 1
ATOM 12080 C CA . ALA B 1 672 ? -16.156 24.906 10.039 1 89.94 672 ALA B CA 1
ATOM 12081 C C . ALA B 1 672 ? -15.555 25.859 9.016 1 89.94 672 ALA B C 1
ATOM 12083 O O . ALA B 1 672 ? -14.359 26.141 9.062 1 89.94 672 ALA B O 1
ATOM 12084 N N . SER B 1 673 ? -16.375 26.406 8.148 1 89.62 673 SER B N 1
ATOM 12085 C CA . SER B 1 673 ? -15.906 27.297 7.102 1 89.62 673 SER B CA 1
ATOM 12086 C C . SER B 1 673 ? -15.312 28.578 7.691 1 89.62 673 SER B C 1
ATOM 12088 O O . SER B 1 673 ? -14.289 29.078 7.211 1 89.62 673 SER B O 1
ATOM 12090 N N . THR B 1 674 ? -15.938 29.078 8.719 1 93.19 674 THR B N 1
ATOM 12091 C CA . THR B 1 674 ? -15.414 30.297 9.328 1 93.19 674 THR B CA 1
ATOM 12092 C C . THR B 1 674 ? -14.352 29.969 10.367 1 93.19 674 THR B C 1
ATOM 12094 O O . THR B 1 674 ? -13.484 30.797 10.656 1 93.19 674 THR B O 1
ATOM 12097 N N . PHE B 1 675 ? -14.406 28.75 10.93 1 94.56 675 PHE B N 1
ATOM 12098 C CA . PHE B 1 675 ? -13.375 28.328 11.875 1 94.56 675 PHE B CA 1
ATOM 12099 C C . PHE B 1 675 ? -12.016 28.281 11.195 1 94.56 675 PHE B C 1
ATOM 12101 O O . PHE B 1 675 ? -11 28.656 11.797 1 94.56 675 PHE B O 1
ATOM 12108 N N . LYS B 1 676 ? -11.984 27.906 10.008 1 90.31 676 LYS B N 1
ATOM 12109 C CA . LYS B 1 676 ? -10.742 27.719 9.266 1 90.31 676 LYS B CA 1
ATOM 12110 C C . LYS B 1 676 ? -10.07 29.047 8.969 1 90.31 676 LYS B C 1
ATOM 12112 O O . LYS B 1 676 ? -8.898 29.094 8.602 1 90.31 676 LYS B O 1
ATOM 12117 N N . ASN B 1 677 ? -10.797 30.125 9.141 1 93.62 677 ASN B N 1
ATOM 12118 C CA . ASN B 1 677 ? -10.25 31.469 8.891 1 93.62 677 ASN B CA 1
ATOM 12119 C C . ASN B 1 677 ? -9.375 31.938 10.047 1 93.62 677 ASN B C 1
ATOM 12121 O O . ASN B 1 677 ? -8.766 33 9.969 1 93.62 677 ASN B O 1
ATOM 12125 N N . TRP B 1 678 ? -9.352 31.109 11.016 1 95.69 678 TRP B N 1
ATOM 12126 C CA . TRP B 1 678 ? -8.531 31.422 12.18 1 95.69 678 TRP B CA 1
ATOM 12127 C C . TRP B 1 678 ? -7.281 30.547 12.219 1 95.69 678 TRP B C 1
ATOM 12129 O O . TRP B 1 678 ? -7.309 29.391 11.773 1 95.69 678 TRP B O 1
ATOM 12139 N N . THR B 1 679 ? -6.191 31.094 12.695 1 93.44 679 THR B N 1
ATOM 12140 C CA . THR B 1 679 ? -4.914 30.391 12.719 1 93.44 679 THR B CA 1
ATOM 12141 C C . THR B 1 679 ? -4.34 30.359 14.133 1 93.44 679 THR B C 1
ATOM 12143 O O . THR B 1 679 ? -4.316 31.391 14.82 1 93.44 679 THR B O 1
ATOM 12146 N N . LEU B 1 680 ? -3.932 29.172 14.547 1 93.19 680 LEU B N 1
ATOM 12147 C CA . LEU B 1 680 ? -3.287 29.016 15.844 1 93.19 680 LEU B CA 1
ATOM 12148 C C . LEU B 1 680 ? -1.794 29.312 15.75 1 93.19 680 LEU B C 1
ATOM 12150 O O . LEU B 1 680 ? -1.124 28.844 14.82 1 93.19 680 LEU B O 1
ATOM 12154 N N . VAL B 1 681 ? -1.286 30.109 16.672 1 91.81 681 VAL B N 1
ATOM 12155 C CA . VAL B 1 681 ? 0.144 30.375 16.766 1 91.81 681 VAL B CA 1
ATOM 12156 C C . VAL B 1 681 ? 0.617 30.109 18.203 1 91.81 681 VAL B C 1
ATOM 12158 O O . VAL B 1 681 ? -0.097 30.391 19.156 1 91.81 681 VAL B O 1
ATOM 12161 N N . GLY B 1 682 ? 1.732 29.484 18.297 1 89.56 682 GLY B N 1
ATOM 12162 C CA . GLY B 1 682 ? 2.295 29.141 19.594 1 89.56 682 GLY B CA 1
ATOM 12163 C C . GLY B 1 682 ? 2.818 27.703 19.641 1 89.56 682 GLY B C 1
ATOM 12164 O O . GLY B 1 682 ? 2.727 26.969 18.656 1 89.56 682 GLY B O 1
ATOM 12165 N N . PRO B 1 683 ? 3.436 27.328 20.734 1 87.62 683 PRO B N 1
ATOM 12166 C CA . PRO B 1 683 ? 4.008 25.984 20.859 1 87.62 683 PRO B CA 1
ATOM 12167 C C . PRO B 1 683 ? 2.945 24.906 20.984 1 87.62 683 PRO B C 1
ATOM 12169 O O . PRO B 1 683 ? 1.779 25.203 21.25 1 87.62 683 PRO B O 1
ATOM 12172 N N . PRO B 1 684 ? 3.318 23.672 20.797 1 84.81 684 PRO B N 1
ATOM 12173 C CA . PRO B 1 684 ? 2.373 22.562 20.938 1 84.81 684 PRO B CA 1
ATOM 12174 C C . PRO B 1 684 ? 1.895 22.391 22.375 1 84.81 684 PRO B C 1
ATOM 12176 O O . PRO B 1 684 ? 2.498 22.938 23.312 1 84.81 684 PRO B O 1
ATOM 12179 N N . GLY B 1 685 ? 0.866 21.672 22.531 1 84.38 685 GLY B N 1
ATOM 12180 C CA . GLY B 1 685 ? 0.364 21.312 23.859 1 84.38 685 GLY B CA 1
ATOM 12181 C C . GLY B 1 685 ? -0.96 21.969 24.188 1 84.38 685 GLY B C 1
ATOM 12182 O O . GLY B 1 685 ? -1.413 21.922 25.328 1 84.38 685 GLY B O 1
ATOM 12183 N N . GLY B 1 686 ? -1.568 22.547 23.219 1 90.06 686 GLY B N 1
ATOM 12184 C CA . GLY B 1 686 ? -2.865 23.188 23.391 1 90.06 686 GLY B CA 1
ATOM 12185 C C . GLY B 1 686 ? -3.342 23.891 22.125 1 90.06 686 GLY B C 1
ATOM 12186 O O . GLY B 1 686 ? -2.611 23.984 21.141 1 90.06 686 GLY B O 1
ATOM 12187 N N . GLY B 1 687 ? -4.559 24.344 22.234 1 93.12 687 GLY B N 1
ATOM 12188 C CA . GLY B 1 687 ? -5.098 25.016 21.062 1 93.12 687 GLY B CA 1
ATOM 12189 C C . GLY B 1 687 ? -6.562 25.375 21.219 1 93.12 687 GLY B C 1
ATOM 12190 O O . GLY B 1 687 ? -7.023 25.719 22.312 1 93.12 687 GLY B O 1
ATOM 12191 N N . MET B 1 688 ? -7.18 25.562 20.094 1 95.56 688 MET B N 1
ATOM 12192 C CA . MET B 1 688 ? -8.602 25.891 20 1 95.56 688 MET B CA 1
ATOM 12193 C C . MET B 1 688 ? -9.367 24.781 19.281 1 95.56 688 MET B C 1
ATOM 12195 O O . MET B 1 688 ? -9.023 24.406 18.156 1 95.56 688 MET B O 1
ATOM 12199 N N . LEU B 1 689 ? -10.336 24.25 19.969 1 95.19 689 LEU B N 1
ATOM 12200 C CA . LEU B 1 689 ? -11.148 23.156 19.453 1 95.19 689 LEU B CA 1
ATOM 12201 C C . LEU B 1 689 ? -12.469 23.672 18.906 1 95.19 689 LEU B C 1
ATOM 12203 O O . LEU B 1 689 ? -13.102 24.547 19.5 1 95.19 689 LEU B O 1
ATOM 12207 N N . HIS B 1 690 ? -12.883 23.266 17.672 1 95.06 690 HIS B N 1
ATOM 12208 C CA . HIS B 1 690 ? -14.242 23.484 17.188 1 95.06 690 HIS B CA 1
ATOM 12209 C C . HIS B 1 690 ? -15.203 22.453 17.781 1 95.06 690 HIS B C 1
ATOM 12211 O O . HIS B 1 690 ? -15.07 21.266 17.531 1 95.06 690 HIS B O 1
ATOM 12217 N N . LEU B 1 691 ? -16.094 22.875 18.547 1 94.94 691 LEU B N 1
ATOM 12218 C CA . LEU B 1 691 ? -16.984 21.984 19.312 1 94.94 691 LEU B CA 1
ATOM 12219 C C . LEU B 1 691 ? -18.391 22.547 19.391 1 94.94 691 LEU B C 1
ATOM 12221 O O . LEU B 1 691 ? -18.625 23.562 20.047 1 94.94 691 LEU B O 1
ATOM 12225 N N . ASN B 1 692 ? -19.344 21.922 18.672 1 93.38 692 ASN B N 1
ATOM 12226 C CA . ASN B 1 692 ? -20.75 22.297 18.719 1 93.38 692 ASN B CA 1
ATOM 12227 C C . ASN B 1 692 ? -20.938 23.766 18.328 1 93.38 692 ASN B C 1
ATOM 12229 O O . ASN B 1 692 ? -21.672 24.5 19 1 93.38 692 ASN B O 1
ATOM 12233 N N . GLY B 1 693 ? -20.156 24.188 17.375 1 92.19 693 GLY B N 1
ATOM 12234 C CA . GLY B 1 693 ? -20.266 25.547 16.875 1 92.19 693 GLY B CA 1
ATOM 12235 C C . GLY B 1 693 ? -19.531 26.562 17.734 1 92.19 693 GLY B C 1
ATOM 12236 O O . GLY B 1 693 ? -19.625 27.766 17.516 1 92.19 693 GLY B O 1
ATOM 12237 N N . GLU B 1 694 ? -18.828 26.141 18.703 1 94.62 694 GLU B N 1
ATOM 12238 C CA . GLU B 1 694 ? -18.016 26.984 19.594 1 94.62 694 GLU B CA 1
ATOM 12239 C C . GLU B 1 694 ? -16.531 26.797 19.312 1 94.62 694 GLU B C 1
ATOM 12241 O O . GLU B 1 694 ? -16.109 25.797 18.719 1 94.62 694 GLU B O 1
ATOM 12246 N N . MET B 1 695 ? -15.758 27.844 19.688 1 95.62 695 MET B N 1
ATOM 12247 C CA . MET B 1 695 ? -14.312 27.719 19.828 1 95.62 695 MET B CA 1
ATOM 12248 C C . MET B 1 695 ? -13.914 27.516 21.281 1 95.62 695 MET B C 1
ATOM 12250 O O . MET B 1 695 ? -14.195 28.375 22.125 1 95.62 695 MET B O 1
ATOM 12254 N N . VAL B 1 696 ? -13.305 26.422 21.547 1 96.25 696 VAL B N 1
ATOM 12255 C CA . VAL B 1 696 ? -13.016 26.094 22.938 1 96.25 696 VAL B CA 1
ATOM 12256 C C . VAL B 1 696 ? -11.508 25.938 23.125 1 96.25 696 VAL B C 1
ATOM 12258 O O . VAL B 1 696 ? -10.875 25.109 22.469 1 96.25 696 VAL B O 1
ATOM 12261 N N . SER B 1 697 ? -10.961 26.719 24 1 95.94 697 SER B N 1
ATOM 12262 C CA . SER B 1 697 ? -9.531 26.578 24.281 1 95.94 697 SER B CA 1
ATOM 12263 C C . SER B 1 697 ? -9.258 25.328 25.125 1 95.94 697 SER B C 1
ATOM 12265 O O . SER B 1 697 ? -10.102 24.922 25.922 1 95.94 697 SER B O 1
ATOM 12267 N N . TYR B 1 698 ? -8.156 24.688 24.875 1 93.5 698 TYR B N 1
ATOM 12268 C CA . TYR B 1 698 ? -7.727 23.531 25.656 1 93.5 698 TYR B CA 1
ATOM 12269 C C . TYR B 1 698 ? -6.211 23.5 25.781 1 93.5 698 TYR B C 1
ATOM 12271 O O . TYR B 1 698 ? -5.504 24.234 25.078 1 93.5 698 TYR B O 1
ATOM 12279 N N . GLY B 1 699 ? -5.699 22.641 26.766 1 90.25 699 GLY B N 1
ATOM 12280 C CA . GLY B 1 699 ? -4.277 22.375 26.906 1 90.25 699 GLY B CA 1
ATOM 12281 C C . GLY B 1 699 ? -3.639 23.156 28.047 1 90.25 699 GLY B C 1
ATOM 12282 O O . GLY B 1 699 ? -4.246 24.078 28.578 1 90.25 699 GLY B O 1
ATOM 12283 N N . ASP B 1 700 ? -2.43 22.75 28.406 1 85.31 700 ASP B N 1
ATOM 12284 C CA . ASP B 1 700 ? -1.736 23.344 29.547 1 85.31 700 ASP B CA 1
ATOM 12285 C C . ASP B 1 700 ? -0.376 23.906 29.141 1 85.31 700 ASP B C 1
ATOM 12287 O O . ASP B 1 700 ? 0.419 24.312 29.984 1 85.31 700 ASP B O 1
ATOM 12291 N N . GLY B 1 701 ? -0.26 23.969 27.922 1 77.69 701 GLY B N 1
ATOM 12292 C CA . GLY B 1 701 ? 1.025 24.438 27.406 1 77.69 701 GLY B CA 1
ATOM 12293 C C . GLY B 1 701 ? 1.209 25.938 27.531 1 77.69 701 GLY B C 1
ATOM 12294 O O . GLY B 1 701 ? 0.441 26.609 28.219 1 77.69 701 GLY B O 1
ATOM 12295 N N . ALA B 1 702 ? 2.168 26.547 26.844 1 84.38 702 ALA B N 1
ATOM 12296 C CA . ALA B 1 702 ? 2.564 27.953 26.875 1 84.38 702 ALA B CA 1
ATOM 12297 C C . ALA B 1 702 ? 1.517 28.828 26.203 1 84.38 702 ALA B C 1
ATOM 12299 O O . ALA B 1 702 ? 0.462 28.344 25.797 1 84.38 702 ALA B O 1
ATOM 12300 N N . LEU B 1 703 ? 1.758 30.188 26.281 1 89.44 703 LEU B N 1
ATOM 12301 C CA . LEU B 1 703 ? 0.863 31.172 25.688 1 89.44 703 LEU B CA 1
ATOM 12302 C C . LEU B 1 703 ? 0.621 30.844 24.219 1 89.44 703 LEU B C 1
ATOM 12304 O O . LEU B 1 703 ? 1.563 30.562 23.469 1 89.44 703 LEU B O 1
ATOM 12308 N N . ARG B 1 704 ? -0.656 30.844 23.875 1 94.31 704 ARG B N 1
ATOM 12309 C CA . ARG B 1 704 ? -1.036 30.641 22.484 1 94.31 704 ARG B CA 1
ATOM 12310 C C . ARG B 1 704 ? -2.072 31.656 22.031 1 94.31 704 ARG B C 1
ATOM 12312 O O . ARG B 1 704 ? -2.703 32.312 22.875 1 94.31 704 ARG B O 1
ATOM 12319 N N . LEU B 1 705 ? -2.094 31.859 20.75 1 95.5 705 LEU B N 1
ATOM 12320 C CA . LEU B 1 705 ? -2.994 32.844 20.125 1 95.5 705 LEU B CA 1
ATOM 12321 C C . LEU B 1 705 ? -3.758 32.188 18.969 1 95.5 705 LEU B C 1
ATOM 12323 O O . LEU B 1 705 ? -3.17 31.5 18.141 1 95.5 705 LEU B O 1
ATOM 12327 N N . PHE B 1 706 ? -5.035 32.312 19.016 1 97.12 706 PHE B N 1
ATOM 12328 C CA . PHE B 1 706 ? -5.891 31.953 17.891 1 97.12 706 PHE B CA 1
ATOM 12329 C C . PHE B 1 706 ? -6.445 33.219 17.219 1 97.12 706 PHE B C 1
ATOM 12331 O O . PHE B 1 706 ? -7.34 33.875 17.75 1 97.12 706 PHE B O 1
ATOM 12338 N N . TYR B 1 707 ? -5.93 33.625 16.031 1 97 707 TYR B N 1
ATOM 12339 C CA . TYR B 1 707 ? -6.289 34.938 15.5 1 97 707 TYR B CA 1
ATOM 12340 C C . TYR B 1 707 ? -6.941 34.812 14.125 1 97 707 TYR B C 1
ATOM 12342 O O . TYR B 1 707 ? -6.723 33.844 13.414 1 97 707 TYR B O 1
ATOM 12350 N N . TYR B 1 708 ? -7.844 35.75 13.766 1 97.19 708 TYR B N 1
ATOM 12351 C CA . TYR B 1 708 ? -8.438 35.812 12.43 1 97.19 708 TYR B CA 1
ATOM 12352 C C . TYR B 1 708 ? -7.406 36.219 11.391 1 97.19 708 TYR B C 1
ATOM 12354 O O . TYR B 1 708 ? -7.051 37.375 11.281 1 97.19 708 TYR B O 1
ATOM 12362 N N . SER B 1 709 ? -7.055 35.312 10.531 1 93.62 709 SER B N 1
ATOM 12363 C CA . SER B 1 709 ? -5.832 35.438 9.742 1 93.62 709 SER B CA 1
ATOM 12364 C C . SER B 1 709 ? -6.137 35.938 8.336 1 93.62 709 SER B C 1
ATOM 12366 O O . SER B 1 709 ? -5.223 36.156 7.539 1 93.62 709 SER B O 1
ATOM 12368 N N . GLN B 1 710 ? -7.367 36.219 7.992 1 91.75 710 GLN B N 1
ATOM 12369 C CA . GLN B 1 710 ? -7.738 36.531 6.617 1 91.75 710 GLN B CA 1
ATOM 12370 C C . GLN B 1 710 ? -7.449 38 6.281 1 91.75 710 GLN B C 1
ATOM 12372 O O . GLN B 1 710 ? -7.219 38.344 5.121 1 91.75 710 GLN B O 1
ATOM 12377 N N . GLN B 1 711 ? -7.473 38.875 7.301 1 92.62 711 GLN B N 1
ATOM 12378 C CA . GLN B 1 711 ? -7.223 40.281 7.043 1 92.62 711 GLN B CA 1
ATOM 12379 C C . GLN B 1 711 ? -7 41.031 8.344 1 92.62 711 GLN B C 1
ATOM 12381 O O . GLN B 1 711 ? -7.348 40.562 9.422 1 92.62 711 GLN B O 1
ATOM 12386 N N . ALA B 1 712 ? -6.414 42.219 8.211 1 95.75 712 ALA B N 1
ATOM 12387 C CA . ALA B 1 712 ? -6.32 43.219 9.281 1 95.75 712 ALA B CA 1
ATOM 12388 C C . ALA B 1 712 ? -7.453 44.219 9.195 1 95.75 712 ALA B C 1
ATOM 12390 O O . ALA B 1 712 ? -8.094 44.344 8.148 1 95.75 712 ALA B O 1
ATOM 12391 N N . PHE B 1 713 ? -7.695 44.875 10.32 1 97.44 713 PHE B N 1
ATOM 12392 C CA . PHE B 1 713 ? -8.836 45.781 10.367 1 97.44 713 PHE B CA 1
ATOM 12393 C C . PHE B 1 713 ? -8.406 47.188 10.805 1 97.44 713 PHE B C 1
ATOM 12395 O O . PHE B 1 713 ? -7.543 47.312 11.672 1 97.44 713 PHE B O 1
ATOM 12402 N N . GLY B 1 714 ? -9.023 48.156 10.172 1 97.19 714 GLY B N 1
ATOM 12403 C CA . GLY B 1 714 ? -8.891 49.531 10.68 1 97.19 714 GLY B CA 1
ATOM 12404 C C . GLY B 1 714 ? -9.742 49.781 11.906 1 97.19 714 GLY B C 1
ATOM 12405 O O . GLY B 1 714 ? -9.648 49.062 12.898 1 97.19 714 GLY B O 1
ATOM 12406 N N . ASP B 1 715 ? -10.625 50.844 11.898 1 98 715 ASP B N 1
ATOM 12407 C CA . ASP B 1 715 ? -11.57 51.125 12.977 1 98 715 ASP B CA 1
ATOM 12408 C C . ASP B 1 715 ? -12.734 50.125 12.93 1 98 715 ASP B C 1
ATOM 12410 O O . ASP B 1 715 ? -13.211 49.75 11.852 1 98 715 ASP B O 1
ATOM 12414 N N . PHE B 1 716 ? -13.141 49.688 14.133 1 98.12 716 PHE B N 1
ATOM 12415 C CA . PHE B 1 716 ? -14.203 48.688 14.117 1 98.12 716 PHE B CA 1
ATOM 12416 C C . PHE B 1 716 ? -14.961 48.688 15.445 1 98.12 716 PHE B C 1
ATOM 12418 O O . PHE B 1 716 ? -14.5 49.25 16.422 1 98.12 716 PHE B O 1
ATOM 12425 N N . THR B 1 717 ? -16.109 48.094 15.438 1 98 717 THR B N 1
ATOM 12426 C CA . THR B 1 717 ? -16.828 47.562 16.578 1 98 717 THR B CA 1
ATOM 12427 C C . THR B 1 717 ? -16.859 46.031 16.531 1 98 717 THR B C 1
ATOM 12429 O O . THR B 1 717 ? -17.375 45.469 15.562 1 98 717 THR B O 1
ATOM 12432 N N . LEU B 1 718 ? -16.234 45.375 17.5 1 98.06 718 LEU B N 1
ATOM 12433 C CA . LEU B 1 718 ? -16.156 43.938 17.594 1 98.06 718 LEU B CA 1
ATOM 12434 C C . LEU B 1 718 ? -17.078 43.406 18.688 1 98.06 718 LEU B C 1
ATOM 12436 O O . LEU B 1 718 ? -17.047 43.906 19.812 1 98.06 718 LEU B O 1
ATOM 12440 N N . ARG B 1 719 ? -17.891 42.5 18.359 1 97.06 719 ARG B N 1
ATOM 12441 C CA . ARG B 1 719 ? -18.719 41.812 19.344 1 97.06 719 ARG B CA 1
ATOM 12442 C C . ARG B 1 719 ? -18.391 40.312 19.375 1 97.06 719 ARG B C 1
ATOM 12444 O O . ARG B 1 719 ? -18.219 39.688 18.328 1 97.06 719 ARG B O 1
ATOM 12451 N N . LEU B 1 720 ? -18.172 39.781 20.531 1 97.19 720 LEU B N 1
ATOM 12452 C CA . LEU B 1 720 ? -17.953 38.344 20.672 1 97.19 720 LEU B CA 1
ATOM 12453 C C . LEU B 1 720 ? -18.469 37.844 22 1 97.19 720 LEU B C 1
ATOM 12455 O O . LEU B 1 720 ? -18.438 38.562 23 1 97.19 720 LEU B O 1
ATOM 12459 N N . GLN B 1 721 ? -18.969 36.719 21.984 1 96.88 721 GLN B N 1
ATOM 12460 C CA . GLN B 1 721 ? -19.484 36.094 23.203 1 96.88 721 GLN B CA 1
ATOM 12461 C C . GLN B 1 721 ? -18.5 35.062 23.75 1 96.88 721 GLN B C 1
ATOM 12463 O O . GLN B 1 721 ? -17.859 34.344 22.984 1 96.88 721 GLN B O 1
ATOM 12468 N N . PHE B 1 722 ? -18.359 35 25.094 1 97.94 722 PHE B N 1
ATOM 12469 C CA . PHE B 1 722 ? -17.5 34 25.734 1 97.94 722 PHE B CA 1
ATOM 12470 C C . PHE B 1 722 ? -18.141 33.438 26.984 1 97.94 722 PHE B C 1
ATOM 12472 O O . PHE B 1 722 ? -19.078 34.031 27.531 1 97.94 722 PHE B O 1
ATOM 12479 N N . ARG B 1 723 ? -17.688 32.25 27.344 1 96.44 723 ARG B N 1
ATOM 12480 C CA . ARG B 1 723 ? -18.172 31.531 28.516 1 96.44 723 ARG B CA 1
ATOM 12481 C C . ARG B 1 723 ? -17.047 30.812 29.234 1 96.44 723 ARG B C 1
ATOM 12483 O O . ARG B 1 723 ? -16.156 30.234 28.609 1 96.44 723 ARG B O 1
ATOM 12490 N N . ILE B 1 724 ? -17.016 30.891 30.594 1 97.25 724 ILE B N 1
ATOM 12491 C CA . ILE B 1 724 ? -16.016 30.188 31.375 1 97.25 724 ILE B CA 1
ATOM 12492 C C . ILE B 1 724 ? -16.625 28.938 32 1 97.25 724 ILE B C 1
ATOM 12494 O O . ILE B 1 724 ? -17.844 28.828 32.094 1 97.25 724 ILE B O 1
ATOM 12498 N N . TRP B 1 725 ? -15.766 28.047 32.375 1 94.5 725 TRP B N 1
ATOM 12499 C CA . TRP B 1 725 ? -16.25 26.797 32.938 1 94.5 725 TRP B CA 1
ATOM 12500 C C . TRP B 1 725 ? -15.711 26.594 34.344 1 94.5 725 TRP B C 1
ATOM 12502 O O . TRP B 1 725 ? -16.219 25.766 35.094 1 94.5 725 TRP B O 1
ATOM 12512 N N . ASP B 1 726 ? -14.68 27.344 34.688 1 94.44 726 ASP B N 1
ATOM 12513 C CA . ASP B 1 726 ? -14.016 27.234 35.969 1 94.44 726 ASP B CA 1
ATOM 12514 C C . ASP B 1 726 ? -13.805 28.625 36.594 1 94.44 726 ASP B C 1
ATOM 12516 O O . ASP B 1 726 ? -13.07 29.453 36.031 1 94.44 726 ASP B O 1
ATOM 12520 N N . ALA B 1 727 ? -14.305 28.859 37.781 1 94.69 727 ALA B N 1
ATOM 12521 C CA . ALA B 1 727 ? -14.203 30.156 38.438 1 94.69 727 ALA B CA 1
ATOM 12522 C C . ALA B 1 727 ? -12.773 30.422 38.906 1 94.69 727 ALA B C 1
ATOM 12524 O O . ALA B 1 727 ? -12.352 31.578 39 1 94.69 727 ALA B O 1
ATOM 12525 N N . ALA B 1 728 ? -12.141 29.344 39.125 1 93.56 728 ALA B N 1
ATOM 12526 C CA . ALA B 1 728 ? -10.781 29.484 39.656 1 93.56 728 ALA B CA 1
ATOM 12527 C C . ALA B 1 728 ? -9.781 29.688 38.531 1 93.56 728 ALA B C 1
ATOM 12529 O O . ALA B 1 728 ? -8.766 30.375 38.719 1 93.56 728 ALA B O 1
ATOM 12530 N N . ASN B 1 729 ? -10.055 29.125 37.344 1 92.69 729 ASN B N 1
ATOM 12531 C CA . ASN B 1 729 ? -9.125 29.188 36.219 1 92.69 729 ASN B CA 1
ATOM 12532 C C . ASN B 1 729 ? -9.836 29.562 34.938 1 92.69 729 ASN B C 1
ATOM 12534 O O . ASN B 1 729 ? -10.32 28.688 34.219 1 92.69 729 ASN B O 1
ATOM 12538 N N . HIS B 1 730 ? -9.789 30.781 34.562 1 96.44 730 HIS B N 1
ATOM 12539 C CA . HIS B 1 730 ? -10.492 31.219 33.344 1 96.44 730 HIS B CA 1
ATOM 12540 C C . HIS B 1 730 ? -9.773 32.375 32.688 1 96.44 730 HIS B C 1
ATOM 12542 O O . HIS B 1 730 ? -10.422 33.25 32.094 1 96.44 730 HIS B O 1
ATOM 12548 N N . ASN B 1 731 ? -8.453 32.406 32.938 1 95.62 731 ASN B N 1
ATOM 12549 C CA . ASN B 1 731 ? -7.668 33.469 32.312 1 95.62 731 ASN B CA 1
ATOM 12550 C C . ASN B 1 731 ? -7.684 33.375 30.797 1 95.62 731 ASN B C 1
ATOM 12552 O O . ASN B 1 731 ? -7.484 32.281 30.25 1 95.62 731 ASN B O 1
ATOM 12556 N N . SER B 1 732 ? -8.031 34.406 30.125 1 97 732 SER B N 1
ATOM 12557 C CA . SER B 1 732 ? -8.023 34.562 28.672 1 97 732 SER B CA 1
ATOM 12558 C C . SER B 1 732 ? -8.133 36.031 28.281 1 97 732 SER B C 1
ATOM 12560 O O . SER B 1 732 ? -8 36.938 29.125 1 97 732 SER B O 1
ATOM 12562 N N . GLY B 1 733 ? -8.359 36.281 27 1 97.88 733 GLY B N 1
ATOM 12563 C CA . GLY B 1 733 ? -8.469 37.688 26.562 1 97.88 733 GLY B CA 1
ATOM 12564 C C . GLY B 1 733 ? -8.594 37.812 25.062 1 97.88 733 GLY B C 1
ATOM 12565 O O . GLY B 1 733 ? -8.445 36.844 24.328 1 97.88 733 GLY B O 1
ATOM 12566 N N . VAL B 1 734 ? -8.969 39.031 24.672 1 98.69 734 VAL B N 1
ATOM 12567 C CA . VAL B 1 734 ? -9.094 39.375 23.266 1 98.69 734 VAL B CA 1
ATOM 12568 C C . VAL B 1 734 ? -8.023 40.406 22.891 1 98.69 734 VAL B C 1
ATOM 12570 O O . VAL B 1 734 ? -7.973 41.5 23.453 1 98.69 734 VAL B O 1
ATOM 12573 N N . PHE B 1 735 ? -7.203 40.031 21.969 1 98.44 735 PHE B N 1
ATOM 12574 C CA . PHE B 1 735 ? -6.168 40.938 21.469 1 98.44 735 PHE B CA 1
ATOM 12575 C C . PHE B 1 735 ? -6.68 41.719 20.281 1 98.44 735 PHE B C 1
ATOM 12577 O O . PHE B 1 735 ? -7.355 41.188 19.406 1 98.44 735 PHE B O 1
ATOM 12584 N N . VAL B 1 736 ? -6.406 43 20.234 1 98.38 736 VAL B N 1
ATOM 12585 C CA . VAL B 1 736 ? -6.805 43.844 19.125 1 98.38 736 VAL B CA 1
ATOM 12586 C C . VAL B 1 736 ? -5.629 44.719 18.688 1 98.38 736 VAL B C 1
ATOM 12588 O O . VAL B 1 736 ? -4.719 45 19.484 1 98.38 736 VAL B O 1
ATOM 12591 N N . ARG B 1 737 ? -5.602 45.125 17.469 1 97.75 737 ARG B N 1
ATOM 12592 C CA . ARG B 1 737 ? -4.691 46.094 16.875 1 97.75 737 ARG B CA 1
ATOM 12593 C C . ARG B 1 737 ? -3.238 45.656 17.031 1 97.75 737 ARG B C 1
ATOM 12595 O O . ARG B 1 737 ? -2.4 46.406 17.516 1 97.75 737 ARG B O 1
ATOM 12602 N N . PHE B 1 738 ? -2.936 44.469 16.578 1 97 738 PHE B N 1
ATOM 12603 C CA . PHE B 1 738 ? -1.569 43.938 16.531 1 97 738 PHE B CA 1
ATOM 12604 C C . PHE B 1 738 ? -1.2 43.531 15.109 1 97 738 PHE B C 1
ATOM 12606 O O . PHE B 1 738 ? -2.08 43.25 14.289 1 97 738 PHE B O 1
ATOM 12613 N N . PRO B 1 739 ? 0.057 43.531 14.781 1 94.94 739 PRO B N 1
ATOM 12614 C CA . PRO B 1 739 ? 0.472 43.062 13.453 1 94.94 739 PRO B CA 1
ATOM 12615 C C . PRO B 1 739 ? 0.386 41.562 13.312 1 94.94 739 PRO B C 1
ATOM 12617 O O . PRO B 1 739 ? 0.194 40.844 14.305 1 94.94 739 PRO B O 1
ATOM 12620 N N . ARG B 1 740 ? 0.494 41.094 12.031 1 93.5 740 ARG B N 1
ATOM 12621 C CA . ARG B 1 740 ? 0.534 39.656 11.789 1 93.5 740 ARG B CA 1
ATOM 12622 C C . ARG B 1 740 ? 1.616 39 12.633 1 93.5 740 ARG B C 1
ATOM 12624 O O . ARG B 1 740 ? 2.783 39.406 12.578 1 93.5 740 ARG B O 1
ATOM 12631 N N . PRO B 1 741 ? 1.229 37.969 13.344 1 92.31 741 PRO B N 1
ATOM 12632 C CA . PRO B 1 741 ? 2.148 37.406 14.328 1 92.31 741 PRO B CA 1
ATOM 12633 C C . PRO B 1 741 ? 3.404 36.812 13.688 1 92.31 741 PRO B C 1
ATOM 12635 O O . PRO B 1 741 ? 4.441 36.688 14.352 1 92.31 741 PRO B O 1
ATOM 12638 N N . THR B 1 742 ? 3.359 36.438 12.453 1 88.69 742 THR B N 1
ATOM 12639 C CA . THR B 1 742 ? 4.496 35.812 11.812 1 88.69 742 THR B CA 1
ATOM 12640 C C . THR B 1 742 ? 5.527 36.844 11.375 1 88.69 742 THR B C 1
ATOM 12642 O O . THR B 1 742 ? 6.645 36.5 10.984 1 88.69 742 THR B O 1
ATOM 12645 N N . LEU B 1 743 ? 5.172 38.094 11.453 1 90.75 743 LEU B N 1
ATOM 12646 C CA . LEU B 1 743 ? 6.098 39.156 11.086 1 90.75 743 LEU B CA 1
ATOM 12647 C C . LEU B 1 743 ? 6.918 39.594 12.297 1 90.75 743 LEU B C 1
ATOM 12649 O O . LEU B 1 743 ? 6.484 39.438 13.438 1 90.75 743 LEU B O 1
ATOM 12653 N N . GLY B 1 744 ? 8.055 40.188 12.07 1 87.56 744 GLY B N 1
ATOM 12654 C CA . GLY B 1 744 ? 8.891 40.719 13.141 1 87.56 744 GLY B CA 1
ATOM 12655 C C . GLY B 1 744 ? 8.352 42 13.758 1 87.56 744 GLY B C 1
ATOM 12656 O O . GLY B 1 744 ? 7.531 42.688 13.148 1 87.56 744 GLY B O 1
ATOM 12657 N N . LEU B 1 745 ? 8.789 42.25 15.008 1 91.94 745 LEU B N 1
ATOM 12658 C CA . LEU B 1 745 ? 8.438 43.5 15.664 1 91.94 745 LEU B CA 1
ATOM 12659 C C . LEU B 1 745 ? 9.133 44.688 14.992 1 91.94 745 LEU B C 1
ATOM 12661 O O . LEU B 1 745 ? 10.188 44.531 14.375 1 91.94 745 LEU B O 1
ATOM 12665 N N . THR B 1 746 ? 8.562 45.875 15.133 1 91.75 746 THR B N 1
ATOM 12666 C CA . THR B 1 746 ? 9.234 47.094 14.68 1 91.75 746 THR B CA 1
ATOM 12667 C C . THR B 1 746 ? 10.531 47.312 15.453 1 91.75 746 THR B C 1
ATOM 12669 O O . THR B 1 746 ? 10.672 46.812 16.578 1 91.75 746 THR B O 1
ATOM 12672 N N . PRO B 1 747 ? 11.406 48.062 14.859 1 91.38 747 PRO B N 1
ATOM 12673 C CA . PRO B 1 747 ? 12.656 48.344 15.562 1 91.38 747 PRO B CA 1
ATOM 12674 C C . PRO B 1 747 ? 12.438 49 16.922 1 91.38 747 PRO B C 1
ATOM 12676 O O . PRO B 1 747 ? 13.141 48.688 17.891 1 91.38 747 PRO B O 1
ATOM 12679 N N . ALA B 1 748 ? 11.508 49.875 17.031 1 94.19 748 ALA B N 1
ATOM 12680 C CA . ALA B 1 748 ? 11.211 50.562 18.266 1 94.19 748 ALA B CA 1
ATOM 12681 C C . ALA B 1 748 ? 10.75 49.594 19.359 1 94.19 748 ALA B C 1
ATOM 12683 O O . ALA B 1 748 ? 11.203 49.688 20.5 1 94.19 748 ALA B O 1
ATOM 12684 N N . LEU B 1 749 ? 9.867 48.719 19 1 94.69 749 LEU B N 1
ATOM 12685 C CA . LEU B 1 749 ? 9.359 47.75 19.953 1 94.69 749 LEU B CA 1
ATOM 12686 C C . LEU B 1 749 ? 10.43 46.719 20.328 1 94.69 749 LEU B C 1
ATOM 12688 O O . LEU B 1 749 ? 10.5 46.281 21.469 1 94.69 749 LEU B O 1
ATOM 12692 N N . GLN B 1 750 ? 11.234 46.344 19.328 1 92.31 750 GLN B N 1
ATOM 12693 C CA . GLN B 1 750 ? 12.344 45.438 19.594 1 92.31 750 GLN B CA 1
ATOM 12694 C C . GLN B 1 750 ? 13.32 46.062 20.594 1 92.31 750 GLN B C 1
ATOM 12696 O O . GLN B 1 750 ? 13.781 45.375 21.516 1 92.31 750 GLN B O 1
ATOM 12701 N N . ALA B 1 751 ? 13.633 47.312 20.391 1 93.19 751 ALA B N 1
ATOM 12702 C CA . ALA B 1 751 ? 14.523 48.031 21.312 1 93.19 751 ALA B CA 1
ATOM 12703 C C . ALA B 1 751 ? 13.922 48.094 22.719 1 93.19 751 ALA B C 1
ATOM 12705 O O . ALA B 1 751 ? 14.641 47.969 23.703 1 93.19 751 ALA B O 1
ATOM 12706 N N . ARG B 1 752 ? 12.719 48.281 22.797 1 93.12 752 ARG B N 1
ATOM 12707 C CA . ARG B 1 752 ? 12.016 48.406 24.062 1 93.12 752 ARG B CA 1
ATOM 12708 C C . ARG B 1 752 ? 12.086 47.094 24.859 1 93.12 752 ARG B C 1
ATOM 12710 O O . ARG B 1 752 ? 12.414 47.094 26.047 1 93.12 752 ARG B O 1
ATOM 12717 N N . ILE B 1 753 ? 11.75 46 24.219 1 92.06 753 ILE B N 1
ATOM 12718 C CA . ILE B 1 753 ? 11.68 44.719 24.922 1 92.06 753 ILE B CA 1
ATOM 12719 C C . ILE B 1 753 ? 13.086 44.25 25.281 1 92.06 753 ILE B C 1
ATOM 12721 O O . ILE B 1 753 ? 13.266 43.438 26.203 1 92.06 753 ILE B O 1
ATOM 12725 N N . SER B 1 754 ? 14.094 44.812 24.562 1 90.5 754 SER B N 1
ATOM 12726 C CA . SER B 1 754 ? 15.477 44.406 24.797 1 90.5 754 SER B CA 1
ATOM 12727 C C . SER B 1 754 ? 16.109 45.188 25.953 1 90.5 754 SER B C 1
ATOM 12729 O O . SER B 1 754 ? 17.25 44.906 26.328 1 90.5 754 SER B O 1
ATOM 12731 N N . GLN B 1 755 ? 15.391 46.062 26.516 1 88.06 755 GLN B N 1
ATOM 12732 C CA . GLN B 1 755 ? 15.898 46.812 27.656 1 88.06 755 GLN B CA 1
ATOM 12733 C C . GLN B 1 755 ? 16.125 45.906 28.859 1 88.06 755 GLN B C 1
ATOM 12735 O O . GLN B 1 755 ? 15.547 44.844 28.953 1 88.06 755 GLN B O 1
ATOM 12740 N N . ARG B 1 756 ? 17.141 46.438 29.703 1 84.31 756 ARG B N 1
ATOM 12741 C CA . ARG B 1 756 ? 17.438 45.75 30.953 1 84.31 756 ARG B CA 1
ATOM 12742 C C . ARG B 1 756 ? 17.25 46.656 32.156 1 84.31 756 ARG B C 1
ATOM 12744 O O . ARG B 1 756 ? 17.984 47.625 32.312 1 84.31 756 ARG B O 1
ATOM 12751 N N . PRO B 1 757 ? 16.234 46.438 33.031 1 80.12 757 PRO B N 1
ATOM 12752 C CA . PRO B 1 757 ? 15.312 45.281 32.938 1 80.12 757 PRO B CA 1
ATOM 12753 C C . PRO B 1 757 ? 14.273 45.469 31.844 1 80.12 757 PRO B C 1
ATOM 12755 O O . PRO B 1 757 ? 13.859 46.562 31.531 1 80.12 757 PRO B O 1
ATOM 12758 N N . SER B 1 758 ? 13.836 44.312 31.328 1 82.62 758 SER B N 1
ATOM 12759 C CA . SER B 1 758 ? 12.836 44.344 30.266 1 82.62 758 SER B CA 1
ATOM 12760 C C . SER B 1 758 ? 11.461 44.719 30.812 1 82.62 758 SER B C 1
ATOM 12762 O O . SER B 1 758 ? 11.07 44.219 31.891 1 82.62 758 SER B O 1
ATOM 12764 N N . PRO B 1 759 ? 10.695 45.5 30.109 1 80.06 759 PRO B N 1
ATOM 12765 C CA . PRO B 1 759 ? 9.305 45.719 30.516 1 80.06 759 PRO B CA 1
ATOM 12766 C C . PRO B 1 759 ? 8.438 44.469 30.391 1 80.06 759 PRO B C 1
ATOM 12768 O O . PRO B 1 759 ? 7.328 44.438 30.922 1 80.06 759 PRO B O 1
ATOM 12771 N N . GLU B 1 760 ? 8.922 43.5 29.656 1 84.44 760 GLU B N 1
ATOM 12772 C CA . GLU B 1 760 ? 8.258 42.219 29.516 1 84.44 760 GLU B CA 1
ATOM 12773 C C . GLU B 1 760 ? 9.211 41.062 29.812 1 84.44 760 GLU B C 1
ATOM 12775 O O . GLU B 1 760 ? 9.617 40.344 28.906 1 84.44 760 GLU B O 1
ATOM 12780 N N . PRO B 1 761 ? 9.391 40.781 31.031 1 79.12 761 PRO B N 1
ATOM 12781 C CA . PRO B 1 761 ? 10.414 39.812 31.406 1 79.12 761 PRO B CA 1
ATOM 12782 C C . PRO B 1 761 ? 10.094 38.406 30.922 1 79.12 761 PRO B C 1
ATOM 12784 O O . PRO B 1 761 ? 11 37.594 30.734 1 79.12 761 PRO B O 1
ATOM 12787 N N . ALA B 1 762 ? 8.883 38.125 30.703 1 81.5 762 ALA B N 1
ATOM 12788 C CA . ALA B 1 762 ? 8.484 36.75 30.312 1 81.5 762 ALA B CA 1
ATOM 12789 C C . ALA B 1 762 ? 8.461 36.625 28.797 1 81.5 762 ALA B C 1
ATOM 12791 O O . ALA B 1 762 ? 8.148 35.531 28.281 1 81.5 762 ALA B O 1
ATOM 12792 N N . PHE B 1 763 ? 8.82 37.656 28.141 1 88.5 763 PHE B N 1
ATOM 12793 C CA . PHE B 1 763 ? 8.766 37.656 26.688 1 88.5 763 PHE B CA 1
ATOM 12794 C C . PHE B 1 763 ? 9.633 36.531 26.109 1 88.5 763 PHE B C 1
ATOM 12796 O O . PHE B 1 763 ? 10.82 36.438 26.422 1 88.5 763 PHE B O 1
ATOM 12803 N N . ASP B 1 764 ? 8.984 35.656 25.297 1 89 764 ASP B N 1
ATOM 12804 C CA . ASP B 1 764 ? 9.672 34.594 24.578 1 89 764 ASP B CA 1
ATOM 12805 C C . ASP B 1 764 ? 9.773 34.938 23.094 1 89 764 ASP B C 1
ATOM 12807 O O . ASP B 1 764 ? 8.789 34.812 22.359 1 89 764 ASP B O 1
ATOM 12811 N N . PRO B 1 765 ? 10.945 35.25 22.656 1 85.31 765 PRO B N 1
ATOM 12812 C CA . PRO B 1 765 ? 11.102 35.625 21.25 1 85.31 765 PRO B CA 1
ATOM 12813 C C . PRO B 1 765 ? 10.766 34.469 20.297 1 85.31 765 PRO B C 1
ATOM 12815 O O . PRO B 1 765 ? 10.477 34.688 19.125 1 85.31 765 PRO B O 1
ATOM 12818 N N . GLY B 1 766 ? 10.812 33.25 20.844 1 85.94 766 GLY B N 1
ATOM 12819 C CA . GLY B 1 766 ? 10.531 32.094 20.016 1 85.94 766 GLY B CA 1
ATOM 12820 C C . GLY B 1 766 ? 9.047 31.781 19.906 1 85.94 766 GLY B C 1
ATOM 12821 O O . GLY B 1 766 ? 8.648 30.906 19.141 1 85.94 766 GLY B O 1
ATOM 12822 N N . ASN B 1 767 ? 8.234 32.5 20.578 1 91 767 ASN B N 1
ATOM 12823 C CA . ASN B 1 767 ? 6.793 32.312 20.594 1 91 767 ASN B CA 1
ATOM 12824 C C . ASN B 1 767 ? 6.059 33.5 20 1 91 767 ASN B C 1
ATOM 12826 O O . ASN B 1 767 ? 5.867 34.5 20.672 1 91 767 ASN B O 1
ATOM 12830 N N . PRO B 1 768 ? 5.555 33.312 18.781 1 92 768 PRO B N 1
ATOM 12831 C CA . PRO B 1 768 ? 4.914 34.438 18.094 1 92 768 PRO B CA 1
ATOM 12832 C C . PRO B 1 768 ? 3.652 34.906 18.812 1 92 768 PRO B C 1
ATOM 12834 O O . PRO B 1 768 ? 3.174 36.031 18.547 1 92 768 PRO B O 1
ATOM 12837 N N . ALA B 1 769 ? 3.164 34.156 19.719 1 93.12 769 ALA B N 1
ATOM 12838 C CA . ALA B 1 769 ? 1.952 34.531 20.438 1 93.12 769 ALA B CA 1
ATOM 12839 C C . ALA B 1 769 ? 2.215 35.719 21.359 1 93.12 769 ALA B C 1
ATOM 12841 O O . ALA B 1 769 ? 1.276 36.375 21.844 1 93.12 769 ALA B O 1
ATOM 12842 N N . TRP B 1 770 ? 3.426 36.094 21.547 1 93.06 770 TRP B N 1
ATOM 12843 C CA . TRP B 1 770 ? 3.781 37.219 22.406 1 93.06 770 TRP B CA 1
ATOM 12844 C C . TRP B 1 770 ? 3.703 38.531 21.656 1 93.06 770 TRP B C 1
ATOM 12846 O O . TRP B 1 770 ? 3.684 39.594 22.266 1 93.06 770 TRP B O 1
ATOM 12856 N N . LYS B 1 771 ? 3.666 38.469 20.391 1 93 771 LYS B N 1
ATOM 12857 C CA . LYS B 1 771 ? 3.717 39.688 19.594 1 93 771 LYS B CA 1
ATOM 12858 C C . LYS B 1 771 ? 2.5 40.562 19.859 1 93 771 LYS B C 1
ATOM 12860 O O . LYS B 1 771 ? 2.633 41.781 20.047 1 93 771 LYS B O 1
ATOM 12865 N N . PRO B 1 772 ? 1.331 40.031 19.891 1 95.25 772 PRO B N 1
ATOM 12866 C CA . PRO B 1 772 ? 0.189 40.875 20.234 1 95.25 772 PRO B CA 1
ATOM 12867 C C . PRO B 1 772 ? 0.309 41.469 21.641 1 95.25 772 PRO B C 1
ATOM 12869 O O . PRO B 1 772 ? -0.183 42.562 21.875 1 95.25 772 PRO B O 1
ATOM 12872 N N . VAL B 1 773 ? 0.974 40.812 22.531 1 93.75 773 VAL B N 1
ATOM 12873 C CA . VAL B 1 773 ? 1.162 41.312 23.891 1 93.75 773 VAL B CA 1
ATOM 12874 C C . VAL B 1 773 ? 2.004 42.594 23.875 1 93.75 773 VAL B C 1
ATOM 12876 O O . VAL B 1 773 ? 1.714 43.531 24.594 1 93.75 773 VAL B O 1
ATOM 12879 N N . VAL B 1 774 ? 2.947 42.562 22.969 1 94.25 774 VAL B N 1
ATOM 12880 C CA . VAL B 1 774 ? 3.932 43.625 22.938 1 94.25 774 VAL B CA 1
ATOM 12881 C C . VAL B 1 774 ? 3.441 44.75 22.016 1 94.25 774 VAL B C 1
ATOM 12883 O O . VAL B 1 774 ? 3.697 45.938 22.266 1 94.25 774 VAL B O 1
ATOM 12886 N N . ALA B 1 775 ? 2.756 44.406 20.984 1 96.69 775 ALA B N 1
ATOM 12887 C CA . ALA B 1 775 ? 2.504 45.375 19.922 1 96.69 775 ALA B CA 1
ATOM 12888 C C . ALA B 1 775 ? 1.043 45.812 19.922 1 96.69 775 ALA B C 1
ATOM 12890 O O . ALA B 1 775 ? 0.7 46.844 19.328 1 96.69 775 ALA B O 1
ATOM 12891 N N . GLY B 1 776 ? 0.212 45.031 20.516 1 97.56 776 GLY B N 1
ATOM 12892 C CA . GLY B 1 776 ? -1.209 45.344 20.547 1 97.56 776 GLY B CA 1
ATOM 12893 C C . GLY B 1 776 ? -1.736 45.562 21.953 1 97.56 776 GLY B C 1
ATOM 12894 O O . GLY B 1 776 ? -1.015 46.062 22.812 1 97.56 776 GLY B O 1
ATOM 12895 N N . PHE B 1 777 ? -3.053 45.406 22.125 1 98.06 777 PHE B N 1
ATOM 12896 C CA . PHE B 1 777 ? -3.705 45.531 23.422 1 98.06 777 PHE B CA 1
ATOM 12897 C C . PHE B 1 777 ? -4.629 44.344 23.688 1 98.06 777 PHE B C 1
ATOM 12899 O O . PHE B 1 777 ? -5.199 43.781 22.75 1 98.06 777 PHE B O 1
ATOM 12906 N N . GLU B 1 778 ? -4.715 43.938 24.906 1 98.12 778 GLU B N 1
ATOM 12907 C CA . GLU B 1 778 ? -5.547 42.812 25.328 1 98.12 778 GLU B CA 1
ATOM 12908 C C . GLU B 1 778 ? -6.707 43.281 26.203 1 98.12 778 GLU B C 1
ATOM 12910 O O . GLU B 1 778 ? -6.5 43.969 27.188 1 98.12 778 GLU B O 1
ATOM 12915 N N . VAL B 1 779 ? -7.883 43 25.781 1 98.75 779 VAL B N 1
ATOM 12916 C CA . VAL B 1 779 ? -9.023 43.094 26.688 1 98.75 779 VAL B CA 1
ATOM 12917 C C . VAL B 1 779 ? -9.109 41.844 27.562 1 98.75 779 VAL B C 1
ATOM 12919 O O . VAL B 1 779 ? -9.453 40.75 27.062 1 98.75 779 VAL B O 1
ATOM 12922 N N . GLN B 1 780 ? -8.953 41.969 28.781 1 98 780 GLN B N 1
ATOM 12923 C CA . GLN B 1 780 ? -8.672 40.875 29.719 1 98 780 GLN B CA 1
ATOM 12924 C C . GLN B 1 780 ? -9.945 40.125 30.047 1 98 780 GLN B C 1
ATOM 12926 O O . GLN B 1 780 ? -11.039 40.688 30.062 1 98 780 GLN B O 1
ATOM 12931 N N . ILE B 1 781 ? -9.75 38.844 30.25 1 98.38 781 ILE B N 1
ATOM 12932 C CA . ILE B 1 781 ? -10.711 37.969 30.938 1 98.38 781 ILE B CA 1
ATOM 12933 C C . ILE B 1 781 ? -10.039 37.281 32.125 1 98.38 781 ILE B C 1
ATOM 12935 O O . ILE B 1 781 ? -9.219 36.375 31.922 1 98.38 781 ILE B O 1
ATOM 12939 N N . ASP B 1 782 ? -10.32 37.656 33.281 1 97.56 782 ASP B N 1
ATOM 12940 C CA . ASP B 1 782 ? -9.883 37.094 34.531 1 97.56 782 ASP B CA 1
ATOM 12941 C C . ASP B 1 782 ? -10.508 37.812 35.719 1 97.56 782 ASP B C 1
ATOM 12943 O O . ASP B 1 782 ? -9.961 38.812 36.188 1 97.56 782 ASP B O 1
ATOM 12947 N N . ASP B 1 783 ? -11.461 37.312 36.25 1 96 783 ASP B N 1
ATOM 12948 C CA . ASP B 1 783 ? -12.125 37.969 37.375 1 96 783 ASP B CA 1
ATOM 12949 C C . ASP B 1 783 ? -11.273 37.906 38.656 1 96 783 ASP B C 1
ATOM 12951 O O . ASP B 1 783 ? -11.484 38.656 39.594 1 96 783 ASP B O 1
ATOM 12955 N N . ASN B 1 784 ? -10.383 36.969 38.656 1 94.06 784 ASN B N 1
ATOM 12956 C CA . ASN B 1 784 ? -9.5 36.844 39.812 1 94.06 784 ASN B CA 1
ATOM 12957 C C . ASN B 1 784 ? -8.352 37.844 39.719 1 94.06 784 ASN B C 1
ATOM 12959 O O . ASN B 1 784 ? -7.691 38.125 40.719 1 94.06 784 ASN B O 1
ATOM 12963 N N . ALA B 1 785 ? -8.117 38.375 38.562 1 94.75 785 ALA B N 1
ATOM 12964 C CA . ALA B 1 785 ? -7.047 39.344 38.344 1 94.75 785 ALA B CA 1
ATOM 12965 C C . ALA B 1 785 ? -5.742 38.875 39 1 94.75 785 ALA B C 1
ATOM 12967 O O . ALA B 1 785 ? -5.137 39.594 39.781 1 94.75 785 ALA B O 1
ATOM 12968 N N . ARG B 1 786 ? -5.383 37.656 38.594 1 90.56 786 ARG B N 1
ATOM 12969 C CA . ARG B 1 786 ? -4.176 37.094 39.188 1 90.56 786 ARG B CA 1
ATOM 12970 C C . ARG B 1 786 ? -2.943 37.906 38.812 1 90.56 786 ARG B C 1
ATOM 12972 O O . ARG B 1 786 ? -2.783 38.281 37.625 1 90.56 786 ARG B O 1
ATOM 12979 N N . GLY B 1 787 ? -2.184 38.156 39.844 1 86.38 787 GLY B N 1
ATOM 12980 C CA . GLY B 1 787 ? -0.953 38.906 39.594 1 86.38 787 GLY B CA 1
ATOM 12981 C C . GLY B 1 787 ? 0.158 38.062 39.031 1 86.38 787 GLY B C 1
ATOM 12982 O O . GLY B 1 787 ? 0.15 36.812 39.188 1 86.38 787 GLY B O 1
ATOM 12983 N N . ASP B 1 788 ? 1.071 38.656 38.281 1 79.56 788 ASP B N 1
ATOM 12984 C CA . ASP B 1 788 ? 2.223 37.938 37.719 1 79.56 788 ASP B CA 1
ATOM 12985 C C . ASP B 1 788 ? 3.184 37.5 38.812 1 79.56 788 ASP B C 1
ATOM 12987 O O . ASP B 1 788 ? 3.312 38.188 39.844 1 79.56 788 ASP B O 1
ATOM 12991 N N . ALA B 1 789 ? 3.76 36.312 38.625 1 71.25 789 ALA B N 1
ATOM 12992 C CA . ALA B 1 789 ? 4.746 35.812 39.562 1 71.25 789 ALA B CA 1
ATOM 12993 C C . ALA B 1 789 ? 5.953 36.75 39.656 1 71.25 789 ALA B C 1
ATOM 12995 O O . ALA B 1 789 ? 6.625 36.812 40.688 1 71.25 789 ALA B O 1
ATOM 12996 N N . GLY B 1 790 ? 6.125 37.5 38.562 1 66.44 790 GLY B N 1
ATOM 12997 C CA . GLY B 1 790 ? 7.223 38.438 38.562 1 66.44 790 GLY B CA 1
ATOM 12998 C C . GLY B 1 790 ? 6.832 39.812 39.125 1 66.44 790 GLY B C 1
ATOM 12999 O O . GLY B 1 790 ? 5.734 39.969 39.656 1 66.44 790 GLY B O 1
ATOM 13000 N N . LYS B 1 791 ? 7.805 40.812 39.125 1 60.44 791 LYS B N 1
ATOM 13001 C CA . LYS B 1 791 ? 7.645 42.125 39.719 1 60.44 791 LYS B CA 1
ATOM 13002 C C . LYS B 1 791 ? 6.703 43 38.906 1 60.44 791 LYS B C 1
ATOM 13004 O O . LYS B 1 791 ? 6.691 42.906 37.656 1 60.44 791 LYS B O 1
ATOM 13009 N N . ASP B 1 792 ? 5.777 43.625 39.625 1 64.69 792 ASP B N 1
ATOM 13010 C CA . ASP B 1 792 ? 4.957 44.594 38.938 1 64.69 792 ASP B CA 1
ATOM 13011 C C . ASP B 1 792 ? 5.75 45.875 38.656 1 64.69 792 ASP B C 1
ATOM 13013 O O . ASP B 1 792 ? 6.945 45.938 38.969 1 64.69 792 ASP B O 1
ATOM 13017 N N . PHE B 1 793 ? 5.176 46.906 37.969 1 64.69 793 PHE B N 1
ATOM 13018 C CA . PHE B 1 793 ? 5.758 48.188 37.562 1 64.69 793 PHE B CA 1
ATOM 13019 C C . PHE B 1 793 ? 6.367 48.875 38.781 1 64.69 793 PHE B C 1
ATOM 13021 O O . PHE B 1 793 ? 7.367 49.594 38.656 1 64.69 793 PHE B O 1
ATOM 13028 N N . TYR B 1 794 ? 5.867 48.531 40.031 1 73 794 TYR B N 1
ATOM 13029 C CA . TYR B 1 794 ? 6.27 49.281 41.219 1 73 794 TYR B CA 1
ATOM 13030 C C . TYR B 1 794 ? 7.141 48.438 42.125 1 73 794 TYR B C 1
ATOM 13032 O O . TYR B 1 794 ? 7.434 48.844 43.25 1 73 794 TYR B O 1
ATOM 13040 N N . GLY B 1 795 ? 7.523 47.281 41.656 1 69.5 795 GLY B N 1
ATOM 13041 C CA . GLY B 1 795 ? 8.555 46.5 42.344 1 69.5 795 GLY B CA 1
ATOM 13042 C C . GLY B 1 795 ? 7.992 45.469 43.312 1 69.5 795 GLY B C 1
ATOM 13043 O O . GLY B 1 795 ? 8.742 44.844 44.031 1 69.5 795 GLY B O 1
ATOM 13044 N N . ILE B 1 796 ? 6.688 45.438 43.438 1 73.69 796 ILE B N 1
ATOM 13045 C CA . ILE B 1 796 ? 6.09 44.438 44.312 1 73.69 796 ILE B CA 1
ATOM 13046 C C . ILE B 1 796 ? 6.172 43.062 43.656 1 73.69 796 ILE B C 1
ATOM 13048 O O . ILE B 1 796 ? 5.816 42.906 42.469 1 73.69 796 ILE B O 1
ATOM 13052 N N . LYS B 1 797 ? 6.742 42 44.344 1 77.19 797 LYS B N 1
ATOM 13053 C CA . LYS B 1 797 ? 6.867 40.625 43.906 1 77.19 797 LYS B CA 1
ATOM 13054 C C . LYS B 1 797 ? 6.355 39.656 44.938 1 77.19 797 LYS B C 1
ATOM 13056 O O . LYS B 1 797 ? 6.875 39.594 46.062 1 77.19 797 LYS B O 1
ATOM 13061 N N . PRO B 1 798 ? 5.227 38.938 44.562 1 80.12 798 PRO B N 1
ATOM 13062 C CA . PRO B 1 798 ? 4.473 38.938 43.312 1 80.12 798 PRO B CA 1
ATOM 13063 C C . PRO B 1 798 ? 3.457 40.062 43.219 1 80.12 798 PRO B C 1
ATOM 13065 O O . PRO B 1 798 ? 3.105 40.656 44.25 1 80.12 798 PRO B O 1
ATOM 13068 N N . GLU B 1 799 ? 3.127 40.312 42.062 1 83.38 799 GLU B N 1
ATOM 13069 C CA . GLU B 1 799 ? 2.049 41.281 41.875 1 83.38 799 GLU B CA 1
ATOM 13070 C C . GLU B 1 799 ? 0.775 40.812 42.562 1 83.38 799 GLU B C 1
ATOM 13072 O O . GLU B 1 799 ? 0.386 39.656 42.5 1 83.38 799 GLU B O 1
ATOM 13077 N N . PRO B 1 800 ? 0.121 41.75 43.344 1 85.44 800 PRO B N 1
ATOM 13078 C CA . PRO B 1 800 ? -1.084 41.344 44.062 1 85.44 800 PRO B CA 1
ATOM 13079 C C . PRO B 1 800 ? -2.238 40.969 43.125 1 85.44 800 PRO B C 1
ATOM 13081 O O . PRO B 1 800 ? -2.391 41.562 42.062 1 85.44 800 PRO B O 1
ATOM 13084 N N . ASP B 1 801 ? -3.059 40.031 43.562 1 89.88 801 ASP B N 1
ATOM 13085 C CA . ASP B 1 801 ? -4.293 39.688 42.875 1 89.88 801 ASP B CA 1
ATOM 13086 C C . ASP B 1 801 ? -5.328 40.812 43 1 89.88 801 ASP B C 1
ATOM 13088 O O . ASP B 1 801 ? -5.223 41.656 43.875 1 89.88 801 ASP B O 1
ATOM 13092 N N . GLY B 1 802 ? -6.203 40.875 42.062 1 91.44 802 GLY B N 1
ATOM 13093 C CA . GLY B 1 802 ? -7.395 41.719 42.25 1 91.44 802 GLY B CA 1
ATOM 13094 C C . GLY B 1 802 ? -7.242 43.094 41.688 1 91.44 802 GLY B C 1
ATOM 13095 O O . GLY B 1 802 ? -8.156 43.938 41.781 1 91.44 802 GLY B O 1
ATOM 13096 N N . LEU B 1 803 ? -6.133 43.406 41.094 1 93.44 803 LEU B N 1
ATOM 13097 C CA . LEU B 1 803 ? -5.902 44.75 40.562 1 93.44 803 LEU B CA 1
ATOM 13098 C C . LEU B 1 803 ? -6.848 45.031 39.406 1 93.44 803 LEU B C 1
ATOM 13100 O O . LEU B 1 803 ? -7.137 44.125 38.594 1 93.44 803 LEU B O 1
ATOM 13104 N N . PHE B 1 804 ? -7.309 46.25 39.312 1 95.5 804 PHE B N 1
ATOM 13105 C CA . PHE B 1 804 ? -8.211 46.688 38.25 1 95.5 804 PHE B CA 1
ATOM 13106 C C . PHE B 1 804 ? -7.582 46.469 36.875 1 95.5 804 PHE B C 1
ATOM 13108 O O . PHE B 1 804 ? -8.234 45.969 35.969 1 95.5 804 PHE B O 1
ATOM 13115 N N . LYS B 1 805 ? -6.348 46.719 36.719 1 95.56 805 LYS B N 1
ATOM 13116 C CA . LYS B 1 805 ? -5.66 46.688 35.406 1 95.56 805 LYS B CA 1
ATOM 13117 C C . LYS B 1 805 ? -5.52 45.219 34.938 1 95.56 805 LYS B C 1
ATOM 13119 O O . LYS B 1 805 ? -5.203 45 33.75 1 95.56 805 LYS B O 1
ATOM 13124 N N . ASN B 1 806 ? -5.797 44.25 35.844 1 95.31 806 ASN B N 1
ATOM 13125 C CA . ASN B 1 806 ? -5.676 42.812 35.469 1 95.31 806 ASN B CA 1
ATOM 13126 C C . ASN B 1 806 ? -7.039 42.125 35.469 1 95.31 806 ASN B C 1
ATOM 13128 O O . ASN B 1 806 ? -7.117 40.906 35.344 1 95.31 806 ASN B O 1
ATOM 13132 N N . ARG B 1 807 ? -8.062 42.875 35.5 1 96.94 807 ARG B N 1
ATOM 13133 C CA . ARG B 1 807 ? -9.383 42.281 35.688 1 96.94 807 ARG B CA 1
ATOM 13134 C C . ARG B 1 807 ? -10.172 42.25 34.375 1 96.94 807 ARG B C 1
ATOM 13136 O O . ARG B 1 807 ? -9.867 42.969 33.438 1 96.94 807 ARG B O 1
ATOM 13143 N N . THR B 1 808 ? -11.172 41.406 34.312 1 98.38 808 THR B N 1
ATOM 13144 C CA . THR B 1 808 ? -12.039 41.25 33.125 1 98.38 808 THR B CA 1
ATOM 13145 C C . THR B 1 808 ? -12.562 42.594 32.656 1 98.38 808 THR B C 1
ATOM 13147 O O . THR B 1 808 ? -13.133 43.344 33.469 1 98.38 808 THR B O 1
ATOM 13150 N N . GLY B 1 809 ? -12.305 42.844 31.391 1 98.38 809 GLY B N 1
ATOM 13151 C CA . GLY B 1 809 ? -12.836 44.094 30.797 1 98.38 809 GLY B CA 1
ATOM 13152 C C . GLY B 1 809 ? -11.812 45.188 30.75 1 98.38 809 GLY B C 1
ATOM 13153 O O . GLY B 1 809 ? -12.016 46.188 30.062 1 98.38 809 GLY B O 1
ATOM 13154 N N . ALA B 1 810 ? -10.781 45.156 31.516 1 98.38 810 ALA B N 1
ATOM 13155 C CA . ALA B 1 810 ? -9.711 46.125 31.484 1 98.38 810 ALA B CA 1
ATOM 13156 C C . ALA B 1 810 ? -8.789 45.906 30.297 1 98.38 810 ALA B C 1
ATOM 13158 O O . ALA B 1 810 ? -8.742 44.812 29.734 1 98.38 810 ALA B O 1
ATOM 13159 N N . ILE B 1 811 ? -8.219 47 29.812 1 98.38 811 ILE B N 1
ATOM 13160 C CA . ILE B 1 811 ? -7.027 46.812 28.984 1 98.38 811 ILE B CA 1
ATOM 13161 C C . ILE B 1 811 ? -5.863 46.344 29.844 1 98.38 811 ILE B C 1
ATOM 13163 O O . ILE B 1 811 ? -5.359 47.094 30.688 1 98.38 811 ILE B O 1
ATOM 13167 N N . TYR B 1 812 ? -5.422 45.156 29.656 1 96.19 812 TYR B N 1
ATOM 13168 C CA . TYR B 1 812 ? -4.508 44.438 30.531 1 96.19 812 TYR B CA 1
ATOM 13169 C C . TYR B 1 812 ? -3.213 45.219 30.719 1 96.19 812 TYR B C 1
ATOM 13171 O O . TYR B 1 812 ? -2.594 45.656 29.766 1 96.19 812 TYR B O 1
ATOM 13179 N N . LYS B 1 813 ? -2.783 45.469 31.906 1 92.25 813 LYS B N 1
ATOM 13180 C CA . LYS B 1 813 ? -1.533 46.031 32.406 1 92.25 813 LYS B CA 1
ATOM 13181 C C . LYS B 1 813 ? -1.456 47.531 32.125 1 92.25 813 LYS B C 1
ATOM 13183 O O . LYS B 1 813 ? -0.413 48.156 32.312 1 92.25 813 LYS B O 1
ATOM 13188 N N . ILE B 1 814 ? -2.488 48.125 31.562 1 95.12 814 ILE B N 1
ATOM 13189 C CA . ILE B 1 814 ? -2.582 49.594 31.516 1 95.12 814 ILE B CA 1
ATOM 13190 C C . ILE B 1 814 ? -3.082 50.125 32.844 1 95.12 814 ILE B C 1
ATOM 13192 O O . ILE B 1 814 ? -4.098 49.656 33.375 1 95.12 814 ILE B O 1
ATOM 13196 N N . GLN B 1 815 ? -2.461 51.094 33.344 1 94.56 815 GLN B N 1
ATOM 13197 C CA . GLN B 1 815 ? -2.762 51.625 34.688 1 94.56 815 GLN B CA 1
ATOM 13198 C C . GLN B 1 815 ? -4.219 52.062 34.781 1 94.56 815 GLN B C 1
ATOM 13200 O O . GLN B 1 815 ? -4.719 52.75 33.906 1 94.56 815 GLN B O 1
ATOM 13205 N N . ALA B 1 816 ? -4.832 51.656 35.938 1 96.06 816 ALA B N 1
ATOM 13206 C CA . ALA B 1 816 ? -6.266 51.906 36.094 1 96.06 816 ALA B CA 1
ATOM 13207 C C . ALA B 1 816 ? -6.574 52.531 37.438 1 96.06 816 ALA B C 1
ATOM 13209 O O . ALA B 1 816 ? -7.672 52.375 37.969 1 96.06 816 ALA B O 1
ATOM 13210 N N . GLY B 1 817 ? -5.582 53.156 38.062 1 94.12 817 GLY B N 1
ATOM 13211 C CA . GLY B 1 817 ? -5.789 53.844 39.344 1 94.12 817 GLY B CA 1
ATOM 13212 C C . GLY B 1 817 ? -5.66 52.938 40.531 1 94.12 817 GLY B C 1
ATOM 13213 O O . GLY B 1 817 ? -6.113 53.312 41.625 1 94.12 817 GLY B O 1
ATOM 13214 N N . ASP B 1 818 ? -5.074 51.875 40.344 1 93.38 818 ASP B N 1
ATOM 13215 C CA . ASP B 1 818 ? -4.91 50.906 41.438 1 93.38 818 ASP B CA 1
ATOM 13216 C C . ASP B 1 818 ? -4.059 51.5 42.562 1 93.38 818 ASP B C 1
ATOM 13218 O O . ASP B 1 818 ? -3.152 52.281 42.312 1 93.38 818 ASP B O 1
ATOM 13222 N N . ARG B 1 819 ? -4.328 51.062 43.812 1 90.5 819 ARG B N 1
ATOM 13223 C CA . ARG B 1 819 ? -3.566 51.5 44.969 1 90.5 819 ARG B CA 1
ATOM 13224 C C . ARG B 1 819 ? -2.23 50.781 45.062 1 90.5 819 ARG B C 1
ATOM 13226 O O . ARG B 1 819 ? -2.174 49.562 44.906 1 90.5 819 ARG B O 1
ATOM 13233 N N . VAL B 1 820 ? -1.213 51.531 45.156 1 88.81 820 VAL B N 1
ATOM 13234 C CA . VAL B 1 820 ? 0.117 51.031 45.469 1 88.81 820 VAL B CA 1
ATOM 13235 C C . VAL B 1 820 ? 0.403 51.156 46.969 1 88.81 820 VAL B C 1
ATOM 13237 O O . VAL B 1 820 ? 0.979 52.156 47.406 1 88.81 820 VAL B O 1
ATOM 13240 N N . TRP B 1 821 ? 0.127 50.25 47.688 1 84.38 821 TRP B N 1
ATOM 13241 C CA . TRP B 1 821 ? 0.033 50.312 49.156 1 84.38 821 TRP B CA 1
ATOM 13242 C C . TRP B 1 821 ? 1.388 50.625 49.75 1 84.38 821 TRP B C 1
ATOM 13244 O O . TRP B 1 821 ? 1.483 51.5 50.656 1 84.38 821 TRP B O 1
ATOM 13254 N N . HIS B 1 822 ? 2.408 49.875 49.312 1 82.06 822 HIS B N 1
ATOM 13255 C CA . HIS B 1 822 ? 3.695 50.031 50 1 82.06 822 HIS B CA 1
ATOM 13256 C C . HIS B 1 822 ? 4.312 51.375 49.719 1 82.06 822 HIS B C 1
ATOM 13258 O O . HIS B 1 822 ? 5.211 51.812 50.438 1 82.06 822 HIS B O 1
ATOM 13264 N N . LEU B 1 823 ? 3.852 52.031 48.719 1 88.94 823 LEU B N 1
ATOM 13265 C CA . LEU B 1 823 ? 4.34 53.375 48.406 1 88.94 823 LEU B CA 1
ATOM 13266 C C . LEU B 1 823 ? 3.283 54.406 48.75 1 88.94 823 LEU B C 1
ATOM 13268 O O . LEU B 1 823 ? 3.494 55.625 48.531 1 88.94 823 LEU B O 1
ATOM 13272 N N . ASN B 1 824 ? 2.211 53.969 49.25 1 87.88 824 ASN B N 1
ATOM 13273 C CA . ASN B 1 824 ? 1.116 54.781 49.781 1 87.88 824 ASN B CA 1
ATOM 13274 C C . ASN B 1 824 ? 0.6 55.781 48.781 1 87.88 824 ASN B C 1
ATOM 13276 O O . ASN B 1 824 ? 0.507 56.969 49.062 1 87.88 824 ASN B O 1
ATOM 13280 N N . PHE B 1 825 ? 0.347 55.375 47.5 1 91.75 825 PHE B N 1
ATOM 13281 C CA . PHE B 1 825 ? -0.278 56.219 46.5 1 91.75 825 PHE B CA 1
ATOM 13282 C C . PHE B 1 825 ? -1.115 55.375 45.531 1 91.75 825 PHE B C 1
ATOM 13284 O O . PHE B 1 825 ? -1.103 54.156 45.594 1 91.75 825 PHE B O 1
ATOM 13291 N N . ASN B 1 826 ? -1.885 56 44.75 1 92.19 826 ASN B N 1
ATOM 13292 C CA . ASN B 1 826 ? -2.607 55.375 43.656 1 92.19 826 ASN B CA 1
ATOM 13293 C C . ASN B 1 826 ? -1.916 55.625 42.312 1 92.19 826 ASN B C 1
ATOM 13295 O O . ASN B 1 826 ? -1.469 56.75 42.031 1 92.19 826 ASN B O 1
ATOM 13299 N N . GLU B 1 827 ? -1.747 54.594 41.562 1 91.69 827 GLU B N 1
ATOM 13300 C CA . GLU B 1 827 ? -1.182 54.781 40.25 1 91.69 827 GLU B CA 1
ATOM 13301 C C . GLU B 1 827 ? -2.115 55.625 39.375 1 91.69 827 GLU B C 1
ATOM 13303 O O . GLU B 1 827 ? -3.299 55.781 39.688 1 91.69 827 GLU B O 1
ATOM 13308 N N . PRO B 1 828 ? -1.546 56.25 38.281 1 93 828 PRO B N 1
ATOM 13309 C CA . PRO B 1 828 ? -2.404 57.031 37.406 1 93 828 PRO B CA 1
ATOM 13310 C C . PRO B 1 828 ? -3.484 56.188 36.719 1 93 828 PRO B C 1
ATOM 13312 O O . PRO B 1 828 ? -3.264 55 36.438 1 93 828 PRO B O 1
ATOM 13315 N N . ALA B 1 829 ? -4.602 56.75 36.5 1 94.94 829 ALA B N 1
ATOM 13316 C CA . ALA B 1 829 ? -5.672 56.094 35.75 1 94.94 829 ALA B CA 1
ATOM 13317 C C . ALA B 1 829 ? -5.559 56.406 34.281 1 94.94 829 ALA B C 1
ATOM 13319 O O . ALA B 1 829 ? -6.301 57.25 33.75 1 94.94 829 ALA B O 1
ATOM 13320 N N . VAL B 1 830 ? -4.68 55.719 33.688 1 96.44 830 VAL B N 1
ATOM 13321 C CA . VAL B 1 830 ? -4.469 55.875 32.25 1 96.44 830 VAL B CA 1
ATOM 13322 C C . VAL B 1 830 ? -5.684 55.344 31.484 1 96.44 830 VAL B C 1
ATOM 13324 O O . VAL B 1 830 ? -6.016 55.844 30.406 1 96.44 830 VAL B O 1
ATOM 13327 N N . GLN B 1 831 ? -6.371 54.344 32 1 97.75 831 GLN B N 1
ATOM 13328 C CA . GLN B 1 831 ? -7.691 53.906 31.562 1 97.75 831 GLN B CA 1
ATOM 13329 C C . GLN B 1 831 ? -8.734 54.156 32.656 1 97.75 831 GLN B C 1
ATOM 13331 O O . GLN B 1 831 ? -8.438 54.031 33.844 1 97.75 831 GLN B O 1
ATOM 13336 N N . ASN B 1 832 ? -9.922 54.562 32.25 1 98 832 ASN B N 1
ATOM 13337 C CA . ASN B 1 832 ? -11.055 54.594 33.156 1 98 832 ASN B CA 1
ATOM 13338 C C . ASN B 1 832 ? -11.75 53.219 33.25 1 98 832 ASN B C 1
ATOM 13340 O O . ASN B 1 832 ? -12.484 52.844 32.344 1 98 832 ASN B O 1
ATOM 13344 N N . TYR B 1 833 ? -11.453 52.531 34.281 1 98 833 TYR B N 1
ATOM 13345 C CA . TYR B 1 833 ? -11.961 51.156 34.438 1 98 833 TYR B CA 1
ATOM 13346 C C . TYR B 1 833 ? -13.016 51.094 35.531 1 98 833 TYR B C 1
ATOM 13348 O O . TYR B 1 833 ? -12.82 51.625 36.625 1 98 833 TYR B O 1
ATOM 13356 N N . ILE B 1 834 ? -14.148 50.469 35.281 1 97.12 834 ILE B N 1
ATOM 13357 C CA . ILE B 1 834 ? -15.203 50.125 36.219 1 97.12 834 ILE B CA 1
ATOM 13358 C C . ILE B 1 834 ? -15.57 48.656 36.062 1 97.12 834 ILE B C 1
ATOM 13360 O O . ILE B 1 834 ? -15.914 48.219 34.969 1 97.12 834 ILE B O 1
ATOM 13364 N N . PRO B 1 835 ? -15.438 47.844 37.125 1 96.25 835 PRO B N 1
ATOM 13365 C CA . PRO B 1 835 ? -15.75 46.438 37.031 1 96.25 835 PRO B CA 1
ATOM 13366 C C . PRO B 1 835 ? -17.156 46.156 36.469 1 96.25 835 PRO B C 1
ATOM 13368 O O . PRO B 1 835 ? -18.094 46.875 36.844 1 96.25 835 PRO B O 1
ATOM 13371 N N . GLY B 1 836 ? -17.219 45.281 35.562 1 96.88 836 GLY B N 1
ATOM 13372 C CA . GLY B 1 836 ? -18.5 44.812 35.062 1 96.88 836 GLY B CA 1
ATOM 13373 C C . GLY B 1 836 ? -19.125 43.688 35.875 1 96.88 836 GLY B C 1
ATOM 13374 O O . GLY B 1 836 ? -18.688 43.438 37 1 96.88 836 GLY B O 1
ATOM 13375 N N . PRO B 1 837 ? -20.203 43.094 35.281 1 97.44 837 PRO B N 1
ATOM 13376 C CA . PRO B 1 837 ? -20.781 41.938 36 1 97.44 837 PRO B CA 1
ATOM 13377 C C . PRO B 1 837 ? -19.781 40.812 36.219 1 97.44 837 PRO B C 1
ATOM 13379 O O . PRO B 1 837 ? -18.938 40.531 35.375 1 97.44 837 PRO B O 1
ATOM 13382 N N . ALA B 1 838 ? -19.922 40.156 37.406 1 96.81 838 ALA B N 1
ATOM 13383 C CA . ALA B 1 838 ? -19.047 39.062 37.719 1 96.81 838 ALA B CA 1
ATOM 13384 C C . ALA B 1 838 ? -19.266 37.875 36.781 1 96.81 838 ALA B C 1
ATOM 13386 O O . ALA B 1 838 ? -20.406 37.562 36.438 1 96.81 838 ALA B O 1
ATOM 13387 N N . LEU B 1 839 ? -18.172 37.25 36.406 1 97.31 839 LEU B N 1
ATOM 13388 C CA . LEU B 1 839 ? -18.281 36.094 35.531 1 97.31 839 LEU B CA 1
ATOM 13389 C C . LEU B 1 839 ? -18.844 34.906 36.312 1 97.31 839 LEU B C 1
ATOM 13391 O O . LEU B 1 839 ? -18.531 34.688 37.469 1 97.31 839 LEU B O 1
ATOM 13395 N N . VAL B 1 840 ? -19.734 34.156 35.688 1 97 840 VAL B N 1
ATOM 13396 C CA . VAL B 1 840 ? -20.375 32.969 36.219 1 97 840 VAL B CA 1
ATOM 13397 C C . VAL B 1 840 ? -20.141 31.781 35.312 1 97 840 VAL B C 1
ATOM 13399 O O . VAL B 1 840 ? -20.469 31.859 34.094 1 97 840 VAL B O 1
ATOM 13402 N N . PRO B 1 841 ? -19.484 30.656 35.844 1 96 841 PRO B N 1
ATOM 13403 C CA . PRO B 1 841 ? -19.297 29.484 34.969 1 96 841 PRO B CA 1
ATOM 13404 C C . PRO B 1 841 ? -20.594 29.031 34.312 1 96 841 PRO B C 1
ATOM 13406 O O . PRO B 1 841 ? -21.641 28.984 34.938 1 96 841 PRO B O 1
ATOM 13409 N N . GLY B 1 842 ? -20.484 28.844 32.969 1 94.62 842 GLY B N 1
ATOM 13410 C CA . GLY B 1 842 ? -21.609 28.297 32.25 1 94.62 842 GLY B CA 1
ATOM 13411 C C . GLY B 1 842 ? -22.484 29.359 31.594 1 94.62 842 GLY B C 1
ATOM 13412 O O . GLY B 1 842 ? -23.297 29.062 30.719 1 94.62 842 GLY B O 1
ATOM 13413 N N . ILE B 1 843 ? -22.266 30.656 32.031 1 96 843 ILE B N 1
ATOM 13414 C CA . ILE B 1 843 ? -23.078 31.75 31.5 1 96 843 ILE B CA 1
ATOM 13415 C C . ILE B 1 843 ? -22.328 32.469 30.391 1 96 843 ILE B C 1
ATOM 13417 O O . ILE B 1 843 ? -21.125 32.719 30.5 1 96 843 ILE B O 1
ATOM 13421 N N . TRP B 1 844 ? -23.156 32.844 29.328 1 96.06 844 TRP B N 1
ATOM 13422 C CA . TRP B 1 844 ? -22.547 33.594 28.219 1 96.06 844 TRP B CA 1
ATOM 13423 C C . TRP B 1 844 ? -22.453 35.062 28.547 1 96.06 844 TRP B C 1
ATOM 13425 O O . TRP B 1 844 ? -23.406 35.656 29.078 1 96.06 844 TRP B O 1
ATOM 13435 N N . PHE B 1 845 ? -21.328 35.594 28.281 1 97.94 845 PHE B N 1
ATOM 13436 C CA . PHE B 1 845 ? -21.078 37.031 28.328 1 97.94 845 PHE B CA 1
ATOM 13437 C C . PHE B 1 845 ? -20.734 37.562 26.953 1 97.94 845 PHE B C 1
ATOM 13439 O O . PHE B 1 845 ? -20.297 36.812 26.078 1 97.94 845 PHE B O 1
ATOM 13446 N N . GLU B 1 846 ? -21.016 38.844 26.703 1 97.19 846 GLU B N 1
ATOM 13447 C CA . GLU B 1 846 ? -20.656 39.438 25.438 1 97.19 846 GLU B CA 1
ATOM 13448 C C . GLU B 1 846 ? -19.766 40.656 25.641 1 97.19 846 GLU B C 1
ATOM 13450 O O . GLU B 1 846 ? -20.078 41.531 26.438 1 97.19 846 GLU B O 1
ATOM 13455 N N . TYR B 1 847 ? -18.672 40.719 25 1 98.38 847 TYR B N 1
ATOM 13456 C CA . TYR B 1 847 ? -17.859 41.938 24.859 1 98.38 847 TYR B CA 1
ATOM 13457 C C . TYR B 1 847 ? -18.312 42.75 23.641 1 98.38 847 TYR B C 1
ATOM 13459 O O . TYR B 1 847 ? -18.656 42.188 22.609 1 98.38 847 TYR B O 1
ATOM 13467 N N . GLU B 1 848 ? -18.406 43.938 23.781 1 98.25 848 GLU B N 1
ATOM 13468 C CA . GLU B 1 848 ? -18.359 44.906 22.703 1 98.25 848 GLU B CA 1
ATOM 13469 C C . GLU B 1 848 ? -17.141 45.812 22.812 1 98.25 848 GLU B C 1
ATOM 13471 O O . GLU B 1 848 ? -16.984 46.531 23.797 1 98.25 848 GLU B O 1
ATOM 13476 N N . ILE B 1 849 ? -16.297 45.688 21.906 1 98.75 849 ILE B N 1
ATOM 13477 C CA . ILE B 1 849 ? -15.039 46.438 21.906 1 98.75 849 ILE B CA 1
ATOM 13478 C C . ILE B 1 849 ? -15.023 47.438 20.734 1 98.75 849 ILE B C 1
ATOM 13480 O O . ILE B 1 849 ? -15.078 47 19.562 1 98.75 849 ILE B O 1
ATOM 13484 N N . VAL B 1 850 ? -14.977 48.625 21.031 1 98.44 850 VAL B N 1
ATOM 13485 C CA . VAL B 1 850 ? -14.977 49.688 20.031 1 98.44 850 VAL B CA 1
ATOM 13486 C C . VAL B 1 850 ? -13.578 50.312 19.938 1 98.44 850 VAL B C 1
ATOM 13488 O O . VAL B 1 850 ? -13.047 50.812 20.938 1 98.44 850 VAL B O 1
ATOM 13491 N N . VAL B 1 851 ? -13.039 50.219 18.812 1 98.44 851 VAL B N 1
ATOM 13492 C CA . VAL B 1 851 ? -11.727 50.812 18.562 1 98.44 851 VAL B CA 1
ATOM 13493 C C . VAL B 1 851 ? -11.828 51.844 17.453 1 98.44 851 VAL B C 1
ATOM 13495 O O . VAL B 1 851 ? -12.062 51.5 16.297 1 98.44 851 VAL B O 1
ATOM 13498 N N . GLN B 1 852 ? -11.664 53.062 17.766 1 97.19 852 GLN B N 1
ATOM 13499 C CA . GLN B 1 852 ? -11.703 54.188 16.844 1 97.19 852 GLN B CA 1
ATOM 13500 C C . GLN B 1 852 ? -10.453 55.031 16.984 1 97.19 852 GLN B C 1
ATOM 13502 O O . GLN B 1 852 ? -10.32 55.812 17.938 1 97.19 852 GLN B O 1
ATOM 13507 N N . GLY B 1 853 ? -9.664 54.969 15.906 1 96.31 853 GLY B N 1
ATOM 13508 C CA . GLY B 1 853 ? -8.367 55.594 16.078 1 96.31 853 GLY B CA 1
ATOM 13509 C C . GLY B 1 853 ? -7.586 55.031 17.25 1 96.31 853 GLY B C 1
ATOM 13510 O O . GLY B 1 853 ? -7.328 53.812 17.312 1 96.31 853 GLY B O 1
ATOM 13511 N N . ASN B 1 854 ? -7.344 55.969 18.234 1 97.38 854 ASN B N 1
ATOM 13512 C CA . ASN B 1 854 ? -6.59 55.531 19.406 1 97.38 854 ASN B CA 1
ATOM 13513 C C . ASN B 1 854 ? -7.496 55.344 20.609 1 97.38 854 ASN B C 1
ATOM 13515 O O . ASN B 1 854 ? -7.012 55.156 21.734 1 97.38 854 ASN B O 1
ATOM 13519 N N . ASN B 1 855 ? -8.75 55.438 20.391 1 98.12 855 ASN B N 1
ATOM 13520 C CA . ASN B 1 855 ? -9.711 55.312 21.484 1 98.12 855 ASN B CA 1
ATOM 13521 C C . ASN B 1 855 ? -10.305 53.906 21.562 1 98.12 855 ASN B C 1
ATOM 13523 O O . ASN B 1 855 ? -10.766 53.375 20.562 1 98.12 855 ASN B O 1
ATOM 13527 N N . TYR B 1 856 ? -10.258 53.281 22.719 1 98.5 856 TYR B N 1
ATOM 13528 C CA . TYR B 1 856 ? -10.805 51.969 23 1 98.5 856 TYR B CA 1
ATOM 13529 C C . TYR B 1 856 ? -11.922 52.031 24.031 1 98.5 856 TYR B C 1
ATOM 13531 O O . TYR B 1 856 ? -11.758 52.656 25.094 1 98.5 856 TYR B O 1
ATOM 13539 N N . THR B 1 857 ? -13.047 51.562 23.734 1 98.75 857 THR B N 1
ATOM 13540 C CA . THR B 1 857 ? -14.164 51.438 24.656 1 98.75 857 THR B CA 1
ATOM 13541 C C . THR B 1 857 ? -14.625 50 24.75 1 98.75 857 THR B C 1
ATOM 13543 O O . THR B 1 857 ? -14.797 49.312 23.734 1 98.75 857 THR B O 1
ATOM 13546 N N . VAL B 1 858 ? -14.789 49.469 25.984 1 98.81 858 VAL B N 1
ATOM 13547 C CA . VAL B 1 858 ? -15.164 48.094 26.188 1 98.81 858 VAL B CA 1
ATOM 13548 C C . VAL B 1 858 ? -16.469 48 26.984 1 98.81 858 VAL B C 1
ATOM 13550 O O . VAL B 1 858 ? -16.609 48.688 28.016 1 98.81 858 VAL B O 1
ATOM 13553 N N . PHE B 1 859 ? -17.375 47.281 26.484 1 98.75 859 PHE B N 1
ATOM 13554 C CA . PHE B 1 859 ? -18.609 46.969 27.203 1 98.75 859 PHE B CA 1
ATOM 13555 C C . PHE B 1 859 ? -18.656 45.469 27.516 1 98.75 859 PHE B C 1
ATOM 13557 O O . PHE B 1 859 ? -18.234 44.625 26.703 1 98.75 859 PHE B O 1
ATOM 13564 N N . LEU B 1 860 ? -19.125 45.094 28.688 1 98.69 860 LEU B N 1
ATOM 13565 C CA . LEU B 1 860 ? -19.375 43.719 29.094 1 98.69 860 LEU B CA 1
ATOM 13566 C C . LEU B 1 860 ? -20.844 43.5 29.438 1 98.69 860 LEU B C 1
ATOM 13568 O O . LEU B 1 860 ? -21.406 44.281 30.234 1 98.69 860 LEU B O 1
ATOM 13572 N N . THR B 1 861 ? -21.422 42.531 28.812 1 98.31 861 THR B N 1
ATOM 13573 C CA . THR B 1 861 ? -22.844 42.219 29.047 1 98.31 861 THR B CA 1
ATOM 13574 C C . THR B 1 861 ? -23.016 40.812 29.531 1 98.31 861 THR B C 1
ATOM 13576 O O . THR B 1 861 ? -22.516 39.844 28.922 1 98.31 861 THR B O 1
ATOM 13579 N N . ASN B 1 862 ? -23.625 40.656 30.641 1 97.94 862 ASN B N 1
ATOM 13580 C CA . ASN B 1 862 ? -24.156 39.344 31.016 1 97.94 862 ASN B CA 1
ATOM 13581 C C . ASN B 1 862 ? -25.422 39.031 30.234 1 97.94 862 ASN B C 1
ATOM 13583 O O . ASN B 1 862 ? -26.484 39.594 30.484 1 97.94 862 ASN B O 1
ATOM 13587 N N . ILE B 1 863 ? -25.359 38.125 29.375 1 94.88 863 ILE B N 1
ATOM 13588 C CA . ILE B 1 863 ? -26.453 37.875 28.438 1 94.88 863 ILE B CA 1
ATOM 13589 C C . ILE B 1 863 ? -27.656 37.312 29.188 1 94.88 863 ILE B C 1
ATOM 13591 O O . ILE B 1 863 ? -28.797 37.531 28.797 1 94.88 863 ILE B O 1
ATOM 13595 N N . ASP B 1 864 ? -27.5 36.625 30.297 1 94.88 864 ASP B N 1
ATOM 13596 C CA . ASP B 1 864 ? -28.578 36 31.062 1 94.88 864 ASP B CA 1
ATOM 13597 C C . ASP B 1 864 ? -29.391 37.062 31.812 1 94.88 864 ASP B C 1
ATOM 13599 O O . ASP B 1 864 ? -30.625 37.062 31.75 1 94.88 864 ASP B O 1
ATOM 13603 N N . THR B 1 865 ? -28.719 38.031 32.438 1 96.38 865 THR B N 1
ATOM 13604 C CA . THR B 1 865 ? -29.406 39.031 33.281 1 96.38 865 THR B CA 1
ATOM 13605 C C . THR B 1 865 ? -29.688 40.281 32.469 1 96.38 865 THR B C 1
ATOM 13607 O O . THR B 1 865 ? -30.531 41.094 32.844 1 96.38 865 THR B O 1
ATOM 13610 N N . GLY B 1 866 ? -28.875 40.469 31.438 1 95.5 866 GLY B N 1
ATOM 13611 C CA . GLY B 1 866 ? -28.984 41.688 30.641 1 95.5 866 GLY B CA 1
ATOM 13612 C C . GLY B 1 866 ? -28.172 42.844 31.188 1 95.5 866 GLY B C 1
ATOM 13613 O O . GLY B 1 866 ? -28.109 43.906 30.562 1 95.5 866 GLY B O 1
ATOM 13614 N N . GLU B 1 867 ? -27.469 42.656 32.312 1 97.69 867 GLU B N 1
ATOM 13615 C CA . GLU B 1 867 ? -26.641 43.688 32.875 1 97.69 867 GLU B CA 1
ATOM 13616 C C . GLU B 1 867 ? -25.484 44.062 31.953 1 97.69 867 GLU B C 1
ATOM 13618 O O . GLU B 1 867 ? -24.719 43.188 31.547 1 97.69 867 GLU B O 1
ATOM 13623 N N . ARG B 1 868 ? -25.469 45.219 31.5 1 97.56 868 ARG B N 1
ATOM 13624 C CA . ARG B 1 868 ? -24.438 45.75 30.609 1 97.56 868 ARG B CA 1
ATOM 13625 C C . ARG B 1 868 ? -23.688 46.906 31.281 1 97.56 868 ARG B C 1
ATOM 13627 O O . ARG B 1 868 ? -24.312 47.781 31.859 1 97.56 868 ARG B O 1
ATOM 13634 N N . LYS B 1 869 ? -22.375 46.906 31.234 1 98.19 869 LYS B N 1
ATOM 13635 C CA . LYS B 1 869 ? -21.531 47.938 31.812 1 98.19 869 LYS B CA 1
ATOM 13636 C C . LYS B 1 869 ? -20.391 48.312 30.875 1 98.19 869 LYS B C 1
ATOM 13638 O O . LYS B 1 869 ? -19.766 47.438 30.266 1 98.19 869 LYS B O 1
ATOM 13643 N N . GLN B 1 870 ? -20.203 49.625 30.672 1 98.5 870 GLN B N 1
ATOM 13644 C CA . GLN B 1 870 ? -18.938 50.031 30.094 1 98.5 870 GLN B CA 1
ATOM 13645 C C . GLN B 1 870 ? -17.797 49.875 31.094 1 98.5 870 GLN B C 1
ATOM 13647 O O . GLN B 1 870 ? -17.688 50.625 32.062 1 98.5 870 GLN B O 1
ATOM 13652 N N . THR B 1 871 ? -16.953 49 30.828 1 98.62 871 THR B N 1
ATOM 13653 C CA . THR B 1 871 ? -15.914 48.688 31.812 1 98.62 871 THR B CA 1
ATOM 13654 C C . THR B 1 871 ? -14.695 49.594 31.609 1 98.62 871 THR B C 1
ATOM 13656 O O . THR B 1 871 ? -13.953 49.844 32.562 1 98.62 871 THR B O 1
ATOM 13659 N N . THR B 1 872 ? -14.484 49.969 30.375 1 98.12 872 THR B N 1
ATOM 13660 C CA . THR B 1 872 ? -13.219 50.656 30.141 1 98.12 872 THR B CA 1
ATOM 13661 C C . THR B 1 872 ? -13.391 51.75 29.094 1 98.12 872 THR B C 1
ATOM 13663 O O . THR B 1 872 ? -14.109 51.594 28.094 1 98.12 872 THR B O 1
ATOM 13666 N N . ALA B 1 873 ? -12.781 52.906 29.25 1 98.31 873 ALA B N 1
ATOM 13667 C CA . ALA B 1 873 ? -12.414 53.906 28.266 1 98.31 873 ALA B CA 1
ATOM 13668 C C . ALA B 1 873 ? -10.906 54.188 28.281 1 98.31 873 ALA B C 1
ATOM 13670 O O . ALA B 1 873 ? -10.352 54.531 29.328 1 98.31 873 ALA B O 1
ATOM 13671 N N . PHE B 1 874 ? -10.273 53.969 27.188 1 98.44 874 PHE B N 1
ATOM 13672 C CA . PHE B 1 874 ? -8.82 54.062 27.109 1 98.44 874 PHE B CA 1
ATOM 13673 C C . PHE B 1 874 ? -8.391 54.812 25.844 1 98.44 874 PHE B C 1
ATOM 13675 O O . PHE B 1 874 ? -8.906 54.531 24.766 1 98.44 874 PHE B O 1
ATOM 13682 N N . GLN B 1 875 ? -7.562 55.75 25.969 1 97.94 875 GLN B N 1
ATOM 13683 C CA . GLN B 1 875 ? -6.926 56.438 24.844 1 97.94 875 GLN B CA 1
ATOM 13684 C C . GLN B 1 875 ? -5.441 56.094 24.75 1 97.94 875 GLN B C 1
ATOM 13686 O O . GLN B 1 875 ? -4.668 56.438 25.656 1 97.94 875 GLN B O 1
ATOM 13691 N N . ASN B 1 876 ? -5.098 55.438 23.734 1 97.75 876 ASN B N 1
ATOM 13692 C CA . ASN B 1 876 ? -3.711 55.031 23.531 1 97.75 876 ASN B CA 1
ATOM 13693 C C . ASN B 1 876 ? -2.83 56.219 23.172 1 97.75 876 ASN B C 1
ATOM 13695 O O . ASN B 1 876 ? -3.107 56.938 22.203 1 97.75 876 ASN B O 1
ATOM 13699 N N . THR B 1 877 ? -1.78 56.406 23.922 1 95.69 877 THR B N 1
ATOM 13700 C CA . THR B 1 877 ? -0.832 57.469 23.625 1 95.69 877 THR B CA 1
ATOM 13701 C C . THR B 1 877 ? 0.522 56.906 23.219 1 95.69 877 THR B C 1
ATOM 13703 O O . THR B 1 877 ? 1.454 57.656 22.922 1 95.69 877 THR B O 1
ATOM 13706 N N . ASP B 1 878 ? 0.63 55.625 23.266 1 95.56 878 ASP B N 1
ATOM 13707 C CA . ASP B 1 878 ? 1.854 54.969 22.828 1 95.56 878 ASP B CA 1
ATOM 13708 C C . ASP B 1 878 ? 1.908 54.875 21.297 1 95.56 878 ASP B C 1
ATOM 13710 O O . ASP B 1 878 ? 1.129 54.156 20.688 1 95.56 878 ASP B O 1
ATOM 13714 N N . PRO B 1 879 ? 2.855 55.5 20.688 1 94.88 879 PRO B N 1
ATOM 13715 C CA . PRO B 1 879 ? 2.852 55.562 19.219 1 94.88 879 PRO B CA 1
ATOM 13716 C C . PRO B 1 879 ? 3.295 54.219 18.594 1 94.88 879 PRO B C 1
ATOM 13718 O O . PRO B 1 879 ? 3.117 54.031 17.391 1 94.88 879 PRO B O 1
ATOM 13721 N N . ASP B 1 880 ? 3.896 53.312 19.359 1 95.12 880 ASP B N 1
ATOM 13722 C CA . ASP B 1 880 ? 4.441 52.094 18.797 1 95.12 880 ASP B CA 1
ATOM 13723 C C . ASP B 1 880 ? 3.457 50.938 18.953 1 95.12 880 ASP B C 1
ATOM 13725 O O . ASP B 1 880 ? 3.637 49.875 18.344 1 95.12 880 ASP B O 1
ATOM 13729 N N . ARG B 1 881 ? 2.418 51.094 19.672 1 96.38 881 ARG B N 1
ATOM 13730 C CA . ARG B 1 881 ? 1.436 50.031 19.906 1 96.38 881 ARG B CA 1
ATOM 13731 C C . ARG B 1 881 ? 0.091 50.375 19.281 1 96.38 881 ARG B C 1
ATOM 13733 O O . ARG B 1 881 ? -0.225 51.562 19.109 1 96.38 881 ARG B O 1
ATOM 13740 N N . GLY B 1 882 ? -0.66 49.344 18.938 1 96.94 882 GLY B N 1
ATOM 13741 C CA . GLY B 1 882 ? -2.021 49.562 18.469 1 96.94 882 GLY B CA 1
ATOM 13742 C C . GLY B 1 882 ? -2.09 50.188 17.094 1 96.94 882 GLY B C 1
ATOM 13743 O O . GLY B 1 882 ? -3.006 50.969 16.812 1 96.94 882 GLY B O 1
ATOM 13744 N N . LEU B 1 883 ? -1.15 49.844 16.266 1 94.44 883 LEU B N 1
ATOM 13745 C CA . LEU B 1 883 ? -1.092 50.438 14.938 1 94.44 883 LEU B CA 1
ATOM 13746 C C . LEU B 1 883 ? -2.215 49.906 14.055 1 94.44 883 LEU B C 1
ATOM 13748 O O . LEU B 1 883 ? -2.596 48.719 14.164 1 94.44 883 LEU B O 1
ATOM 13752 N N . THR B 1 884 ? -2.789 50.719 13.195 1 94.31 884 THR B N 1
ATOM 13753 C CA . THR B 1 884 ? -3.85 50.375 12.258 1 94.31 884 THR B CA 1
ATOM 13754 C C . THR B 1 884 ? -3.301 50.25 10.836 1 94.31 884 THR B C 1
ATOM 13756 O O . THR B 1 884 ? -2.41 51 10.445 1 94.31 884 THR B O 1
ATOM 13759 N N . PRO B 1 885 ? -3.736 49.344 10.016 1 95.56 885 PRO B N 1
ATOM 13760 C CA . PRO B 1 885 ? -4.668 48.312 10.438 1 95.56 885 PRO B CA 1
ATOM 13761 C C . PRO B 1 885 ? -3.98 47.188 11.211 1 95.56 885 PRO B C 1
ATOM 13763 O O . PRO B 1 885 ? -2.766 47 11.109 1 95.56 885 PRO B O 1
ATOM 13766 N N . GLY B 1 886 ? -4.762 46.469 12.086 1 96.94 886 GLY B N 1
ATOM 13767 C CA . GLY B 1 886 ? -4.246 45.375 12.875 1 96.94 886 GLY B CA 1
ATOM 13768 C C . GLY B 1 886 ? -5.195 44.188 12.93 1 96.94 886 GLY B C 1
ATOM 13769 O O . GLY B 1 886 ? -6.332 44.281 12.461 1 96.94 886 GLY B O 1
ATOM 13770 N N . PHE B 1 887 ? -4.668 43.094 13.5 1 97.56 887 PHE B N 1
ATOM 13771 C CA . PHE B 1 887 ? -5.422 41.844 13.57 1 97.56 887 PHE B CA 1
ATOM 13772 C C . PHE B 1 887 ? -6.152 41.719 14.906 1 97.56 887 PHE B C 1
ATOM 13774 O O . PHE B 1 887 ? -5.953 42.562 15.797 1 97.56 887 PHE B O 1
ATOM 13781 N N . ILE B 1 888 ? -7.074 40.781 14.914 1 98.06 888 ILE B N 1
ATOM 13782 C CA . ILE B 1 888 ? -7.816 40.406 16.125 1 98.06 888 ILE B CA 1
ATOM 13783 C C . ILE B 1 888 ? -7.488 38.969 16.5 1 98.06 888 ILE B C 1
ATOM 13785 O O . ILE B 1 888 ? -7.348 38.094 15.641 1 98.06 888 ILE B O 1
ATOM 13789 N N . GLY B 1 889 ? -7.301 38.688 17.797 1 98.12 889 GLY B N 1
ATOM 13790 C CA . GLY B 1 889 ? -6.98 37.312 18.234 1 98.12 889 GLY B CA 1
ATOM 13791 C C . GLY B 1 889 ? -7.543 37 19.609 1 98.12 889 GLY B C 1
ATOM 13792 O O . GLY B 1 889 ? -7.926 37.906 20.359 1 98.12 889 GLY B O 1
ATOM 13793 N N . ILE B 1 890 ? -7.664 35.75 19.891 1 98.12 890 ILE B N 1
ATOM 13794 C CA . ILE B 1 890 ? -8.133 35.219 21.156 1 98.12 890 ILE B CA 1
ATOM 13795 C C . ILE B 1 890 ? -7.012 34.438 21.844 1 98.12 890 ILE B C 1
ATOM 13797 O O . ILE B 1 890 ? -6.336 33.625 21.203 1 98.12 890 ILE B O 1
ATOM 13801 N N . GLN B 1 891 ? -6.863 34.688 23.078 1 96.38 891 GLN B N 1
ATOM 13802 C CA . GLN B 1 891 ? -5.832 34 23.859 1 96.38 891 GLN B CA 1
ATOM 13803 C C . GLN B 1 891 ? -6.297 32.625 24.312 1 96.38 891 GLN B C 1
ATOM 13805 O O . GLN B 1 891 ? -7.418 32.469 24.797 1 96.38 891 GLN B O 1
ATOM 13810 N N . ALA B 1 892 ? -5.484 31.656 24.062 1 94.12 892 ALA B N 1
ATOM 13811 C CA . ALA B 1 892 ? -5.617 30.359 24.719 1 94.12 892 ALA B CA 1
ATOM 13812 C C . ALA B 1 892 ? -4.594 30.203 25.828 1 94.12 892 ALA B C 1
ATOM 13814 O O . ALA B 1 892 ? -3.447 29.812 25.594 1 94.12 892 ALA B O 1
ATOM 13815 N N . TYR B 1 893 ? -5.031 30.5 27.031 1 92.19 893 TYR B N 1
ATOM 13816 C CA . TYR B 1 893 ? -4.156 30.484 28.203 1 92.19 893 TYR B CA 1
ATOM 13817 C C . TYR B 1 893 ? -4.047 29.094 28.797 1 92.19 893 TYR B C 1
ATOM 13819 O O . TYR B 1 893 ? -5.035 28.359 28.859 1 92.19 893 TYR B O 1
ATOM 13827 N N . PRO B 1 894 ? -2.852 28.75 29.281 1 88.88 894 PRO B N 1
ATOM 13828 C CA . PRO B 1 894 ? -2.66 27.391 29.812 1 88.88 894 PRO B CA 1
ATOM 13829 C C . PRO B 1 894 ? -3.615 27.078 30.969 1 88.88 894 PRO B C 1
ATOM 13831 O O . PRO B 1 894 ? -3.711 27.844 31.922 1 88.88 894 PRO B O 1
ATOM 13834 N N . GLY B 1 895 ? -4.273 25.969 30.766 1 89.56 895 GLY B N 1
ATOM 13835 C CA . GLY B 1 895 ? -5.105 25.453 31.844 1 89.56 895 GLY B CA 1
ATOM 13836 C C . GLY B 1 895 ? -6.465 26.125 31.922 1 89.56 895 GLY B C 1
ATOM 13837 O O . GLY B 1 895 ? -7.277 25.797 32.781 1 89.56 895 GLY B O 1
ATOM 13838 N N . SER B 1 896 ? -6.734 27.094 31.094 1 93.31 896 SER B N 1
ATOM 13839 C CA . SER B 1 896 ? -8.008 27.812 31.094 1 93.31 896 SER B CA 1
ATOM 13840 C C . SER B 1 896 ? -8.898 27.359 29.938 1 93.31 896 SER B C 1
ATOM 13842 O O . SER B 1 896 ? -8.523 27.516 28.781 1 93.31 896 SER B O 1
ATOM 13844 N N . ILE B 1 897 ? -10.031 26.859 30.281 1 94.62 897 ILE B N 1
ATOM 13845 C CA . ILE B 1 897 ? -11 26.469 29.266 1 94.62 897 ILE B CA 1
ATOM 13846 C C . ILE B 1 897 ? -12.055 27.562 29.109 1 94.62 897 ILE B C 1
ATOM 13848 O O . ILE B 1 897 ? -12.891 27.75 30 1 94.62 897 ILE B O 1
ATOM 13852 N N . VAL B 1 898 ? -12.016 28.25 28.016 1 97.06 898 VAL B N 1
ATOM 13853 C CA . VAL B 1 898 ? -12.961 29.312 27.688 1 97.06 898 VAL B CA 1
ATOM 13854 C C . VAL B 1 898 ? -13.57 29.047 26.312 1 97.06 898 VAL B C 1
ATOM 13856 O O . VAL B 1 898 ? -12.867 28.656 25.375 1 97.06 898 VAL B O 1
ATOM 13859 N N . ALA B 1 899 ? -14.859 29.172 26.188 1 96.75 899 ALA B N 1
ATOM 13860 C CA . ALA B 1 899 ? -15.562 28.969 24.922 1 96.75 899 ALA B CA 1
ATOM 13861 C C . ALA B 1 899 ? -15.945 30.297 24.297 1 96.75 899 ALA B C 1
ATOM 13863 O O . ALA B 1 899 ? -16.266 31.25 25 1 96.75 899 ALA B O 1
ATOM 13864 N N . TRP B 1 900 ? -15.906 30.375 22.984 1 97.06 900 TRP B N 1
ATOM 13865 C CA . TRP B 1 900 ? -16.25 31.578 22.219 1 97.06 900 TRP B CA 1
ATOM 13866 C C . TRP B 1 900 ? -17.281 31.25 21.141 1 97.06 900 TRP B C 1
ATOM 13868 O O . TRP B 1 900 ? -17.25 30.156 20.562 1 97.06 900 TRP B O 1
ATOM 13878 N N . ARG B 1 901 ? -18.172 32.156 20.844 1 95.88 901 ARG B N 1
ATOM 13879 C CA . ARG B 1 901 ? -19.125 32 19.75 1 95.88 901 ARG B CA 1
ATOM 13880 C C . ARG B 1 901 ? -19.578 33.375 19.25 1 95.88 901 ARG B C 1
ATOM 13882 O O . ARG B 1 901 ? -19.25 34.406 19.844 1 95.88 901 ARG B O 1
ATOM 13889 N N . HIS B 1 902 ? -20.203 33.438 18.109 1 94.88 902 HIS B N 1
ATOM 13890 C CA . HIS B 1 902 ? -20.859 34.625 17.547 1 94.88 902 HIS B CA 1
ATOM 13891 C C . HIS B 1 902 ? -19.906 35.812 17.5 1 94.88 902 HIS B C 1
ATOM 13893 O O . HIS B 1 902 ? -20.203 36.875 18.047 1 94.88 902 HIS B O 1
ATOM 13899 N N . ILE B 1 903 ? -18.828 35.688 16.906 1 96.62 903 ILE B N 1
ATOM 13900 C CA . ILE B 1 903 ? -17.844 36.75 16.734 1 96.62 903 ILE B CA 1
ATOM 13901 C C . ILE B 1 903 ? -18.125 37.5 15.438 1 96.62 903 ILE B C 1
ATOM 13903 O O . ILE B 1 903 ? -18.125 36.906 14.359 1 96.62 903 ILE B O 1
ATOM 13907 N N . ARG B 1 904 ? -18.375 38.719 15.516 1 95.88 904 ARG B N 1
ATOM 13908 C CA . ARG B 1 904 ? -18.703 39.562 14.352 1 95.88 904 ARG B CA 1
ATOM 13909 C C . ARG B 1 904 ? -18.125 40.969 14.492 1 95.88 904 ARG B C 1
ATOM 13911 O O . ARG B 1 904 ? -17.844 41.406 15.602 1 95.88 904 ARG B O 1
ATOM 13918 N N . ILE B 1 905 ? -18 41.625 13.414 1 97.06 905 ILE B N 1
ATOM 13919 C CA . ILE B 1 905 ? -17.281 42.875 13.398 1 97.06 905 ILE B CA 1
ATOM 13920 C C . ILE B 1 905 ? -17.969 43.875 12.445 1 97.06 905 ILE B C 1
ATOM 13922 O O . ILE B 1 905 ? -18.562 43.438 11.445 1 97.06 905 ILE B O 1
ATOM 13926 N N . ARG B 1 906 ? -18.062 45.094 12.766 1 96.75 906 ARG B N 1
ATOM 13927 C CA . ARG B 1 906 ? -18.484 46.188 11.906 1 96.75 906 ARG B CA 1
ATOM 13928 C C . ARG B 1 906 ? -17.359 47.219 11.711 1 96.75 906 ARG B C 1
ATOM 13930 O O . ARG B 1 906 ? -16.859 47.781 12.68 1 96.75 906 ARG B O 1
ATOM 13937 N N . THR B 1 907 ? -17 47.344 10.469 1 94.56 907 THR B N 1
ATOM 13938 C CA . THR B 1 907 ? -15.906 48.25 10.172 1 94.56 907 THR B CA 1
ATOM 13939 C C . THR B 1 907 ? -16.438 49.625 9.852 1 94.56 907 THR B C 1
ATOM 13941 O O . THR B 1 907 ? -17.578 49.781 9.406 1 94.56 907 THR B O 1
ATOM 13944 N N . ALA B 1 908 ? -15.688 50.656 10.086 1 85.12 908 ALA B N 1
ATOM 13945 C CA . ALA B 1 908 ? -16.078 52.031 9.805 1 85.12 908 ALA B CA 1
ATOM 13946 C C . ALA B 1 908 ? -15.539 52.5 8.445 1 85.12 908 ALA B C 1
ATOM 13948 O O . ALA B 1 908 ? -14.492 52.031 8 1 85.12 908 ALA B O 1
#

InterPro domains:
  IPR007867 Glucose-methanol-choline oxidoreductase, C-terminal [PF05199] (519-637)
  IPR010496 3-keto-alpha-glucoside-1,2-lyase/3-keto-2-hydroxy-glucal hydratase domain [PF06439] (663-906)
  IPR036188 FAD/NAD(P)-binding domain superfamily [G3DSA:3.50.50.60] (29-362)
  IPR036188 FAD/NAD(P)-binding domain superfamily [G3DSA:3.50.50.60] (571-648)
  IPR036188 FAD/NAD(P)-binding domain superfamily [SSF51905] (41-644)
  IPR051473 Pyranose 2-oxidase-like [PTHR42784] (287-644)

Secondary structure (DSSP, 8-state):
-----PPEE-SSBEEHHHHHH---HHHHHHHHT-EETTEE--BSEEEE--SHHHHHHHHHHHHT-TTS---EEEE-SSPB--SS-GGGSSS---PPPEE--SEE-TT-----EE-STTGGGGT---B-PPPPTGGGTTS-HHHHHHHS-SSS--HHHHHHHHTTTTS-S-SS-SHHHHHHHHHHHHHHTSTT---S--GGGSPPPHHHHSPPTTPPPP-HHHHHHHTT--TT----HHHHHHHHTTB--B-EE---STTEE--EE--SHHHHHHHHHHHHHHHTS-HHHHHTT-SEEEE-S-EEEEEEEEE-TTS-EEEEEEEEEETTEEEEEEBPPPBTTB--EEEE-STTHHHHHHHHHHHTTTTTTTGGGTTTBS-B-EEEEEEEEEEEGGGTGGGPPP-SSS---EEEEEEEEE-TTS-EEEEEEEEEEE-TT---TTTTSSEE---HHHHHHHHH----EEEEEEEEEEEPPSS-TT-EEEEEEEEEETTEEEEEEE---TTS-TTT----HHHHHHHHHHHHHHHHHHHHHHHHHTTS-EEEEEETTEEEEE-TT--HHHHHHHS-GGGGBPPTTTT---B-TT-B-S-TTT-SB-TTSBBTTBSSEEE-SGGG-S---SS-HHHHHHHHHHHHHHHIIIIIS--PPP-S-SS--TT-EEEE-SSHHHHTTEEEES-SSEEEEEETTEEEEEESSS-EEEEETT--BSSEEEEEEEEES-SS---EEEEEEE--TTSPPPHHHHHHHTSSS-S-TT--TT-GGGHHHHHSEEEEE-TT-PPPSS--TT--SSPPTT-GGGSTTSBTTS----EEGGGTEEPP-SEEE---SPP-TT-EEEEEEEEETTEEEEEEEETTT--EEEEEEEE---TTSS-SSBEEEEEE-TT--EEEEEEEEEE-/-----PPEE-SSBEEHHHHHH---HHHHHHHHT-EETTEE--BSEEEE--SHHHHHHHHHHHHT-TTS---EEEE-SSPB--SS-GGGSS--S----EE--SEE-TT-----EE-STTGGGGT---B-PPPPTGGGTTS-HHHHHHHS-SSS--HHHHHHHHTTTTS-S-SS-SHHHHHHHHHHHHHHTSTT---S--GGGSPPPHHHHSPPTTPPPP-HHHHHHHTT--TT----HHHHHHHHTTB--B-EE---STTEE--EE--SHHHHHHHHHHHHHHHTS-HHHHHTT-SEEEE-S-EEEEEEEEE-TTS-EEEEEEEEEETTEEEEEEBPPPBTTB--EEEE-STTHHHHHHHHHHHTTTTTTTGGGTTTBS-B-EEEEEEEEEEEGGGTGGGPPP-SSS---EEEEEEEEE-TTS-EEEEEEEEEEE-TT---TTTTSSEE---HHHHHHHHH----EEEEEEEEEEEPPSS-TT-EEEEEEEEEETTEEEEEEE---TTS-TTT----HHHHHHHHHHHHHHHHHHHHHHHHHTTS-EEEEEETTEEEEE-TT--HHHHHHHS-GGGGBPPTTTT---B-TT-B-S-TTT-SB-TTSBBTTBSSEEE-SGGG-S---SS-HHHHHHHHHHHHHHHIIIIIS--PPP-S-SS--TT-EEEE-SSHHHHTTEEEES-SSEEEEEETTEEEEEESSS-EEEEETT--BSSEEEEEEEEES-SS---EEEEEEE--TTSPPPHHHHHHHTSSS-S-TT--TT-GGGHHHHHSEEEEE-TT-PPPSS--TT--SSPPTT-GGGSTTSBTTS----EEGGGTEEPP-SEEE---SPP-TT-EEEEEEEEETTEEEEEEEETTT--EEEEEEEE---TTSS-SSBEEEEEE-TT--EEEEEEEEEE-

Solvent-accessible surface area (backbone atoms only — not comparable to full-atom values): 91836 Å² total; per-residue (Å²): 122,64,73,58,82,64,64,47,68,57,94,34,26,42,37,52,62,34,53,58,48,41,43,53,68,63,57,55,55,49,6,33,74,34,67,60,90,86,36,76,34,41,29,36,29,42,31,42,23,26,17,35,47,22,19,49,35,52,29,49,42,61,76,63,39,72,43,55,54,66,20,38,38,32,32,11,57,17,31,34,63,61,74,47,19,51,50,70,34,46,61,60,89,64,74,77,66,67,40,63,83,54,45,60,53,82,87,39,55,54,59,49,45,40,64,25,47,10,20,55,32,33,71,58,89,41,66,42,49,75,79,53,70,76,43,46,63,76,44,40,66,71,46,54,42,46,38,58,32,95,68,74,86,22,29,46,52,53,27,28,54,57,42,21,28,29,45,66,65,74,45,54,44,58,44,39,26,46,15,50,53,54,44,50,55,56,38,50,71,36,90,89,40,68,38,67,55,56,74,85,75,50,67,67,36,47,47,73,66,52,69,57,91,73,55,76,79,90,42,69,68,54,53,34,51,64,62,70,45,61,88,84,60,78,77,51,64,72,55,52,51,50,56,42,38,32,46,46,41,38,21,38,24,55,70,65,60,48,25,39,43,48,74,33,50,53,34,29,34,30,33,31,41,47,43,27,40,50,18,46,58,69,21,62,64,62,40,46,73,21,44,38,56,30,33,41,50,33,23,41,50,31,34,73,61,35,60,36,70,44,76,40,95,85,65,36,31,35,67,51,29,37,33,32,40,46,97,90,40,79,47,77,49,63,44,33,72,69,48,95,94,20,31,33,38,41,35,42,14,44,46,30,66,52,32,38,37,42,47,48,71,46,30,46,68,84,31,53,89,47,34,45,70,50,48,15,38,27,35,30,47,50,43,40,34,55,49,32,33,39,28,45,44,76,38,47,51,90,48,44,57,96,68,83,53,60,33,33,48,16,32,56,32,29,53,64,29,36,28,95,86,72,43,40,28,32,32,50,32,33,23,13,43,23,46,87,81,52,81,52,22,55,75,48,43,66,36,38,72,65,43,57,68,60,54,52,48,55,53,61,32,72,38,48,20,34,17,35,30,44,30,35,30,25,34,44,49,55,72,20,93,51,10,29,42,49,71,37,94,83,48,62,56,87,88,34,58,20,30,30,52,41,64,50,56,45,86,46,50,57,88,81,38,64,66,51,75,37,28,47,49,31,38,52,40,50,52,43,51,49,52,43,50,40,44,52,51,44,46,59,22,47,78,36,48,33,30,40,40,86,46,97,63,34,42,44,81,39,66,52,74,67,55,53,75,55,47,44,67,76,50,44,65,75,80,35,44,58,56,54,41,59,80,74,52,51,23,10,24,41,17,33,24,86,47,73,92,78,22,26,8,30,79,62,27,35,36,54,64,41,75,32,40,30,50,35,35,40,13,39,30,53,50,65,38,39,38,48,54,62,46,58,37,48,16,50,28,51,53,33,33,50,47,38,62,73,69,34,37,71,73,66,76,80,66,60,66,84,66,82,55,85,73,51,43,75,61,29,60,34,40,66,78,35,50,65,43,40,44,79,38,45,65,76,52,50,46,73,41,60,44,55,33,25,42,30,27,45,41,65,29,65,67,26,27,44,23,48,67,82,56,63,41,68,41,34,42,39,35,37,32,39,30,34,68,35,86,89,39,39,49,35,33,40,36,38,27,11,69,67,50,38,44,78,74,53,70,69,57,49,56,50,55,65,36,90,80,35,88,50,76,82,67,47,90,89,34,43,38,46,44,40,69,70,30,21,45,35,39,27,32,22,83,60,6,72,39,51,81,52,63,42,101,85,63,44,71,51,26,65,59,61,38,55,20,44,17,42,42,16,52,50,80,42,44,37,39,43,74,38,69,97,75,70,46,60,47,62,58,65,26,54,60,42,85,43,74,80,87,48,60,77,44,53,28,34,41,38,40,34,36,52,83,52,36,38,38,30,32,34,27,36,66,85,80,60,53,67,32,71,11,24,43,33,64,64,79,56,88,81,36,47,50,76,59,11,29,44,31,36,45,31,30,52,63,12,40,41,36,34,40,49,26,29,36,26,72,117,124,59,72,56,82,64,64,48,69,57,94,34,27,40,37,50,62,33,54,64,49,39,45,54,68,64,56,55,54,49,7,34,73,35,66,60,91,86,37,74,33,41,31,36,28,43,31,42,23,26,16,34,46,22,19,47,33,51,29,50,42,61,76,63,40,72,41,55,54,67,20,38,37,32,32,11,56,16,31,33,63,61,74,48,18,51,51,72,31,52,71,58,94,62,69,80,68,67,41,62,84,54,44,60,54,80,85,39,54,54,58,47,44,39,64,24,48,11,19,55,30,31,68,58,88,41,65,42,49,74,78,52,70,76,42,47,64,77,44,42,66,70,45,52,42,49,37,57,33,96,67,73,87,23,31,46,53,52,26,29,55,57,41,20,29,30,44,65,64,73,45,53,43,58,46,38,26,46,14,50,53,53,43,50,55,57,40,50,71,36,91,90,41,68,40,69,56,55,75,85,75,50,68,68,36,46,47,73,66,51,67,58,91,74,57,76,80,90,43,70,67,55,54,35,53,63,63,72,45,61,88,82,60,79,77,52,65,72,55,52,52,50,55,42,38,32,47,45,41,38,18,40,24,56,70,65,59,49,25,39,42,48,75,33,50,53,34,29,34,29,35,31,37,38,42,27,38,50,18,46,59,70,21,62,62,53,45,46,74,22,44,37,56,31,33,41,50,34,24,40,51,30,34,72,62,35,59,37,74,43,77,42,97,86,66,36,31,35,67,50,30,37,32,30,42,44,95,90,41,78,45,78,48,64,43,33,74,69,49,93,93,20,31,34,38,42,33,44,12,43,46,31,66,54,30,38,36,42,49,50,71,45,30,47,69,85,30,54,91,46,34,44,72,50,47,14,39,27,36,28,46,50,45,40,33,55,49,32,34,38,28,45,44,75,39,46,53,90,49,44,58,92,65,83,54,60,33,32,48,17,32,57,32,29,51,65,30,37,27,96,87,71,44,42,28,30,32,49,31,33,24,14,41,24,45,88,80,53,81,52,23,55,74,50,44,65,36,40,72,65,43,56,68,58,53,52,47,56,53,60,31,70,39,48,20,33,18,36,31,45,32,37,29,25,34,44,49,56,71,18,91,52,8,29,41,50,71,36,91,81,48,64,56,85,89,36,59,21,30,31,49,40,64,49,56,44,85,47,50,58,87,81,38,62,64,51,74,38,27,46,51,31,38,52,39,51,52,44,52,50,53,42,50,40,44,53,52,45,45,59,24,48,78,36,49,31,31,40,39,87,46,98,64,34,44,45,82,39,66,51,73,66,55,54,76,56,47,44,69,77,49,44,65,74,80,33,45,56,54,52,40,58,80,72,52,50,22,11,22,41,17,32,23,86,47,74,90,77,23,25,8,32,80,64,27,34,36,56,65,40,78,32,42,32,51,35,35,41,14,38,30,54,50,67,38,39,38,47,54,62,46,58,36,49,18,50,28,51,53,34,33,52,45,37,64,72,68,34,36,71,72,66,76,81,64,62,66,87,66,82,54,86,73,51,45,75,60,28,59,33,41,64,78,35,51,67,43,42,44,81,39,44,65,75,53,50,46,73,41,60,44,56,32,25,41,30,27,45,40,65,30,64,65,27,27,43,23,48,68,83,58,64,41,68,38,34,41,38,35,37,31,39,30,33,69,36,86,88,40,39,48,35,34,40,35,38,25,11,68,68,50,38,45,77,74,53,70,69,57,47,54,49,55,66,36,88,81,36,88,50,78,80,67,47,91,90,34,42,39,46,43,40,70,72,29,20,44,36,38,26,32,21,84,60,6,73,39,51,82,51,64,40,102,84,65,44,72,49,26,65,59,60,39,55,21,43,17,41,44,15,52,50,80,43,44,37,41,43,75,39,69,94,76,69,46,60,47,62,57,64,26,54,60,41,85,43,78,80,87,48,62,76,44,52,30,33,41,38,40,35,36,52,83,52,36,38,37,29,33,36,27,37,64,86,81,60,53,65,32,70,11,25,44,33,64,64,80,56,88,81,37,46,51,76,59,10,29,45,32,36,45,30,30,52,63,12,40,42,36,34,39,50,27,31,36,28,71,114

Foldseek 3Di:
DPPQPAFDDDPVDGRPPQSLQADAPVLLVLLQPDDDQNHGLAAQEEEEALAFQSLLLQLLLLVPQFQLRHAYEYEFQAEADDQFACQVDAPPPDDAAFDAQFAEDPLFPQTHWRRHRLIPLNYADQFFDDDACLLCVVADPVLVCQQPNPDDDHLLLVLCVVLVLLPFLPQDDFFLAQLLLVLLLVLCPDPPLPQADDLVRFDFRSVQVRPDPPDDDDDPQNLCVSSVHDPPDPDDPVVSRSSRSFAGRGSADCDDDPPDHGSGGDTSNNSSSVSSNVQLVQLQDDDSNSSNSRRYHYHYSKAWDEFDWDQDPVLFIETFWTWIDHPHDIDTRGGDQDDPQFGGFYEYEPAAQVSLQRCLQYCVPSQPPFLNVLFFFFKWFKWKFKWKKKAFPVLRVVRGDDDPFQFRAKHWTKDKGAFPVGWIKMKTKIKGFDAPLDADSCPRPSHDDPDPVVVVCNRRGRGGMMMMMIMMITTAFTRFPQWTKDFDPPDDDPPGTRIYTGDLFLLDDCVVPVGDPRSVVSVRRLVSRVLSSLSSVCSSNPQQWMWIDLDSVDIQTDHGPDDSVVVCVSPPSSSRIDRTNPSSQIAASQEEDPDRRNGQAHSLQHGPSHDHYGYQYRNHHSTDGRGRCSSVSSSSSSVNSVCCSPPHGDAADFFDDPDCPDQKDFCARLGPVSLVQKDKFWDRFWDWRRRRSKTKTDGADAKMKIWRNPDFAFWKKKKKKKAFADLVFAKKWKFAQFADLVDDADPVLVVQCPDVVGPCNPDDPVTSSCRSVRATWIQIDHQQLDFDCDAQPVGDGGDDTDFQLSHHRHGHNQFQQGAPPVVGGTDDRQKPFDDFDDHDHPWMKMWIWGDDPQWIWIKIAGPVVRGIDTGIIHGDPDPRHSDPRHIMIMMRHRPTIMMMHRIIMRGD/DPDQPAFDDDPVDGRPPQSLQADAPVLLVLLQPDDDQNHGLAAQEEEEALAFQSLLLQLLLLVPQFQLRHAYEYEFQAEADDLFACQVDAVPPDDAAFDAQFAEDPLFPQTHWRRHRLIPLNYADQFFDDDACLLCVVADPVLVCQQPNPDDDHLLLVLCVVLVLLPQLPQDDFFLAQLLLVLLLVLCPDPPLPQADDLVRADFRSVQVRPDPPDDDDDPQNLCVSSVHDPPDPDDPVVSRSSRSFAGRGSADCDDDPPDHGSGGDTSNNSSSVSSNVQLVQLQDDDNNSSNSRRYHYHYSKAWPEFDWDQDPVLFIETFWTWIDHPHDTDTRGGDQDDPQFGGFYEYEPAAQVSLQRCLQHCVPSQPPFLNVLFFFFKWFKWKFKWKKKAFPVLRVVRGDDDPFQFRAKHWTKDKGAFPVGWIKMKIKIKGFDAPLDADSCPRPSHDDPDPVVVVCNRRDRGGMMMMMIMMITTAFTRFPQWTKDFDPPDDDPPGTRIYTGDLFLLDDCVVPVGDPRSVVSVRRLVSRLLSSLSSVCSSNPQQWMWIDLDSVDIQTDHGPDDSVVVCVSPPSSSRIDRTNPSSQIAASQEEDPDRRNGQAHSLQHGPSHDHYGYQYRNHHSTDGRGRCSSVSSSSSSVNSVCCSPPHGDAADFQDDPDCPDQKDFCARLGPVSLVQKDKFWDRFWDWRRRRSKTKTDGADAKMKIWRNPDFAFWKKKKKKKAFADLVFAKKWKFAQFADLVDDADPVLVVQCPDVVGPCNPDDPVTSSCRSVRATWIQIDHQQLDFDCDAQPVGDGGDDTDFQLSHHRHGHNQFQQGAPPVVGGTDDRQKPFDDFDDHDHPWMKMWIWGDDPQWIWIKIARPVVRGIDTGIIHGDPDPRHSDPRHIMIMMRHRPTIMMMHRIIMRGD

Nearest PDB structures (foldseek):
  8grj-assembly1_B  TM=6.339E-01  e=2.307E-21  Burkholderia cepacia
  7vkf-assembly1_A  TM=5.595E-01  e=2.701E-17  Aspergillus oryzae
  6o9n-assembly1_A  TM=5.241E-01  e=7.787E-16  Thermothelomyces thermophilus
  6ze4-assembly1_A  TM=5.380E-01  e=2.766E-15  Thermochaetoides thermophila DSM 1495
  6h3g-assembly1_G  TM=5.359E-01  e=2.799E-14  Phanerodontia chrysosporium